Protein 2ZXI (pdb70)

Foldseek 3Di:
DLEDDPVQAWAEEEEELELLQLLLLLLLLLLPTLYEYEYQDLLCRHADAFAQKAKDQQRQLLLLLSQLLQGCSQVLCLVFFQFKAWPPVPPDQLRIGIMTGGQRVSSRVVSSVCQVPRHSYHYHNFAWQEFDADPLFTFWTATPVSHIYGYRFYEYEQAQAEQKWWFAANDIHAASHVPHHGHYRNVVRCVVLPFDKDKAKAWHAFKWFQVLFAQVVWDKDHHDFQGFGSHCPPVVHNGGTDHGPPRHDIKTKWKFAQQLLVLLVVQDVDHQALSVVCVVCVPDGIDMWIWADNRDPDRITGTRSHADRYHQVSSLVNQLRIHRCVRIDTPGHMIMMMHMAGWLLQDALLQAGPSHGRYGYFHVNLQAHDSSLRNLRSNSNSLQSSCSSVVHHRDHDPLQQELSRQSSLCRNQVIDPHHDDSVVTDRLQSSRSGSLCSNVRNNVVSVVSSSAPPVSVVSVVVLVVLLVVVLVVQQPAWDWDCPDPRIDIGGNLVVLLVPAQVVNCCVVVVDDADPPNSSRVVSSSCSNCVVVSVVSCVVCVVLVVQQPAFDDLPDQLVPQPQADPVLSVQCVSSVHGTLSSSVSRPPDDPRNSVSRVVVSVD/DLEDDPVQAWAEEEEALELLRLLLLLLLLLLPTLYEYEYQDLLCRHADAFAQKAKDQQRQLLLLLSQLLQGCSQVLCQVFFQAKAWPPVPPAQLRIGIMTGGQRVSSRVVSSVCQVPRHSYHYHNFAWQEFDDDPLFTFWTATPVSHIYGYRFYEYEQAQAEQKWWFAAPDIHAASHVVHHGHYRNVVRCVVLPFDKDKAKAWHAFKWFQVQFAQPPWDKAGHDFQGFGSHCPDPVHNGGTDHGPPHHDIKTKWKFAQVLLVLLVVQDDDDDPDHLALSVVCVVVVPDGIDMWIWDDNRDPDRITGTHSHTHRYHQVSSLVNQLNIPRCVRIDTPGHIIMMMHMAGWLLQAALLQAGPSHGNYGYFHVNHQAHDSSLRNLRSNSNSLQNSCSSVVHHRDHDPLQQELSNQSSLCRNFVIDPHHDDSVPTDRLQSSRSGSLCSSVRNNVVSVVSSSDDPVSVVSVVVLVVLLVVVLVVQQPAWDWDCPDPDIDIGGSLVVLLVPAAVVNCCVPVVDDADPDNSSRVVSSSCSNCVVVSVVSCVVCVVLVVQQPAFDDQPDDLVPQPQADPVLSVSCVSSVHGTLSSSVVHPPDDPSNSVSVVVVSPD/DLEDDPVQAWAEEEEALELLQLLLLLLLLLLPTLYEYEYQDLLCRHADAFAQKAKDQQRQLLLLLSQLLQGCSQVLCQVFFQAKAWPPVPPAQLRIGIMTGGQRVSSRVVSSVCQVPRHSYHYHNFAWQEFDDDPLFTFWTATPVSHIYGYRFYEYEQAQAEQKWWFAAPDIHAASHVVHHGHYRNVVRCVVLPFDKDKAKAWHAFKWFQVQFAQPPWDKAGHDFQGFGSHCPDPVHNGGTDHGPDHHDIKTKWKFAQVLLVLLVVQDDDDDPDHLALSVVCVVVVPDGIDMWIWDDNRDPDRITGTHSHAHRYHQVSSLVNQLNIHRCVRIDTPGHIIMMMHMAGWLLQDALLQAGPSHGNYGYFHVNHQAHDSSLRNLRSNSNSLQNSCSSVVHHRDHDCLQQELSNQSSLCRNFVIDPHHDDSVPTDRLQSSRSGSLCSNVRNNVVSVVSSSDDPVSVVSVVVLVVLLVVVLVVQQPAWDFDDDCTDIDGNLVVLLVPAAVVNCCVPVVDDADPDNSSRVVSSSCSNCVVVSVVSCVVCVVLVVQQPAFDDQPDDLVPQPQADPVLSVSCVSSVHGTLSSSVVHPPDDPSNSVSVVVVSPD/DLEDDPVQAWAEEEEALELLQLLLLLLLLLLPTLYEYEYQDLLCRHADAFAQKAKDQQRQLLLLLSQLLQGCSQVLCLVFFQFKAWPPVPPDQLRIGIMTGGQRVSSRVVSSVCQVPRHSYHYHNFAWQEFDDDPLFTFWTATPVSHIHGYRFYEYEQAQAEQKWWFAAPDIHAASHVPHHGHYRNVVRCVVLPFDKDKAKAWHAFKWFQVLFAQPPWDKDHHDFQGFGSHCPDVVHNGGTDHGPPRHDIKTKWKFAQQLLVLLVVQDCVDHQALSVVCVVCVPDGIDMWIWADNRDPDRITGTRSHADRYHQVSSLVNQLRIHRCVRIDTPGHMIMMMHMAGWLLQAALLQAGPSHGRYGYFHVNLQAHDSSLRNLRSNSNSLQSSCSSVVHDRDHDPLQQELSRQSSLCRNQVIDPHHDDSVVTDRLQSSRSGSLCSNVRNNVVSVVSSSAPPVSVVSVVVLVVLLVVVLVVQQPAWDWDCDPPDIDIGGNLVVLLVPAAVVNCCVVVVDDADPPNSSRVVSSSCSNCVVVSVVSCVVCVVLVVQQPAFDDLPDQLVPQPQADPVLSVQCVSSVHGTLSSSVSRPPDDPSNSVSRVVVSVD

InterPro domains:
  IPR002218 tRNA uridine 5-carboxymethylaminomethyl modification enzyme MnmG-related [PTHR11806] (7-613)
  IPR004416 tRNA uridine 5-carboxymethylaminomethyl modification enzyme MnmG [MF_00129] (6-617)
  IPR004416 tRNA uridine 5-carboxymethylaminomethyl modification enzyme MnmG [TIGR00136] (8-614)
  IPR020595 MnmG-related, conserved site [PS01280] (280-294)
  IPR020595 MnmG-related, conserved site [PS01281] (375-398)
  IPR026904 tRNA uridine 5-carboxymethylaminomethyl modification enzyme MnmG, C-terminal [PF13932] (554-615)
  IPR036188 FAD/NAD(P)-binding domain superfamily [G3DSA:3.50.50.60] (1-219)
  IPR036188 FAD/NAD(P)-binding domain superfamily [G3DSA:3.50.50.60] (313-465)
  IPR036188 FAD/NAD(P)-binding domain superfamily [SSF51905] (7-268)
  IPR040131 MnmG, N-terminal domain [PF01134] (9-405)
  IPR044920 tRNA uridine 5-carboxymethylaminomethyl modification enzyme, C-terminal subdomain superfamily [G3DSA:1.10.150.570] (563-617)
  IPR047001 tRNA uridine 5-carboxymethylaminomethyl modification enzyme, C-terminal subdomain [SM01228] (540-611)
  IPR049312 tRNA uridine 5-carboxymethylaminomethyl modification enzyme, C-terminal, N-terninal subdomain [PF21680] (467-550)

CATH classification: 2.40.30.260 (+2 more: 1.10.10.1800, 1.10.150.570)

Sequence (2415 aa):
SHMAWVVDEFDVVVIGGGHAGIEAALAAARMGAKTAMFVLNADTIGQMSCNPAIGGIAKGIVVREIDALGGEMGKAIDQTGIQFKMLNTRKGKAVQSPRAQADKKRYREYMKKVCENQENLYIKQEEVVDIIVKNNQVVGVRTNLGVEYKTKAVVVTTGTFLNGVIYIGDKMIPGGRLGEPRSEGLSDFYRRFDFPLIRFKTGTPARLDKRTIDFSALEVAPGDDPPPKFSFWTEPVGSYWFPKGKEQVNCWITYTTPKTHEIIRKNLRYCPSIEDKIVKFPDKERHQIFLEPEGLDTIEIYPNGLSTSLPEEVQWEMYRSIPGLENVVLIRPAYAIEYDVVPPTELYPTLETKKIRGLFHAGNFNGTTGYEEAAGQGIVAGINAALRAFGKEPIYLRRDESYIGVMIDDLTTKGVTEPYRLFTSRSEYRLYIRQDNAILRLAKLGRELGLLSEEQYKLVKELEREIEKWKEFYKSERVSVAVGGDTRSYSVATLMTMNYTLDDVKEKFGYEVPQHPYVKEEVEIQLKYEPYIERERKLNEKLKKLEDTKIPPDIDYDKIPGLTKEAREKLKKFKPITVGQASRIDGITPAAITALLVYLGKSHMAWVVDEFDVVVIGGGHAGIEAALAAARMGAKTAMFVLNADTIGQMSCNPAIGGIAKGIVVREIDALGGEMGKAIDQTGIQFKMLNTRKGKAVQSPRAQADKKRYREYMKKVCENQENLYIKQEEVVDIIVKNNQVVGVRTNLGVEYKTKAVVVTTGTFLNGVIYIGDKMIPGGRLGEPRSEGLSDFYRRFDFPLIRFKTGTPARLDKRTIDFSALEVAPGDDPPPKFSFWTEPVGSYWFPKGKEQVNCWITYTTPKTHEIIRKNLHRTARYCPSIEDKIVKFPDKERHQIFLEPEGLDTIEIYPNGLSTSLPEEVQWEMYRSIPGLENVVLIRPAYAIEYDVVPPTELYPTLETKKIRGLFHAGNFNGTTGYEEAAGQGIVAGINAALRAFGKEPIYLRRDESYIGVMIDDLTTKGVTEPYRLFTSRSEYRLYIRQDNAILRLAKLGRELGLLSEEQYKLVKELEREIEKWKEFYKSERVSVAVGGDTRSYSVATLMTMNYTLDDVKEKFGYEVPQHPYVKEEVEIQLKYEPYIERERKLNEKLKKLEDTKIPPDIDYDKIPGLTKEAREKLKKFKPITVGQASRIDGITPAAITALLVYLGKSHMAWVVDEFDVVVIGGGHAGIEAALAAARMGAKTAMFVLNADTIGQMSCNPAIGGIAKGIVVREIDALGGEMGKAIDQTGIQFKMLNTRKGKAVQSPRAQADKKRYREYMKKVCENQENLYIKQEEVVDIIVKNNQVVGVRTNLGVEYKTKAVVVTTGTFLNGVIYIGDKMIPGGRLGEPRSEGLSDFYRRFDFPLIRFKTGTPARLDKRTIDFSALEVAPGDDPPPKFSFWTEPVGSYWFPKGKEQVNCWITYTTPKTHEIIRKNLHRTARYCPSIEDKIVKFPDKERHQIFLEPEGLDTIEIYPNGLSTSLPEEVQWEMYRSIPGLENVVLIRPAYAIEYDVVPPTELYPTLETKKIRGLFHAGNFNGTTGYEEAAGQGIVAGINAALRAFGKEPIYLRRDESYIGVMIDDLTTKGVTEPYRLFTSRSEYRLYIRQDNAILRLAKLGRELGLLSEEQYKLVKELEREIEKWKEFYKSERVSVAVGTRSYSVATLMTMNYTLDDVKEKFGYEVPQHPYVKEEVEIQLKYEPYIERERKLNEKLKKLEDTKIPPDIDYDKIPGLTKEAREKLKKFKPITVGQASRIDGITPAAITALLVYLGKSHMAWVVDEFDVVVIGGGHAGIEAALAAARMGAKTAMFVLNADTIGQMSCNPAIGGIAKGIVVREIDALGGEMGKAIDQTGIQFKMLNTRKGKAVQSPRAQADKKRYREYMKKVCENQENLYIKQEEVVDIIVKNNQVVGVRTNLGVEYKTKAVVVTTGTFLNGVIYIGDKMIPGGRLGEPRSEGLSDFYRRFDFPLIRFKTGTPARLDKRTIDFSALEVAPGDDPPPKFSFWTEPVGSYWFPKGKEQVNCWITYTTPKTHEIIRKNLHRYCPSIEDKIVKFPDKERHQIFLEPEGLDTIEIYPNGLSTSLPEEVQWEMYRSIPGLENVVLIRPAYAIEYDVVPPTELYPTLETKKIRGLFHAGNFNGTTGYEEAAGQGIVAGINAALRAFGKEPIYLRRDESYIGVMIDDLTTKGVTEPYRLFTSRSEYRLYIRQDNAILRLAKLGRELGLLSEEQYKLVKELEREIEKWKEFYKSERVSVAVGGDTRSYSVATLMTMNYTLDDVKEKFGYEVPQHPYVKEEVEIQLKYEPYIERERKLNEKLKKLEDTKIPPDIDYDKIPGLTKEAREKLKKFKPITVGQASRIDGITPAAITALLVYLGK

Solvent-accessible surface area: 96973 Å² total; per-residue (Å²): 132,77,66,5,105,118,42,0,49,9,31,0,0,0,11,12,6,28,23,5,0,0,2,0,0,1,4,0,1,67,27,43,0,53,0,0,0,2,14,37,13,0,44,15,1,0,17,6,32,45,32,0,8,0,6,7,89,4,55,0,15,0,0,2,0,0,0,0,0,11,4,9,0,0,58,0,0,8,128,9,12,12,2,0,40,15,40,60,75,231,146,28,81,6,50,18,2,0,37,0,1,0,3,22,40,82,0,36,18,47,3,29,100,35,0,8,78,26,128,55,1,42,10,4,7,12,32,5,36,22,2,28,31,136,125,93,48,2,61,0,0,102,4,46,14,41,0,10,1,92,4,105,0,0,0,0,9,14,20,30,29,0,30,0,27,3,47,3,27,121,84,129,43,84,0,0,33,28,17,13,36,62,7,90,19,1,5,82,0,0,127,141,68,118,10,56,49,58,89,14,100,29,31,10,2,0,14,0,1,84,103,25,14,85,38,106,102,24,106,72,10,76,19,49,78,50,0,0,0,0,0,1,26,29,137,45,67,0,8,10,86,16,83,154,57,72,158,50,39,57,4,36,17,3,56,3,34,92,121,0,17,80,5,0,100,168,57,135,230,92,54,50,14,0,22,66,42,2,82,97,96,85,132,121,132,129,7,84,0,54,0,1,10,10,7,117,32,29,19,8,0,6,0,52,16,0,13,1,33,14,39,5,53,10,0,2,68,0,0,14,18,0,58,11,0,86,96,0,1,5,9,39,4,0,22,7,13,32,0,6,0,0,22,0,38,24,1,54,6,17,0,10,4,38,80,0,111,0,0,0,0,0,2,20,0,0,0,0,18,20,23,2,0,7,0,0,0,0,1,2,0,0,3,0,0,0,16,36,15,78,62,120,134,24,38,62,14,49,30,14,69,0,24,0,1,0,0,2,10,20,0,2,1,115,19,34,127,45,16,22,38,1,95,77,13,202,10,95,29,133,26,78,3,3,14,7,4,0,0,36,23,8,1,147,35,0,82,127,24,38,19,0,53,117,141,39,34,131,50,2,120,65,4,67,119,42,5,79,114,55,24,105,82,0,78,77,53,154,20,82,29,79,82,76,93,85,100,130,56,44,7,0,10,49,3,2,66,80,147,47,56,0,85,60,0,87,152,137,55,57,45,110,11,5,156,50,86,9,0,45,35,0,0,25,3,31,4,82,20,60,65,121,42,84,154,15,105,116,116,13,58,147,77,99,116,28,14,73,7,166,10,49,139,123,27,52,5,94,133,1,101,70,8,63,99,106,9,45,101,52,2,78,160,39,87,7,44,5,0,4,4,0,41,43,3,121,56,21,68,116,69,4,17,74,12,1,26,101,80,32,68,135,132,74,60,6,105,122,39,0,57,9,29,0,0,0,15,11,6,28,22,4,0,0,2,0,0,1,5,0,1,67,28,44,0,54,0,0,0,2,14,38,13,0,40,18,1,0,20,5,32,46,31,0,11,0,6,7,94,3,58,0,15,0,0,1,0,0,0,0,0,9,3,7,1,0,54,0,0,5,107,10,12,13,2,0,39,11,39,62,80,223,137,26,84,6,62,18,1,0,37,0,1,0,6,35,44,86,0,38,17,45,3,30,103,33,0,9,77,28,131,52,2,37,12,4,5,12,32,5,34,23,4,28,34,131,129,80,43,1,61,0,0,99,4,44,14,42,0,8,2,84,7,106,0,0,0,0,10,13,20,27,29,0,27,0,23,3,40,2,28,121,73,118,43,87,0,0,35,28,18,15,36,60,8,86,20,1,4,74,0,0,128,140,61,115,10,59,52,57,93,14,94,28,25,10,1,0,13,0,1,82,100,25,15,82,39,107,99,25,107,72,10,76,19,47,91,42,0,0,0,0,0,0,28,13,132,44,70,0,8,10,78,14,82,164,61,74,159,46,38,57,2,34,15,4,52,3,33,80,130,0,22,101,11,0,112,158,58,65,147,238,120,148,229,104,58,43,19,0,12,62,41,4,78,101,96,85,142,113,109,109,10,89,0,50,0,1,12,7,6,120,33,34,19,7,1,5,0,53,17,0,14,1,35,6,34,5,55,8,0,2,67,0,0,10,11,0,54,11,0,89,98,0,2,5,10,40,6,0,21,5,13,38,0,10,0,0,20,0,40,23,2,44,7,18,0,11,3,47,70,1,112,0,0,0,0,0,2,17,0,0,0,0,20,22,23,1,0,8,0,0,0,0,0,3,0,0,2,0,0,0,15,35,13,78,60,122,131,24,37,60,15,53,33,11,68,0,24,0,1,0,0,2,11,22,0,2,1,116,17,31,132,49,17,20,38,0,93,74,12,200,14,99,28,136,20,78,4,5,11,7,5,0,0,42,23,7,1,148,38,0,77,128,22,40,16,2,51,112,140,41,37,104,37,2,104,92,4,62,172,63,4,84,140,55,22,96,75,0,75,81,56,147,17,80,18,84,85,68,95,75,102,120,68,42,6,0,10,47,1,3,58,72,151,51,55,0,85,36,0,95,146,123,66,58,44,114,12,4,154,51,86,9,0,46,35,0,0,30,5,29,3,92,20,68,64,123,42,87,157,18,110,117,111,14,78,167,78,98,150,33,15,73,11,171,8,58,126,127,31,58,10,46,145,1,101,70,15,70,106,93,8,55,78,64,2,67,152,44,76,5,43,5,0,4,5,0,44,46,5,111,44,23,68,117,70,4,19,72,12,0,34,99,89,32,67,153,133,73,65,7,105,121,38,0,55,9,29,0,0,0,13,12,5,26,22,5,0,0,2,0,0,2,4,0,1,68,28,42,0,52,0,0,0,2,14,37,14,0,37,20,0,0,22,5,30,44,34,0,11,0,7,9,97,3,56,0,15,0,0,2,0,0,0,0,0,7,3,7,0,0,47,0,0,6,109,10,13,11,2,0,38,11,41,67,73,229,153,29,80,6,58,19,2,0,36,0,1,0,2,32,40,92,0,36,22,44,1,30,103,33,0,8,78,29,130,52,2,40,13,4,6,12,32,5,34,24,4,29,34,134,128,84,46,2,64,0,0,96,4,44,14,41,0,9,2,95,5,105,0,0,0,0,10,14,20,28,25,0,27,0,21,3,42,2,28,125,75,119,41,88,0,0,34,28,17,14,35,58,7,88,19,1,4,75,0,0,129,136,56,115,10,60,50,57,87,13,94,28,26,11,1,0,14,0,1,80,99,26,14,82,40,106,98,24,109,73,10,74,19,46,78,47,0,0,0,0,0,1,28,13,132,45,71,0,8,10,83,16,83,149,58,72,164,51,40,57,3,34,15,4,52,2,30,83,117,0,21,100,10,0,114,161,54,62,161,245,124,155,228,102,58,45,16,0,16,63,42,5,80,100,95,85,144,108,99,110,13,89,0,51,0,0,11,9,7,119,34,31,19,6,1,6,0,51,17,0,13,1,32,11,32,4,52,8,0,1,66,0,0,14,9,0,55,9,0,90,99,0,1,4,8,40,4,0,23,5,13,35,0,8,0,0,21,0,21,24,2,45,8,18,0,10,3,48,79,0,114,0,0,0,0,0,2,18,0,0,0,0,19,21,23,3,0,6,0,0,0,0,0,0,0,0,1,0,0,0,16,35,13,80,59,124,130,25,37,64,14,46,35,13,64,0,25,0,0,0,0,2,11,22,0,2,2,115,16,28,132,45,16,21,37,0,94,76,12,200,14,100,28,136,25,80,4,5,12,7,6,0,0,43,24,6,1,151,36,0,76,127,20,38,18,0,52,132,144,41,35,125,39,3,106,83,5,63,162,62,4,82,128,54,22,99,76,0,72,82,55,139,20,73,21,86,99,115,125,147,72,45,6,0,9,46,0,1,59,71,137,52,55,0,85,36,0,100,147,128,68,61,41,109,13,4,150,48,87,8,0,45,35,0,0,31,4,31,4,78,21,69,65,124,41,88,150,18,119,129,114,13,80,151,78,100,136,28,12,72,13,172,7,56,126,126,30,61,9,60,142,0,98,70,8,69,98,104,6,51,82,65,2,77,118,21,76,6,43,5,0,2,6,1,37,51,6,107,47,23,64,108,71,5,24,74,13,2,40,102,89,32,61,164,134,80,69,5,106,120,40,0,47,10,29,0,0,0,12,11,6,27,22,5,0,1,2,0,0,1,4,0,1,65,28,44,0,53,0,0,0,2,13,38,13,0,43,18,0,0,17,7,31,47,32,0,10,0,6,7,91,4,54,0,15,0,0,3,0,0,0,0,0,11,4,9,1,0,57,0,0,8,122,4,12,11,2,0,42,13,38,66,74,232,152,27,81,6,53,20,2,0,36,0,0,0,1,21,44,98,0,30,26,45,3,30,101,33,0,7,77,27,129,56,1,42,10,4,6,12,32,5,36,20,3,30,33,134,128,89,48,3,62,0,0,102,4,46,14,39,0,11,1,89,5,101,0,0,0,0,10,14,19,28,28,0,28,0,27,2,44,2,28,123,80,126,46,85,0,0,33,28,16,13,37,59,6,90,20,1,4,83,0,0,124,140,64,120,10,57,50,58,90,14,97,26,23,10,1,0,15,0,1,77,100,25,14,84,36,108,100,25,104,70,10,76,19,49,78,53,0,0,0,0,0,0,25,30,139,44,71,0,9,10,86,17,82,157,56,71,158,51,38,56,5,36,15,2,57,3,34,82,130,0,18,88,15,0,103,166,58,71,238,232,93,56,43,13,0,21,64,42,2,84,101,71,86,138,102,124,129,14,88,0,50,0,1,9,9,7,95,32,31,19,6,0,6,0,53,16,0,13,1,30,13,38,5,56,11,0,2,70,0,0,14,20,0,58,11,0,89,98,0,1,4,10,36,5,0,22,8,12,33,0,9,0,0,21,0,39,24,2,55,6,18,0,10,3,41,81,2,108,0,0,0,0,0,2,19,0,0,0,0,18,22,24,2,0,7,0,0,0,0,0,3,0,0,2,0,0,0,16,35,13,75,61,121,133,24,38,64,14,52,34,12,63,0,23,0,1,0,0,2,11,22,0,1,1,117,20,34,128,44,15,22,36,1,96,74,12,207,13,101,30,140,22,75,3,4,14,6,5,0,0,40,25,6,1,146,33,0,80,127,26,37,16,1,51,115,142,44,34,120,50,2,120,65,4,66,120,44,4,79,115,55,21,106,84,0,79,78,54,151,16,78,32,80,78,79,88,90,94,128,58,43,8,0,10,47,3,2,66,75,144,45,56,0,84,59,1,88,151,135,60,59,48,108,12,4,152,51,86,9,0,46,34,0,0,28,4,29,4,79,20,61,67,117,41,86,156,17,109,125,116,13,67,137,80,93,120,28,14,74,10,169,8,54,143,125,25,49,6,91,145,1,99,69,7,88,96,62,4,44,116,61,2,80,168,42,95,7,44,5,0,4,5,0,40,44,3,112,36,21,71,115,68,6,19,74,13,1,29,103,89,36,64,157

Structure (mmCIF, N/CA/C/O backbone):
data_2ZXI
#
_entry.id   2ZXI
#
_cell.length_a   119.414
_cell.length_b   98.001
_cell.length_c   129.622
_cell.angle_alpha   90.00
_cell.angle_beta   90.002
_cell.angle_gamma   90.00
#
_symmetry.space_group_name_H-M   'P 1 21 1'
#
loop_
_entity.id
_entity.type
_entity.pdbx_description
1 polymer 'tRNA uridine 5-carboxymethylaminomethyl modification enzyme mnmG'
2 non-polymer 'FLAVIN-ADENINE DINUCLEOTIDE'
3 water water
#
loop_
_atom_site.group_PDB
_atom_site.id
_atom_site.type_symbol
_atom_site.label_atom_id
_atom_site.label_alt_id
_atom_site.label_comp_id
_atom_site.label_asym_id
_atom_site.label_entity_id
_atom_site.label_seq_id
_atom_site.pdbx_PDB_ins_code
_atom_site.Cartn_x
_atom_site.Cartn_y
_atom_site.Cartn_z
_atom_site.occupancy
_atom_site.B_iso_or_equiv
_atom_site.auth_seq_id
_atom_site.auth_comp_id
_atom_site.auth_asym_id
_atom_site.auth_atom_id
_atom_site.pdbx_PDB_model_num
ATOM 1 N N . SER A 1 19 ? -22.512 48.964 -20.814 1.00 40.26 -1 SER A N 1
ATOM 2 C CA . SER A 1 19 ? -23.875 48.629 -20.311 1.00 41.57 -1 SER A CA 1
ATOM 3 C C . SER A 1 19 ? -24.033 47.114 -20.157 1.00 40.32 -1 SER A C 1
ATOM 4 O O . SER A 1 19 ? -24.981 46.640 -19.535 1.00 38.85 -1 SER A O 1
ATOM 7 N N . HIS A 1 20 ? -23.094 46.365 -20.728 1.00 39.65 0 HIS A N 1
ATOM 8 C CA . HIS A 1 20 ? -23.095 44.908 -20.628 1.00 39.52 0 HIS A CA 1
ATOM 9 C C . HIS A 1 20 ? -22.092 44.573 -19.527 1.00 37.25 0 HIS A C 1
ATOM 10 O O . HIS A 1 20 ? -21.950 43.426 -19.111 1.00 38.08 0 HIS A O 1
ATOM 17 N N . MET A 1 21 ? -21.396 45.610 -19.074 1.00 35.59 1 MET A N 1
ATOM 18 C CA . MET A 1 21 ? -20.375 45.512 -18.040 1.00 34.26 1 MET A CA 1
ATOM 19 C C . MET A 1 21 ? -21.010 45.681 -16.658 1.00 32.91 1 MET A C 1
ATOM 20 O O . MET A 1 21 ? -21.774 46.618 -16.438 1.00 33.36 1 MET A O 1
ATOM 25 N N . ALA A 1 22 ? -20.697 44.782 -15.729 1.00 30.67 2 ALA A N 1
ATOM 26 C CA . ALA A 1 22 ? -21.236 44.871 -14.371 1.00 29.74 2 ALA A CA 1
ATOM 27 C C . ALA A 1 22 ? -20.679 46.113 -13.666 1.00 30.14 2 ALA A C 1
ATOM 28 O O . ALA A 1 22 ? -19.572 46.563 -13.962 1.00 33.84 2 ALA A O 1
ATOM 30 N N . TRP A 1 23 ? -21.442 46.658 -12.727 1.00 28.58 3 TRP A N 1
ATOM 31 C CA . TRP A 1 23 ? -21.041 47.867 -12.006 1.00 25.77 3 TRP A CA 1
ATOM 32 C C . TRP A 1 23 ? -19.817 47.706 -11.103 1.00 25.84 3 TRP A C 1
ATOM 33 O O . TRP A 1 23 ? -19.326 46.603 -10.893 1.00 25.98 3 TRP A O 1
ATOM 44 N N . VAL A 1 24 ? -19.340 48.823 -10.563 1.00 25.73 4 VAL A N 1
ATOM 45 C CA . VAL A 1 24 ? -18.186 48.817 -9.675 1.00 27.18 4 VAL A CA 1
ATOM 46 C C . VAL A 1 24 ? -18.404 47.859 -8.509 1.00 26.54 4 VAL A C 1
ATOM 47 O O . VAL A 1 24 ? -17.504 47.120 -8.116 1.00 27.30 4 VAL A O 1
ATOM 51 N N . VAL A 1 25 ? -19.607 47.874 -7.955 1.00 26.07 5 VAL A N 1
ATOM 52 C CA . VAL A 1 25 ? -19.918 47.001 -6.835 1.00 25.78 5 VAL A CA 1
ATOM 53 C C . VAL A 1 25 ? -19.845 45.531 -7.270 1.00 24.64 5 VAL A C 1
ATOM 54 O O . VAL A 1 25 ? -19.816 44.635 -6.433 1.00 23.72 5 VAL A O 1
ATOM 58 N N . ASP A 1 26 ? -19.804 45.291 -8.581 1.00 24.40 6 ASP A N 1
ATOM 59 C CA . ASP A 1 26 ? -19.700 43.928 -9.115 1.00 23.51 6 ASP A CA 1
ATOM 60 C C . ASP A 1 26 ? -18.360 43.640 -9.812 1.00 25.26 6 ASP A C 1
ATOM 61 O O . ASP A 1 26 ? -18.322 42.923 -10.813 1.00 25.29 6 ASP A O 1
ATOM 66 N N . GLU A 1 27 ? -17.274 44.218 -9.302 1.00 24.17 7 GLU A N 1
ATOM 67 C CA . GLU A 1 27 ? -15.938 43.981 -9.852 1.00 26.23 7 GLU A CA 1
ATOM 68 C C . GLU A 1 27 ? -15.197 43.197 -8.779 1.00 26.19 7 GLU A C 1
ATOM 69 O O . GLU A 1 27 ? -15.387 43.438 -7.583 1.00 25.68 7 GLU A O 1
ATOM 75 N N . PHE A 1 28 ? -14.345 42.267 -9.187 1.00 24.51 8 PHE A N 1
ATOM 76 C CA . PHE A 1 28 ? -13.644 41.462 -8.201 1.00 23.83 8 PHE A CA 1
ATOM 77 C C . PHE A 1 28 ? -12.143 41.375 -8.409 1.00 23.07 8 PHE A C 1
ATOM 78 O O . PHE A 1 28 ? -11.620 41.804 -9.435 1.00 23.70 8 PHE A O 1
ATOM 86 N N . ASP A 1 29 ? -11.454 40.833 -7.408 1.00 21.91 9 ASP A N 1
ATOM 87 C CA . ASP A 1 29 ? -10.018 40.622 -7.498 1.00 19.02 9 ASP A CA 1
ATOM 88 C C . ASP A 1 29 ? -9.871 39.221 -8.072 1.00 18.36 9 ASP A C 1
ATOM 89 O O . ASP A 1 29 ? -9.117 39.002 -9.020 1.00 19.87 9 ASP A O 1
ATOM 94 N N . VAL A 1 30 ? -10.630 38.285 -7.499 1.00 17.61 10 VAL A N 1
ATOM 95 C CA . VAL A 1 30 ? -10.603 36.880 -7.901 1.00 13.59 10 VAL A CA 1
ATOM 96 C C . VAL A 1 30 ? -11.987 36.309 -8.227 1.00 13.45 10 VAL A C 1
ATOM 97 O O . VAL A 1 30 ? -12.958 36.532 -7.509 1.00 15.24 10 VAL A O 1
ATOM 101 N N . VAL A 1 31 ? -12.062 35.565 -9.320 1.00 15.13 11 VAL A N 1
ATOM 102 C CA . VAL A 1 31 ? -13.299 34.914 -9.729 1.00 14.74 11 VAL A CA 1
ATOM 103 C C . VAL A 1 31 ? -13.030 33.415 -9.782 1.00 16.36 11 VAL A C 1
ATOM 104 O O . VAL A 1 31 ? -12.164 32.965 -10.533 1.00 16.02 11 VAL A O 1
ATOM 108 N N . VAL A 1 32 ? -13.739 32.645 -8.962 1.00 17.72 12 VAL A N 1
ATOM 109 C CA . VAL A 1 32 ? -13.576 31.200 -8.980 1.00 14.08 12 VAL A CA 1
ATOM 110 C C . VAL A 1 32 ? -14.772 30.629 -9.725 1.00 16.88 12 VAL A C 1
ATOM 111 O O . VAL A 1 32 ? -15.914 30.915 -9.379 1.00 17.09 12 VAL A O 1
ATOM 115 N N . ILE A 1 33 ? -14.507 29.839 -10.760 1.00 17.20 13 ILE A N 1
ATOM 116 C CA . ILE A 1 33 ? -15.577 29.221 -11.531 1.00 17.34 13 ILE A CA 1
ATOM 117 C C . ILE A 1 33 ? -15.824 27.818 -10.984 1.00 18.38 13 ILE A C 1
ATOM 118 O O . ILE A 1 33 ? -15.064 26.887 -11.271 1.00 20.06 13 ILE A O 1
ATOM 123 N N . GLY A 1 34 ? -16.875 27.674 -10.184 1.00 15.93 14 GLY A N 1
ATOM 124 C CA . GLY A 1 34 ? -17.187 26.376 -9.612 1.00 18.32 14 GLY A CA 1
ATOM 125 C C . GLY A 1 34 ? -17.366 26.398 -8.104 1.00 18.81 14 GLY A C 1
ATOM 126 O O . GLY A 1 34 ? -16.603 27.054 -7.390 1.00 20.71 14 GLY A O 1
ATOM 127 N N . GLY A 1 35 ? -18.380 25.681 -7.621 1.00 20.14 15 GLY A N 1
ATOM 128 C CA . GLY A 1 35 ? -18.656 25.622 -6.194 1.00 16.85 15 GLY A CA 1
ATOM 129 C C . GLY A 1 35 ? -18.448 24.220 -5.648 1.00 18.08 15 GLY A C 1
ATOM 130 O O . GLY A 1 35 ? -19.057 23.829 -4.644 1.00 14.97 15 GLY A O 1
ATOM 131 N N . GLY A 1 36 ? -17.586 23.467 -6.326 1.00 14.75 16 GLY A N 1
ATOM 132 C CA . GLY A 1 36 ? -17.283 22.114 -5.913 1.00 15.28 16 GLY A CA 1
ATOM 133 C C . GLY A 1 36 ? -16.147 22.123 -4.916 1.00 18.25 16 GLY A C 1
ATOM 134 O O . GLY A 1 36 ? -15.836 23.162 -4.329 1.00 20.59 16 GLY A O 1
ATOM 135 N N . HIS A 1 37 ? -15.506 20.972 -4.746 1.00 18.61 17 HIS A N 1
ATOM 136 C CA . HIS A 1 37 ? -14.413 20.818 -3.791 1.00 17.09 17 HIS A CA 1
ATOM 137 C C . HIS A 1 37 ? -13.167 21.663 -4.040 1.00 17.84 17 HIS A C 1
ATOM 138 O O . HIS A 1 37 ? -12.515 22.091 -3.083 1.00 16.56 17 HIS A O 1
ATOM 145 N N . ALA A 1 38 ? -12.835 21.913 -5.306 1.00 14.98 18 ALA A N 1
ATOM 146 C CA . ALA A 1 38 ? -11.676 22.744 -5.617 1.00 15.47 18 ALA A CA 1
ATOM 147 C C . ALA A 1 38 ? -12.098 24.207 -5.448 1.00 17.19 18 ALA A C 1
ATOM 148 O O . ALA A 1 38 ? -11.435 24.990 -4.751 1.00 16.63 18 ALA A O 1
ATOM 150 N N . GLY A 1 39 ? -13.216 24.553 -6.082 1.00 15.78 19 GLY A N 1
ATOM 151 C CA . GLY A 1 39 ? -13.744 25.904 -6.021 1.00 16.27 19 GLY A CA 1
ATOM 152 C C . GLY A 1 39 ? -13.915 26.469 -4.620 1.00 18.59 19 GLY A C 1
ATOM 153 O O . GLY A 1 39 ? -13.570 27.632 -4.379 1.00 16.59 19 GLY A O 1
ATOM 154 N N . ILE A 1 40 ? -14.453 25.661 -3.703 1.00 16.54 20 ILE A N 1
ATOM 155 C CA . ILE A 1 40 ? -14.656 26.089 -2.322 1.00 17.55 20 ILE A CA 1
ATOM 156 C C . ILE A 1 40 ? -13.336 26.453 -1.643 1.00 18.51 20 ILE A C 1
ATOM 157 O O . ILE A 1 40 ? -13.209 27.524 -1.056 1.00 22.67 20 ILE A O 1
ATOM 162 N N . GLU A 1 41 ? -12.344 25.574 -1.720 1.00 18.97 21 GLU A N 1
ATOM 163 C CA . GLU A 1 41 ? -11.065 25.882 -1.084 1.00 18.56 21 GLU A CA 1
ATOM 164 C C . GLU A 1 41 ? -10.435 27.115 -1.721 1.00 15.21 21 GLU A C 1
ATOM 165 O O . GLU A 1 41 ? -9.874 27.958 -1.026 1.00 14.75 21 GLU A O 1
ATOM 171 N N . ALA A 1 42 ? -10.528 27.219 -3.041 1.00 12.12 22 ALA A N 1
ATOM 172 C CA . ALA A 1 42 ? -9.960 28.355 -3.744 1.00 10.96 22 ALA A CA 1
ATOM 173 C C . ALA A 1 42 ? -10.644 29.663 -3.343 1.00 13.02 22 ALA A C 1
ATOM 174 O O . ALA A 1 42 ? -9.979 30.631 -2.979 1.00 16.00 22 ALA A O 1
ATOM 176 N N . ALA A 1 43 ? -11.971 29.685 -3.391 1.00 11.94 23 ALA A N 1
ATOM 177 C CA . ALA A 1 43 ? -12.720 30.888 -3.052 1.00 12.39 23 ALA A CA 1
ATOM 178 C C . ALA A 1 43 ? -12.528 31.302 -1.596 1.00 13.11 23 ALA A C 1
ATOM 179 O O . ALA A 1 43 ? -12.345 32.482 -1.298 1.00 13.02 23 ALA A O 1
ATOM 181 N N . LEU A 1 44 ? -12.564 30.336 -0.688 1.00 16.13 24 LEU A N 1
ATOM 182 C CA . LEU A 1 44 ? -12.382 30.639 0.728 1.00 15.58 24 LEU A CA 1
ATOM 183 C C . LEU A 1 44 ? -10.960 31.141 1.017 1.00 17.20 24 LEU A C 1
ATOM 184 O O . LEU A 1 44 ? -10.766 32.049 1.827 1.00 16.61 24 LEU A O 1
ATOM 189 N N . ALA A 1 45 ? -9.968 30.562 0.345 1.00 16.71 25 ALA A N 1
ATOM 190 C CA . ALA A 1 45 ? -8.578 30.969 0.554 1.00 16.61 25 ALA A CA 1
ATOM 191 C C . ALA A 1 45 ? -8.361 32.417 0.099 1.00 18.89 25 ALA A C 1
ATOM 192 O O . ALA A 1 45 ? -7.821 33.241 0.845 1.00 17.59 25 ALA A O 1
ATOM 194 N N . ALA A 1 46 ? -8.788 32.719 -1.124 1.00 16.63 26 ALA A N 1
ATOM 195 C CA . ALA A 1 46 ? -8.644 34.060 -1.669 1.00 18.37 26 ALA A CA 1
ATOM 196 C C . ALA A 1 46 ? -9.383 35.090 -0.812 1.00 17.65 26 ALA A C 1
ATOM 197 O O . ALA A 1 46 ? -8.816 36.116 -0.436 1.00 18.86 26 ALA A O 1
ATOM 199 N N . ALA A 1 47 ? -10.646 34.815 -0.505 1.00 18.07 27 ALA A N 1
ATOM 200 C CA . ALA A 1 47 ? -11.449 35.738 0.293 1.00 20.71 27 ALA A CA 1
ATOM 201 C C . ALA A 1 47 ? -10.821 35.981 1.662 1.00 20.37 27 ALA A C 1
ATOM 202 O O . ALA A 1 47 ? -10.784 37.112 2.150 1.00 21.03 27 ALA A O 1
ATOM 204 N N . ARG A 1 48 ? -10.327 34.915 2.277 1.00 19.50 28 ARG A N 1
ATOM 205 C CA . ARG A 1 48 ? -9.712 35.029 3.584 1.00 20.48 28 ARG A CA 1
ATOM 206 C C . ARG A 1 48 ? -8.361 35.744 3.545 1.00 22.25 28 ARG A C 1
ATOM 207 O O . ARG A 1 48 ? -7.853 36.164 4.580 1.00 22.56 28 ARG A O 1
ATOM 215 N N . MET A 1 49 ? -7.781 35.889 2.357 1.00 20.79 29 MET A N 1
ATOM 216 C CA . MET A 1 49 ? -6.520 36.608 2.237 1.00 20.81 29 MET A CA 1
ATOM 217 C C . MET A 1 49 ? -6.801 38.080 1.908 1.00 23.20 29 MET A C 1
ATOM 218 O O . MET A 1 49 ? -5.881 38.868 1.698 1.00 24.40 29 MET A O 1
ATOM 223 N N . GLY A 1 50 ? -8.082 38.439 1.860 1.00 22.82 30 GLY A N 1
ATOM 224 C CA . GLY A 1 50 ? -8.457 39.815 1.587 1.00 20.93 30 GLY A CA 1
ATOM 225 C C . GLY A 1 50 ? -8.928 40.137 0.181 1.00 23.59 30 GLY A C 1
ATOM 226 O O . GLY A 1 50 ? -9.269 41.285 -0.109 1.00 25.62 30 GLY A O 1
ATOM 227 N N . ALA A 1 51 ? -8.957 39.146 -0.703 1.00 23.31 31 ALA A N 1
ATOM 228 C CA . ALA A 1 51 ? -9.394 39.392 -2.073 1.00 20.77 31 ALA A CA 1
ATOM 229 C C . ALA A 1 51 ? -10.919 39.350 -2.210 1.00 19.85 31 ALA A C 1
ATOM 230 O O . ALA A 1 51 ? -11.566 38.434 -1.705 1.00 21.00 31 ALA A O 1
ATOM 232 N N . LYS A 1 52 ? -11.485 40.361 -2.870 1.00 17.46 32 LYS A N 1
ATOM 233 C CA . LYS A 1 52 ? -12.922 40.406 -3.102 1.00 20.75 32 LYS A CA 1
ATOM 234 C C . LYS A 1 52 ? -13.109 39.280 -4.116 1.00 21.94 32 LYS A C 1
ATOM 235 O O . LYS A 1 52 ? -12.667 39.370 -5.265 1.00 19.66 32 LYS A O 1
ATOM 241 N N . THR A 1 53 ? -13.764 38.213 -3.676 1.00 21.91 33 THR A N 1
ATOM 242 C CA . THR A 1 53 ? -13.926 37.035 -4.503 1.00 20.06 33 THR A CA 1
ATOM 243 C C . THR A 1 53 ? -15.357 36.661 -4.858 1.00 21.59 33 THR A C 1
ATOM 244 O O . THR A 1 53 ? -16.264 36.753 -4.032 1.00 20.19 33 THR A O 1
ATOM 248 N N . ALA A 1 54 ? -15.544 36.227 -6.098 1.00 19.92 34 ALA A N 1
ATOM 249 C CA . ALA A 1 54 ? -16.849 35.794 -6.561 1.00 23.93 34 ALA A CA 1
ATOM 250 C C . ALA A 1 54 ? -16.722 34.329 -6.951 1.00 26.22 34 ALA A C 1
ATOM 251 O O . ALA A 1 54 ? -15.793 33.944 -7.672 1.00 29.21 34 ALA A O 1
ATOM 253 N N . MET A 1 55 ? -17.646 33.513 -6.462 1.00 23.72 35 MET A N 1
ATOM 254 C CA . MET A 1 55 ? -17.648 32.096 -6.777 1.00 23.21 35 MET A CA 1
ATOM 255 C C . MET A 1 55 ? -18.856 31.805 -7.668 1.00 21.57 35 MET A C 1
ATOM 256 O O . MET A 1 55 ? -19.983 31.813 -7.189 1.00 25.53 35 MET A O 1
ATOM 261 N N . PHE A 1 56 ? -18.632 31.573 -8.959 1.00 18.11 36 PHE A N 1
ATOM 262 C CA . PHE A 1 56 ? -19.738 31.262 -9.865 1.00 19.18 36 PHE A CA 1
ATOM 263 C C . PHE A 1 56 ? -20.089 29.774 -9.778 1.00 20.95 36 PHE A C 1
ATOM 264 O O . PHE A 1 56 ? -19.207 28.924 -9.631 1.00 21.89 36 PHE A O 1
ATOM 272 N N . VAL A 1 57 ? -21.380 29.468 -9.867 1.00 18.71 37 VAL A N 1
ATOM 273 C CA . VAL A 1 57 ? -21.867 28.097 -9.762 1.00 18.38 37 VAL A CA 1
ATOM 274 C C . VAL A 1 57 ? -23.132 27.954 -10.582 1.00 18.56 37 VAL A C 1
ATOM 275 O O . VAL A 1 57 ? -23.950 28.872 -10.602 1.00 17.96 37 VAL A O 1
ATOM 279 N N . LEU A 1 58 ? -23.315 26.800 -11.225 1.00 17.70 38 LEU A N 1
ATOM 280 C CA . LEU A 1 58 ? -24.517 26.567 -12.022 1.00 13.33 38 LEU A CA 1
ATOM 281 C C . LEU A 1 58 ? -25.788 26.506 -11.173 1.00 14.28 38 LEU A C 1
ATOM 282 O O . LEU A 1 58 ? -26.846 26.956 -11.605 1.00 10.54 38 LEU A O 1
ATOM 287 N N . ASN A 1 59 ? -25.689 25.938 -9.976 1.00 13.26 39 ASN A N 1
ATOM 288 C CA . ASN A 1 59 ? -26.834 25.849 -9.079 1.00 13.50 39 ASN A CA 1
ATOM 289 C C . ASN A 1 59 ? -26.312 26.121 -7.686 1.00 12.69 39 ASN A C 1
ATOM 290 O O . ASN A 1 59 ? -25.630 25.277 -7.113 1.00 13.12 39 ASN A O 1
ATOM 295 N N . ALA A 1 60 ? -26.637 27.287 -7.139 1.00 13.15 40 ALA A N 1
ATOM 296 C CA . ALA A 1 60 ? -26.160 27.666 -5.808 1.00 14.71 40 ALA A CA 1
ATOM 297 C C . ALA A 1 60 ? -26.523 26.656 -4.726 1.00 17.83 40 ALA A C 1
ATOM 298 O O . ALA A 1 60 ? -25.884 26.614 -3.672 1.00 20.48 40 ALA A O 1
ATOM 300 N N . ASP A 1 61 ? -27.538 25.838 -4.971 1.00 17.18 41 ASP A N 1
ATOM 301 C CA . ASP A 1 61 ? -27.924 24.856 -3.970 1.00 19.99 41 ASP A CA 1
ATOM 302 C C . ASP A 1 61 ? -27.025 23.614 -3.976 1.00 18.49 41 ASP A C 1
ATOM 303 O O . ASP A 1 61 ? -27.096 22.797 -3.070 1.00 21.62 41 ASP A O 1
ATOM 308 N N . THR A 1 62 ? -26.161 23.476 -4.975 1.00 17.96 42 THR A N 1
ATOM 309 C CA . THR A 1 62 ? -25.276 22.309 -5.034 1.00 17.99 42 THR A CA 1
ATOM 310 C C . THR A 1 62 ? -23.859 22.563 -4.504 1.00 18.17 42 THR A C 1
ATOM 311 O O . THR A 1 62 ? -22.993 21.688 -4.578 1.00 20.69 42 THR A O 1
ATOM 315 N N . ILE A 1 63 ? -23.619 23.751 -3.967 1.00 16.99 43 ILE A N 1
ATOM 316 C CA . ILE A 1 63 ? -22.301 24.078 -3.440 1.00 15.85 43 ILE A CA 1
ATOM 317 C C . ILE A 1 63 ? -21.853 23.088 -2.367 1.00 17.10 43 ILE A C 1
ATOM 318 O O . ILE A 1 63 ? -22.539 22.906 -1.360 1.00 16.97 43 ILE A O 1
ATOM 323 N N . GLY A 1 64 ? -20.704 22.450 -2.587 1.00 15.13 44 GLY A N 1
ATOM 324 C CA . GLY A 1 64 ? -20.188 21.494 -1.620 1.00 15.20 44 GLY A CA 1
ATOM 325 C C . GLY A 1 64 ? -20.726 20.077 -1.760 1.00 19.02 44 GLY A C 1
ATOM 326 O O . GLY A 1 64 ? -20.430 19.202 -0.947 1.00 20.07 44 GLY A O 1
ATOM 327 N N . GLN A 1 65 ? -21.501 19.832 -2.806 1.00 18.74 45 GLN A N 1
ATOM 328 C CA . GLN A 1 65 ? -22.087 18.515 -3.010 1.00 20.36 45 GLN A CA 1
ATOM 329 C C . GLN A 1 65 ? -21.094 17.381 -3.270 1.00 18.79 45 GLN A C 1
ATOM 330 O O . GLN A 1 65 ? -20.144 17.542 -4.037 1.00 16.69 45 GLN A O 1
ATOM 336 N N . MET A 1 66 ? -21.316 16.244 -2.609 1.00 14.63 46 MET A N 1
ATOM 337 C CA . MET A 1 66 ? -20.485 15.050 -2.796 1.00 18.62 46 MET A CA 1
ATOM 338 C C . MET A 1 66 ? -21.276 14.200 -3.793 1.00 19.19 46 MET A C 1
ATOM 339 O O . MET A 1 66 ? -22.397 13.792 -3.515 1.00 20.12 46 MET A O 1
ATOM 344 N N . SER A 1 67 ? -20.686 13.932 -4.950 1.00 20.57 47 SER A N 1
ATOM 345 C CA . SER A 1 67 ? -21.383 13.202 -5.998 1.00 21.80 47 SER A CA 1
ATOM 346 C C . SER A 1 67 ? -21.014 11.737 -6.177 1.00 21.85 47 SER A C 1
ATOM 347 O O . SER A 1 67 ? -21.676 11.008 -6.917 1.00 20.99 47 SER A O 1
ATOM 350 N N . CYS A 1 68 ? -19.954 11.298 -5.520 1.00 22.67 48 CYS A N 1
ATOM 351 C CA . CYS A 1 68 ? -19.554 9.909 -5.646 1.00 22.55 48 CYS A CA 1
ATOM 352 C C . CYS A 1 68 ? -19.606 9.284 -4.257 1.00 21.72 48 CYS A C 1
ATOM 353 O O . CYS A 1 68 ? -20.638 9.327 -3.590 1.00 21.78 48 CYS A O 1
ATOM 356 N N . ASN A 1 69 ? -18.484 8.726 -3.820 1.00 21.70 49 ASN A N 1
ATOM 357 C CA . ASN A 1 69 ? -18.365 8.080 -2.514 1.00 25.49 49 ASN A CA 1
ATOM 358 C C . ASN A 1 69 ? -18.656 9.035 -1.339 1.00 23.41 49 ASN A C 1
ATOM 359 O O . ASN A 1 69 ? -18.169 10.158 -1.310 1.00 26.91 49 ASN A O 1
ATOM 364 N N . PRO A 1 70 ? -19.467 8.599 -0.361 1.00 24.10 50 PRO A N 1
ATOM 365 C CA . PRO A 1 70 ? -19.790 9.444 0.800 1.00 24.60 50 PRO A CA 1
ATOM 366 C C . PRO A 1 70 ? -18.647 9.412 1.814 1.00 25.59 50 PRO A C 1
ATOM 367 O O . PRO A 1 70 ? -18.887 9.262 3.011 1.00 26.39 50 PRO A O 1
ATOM 371 N N . ALA A 1 71 ? -17.409 9.543 1.351 1.00 24.16 51 ALA A N 1
ATOM 372 C CA . ALA A 1 71 ? -16.281 9.470 2.268 1.00 22.04 51 ALA A CA 1
ATOM 373 C C . ALA A 1 71 ? -15.185 10.488 2.029 1.00 21.82 51 ALA A C 1
ATOM 374 O O . ALA A 1 71 ? -14.989 10.969 0.915 1.00 24.43 51 ALA A O 1
ATOM 376 N N . ILE A 1 72 ? -14.472 10.810 3.101 1.00 20.23 52 ILE A N 1
ATOM 377 C CA . ILE A 1 72 ? -13.356 11.745 3.050 1.00 16.52 52 ILE A CA 1
ATOM 378 C C . ILE A 1 72 ? -12.151 11.006 3.623 1.00 16.82 52 ILE A C 1
ATOM 379 O O . ILE A 1 72 ? -12.243 10.349 4.664 1.00 14.30 52 ILE A O 1
ATOM 384 N N . GLY A 1 73 ? -11.019 11.096 2.942 1.00 16.60 53 GLY A N 1
ATOM 385 C CA . GLY A 1 73 ? -9.839 10.423 3.444 1.00 17.85 53 GLY A CA 1
ATOM 386 C C . GLY A 1 73 ? -9.485 9.190 2.653 1.00 19.28 53 GLY A C 1
ATOM 387 O O . GLY A 1 73 ? -10.047 8.935 1.592 1.00 20.56 53 GLY A O 1
ATOM 388 N N . GLY A 1 74 ? -8.552 8.414 3.186 1.00 23.26 54 GLY A N 1
ATOM 389 C CA . GLY A 1 74 ? -8.094 7.218 2.504 1.00 24.55 54 GLY A CA 1
ATOM 390 C C . GLY A 1 74 ? -6.576 7.185 2.552 1.00 26.93 54 GLY A C 1
ATOM 391 O O . GLY A 1 74 ? -5.962 8.009 3.230 1.00 25.15 54 GLY A O 1
ATOM 392 N N . ILE A 1 75 ? -5.972 6.249 1.828 1.00 28.49 55 ILE A N 1
ATOM 393 C CA . ILE A 1 75 ? -4.523 6.099 1.807 1.00 29.78 55 ILE A CA 1
ATOM 394 C C . ILE A 1 75 ? -3.725 7.399 1.669 1.00 30.30 55 ILE A C 1
ATOM 395 O O . ILE A 1 75 ? -3.030 7.796 2.604 1.00 36.00 55 ILE A O 1
ATOM 400 N N . ALA A 1 76 ? -3.791 8.065 0.525 1.00 24.59 56 ALA A N 1
ATOM 401 C CA . ALA A 1 76 ? -3.046 9.313 0.400 1.00 22.75 56 ALA A CA 1
ATOM 402 C C . ALA A 1 76 ? -3.984 10.501 0.648 1.00 20.50 56 ALA A C 1
ATOM 403 O O . ALA A 1 76 ? -3.569 11.543 1.161 1.00 17.36 56 ALA A O 1
ATOM 405 N N . LYS A 1 77 ? -5.253 10.319 0.295 1.00 17.36 57 LYS A N 1
ATOM 406 C CA . LYS A 1 77 ? -6.277 11.347 0.460 1.00 15.67 57 LYS A CA 1
ATOM 407 C C . LYS A 1 77 ? -6.309 11.946 1.873 1.00 16.82 57 LYS A C 1
ATOM 408 O O . LYS A 1 77 ? -6.346 13.173 2.044 1.00 12.57 57 LYS A O 1
ATOM 414 N N . GLY A 1 78 ? -6.290 11.064 2.875 1.00 17.59 58 GLY A N 1
ATOM 415 C CA . GLY A 1 78 ? -6.332 11.487 4.269 1.00 16.37 58 GLY A CA 1
ATOM 416 C C . GLY A 1 78 ? -5.254 12.465 4.697 1.00 17.51 58 GLY A C 1
ATOM 417 O O . GLY A 1 78 ? -5.510 13.377 5.494 1.00 17.85 58 GLY A O 1
ATOM 418 N N . ILE A 1 79 ? -4.046 12.280 4.172 1.00 16.94 59 ILE A N 1
ATOM 419 C CA . ILE A 1 79 ? -2.923 13.148 4.504 1.00 16.09 59 ILE A CA 1
ATOM 420 C C . ILE A 1 79 ? -3.106 14.508 3.848 1.00 15.48 59 ILE A C 1
ATOM 421 O O . ILE A 1 79 ? -2.787 15.544 4.438 1.00 14.30 59 ILE A O 1
ATOM 426 N N . VAL A 1 80 ? -3.625 14.501 2.624 1.00 14.73 60 VAL A N 1
ATOM 427 C CA . VAL A 1 80 ? -3.857 15.734 1.894 1.00 14.08 60 VAL A CA 1
ATOM 428 C C . VAL A 1 80 ? -4.872 16.595 2.651 1.00 17.69 60 VAL A C 1
ATOM 429 O O . VAL A 1 80 ? -4.713 17.817 2.752 1.00 17.39 60 VAL A O 1
ATOM 433 N N . VAL A 1 81 ? -5.899 15.953 3.203 1.00 17.62 61 VAL A N 1
ATOM 434 C CA . VAL A 1 81 ? -6.911 16.664 3.979 1.00 18.64 61 VAL A CA 1
ATOM 435 C C . VAL A 1 81 ? -6.224 17.335 5.173 1.00 19.30 61 VAL A C 1
ATOM 436 O O . VAL A 1 81 ? -6.420 18.523 5.427 1.00 20.98 61 VAL A O 1
ATOM 440 N N . ARG A 1 82 ? -5.413 16.563 5.892 1.00 18.59 62 ARG A N 1
ATOM 441 C CA . ARG A 1 82 ? -4.670 17.069 7.039 1.00 16.72 62 ARG A CA 1
ATOM 442 C C . ARG A 1 82 ? -3.829 18.277 6.605 1.00 16.36 62 ARG A C 1
ATOM 443 O O . ARG A 1 82 ? -3.737 19.268 7.325 1.00 16.45 62 ARG A O 1
ATOM 451 N N . GLU A 1 83 ? -3.231 18.199 5.419 1.00 17.02 63 GLU A N 1
ATOM 452 C CA . GLU A 1 83 ? -2.409 19.297 4.914 1.00 18.98 63 GLU A CA 1
ATOM 453 C C . GLU A 1 83 ? -3.267 20.517 4.575 1.00 17.49 63 GLU A C 1
ATOM 454 O O . GLU A 1 83 ? -2.896 21.651 4.895 1.00 16.12 63 GLU A O 1
ATOM 460 N N . ILE A 1 84 ? -4.408 20.287 3.934 1.00 14.87 64 ILE A N 1
ATOM 461 C CA . ILE A 1 84 ? -5.317 21.381 3.596 1.00 17.36 64 ILE A CA 1
ATOM 462 C C . ILE A 1 84 ? -5.712 22.103 4.893 1.00 19.39 64 ILE A C 1
ATOM 463 O O . ILE A 1 84 ? -5.781 23.339 4.943 1.00 18.46 64 ILE A O 1
ATOM 468 N N . ASP A 1 85 ? -5.949 21.318 5.941 1.00 19.76 65 ASP A N 1
ATOM 469 C CA . ASP A 1 85 ? -6.332 21.840 7.249 1.00 19.50 65 ASP A CA 1
ATOM 470 C C . ASP A 1 85 ? -5.210 22.657 7.877 1.00 20.64 65 ASP A C 1
ATOM 471 O O . ASP A 1 85 ? -5.465 23.643 8.575 1.00 20.80 65 ASP A O 1
ATOM 476 N N . ALA A 1 86 ? -3.973 22.230 7.643 1.00 17.89 66 ALA A N 1
ATOM 477 C CA . ALA A 1 86 ? -2.806 22.912 8.194 1.00 18.31 66 ALA A CA 1
ATOM 478 C C . ALA A 1 86 ? -2.586 24.251 7.510 1.00 17.98 66 ALA A C 1
ATOM 479 O O . ALA A 1 86 ? -2.178 25.223 8.146 1.00 18.73 66 ALA A O 1
ATOM 481 N N . LEU A 1 87 ? -2.844 24.292 6.208 1.00 16.61 67 LEU A N 1
ATOM 482 C CA . LEU A 1 87 ? -2.684 25.513 5.441 1.00 16.39 67 LEU A CA 1
ATOM 483 C C . LEU A 1 87 ? -3.772 26.529 5.750 1.00 17.10 67 LEU A C 1
ATOM 484 O O . LEU A 1 87 ? -3.639 27.696 5.398 1.00 20.79 67 LEU A O 1
ATOM 489 N N . GLY A 1 88 ? -4.846 26.086 6.397 1.00 16.60 68 GLY A N 1
ATOM 490 C CA . GLY A 1 88 ? -5.946 26.984 6.705 1.00 18.82 68 GLY A CA 1
ATOM 491 C C . GLY A 1 88 ? -7.199 26.776 5.854 1.00 20.78 68 GLY A C 1
ATOM 492 O O . GLY A 1 88 ? -8.041 27.676 5.764 1.00 19.34 68 GLY A O 1
ATOM 493 N N . GLY A 1 89 ? -7.324 25.597 5.234 1.00 21.57 69 GLY A N 1
ATOM 494 C CA . GLY A 1 89 ? -8.486 25.275 4.409 1.00 19.61 69 GLY A CA 1
ATOM 495 C C . GLY A 1 89 ? -9.667 24.762 5.227 1.00 21.88 69 GLY A C 1
ATOM 496 O O . GLY A 1 89 ? -9.564 24.659 6.452 1.00 20.77 69 GLY A O 1
ATOM 497 N N . GLU A 1 90 ? -10.774 24.418 4.563 1.00 20.53 70 GLU A N 1
ATOM 498 C CA . GLU A 1 90 ? -11.983 23.954 5.255 1.00 21.26 70 GLU A CA 1
ATOM 499 C C . GLU A 1 90 ? -12.302 22.466 5.295 1.00 21.31 70 GLU A C 1
ATOM 500 O O . GLU A 1 90 ? -12.902 21.996 6.262 1.00 20.89 70 GLU A O 1
ATOM 506 N N . MET A 1 91 ? -11.942 21.731 4.247 1.00 20.74 71 MET A N 1
ATOM 507 C CA . MET A 1 91 ? -12.257 20.306 4.183 1.00 18.07 71 MET A CA 1
ATOM 508 C C . MET A 1 91 ? -12.061 19.545 5.488 1.00 16.03 71 MET A C 1
ATOM 509 O O . MET A 1 91 ? -12.903 18.730 5.859 1.00 13.34 71 MET A O 1
ATOM 514 N N . GLY A 1 92 ? -10.958 19.810 6.182 1.00 17.68 72 GLY A N 1
ATOM 515 C CA . GLY A 1 92 ? -10.706 19.138 7.451 1.00 17.52 72 GLY A CA 1
ATOM 516 C C . GLY A 1 92 ? -11.784 19.436 8.489 1.00 18.80 72 GLY A C 1
ATOM 517 O O . GLY A 1 92 ? -12.338 18.522 9.113 1.00 17.89 72 GLY A O 1
ATOM 518 N N . LYS A 1 93 ? -12.093 20.716 8.677 1.00 14.78 73 LYS A N 1
ATOM 519 C CA . LYS A 1 93 ? -13.112 21.103 9.646 1.00 19.28 73 LYS A CA 1
ATOM 520 C C . LYS A 1 93 ? -14.495 20.562 9.265 1.00 20.04 73 LYS A C 1
ATOM 521 O O . LYS A 1 93 ? -15.275 20.145 10.128 1.00 19.72 73 LYS A O 1
ATOM 527 N N . ALA A 1 94 ? -14.785 20.572 7.966 1.00 19.33 74 ALA A N 1
ATOM 528 C CA . ALA A 1 94 ? -16.071 20.104 7.455 1.00 18.30 74 ALA A CA 1
ATOM 529 C C . ALA A 1 94 ? -16.367 18.661 7.827 1.00 16.17 74 ALA A C 1
ATOM 530 O O . ALA A 1 94 ? -17.417 18.379 8.400 1.00 15.05 74 ALA A O 1
ATOM 532 N N . ILE A 1 95 ? -15.450 17.749 7.509 1.00 16.58 75 ILE A N 1
ATOM 533 C CA . ILE A 1 95 ? -15.669 16.339 7.819 1.00 17.44 75 ILE A CA 1
ATOM 534 C C . ILE A 1 95 ? -15.703 16.046 9.317 1.00 17.27 75 ILE A C 1
ATOM 535 O O . ILE A 1 95 ? -16.444 15.168 9.759 1.00 19.39 75 ILE A O 1
ATOM 540 N N . ASP A 1 96 ? -14.918 16.776 10.100 1.00 17.01 76 ASP A N 1
ATOM 541 C CA . ASP A 1 96 ? -14.895 16.559 11.543 1.00 19.59 76 ASP A CA 1
ATOM 542 C C . ASP A 1 96 ? -16.245 16.865 12.147 1.00 21.25 76 ASP A C 1
ATOM 543 O O . ASP A 1 96 ? -16.681 16.223 13.105 1.00 21.19 76 ASP A O 1
ATOM 548 N N . GLN A 1 97 ? -16.905 17.858 11.570 1.00 22.59 77 GLN A N 1
ATOM 549 C CA . GLN A 1 97 ? -18.212 18.276 12.032 1.00 23.47 77 GLN A CA 1
ATOM 550 C C . GLN A 1 97 ? -19.355 17.448 11.430 1.00 22.65 77 GLN A C 1
ATOM 551 O O . GLN A 1 97 ? -20.405 17.284 12.056 1.00 21.16 77 GLN A O 1
ATOM 557 N N . THR A 1 98 ? -19.153 16.906 10.233 1.00 19.59 78 THR A N 1
ATOM 558 C CA . THR A 1 98 ? -20.221 16.156 9.583 1.00 17.09 78 THR A CA 1
ATOM 559 C C . THR A 1 98 ? -19.989 14.666 9.331 1.00 19.14 78 THR A C 1
ATOM 560 O O . THR A 1 98 ? -20.828 14.004 8.715 1.00 16.49 78 THR A O 1
ATOM 564 N N . GLY A 1 99 ? -18.864 14.134 9.802 1.00 18.12 79 GLY A N 1
ATOM 565 C CA . GLY A 1 99 ? -18.584 12.724 9.595 1.00 16.58 79 GLY A CA 1
ATOM 566 C C . GLY A 1 99 ? -19.376 11.839 10.535 1.00 17.61 79 GLY A C 1
ATOM 567 O O . GLY A 1 99 ? -19.655 12.234 11.668 1.00 15.82 79 GLY A O 1
ATOM 568 N N . ILE A 1 100 ? -19.741 10.643 10.073 1.00 18.27 80 ILE A N 1
ATOM 569 C CA . ILE A 1 100 ? -20.512 9.712 10.896 1.00 18.55 80 ILE A CA 1
ATOM 570 C C . ILE A 1 100 ? -19.735 8.439 11.240 1.00 20.13 80 ILE A C 1
ATOM 571 O O . ILE A 1 100 ? -20.284 7.478 11.792 1.00 20.98 80 ILE A O 1
ATOM 576 N N . GLN A 1 101 ? -18.447 8.451 10.910 1.00 19.88 81 GLN A N 1
ATOM 577 C CA . GLN A 1 101 ? -17.547 7.338 11.195 1.00 18.88 81 GLN A CA 1
ATOM 578 C C . GLN A 1 101 ? -16.120 7.733 10.840 1.00 18.73 81 GLN A C 1
ATOM 579 O O . GLN A 1 101 ? -15.866 8.325 9.786 1.00 16.55 81 GLN A O 1
ATOM 585 N N . PHE A 1 102 ? -15.189 7.408 11.729 1.00 18.15 82 PHE A N 1
ATOM 586 C CA . PHE A 1 102 ? -13.790 7.736 11.513 1.00 16.65 82 PHE A CA 1
ATOM 587 C C . PHE A 1 102 ? -12.909 6.556 11.884 1.00 18.17 82 PHE A C 1
ATOM 588 O O . PHE A 1 102 ? -13.150 5.885 12.880 1.00 18.05 82 PHE A O 1
ATOM 596 N N . LYS A 1 103 ? -11.890 6.296 11.077 1.00 18.90 83 LYS A N 1
ATOM 597 C CA . LYS A 1 103 ? -10.972 5.212 11.380 1.00 20.91 83 LYS A CA 1
ATOM 598 C C . LYS A 1 103 ? -9.602 5.459 10.755 1.00 23.45 83 LYS A C 1
ATOM 599 O O . LYS A 1 103 ? -9.427 6.341 9.907 1.00 24.09 83 LYS A O 1
ATOM 605 N N . MET A 1 104 ? -8.627 4.682 11.195 1.00 22.86 84 MET A N 1
ATOM 606 C CA . MET A 1 104 ? -7.269 4.797 10.698 1.00 27.69 84 MET A CA 1
ATOM 607 C C . MET A 1 104 ? -7.040 3.611 9.751 1.00 28.46 84 MET A C 1
ATOM 608 O O . MET A 1 104 ? -7.478 2.501 10.042 1.00 28.86 84 MET A O 1
ATOM 613 N N . LEU A 1 105 ? -6.392 3.845 8.613 1.00 29.95 85 LEU A N 1
ATOM 614 C CA . LEU A 1 105 ? -6.099 2.768 7.661 1.00 32.55 85 LEU A CA 1
ATOM 615 C C . LEU A 1 105 ? -4.627 2.390 7.794 1.00 35.49 85 LEU A C 1
ATOM 616 O O . LEU A 1 105 ? -3.808 3.237 8.144 1.00 36.46 85 LEU A O 1
ATOM 621 N N . ASN A 1 106 ? -4.295 1.128 7.512 1.00 41.28 86 ASN A N 1
ATOM 622 C CA . ASN A 1 106 ? -2.913 0.643 7.618 1.00 45.07 86 ASN A CA 1
ATOM 623 C C . ASN A 1 106 ? -2.468 0.703 9.075 1.00 48.91 86 ASN A C 1
ATOM 624 O O . ASN A 1 106 ? -1.348 1.127 9.371 1.00 49.88 86 ASN A O 1
ATOM 629 N N . THR A 1 107 ? -3.343 0.271 9.976 1.00 52.00 87 THR A N 1
ATOM 630 C CA . THR A 1 107 ? -3.069 0.324 11.409 1.00 56.77 87 THR A CA 1
ATOM 631 C C . THR A 1 107 ? -2.172 -0.769 11.985 1.00 59.48 87 THR A C 1
ATOM 632 O O . THR A 1 107 ? -1.903 -0.787 13.193 1.00 57.44 87 THR A O 1
ATOM 636 N N . ARG A 1 108 ? -1.703 -1.674 11.136 1.00 62.20 88 ARG A N 1
ATOM 637 C CA . ARG A 1 108 ? -0.848 -2.752 11.615 1.00 67.13 88 ARG A CA 1
ATOM 638 C C . ARG A 1 108 ? 0.582 -2.617 11.109 1.00 67.94 88 ARG A C 1
ATOM 639 O O . ARG A 1 108 ? 1.290 -3.618 10.980 1.00 70.25 88 ARG A O 1
ATOM 647 N N . LYS A 1 109 ? 1.020 -1.391 10.831 1.00 66.89 89 LYS A N 1
ATOM 648 C CA . LYS A 1 109 ? 2.371 -1.206 10.314 1.00 66.07 89 LYS A CA 1
ATOM 649 C C . LYS A 1 109 ? 3.094 0.053 10.801 1.00 63.76 89 LYS A C 1
ATOM 650 O O . LYS A 1 109 ? 3.999 0.554 10.126 1.00 64.85 89 LYS A O 1
ATOM 656 N N . GLY A 1 110 ? 2.717 0.550 11.976 1.00 59.02 90 GLY A N 1
ATOM 657 C CA . GLY A 1 110 ? 3.355 1.745 12.500 1.00 53.43 90 GLY A CA 1
ATOM 658 C C . GLY A 1 110 ? 2.598 2.996 12.095 1.00 51.74 90 GLY A C 1
ATOM 659 O O . GLY A 1 110 ? 2.133 3.114 10.961 1.00 50.02 90 GLY A O 1
ATOM 660 N N . LYS A 1 111 ? 2.488 3.937 13.026 1.00 48.94 91 LYS A N 1
ATOM 661 C CA . LYS A 1 111 ? 1.763 5.183 12.806 1.00 45.88 91 LYS A CA 1
ATOM 662 C C . LYS A 1 111 ? 2.203 6.018 11.601 1.00 45.07 91 LYS A C 1
ATOM 663 O O . LYS A 1 111 ? 1.419 6.809 11.077 1.00 46.37 91 LYS A O 1
ATOM 669 N N . ALA A 1 112 ? 3.443 5.843 11.156 1.00 41.34 92 ALA A N 1
ATOM 670 C CA . ALA A 1 112 ? 3.953 6.619 10.030 1.00 38.01 92 ALA A CA 1
ATOM 671 C C . ALA A 1 112 ? 3.313 6.302 8.679 1.00 37.60 92 ALA A C 1
ATOM 672 O O . ALA A 1 112 ? 3.281 7.160 7.798 1.00 39.27 92 ALA A O 1
ATOM 674 N N . VAL A 1 113 ? 2.816 5.081 8.503 1.00 35.49 93 VAL A N 1
ATOM 675 C CA . VAL A 1 113 ? 2.193 4.703 7.234 1.00 33.37 93 VAL A CA 1
ATOM 676 C C . VAL A 1 113 ? 0.671 4.740 7.292 1.00 32.93 93 VAL A C 1
ATOM 677 O O . VAL A 1 113 ? 0.008 4.304 6.355 1.00 32.71 93 VAL A O 1
ATOM 681 N N . GLN A 1 114 ? 0.119 5.262 8.384 1.00 29.73 94 GLN A N 1
ATOM 682 C CA . GLN A 1 114 ? -1.331 5.328 8.529 1.00 29.97 94 GLN A CA 1
ATOM 683 C C . GLN A 1 114 ? -1.945 6.551 7.865 1.00 28.33 94 GLN A C 1
ATOM 684 O O . GLN A 1 114 ? -1.280 7.567 7.682 1.00 29.01 94 GLN A O 1
ATOM 690 N N . SER A 1 115 ? -3.216 6.440 7.492 1.00 26.78 95 SER A N 1
ATOM 691 C CA . SER A 1 115 ? -3.929 7.549 6.868 1.00 25.87 95 SER A CA 1
ATOM 692 C C . SER A 1 115 ? -5.390 7.477 7.289 1.00 24.15 95 SER A C 1
ATOM 693 O O . SER A 1 115 ? -6.030 6.440 7.142 1.00 24.58 95 SER A O 1
ATOM 696 N N . PRO A 1 116 ? -5.939 8.589 7.807 1.00 21.02 96 PRO A N 1
ATOM 697 C CA . PRO A 1 116 ? -7.329 8.653 8.263 1.00 18.39 96 PRO A CA 1
ATOM 698 C C . PRO A 1 116 ? -8.391 8.605 7.167 1.00 16.65 96 PRO A C 1
ATOM 699 O O . PRO A 1 116 ? -8.179 9.090 6.061 1.00 15.13 96 PRO A O 1
ATOM 703 N N . ARG A 1 117 ? -9.535 8.005 7.489 1.00 16.86 97 ARG A N 1
ATOM 704 C CA . ARG A 1 117 ? -10.658 7.916 6.562 1.00 16.03 97 ARG A CA 1
ATOM 705 C C . ARG A 1 117 ? -11.943 8.039 7.353 1.00 15.86 97 ARG A C 1
ATOM 706 O O . ARG A 1 117 ? -12.059 7.514 8.463 1.00 16.52 97 ARG A O 1
ATOM 714 N N . ALA A 1 118 ? -12.914 8.729 6.771 1.00 15.61 98 ALA A N 1
ATOM 715 C CA . ALA A 1 118 ? -14.183 8.936 7.433 1.00 15.79 98 ALA A CA 1
ATOM 716 C C . ALA A 1 118 ? -15.350 8.828 6.477 1.00 16.37 98 ALA A C 1
ATOM 717 O O . ALA A 1 118 ? -15.210 9.076 5.283 1.00 18.51 98 ALA A O 1
ATOM 719 N N . GLN A 1 119 ? -16.497 8.429 7.009 1.00 14.82 99 GLN A N 1
ATOM 720 C CA . GLN A 1 119 ? -17.715 8.364 6.226 1.00 15.34 99 GLN A CA 1
ATOM 721 C C . GLN A 1 119 ? -18.393 9.699 6.520 1.00 16.88 99 GLN A C 1
ATOM 722 O O . GLN A 1 119 ? -18.451 10.136 7.673 1.00 18.88 99 GLN A O 1
ATOM 728 N N . ALA A 1 120 ? -18.889 10.368 5.493 1.00 15.84 100 ALA A N 1
ATOM 729 C CA . ALA A 1 120 ? -19.552 11.640 5.720 1.00 17.14 100 ALA A CA 1
ATOM 730 C C . ALA A 1 120 ? -21.053 11.555 5.548 1.00 16.26 100 ALA A C 1
ATOM 731 O O . ALA A 1 120 ? -21.564 10.690 4.846 1.00 16.42 100 ALA A O 1
ATOM 733 N N . ASP A 1 121 ? -21.761 12.444 6.226 1.00 18.83 101 ASP A N 1
ATOM 734 C CA . ASP A 1 121 ? -23.201 12.535 6.060 1.00 18.77 101 ASP A CA 1
ATOM 735 C C . ASP A 1 121 ? -23.246 13.565 4.927 1.00 19.08 101 ASP A C 1
ATOM 736 O O . ASP A 1 121 ? -23.114 14.768 5.167 1.00 19.60 101 ASP A O 1
ATOM 741 N N . LYS A 1 122 ? -23.367 13.080 3.692 1.00 20.49 102 LYS A N 1
ATOM 742 C CA . LYS A 1 122 ? -23.383 13.937 2.503 1.00 20.17 102 LYS A CA 1
ATOM 743 C C . LYS A 1 122 ? -24.197 15.210 2.648 1.00 19.74 102 LYS A C 1
ATOM 744 O O . LYS A 1 122 ? -23.736 16.290 2.294 1.00 21.51 102 LYS A O 1
ATOM 750 N N . LYS A 1 123 ? -25.415 15.072 3.155 1.00 17.80 103 LYS A N 1
ATOM 751 C CA . LYS A 1 123 ? -26.307 16.206 3.319 1.00 17.02 103 LYS A CA 1
ATOM 752 C C . LYS A 1 123 ? -25.724 17.270 4.254 1.00 17.87 103 LYS A C 1
ATOM 753 O O . LYS A 1 123 ? -25.646 18.441 3.888 1.00 17.92 103 LYS A O 1
ATOM 759 N N . ARG A 1 124 ? -25.312 16.862 5.451 1.00 17.73 104 ARG A N 1
ATOM 760 C CA . ARG A 1 124 ? -24.725 17.781 6.427 1.00 20.32 104 ARG A CA 1
ATOM 761 C C . ARG A 1 124 ? -23.434 18.408 5.903 1.00 21.68 104 ARG A C 1
ATOM 762 O O . ARG A 1 124 ? -23.143 19.569 6.187 1.00 21.72 104 ARG A O 1
ATOM 770 N N . TYR A 1 125 ? -22.660 17.629 5.151 1.00 18.40 105 TYR A N 1
ATOM 771 C CA . TYR A 1 125 ? -21.410 18.114 4.588 1.00 15.17 105 TYR A CA 1
ATOM 772 C C . TYR A 1 125 ? -21.670 19.262 3.603 1.00 14.87 105 TYR A C 1
ATOM 773 O O . TYR A 1 125 ? -21.009 20.300 3.657 1.00 12.45 105 TYR A O 1
ATOM 782 N N . ARG A 1 126 ? -22.627 19.062 2.700 1.00 14.45 106 ARG A N 1
ATOM 783 C CA . ARG A 1 126 ? -22.986 20.075 1.712 1.00 17.67 106 ARG A CA 1
ATOM 784 C C . ARG A 1 126 ? -23.415 21.366 2.418 1.00 19.05 106 ARG A C 1
ATOM 785 O O . ARG A 1 126 ? -22.871 22.439 2.161 1.00 18.07 106 ARG A O 1
ATOM 793 N N . GLU A 1 127 ? -24.388 21.251 3.318 1.00 19.19 107 GLU A N 1
ATOM 794 C CA . GLU A 1 127 ? -24.893 22.408 4.053 1.00 20.92 107 GLU A CA 1
ATOM 795 C C . GLU A 1 127 ? -23.798 23.139 4.811 1.00 19.06 107 GLU A C 1
ATOM 796 O O . GLU A 1 127 ? -23.772 24.368 4.846 1.00 18.85 107 GLU A O 1
ATOM 802 N N . TYR A 1 128 ? -22.892 22.382 5.418 1.00 18.09 108 TYR A N 1
ATOM 803 C CA . TYR A 1 128 ? -21.803 22.979 6.161 1.00 15.74 108 TYR A CA 1
ATOM 804 C C . TYR A 1 128 ? -20.968 23.885 5.251 1.00 18.56 108 TYR A C 1
ATOM 805 O O . TYR A 1 128 ? -20.668 25.035 5.601 1.00 15.87 108 TYR A O 1
ATOM 814 N N . MET A 1 129 ? -20.594 23.364 4.084 1.00 19.23 109 MET A N 1
ATOM 815 C CA . MET A 1 129 ? -19.789 24.128 3.131 1.00 18.49 109 MET A CA 1
ATOM 816 C C . MET A 1 129 ? -20.533 25.327 2.543 1.00 16.16 109 MET A C 1
ATOM 817 O O . MET A 1 129 ? -19.927 26.347 2.229 1.00 14.94 109 MET A O 1
ATOM 822 N N . LYS A 1 130 ? -21.845 25.202 2.388 1.00 16.54 110 LYS A N 1
ATOM 823 C CA . LYS A 1 130 ? -22.639 26.300 1.852 1.00 17.68 110 LYS A CA 1
ATOM 824 C C . LYS A 1 130 ? -22.710 27.423 2.896 1.00 17.28 110 LYS A C 1
ATOM 825 O O . LYS A 1 130 ? -22.584 28.603 2.570 1.00 15.15 110 LYS A O 1
ATOM 831 N N . LYS A 1 131 ? -22.894 27.048 4.157 1.00 16.78 111 LYS A N 1
ATOM 832 C CA . LYS A 1 131 ? -22.965 28.029 5.227 1.00 17.36 111 LYS A CA 1
ATOM 833 C C . LYS A 1 131 ? -21.643 28.789 5.383 1.00 18.11 111 LYS A C 1
ATOM 834 O O . LYS A 1 131 ? -21.636 30.020 5.445 1.00 18.96 111 LYS A O 1
ATOM 840 N N . VAL A 1 132 ? -20.530 28.064 5.452 1.00 17.63 112 VAL A N 1
ATOM 841 C CA . VAL A 1 132 ? -19.227 28.712 5.597 1.00 18.21 112 VAL A CA 1
ATOM 842 C C . VAL A 1 132 ? -18.978 29.653 4.420 1.00 17.96 112 VAL A C 1
ATOM 843 O O . VAL A 1 132 ? -18.532 30.781 4.610 1.00 19.47 112 VAL A O 1
ATOM 847 N N . CYS A 1 133 ? -19.279 29.199 3.208 1.00 17.03 113 CYS A N 1
ATOM 848 C CA . CYS A 1 133 ? -19.084 30.031 2.025 1.00 19.18 113 CYS A CA 1
ATOM 849 C C . CYS A 1 133 ? -19.949 31.291 2.002 1.00 21.26 113 CYS A C 1
ATOM 850 O O . CYS A 1 133 ? -19.441 32.385 1.779 1.00 22.74 113 CYS A O 1
ATOM 853 N N . GLU A 1 134 ? -21.250 31.136 2.228 1.00 23.59 114 GLU A N 1
ATOM 854 C CA . GLU A 1 134 ? -22.180 32.270 2.225 1.00 26.98 114 GLU A CA 1
ATOM 855 C C . GLU A 1 134 ? -21.821 33.364 3.219 1.00 24.04 114 GLU A C 1
ATOM 856 O O . GLU A 1 134 ? -21.948 34.546 2.919 1.00 23.38 114 GLU A O 1
ATOM 862 N N . ASN A 1 135 ? -21.406 32.964 4.413 1.00 19.71 115 ASN A N 1
ATOM 863 C CA . ASN A 1 135 ? -21.074 33.923 5.452 1.00 20.24 115 ASN A CA 1
ATOM 864 C C . ASN A 1 135 ? -19.617 34.399 5.485 1.00 21.06 115 ASN A C 1
ATOM 865 O O . ASN A 1 135 ? -19.228 35.182 6.356 1.00 23.27 115 ASN A O 1
ATOM 870 N N . GLN A 1 136 ? -18.820 33.942 4.521 1.00 19.74 116 GLN A N 1
ATOM 871 C CA . GLN A 1 136 ? -17.417 34.337 4.432 1.00 18.65 116 GLN A CA 1
ATOM 872 C C . GLN A 1 136 ? -17.273 35.770 3.903 1.00 18.24 116 GLN A C 1
ATOM 873 O O . GLN A 1 136 ? -17.714 36.102 2.801 1.00 15.59 116 GLN A O 1
ATOM 879 N N . GLU A 1 137 ? -16.650 36.613 4.711 1.00 19.78 117 GLU A N 1
ATOM 880 C CA . GLU A 1 137 ? -16.420 38.004 4.353 1.00 20.85 117 GLU A CA 1
ATOM 881 C C . GLU A 1 137 ? -15.577 38.114 3.075 1.00 19.49 117 GLU A C 1
ATOM 882 O O . GLU A 1 137 ? -14.600 37.374 2.897 1.00 16.75 117 GLU A O 1
ATOM 888 N N . ASN A 1 138 ? -15.966 39.036 2.191 1.00 17.51 118 ASN A N 1
ATOM 889 C CA . ASN A 1 138 ? -15.274 39.270 0.924 1.00 16.89 118 ASN A CA 1
ATOM 890 C C . ASN A 1 138 ? -15.574 38.227 -0.141 1.00 18.30 118 ASN A C 1
ATOM 891 O O . ASN A 1 138 ? -14.973 38.259 -1.217 1.00 18.99 118 ASN A O 1
ATOM 896 N N . LEU A 1 139 ? -16.483 37.300 0.154 1.00 16.81 119 LEU A N 1
ATOM 897 C CA . LEU A 1 139 ? -16.843 36.252 -0.796 1.00 16.49 119 LEU A CA 1
ATOM 898 C C . LEU A 1 139 ? -18.301 36.377 -1.239 1.00 17.27 119 LEU A C 1
ATOM 899 O O . LEU A 1 139 ? -19.214 36.445 -0.415 1.00 18.98 119 LEU A O 1
ATOM 904 N N . TYR A 1 140 ? -18.516 36.403 -2.545 1.00 15.41 120 TYR A N 1
ATOM 905 C CA . TYR A 1 140 ? -19.856 36.515 -3.078 1.00 16.19 120 TYR A CA 1
ATOM 906 C C . TYR A 1 140 ? -20.155 35.333 -3.989 1.00 19.12 120 TYR A C 1
ATOM 907 O O . TYR A 1 140 ? -19.333 34.971 -4.829 1.00 21.30 120 TYR A O 1
ATOM 916 N N . ILE A 1 141 ? -21.329 34.734 -3.820 1.00 17.01 121 ILE A N 1
ATOM 917 C CA . ILE A 1 141 ? -21.738 33.614 -4.657 1.00 16.89 121 ILE A CA 1
ATOM 918 C C . ILE A 1 141 ? -22.585 34.143 -5.808 1.00 18.73 121 ILE A C 1
ATOM 919 O O . ILE A 1 141 ? -23.506 34.938 -5.601 1.00 20.20 121 ILE A O 1
ATOM 924 N N . LYS A 1 142 ? -22.270 33.692 -7.017 1.00 17.98 122 LYS A N 1
ATOM 925 C CA . LYS A 1 142 ? -22.991 34.097 -8.218 1.00 16.80 122 LYS A CA 1
ATOM 926 C C . LYS A 1 142 ? -23.483 32.875 -8.991 1.00 16.60 122 LYS A C 1
ATOM 927 O O . LYS A 1 142 ? -22.681 32.118 -9.539 1.00 18.30 122 LYS A O 1
ATOM 933 N N . GLN A 1 143 ? -24.794 32.670 -9.026 1.00 15.35 123 GLN A N 1
ATOM 934 C CA . GLN A 1 143 ? -25.349 31.547 -9.771 1.00 17.78 123 GLN A CA 1
ATOM 935 C C . GLN A 1 143 ? -25.502 32.018 -11.211 1.00 17.68 123 GLN A C 1
ATOM 936 O O . GLN A 1 143 ? -26.419 32.769 -11.542 1.00 15.73 123 GLN A O 1
ATOM 942 N N . GLU A 1 144 ? -24.595 31.567 -12.067 1.00 18.06 124 GLU A N 1
ATOM 943 C CA . GLU A 1 144 ? -24.600 31.993 -13.459 1.00 20.78 124 GLU A CA 1
ATOM 944 C C . GLU A 1 144 ? -23.535 31.158 -14.148 1.00 17.22 124 GLU A C 1
ATOM 945 O O . GLU A 1 144 ? -22.550 30.790 -13.515 1.00 17.64 124 GLU A O 1
ATOM 951 N N . GLU A 1 145 ? -23.725 30.844 -15.426 1.00 20.82 125 GLU A N 1
ATOM 952 C CA . GLU A 1 145 ? -22.726 30.049 -16.152 1.00 21.54 125 GLU A CA 1
ATOM 953 C C . GLU A 1 145 ? -21.694 30.902 -16.889 1.00 20.62 125 GLU A C 1
ATOM 954 O O . GLU A 1 145 ? -22.031 31.664 -17.803 1.00 19.09 125 GLU A O 1
ATOM 960 N N . VAL A 1 146 ? -20.435 30.760 -16.494 1.00 19.75 126 VAL A N 1
ATOM 961 C CA . VAL A 1 146 ? -19.359 31.490 -17.145 1.00 18.68 126 VAL A CA 1
ATOM 962 C C . VAL A 1 146 ? -19.065 30.797 -18.479 1.00 19.12 126 VAL A C 1
ATOM 963 O O . VAL A 1 146 ? -18.757 29.605 -18.526 1.00 15.17 126 VAL A O 1
ATOM 967 N N . VAL A 1 147 ? -19.181 31.557 -19.562 1.00 19.49 127 VAL A N 1
ATOM 968 C CA . VAL A 1 147 ? -18.965 31.035 -20.903 1.00 20.08 127 VAL A CA 1
ATOM 969 C C . VAL A 1 147 ? -17.715 31.565 -21.579 1.00 21.03 127 VAL A C 1
ATOM 970 O O . VAL A 1 147 ? -17.402 31.166 -22.696 1.00 21.03 127 VAL A O 1
ATOM 974 N N . ASP A 1 148 ? -17.001 32.466 -20.920 1.00 23.03 128 ASP A N 1
ATOM 975 C CA . ASP A 1 148 ? -15.812 33.025 -21.539 1.00 24.61 128 ASP A CA 1
ATOM 976 C C . ASP A 1 148 ? -14.959 33.815 -20.554 1.00 23.89 128 ASP A C 1
ATOM 977 O O . ASP A 1 148 ? -15.459 34.340 -19.558 1.00 27.40 128 ASP A O 1
ATOM 982 N N . ILE A 1 149 ? -13.662 33.878 -20.833 1.00 22.86 129 ILE A N 1
ATOM 983 C CA . ILE A 1 149 ? -12.723 34.604 -19.994 1.00 22.40 129 ILE A CA 1
ATOM 984 C C . ILE A 1 149 ? -12.121 35.730 -20.832 1.00 23.93 129 ILE A C 1
ATOM 985 O O . ILE A 1 149 ? -11.610 35.500 -21.927 1.00 25.93 129 ILE A O 1
ATOM 990 N N . ILE A 1 150 ? -12.210 36.953 -20.326 1.00 25.15 130 ILE A N 1
ATOM 991 C CA . ILE A 1 150 ? -11.685 38.103 -21.045 1.00 26.52 130 ILE A CA 1
ATOM 992 C C . ILE A 1 150 ? -10.200 38.297 -20.736 1.00 28.40 130 ILE A C 1
ATOM 993 O O . ILE A 1 150 ? -9.798 38.444 -19.575 1.00 25.08 130 ILE A O 1
ATOM 998 N N . VAL A 1 151 ? -9.398 38.291 -21.800 1.00 28.88 131 VAL A N 1
ATOM 999 C CA . VAL A 1 151 ? -7.954 38.433 -21.699 1.00 29.32 131 VAL A CA 1
ATOM 1000 C C . VAL A 1 151 ? -7.404 39.620 -22.500 1.00 30.88 131 VAL A C 1
ATOM 1001 O O . VAL A 1 151 ? -7.785 39.848 -23.646 1.00 28.05 131 VAL A O 1
ATOM 1005 N N . LYS A 1 152 ? -6.500 40.371 -21.879 1.00 33.54 132 LYS A N 1
ATOM 1006 C CA . LYS A 1 152 ? -5.872 41.520 -22.521 1.00 34.34 132 LYS A CA 1
ATOM 1007 C C . LYS A 1 152 ? -4.358 41.361 -22.399 1.00 34.14 132 LYS A C 1
ATOM 1008 O O . LYS A 1 152 ? -3.800 41.486 -21.306 1.00 31.44 132 LYS A O 1
ATOM 1014 N N . ASN A 1 153 ? -3.708 41.078 -23.527 1.00 35.26 133 ASN A N 1
ATOM 1015 C CA . ASN A 1 153 ? -2.259 40.882 -23.578 1.00 35.35 133 ASN A CA 1
ATOM 1016 C C . ASN A 1 153 ? -1.817 39.722 -22.694 1.00 33.10 133 ASN A C 1
ATOM 1017 O O . ASN A 1 153 ? -0.873 39.854 -21.914 1.00 31.97 133 ASN A O 1
ATOM 1022 N N . ASN A 1 154 ? -2.505 38.591 -22.821 1.00 31.18 134 ASN A N 1
ATOM 1023 C CA . ASN A 1 154 ? -2.189 37.399 -22.039 1.00 30.43 134 ASN A CA 1
ATOM 1024 C C . ASN A 1 154 ? -2.383 37.635 -20.550 1.00 28.07 134 ASN A C 1
ATOM 1025 O O . ASN A 1 154 ? -1.733 37.000 -19.724 1.00 28.73 134 ASN A O 1
ATOM 1030 N N . GLN A 1 155 ? -3.266 38.564 -20.215 1.00 25.81 135 GLN A N 1
ATOM 1031 C CA . GLN A 1 155 ? -3.558 38.866 -18.824 1.00 26.18 135 GLN A CA 1
ATOM 1032 C C . GLN A 1 155 ? -5.065 38.816 -18.617 1.00 26.45 135 GLN A C 1
ATOM 1033 O O . GLN A 1 155 ? -5.827 39.423 -19.380 1.00 24.25 135 GLN A O 1
ATOM 1039 N N . VAL A 1 156 ? -5.485 38.074 -17.597 1.00 24.30 136 VAL A N 1
ATOM 1040 C CA . VAL A 1 156 ? -6.900 37.945 -17.274 1.00 23.41 136 VAL A CA 1
ATOM 1041 C C . VAL A 1 156 ? -7.398 39.292 -16.787 1.00 23.17 136 VAL A C 1
ATOM 1042 O O . VAL A 1 156 ? -6.763 39.923 -15.946 1.00 23.06 136 VAL A O 1
ATOM 1046 N N . VAL A 1 157 ? -8.539 39.729 -17.302 1.00 22.48 137 VAL A N 1
ATOM 1047 C CA . VAL A 1 157 ? -9.080 41.007 -16.883 1.00 22.68 137 VAL A CA 1
ATOM 1048 C C . VAL A 1 157 ? -10.587 40.972 -16.637 1.00 21.76 137 VAL A C 1
ATOM 1049 O O . VAL A 1 157 ? -11.138 41.895 -16.042 1.00 22.65 137 VAL A O 1
ATOM 1053 N N . GLY A 1 158 ? -11.248 39.905 -17.086 1.00 22.64 138 GLY A N 1
ATOM 1054 C CA . GLY A 1 158 ? -12.684 39.791 -16.897 1.00 21.95 138 GLY A CA 1
ATOM 1055 C C . GLY A 1 158 ? -13.299 38.427 -17.181 1.00 23.87 138 GLY A C 1
ATOM 1056 O O . GLY A 1 158 ? -12.611 37.466 -17.522 1.00 21.98 138 GLY A O 1
ATOM 1057 N N . VAL A 1 159 ? -14.617 38.351 -17.040 1.00 24.78 139 VAL A N 1
ATOM 1058 C CA . VAL A 1 159 ? -15.352 37.115 -17.278 1.00 26.96 139 VAL A CA 1
ATOM 1059 C C . VAL A 1 159 ? -16.741 37.430 -17.844 1.00 26.81 139 VAL A C 1
ATOM 1060 O O . VAL A 1 159 ? -17.344 38.445 -17.494 1.00 25.92 139 VAL A O 1
ATOM 1064 N N . ARG A 1 160 ? -17.233 36.560 -18.726 1.00 27.29 140 ARG A N 1
ATOM 1065 C CA . ARG A 1 160 ? -18.554 36.725 -19.332 1.00 28.18 140 ARG A CA 1
ATOM 1066 C C . ARG A 1 160 ? -19.420 35.499 -19.068 1.00 26.56 140 ARG A C 1
ATOM 1067 O O . ARG A 1 160 ? -18.924 34.377 -19.057 1.00 26.00 140 ARG A O 1
ATOM 1075 N N . THR A 1 161 ? -20.714 35.724 -18.857 1.00 22.80 141 THR A N 1
ATOM 1076 C CA . THR A 1 161 ? -21.657 34.647 -18.589 1.00 19.05 141 THR A CA 1
ATOM 1077 C C . THR A 1 161 ? -22.610 34.485 -19.769 1.00 20.56 141 THR A C 1
ATOM 1078 O O . THR A 1 161 ? -22.618 35.298 -20.688 1.00 21.28 141 THR A O 1
ATOM 1082 N N . ASN A 1 162 ? -23.430 33.443 -19.737 1.00 21.99 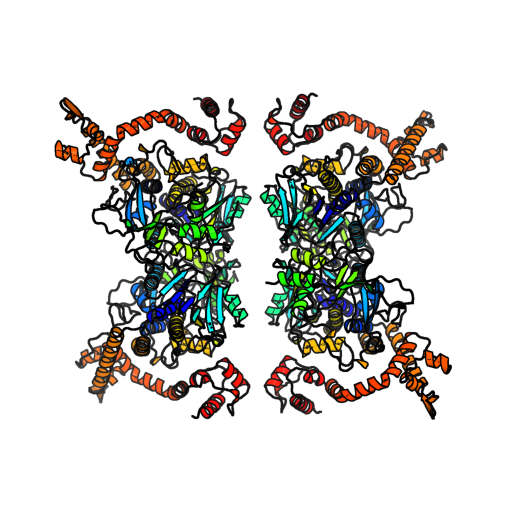142 ASN A N 1
ATOM 1083 C CA . ASN A 1 162 ? -24.371 33.207 -20.824 1.00 21.31 142 ASN A CA 1
ATOM 1084 C C . ASN A 1 162 ? -25.580 34.134 -20.753 1.00 22.49 142 ASN A C 1
ATOM 1085 O O . ASN A 1 162 ? -26.561 33.941 -21.475 1.00 23.01 142 ASN A O 1
ATOM 1090 N N . LEU A 1 163 ? -25.522 35.132 -19.876 1.00 20.27 143 LEU A N 1
ATOM 1091 C CA . LEU A 1 163 ? -26.613 36.086 -19.778 1.00 21.20 143 LEU A CA 1
ATOM 1092 C C . LEU A 1 163 ? -26.168 37.388 -20.456 1.00 23.14 143 LEU A C 1
ATOM 1093 O O . LEU A 1 163 ? -26.800 38.437 -20.299 1.00 27.37 143 LEU A O 1
ATOM 1098 N N . GLY A 1 164 ? -25.072 37.298 -21.211 1.00 20.52 144 GLY A N 1
ATOM 1099 C CA . GLY A 1 164 ? -24.548 38.438 -21.943 1.00 20.08 144 GLY A CA 1
ATOM 1100 C C . GLY A 1 164 ? -23.938 39.527 -21.090 1.00 23.32 144 GLY A C 1
ATOM 1101 O O . GLY A 1 164 ? -23.890 40.688 -21.487 1.00 25.69 144 GLY A O 1
ATOM 1102 N N . VAL A 1 165 ? -23.456 39.158 -19.915 1.00 24.29 145 VAL A N 1
ATOM 1103 C CA . VAL A 1 165 ? -22.864 40.128 -19.016 1.00 22.99 145 VAL A CA 1
ATOM 1104 C C . VAL A 1 165 ? -21.379 39.862 -18.805 1.00 23.40 145 VAL A C 1
ATOM 1105 O O . VAL A 1 165 ? -20.889 38.771 -19.102 1.00 24.66 145 VAL A O 1
ATOM 1109 N N . GLU A 1 166 ? -20.664 40.866 -18.309 1.00 22.50 146 GLU A N 1
ATOM 1110 C CA . GLU A 1 166 ? -19.235 40.738 -18.066 1.00 22.95 146 GLU A CA 1
ATOM 1111 C C . GLU A 1 166 ? -18.873 41.267 -16.683 1.00 23.29 146 GLU A C 1
ATOM 1112 O O . GLU A 1 166 ? -19.393 42.290 -16.246 1.00 24.52 146 GLU A O 1
ATOM 1118 N N . TYR A 1 167 ? -17.988 40.565 -15.990 1.00 20.96 147 TYR A N 1
ATOM 1119 C CA . TYR A 1 167 ? -17.553 41.003 -14.676 1.00 19.65 147 TYR A CA 1
ATOM 1120 C C . TYR A 1 167 ? -16.043 41.218 -14.703 1.00 21.11 147 TYR A C 1
ATOM 1121 O O . TYR A 1 167 ? -15.313 40.389 -15.235 1.00 22.77 147 TYR A O 1
ATOM 1130 N N . LYS A 1 168 ? -15.574 42.324 -14.133 1.00 22.15 148 LYS A N 1
ATOM 1131 C CA . LYS A 1 168 ? -14.144 42.595 -14.087 1.00 22.46 148 LYS A CA 1
ATOM 1132 C C . LYS A 1 168 ? -13.474 41.807 -12.963 1.00 23.17 148 LYS A C 1
ATOM 1133 O O . LYS A 1 168 ? -14.003 41.708 -11.850 1.00 23.61 148 LYS A O 1
ATOM 1139 N N . THR A 1 169 ? -12.303 41.257 -13.258 1.00 20.46 149 THR A N 1
ATOM 1140 C CA . THR A 1 169 ? -11.545 40.497 -12.276 1.00 21.48 149 THR A CA 1
ATOM 1141 C C . THR A 1 169 ? -10.053 40.545 -12.635 1.00 22.13 149 THR A C 1
ATOM 1142 O O . THR A 1 169 ? -9.699 40.827 -13.780 1.00 20.96 149 THR A O 1
ATOM 1146 N N . LYS A 1 170 ? -9.183 40.282 -11.663 1.00 22.80 150 LYS A N 1
ATOM 1147 C CA . LYS A 1 170 ? -7.747 40.307 -11.922 1.00 24.80 150 LYS A CA 1
ATOM 1148 C C . LYS A 1 170 ? -7.199 38.906 -12.150 1.00 24.79 150 LYS A C 1
ATOM 1149 O O . LYS A 1 170 ? -6.177 38.730 -12.812 1.00 24.62 150 LYS A O 1
ATOM 1155 N N . ALA A 1 171 ? -7.895 37.909 -11.614 1.00 23.52 151 ALA A N 1
ATOM 1156 C CA . ALA A 1 171 ? -7.471 36.522 -11.756 1.00 24.37 151 ALA A CA 1
ATOM 1157 C C . ALA A 1 171 ? -8.686 35.614 -11.771 1.00 25.51 151 ALA A C 1
ATOM 1158 O O . ALA A 1 171 ? -9.728 35.949 -11.202 1.00 27.44 151 ALA A O 1
ATOM 1160 N N . VAL A 1 172 ? -8.544 34.461 -12.415 1.00 23.37 152 VAL A N 1
ATOM 1161 C CA . VAL A 1 172 ? -9.630 33.498 -12.510 1.00 22.33 152 VAL A CA 1
ATOM 1162 C C . VAL A 1 172 ? -9.139 32.093 -12.194 1.00 23.67 152 VAL A C 1
ATOM 1163 O O . VAL A 1 172 ? -8.067 31.693 -12.643 1.00 26.01 152 VAL A O 1
ATOM 1167 N N . VAL A 1 173 ? -9.926 31.355 -11.414 1.00 22.22 153 VAL A N 1
ATOM 1168 C CA . VAL A 1 173 ? -9.604 29.975 -11.052 1.00 17.54 153 VAL A CA 1
ATOM 1169 C C . VAL A 1 173 ? -10.719 29.097 -11.609 1.00 18.83 153 VAL A C 1
ATOM 1170 O O . VAL A 1 173 ? -11.862 29.177 -11.156 1.00 18.66 153 VAL A O 1
ATOM 1174 N N . VAL A 1 174 ? -10.387 28.266 -12.592 1.00 16.45 154 VAL A N 1
ATOM 1175 C CA . VAL A 1 174 ? -11.364 27.385 -13.221 1.00 15.96 154 VAL A CA 1
ATOM 1176 C C . VAL A 1 174 ? -11.406 26.014 -12.536 1.00 17.72 154 VAL A C 1
ATOM 1177 O O . VAL A 1 174 ? -10.385 25.344 -12.418 1.00 17.90 154 VAL A O 1
ATOM 1181 N N . THR A 1 175 ? -12.595 25.611 -12.090 1.00 17.09 155 THR A N 1
ATOM 1182 C CA . THR A 1 175 ? -12.796 24.331 -11.412 1.00 14.88 155 THR A CA 1
ATOM 1183 C C . THR A 1 175 ? -14.132 23.746 -11.843 1.00 14.21 155 THR A C 1
ATOM 1184 O O . THR A 1 175 ? -14.948 23.370 -11.013 1.00 11.44 155 THR A O 1
ATOM 1188 N N . THR A 1 176 ? -14.341 23.664 -13.148 1.00 16.38 156 THR A N 1
ATOM 1189 C CA . THR A 1 176 ? -15.588 23.157 -13.700 1.00 16.42 156 THR A CA 1
ATOM 1190 C C . THR A 1 176 ? -15.888 21.688 -13.415 1.00 15.94 156 THR A C 1
ATOM 1191 O O . THR A 1 176 ? -16.953 21.194 -13.778 1.00 16.91 156 THR A O 1
ATOM 1195 N N . GLY A 1 177 ? -14.948 20.994 -12.778 1.00 16.36 157 GLY A N 1
ATOM 1196 C CA . GLY A 1 177 ? -15.143 19.594 -12.429 1.00 15.53 157 GLY A CA 1
ATOM 1197 C C . GLY A 1 177 ? -15.527 18.641 -13.547 1.00 17.91 157 GLY A C 1
ATOM 1198 O O . GLY A 1 177 ? -14.817 18.530 -14.541 1.00 18.12 157 GLY A O 1
ATOM 1199 N N . THR A 1 178 ? -16.645 17.938 -13.382 1.00 15.72 158 THR A N 1
ATOM 1200 C CA . THR A 1 178 ? -17.095 16.990 -14.397 1.00 16.56 158 THR A CA 1
ATOM 1201 C C . THR A 1 178 ? -18.177 17.605 -15.278 1.00 17.61 158 THR A C 1
ATOM 1202 O O . THR A 1 178 ? -18.886 16.883 -15.986 1.00 14.24 158 THR A O 1
ATOM 1206 N N . PHE A 1 179 ? -18.289 18.932 -15.252 1.00 14.72 159 PHE A N 1
ATOM 1207 C CA . PHE A 1 179 ? -19.332 19.613 -16.006 1.00 14.51 159 PHE A CA 1
ATOM 1208 C C . PHE A 1 179 ? -19.086 20.091 -17.430 1.00 16.29 159 PHE A C 1
ATOM 1209 O O . PHE A 1 179 ? -19.999 20.019 -18.256 1.00 14.97 159 PHE A O 1
ATOM 1217 N N . LEU A 1 180 ? -17.889 20.601 -17.722 1.00 16.88 160 LEU A N 1
ATOM 1218 C CA . LEU A 1 180 ? -17.610 21.133 -19.060 1.00 17.98 160 LEU A CA 1
ATOM 1219 C C . LEU A 1 180 ? -17.864 20.102 -20.153 1.00 17.10 160 LEU A C 1
ATOM 1220 O O . LEU A 1 180 ? -17.131 19.122 -20.282 1.00 18.29 160 LEU A O 1
ATOM 1225 N N . ASN A 1 181 ? -18.914 20.342 -20.936 1.00 19.48 161 ASN A N 1
ATOM 1226 C CA . ASN A 1 181 ? -19.330 19.443 -22.018 1.00 18.80 161 ASN A CA 1
ATOM 1227 C C . ASN A 1 181 ? -19.547 18.017 -21.503 1.00 19.25 161 ASN A C 1
ATOM 1228 O O . ASN A 1 181 ? -19.294 17.026 -22.202 1.00 17.69 161 ASN A O 1
ATOM 1233 N N . GLY A 1 182 ? -20.049 17.931 -20.276 1.00 19.05 162 GLY A N 1
ATOM 1234 C CA . GLY A 1 182 ? -20.300 16.641 -19.665 1.00 20.19 162 GLY A CA 1
ATOM 1235 C C . GLY A 1 182 ? -21.361 15.806 -20.351 1.00 19.45 162 GLY A C 1
ATOM 1236 O O . GLY A 1 182 ? -22.405 16.314 -20.764 1.00 20.03 162 GLY A O 1
ATOM 1237 N N . VAL A 1 183 ? -21.083 14.513 -20.477 1.00 20.44 163 VAL A N 1
ATOM 1238 C CA . VAL A 1 183 ? -22.011 13.579 -21.093 1.00 18.20 163 VAL A CA 1
ATOM 1239 C C . VAL A 1 183 ? -22.150 12.387 -20.152 1.00 20.05 163 VAL A C 1
ATOM 1240 O O . VAL A 1 183 ? -21.154 11.747 -19.805 1.00 18.97 163 VAL A O 1
ATOM 1244 N N . ILE A 1 184 ? -23.384 12.108 -19.737 1.00 17.31 164 ILE A N 1
ATOM 1245 C CA . ILE A 1 184 ? -23.678 10.992 -18.851 1.00 15.69 164 ILE A CA 1
ATOM 1246 C C . ILE A 1 184 ? -23.876 9.749 -19.701 1.00 17.87 164 ILE A C 1
ATOM 1247 O O . ILE A 1 184 ? -24.593 9.781 -20.698 1.00 21.01 164 ILE A O 1
ATOM 1252 N N . TYR A 1 185 ? -23.242 8.657 -19.294 1.00 17.98 165 TYR A N 1
ATOM 1253 C CA . TYR A 1 185 ? -23.322 7.394 -20.012 1.00 18.05 165 TYR A CA 1
ATOM 1254 C C . TYR A 1 185 ? -23.988 6.286 -19.193 1.00 17.33 165 TYR A C 1
ATOM 1255 O O . TYR A 1 185 ? -23.568 5.987 -18.081 1.00 17.93 165 TYR A O 1
ATOM 1264 N N . ILE A 1 186 ? -25.025 5.680 -19.755 1.00 17.81 166 ILE A N 1
ATOM 1265 C CA . ILE A 1 186 ? -25.731 4.578 -19.114 1.00 15.59 166 ILE A CA 1
ATOM 1266 C C . ILE A 1 186 ? -26.160 3.689 -20.267 1.00 19.07 166 ILE A C 1
ATOM 1267 O O . ILE A 1 186 ? -26.993 4.085 -21.087 1.00 20.27 166 ILE A O 1
ATOM 1272 N N . GLY A 1 187 ? -25.582 2.493 -20.341 1.00 20.23 167 GLY A N 1
ATOM 1273 C CA . GLY A 1 187 ? -25.910 1.610 -21.437 1.00 21.56 167 GLY A CA 1
ATOM 1274 C C . GLY A 1 187 ? -25.569 2.370 -22.705 1.00 25.86 167 GLY A C 1
ATOM 1275 O O . GLY A 1 187 ? -24.499 2.966 -22.800 1.00 25.92 167 GLY A O 1
ATOM 1276 N N . ASP A 1 188 ? -26.469 2.375 -23.680 1.00 29.83 168 ASP A N 1
ATOM 1277 C CA . ASP A 1 188 ? -26.196 3.096 -24.914 1.00 33.18 168 ASP A CA 1
ATOM 1278 C C . ASP A 1 188 ? -26.789 4.507 -24.891 1.00 32.85 168 ASP A C 1
ATOM 1279 O O . ASP A 1 188 ? -26.707 5.244 -25.876 1.00 33.21 168 ASP A O 1
ATOM 1284 N N . LYS A 1 189 ? -27.371 4.892 -23.759 1.00 30.49 169 LYS A N 1
ATOM 1285 C CA . LYS A 1 189 ? -27.950 6.221 -23.644 1.00 30.41 169 LYS A CA 1
ATOM 1286 C C . LYS A 1 189 ? -26.874 7.224 -23.274 1.00 30.84 169 LYS A C 1
ATOM 1287 O O . LYS A 1 189 ? -26.013 6.954 -22.430 1.00 28.37 169 LYS A O 1
ATOM 1293 N N . MET A 1 190 ? -26.919 8.375 -23.933 1.00 30.40 170 MET A N 1
ATOM 1294 C CA . MET A 1 190 ? -25.985 9.458 -23.673 1.00 31.28 170 MET A CA 1
ATOM 1295 C C . MET A 1 190 ? -26.841 10.665 -23.326 1.00 30.08 170 MET A C 1
ATOM 1296 O O . MET A 1 190 ? -27.693 11.083 -24.110 1.00 30.04 170 MET A O 1
ATOM 1301 N N . ILE A 1 191 ? -26.623 11.217 -22.141 1.00 26.93 171 ILE A N 1
ATOM 1302 C CA . ILE A 1 191 ? -27.406 12.354 -21.695 1.00 22.69 171 ILE A CA 1
ATOM 1303 C C . ILE A 1 191 ? -26.535 13.531 -21.290 1.00 22.77 171 ILE A C 1
ATOM 1304 O O . ILE A 1 191 ? -25.640 13.401 -20.461 1.00 23.34 171 ILE A O 1
ATOM 1309 N N . PRO A 1 192 ? -26.784 14.703 -21.884 1.00 22.66 172 PRO A N 1
ATOM 1310 C CA . PRO A 1 192 ? -26.002 15.896 -21.555 1.00 23.47 172 PRO A CA 1
ATOM 1311 C C . PRO A 1 192 ? -26.133 16.199 -20.063 1.00 24.09 172 PRO A C 1
ATOM 1312 O O . PRO A 1 192 ? -27.216 16.058 -19.491 1.00 26.42 172 PRO A O 1
ATOM 1316 N N . GLY A 1 193 ? -25.037 16.612 -19.435 1.00 23.29 173 GLY A N 1
ATOM 1317 C CA . GLY A 1 193 ? -25.083 16.934 -18.021 1.00 22.14 173 GLY A CA 1
ATOM 1318 C C . GLY A 1 193 ? -23.723 16.811 -17.367 1.00 23.92 173 GLY A C 1
ATOM 1319 O O . GLY A 1 193 ? -22.849 16.102 -17.871 1.00 23.10 173 GLY A O 1
ATOM 1320 N N . GLY A 1 194 ? -23.542 17.510 -16.250 1.00 22.68 174 GLY A N 1
ATOM 1321 C CA . GLY A 1 194 ? -22.286 17.447 -15.528 1.00 21.45 174 GLY A CA 1
ATOM 1322 C C . GLY A 1 194 ? -22.364 16.351 -14.481 1.00 23.43 174 GLY A C 1
ATOM 1323 O O . GLY A 1 194 ? -21.345 15.831 -14.020 1.00 27.89 174 GLY A O 1
ATOM 1324 N N . ARG A 1 195 ? -23.591 16.005 -14.109 1.00 22.08 175 ARG A N 1
ATOM 1325 C CA . ARG A 1 195 ? -23.877 14.966 -13.123 1.00 22.89 175 ARG A CA 1
ATOM 1326 C C . ARG A 1 195 ? -25.285 14.485 -13.414 1.00 25.82 175 ARG A C 1
ATOM 1327 O O . ARG A 1 195 ? -26.060 15.178 -14.083 1.00 26.02 175 ARG A O 1
ATOM 1335 N N . LEU A 1 196 ? -25.624 13.309 -12.902 1.00 26.19 176 LEU A N 1
ATOM 1336 C CA . LEU A 1 196 ? -26.955 12.755 -13.112 1.00 24.61 176 LEU A CA 1
ATOM 1337 C C . LEU A 1 196 ? -27.999 13.717 -12.536 1.00 23.52 176 LEU A C 1
ATOM 1338 O O . LEU A 1 196 ? -27.926 14.086 -11.362 1.00 24.07 176 LEU A O 1
ATOM 1343 N N . GLY A 1 197 ? -28.945 14.140 -13.373 1.00 19.17 177 GLY A N 1
ATOM 1344 C CA . GLY A 1 197 ? -29.986 15.050 -12.927 1.00 19.41 177 GLY A CA 1
ATOM 1345 C C . GLY A 1 197 ? -29.600 16.521 -12.880 1.00 21.87 177 GLY A C 1
ATOM 1346 O O . GLY A 1 197 ? -30.387 17.351 -12.434 1.00 23.65 177 GLY A O 1
ATOM 1347 N N . GLU A 1 198 ? -28.395 16.849 -13.336 1.00 21.00 178 GLU A N 1
ATOM 1348 C CA . GLU A 1 198 ? -27.928 18.229 -13.340 1.00 21.65 178 GLU A CA 1
ATOM 1349 C C . GLU A 1 198 ? -27.462 18.649 -14.726 1.00 21.50 178 GLU A C 1
ATOM 1350 O O . GLU A 1 198 ? -27.082 17.818 -15.542 1.00 23.07 178 GLU A O 1
ATOM 1356 N N . PRO A 1 199 ? -27.489 19.953 -15.009 1.00 21.38 179 PRO A N 1
ATOM 1357 C CA . PRO A 1 199 ? -27.066 20.477 -16.306 1.00 22.57 179 PRO A CA 1
ATOM 1358 C C . PRO A 1 199 ? -25.547 20.493 -16.456 1.00 22.90 179 PRO A C 1
ATOM 1359 O O . PRO A 1 199 ? -24.810 20.239 -15.504 1.00 24.19 179 PRO A O 1
ATOM 1363 N N . ARG A 1 200 ? -25.089 20.804 -17.661 1.00 22.97 180 ARG A N 1
ATOM 1364 C CA . ARG A 1 200 ? -23.668 20.881 -17.946 1.00 21.09 180 ARG A CA 1
ATOM 1365 C C . ARG A 1 200 ? -23.345 22.271 -18.466 1.00 21.30 180 ARG A C 1
ATOM 1366 O O . ARG A 1 200 ? -24.239 23.042 -18.809 1.00 20.16 180 ARG A O 1
ATOM 1374 N N . SER A 1 201 ? -22.059 22.585 -18.530 1.00 20.85 181 SER A N 1
ATOM 1375 C CA . SER A 1 201 ? -21.630 23.866 -19.048 1.00 18.95 181 SER A CA 1
ATOM 1376 C C . SER A 1 201 ? -21.097 23.560 -20.441 1.00 20.89 181 SER A C 1
ATOM 1377 O O . SER A 1 201 ? -20.705 22.424 -20.712 1.00 21.09 181 SER A O 1
ATOM 1380 N N . GLU A 1 202 ? -21.090 24.557 -21.325 1.00 22.93 182 GLU A N 1
ATOM 1381 C CA . GLU A 1 202 ? -20.626 24.348 -22.694 1.00 25.35 182 GLU A CA 1
ATOM 1382 C C . GLU A 1 202 ? -19.697 25.424 -23.253 1.00 26.15 182 GLU A C 1
ATOM 1383 O O . GLU A 1 202 ? -18.565 25.141 -23.658 1.00 26.10 182 GLU A O 1
ATOM 1389 N N . GLY A 1 203 ? -20.193 26.655 -23.275 1.00 24.62 183 GLY A N 1
ATOM 1390 C CA . GLY A 1 203 ? -19.442 27.769 -23.825 1.00 24.13 183 GLY A CA 1
ATOM 1391 C C . GLY A 1 203 ? -17.965 27.943 -23.521 1.00 24.03 183 GLY A C 1
ATOM 1392 O O . GLY A 1 203 ? -17.169 28.216 -24.423 1.00 22.97 183 GLY A O 1
ATOM 1393 N N . LEU A 1 204 ? -17.587 27.802 -22.260 1.00 21.52 184 LEU A N 1
ATOM 1394 C CA . LEU A 1 204 ? -16.197 27.988 -21.883 1.00 22.45 184 LEU A CA 1
ATOM 1395 C C . LEU A 1 204 ? -15.195 27.205 -22.741 1.00 22.37 184 LEU A C 1
ATOM 1396 O O . LEU A 1 204 ? -14.061 27.642 -22.916 1.00 22.21 184 LEU A O 1
ATOM 1401 N N . SER A 1 205 ? -15.601 26.061 -23.286 1.00 22.33 185 SER A N 1
ATOM 1402 C CA . SER A 1 205 ? -14.682 25.274 -24.106 1.00 25.60 185 SER A CA 1
ATOM 1403 C C . SER A 1 205 ? -14.213 26.045 -25.356 1.00 28.51 185 SER A C 1
ATOM 1404 O O . SER A 1 205 ? -13.103 25.817 -25.856 1.00 27.43 185 SER A O 1
ATOM 1407 N N . ASP A 1 206 ? -15.045 26.960 -25.854 1.00 28.30 186 ASP A N 1
ATOM 1408 C CA . ASP A 1 206 ? -14.674 27.740 -27.033 1.00 30.41 186 ASP A CA 1
ATOM 1409 C C . ASP A 1 206 ? -13.522 28.681 -26.708 1.00 27.83 186 ASP A C 1
ATOM 1410 O O . ASP A 1 206 ? -12.701 28.992 -27.564 1.00 29.88 186 ASP A O 1
ATOM 1415 N N . PHE A 1 207 ? -13.464 29.132 -25.463 1.00 26.85 187 PHE A N 1
ATOM 1416 C CA . PHE A 1 207 ? -12.397 30.021 -25.029 1.00 25.70 187 PHE A CA 1
ATOM 1417 C C . PHE A 1 207 ? -11.062 29.298 -25.080 1.00 25.80 187 PHE A C 1
ATOM 1418 O O . PHE A 1 207 ? -10.050 29.862 -25.499 1.00 27.40 187 PHE A O 1
ATOM 1426 N N . TYR A 1 208 ? -11.056 28.048 -24.641 1.00 22.85 188 TYR A N 1
ATOM 1427 C CA . TYR A 1 208 ? -9.826 27.281 -24.644 1.00 23.52 188 TYR A CA 1
ATOM 1428 C C . TYR A 1 208 ? -9.354 26.901 -26.033 1.00 22.83 188 TYR A C 1
ATOM 1429 O O . TYR A 1 208 ? -8.155 26.861 -26.281 1.00 23.75 188 TYR A O 1
ATOM 1438 N N . ARG A 1 209 ? -10.278 26.626 -26.944 1.00 24.34 189 ARG A N 1
ATOM 1439 C CA . ARG A 1 209 ? -9.870 26.297 -28.301 1.00 27.26 189 ARG A CA 1
ATOM 1440 C C . ARG A 1 209 ? -9.326 27.588 -28.898 1.00 28.37 189 ARG A C 1
ATOM 1441 O O . ARG A 1 209 ? -8.266 27.608 -29.522 1.00 27.65 189 ARG A O 1
ATOM 1449 N N . ARG A 1 210 ? -10.048 28.677 -28.658 1.00 29.93 190 ARG A N 1
ATOM 1450 C CA . ARG A 1 210 ? -9.672 29.983 -29.178 1.00 32.50 190 ARG A CA 1
ATOM 1451 C C . ARG A 1 210 ? -8.248 30.396 -28.818 1.00 32.75 190 ARG A C 1
ATOM 1452 O O . ARG A 1 210 ? -7.610 31.132 -29.567 1.00 34.53 190 ARG A O 1
ATOM 1460 N N . PHE A 1 211 ? -7.745 29.935 -27.677 1.00 31.80 191 PHE A N 1
ATOM 1461 C CA . PHE A 1 211 ? -6.382 30.273 -27.286 1.00 30.37 191 PHE A CA 1
ATOM 1462 C C . PHE A 1 211 ? -5.443 29.103 -27.488 1.00 31.03 191 PHE A C 1
ATOM 1463 O O . PHE A 1 211 ? -4.327 29.092 -26.974 1.00 32.65 191 PHE A O 1
ATOM 1471 N N . ASP A 1 212 ? -5.905 28.111 -28.238 1.00 31.12 192 ASP A N 1
ATOM 1472 C CA . ASP A 1 212 ? -5.091 26.945 -28.540 1.00 33.58 192 ASP A CA 1
ATOM 1473 C C . ASP A 1 212 ? -4.640 26.102 -27.358 1.00 32.37 192 ASP A C 1
ATOM 1474 O O . ASP A 1 212 ? -3.489 25.667 -27.305 1.00 30.40 192 ASP A O 1
ATOM 1479 N N . PHE A 1 213 ? -5.534 25.883 -26.404 1.00 31.65 193 PHE A N 1
ATOM 1480 C CA . PHE A 1 213 ? -5.204 25.047 -25.260 1.00 29.80 193 PHE A CA 1
ATOM 1481 C C . PHE A 1 213 ? -5.547 23.621 -25.678 1.00 28.01 193 PHE A C 1
ATOM 1482 O O . PHE A 1 213 ? -6.517 23.398 -26.402 1.00 27.83 193 PHE A O 1
ATOM 1490 N N . PRO A 1 214 ? -4.742 22.639 -25.251 1.00 26.83 194 PRO A N 1
ATOM 1491 C CA . PRO A 1 214 ? -5.068 21.264 -25.631 1.00 24.26 194 PRO A CA 1
ATOM 1492 C C . PRO A 1 214 ? -6.297 20.897 -24.795 1.00 24.84 194 PRO A C 1
ATOM 1493 O O . PRO A 1 214 ? -6.460 21.393 -23.681 1.00 23.56 194 PRO A O 1
ATOM 1497 N N . LEU A 1 215 ? -7.159 20.043 -25.328 1.00 25.10 195 LEU A N 1
ATOM 1498 C CA . LEU A 1 215 ? -8.351 19.616 -24.609 1.00 25.03 195 LEU A CA 1
ATOM 1499 C C . LEU A 1 215 ? -8.492 18.123 -24.783 1.00 25.92 195 LEU A C 1
ATOM 1500 O O . LEU A 1 215 ? -8.359 17.612 -25.890 1.00 31.61 195 LEU A O 1
ATOM 1505 N N . ILE A 1 216 ? -8.740 17.419 -23.686 1.00 24.95 196 ILE A N 1
ATOM 1506 C CA . ILE A 1 216 ? -8.923 15.978 -23.736 1.00 23.97 196 ILE A CA 1
ATOM 1507 C C . ILE A 1 216 ? -10.123 15.637 -22.883 1.00 21.73 196 ILE A C 1
ATOM 1508 O O . ILE A 1 216 ? -10.574 16.456 -22.091 1.00 24.37 196 ILE A O 1
ATOM 1513 N N . ARG A 1 217 ? -10.640 14.430 -23.035 1.00 18.61 197 ARG A N 1
ATOM 1514 C CA . ARG A 1 217 ? -11.792 14.029 -22.251 1.00 20.78 197 ARG A CA 1
ATOM 1515 C C . ARG A 1 217 ? -11.527 12.812 -21.376 1.00 22.05 197 ARG A C 1
ATOM 1516 O O . ARG A 1 217 ? -10.960 11.815 -21.826 1.00 20.43 197 ARG A O 1
ATOM 1524 N N . PHE A 1 218 ? -11.905 12.912 -20.107 1.00 21.48 198 PHE A N 1
ATOM 1525 C CA . PHE A 1 218 ? -11.739 11.787 -19.198 1.00 23.54 198 PHE A CA 1
ATOM 1526 C C . PHE A 1 218 ? -13.118 11.265 -18.832 1.00 24.55 198 PHE A C 1
ATOM 1527 O O . PHE A 1 218 ? -14.098 12.011 -18.855 1.00 24.63 198 PHE A O 1
ATOM 1535 N N . LYS A 1 219 ? -13.192 9.977 -18.519 1.00 24.97 199 LYS A N 1
ATOM 1536 C CA . LYS A 1 219 ? -14.458 9.364 -18.157 1.00 28.38 199 LYS A CA 1
ATOM 1537 C C . LYS A 1 219 ? -14.307 8.498 -16.902 1.00 29.02 199 LYS A C 1
ATOM 1538 O O . LYS A 1 219 ? -13.433 7.627 -16.839 1.00 27.21 199 LYS A O 1
ATOM 1544 N N . THR A 1 220 ? -15.146 8.759 -15.899 1.00 27.14 200 THR A N 1
ATOM 1545 C CA . THR A 1 220 ? -15.136 7.986 -14.654 1.00 26.86 200 THR A CA 1
ATOM 1546 C C . THR A 1 220 ? -16.569 7.614 -14.298 1.00 24.35 200 THR A C 1
ATOM 1547 O O . THR A 1 220 ? -17.507 8.309 -14.684 1.00 22.67 200 THR A O 1
ATOM 1551 N N . GLY A 1 221 ? -16.732 6.513 -13.571 1.00 23.28 201 GLY A N 1
ATOM 1552 C CA . GLY A 1 221 ? -18.059 6.066 -13.195 1.00 21.70 201 GLY A CA 1
ATOM 1553 C C . GLY A 1 221 ? -18.342 6.059 -11.699 1.00 22.01 201 GLY A C 1
ATOM 1554 O O . GLY A 1 221 ? -17.440 6.238 -10.875 1.00 19.05 201 GLY A O 1
ATOM 1555 N N . THR A 1 222 ? -19.612 5.852 -11.358 1.00 18.70 202 THR A N 1
ATOM 1556 C CA . THR A 1 222 ? -20.057 5.809 -9.971 1.00 18.90 202 THR A CA 1
ATOM 1557 C C . THR A 1 222 ? -21.127 4.724 -9.840 1.00 17.66 202 THR A C 1
ATOM 1558 O O . THR A 1 222 ? -21.837 4.423 -10.796 1.00 17.05 202 THR A O 1
ATOM 1562 N N . PRO A 1 223 ? -21.251 4.119 -8.654 1.00 17.85 203 PRO A N 1
ATOM 1563 C CA . PRO A 1 223 ? -22.247 3.065 -8.436 1.00 17.99 203 PRO A CA 1
ATOM 1564 C C . PRO A 1 223 ? -23.659 3.637 -8.401 1.00 18.05 203 PRO A C 1
ATOM 1565 O O . PRO A 1 223 ? -23.853 4.854 -8.439 1.00 20.23 203 PRO A O 1
ATOM 1569 N N . ALA A 1 224 ? -24.637 2.749 -8.314 1.00 15.87 204 ALA A N 1
ATOM 1570 C CA . ALA A 1 224 ? -26.029 3.153 -8.223 1.00 16.82 204 ALA A CA 1
ATOM 1571 C C . ALA A 1 224 ? -26.279 3.497 -6.749 1.00 16.31 204 ALA A C 1
ATOM 1572 O O . ALA A 1 224 ? -25.405 3.293 -5.908 1.00 18.69 204 ALA A O 1
ATOM 1574 N N . ARG A 1 225 ? -27.449 4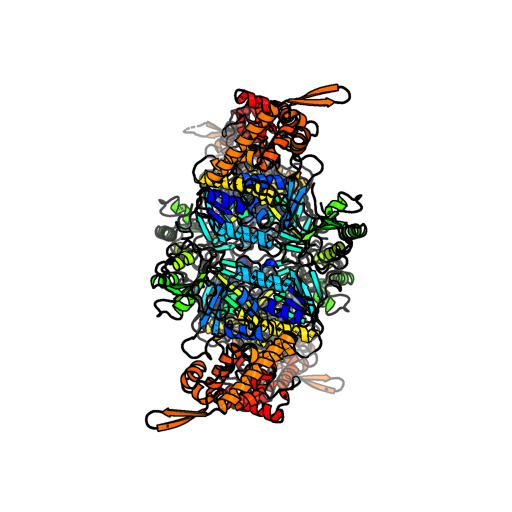.039 -6.438 1.00 13.92 205 ARG A N 1
ATOM 1575 C CA . ARG A 1 225 ? -27.788 4.372 -5.059 1.00 16.40 205 ARG A CA 1
ATOM 1576 C C . ARG A 1 225 ? -28.883 3.394 -4.667 1.00 16.22 205 ARG A C 1
ATOM 1577 O O . ARG A 1 225 ? -29.912 3.322 -5.333 1.00 16.32 205 ARG A O 1
ATOM 1585 N N . LEU A 1 226 ? -28.665 2.648 -3.589 1.00 15.99 206 LEU A N 1
ATOM 1586 C CA . LEU A 1 226 ? -29.622 1.626 -3.163 1.00 16.54 206 LEU A CA 1
ATOM 1587 C C . LEU A 1 226 ? -30.490 1.962 -1.952 1.00 16.33 206 LEU A C 1
ATOM 1588 O O . LEU A 1 226 ? -30.093 2.715 -1.066 1.00 15.84 206 LEU A O 1
ATOM 1593 N N . ASP A 1 227 ? -31.679 1.365 -1.926 1.00 16.16 207 ASP A N 1
ATOM 1594 C CA . ASP A 1 227 ? -32.636 1.561 -0.853 1.00 14.65 207 ASP A CA 1
ATOM 1595 C C . ASP A 1 227 ? -32.286 0.644 0.324 1.00 16.10 207 ASP A C 1
ATOM 1596 O O . ASP A 1 227 ? -32.413 -0.574 0.233 1.00 14.95 207 ASP A O 1
ATOM 1601 N N . LYS A 1 228 ? -31.870 1.240 1.436 1.00 18.28 208 LYS A N 1
ATOM 1602 C CA . LYS A 1 228 ? -31.492 0.487 2.630 1.00 20.15 208 LYS A CA 1
ATOM 1603 C C . LYS A 1 228 ? -32.519 -0.520 3.158 1.00 20.07 208 LYS A C 1
ATOM 1604 O O . LYS A 1 228 ? -32.135 -1.559 3.699 1.00 22.80 208 LYS A O 1
ATOM 1610 N N . ARG A 1 229 ? -33.811 -0.228 3.016 1.00 19.16 209 ARG A N 1
ATOM 1611 C CA . ARG A 1 229 ? -34.841 -1.138 3.521 1.00 17.50 209 ARG A CA 1
ATOM 1612 C C . ARG A 1 229 ? -35.021 -2.402 2.684 1.00 20.44 209 ARG A C 1
ATOM 1613 O O . ARG A 1 229 ? -35.718 -3.330 3.107 1.00 19.93 209 ARG A O 1
ATOM 1621 N N . THR A 1 230 ? -34.413 -2.442 1.501 1.00 19.03 210 THR A N 1
ATOM 1622 C CA . THR A 1 230 ? -34.536 -3.617 0.643 1.00 18.42 210 THR A CA 1
ATOM 1623 C C . THR A 1 230 ? -33.277 -4.475 0.662 1.00 20.44 210 THR A C 1
ATOM 1624 O O . THR A 1 230 ? -33.114 -5.355 -0.183 1.00 19.58 210 THR A O 1
ATOM 1628 N N . ILE A 1 231 ? -32.399 -4.221 1.631 1.00 20.56 211 ILE A N 1
ATOM 1629 C CA . ILE A 1 231 ? -31.150 -4.965 1.759 1.00 23.20 211 ILE A CA 1
ATOM 1630 C C . ILE A 1 231 ? -31.113 -5.819 3.017 1.00 25.32 211 ILE A C 1
ATOM 1631 O O . ILE A 1 231 ? -31.448 -5.351 4.104 1.00 25.98 211 ILE A O 1
ATOM 1636 N N . ASP A 1 232 ? -30.687 -7.067 2.869 1.00 25.61 212 ASP A N 1
ATOM 1637 C CA . ASP A 1 232 ? -30.581 -7.973 4.013 1.00 27.75 212 ASP A CA 1
ATOM 1638 C C . ASP A 1 232 ? -29.146 -7.908 4.553 1.00 25.46 212 ASP A C 1
ATOM 1639 O O . ASP A 1 232 ? -28.221 -8.453 3.943 1.00 24.89 212 ASP A O 1
ATOM 1644 N N . PHE A 1 233 ? -28.959 -7.245 5.690 1.00 24.36 213 PHE A N 1
ATOM 1645 C CA . PHE A 1 233 ? -27.627 -7.106 6.277 1.00 24.40 213 PHE A CA 1
ATOM 1646 C C . PHE A 1 233 ? -27.277 -8.210 7.267 1.00 25.32 213 PHE A C 1
ATOM 1647 O O . PHE A 1 233 ? -26.120 -8.340 7.655 1.00 28.47 213 PHE A O 1
ATOM 1655 N N . SER A 1 234 ? -28.270 -8.999 7.664 1.00 26.28 214 SER A N 1
ATOM 1656 C CA . SER A 1 234 ? -28.091 -10.052 8.668 1.00 29.92 214 SER A CA 1
ATOM 1657 C C . SER A 1 234 ? -26.831 -10.932 8.615 1.00 29.06 214 SER A C 1
ATOM 1658 O O . SER A 1 234 ? -26.217 -11.196 9.650 1.00 29.14 214 SER A O 1
ATOM 1661 N N . ALA A 1 235 ? -26.442 -11.385 7.430 1.00 28.06 215 ALA A N 1
ATOM 1662 C CA . ALA A 1 235 ? -25.267 -12.240 7.312 1.00 27.74 215 ALA A CA 1
ATOM 1663 C C . ALA A 1 235 ? -24.015 -11.493 6.887 1.00 29.39 215 ALA A C 1
ATOM 1664 O O . ALA A 1 235 ? -22.963 -12.107 6.696 1.00 34.76 215 ALA A O 1
ATOM 1666 N N . LEU A 1 236 ? -24.112 -10.177 6.740 1.00 26.23 216 LEU A N 1
ATOM 1667 C CA . LEU A 1 236 ? -22.958 -9.397 6.318 1.00 26.09 216 LEU A CA 1
ATOM 1668 C C . LEU A 1 236 ? -22.037 -8.995 7.469 1.00 26.38 216 LEU A C 1
ATOM 1669 O O . LEU A 1 236 ? -22.482 -8.770 8.593 1.00 26.67 216 LEU A O 1
ATOM 1674 N N . GLU A 1 237 ? -20.745 -8.921 7.173 1.00 26.70 217 GLU A N 1
ATOM 1675 C CA . GLU A 1 237 ? -19.749 -8.529 8.156 1.00 25.95 217 GLU A CA 1
ATOM 1676 C C . GLU A 1 237 ? -19.793 -7.017 8.392 1.00 25.24 217 GLU A C 1
ATOM 1677 O O . GLU A 1 237 ? -19.832 -6.231 7.444 1.00 23.20 217 GLU A O 1
ATOM 1683 N N . VAL A 1 238 ? -19.785 -6.623 9.661 1.00 22.33 218 VAL A N 1
ATOM 1684 C CA . VAL A 1 238 ? -19.807 -5.220 10.036 1.00 21.72 218 VAL A CA 1
ATOM 1685 C C . VAL A 1 238 ? -18.415 -4.598 9.959 1.00 24.00 218 VAL A C 1
ATOM 1686 O O . VAL A 1 238 ? -17.428 -5.204 10.370 1.00 26.25 218 VAL A O 1
ATOM 1690 N N . ALA A 1 239 ? -18.355 -3.385 9.421 1.00 22.86 219 ALA A N 1
ATOM 1691 C CA . ALA A 1 239 ? -17.114 -2.636 9.290 1.00 24.14 219 ALA A CA 1
ATOM 1692 C C . ALA A 1 239 ? -17.339 -1.328 10.056 1.00 26.05 219 ALA A C 1
ATOM 1693 O O . ALA A 1 239 ? -17.875 -0.359 9.511 1.00 28.04 219 ALA A O 1
ATOM 1695 N N . PRO A 1 240 ? -16.933 -1.289 11.335 1.00 25.70 220 PRO A N 1
ATOM 1696 C CA . PRO A 1 240 ? -17.081 -0.128 12.217 1.00 24.77 220 PRO A CA 1
ATOM 1697 C C . PRO A 1 240 ? -15.927 0.861 12.178 1.00 22.27 220 PRO A C 1
ATOM 1698 O O . PRO A 1 240 ? -14.951 0.677 11.455 1.00 23.36 220 PRO A O 1
ATOM 1702 N N . GLY A 1 241 ? -16.050 1.907 12.986 1.00 22.46 221 GLY A N 1
ATOM 1703 C CA . GLY A 1 241 ? -15.013 2.914 13.069 1.00 23.03 221 GLY A CA 1
ATOM 1704 C C . GLY A 1 241 ? -14.065 2.597 14.211 1.00 24.23 221 GLY A C 1
ATOM 1705 O O . GLY A 1 241 ? -14.185 1.558 14.862 1.00 21.30 221 GLY A O 1
ATOM 1706 N N . ASP A 1 242 ? -13.105 3.481 14.448 1.00 26.26 222 ASP A N 1
ATOM 1707 C CA . ASP A 1 242 ? -12.155 3.277 15.528 1.00 27.75 222 ASP A CA 1
ATOM 1708 C C . ASP A 1 242 ? -12.597 4.044 16.769 1.00 31.85 222 ASP A C 1
ATOM 1709 O O . ASP A 1 242 ? -13.291 5.066 16.677 1.00 31.65 222 ASP A O 1
ATOM 1714 N N . ASP A 1 243 ? -12.197 3.535 17.930 1.00 31.59 223 ASP A N 1
ATOM 1715 C CA . ASP A 1 243 ? -12.522 4.164 19.201 1.00 32.22 223 ASP A CA 1
ATOM 1716 C C . ASP A 1 243 ? -11.277 4.141 20.085 1.00 31.99 223 ASP A C 1
ATOM 1717 O O . ASP A 1 243 ? -10.786 3.073 20.452 1.00 34.33 223 ASP A O 1
ATOM 1722 N N . PRO A 1 244 ? -10.732 5.325 20.414 1.00 28.89 224 PRO A N 1
ATOM 1723 C CA . PRO A 1 244 ? -11.237 6.635 19.993 1.00 25.88 224 PRO A CA 1
ATOM 1724 C C . PRO A 1 244 ? -10.982 6.890 18.510 1.00 23.66 224 PRO A C 1
ATOM 1725 O O . PRO A 1 244 ? -9.978 6.438 17.958 1.00 23.21 224 PRO A O 1
ATOM 1729 N N . PRO A 1 245 ? -11.900 7.607 17.843 1.00 22.82 225 PRO A N 1
ATOM 1730 C CA . PRO A 1 245 ? -11.777 7.928 16.416 1.00 20.98 225 PRO A CA 1
ATOM 1731 C C . PRO A 1 245 ? -10.846 9.103 16.163 1.00 21.58 225 PRO A C 1
ATOM 1732 O O . PRO A 1 245 ? -10.779 10.035 16.963 1.00 22.79 225 PRO A O 1
ATOM 1736 N N . PRO A 1 246 ? -10.118 9.076 15.038 1.00 19.96 226 PRO A N 1
ATOM 1737 C CA . PRO A 1 246 ? -9.199 10.168 14.709 1.00 20.10 226 PRO A CA 1
ATOM 1738 C C . PRO A 1 246 ? -9.981 11.321 14.092 1.00 21.99 226 PRO A C 1
ATOM 1739 O O . PRO A 1 246 ? -11.055 11.097 13.538 1.00 22.86 226 PRO A O 1
ATOM 1743 N N . LYS A 1 247 ? -9.459 12.545 14.202 1.00 21.06 227 LYS A N 1
ATOM 1744 C CA . LYS A 1 247 ? -10.112 13.715 13.611 1.00 21.97 227 LYS A CA 1
ATOM 1745 C C . LYS A 1 247 ? -9.244 14.150 12.448 1.00 22.50 227 LYS A C 1
ATOM 1746 O O . LYS A 1 247 ? -8.066 13.813 12.394 1.00 24.53 227 LYS A O 1
ATOM 1752 N N . PHE A 1 248 ? -9.818 14.916 11.529 1.00 22.30 228 PHE A N 1
ATOM 1753 C CA . PHE A 1 248 ? -9.071 15.398 10.381 1.00 22.93 228 PHE A CA 1
ATOM 1754 C C . PHE A 1 248 ? -8.522 16.788 10.613 1.00 22.86 228 PHE A C 1
ATOM 1755 O O . PHE A 1 248 ? -7.533 17.174 9.995 1.00 22.86 228 PHE A O 1
ATOM 1763 N N . SER A 1 249 ? -9.169 17.545 11.493 1.00 21.86 229 SER A N 1
ATOM 1764 C CA . SER A 1 249 ? -8.746 18.913 11.757 1.00 21.49 229 SER A CA 1
ATOM 1765 C C . SER A 1 249 ? -7.990 19.095 13.056 1.00 20.94 229 SER A C 1
ATOM 1766 O O . SER A 1 249 ? -8.312 18.495 14.077 1.00 23.49 229 SER A O 1
ATOM 1769 N N . PHE A 1 250 ? -6.982 19.949 13.005 1.00 21.69 230 PHE A N 1
ATOM 1770 C CA . PHE A 1 250 ? -6.174 20.249 14.175 1.00 23.50 230 PHE A CA 1
ATOM 1771 C C . PHE A 1 250 ? -6.875 21.343 14.989 1.00 22.36 230 PHE A C 1
ATOM 1772 O O . PHE A 1 250 ? -6.588 21.530 16.168 1.00 18.99 230 PHE A O 1
ATOM 1780 N N . TRP A 1 251 ? -7.821 22.031 14.353 1.00 22.68 231 TRP A N 1
ATOM 1781 C CA . TRP A 1 251 ? -8.525 23.153 14.975 1.00 22.66 231 TRP A CA 1
ATOM 1782 C C . TRP A 1 251 ? -9.886 22.912 15.608 1.00 23.64 231 TRP A C 1
ATOM 1783 O O . TRP A 1 251 ? -10.384 23.767 16.339 1.00 24.15 231 TRP A O 1
ATOM 1794 N N . THR A 1 252 ? -10.494 21.770 15.319 1.00 21.89 232 THR A N 1
ATOM 1795 C CA . THR A 1 252 ? -11.799 21.450 15.874 1.00 23.10 232 THR A CA 1
ATOM 1796 C C . THR A 1 252 ? -11.638 20.904 17.285 1.00 26.33 232 THR A C 1
ATOM 1797 O O . THR A 1 252 ? -10.531 20.587 17.704 1.00 28.25 232 THR A O 1
ATOM 1801 N N . GLU A 1 253 ? -12.744 20.794 18.013 1.00 30.31 233 GLU A N 1
ATOM 1802 C CA . GLU A 1 253 ? -12.724 20.288 19.387 1.00 32.90 233 GLU A CA 1
ATOM 1803 C C . GLU A 1 253 ? -12.472 18.781 19.396 1.00 30.78 233 GLU A C 1
ATOM 1804 O O . GLU A 1 253 ? -13.219 18.031 18.768 1.00 31.85 233 GLU A O 1
ATOM 1810 N N . PRO A 1 254 ? -11.422 18.308 20.103 1.00 31.06 234 PRO A N 1
ATOM 1811 C CA . PRO A 1 254 ? -10.381 18.948 20.929 1.00 28.52 234 PRO A CA 1
ATOM 1812 C C . PRO A 1 254 ? -9.324 19.677 20.106 1.00 27.97 234 PRO A C 1
ATOM 1813 O O . PRO A 1 254 ? -8.655 19.067 19.273 1.00 29.45 234 PRO A O 1
ATOM 1817 N N . VAL A 1 255 ? -9.148 20.969 20.359 1.00 26.12 235 VAL A N 1
ATOM 1818 C CA . VAL A 1 255 ? -8.173 21.756 19.612 1.00 26.71 235 VAL A CA 1
ATOM 1819 C C . VAL A 1 255 ? -6.725 21.357 19.893 1.00 24.89 235 VAL A C 1
ATOM 1820 O O . VAL A 1 255 ? -6.367 21.006 21.012 1.00 26.86 235 VAL A O 1
ATOM 1824 N N . GLY A 1 256 ? -5.899 21.409 18.855 1.00 25.12 236 GLY A N 1
ATOM 1825 C CA . GLY A 1 256 ? -4.499 21.042 18.988 1.00 25.68 236 GLY A CA 1
ATOM 1826 C C . GLY A 1 256 ? -4.335 19.544 19.146 1.00 25.92 236 GLY A C 1
ATOM 1827 O O . GLY A 1 256 ? -3.373 19.075 19.749 1.00 28.64 236 GLY A O 1
ATOM 1828 N N . SER A 1 257 ? -5.274 18.787 18.591 1.00 26.44 237 SER A N 1
ATOM 1829 C CA . SER A 1 257 ? -5.247 17.332 18.691 1.00 24.72 237 SER A CA 1
ATOM 1830 C C . SER A 1 257 ? -5.864 16.676 17.452 1.00 23.53 237 SER A C 1
ATOM 1831 O O . SER A 1 257 ? -6.684 17.286 16.763 1.00 20.80 237 SER A O 1
ATOM 1834 N N . TYR A 1 258 ? -5.465 15.435 17.173 1.00 21.23 238 TYR A N 1
ATOM 1835 C CA . TYR A 1 258 ? -5.991 14.696 16.027 1.00 20.03 238 TYR A CA 1
ATOM 1836 C C . TYR A 1 258 ? -6.834 13.488 16.436 1.00 19.47 238 TYR A C 1
ATOM 1837 O O . TYR A 1 258 ? -7.085 12.600 15.621 1.00 19.87 238 TYR A O 1
ATOM 1846 N N . TRP A 1 259 ? -7.272 13.460 17.695 1.00 21.33 239 TRP A N 1
ATOM 1847 C CA . TRP A 1 259 ? -8.115 12.368 18.202 1.00 20.97 239 TRP A CA 1
ATOM 1848 C C . TRP A 1 259 ? -9.387 12.891 18.881 1.00 23.29 239 TRP A C 1
ATOM 1849 O O . TRP A 1 259 ? -9.339 13.855 19.656 1.00 22.93 239 TRP A O 1
ATOM 1860 N N . PHE A 1 260 ? -10.523 12.263 18.580 1.00 22.25 240 PHE A N 1
ATOM 1861 C CA . PHE A 1 260 ? -11.790 12.645 19.198 1.00 24.09 240 PHE A CA 1
ATOM 1862 C C . PHE A 1 260 ? -11.823 11.965 20.565 1.00 27.22 240 PHE A C 1
ATOM 1863 O O . PHE A 1 260 ? -10.993 11.098 20.855 1.00 27.95 240 PHE A O 1
ATOM 1871 N N . PRO A 1 261 ? -12.773 12.354 21.430 1.00 28.97 241 PRO A N 1
ATOM 1872 C CA . PRO A 1 261 ? -12.844 11.718 22.748 1.00 29.93 241 PRO A CA 1
ATOM 1873 C C . PRO A 1 261 ? -13.294 10.282 22.531 1.00 31.62 241 PRO A C 1
ATOM 1874 O O . PRO A 1 261 ? -13.964 9.985 21.542 1.00 31.34 241 PRO A O 1
ATOM 1878 N N . LYS A 1 262 ? -12.925 9.387 23.436 1.00 32.00 242 LYS A N 1
ATOM 1879 C CA . LYS A 1 262 ? -13.348 8.005 23.301 1.00 32.86 242 LYS A CA 1
ATOM 1880 C C . LYS A 1 262 ? -14.868 7.980 23.477 1.00 32.47 242 LYS A C 1
ATOM 1881 O O . LYS A 1 262 ? -15.421 8.776 24.236 1.00 33.89 242 LYS A O 1
ATOM 1887 N N . GLY A 1 263 ? -15.546 7.096 22.754 1.00 31.16 243 GLY A N 1
ATOM 1888 C CA . GLY A 1 263 ? -16.993 7.008 22.880 1.00 31.04 243 GLY A CA 1
ATOM 1889 C C . GLY A 1 263 ? -17.834 7.835 21.916 1.00 30.97 243 GLY A C 1
ATOM 1890 O O . GLY A 1 263 ? -19.061 7.829 22.008 1.00 30.95 243 GLY A O 1
ATOM 1891 N N . LYS A 1 264 ? -17.201 8.554 20.996 1.00 30.25 244 LYS A N 1
ATOM 1892 C CA . LYS A 1 264 ? -17.958 9.353 20.044 1.00 30.87 244 LYS A CA 1
ATOM 1893 C C . LYS A 1 264 ? -18.906 8.451 19.255 1.00 31.96 244 LYS A C 1
ATOM 1894 O O . LYS A 1 264 ? -18.540 7.352 18.839 1.00 32.40 244 LYS A O 1
ATOM 1900 N N . GLU A 1 265 ? -20.127 8.933 19.063 1.00 32.17 245 GLU A N 1
ATOM 1901 C CA . GLU A 1 265 ? -21.167 8.206 18.343 1.00 33.49 245 GLU A CA 1
ATOM 1902 C C . GLU A 1 265 ? -20.791 7.979 16.881 1.00 31.36 245 GLU A C 1
ATOM 1903 O O . GLU A 1 265 ? -20.495 8.937 16.170 1.00 32.41 245 GLU A O 1
ATOM 1909 N N . GLN A 1 266 ? -20.819 6.726 16.429 1.00 26.85 246 GLN A N 1
ATOM 1910 C CA . GLN A 1 266 ? -20.484 6.414 15.040 1.00 25.39 246 GLN A CA 1
ATOM 1911 C C . GLN A 1 266 ? -21.450 5.400 14.440 1.00 24.44 246 GLN A C 1
ATOM 1912 O O . GLN A 1 266 ? -22.174 4.728 15.171 1.00 26.89 246 GLN A O 1
ATOM 1918 N N . VAL A 1 267 ? -21.459 5.287 13.111 1.00 22.51 247 VAL A N 1
ATOM 1919 C CA . VAL A 1 267 ? -22.329 4.321 12.434 1.00 19.81 247 VAL A CA 1
ATOM 1920 C C . VAL A 1 267 ? -21.506 3.201 11.806 1.00 20.00 247 VAL A C 1
ATOM 1921 O O . VAL A 1 267 ? -20.271 3.237 11.839 1.00 20.83 247 VAL A O 1
ATOM 1925 N N . ASN A 1 268 ? -22.189 2.207 11.240 1.00 19.70 248 ASN A N 1
ATOM 1926 C CA . ASN A 1 268 ? -21.519 1.067 10.618 1.00 20.51 248 ASN A CA 1
ATOM 1927 C C . ASN A 1 268 ? -21.587 1.041 9.104 1.00 22.89 248 ASN A C 1
ATOM 1928 O O . ASN A 1 268 ? -22.418 1.708 8.491 1.00 21.95 248 ASN A O 1
ATOM 1933 N N . CYS A 1 269 ? -20.694 0.244 8.521 1.00 24.46 249 CYS A N 1
ATOM 1934 C CA . CYS A 1 269 ? -20.649 -0.001 7.082 1.00 24.16 249 CYS A CA 1
ATOM 1935 C C . CYS A 1 269 ? -20.686 -1.518 7.022 1.00 24.93 249 CYS A C 1
ATOM 1936 O O . CYS A 1 269 ? -20.357 -2.178 8.008 1.00 27.21 249 CYS A O 1
ATOM 1939 N N . TRP A 1 270 ? -21.095 -2.080 5.893 1.00 24.50 250 TRP A N 1
ATOM 1940 C CA . TRP A 1 270 ? -21.179 -3.526 5.781 1.00 22.39 250 TRP A CA 1
ATOM 1941 C C . TRP A 1 270 ? -20.421 -4.028 4.575 1.00 25.44 250 TRP A C 1
ATOM 1942 O O . TRP A 1 270 ? -20.296 -3.319 3.577 1.00 28.64 250 TRP A O 1
ATOM 1953 N N . ILE A 1 271 ? -19.924 -5.259 4.672 1.00 24.14 251 ILE A N 1
ATOM 1954 C CA . ILE A 1 271 ? -19.137 -5.872 3.612 1.00 20.75 251 ILE A CA 1
ATOM 1955 C C . ILE A 1 271 ? -19.830 -7.048 2.936 1.00 20.44 251 ILE A C 1
ATOM 1956 O O . ILE A 1 271 ? -20.430 -7.894 3.594 1.00 24.45 251 ILE A O 1
ATOM 1961 N N . THR A 1 272 ? -19.740 -7.102 1.617 1.00 19.40 252 THR A N 1
ATOM 1962 C CA . THR A 1 272 ? -20.290 -8.227 0.872 1.00 21.47 252 THR A CA 1
ATOM 1963 C C . THR A 1 272 ? -19.362 -8.428 -0.336 1.00 21.26 252 THR A C 1
ATOM 1964 O O . THR A 1 272 ? -18.361 -7.720 -0.458 1.00 21.02 252 THR A O 1
ATOM 1968 N N . TYR A 1 273 ? -19.650 -9.397 -1.202 1.00 23.03 253 TYR A N 1
ATOM 1969 C CA . TYR A 1 273 ? -18.775 -9.648 -2.347 1.00 19.52 253 TYR A CA 1
ATOM 1970 C C . TYR A 1 273 ? -19.543 -10.090 -3.568 1.00 19.79 253 TYR A C 1
ATOM 1971 O O . TYR A 1 273 ? -20.689 -10.520 -3.469 1.00 20.19 253 TYR A O 1
ATOM 1980 N N . THR A 1 274 ? -18.889 -9.989 -4.721 1.00 20.68 254 THR A N 1
ATOM 1981 C CA . THR A 1 274 ? -19.470 -10.424 -5.985 1.00 23.59 254 THR A CA 1
ATOM 1982 C C . THR A 1 274 ? -19.331 -11.945 -6.039 1.00 25.28 254 THR A C 1
ATOM 1983 O O . THR A 1 274 ? -18.466 -12.519 -5.372 1.00 25.65 254 THR A O 1
ATOM 1987 N N . THR A 1 275 ? -20.181 -12.593 -6.824 1.00 27.02 255 THR A N 1
ATOM 1988 C CA . THR A 1 275 ? -20.135 -14.046 -6.955 1.00 31.47 255 THR A CA 1
ATOM 1989 C C . THR A 1 275 ? -19.861 -14.383 -8.411 1.00 34.94 255 THR A C 1
ATOM 1990 O O . THR A 1 275 ? -19.896 -13.508 -9.271 1.00 33.19 255 THR A O 1
ATOM 1994 N N . PRO A 1 276 ? -19.575 -15.661 -8.709 1.00 39.74 256 PRO A N 1
ATOM 1995 C CA . PRO A 1 276 ? -19.307 -16.036 -10.103 1.00 39.48 256 PRO A CA 1
ATOM 1996 C C . PRO A 1 276 ? -20.521 -15.726 -10.977 1.00 38.65 256 PRO A C 1
ATOM 1997 O O . PRO A 1 276 ? -20.389 -15.445 -12.169 1.00 37.07 256 PRO A O 1
ATOM 2001 N N . LYS A 1 277 ? -21.705 -15.773 -10.377 1.00 37.17 257 LYS A N 1
ATOM 2002 C CA . LYS A 1 277 ? -22.918 -15.476 -11.120 1.00 38.16 257 LYS A CA 1
ATOM 2003 C C . LYS A 1 277 ? -22.906 -14.003 -11.535 1.00 37.11 257 LYS A C 1
ATOM 2004 O O . LYS A 1 277 ? -23.389 -13.644 -12.607 1.00 36.57 257 LYS A O 1
ATOM 2010 N N . THR A 1 278 ? -22.345 -13.154 -10.680 1.00 35.77 258 THR A N 1
ATOM 2011 C CA . THR A 1 278 ? -22.256 -11.727 -10.967 1.00 35.39 258 THR A CA 1
ATOM 2012 C C . THR A 1 278 ? -21.390 -11.519 -12.203 1.00 38.00 258 THR A C 1
ATOM 2013 O O . THR A 1 278 ? -21.761 -10.797 -13.129 1.00 39.64 258 THR A O 1
ATOM 2017 N N . HIS A 1 279 ? -20.231 -12.165 -12.208 1.00 40.50 259 HIS A N 1
ATOM 2018 C CA . HIS A 1 279 ? -19.295 -12.054 -13.317 1.00 41.81 259 HIS A CA 1
ATOM 2019 C C . HIS A 1 279 ? -19.868 -12.604 -14.621 1.00 40.94 259 HIS A C 1
ATOM 2020 O O . HIS A 1 279 ? -19.606 -12.055 -15.690 1.00 40.83 259 HIS A O 1
ATOM 2027 N N . GLU A 1 280 ? -20.652 -13.676 -14.547 1.00 39.37 260 GLU A N 1
ATOM 2028 C CA . GLU A 1 280 ? -21.217 -14.224 -15.770 1.00 42.67 260 GLU A CA 1
ATOM 2029 C C . GLU A 1 280 ? -22.258 -13.266 -16.330 1.00 41.28 260 GLU A C 1
ATOM 2030 O O . GLU A 1 280 ? -22.378 -13.122 -17.544 1.00 43.87 260 GLU A O 1
ATOM 2036 N N . ILE A 1 281 ? -22.995 -12.592 -15.453 1.00 39.70 261 ILE A N 1
ATOM 2037 C CA . ILE A 1 281 ? -24.004 -11.637 -15.900 1.00 36.84 261 ILE A CA 1
ATOM 2038 C C . ILE A 1 281 ? -23.326 -10.496 -16.654 1.00 36.33 261 ILE A C 1
ATOM 2039 O O . ILE A 1 281 ? -23.815 -10.045 -17.688 1.00 34.34 261 ILE A O 1
ATOM 2044 N N . ILE A 1 282 ? -22.188 -10.044 -16.140 1.00 36.17 262 ILE A N 1
ATOM 2045 C CA . ILE A 1 282 ? -21.470 -8.953 -16.771 1.00 36.55 262 ILE A CA 1
ATOM 2046 C C . ILE A 1 282 ? -20.860 -9.349 -18.108 1.00 38.96 262 ILE A C 1
ATOM 2047 O O . ILE A 1 282 ? -20.829 -8.550 -19.046 1.00 40.36 262 ILE A O 1
ATOM 2052 N N . ARG A 1 283 ? -20.375 -10.581 -18.198 1.00 39.89 263 ARG A N 1
ATOM 2053 C CA . ARG A 1 283 ? -19.775 -11.059 -19.433 1.00 40.27 263 ARG A CA 1
ATOM 2054 C C . ARG A 1 283 ? -20.833 -11.217 -20.513 1.00 41.21 263 ARG A C 1
ATOM 2055 O O . ARG A 1 283 ? -20.606 -10.852 -21.667 1.00 42.72 263 ARG A O 1
ATOM 2063 N N . LYS A 1 284 ? -21.992 -11.751 -20.140 1.00 41.00 264 LYS A N 1
ATOM 2064 C CA . LYS A 1 284 ? -23.075 -11.940 -21.099 1.00 41.78 264 LYS A CA 1
ATOM 2065 C C . LYS A 1 284 ? -23.502 -10.608 -21.700 1.00 42.88 264 LYS A C 1
ATOM 2066 O O . LYS A 1 284 ? -23.959 -10.545 -22.841 1.00 43.90 264 LYS A O 1
ATOM 2072 N N . ASN A 1 285 ? -23.345 -9.539 -20.928 1.00 43.60 265 ASN A N 1
ATOM 2073 C CA . ASN A 1 285 ? -23.759 -8.219 -21.380 1.00 43.15 265 ASN A CA 1
ATOM 2074 C C . ASN A 1 285 ? -22.636 -7.313 -21.863 1.00 44.58 265 ASN A C 1
ATOM 2075 O O . ASN A 1 285 ? -22.664 -6.103 -21.636 1.00 46.95 265 ASN A O 1
ATOM 2080 N N . LEU A 1 286 ? -21.660 -7.903 -22.548 1.00 45.88 266 LEU A N 1
ATOM 2081 C CA . LEU A 1 286 ? -20.529 -7.155 -23.087 1.00 46.90 266 LEU A CA 1
ATOM 2082 C C . LEU A 1 286 ? -20.570 -7.134 -24.614 1.00 46.82 266 LEU A C 1
ATOM 2083 O O . LEU A 1 286 ? -20.619 -6.068 -25.231 1.00 46.21 266 LEU A O 1
ATOM 2088 N N . ARG A 1 302 ? -5.486 2.134 -17.133 1.00 61.97 282 ARG A N 1
ATOM 2089 C CA . ARG A 1 302 ? -4.687 1.375 -16.176 1.00 63.34 282 ARG A CA 1
ATOM 2090 C C . ARG A 1 302 ? -5.489 1.081 -14.912 1.00 63.05 282 ARG A C 1
ATOM 2091 O O . ARG A 1 302 ? -5.598 -0.071 -14.497 1.00 64.80 282 ARG A O 1
ATOM 2099 N N . TYR A 1 303 ? -6.041 2.119 -14.291 1.00 61.93 283 TYR A N 1
ATOM 2100 C CA . TYR A 1 303 ? -6.858 1.913 -13.103 1.00 62.88 283 TYR A CA 1
ATOM 2101 C C . TYR A 1 303 ? -8.332 2.109 -13.453 1.00 62.95 283 TYR A C 1
ATOM 2102 O O . TYR A 1 303 ? -8.888 3.193 -13.266 1.00 64.68 283 TYR A O 1
ATOM 2111 N N . CYS A 1 304 ? -8.955 1.054 -13.969 1.00 61.65 284 CYS A N 1
ATOM 2112 C CA . CYS A 1 304 ? -10.364 1.087 -14.350 1.00 58.70 284 CYS A CA 1
ATOM 2113 C C . CYS A 1 304 ? -11.172 0.444 -13.212 1.00 54.83 284 CYS A C 1
ATOM 2114 O O . CYS A 1 304 ? -11.329 -0.778 -13.152 1.00 51.29 284 CYS A O 1
ATOM 2117 N N . PRO A 1 305 ? -11.692 1.278 -12.293 1.00 53.29 285 PRO A N 1
ATOM 2118 C CA . PRO A 1 305 ? -12.485 0.908 -11.111 1.00 52.01 285 PRO A CA 1
ATOM 2119 C C . PRO A 1 305 ? -13.853 0.271 -11.337 1.00 48.11 285 PRO A C 1
ATOM 2120 O O . PRO A 1 305 ? -14.371 -0.395 -10.444 1.00 47.69 285 PRO A O 1
ATOM 2124 N N . SER A 1 306 ? -14.450 0.479 -12.505 1.00 43.97 286 SER A N 1
ATOM 2125 C CA . SER A 1 306 ? -15.767 -0.093 -12.749 1.00 44.34 286 SER A CA 1
ATOM 2126 C C . SER A 1 306 ? -15.707 -1.615 -12.678 1.00 43.37 286 SER A C 1
ATOM 2127 O O . SER A 1 306 ? -14.860 -2.251 -13.313 1.00 42.69 286 SER A O 1
ATOM 2130 N N . ILE A 1 307 ? -16.607 -2.192 -11.886 1.00 40.14 287 ILE A N 1
ATOM 2131 C CA . ILE A 1 307 ? -16.663 -3.637 -11.719 1.00 36.46 287 ILE A CA 1
ATOM 2132 C C . ILE A 1 307 ? -16.559 -4.319 -13.080 1.00 37.19 287 ILE A C 1
ATOM 2133 O O . ILE A 1 307 ? -15.845 -5.307 -13.239 1.00 35.72 287 ILE A O 1
ATOM 2138 N N . GLU A 1 308 ? -17.260 -3.770 -14.063 1.00 37.39 288 GLU A N 1
ATOM 2139 C CA . GLU A 1 308 ? -17.259 -4.328 -15.408 1.00 40.16 288 GLU A CA 1
ATOM 2140 C C . GLU A 1 308 ? -15.857 -4.385 -16.003 1.00 40.81 288 GLU A C 1
ATOM 2141 O O . GLU A 1 308 ? -15.513 -5.332 -16.710 1.00 41.03 288 GLU A O 1
ATOM 2147 N N . ASP A 1 309 ? -15.051 -3.367 -15.731 1.00 39.52 289 ASP A N 1
ATOM 2148 C CA . ASP A 1 309 ? -13.705 -3.342 -16.267 1.00 39.79 289 ASP A CA 1
ATOM 2149 C C . ASP A 1 309 ? -12.754 -4.310 -15.581 1.00 40.81 289 ASP A C 1
ATOM 2150 O O . ASP A 1 309 ? -11.995 -5.014 -16.253 1.00 40.23 289 ASP A O 1
ATOM 2155 N N . LYS A 1 310 ? -12.793 -4.361 -14.252 1.00 40.03 290 LYS A N 1
ATOM 2156 C CA . LYS A 1 310 ? -11.877 -5.236 -13.537 1.00 41.76 290 LYS A CA 1
ATOM 2157 C C . LYS A 1 310 ? -12.163 -6.737 -13.574 1.00 43.12 290 LYS A C 1
ATOM 2158 O O . LYS A 1 310 ? -11.366 -7.524 -13.062 1.00 44.04 290 LYS A O 1
ATOM 2164 N N . ILE A 1 311 ? -13.276 -7.155 -14.169 1.00 43.32 291 ILE A N 1
ATOM 2165 C CA . ILE A 1 311 ? -13.519 -8.593 -14.248 1.00 46.88 291 ILE A CA 1
ATOM 2166 C C . ILE A 1 311 ? -12.883 -9.074 -15.544 1.00 47.40 291 ILE A C 1
ATOM 2167 O O . ILE A 1 311 ? -12.763 -10.274 -15.787 1.00 48.32 291 ILE A O 1
ATOM 2172 N N . VAL A 1 312 ? -12.487 -8.119 -16.379 1.00 48.69 292 VAL A N 1
ATOM 2173 C CA . VAL A 1 312 ? -11.841 -8.424 -17.648 1.00 48.89 292 VAL A CA 1
ATOM 2174 C C . VAL A 1 312 ? -10.339 -8.282 -17.436 1.00 50.05 292 VAL A C 1
ATOM 2175 O O . VAL A 1 312 ? -9.542 -9.028 -18.002 1.00 52.31 292 VAL A O 1
ATOM 2179 N N . LYS A 1 313 ? -9.965 -7.321 -16.601 1.00 49.97 293 LYS A N 1
ATOM 2180 C CA . LYS A 1 313 ? -8.569 -7.067 -16.283 1.00 50.54 293 LYS A CA 1
ATOM 2181 C C . LYS A 1 313 ? -8.043 -8.161 -15.349 1.00 51.43 293 LYS A C 1
ATOM 2182 O O . LYS A 1 313 ? -6.860 -8.505 -15.380 1.00 51.21 293 LYS A O 1
ATOM 2188 N N . PHE A 1 314 ? -8.930 -8.700 -14.516 1.00 50.37 294 PHE A N 1
ATOM 2189 C CA . PHE A 1 314 ? -8.571 -9.756 -13.572 1.00 50.16 294 PHE A CA 1
ATOM 2190 C C . PHE A 1 314 ? -9.589 -10.879 -13.670 1.00 49.46 294 PHE A C 1
ATOM 2191 O O . PHE A 1 314 ? -10.361 -11.109 -12.744 1.00 50.19 294 PHE A O 1
ATOM 2199 N N . PRO A 1 315 ? -9.590 -11.604 -14.797 1.00 49.36 295 PRO A N 1
ATOM 2200 C CA . PRO A 1 315 ? -10.513 -12.715 -15.052 1.00 48.72 295 PRO A CA 1
ATOM 2201 C C . PRO A 1 315 ? -10.441 -13.838 -14.028 1.00 47.77 295 PRO A C 1
ATOM 2202 O O . PRO A 1 315 ? -11.365 -14.642 -13.920 1.00 47.08 295 PRO A O 1
ATOM 2206 N N . ASP A 1 316 ? -9.348 -13.887 -13.276 1.00 47.83 296 ASP A N 1
ATOM 2207 C CA . ASP A 1 316 ? -9.155 -14.956 -12.307 1.00 49.08 296 ASP A CA 1
ATOM 2208 C C . ASP A 1 316 ? -9.698 -14.747 -10.901 1.00 48.07 296 ASP A C 1
ATOM 2209 O O . ASP A 1 316 ? -9.941 -15.722 -10.192 1.00 49.53 296 ASP A O 1
ATOM 2214 N N . LYS A 1 317 ? -9.895 -13.502 -10.482 1.00 45.63 297 LYS A N 1
ATOM 2215 C CA . LYS A 1 317 ? -10.408 -13.272 -9.139 1.00 45.69 297 LYS A CA 1
ATOM 2216 C C . LYS A 1 317 ? -11.880 -13.679 -9.087 1.00 45.39 297 LYS A C 1
ATOM 2217 O O . LYS A 1 317 ? -12.703 -13.149 -9.828 1.00 47.43 297 LYS A O 1
ATOM 2223 N N . GLU A 1 318 ? -12.200 -14.629 -8.213 1.00 45.27 298 GLU A N 1
ATOM 2224 C CA . GLU A 1 318 ? -13.564 -15.151 -8.081 1.00 47.14 298 GLU A CA 1
ATOM 2225 C C . GLU A 1 318 ? -14.564 -14.251 -7.364 1.00 44.15 298 GLU A C 1
ATOM 2226 O O . GLU A 1 318 ? -15.777 -14.427 -7.497 1.00 43.61 298 GLU A O 1
ATOM 2232 N N . ARG A 1 319 ? -14.062 -13.294 -6.599 1.00 40.71 299 ARG A N 1
ATOM 2233 C CA . ARG A 1 319 ? -14.938 -12.393 -5.869 1.00 40.99 299 ARG A CA 1
ATOM 2234 C C . ARG A 1 319 ? -14.263 -11.063 -5.619 1.00 37.72 299 ARG A C 1
ATOM 2235 O O . ARG A 1 319 ? -13.059 -11.007 -5.383 1.00 39.61 299 ARG A O 1
ATOM 2243 N N . HIS A 1 320 ? -15.046 -9.994 -5.686 1.00 33.21 300 HIS A N 1
ATOM 2244 C CA . HIS A 1 320 ? -14.537 -8.654 -5.445 1.00 29.22 300 HIS A CA 1
ATOM 2245 C C . HIS A 1 320 ? -15.258 -8.077 -4.233 1.00 27.89 300 HIS A C 1
ATOM 2246 O O . HIS A 1 320 ? -16.474 -8.203 -4.095 1.00 26.37 300 HIS A O 1
ATOM 2253 N N . GLN A 1 321 ? -14.499 -7.449 -3.347 1.00 25.13 301 GLN A N 1
ATOM 2254 C CA . GLN A 1 321 ? -15.071 -6.878 -2.144 1.00 23.73 301 GLN A CA 1
ATOM 2255 C C . GLN A 1 321 ? -15.944 -5.657 -2.413 1.00 22.70 301 GLN A C 1
ATOM 2256 O O . GLN A 1 321 ? -15.646 -4.837 -3.277 1.00 22.26 301 GLN A O 1
ATOM 2262 N N . ILE A 1 322 ? -17.030 -5.549 -1.665 1.00 20.85 302 ILE A N 1
ATOM 2263 C CA . ILE A 1 322 ? -17.949 -4.433 -1.810 1.00 21.12 302 ILE A CA 1
ATOM 2264 C C . ILE A 1 322 ? -18.274 -3.884 -0.431 1.00 21.28 302 ILE A C 1
ATOM 2265 O O . ILE A 1 322 ? -18.571 -4.644 0.489 1.00 23.45 302 ILE A O 1
ATOM 2270 N N . PHE A 1 323 ? -18.201 -2.567 -0.284 1.00 21.38 303 PHE A N 1
ATOM 2271 C CA . PHE A 1 323 ? -18.507 -1.934 0.995 1.00 22.00 303 PHE A CA 1
ATOM 2272 C C . PHE A 1 323 ? -19.812 -1.178 0.898 1.00 19.61 303 PHE A C 1
ATOM 2273 O O . PHE A 1 323 ? -19.919 -0.239 0.117 1.00 20.93 303 PHE A O 1
ATOM 2281 N N . LEU A 1 324 ? -20.805 -1.583 1.681 1.00 19.19 304 LEU A N 1
ATOM 2282 C CA . LEU A 1 324 ? -22.083 -0.889 1.673 1.00 18.22 304 LEU A CA 1
ATOM 2283 C C . LEU A 1 324 ? -21.961 0.255 2.670 1.00 19.50 304 LEU A C 1
ATOM 2284 O O . LEU A 1 324 ? -21.795 0.031 3.875 1.00 19.09 304 LEU A O 1
ATOM 2289 N N . GLU A 1 325 ? -22.044 1.480 2.159 1.00 17.91 305 GLU A N 1
ATOM 2290 C CA . GLU A 1 325 ? -21.905 2.669 2.993 1.00 18.21 305 GLU A CA 1
ATOM 2291 C C . GLU A 1 325 ? -23.171 3.517 3.120 1.00 19.73 305 GLU A C 1
ATOM 2292 O O . GLU A 1 325 ? -23.895 3.737 2.146 1.00 19.32 305 GLU A O 1
ATOM 2298 N N . PRO A 1 326 ? -23.457 4.004 4.337 1.00 22.16 306 PRO A N 1
ATOM 2299 C CA . PRO A 1 326 ? -24.646 4.838 4.554 1.00 21.57 306 PRO A CA 1
ATOM 2300 C C . PRO A 1 326 ? -24.307 6.190 3.935 1.00 21.95 306 PRO A C 1
ATOM 2301 O O . PRO A 1 326 ? -23.130 6.553 3.889 1.00 18.49 306 PRO A O 1
ATOM 2305 N N . GLU A 1 327 ? -25.308 6.927 3.457 1.00 20.76 307 GLU A N 1
ATOM 2306 C CA . GLU A 1 327 ? -25.047 8.241 2.863 1.00 23.06 307 GLU A CA 1
ATOM 2307 C C . GLU A 1 327 ? -25.332 9.382 3.840 1.00 21.75 307 GLU A C 1
ATOM 2308 O O . GLU A 1 327 ? -25.065 10.537 3.540 1.00 21.14 307 GLU A O 1
ATOM 2314 N N . GLY A 1 328 ? -25.867 9.046 5.008 1.00 21.29 308 GLY A N 1
ATOM 2315 C CA . GLY A 1 328 ? -26.184 10.050 6.007 1.00 19.96 308 GLY A CA 1
ATOM 2316 C C . GLY A 1 328 ? -27.063 9.415 7.066 1.00 21.91 308 GLY A C 1
ATOM 2317 O O . GLY A 1 328 ? -27.412 8.243 6.955 1.00 23.42 308 GLY A O 1
ATOM 2318 N N . LEU A 1 329 ? -27.432 10.175 8.090 1.00 23.27 309 LEU A N 1
ATOM 2319 C CA . LEU A 1 329 ? -28.264 9.633 9.158 1.00 25.86 309 LEU A CA 1
ATOM 2320 C C . LEU A 1 329 ? -29.756 9.689 8.837 1.00 27.19 309 LEU A C 1
ATOM 2321 O O . LEU A 1 329 ? -30.524 8.844 9.287 1.00 29.12 309 LEU A O 1
ATOM 2326 N N . ASP A 1 330 ? -30.159 10.674 8.045 1.00 27.87 310 ASP A N 1
ATOM 2327 C CA . ASP A 1 330 ? -31.562 10.837 7.694 1.00 30.87 310 ASP A CA 1
ATOM 2328 C C . ASP A 1 330 ? -31.990 10.082 6.446 1.00 31.74 310 ASP A C 1
ATOM 2329 O O . ASP A 1 330 ? -33.134 9.636 6.344 1.00 32.09 310 ASP A O 1
ATOM 2334 N N . THR A 1 331 ? -31.076 9.952 5.491 1.00 30.18 311 THR A N 1
ATOM 2335 C CA . THR A 1 331 ? -31.376 9.281 4.235 1.00 27.32 311 THR A CA 1
ATOM 2336 C C . THR A 1 331 ? -31.294 7.761 4.318 1.00 26.16 311 THR A C 1
ATOM 2337 O O . THR A 1 331 ? -30.614 7.215 5.181 1.00 27.70 311 THR A O 1
ATOM 2341 N N . ILE A 1 332 ? -31.999 7.079 3.420 1.00 25.27 312 ILE A N 1
ATOM 2342 C CA . ILE A 1 332 ? -31.972 5.622 3.396 1.00 23.79 312 ILE A CA 1
ATOM 2343 C C . ILE A 1 332 ? -31.114 5.109 2.246 1.00 24.06 312 ILE A C 1
ATOM 2344 O O . ILE A 1 332 ? -31.050 3.903 2.011 1.00 21.89 312 ILE A O 1
ATOM 2349 N N . GLU A 1 333 ? -30.467 6.023 1.527 1.00 22.81 313 GLU A N 1
ATOM 2350 C CA . GLU A 1 333 ? -29.621 5.641 0.402 1.00 22.75 313 GLU A CA 1
ATOM 2351 C C . GLU A 1 333 ? -28.318 4.991 0.853 1.00 20.70 313 GLU A C 1
ATOM 2352 O O . GLU A 1 333 ? -27.680 5.441 1.803 1.00 18.64 313 GLU A O 1
ATOM 2358 N N . ILE A 1 334 ? -27.941 3.922 0.158 1.00 19.18 314 ILE A N 1
ATOM 2359 C CA . ILE A 1 334 ? -26.721 3.173 0.440 1.00 18.17 314 ILE A CA 1
ATOM 2360 C C . ILE A 1 334 ? -25.827 3.229 -0.789 1.00 17.53 314 ILE A C 1
ATOM 2361 O O . ILE A 1 334 ? -26.278 2.952 -1.894 1.00 22.23 314 ILE A O 1
ATOM 2366 N N . TYR A 1 335 ? -24.562 3.583 -0.591 1.00 16.29 315 TYR A N 1
ATOM 2367 C CA . TYR A 1 335 ? -23.591 3.665 -1.681 1.00 14.66 315 TYR A CA 1
ATOM 2368 C C . TYR A 1 335 ? -22.787 2.370 -1.713 1.00 14.62 315 TYR A C 1
ATOM 2369 O O . TYR A 1 335 ? -22.031 2.096 -0.787 1.00 16.99 315 TYR A O 1
ATOM 2378 N N . PRO A 1 336 ? -22.946 1.548 -2.766 1.00 13.32 316 PRO A N 1
ATOM 2379 C CA . PRO A 1 336 ? -22.190 0.290 -2.837 1.00 13.46 316 PRO A CA 1
ATOM 2380 C C . PRO A 1 336 ? -20.795 0.470 -3.440 1.00 13.89 316 PRO A C 1
ATOM 2381 O O . PRO A 1 336 ? -20.609 0.352 -4.651 1.00 14.30 316 PRO A O 1
ATOM 2385 N N . ASN A 1 337 ? -19.818 0.751 -2.588 1.00 14.88 317 ASN A N 1
ATOM 2386 C CA . ASN A 1 337 ? -18.445 0.963 -3.038 1.00 16.49 317 ASN A CA 1
ATOM 2387 C C . ASN A 1 337 ? -17.863 -0.318 -3.625 1.00 19.86 317 ASN A C 1
ATOM 2388 O O . ASN A 1 337 ? -17.832 -1.368 -2.968 1.00 20.47 317 ASN A O 1
ATOM 2393 N N . GLY A 1 338 ? -17.423 -0.224 -4.878 1.00 19.93 318 GLY A N 1
ATOM 2394 C CA . GLY A 1 338 ? -16.859 -1.370 -5.563 1.00 19.46 318 GLY A CA 1
ATOM 2395 C C . GLY A 1 338 ? -17.738 -1.840 -6.707 1.00 22.78 318 GLY A C 1
ATOM 2396 O O . GLY A 1 338 ? -17.373 -2.775 -7.425 1.00 25.55 318 GLY A O 1
ATOM 2397 N N . LEU A 1 339 ? -18.895 -1.200 -6.881 1.00 22.94 319 LEU A N 1
ATOM 2398 C CA . LEU A 1 339 ? -19.822 -1.566 -7.950 1.00 22.57 319 LEU A CA 1
ATOM 2399 C C . LEU A 1 339 ? -20.139 -0.447 -8.935 1.00 22.08 319 LEU A C 1
ATOM 2400 O O . LEU A 1 339 ? -21.270 -0.334 -9.408 1.00 25.05 319 LEU A O 1
ATOM 2405 N N . SER A 1 340 ? -19.153 0.387 -9.236 1.00 20.99 320 SER A N 1
ATOM 2406 C CA . SER A 1 340 ? -19.359 1.451 -10.208 1.00 21.21 320 SER A CA 1
ATOM 2407 C C . SER A 1 340 ? -19.496 0.745 -11.549 1.00 20.83 320 SER A C 1
ATOM 2408 O O . SER A 1 340 ? -18.781 -0.214 -11.824 1.00 21.20 320 SER A O 1
ATOM 2411 N N . THR A 1 341 ? -20.416 1.217 -12.377 1.00 20.74 321 THR A N 1
ATOM 2412 C CA . THR A 1 341 ? -20.650 0.620 -13.679 1.00 20.22 321 THR A CA 1
ATOM 2413 C C . THR A 1 341 ? -21.386 1.614 -14.567 1.00 21.69 321 THR A C 1
ATOM 2414 O O . THR A 1 341 ? -21.866 2.642 -14.093 1.00 23.66 321 THR A O 1
ATOM 2418 N N . SER A 1 342 ? -21.456 1.313 -15.859 1.00 22.17 322 SER A N 1
ATOM 2419 C CA . SER A 1 342 ? -22.160 2.164 -16.807 1.00 22.09 322 SER A CA 1
ATOM 2420 C C . SER A 1 342 ? -23.013 1.274 -17.714 1.00 22.81 322 SER A C 1
ATOM 2421 O O . SER A 1 342 ? -23.408 1.665 -18.814 1.00 22.78 322 SER A O 1
ATOM 2424 N N . LEU A 1 343 ? -23.299 0.070 -17.226 1.00 20.97 323 LEU A N 1
ATOM 2425 C CA . LEU A 1 343 ? -24.125 -0.884 -17.955 1.00 22.18 323 LEU A CA 1
ATOM 2426 C C . LEU A 1 343 ? -25.549 -0.357 -18.037 1.00 21.53 323 LEU A C 1
ATOM 2427 O O . LEU A 1 343 ? -25.908 0.590 -17.335 1.00 21.25 323 LEU A O 1
ATOM 2432 N N . PRO A 1 344 ? -26.374 -0.945 -18.916 1.00 21.03 324 PRO A N 1
ATOM 2433 C CA . PRO A 1 344 ? -27.765 -0.497 -19.039 1.00 21.05 324 PRO A CA 1
ATOM 2434 C C . PRO A 1 344 ? -28.440 -0.726 -17.683 1.00 22.39 324 PRO A C 1
ATOM 2435 O O . PRO A 1 344 ? -28.038 -1.619 -16.933 1.00 22.20 324 PRO A O 1
ATOM 2439 N N . GLU A 1 345 ? -29.453 0.072 -17.362 1.00 22.70 325 GLU A N 1
ATOM 2440 C CA . GLU A 1 345 ? -30.136 -0.064 -16.076 1.00 21.36 325 GLU A CA 1
ATOM 2441 C C . GLU A 1 345 ? -30.751 -1.443 -15.864 1.00 19.88 325 GLU A C 1
ATOM 2442 O O . GLU A 1 345 ? -30.728 -1.963 -14.750 1.00 19.05 325 GLU A O 1
ATOM 2448 N N . GLU A 1 346 ? -31.295 -2.042 -16.919 1.00 19.99 326 GLU A N 1
ATOM 2449 C CA . GLU A 1 346 ? -31.892 -3.370 -16.780 1.00 22.57 326 GLU A CA 1
ATOM 2450 C C . GLU A 1 346 ? -30.832 -4.382 -16.359 1.00 21.14 326 GLU A C 1
ATOM 2451 O O . GLU A 1 346 ? -31.116 -5.278 -15.575 1.00 24.38 326 GLU A O 1
ATOM 2457 N N . VAL A 1 347 ? -29.616 -4.244 -16.884 1.00 20.05 327 VAL A N 1
ATOM 2458 C CA . VAL A 1 347 ? -28.527 -5.150 -16.523 1.00 18.00 327 VAL A CA 1
ATOM 2459 C C . VAL A 1 347 ? -28.060 -4.838 -15.102 1.00 18.94 327 VAL A C 1
ATOM 2460 O O . VAL A 1 347 ? -27.684 -5.745 -14.359 1.00 18.80 327 VAL A O 1
ATOM 2464 N N . GLN A 1 348 ? -28.077 -3.560 -14.725 1.00 16.93 328 GLN A N 1
ATOM 2465 C CA . GLN A 1 348 ? -27.688 -3.178 -13.370 1.00 18.13 328 GLN A CA 1
ATOM 2466 C C . GLN A 1 348 ? -28.555 -3.926 -12.350 1.00 17.86 328 GLN A C 1
ATOM 2467 O O . GLN A 1 348 ? -28.047 -4.414 -11.339 1.00 17.38 328 GLN A O 1
ATOM 2473 N N . TRP A 1 349 ? -29.858 -4.025 -12.618 1.00 18.97 329 TRP A N 1
ATOM 2474 C CA . TRP A 1 349 ? -30.762 -4.725 -11.703 1.00 21.48 329 TRP A CA 1
ATOM 2475 C C . TRP A 1 349 ? -30.282 -6.145 -11.507 1.00 22.67 329 TRP A C 1
ATOM 2476 O O . TRP A 1 349 ? -30.151 -6.626 -10.379 1.00 24.20 329 TRP A O 1
ATOM 2487 N N . GLU A 1 350 ? -30.019 -6.811 -12.623 1.00 23.55 330 GLU A N 1
ATOM 2488 C CA . GLU A 1 350 ? -29.575 -8.190 -12.595 1.00 27.05 330 GLU A CA 1
ATOM 2489 C C . GLU A 1 350 ? -28.241 -8.369 -11.887 1.00 24.94 330 GLU A C 1
ATOM 2490 O O . GLU A 1 350 ? -28.093 -9.286 -11.085 1.00 26.42 330 GLU A O 1
ATOM 2496 N N . MET A 1 351 ? -27.265 -7.509 -12.153 1.00 24.85 331 MET A N 1
ATOM 2497 C CA . MET A 1 351 ? -25.988 -7.708 -11.486 1.00 25.11 331 MET A CA 1
ATOM 2498 C C . MET A 1 351 ? -26.014 -7.313 -10.011 1.00 24.00 331 MET A C 1
ATOM 2499 O O . MET A 1 351 ? -25.408 -8.003 -9.187 1.00 22.86 331 MET A O 1
ATOM 2504 N N . TYR A 1 352 ? -26.717 -6.234 -9.660 1.00 19.88 332 TYR A N 1
ATOM 2505 C CA . TYR A 1 352 ? -26.798 -5.836 -8.253 1.00 20.18 332 TYR A CA 1
ATOM 2506 C C . TYR A 1 352 ? -27.515 -6.899 -7.411 1.00 20.11 332 TYR A C 1
ATOM 2507 O O . TYR A 1 352 ? -27.145 -7.150 -6.262 1.00 19.41 332 TYR A O 1
ATOM 2516 N N . ARG A 1 353 ? -28.533 -7.531 -7.991 1.00 19.72 333 ARG A N 1
ATOM 2517 C CA . ARG A 1 353 ? -29.301 -8.553 -7.283 1.00 21.59 333 ARG A CA 1
ATOM 2518 C C . ARG A 1 353 ? -28.631 -9.928 -7.153 1.00 21.51 333 ARG A C 1
ATOM 2519 O O . ARG A 1 353 ? -29.181 -10.838 -6.530 1.00 24.36 333 ARG A O 1
ATOM 2527 N N . SER A 1 354 ? -27.440 -10.075 -7.725 1.00 21.03 334 SER A N 1
ATOM 2528 C CA . SER A 1 354 ? -26.712 -11.331 -7.625 1.00 21.45 334 SER A CA 1
ATOM 2529 C C . SER A 1 354 ? -25.725 -11.258 -6.468 1.00 22.29 334 SER A C 1
ATOM 2530 O O . SER A 1 354 ? -25.056 -12.241 -6.163 1.00 25.45 334 SER A O 1
ATOM 2533 N N . ILE A 1 355 ? -25.630 -10.089 -5.835 1.00 23.22 335 ILE A N 1
ATOM 2534 C CA . ILE A 1 355 ? -24.731 -9.894 -4.698 1.00 23.54 335 ILE A CA 1
ATOM 2535 C C . ILE A 1 355 ? -25.444 -10.277 -3.399 1.00 25.01 335 ILE A C 1
ATOM 2536 O O . ILE A 1 355 ? -26.536 -9.788 -3.115 1.00 27.16 335 ILE A O 1
ATOM 2541 N N . PRO A 1 356 ? -24.836 -11.165 -2.595 1.00 25.54 336 PRO A N 1
ATOM 2542 C CA . PRO A 1 356 ? -25.449 -11.590 -1.331 1.00 22.73 336 PRO A CA 1
ATOM 2543 C C . PRO A 1 356 ? -25.875 -10.402 -0.471 1.00 23.15 336 PRO A C 1
ATOM 2544 O O . PRO A 1 356 ? -25.070 -9.522 -0.167 1.00 23.32 336 PRO A O 1
ATOM 2548 N N . GLY A 1 357 ? -27.149 -10.390 -0.091 1.00 21.88 337 GLY A N 1
ATOM 2549 C CA . GLY A 1 357 ? -27.690 -9.311 0.714 1.00 22.62 337 GLY A CA 1
ATOM 2550 C C . GLY A 1 357 ? -28.561 -8.383 -0.118 1.00 22.40 337 GLY A C 1
ATOM 2551 O O . GLY A 1 357 ? -29.526 -7.805 0.386 1.00 21.65 337 GLY A O 1
ATOM 2552 N N . LEU A 1 358 ? -28.221 -8.262 -1.400 1.00 23.52 338 LEU A N 1
ATOM 2553 C CA . LEU A 1 358 ? -28.934 -7.392 -2.335 1.00 23.88 338 LEU A CA 1
ATOM 2554 C C . LEU A 1 358 ? -29.838 -8.153 -3.308 1.00 25.72 338 LEU A C 1
ATOM 2555 O O . LEU A 1 358 ? -30.130 -7.657 -4.400 1.00 29.15 338 LEU A O 1
ATOM 2560 N N . GLU A 1 359 ? -30.288 -9.344 -2.929 1.00 25.68 339 GLU A N 1
ATOM 2561 C CA . GLU A 1 359 ? -31.130 -10.138 -3.823 1.00 25.12 339 GLU A CA 1
ATOM 2562 C C . GLU A 1 359 ? -32.407 -9.426 -4.251 1.00 23.40 339 GLU A C 1
ATOM 2563 O O . GLU A 1 359 ? -32.868 -9.601 -5.378 1.00 20.04 339 GLU A O 1
ATOM 2569 N N . ASN A 1 360 ? -32.972 -8.619 -3.357 1.00 20.79 340 ASN A N 1
ATOM 2570 C CA . ASN A 1 360 ? -34.203 -7.899 -3.663 1.00 20.74 340 ASN A CA 1
ATOM 2571 C C . ASN A 1 360 ? -34.027 -6.396 -3.540 1.00 20.32 340 ASN A C 1
ATOM 2572 O O . ASN A 1 360 ? -35.003 -5.664 -3.342 1.00 20.31 340 ASN A O 1
ATOM 2577 N N . VAL A 1 361 ? -32.792 -5.931 -3.661 1.00 15.62 341 VAL A N 1
ATOM 2578 C CA . VAL A 1 361 ? -32.542 -4.515 -3.530 1.00 14.72 341 VAL A CA 1
ATOM 2579 C C . VAL A 1 361 ? -33.238 -3.703 -4.617 1.00 18.66 341 VAL A C 1
ATOM 2580 O O . VAL A 1 361 ? -33.450 -4.174 -5.743 1.00 17.09 341 VAL A O 1
ATOM 2584 N N . VAL A 1 362 ? -33.606 -2.480 -4.246 1.00 18.07 342 VAL A N 1
ATOM 2585 C CA . VAL A 1 362 ? -34.276 -1.545 -5.139 1.00 16.24 342 VAL A CA 1
ATOM 2586 C C . VAL A 1 362 ? -33.355 -0.341 -5.327 1.00 15.61 342 VAL A C 1
ATOM 2587 O O . VAL A 1 362 ? -32.872 0.227 -4.356 1.00 15.23 342 VAL A O 1
ATOM 2591 N N . LEU A 1 363 ? -33.097 0.034 -6.574 1.00 15.94 343 LEU A N 1
ATOM 2592 C CA . LEU A 1 363 ? -32.237 1.176 -6.835 1.00 15.56 343 LEU A CA 1
ATOM 2593 C C . LEU A 1 363 ? -33.037 2.464 -6.692 1.00 19.41 343 LEU A C 1
ATOM 2594 O O . LEU A 1 363 ? -34.235 2.511 -6.995 1.00 20.75 343 LEU A O 1
ATOM 2599 N N . ILE A 1 364 ? -32.364 3.505 -6.219 1.00 18.97 344 ILE A N 1
ATOM 2600 C CA . ILE A 1 364 ? -32.972 4.818 -6.079 1.00 18.38 344 ILE A CA 1
ATOM 2601 C C . ILE A 1 364 ? -32.388 5.663 -7.217 1.00 18.02 344 ILE A C 1
ATOM 2602 O O . ILE A 1 364 ? -33.095 6.428 -7.863 1.00 19.30 344 ILE A O 1
ATOM 2607 N N . ARG A 1 365 ? -31.092 5.503 -7.461 1.00 15.61 345 ARG A N 1
ATOM 2608 C CA . ARG A 1 365 ? -30.417 6.218 -8.536 1.00 16.33 345 ARG A CA 1
ATOM 2609 C C . ARG A 1 365 ? -29.595 5.189 -9.307 1.00 15.37 345 ARG A C 1
ATOM 2610 O O . ARG A 1 365 ? -28.948 4.327 -8.721 1.00 16.23 345 ARG A O 1
ATOM 2618 N N . PRO A 1 366 ? -29.632 5.255 -10.641 1.00 15.19 346 PRO A N 1
ATOM 2619 C CA . PRO A 1 366 ? -28.885 4.313 -11.476 1.00 13.09 346 PRO A CA 1
ATOM 2620 C C . PRO A 1 366 ? -27.402 4.641 -11.540 1.00 12.98 346 PRO A C 1
ATOM 2621 O O . PRO A 1 366 ? -27.012 5.808 -11.426 1.00 14.44 346 PRO A O 1
ATOM 2625 N N . ALA A 1 367 ? -26.578 3.613 -11.718 1.00 11.39 347 ALA A N 1
ATOM 2626 C CA . ALA A 1 367 ? -25.136 3.814 -11.842 1.00 13.82 347 ALA A CA 1
ATOM 2627 C C . ALA A 1 367 ? -24.915 4.456 -13.201 1.00 14.09 347 ALA A C 1
ATOM 2628 O O . ALA A 1 367 ? -25.765 4.341 -14.089 1.00 17.15 347 ALA A O 1
ATOM 2630 N N . TYR A 1 368 ? -23.794 5.145 -13.362 1.00 14.42 348 TYR A N 1
ATOM 2631 C CA . TYR A 1 368 ? -23.478 5.774 -14.640 1.00 13.01 348 TYR A CA 1
ATOM 2632 C C . TYR A 1 368 ? -22.023 6.188 -14.702 1.00 14.74 348 TYR A C 1
ATOM 2633 O O . TYR A 1 368 ? -21.292 6.103 -13.711 1.00 15.89 348 TYR A O 1
ATOM 2642 N N . ALA A 1 369 ? -21.612 6.635 -15.880 1.00 12.36 349 ALA A N 1
ATOM 2643 C CA . ALA A 1 369 ? -20.250 7.101 -16.090 1.00 16.55 349 ALA A CA 1
ATOM 2644 C C . ALA A 1 369 ? -20.356 8.506 -16.677 1.00 17.11 349 ALA A C 1
ATOM 2645 O O . ALA A 1 369 ? -21.312 8.815 -17.396 1.00 14.85 349 ALA A O 1
ATOM 2647 N N . ILE A 1 370 ? -19.385 9.356 -16.361 1.00 15.63 350 ILE A N 1
ATOM 2648 C CA . ILE A 1 370 ? -19.404 10.720 -16.859 1.00 16.90 350 ILE A CA 1
ATOM 2649 C C . ILE A 1 370 ? -18.132 11.037 -17.636 1.00 18.83 350 ILE A C 1
ATOM 2650 O O . ILE A 1 370 ? -17.030 10.631 -17.246 1.00 18.48 350 ILE A O 1
ATOM 2655 N N . GLU A 1 371 ? -18.292 11.744 -18.752 1.00 18.49 351 GLU A N 1
ATOM 2656 C CA . GLU A 1 371 ? -17.154 12.145 -19.569 1.00 18.21 351 GLU A CA 1
ATOM 2657 C C . GLU A 1 371 ? -17.207 13.666 -19.613 1.00 18.56 351 GLU A C 1
ATOM 2658 O O . GLU A 1 371 ? -18.284 14.242 -19.733 1.00 21.76 351 GLU A O 1
ATOM 2664 N N . TYR A 1 372 ? -16.055 14.318 -19.515 1.00 18.49 352 TYR A N 1
ATOM 2665 C CA . TYR A 1 372 ? -16.009 15.782 -19.502 1.00 18.84 352 TYR A CA 1
ATOM 2666 C C . TYR A 1 372 ? -14.714 16.327 -20.093 1.00 20.27 352 TYR A C 1
ATOM 2667 O O . TYR A 1 372 ? -13.784 15.578 -20.379 1.00 21.76 352 TYR A O 1
ATOM 2676 N N . ASP A 1 373 ? -14.649 17.642 -20.253 1.00 19.55 353 ASP A N 1
ATOM 2677 C CA . ASP A 1 373 ? -13.455 18.262 -20.806 1.00 20.79 353 ASP A CA 1
ATOM 2678 C C . ASP A 1 373 ? -12.384 18.486 -19.753 1.00 18.78 353 ASP A C 1
ATOM 2679 O O . ASP A 1 373 ? -12.680 18.828 -18.613 1.00 21.30 353 ASP A O 1
ATOM 2684 N N . VAL A 1 374 ? -11.134 18.310 -20.164 1.00 18.49 354 VAL A N 1
ATOM 2685 C CA . VAL A 1 374 ? -9.975 18.484 -19.298 1.00 18.68 354 VAL A CA 1
ATOM 2686 C C . VAL A 1 374 ? -8.828 19.158 -20.065 1.00 17.80 354 VAL A C 1
ATOM 2687 O O . VAL A 1 374 ? -8.553 18.819 -21.212 1.00 20.46 354 VAL A O 1
ATOM 2691 N N . VAL A 1 375 ? -8.173 20.122 -19.435 1.00 19.47 355 VAL A N 1
ATOM 2692 C CA . VAL A 1 375 ? -7.030 20.778 -20.048 1.00 18.17 355 VAL A CA 1
ATOM 2693 C C . VAL A 1 375 ? -5.800 20.141 -19.404 1.00 21.47 355 VAL A C 1
ATOM 2694 O O . VAL A 1 375 ? -5.615 20.232 -18.191 1.00 18.35 355 VAL A O 1
ATOM 2698 N N . PRO A 1 376 ? -4.952 19.472 -20.206 1.00 23.04 356 PRO A N 1
ATOM 2699 C CA . PRO A 1 376 ? -3.737 18.822 -19.697 1.00 23.58 356 PRO A CA 1
ATOM 2700 C C . PRO A 1 376 ? -2.988 19.694 -18.690 1.00 23.08 356 PRO A C 1
ATOM 2701 O O . PRO A 1 376 ? -2.685 20.848 -18.965 1.00 25.56 356 PRO A O 1
ATOM 2705 N N . PRO A 1 377 ? -2.679 19.144 -17.509 1.00 24.78 357 PRO A N 1
ATOM 2706 C CA . PRO A 1 377 ? -1.968 19.849 -16.433 1.00 26.28 357 PRO A CA 1
ATOM 2707 C C . PRO A 1 377 ? -0.631 20.453 -16.864 1.00 27.13 357 PRO A C 1
ATOM 2708 O O . PRO A 1 377 ? -0.157 21.425 -16.271 1.00 28.58 357 PRO A O 1
ATOM 2712 N N . THR A 1 378 ? -0.021 19.868 -17.888 1.00 26.67 358 THR A N 1
ATOM 2713 C CA . THR A 1 378 ? 1.263 20.357 -18.369 1.00 26.16 358 THR A CA 1
ATOM 2714 C C . THR A 1 378 ? 1.177 21.768 -18.943 1.00 25.94 358 THR A C 1
ATOM 2715 O O . THR A 1 378 ? 2.184 22.340 -19.366 1.00 24.73 358 THR A O 1
ATOM 2719 N N . GLU A 1 379 ? -0.027 22.332 -18.947 1.00 23.99 359 GLU A N 1
ATOM 2720 C CA . GLU A 1 379 ? -0.219 23.693 -19.434 1.00 24.99 359 GLU A CA 1
ATOM 2721 C C . GLU A 1 379 ? -0.005 24.664 -18.269 1.00 24.47 359 GLU A C 1
ATOM 2722 O O . GLU A 1 379 ? -0.040 25.885 -18.448 1.00 26.26 359 GLU A O 1
ATOM 2728 N N . LEU A 1 380 ? 0.237 24.109 -17.081 1.00 21.78 360 LEU A N 1
ATOM 2729 C CA . LEU A 1 380 ? 0.439 24.909 -15.874 1.00 20.50 360 LEU A CA 1
ATOM 2730 C C . LEU A 1 380 ? 1.824 24.780 -15.250 1.00 20.28 360 LEU A C 1
ATOM 2731 O O . LEU A 1 380 ? 2.544 23.816 -15.500 1.00 20.06 360 LEU A O 1
ATOM 2736 N N . TYR A 1 381 ? 2.177 25.760 -14.423 1.00 19.06 361 TYR A N 1
ATOM 2737 C CA . TYR A 1 381 ? 3.437 25.740 -13.682 1.00 19.95 361 TYR A CA 1
ATOM 2738 C C . TYR A 1 381 ? 3.024 25.086 -12.362 1.00 18.49 361 TYR A C 1
ATOM 2739 O O . TYR A 1 381 ? 1.838 24.851 -12.134 1.00 16.95 361 TYR A O 1
ATOM 2748 N N . PRO A 1 382 ? 3.985 24.778 -11.479 1.00 18.34 362 PRO A N 1
ATOM 2749 C CA . PRO A 1 382 ? 3.596 24.159 -10.204 1.00 17.10 362 PRO A CA 1
ATOM 2750 C C . PRO A 1 382 ? 2.755 25.101 -9.333 1.00 15.44 362 PRO A C 1
ATOM 2751 O O . PRO A 1 382 ? 2.310 24.723 -8.245 1.00 17.25 362 PRO A O 1
ATOM 2755 N N . THR A 1 383 ? 2.548 26.322 -9.819 1.00 11.18 363 THR A N 1
ATOM 2756 C CA . THR A 1 383 ? 1.746 27.322 -9.117 1.00 14.17 363 THR A CA 1
ATOM 2757 C C . THR A 1 383 ? 0.279 27.201 -9.562 1.00 13.79 363 THR A C 1
ATOM 2758 O O . THR A 1 383 ? -0.585 27.938 -9.096 1.00 11.86 363 THR A O 1
ATOM 2762 N N . LEU A 1 384 ? 0.025 26.260 -10.468 1.00 16.19 364 LEU A N 1
ATOM 2763 C CA . LEU A 1 384 ? -1.294 26.017 -11.052 1.00 14.72 364 LEU A CA 1
ATOM 2764 C C . LEU A 1 384 ? -1.707 27.157 -11.981 1.00 16.36 364 LEU A C 1
ATOM 2765 O O . LEU A 1 384 ? -2.821 27.169 -12.510 1.00 16.42 364 LEU A O 1
ATOM 2770 N N . GLU A 1 385 ? -0.801 28.112 -12.187 1.00 15.87 365 GLU A N 1
ATOM 2771 C CA . GLU A 1 385 ? -1.079 29.220 -13.089 1.00 17.34 365 GLU A CA 1
ATOM 2772 C C . GLU A 1 385 ? -0.755 28.777 -14.510 1.00 18.90 365 GLU A C 1
ATOM 2773 O O . GLU A 1 385 ? 0.239 28.097 -14.753 1.00 20.14 365 GLU A O 1
ATOM 2779 N N . THR A 1 386 ? -1.610 29.167 -15.442 1.00 19.98 366 THR A N 1
ATOM 2780 C CA . THR A 1 386 ? -1.451 28.834 -16.848 1.00 21.18 366 THR A CA 1
ATOM 2781 C C . THR A 1 386 ? -0.186 29.471 -17.446 1.00 22.80 366 THR A C 1
ATOM 2782 O O . THR A 1 386 ? 0.142 30.622 -17.139 1.00 21.57 366 THR A O 1
ATOM 2786 N N . LYS A 1 387 ? 0.527 28.722 -18.287 1.00 19.03 367 LYS A N 1
ATOM 2787 C CA . LYS A 1 387 ? 1.734 29.252 -18.926 1.00 22.71 367 LYS A CA 1
ATOM 2788 C C . LYS A 1 387 ? 1.372 30.260 -20.014 1.00 23.52 367 LYS A C 1
ATOM 2789 O O . LYS A 1 387 ? 2.122 31.209 -20.268 1.00 22.88 367 LYS A O 1
ATOM 2795 N N . LYS A 1 388 ? 0.221 30.040 -20.649 1.00 20.75 368 LYS A N 1
ATOM 2796 C CA . LYS A 1 388 ? -0.258 30.906 -21.721 1.00 21.71 368 LYS A CA 1
ATOM 2797 C C . LYS A 1 388 ? -0.868 32.218 -21.255 1.00 23.30 368 LYS A C 1
ATOM 2798 O O . LYS A 1 388 ? -0.733 33.236 -21.929 1.00 25.87 368 LYS A O 1
ATOM 2804 N N . ILE A 1 389 ? -1.542 32.205 -20.110 1.00 24.18 369 ILE A N 1
ATOM 2805 C CA . ILE A 1 389 ? -2.203 33.414 -19.641 1.00 23.76 369 ILE A CA 1
ATOM 2806 C C . ILE A 1 389 ? -1.986 33.736 -18.173 1.00 24.84 369 ILE A C 1
ATOM 2807 O O . ILE A 1 389 ? -2.306 32.939 -17.298 1.00 28.35 369 ILE A O 1
ATOM 2812 N N . ARG A 1 390 ? -1.445 34.922 -17.918 1.00 25.23 370 ARG A N 1
ATOM 2813 C CA . ARG A 1 390 ? -1.175 35.385 -16.565 1.00 25.15 370 ARG A CA 1
ATOM 2814 C C . ARG A 1 390 ? -2.502 35.640 -15.855 1.00 22.89 370 ARG A C 1
ATOM 2815 O O . ARG A 1 390 ? -3.406 36.255 -16.421 1.00 23.66 370 ARG A O 1
ATOM 2823 N N . GLY A 1 391 ? -2.616 35.157 -14.622 1.00 21.20 371 GLY A N 1
ATOM 2824 C CA . GLY A 1 391 ? -3.836 35.351 -13.858 1.00 19.77 371 GLY A CA 1
ATOM 2825 C C . GLY A 1 391 ? -4.870 34.251 -14.027 1.00 19.45 371 GLY A C 1
ATOM 2826 O O . GLY A 1 391 ? -5.963 34.345 -13.476 1.00 21.36 371 GLY A O 1
ATOM 2827 N N . LEU A 1 392 ? -4.539 33.209 -14.784 1.00 17.25 372 LEU A N 1
ATOM 2828 C CA . LEU A 1 392 ? -5.465 32.102 -15.000 1.00 15.84 372 LEU A CA 1
ATOM 2829 C C . LEU A 1 392 ? -4.945 30.831 -14.324 1.00 18.61 372 LEU A C 1
ATOM 2830 O O . LEU A 1 392 ? -3.823 30.387 -14.588 1.00 19.63 372 LEU A O 1
ATOM 2835 N N . PHE A 1 393 ? -5.761 30.254 -13.446 1.00 17.50 373 PHE A N 1
ATOM 2836 C CA . PHE A 1 393 ? -5.384 29.042 -12.724 1.00 16.58 373 PHE A CA 1
ATOM 2837 C C . PHE A 1 393 ? -6.446 27.957 -12.879 1.00 17.67 373 PHE A C 1
ATOM 2838 O O . PHE A 1 393 ? -7.632 28.263 -12.984 1.00 19.64 373 PHE A O 1
ATOM 2846 N N . HIS A 1 394 ? -6.015 26.696 -12.884 1.00 14.31 374 HIS A N 1
ATOM 2847 C CA . HIS A 1 394 ? -6.927 25.558 -13.012 1.00 14.42 374 HIS A CA 1
ATOM 2848 C C . HIS A 1 394 ? -6.805 24.635 -11.791 1.00 16.65 374 HIS A C 1
ATOM 2849 O O . HIS A 1 394 ? -5.744 24.566 -11.165 1.00 16.16 374 HIS A O 1
ATOM 2856 N N . ALA A 1 395 ? -7.876 23.917 -11.463 1.00 14.62 375 ALA A N 1
ATOM 2857 C CA . ALA A 1 395 ? -7.842 23.001 -10.325 1.00 17.01 375 ALA A CA 1
ATOM 2858 C C . ALA A 1 395 ? -8.978 21.981 -10.350 1.00 18.06 375 ALA A C 1
ATOM 2859 O O . ALA A 1 395 ? -10.053 22.254 -10.885 1.00 18.74 375 ALA A O 1
ATOM 2861 N N . GLY A 1 396 ? -8.730 20.806 -9.770 1.00 18.29 376 GLY A N 1
ATOM 2862 C CA . GLY A 1 396 ? -9.749 19.766 -9.697 1.00 18.49 376 GLY A CA 1
ATOM 2863 C C . GLY A 1 396 ? -9.823 18.819 -10.878 1.00 18.62 376 GLY A C 1
ATOM 2864 O O . GLY A 1 396 ? -8.843 18.647 -11.594 1.00 20.40 376 GLY A O 1
ATOM 2865 N N . ASN A 1 397 ? -10.985 18.201 -11.078 1.00 15.35 377 ASN A N 1
ATOM 2866 C CA . ASN A 1 397 ? -11.174 17.271 -12.187 1.00 17.60 377 ASN A CA 1
ATOM 2867 C C . ASN A 1 397 ? -10.867 17.908 -13.541 1.00 20.44 377 ASN A C 1
ATOM 2868 O O . ASN A 1 397 ? -10.461 17.219 -14.476 1.00 20.95 377 ASN A O 1
ATOM 2873 N N . PHE A 1 398 ? -11.072 19.219 -13.650 1.00 20.54 378 PHE A N 1
ATOM 2874 C CA . PHE A 1 398 ? -10.801 19.925 -14.896 1.00 19.86 378 PHE A CA 1
ATOM 2875 C C . PHE A 1 398 ? -9.293 19.913 -15.137 1.00 22.88 378 PHE A C 1
ATOM 2876 O O . PHE A 1 398 ? -8.824 20.039 -16.271 1.00 20.27 378 PHE A O 1
ATOM 2884 N N . ASN A 1 399 ? -8.540 19.741 -14.057 1.00 22.60 379 ASN A N 1
ATOM 2885 C CA . ASN A 1 399 ? -7.086 19.731 -14.137 1.00 22.56 379 ASN A CA 1
ATOM 2886 C C . ASN A 1 399 ? -6.522 18.325 -14.326 1.00 21.48 379 ASN A C 1
ATOM 2887 O O . ASN A 1 399 ? -5.317 18.120 -14.238 1.00 20.69 379 ASN A O 1
ATOM 2892 N N . GLY A 1 400 ? -7.397 17.354 -14.574 1.00 19.18 380 GLY A N 1
ATOM 2893 C CA . GLY A 1 400 ? -6.930 16.000 -14.810 1.00 16.51 380 GLY A CA 1
ATOM 2894 C C . GLY A 1 400 ? -6.923 15.021 -13.651 1.00 17.32 380 GLY A C 1
ATOM 2895 O O . GLY A 1 400 ? -6.412 13.908 -13.787 1.00 15.88 380 GLY A O 1
ATOM 2896 N N . THR A 1 401 ? -7.470 15.413 -12.507 1.00 17.27 381 THR A N 1
ATOM 2897 C CA . THR A 1 401 ? -7.516 14.498 -11.365 1.00 15.75 381 THR A CA 1
ATOM 2898 C C . THR A 1 401 ? -8.951 14.055 -11.111 1.00 14.36 381 THR A C 1
ATOM 2899 O O . THR A 1 401 ? -9.899 14.539 -11.741 1.00 9.54 381 THR A O 1
ATOM 2903 N N . THR A 1 402 ? -9.099 13.117 -10.187 1.00 14.37 382 THR A N 1
ATOM 2904 C CA . THR A 1 402 ? -10.413 12.639 -9.798 1.00 15.91 382 THR A CA 1
ATOM 2905 C C . THR A 1 402 ? -10.354 12.434 -8.291 1.00 15.35 382 THR A C 1
ATOM 2906 O O . THR A 1 402 ? -9.363 11.929 -7.782 1.00 12.14 382 THR A O 1
ATOM 2910 N N . GLY A 1 403 ? -11.406 12.841 -7.586 1.00 15.43 383 GLY A N 1
ATOM 2911 C CA . GLY A 1 403 ? -11.436 12.706 -6.138 1.00 15.94 383 GLY A CA 1
ATOM 2912 C C . GLY A 1 403 ? -11.671 14.047 -5.470 1.00 18.51 383 GLY A C 1
ATOM 2913 O O . GLY A 1 403 ? -11.236 15.080 -5.989 1.00 20.69 383 GLY A O 1
ATOM 2914 N N . TYR A 1 404 ? -12.357 14.044 -4.329 1.00 18.44 384 TYR A N 1
ATOM 2915 C CA . TYR A 1 404 ? -12.646 15.285 -3.609 1.00 16.67 384 TYR A CA 1
ATOM 2916 C C . TYR A 1 404 ? -11.372 15.923 -3.067 1.00 16.67 384 TYR A C 1
ATOM 2917 O O . TYR A 1 404 ? -11.125 17.116 -3.266 1.00 18.80 384 TYR A O 1
ATOM 2926 N N . GLU A 1 405 ? -10.578 15.118 -2.367 1.00 12.57 385 GLU A N 1
ATOM 2927 C CA . GLU A 1 405 ? -9.341 15.582 -1.757 1.00 13.21 385 GLU A CA 1
ATOM 2928 C C . GLU A 1 405 ? -8.315 16.116 -2.758 1.00 14.87 385 GLU A C 1
ATOM 2929 O O . GLU A 1 405 ? -7.799 17.216 -2.569 1.00 13.98 385 GLU A O 1
ATOM 2935 N N . GLU A 1 406 ? -7.997 15.354 -3.805 1.00 16.99 386 GLU A N 1
ATOM 2936 C CA . GLU A 1 406 ? -7.027 15.847 -4.793 1.00 17.56 386 GLU A CA 1
ATOM 2937 C C . GLU A 1 406 ? -7.484 17.190 -5.373 1.00 18.68 386 GLU A C 1
ATOM 2938 O O . GLU A 1 406 ? -6.653 18.056 -5.672 1.00 15.28 386 GLU A O 1
ATOM 2944 N N . ALA A 1 407 ? -8.802 17.368 -5.507 1.00 16.27 387 ALA A N 1
ATOM 2945 C CA . ALA A 1 407 ? -9.356 18.622 -6.022 1.00 15.73 387 ALA A CA 1
ATOM 2946 C C . ALA A 1 407 ? -9.164 19.747 -5.003 1.00 15.22 387 ALA A C 1
ATOM 2947 O O . ALA A 1 407 ? -8.636 20.812 -5.336 1.00 12.86 387 ALA A O 1
ATOM 2949 N N . ALA A 1 408 ? -9.595 19.505 -3.764 1.00 12.35 388 ALA A N 1
ATOM 2950 C CA . ALA A 1 408 ? -9.474 20.501 -2.702 1.00 15.17 388 ALA A CA 1
ATOM 2951 C C . ALA A 1 408 ? -8.013 20.905 -2.472 1.00 15.79 388 ALA A C 1
ATOM 2952 O O . ALA A 1 408 ? -7.720 22.060 -2.164 1.00 15.82 388 ALA A O 1
ATOM 2954 N N . GLY A 1 409 ? -7.105 19.946 -2.620 1.00 16.11 389 GLY A N 1
ATOM 2955 C CA . GLY A 1 409 ? -5.693 20.224 -2.433 1.00 13.75 389 GLY A CA 1
ATOM 2956 C C . GLY A 1 409 ? -5.191 21.208 -3.469 1.00 15.37 389 GLY A C 1
ATOM 2957 O O . GLY A 1 409 ? -4.405 22.101 -3.160 1.00 15.96 389 GLY A O 1
ATOM 2958 N N . GLN A 1 410 ? -5.646 21.054 -4.706 1.00 14.94 390 GLN A N 1
ATOM 2959 C CA . GLN A 1 410 ? -5.221 21.956 -5.773 1.00 13.98 390 GLN A CA 1
ATOM 2960 C C . GLN A 1 410 ? -5.903 23.294 -5.627 1.00 9.56 390 GLN A C 1
ATOM 2961 O O . GLN A 1 410 ? -5.294 24.336 -5.849 1.00 10.22 390 GLN A O 1
ATOM 2967 N N . GLY A 1 411 ? -7.180 23.243 -5.264 1.00 12.39 391 GLY A N 1
ATOM 2968 C CA . GLY A 1 411 ? -7.974 24.445 -5.115 1.00 13.05 391 GLY A CA 1
ATOM 2969 C C . GLY A 1 411 ? -7.405 25.474 -4.158 1.00 16.74 391 GLY A C 1
ATOM 2970 O O . GLY A 1 411 ? -7.411 26.672 -4.470 1.00 16.75 391 GLY A O 1
ATOM 2971 N N . ILE A 1 412 ? -6.919 25.029 -2.999 1.00 14.77 392 ILE A N 1
ATOM 2972 C CA . ILE A 1 412 ? -6.368 25.964 -2.026 1.00 16.83 392 ILE A CA 1
ATOM 2973 C C . ILE A 1 412 ? -5.115 26.649 -2.576 1.00 18.43 392 ILE A C 1
ATOM 2974 O O . ILE A 1 412 ? -4.905 27.840 -2.346 1.00 19.03 392 ILE A O 1
ATOM 2979 N N . VAL A 1 413 ? -4.297 25.906 -3.318 1.00 17.32 393 VAL A N 1
ATOM 2980 C CA . VAL A 1 413 ? -3.097 26.474 -3.915 1.00 13.68 393 VAL A CA 1
ATOM 2981 C C . VAL A 1 413 ? -3.481 27.507 -4.987 1.00 14.18 393 VAL A C 1
ATOM 2982 O O . VAL A 1 413 ? -2.938 28.614 -5.024 1.00 15.95 393 VAL A O 1
ATOM 2986 N N . ALA A 1 414 ? -4.430 27.149 -5.845 1.00 13.34 394 ALA A N 1
ATOM 2987 C CA . ALA A 1 414 ? -4.873 28.042 -6.913 1.00 14.51 394 ALA A CA 1
ATOM 2988 C C . ALA A 1 414 ? -5.504 29.308 -6.343 1.00 16.66 394 ALA A C 1
ATOM 2989 O O . ALA A 1 414 ? -5.265 30.414 -6.839 1.00 15.62 394 ALA A O 1
ATOM 2991 N N . GLY A 1 415 ? -6.316 29.132 -5.305 1.00 15.20 395 GLY A N 1
ATOM 2992 C CA . GLY A 1 415 ? -6.956 30.260 -4.661 1.00 16.71 395 GLY A CA 1
ATOM 2993 C C . GLY A 1 415 ? -5.910 31.169 -4.052 1.00 17.88 395 GLY A C 1
ATOM 2994 O O . GLY A 1 415 ? -5.981 32.389 -4.196 1.00 20.83 395 GLY A O 1
ATOM 2995 N N . ILE A 1 416 ? -4.934 30.577 -3.372 1.00 18.31 396 ILE A N 1
ATOM 2996 C CA . ILE A 1 416 ? -3.860 31.344 -2.758 1.00 18.03 396 ILE A CA 1
ATOM 2997 C C . ILE A 1 416 ? -3.121 32.189 -3.797 1.00 20.91 396 ILE A C 1
ATOM 2998 O O . ILE A 1 416 ? -2.906 33.388 -3.601 1.00 22.65 396 ILE A O 1
ATOM 3003 N N . ASN A 1 417 ? -2.738 31.563 -4.906 1.00 18.65 397 ASN A N 1
ATOM 3004 C CA . ASN A 1 417 ? -2.001 32.266 -5.941 1.00 17.89 397 ASN A CA 1
ATOM 3005 C C . ASN A 1 417 ? -2.808 33.264 -6.747 1.00 18.13 397 ASN A C 1
ATOM 3006 O O . ASN A 1 417 ? -2.249 34.226 -7.266 1.00 16.12 397 ASN A O 1
ATOM 3011 N N . ALA A 1 418 ? -4.114 33.038 -6.857 1.00 18.58 398 ALA A N 1
ATOM 3012 C CA . ALA A 1 418 ? -4.974 33.965 -7.584 1.00 18.02 398 ALA A CA 1
ATOM 3013 C C . ALA A 1 418 ? -5.016 35.272 -6.788 1.00 18.33 398 ALA A C 1
ATOM 3014 O O . ALA A 1 418 ? -4.898 36.358 -7.356 1.00 17.07 398 ALA A O 1
ATOM 3016 N N . ALA A 1 419 ? -5.183 35.158 -5.471 1.00 17.17 399 ALA A N 1
ATOM 3017 C CA . ALA A 1 419 ? -5.210 36.332 -4.600 1.00 18.49 399 ALA A CA 1
ATOM 3018 C C . ALA A 1 419 ? -3.868 37.056 -4.702 1.00 18.09 399 ALA A C 1
ATOM 3019 O O . ALA A 1 419 ? -3.832 38.271 -4.871 1.00 19.52 399 ALA A O 1
ATOM 3021 N N . LEU A 1 420 ? -2.767 36.311 -4.601 1.00 20.11 400 LEU A N 1
ATOM 3022 C CA . LEU A 1 420 ? -1.441 36.920 -4.695 1.00 18.28 400 LEU A CA 1
ATOM 3023 C C . LEU A 1 420 ? -1.333 37.711 -5.991 1.00 18.98 400 LEU A C 1
ATOM 3024 O O . LEU A 1 420 ? -0.951 38.878 -5.972 1.00 20.33 400 LEU A O 1
ATOM 3029 N N . ARG A 1 421 ? -1.683 37.083 -7.112 1.00 19.09 401 ARG A N 1
ATOM 3030 C CA . ARG A 1 421 ? -1.643 37.761 -8.408 1.00 21.75 401 ARG A CA 1
ATOM 3031 C C . ARG A 1 421 ? -2.431 39.059 -8.358 1.00 23.58 401 ARG A C 1
ATOM 3032 O O . ARG A 1 421 ? -1.972 40.098 -8.834 1.00 26.39 401 ARG A O 1
ATOM 3040 N N . ALA A 1 422 ? -3.631 38.978 -7.789 1.00 23.84 402 ALA A N 1
ATOM 3041 C CA . ALA A 1 422 ? -4.513 40.127 -7.665 1.00 23.65 402 ALA A CA 1
ATOM 3042 C C . ALA A 1 422 ? -3.852 41.236 -6.862 1.00 24.01 402 ALA A C 1
ATOM 3043 O O . ALA A 1 422 ? -4.108 42.412 -7.099 1.00 27.16 402 ALA A O 1
ATOM 3045 N N . PHE A 1 423 ? -3.000 40.862 -5.915 1.00 26.13 403 PHE A N 1
ATOM 3046 C CA . PHE A 1 423 ? -2.320 41.847 -5.085 1.00 28.70 403 PHE A CA 1
ATOM 3047 C C . PHE A 1 423 ? -0.973 42.254 -5.652 1.00 30.38 403 PHE A C 1
ATOM 3048 O O . PHE A 1 423 ? -0.241 43.014 -5.026 1.00 31.73 403 PHE A O 1
ATOM 3056 N N . GLY A 1 424 ? -0.648 41.751 -6.836 1.00 31.66 404 GLY A N 1
ATOM 3057 C CA . GLY A 1 424 ? 0.625 42.086 -7.444 1.00 31.85 404 GLY A CA 1
ATOM 3058 C C . GLY A 1 424 ? 1.814 41.443 -6.749 1.00 33.27 404 GLY A C 1
ATOM 3059 O O . GLY A 1 424 ? 2.917 41.979 -6.791 1.00 37.46 404 GLY A O 1
ATOM 3060 N N . LYS A 1 425 ? 1.601 40.303 -6.100 1.00 33.05 405 LYS A N 1
ATOM 3061 C CA . LYS A 1 425 ? 2.688 39.606 -5.422 1.00 31.88 405 LYS A CA 1
ATOM 3062 C C . LYS A 1 425 ? 3.096 38.367 -6.211 1.00 32.51 405 LYS A C 1
ATOM 3063 O O . LYS A 1 425 ? 2.529 38.080 -7.268 1.00 33.43 405 LYS A O 1
ATOM 3069 N N . GLU A 1 426 ? 4.089 37.640 -5.711 1.00 31.59 406 GLU A N 1
ATOM 3070 C CA . GLU A 1 426 ? 4.552 36.454 -6.412 1.00 32.00 406 GLU A CA 1
ATOM 3071 C C . GLU A 1 426 ? 3.883 35.180 -5.941 1.00 30.84 406 GLU A C 1
ATOM 3072 O O . GLU A 1 426 ? 3.792 34.919 -4.743 1.00 31.33 406 GLU A O 1
ATOM 3078 N N . PRO A 1 427 ? 3.388 34.373 -6.890 1.00 28.48 407 PRO A N 1
ATOM 3079 C CA . PRO A 1 427 ? 2.726 33.113 -6.568 1.00 27.38 407 PRO A CA 1
ATOM 3080 C C . PRO A 1 427 ? 3.719 32.156 -5.933 1.00 28.51 407 PRO A C 1
ATOM 3081 O O . PRO A 1 427 ? 4.921 32.219 -6.198 1.00 31.44 407 PRO A O 1
ATOM 3085 N N . ILE A 1 428 ? 3.212 31.272 -5.090 1.00 25.74 408 ILE A N 1
ATOM 3086 C CA . ILE A 1 428 ? 4.050 30.301 -4.425 1.00 25.02 408 ILE A CA 1
ATOM 3087 C C . ILE A 1 428 ? 3.682 28.925 -4.961 1.00 25.74 408 ILE A C 1
ATOM 3088 O O . ILE A 1 428 ? 2.771 28.791 -5.782 1.00 26.51 408 ILE A O 1
ATOM 3093 N N . TYR A 1 429 ? 4.402 27.910 -4.504 1.00 23.04 409 TYR A N 1
ATOM 3094 C CA . TYR A 1 429 ? 4.131 26.541 -4.914 1.00 21.94 409 TYR A CA 1
ATOM 3095 C C . TYR A 1 429 ? 4.562 25.665 -3.756 1.00 20.46 409 TYR A C 1
ATOM 3096 O O . TYR A 1 429 ? 5.300 26.113 -2.875 1.00 21.38 409 TYR A O 1
ATOM 3105 N N . LEU A 1 430 ? 4.086 24.428 -3.741 1.00 19.80 410 LEU A N 1
ATOM 3106 C CA . LEU A 1 430 ? 4.419 23.510 -2.665 1.00 21.59 410 LEU A CA 1
ATOM 3107 C C . LEU A 1 430 ? 5.454 22.467 -3.081 1.00 22.49 410 LEU A C 1
ATOM 3108 O O . LEU A 1 430 ? 5.209 21.653 -3.972 1.00 21.72 410 LEU A O 1
ATOM 3113 N N . ARG A 1 431 ? 6.616 22.508 -2.437 1.00 22.95 411 ARG A N 1
ATOM 3114 C CA . ARG A 1 431 ? 7.686 21.566 -2.727 1.00 21.68 411 ARG A CA 1
ATOM 3115 C C . ARG A 1 431 ? 7.207 20.152 -2.466 1.00 21.61 411 ARG A C 1
ATOM 3116 O O . ARG A 1 431 ? 6.646 19.871 -1.405 1.00 22.91 411 ARG A O 1
ATOM 3124 N N . ARG A 1 432 ? 7.441 19.259 -3.425 1.00 20.79 412 ARG A N 1
ATOM 3125 C CA . ARG A 1 432 ? 7.017 17.876 -3.281 1.00 22.52 412 ARG A CA 1
ATOM 3126 C C . ARG A 1 432 ? 7.730 17.148 -2.146 1.00 24.11 412 ARG A C 1
ATOM 3127 O O . ARG A 1 432 ? 7.260 16.110 -1.690 1.00 25.60 412 ARG A O 1
ATOM 3135 N N . ASP A 1 433 ? 8.859 17.680 -1.688 1.00 24.88 413 ASP A N 1
ATOM 3136 C CA . ASP A 1 433 ? 9.581 17.031 -0.603 1.00 28.90 413 ASP A CA 1
ATOM 3137 C C . ASP A 1 433 ? 9.064 17.466 0.771 1.00 28.53 413 ASP A C 1
ATOM 3138 O O . ASP A 1 433 ? 9.623 17.089 1.798 1.00 29.11 413 ASP A O 1
ATOM 3143 N N . GLU A 1 434 ? 7.984 18.240 0.790 1.00 28.97 414 GLU A N 1
ATOM 3144 C CA . GLU A 1 434 ? 7.423 18.708 2.052 1.00 30.17 414 GLU A CA 1
ATOM 3145 C C . GLU A 1 434 ? 5.927 18.460 2.239 1.00 27.60 414 GLU A C 1
ATOM 3146 O O . GLU A 1 434 ? 5.410 18.556 3.353 1.00 26.71 414 GLU A O 1
ATOM 3152 N N . SER A 1 435 ? 5.227 18.134 1.162 1.00 24.86 415 SER A N 1
ATOM 3153 C CA . SER A 1 435 ? 3.802 17.863 1.280 1.00 24.63 415 SER A CA 1
ATOM 3154 C C . SER A 1 435 ? 3.298 16.997 0.145 1.00 24.64 415 SER A C 1
ATOM 3155 O O . SER A 1 435 ? 3.868 16.969 -0.952 1.00 21.63 415 SER A O 1
ATOM 3158 N N . TYR A 1 436 ? 2.210 16.293 0.416 1.00 23.85 416 TYR A N 1
ATOM 3159 C CA . TYR A 1 436 ? 1.619 15.439 -0.585 1.00 22.55 416 TYR A CA 1
ATOM 3160 C C . TYR A 1 436 ? 0.906 16.269 -1.639 1.00 20.66 416 TYR A C 1
ATOM 3161 O O . TYR A 1 436 ? 0.751 15.834 -2.778 1.00 23.29 416 TYR A O 1
ATOM 3170 N N . ILE A 1 437 ? 0.470 17.464 -1.264 1.00 16.96 417 ILE A N 1
ATOM 3171 C CA . ILE A 1 437 ? -0.188 18.334 -2.223 1.00 16.31 417 ILE A CA 1
ATOM 3172 C C . ILE A 1 437 ? 0.874 18.711 -3.247 1.00 17.46 417 ILE A C 1
ATOM 3173 O O . ILE A 1 437 ? 0.600 18.788 -4.449 1.00 16.39 417 ILE A O 1
ATOM 3178 N N . GLY A 1 438 ? 2.093 18.931 -2.758 1.00 16.86 418 GLY A N 1
ATOM 3179 C CA . GLY A 1 438 ? 3.190 19.277 -3.642 1.00 16.75 418 GLY A CA 1
ATOM 3180 C C . GLY A 1 438 ? 3.507 18.135 -4.595 1.00 17.85 418 GLY A C 1
ATOM 3181 O O . GLY A 1 438 ? 3.753 18.355 -5.779 1.00 16.73 418 GLY A O 1
ATOM 3182 N N . VAL A 1 439 ? 3.500 16.909 -4.080 1.00 17.81 419 VAL A N 1
ATOM 3183 C CA . VAL A 1 439 ? 3.782 15.742 -4.903 1.00 18.46 419 VAL A CA 1
ATOM 3184 C C . VAL A 1 439 ? 2.757 15.653 -6.030 1.00 21.09 419 VAL A C 1
ATOM 3185 O O . VAL A 1 439 ? 3.117 15.512 -7.201 1.00 21.14 419 VAL A O 1
ATOM 3189 N N . MET A 1 440 ? 1.478 15.739 -5.670 1.00 21.87 420 MET A N 1
ATOM 3190 C CA . MET A 1 440 ? 0.400 15.680 -6.656 1.00 21.40 420 MET A CA 1
ATOM 3191 C C . MET A 1 440 ? 0.567 16.736 -7.750 1.00 18.76 420 MET A C 1
ATOM 3192 O O . MET A 1 440 ? 0.576 16.421 -8.947 1.00 19.96 420 MET A O 1
ATOM 3197 N N . ILE A 1 441 ? 0.697 17.989 -7.333 1.00 16.68 421 ILE A N 1
ATOM 3198 C CA . ILE A 1 441 ? 0.839 19.091 -8.272 1.00 16.72 421 ILE A CA 1
ATOM 3199 C C . ILE A 1 441 ? 2.094 18.955 -9.130 1.00 18.04 421 ILE A C 1
ATOM 3200 O O . ILE A 1 441 ? 2.087 19.300 -10.309 1.00 21.23 421 ILE A O 1
ATOM 3205 N N . ASP A 1 442 ? 3.165 18.445 -8.537 1.00 17.85 422 ASP A N 1
ATOM 3206 C CA . ASP A 1 442 ? 4.409 18.248 -9.257 1.00 18.75 422 ASP A CA 1
ATOM 3207 C C . ASP A 1 442 ? 4.213 17.191 -10.350 1.00 20.87 422 ASP A C 1
ATOM 3208 O O . ASP A 1 442 ? 4.631 17.393 -11.488 1.00 21.50 422 ASP A O 1
ATOM 3213 N N . ASP A 1 443 ? 3.575 16.068 -10.017 1.00 21.04 423 ASP A N 1
ATOM 3214 C CA . ASP A 1 443 ? 3.358 15.018 -11.014 1.00 21.27 423 ASP A CA 1
ATOM 3215 C C . ASP A 1 443 ? 2.453 15.489 -12.155 1.00 21.68 423 ASP A C 1
ATOM 3216 O O . ASP A 1 443 ? 2.717 15.201 -13.320 1.00 22.73 423 ASP A O 1
ATOM 3221 N N . LEU A 1 444 ? 1.392 16.217 -11.823 1.00 20.42 424 LEU A N 1
ATOM 3222 C CA . LEU A 1 444 ? 0.460 16.704 -12.838 1.00 20.10 424 LEU A CA 1
ATOM 3223 C C . LEU A 1 444 ? 1.119 17.602 -13.876 1.00 20.02 424 LEU A C 1
ATOM 3224 O O . LEU A 1 444 ? 0.978 17.378 -15.079 1.00 20.97 424 LEU A O 1
ATOM 3229 N N . THR A 1 445 ? 1.836 18.616 -13.400 1.00 19.68 425 THR A N 1
ATOM 3230 C CA . THR A 1 445 ? 2.484 19.592 -14.272 1.00 19.58 425 THR A CA 1
ATOM 3231 C C . THR A 1 445 ? 3.827 19.150 -14.847 1.00 20.96 425 THR A C 1
ATOM 3232 O O . THR A 1 445 ? 4.338 19.773 -15.775 1.00 18.28 425 THR A O 1
ATOM 3236 N N . THR A 1 446 ? 4.399 18.083 -14.298 1.00 21.73 426 THR A N 1
ATOM 3237 C CA . THR A 1 446 ? 5.678 17.597 -14.784 1.00 24.23 426 THR A CA 1
ATOM 3238 C C . THR A 1 446 ? 5.575 16.288 -15.570 1.00 27.02 426 THR A C 1
ATOM 3239 O O . THR A 1 446 ? 6.330 16.073 -16.515 1.00 29.46 426 THR A O 1
ATOM 3243 N N . LYS A 1 447 ? 4.650 15.413 -15.186 1.00 29.19 427 LYS A N 1
ATOM 3244 C CA . LYS A 1 447 ? 4.484 14.141 -15.890 1.00 29.87 427 LYS A CA 1
ATOM 3245 C C . LYS A 1 447 ? 3.312 14.198 -16.859 1.00 29.04 427 LYS A C 1
ATOM 3246 O O . LYS A 1 447 ? 3.333 13.548 -17.901 1.00 31.31 427 LYS A O 1
ATOM 3252 N N . GLY A 1 448 ? 2.291 14.979 -16.511 1.00 28.65 428 GLY A N 1
ATOM 3253 C CA . GLY A 1 448 ? 1.102 15.057 -17.342 1.00 25.50 428 GLY A CA 1
ATOM 3254 C C . GLY A 1 448 ? 0.235 13.857 -16.995 1.00 24.21 428 GLY A C 1
ATOM 3255 O O . GLY A 1 448 ? 0.617 13.056 -16.141 1.00 24.09 428 GLY A O 1
ATOM 3256 N N . VAL A 1 449 ? -0.921 13.715 -17.633 1.00 24.20 429 VAL A N 1
ATOM 3257 C CA . VAL A 1 449 ? -1.790 12.579 -17.339 1.00 25.88 429 VAL A CA 1
ATOM 3258 C C . VAL A 1 449 ? -2.383 11.909 -18.570 1.00 26.07 429 VAL A C 1
ATOM 3259 O O . VAL A 1 449 ? -2.695 12.563 -19.563 1.00 25.95 429 VAL A O 1
ATOM 3263 N N . THR A 1 450 ? -2.538 10.593 -18.468 1.00 26.15 430 THR A N 1
ATOM 3264 C CA . THR A 1 450 ? -3.078 9.740 -19.523 1.00 26.78 430 THR A CA 1
ATOM 3265 C C . THR A 1 450 ? -4.496 9.319 -19.140 1.00 26.86 430 THR A C 1
ATOM 3266 O O . THR A 1 450 ? -5.306 8.924 -19.980 1.00 25.95 430 THR A O 1
ATOM 3270 N N . GLU A 1 451 ? -4.765 9.409 -17.845 1.00 26.60 431 GLU A N 1
ATOM 3271 C CA . GLU A 1 451 ? -6.041 9.047 -17.263 1.00 25.84 431 GLU A CA 1
ATOM 3272 C C . GLU A 1 451 ? -6.157 9.866 -15.979 1.00 24.22 431 GLU A C 1
ATOM 3273 O O . GLU A 1 451 ? -5.197 10.520 -15.563 1.00 23.19 431 GLU A O 1
ATOM 3279 N N . PRO A 1 452 ? -7.326 9.834 -15.328 1.00 21.63 432 PRO A N 1
ATOM 3280 C CA . PRO A 1 452 ? -7.482 10.609 -14.093 1.00 22.04 432 PRO A CA 1
ATOM 3281 C C . PRO A 1 452 ? -6.449 10.286 -13.007 1.00 21.77 432 PRO A C 1
ATOM 3282 O O . PRO A 1 452 ? -6.261 9.128 -12.637 1.00 22.34 432 PRO A O 1
ATOM 3286 N N . TYR A 1 453 ? -5.792 11.326 -12.499 1.00 21.13 433 TYR A N 1
ATOM 3287 C CA . TYR A 1 453 ? -4.792 11.187 -11.446 1.00 19.56 433 TYR A CA 1
ATOM 3288 C C . TYR A 1 453 ? -5.448 10.944 -10.088 1.00 20.51 433 TYR A C 1
ATOM 3289 O O . TYR A 1 453 ? -6.408 11.624 -9.717 1.00 17.51 433 TYR A O 1
ATOM 3298 N N . ARG A 1 454 ? -4.918 9.966 -9.356 1.00 23.03 434 ARG A N 1
ATOM 3299 C CA . ARG A 1 454 ? -5.421 9.601 -8.032 1.00 23.11 434 ARG A CA 1
ATOM 3300 C C . ARG A 1 454 ? -4.232 9.631 -7.081 1.00 24.86 434 ARG A C 1
ATOM 3301 O O . ARG A 1 454 ? -3.165 9.117 -7.408 1.00 26.18 434 ARG A O 1
ATOM 3309 N N . LEU A 1 455 ? -4.414 10.230 -5.909 1.00 25.04 435 LEU A N 1
ATOM 3310 C CA . LEU A 1 455 ? -3.333 10.344 -4.932 1.00 27.35 435 LEU A CA 1
ATOM 3311 C C . LEU A 1 455 ? -2.628 9.052 -4.492 1.00 29.01 435 LEU A C 1
ATOM 3312 O O . LEU A 1 455 ? -1.484 9.101 -4.028 1.00 31.89 435 LEU A O 1
ATOM 3317 N N . PHE A 1 456 ? -3.272 7.899 -4.632 1.00 27.35 436 PHE A N 1
ATOM 3318 C CA . PHE A 1 456 ? -2.611 6.676 -4.195 1.00 28.09 436 PHE A CA 1
ATOM 3319 C C . PHE A 1 456 ? -1.616 6.114 -5.204 1.00 26.89 436 PHE A C 1
ATOM 3320 O O . PHE A 1 456 ? -0.942 5.138 -4.925 1.00 27.88 436 PHE A O 1
ATOM 3328 N N . THR A 1 457 ? -1.508 6.741 -6.366 1.00 26.21 437 THR A N 1
ATOM 3329 C CA . THR A 1 457 ? -0.580 6.266 -7.378 1.00 25.27 437 THR A CA 1
ATOM 3330 C C . THR A 1 457 ? 0.728 7.036 -7.310 1.00 26.86 437 THR A C 1
ATOM 3331 O O . THR A 1 457 ? 1.698 6.695 -7.982 1.00 26.40 437 THR A O 1
ATOM 3335 N N . SER A 1 458 ? 0.755 8.089 -6.510 1.00 27.92 438 SER A N 1
ATOM 3336 C CA . SER A 1 458 ? 1.964 8.880 -6.402 1.00 32.62 438 SER A CA 1
ATOM 3337 C C . SER A 1 458 ? 2.983 8.198 -5.501 1.00 34.24 438 SER A C 1
ATOM 3338 O O . SER A 1 458 ? 2.630 7.416 -4.620 1.00 34.48 438 SER A O 1
ATOM 3341 N N . ARG A 1 459 ? 4.255 8.493 -5.736 1.00 36.89 439 ARG A N 1
ATOM 3342 C CA . ARG A 1 459 ? 5.321 7.917 -4.937 1.00 40.40 439 ARG A CA 1
ATOM 3343 C C . ARG A 1 459 ? 6.184 9.000 -4.321 1.00 38.20 439 ARG A C 1
ATOM 3344 O O . ARG A 1 459 ? 7.022 9.604 -4.990 1.00 39.71 439 ARG A O 1
ATOM 3352 N N . SER A 1 460 ? 5.965 9.252 -3.037 1.00 36.01 440 SER A N 1
ATOM 3353 C CA . SER A 1 460 ? 6.735 10.256 -2.331 1.00 35.68 440 SER A CA 1
ATOM 3354 C C . SER A 1 460 ? 8.062 9.653 -1.892 1.00 36.05 440 SER A C 1
ATOM 3355 O O . SER A 1 460 ? 8.090 8.620 -1.230 1.00 37.84 440 SER A O 1
ATOM 3358 N N . GLU A 1 461 ? 9.162 10.293 -2.276 1.00 36.62 441 GLU A N 1
ATOM 3359 C CA . GLU A 1 461 ? 10.486 9.815 -1.900 1.00 36.00 441 GLU A CA 1
ATOM 3360 C C . GLU A 1 461 ? 10.759 10.178 -0.446 1.00 35.16 441 GLU A C 1
ATOM 3361 O O . GLU A 1 461 ? 11.795 9.817 0.110 1.00 34.05 441 GLU A O 1
ATOM 3367 N N . TYR A 1 462 ? 9.827 10.910 0.158 1.00 34.22 442 TYR A N 1
ATOM 3368 C CA . TYR A 1 462 ? 9.946 11.314 1.554 1.00 32.58 442 TYR A CA 1
ATOM 3369 C C . TYR A 1 462 ? 8.715 10.868 2.328 1.00 31.10 442 TYR A C 1
ATOM 3370 O O . TYR A 1 462 ? 8.192 11.615 3.150 1.00 30.47 442 TYR A O 1
ATOM 3379 N N . ARG A 1 463 ? 8.257 9.648 2.063 1.00 31.01 443 ARG A N 1
ATOM 3380 C CA . ARG A 1 463 ? 7.078 9.113 2.730 1.00 33.50 443 ARG A CA 1
ATOM 3381 C C . ARG A 1 463 ? 7.197 9.008 4.248 1.00 31.41 443 ARG A C 1
ATOM 3382 O O . ARG A 1 463 ? 6.189 8.929 4.941 1.00 32.80 443 ARG A O 1
ATOM 3390 N N . LEU A 1 464 ? 8.416 9.014 4.774 1.00 30.20 444 LEU A N 1
ATOM 3391 C CA . LEU A 1 464 ? 8.587 8.926 6.219 1.00 28.16 444 LEU A CA 1
ATOM 3392 C C . LEU A 1 464 ? 8.470 10.295 6.897 1.00 27.54 444 LEU A C 1
ATOM 3393 O O . LEU A 1 464 ? 8.146 10.383 8.081 1.00 28.91 444 LEU A O 1
ATOM 3398 N N . TYR A 1 465 ? 8.728 11.364 6.148 1.00 24.52 445 TYR A N 1
ATOM 3399 C CA . TYR A 1 465 ? 8.627 12.713 6.696 1.00 22.82 445 TYR A CA 1
ATOM 3400 C C . TYR A 1 465 ? 7.253 13.331 6.419 1.00 23.53 445 TYR A C 1
ATOM 3401 O O . TYR A 1 465 ? 6.753 14.130 7.210 1.00 18.79 445 TYR A O 1
ATOM 3410 N N . ILE A 1 466 ? 6.655 12.963 5.289 1.00 23.45 446 ILE A N 1
ATOM 3411 C CA . ILE A 1 466 ? 5.345 13.482 4.905 1.00 25.44 446 ILE A CA 1
ATOM 3412 C C . ILE A 1 466 ? 4.283 12.527 5.440 1.00 23.92 446 ILE A C 1
ATOM 3413 O O . ILE A 1 466 ? 3.702 11.742 4.698 1.00 26.50 446 ILE A O 1
ATOM 3418 N N . ARG A 1 467 ? 4.041 12.609 6.745 1.00 24.79 447 ARG A N 1
ATOM 3419 C CA . ARG A 1 467 ? 3.090 11.743 7.424 1.00 21.16 447 ARG A CA 1
ATOM 3420 C C . ARG A 1 467 ? 1.751 12.406 7.748 1.00 22.11 447 ARG A C 1
ATOM 3421 O O . ARG A 1 467 ? 1.553 13.606 7.546 1.00 17.88 447 ARG A O 1
ATOM 3429 N N . GLN A 1 468 ? 0.841 11.596 8.276 1.00 24.18 448 GLN A N 1
ATOM 3430 C CA . GLN A 1 468 ? -0.486 12.057 8.656 1.00 25.22 448 GLN A CA 1
ATOM 3431 C C . GLN A 1 468 ? -0.489 12.869 9.938 1.00 23.86 448 GLN A C 1
ATOM 3432 O O . GLN A 1 468 ? -1.281 13.795 10.092 1.00 24.52 448 GLN A O 1
ATOM 3438 N N . ASP A 1 469 ? 0.415 12.525 10.845 1.00 25.53 449 ASP A N 1
ATOM 3439 C CA . ASP A 1 469 ? 0.511 13.182 12.142 1.00 23.94 449 ASP A CA 1
ATOM 3440 C C . ASP A 1 469 ? 1.281 14.498 12.182 1.00 21.65 449 ASP A C 1
ATOM 3441 O O . ASP A 1 469 ? 1.271 15.179 13.206 1.00 21.53 449 ASP A O 1
ATOM 3446 N N . ASN A 1 470 ? 1.939 14.875 11.089 1.00 19.55 450 ASN A N 1
ATOM 3447 C CA . ASN A 1 470 ? 2.723 16.103 11.116 1.00 17.99 450 ASN A CA 1
ATOM 3448 C C . ASN A 1 470 ? 2.442 17.132 10.030 1.00 18.31 450 ASN A C 1
ATOM 3449 O O . ASN A 1 470 ? 3.288 17.980 9.745 1.00 18.96 450 ASN A O 1
ATOM 3454 N N . ALA A 1 471 ? 1.262 17.070 9.426 1.00 18.73 451 ALA A N 1
ATOM 3455 C CA . ALA A 1 471 ? 0.905 18.035 8.396 1.00 19.54 451 ALA A CA 1
ATOM 3456 C C . ALA A 1 471 ? 0.940 19.435 9.009 1.00 20.25 451 ALA A C 1
ATOM 3457 O O . ALA A 1 471 ? 1.382 20.396 8.376 1.00 18.40 451 ALA A O 1
ATOM 3459 N N . ILE A 1 472 ? 0.479 19.532 10.253 1.00 19.11 452 ILE A N 1
ATOM 3460 C CA . ILE A 1 472 ? 0.440 20.801 10.968 1.00 21.36 452 ILE A CA 1
ATOM 3461 C C . ILE A 1 472 ? 1.829 21.423 11.125 1.00 22.60 452 ILE A C 1
ATOM 3462 O O . ILE A 1 472 ? 1.988 22.638 11.011 1.00 25.27 452 ILE A O 1
ATOM 3467 N N . LEU A 1 473 ? 2.833 20.590 11.382 1.00 22.23 453 LEU A N 1
ATOM 3468 C CA . LEU A 1 473 ? 4.200 21.067 11.563 1.00 21.49 453 LEU A CA 1
ATOM 3469 C C . LEU A 1 473 ? 4.879 21.387 10.234 1.00 23.50 453 LEU A C 1
ATOM 3470 O O . LEU A 1 473 ? 5.783 22.214 10.173 1.00 26.78 453 LEU A O 1
ATOM 3475 N N . ARG A 1 474 ? 4.440 20.736 9.164 1.00 24.58 454 ARG A N 1
ATOM 3476 C CA . ARG A 1 474 ? 5.033 20.961 7.852 1.00 23.91 454 ARG A CA 1
ATOM 3477 C C . ARG A 1 474 ? 4.456 22.147 7.074 1.00 24.27 454 ARG A C 1
ATOM 3478 O O . ARG A 1 474 ? 5.157 22.745 6.262 1.00 25.28 454 ARG A O 1
ATOM 3486 N N . LEU A 1 475 ? 3.191 22.491 7.311 1.00 23.19 455 LEU A N 1
ATOM 3487 C CA . LEU A 1 475 ? 2.568 23.574 6.552 1.00 21.64 455 LEU A CA 1
ATOM 3488 C C . LEU A 1 475 ? 1.999 24.766 7.315 1.00 20.97 455 LEU A C 1
ATOM 3489 O O . LEU A 1 475 ? 1.649 25.762 6.698 1.00 22.42 455 LEU A O 1
ATOM 3494 N N . ALA A 1 476 ? 1.909 24.692 8.638 1.00 20.28 456 ALA A N 1
ATOM 3495 C CA . ALA A 1 476 ? 1.349 25.810 9.399 1.00 20.05 456 ALA A CA 1
ATOM 3496 C C . ALA A 1 476 ? 2.048 27.156 9.178 1.00 20.76 456 ALA A C 1
ATOM 3497 O O . ALA A 1 476 ? 1.393 28.199 9.129 1.00 17.95 456 ALA A O 1
ATOM 3499 N N . LYS A 1 477 ? 3.368 27.140 9.039 1.00 22.24 457 LYS A N 1
ATOM 3500 C CA . LYS A 1 477 ? 4.106 28.380 8.841 1.00 24.84 457 LYS A CA 1
ATOM 3501 C C . LYS A 1 477 ? 3.654 29.111 7.585 1.00 24.30 457 LYS A C 1
ATOM 3502 O O . LYS A 1 477 ? 3.380 30.315 7.617 1.00 26.18 457 LYS A O 1
ATOM 3508 N N . LEU A 1 478 ? 3.576 28.387 6.476 1.00 23.14 458 LEU A N 1
ATOM 3509 C CA . LEU A 1 478 ? 3.142 28.985 5.222 1.00 21.54 458 LEU A CA 1
ATOM 3510 C C . LEU A 1 478 ? 1.705 29.472 5.383 1.00 22.72 458 LEU A C 1
ATOM 3511 O O . LEU A 1 478 ? 1.349 30.542 4.894 1.00 22.02 458 LEU A O 1
ATOM 3516 N N . GLY A 1 479 ? 0.891 28.687 6.088 1.00 23.93 459 GLY A N 1
ATOM 3517 C CA . GLY A 1 479 ? -0.496 29.055 6.314 1.00 25.74 459 GLY A CA 1
ATOM 3518 C C . GLY A 1 479 ? -0.617 30.381 7.044 1.00 27.46 459 GLY A C 1
ATOM 3519 O O . GLY A 1 479 ? -1.433 31.231 6.680 1.00 26.87 459 GLY A O 1
ATOM 3520 N N . ARG A 1 480 ? 0.193 30.559 8.083 1.00 28.45 460 ARG A N 1
ATOM 3521 C CA . ARG A 1 480 ? 0.185 31.801 8.847 1.00 26.84 460 ARG A CA 1
ATOM 3522 C C . ARG A 1 480 ? 0.769 32.921 7.990 1.00 27.03 460 ARG A C 1
ATOM 3523 O O . ARG A 1 480 ? 0.246 34.035 7.959 1.00 25.30 460 ARG A O 1
ATOM 3531 N N . GLU A 1 481 ? 1.849 32.611 7.283 1.00 27.48 461 GLU A N 1
ATOM 3532 C CA . GLU A 1 481 ? 2.501 33.587 6.422 1.00 29.79 461 GLU A CA 1
ATOM 3533 C C . GLU A 1 481 ? 1.525 34.188 5.412 1.00 28.84 461 GLU A C 1
ATOM 3534 O O . GLU A 1 481 ? 1.576 35.380 5.122 1.00 28.59 461 GLU A O 1
ATOM 3540 N N . LEU A 1 482 ? 0.642 33.356 4.871 1.00 27.17 462 LEU A N 1
ATOM 3541 C CA . LEU A 1 482 ? -0.335 33.808 3.888 1.00 25.51 462 LEU A CA 1
ATOM 3542 C C . LEU A 1 482 ? -1.515 34.532 4.528 1.00 24.44 462 LEU A C 1
ATOM 3543 O O . LEU A 1 482 ? -2.260 35.238 3.850 1.00 25.35 462 LEU A O 1
ATOM 3548 N N . GLY A 1 483 ? -1.688 34.352 5.830 1.00 21.78 463 GLY A N 1
ATOM 3549 C CA . GLY A 1 483 ? -2.788 35.008 6.504 1.00 23.43 463 GLY A CA 1
ATOM 3550 C C . GLY A 1 483 ? -4.011 34.129 6.670 1.00 24.38 463 GLY A C 1
ATOM 3551 O O . GLY A 1 483 ? -5.028 34.587 7.189 1.00 26.13 463 GLY A O 1
ATOM 3552 N N . LEU A 1 484 ? -3.917 32.874 6.231 1.00 22.05 464 LEU A N 1
ATOM 3553 C CA . LEU A 1 484 ? -5.026 31.933 6.346 1.00 20.57 464 LEU A CA 1
ATOM 3554 C C . LEU A 1 484 ? -5.205 31.501 7.802 1.00 21.60 464 LEU A C 1
ATOM 3555 O O . LEU A 1 484 ? -6.326 31.261 8.255 1.00 22.28 464 LEU A O 1
ATOM 3560 N N . LEU A 1 485 ? -4.101 31.392 8.534 1.00 20.21 465 LEU A N 1
ATOM 3561 C CA . LEU A 1 485 ? -4.179 31.043 9.947 1.00 20.47 465 LEU A CA 1
ATOM 3562 C C . LEU A 1 485 ? -4.060 32.357 10.717 1.00 23.25 465 LEU A C 1
ATOM 3563 O O . LEU A 1 485 ? -3.372 33.281 10.277 1.00 22.92 465 LEU A O 1
ATOM 3568 N N . SER A 1 486 ? -4.730 32.450 11.859 1.00 25.33 466 SER A N 1
ATOM 3569 C CA . SER A 1 486 ? -4.669 33.668 12.654 1.00 27.73 466 SER A CA 1
ATOM 3570 C C . SER A 1 486 ? -3.378 33.654 13.458 1.00 30.79 466 SER A C 1
ATOM 3571 O O . SER A 1 486 ? -2.644 32.661 13.453 1.00 31.92 466 SER A O 1
ATOM 3574 N N . GLU A 1 487 ? -3.106 34.758 14.146 1.00 32.13 467 GLU A N 1
ATOM 3575 C CA . GLU A 1 487 ? -1.913 34.878 14.972 1.00 33.26 467 GLU A CA 1
ATOM 3576 C C . GLU A 1 487 ? -2.003 33.872 16.119 1.00 32.74 467 GLU A C 1
ATOM 3577 O O . GLU A 1 487 ? -1.003 33.281 16.530 1.00 31.32 467 GLU A O 1
ATOM 3583 N N . GLU A 1 488 ? -3.217 33.678 16.618 1.00 30.90 468 GLU A N 1
ATOM 3584 C CA . GLU A 1 488 ? -3.471 32.762 17.718 1.00 32.79 468 GLU A CA 1
ATOM 3585 C C . GLU A 1 488 ? -3.290 31.297 17.315 1.00 30.61 468 GLU A C 1
ATOM 3586 O O . GLU A 1 488 ? -2.713 30.514 18.066 1.00 27.53 468 GLU A O 1
ATOM 3592 N N . GLN A 1 489 ? -3.782 30.929 16.135 1.00 27.88 469 GLN A N 1
ATOM 3593 C CA . GLN A 1 489 ? -3.648 29.552 15.658 1.00 24.72 469 GLN A CA 1
ATOM 3594 C C . GLN A 1 489 ? -2.182 29.155 15.562 1.00 25.79 469 GLN A C 1
ATOM 3595 O O . GLN A 1 489 ? -1.769 28.114 16.077 1.00 26.97 469 GLN A O 1
ATOM 3601 N N . TYR A 1 490 ? -1.389 29.988 14.903 1.00 25.12 470 TYR A N 1
ATOM 3602 C CA . TYR A 1 490 ? 0.019 29.676 14.751 1.00 28.62 470 TYR A CA 1
ATOM 3603 C C . TYR A 1 490 ? 0.762 29.719 16.086 1.00 30.14 470 TYR A C 1
ATOM 3604 O O . TYR A 1 490 ? 1.751 29.013 16.268 1.00 29.16 470 TYR A O 1
ATOM 3613 N N . LYS A 1 491 ? 0.290 30.537 17.023 1.00 32.31 471 LYS A N 1
ATOM 3614 C CA . LYS A 1 491 ? 0.951 30.613 18.321 1.00 33.63 471 LYS A CA 1
ATOM 3615 C C . LYS A 1 491 ? 0.873 29.262 19.014 1.00 32.26 471 LYS A C 1
ATOM 3616 O O . LYS A 1 491 ? 1.828 28.840 19.670 1.00 33.49 471 LYS A O 1
ATOM 3622 N N . LEU A 1 492 ? -0.261 28.582 18.867 1.00 29.27 472 LEU A N 1
ATOM 3623 C CA . LEU A 1 492 ? -0.421 27.270 19.478 1.00 29.91 472 LEU A CA 1
ATOM 3624 C C . LEU A 1 492 ? 0.590 26.315 18.854 1.00 29.69 472 LEU A C 1
ATOM 3625 O O . LEU A 1 492 ? 1.252 25.554 19.559 1.00 31.29 472 LEU A O 1
ATOM 3630 N N . VAL A 1 493 ? 0.716 26.373 17.531 1.00 27.71 473 VAL A N 1
ATOM 3631 C CA . VAL A 1 493 ? 1.649 25.515 16.819 1.00 27.05 473 VAL A CA 1
ATOM 3632 C C . VAL A 1 493 ? 3.084 25.741 17.284 1.00 30.45 473 VAL A C 1
ATOM 3633 O O . VAL A 1 493 ? 3.795 24.780 17.582 1.00 31.20 473 VAL A O 1
ATOM 3637 N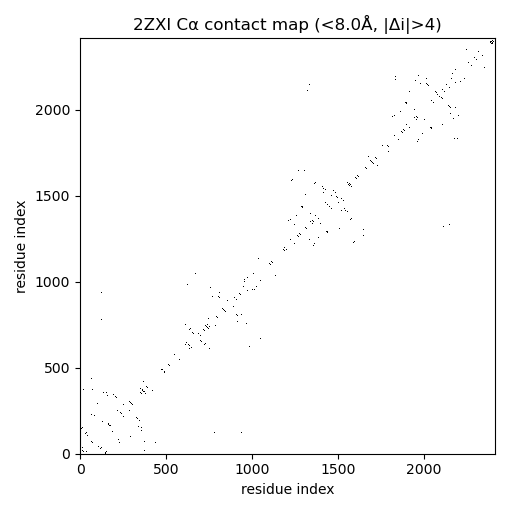 N . LYS A 1 494 ? 3.513 27.002 17.352 1.00 30.70 474 LYS A N 1
ATOM 3638 C CA . LYS A 1 494 ? 4.876 27.310 17.785 1.00 31.60 474 LYS A CA 1
ATOM 3639 C C . LYS A 1 494 ? 5.147 26.794 19.189 1.00 31.67 474 LYS A C 1
ATOM 3640 O O . LYS A 1 494 ? 6.226 26.273 19.468 1.00 31.56 474 LYS A O 1
ATOM 3646 N N . GLU A 1 495 ? 4.167 26.936 20.073 1.00 30.93 475 GLU A N 1
ATOM 3647 C CA . GLU A 1 495 ? 4.329 26.471 21.439 1.00 32.34 475 GLU A CA 1
ATOM 3648 C C . GLU A 1 495 ? 4.569 24.956 21.476 1.00 32.79 475 GLU A C 1
ATOM 3649 O O . GLU A 1 495 ? 5.596 24.492 21.984 1.00 32.79 475 GLU A O 1
ATOM 3655 N N . LEU A 1 496 ? 3.632 24.193 20.920 1.00 31.77 476 LEU A N 1
ATOM 3656 C CA . LEU A 1 496 ? 3.732 22.737 20.899 1.00 28.65 476 LEU A CA 1
ATOM 3657 C C . LEU A 1 496 ? 5.028 22.266 20.247 1.00 28.16 476 LEU A C 1
ATOM 3658 O O . LEU A 1 496 ? 5.679 21.339 20.723 1.00 25.83 476 LEU A O 1
ATOM 3663 N N . GLU A 1 497 ? 5.398 22.921 19.156 1.00 30.40 477 GLU A N 1
ATOM 3664 C CA . GLU A 1 497 ? 6.613 22.592 18.425 1.00 34.63 477 GLU A CA 1
ATOM 3665 C C . GLU A 1 497 ? 7.825 22.765 19.345 1.00 36.12 477 GLU A C 1
ATOM 3666 O O . GLU A 1 497 ? 8.797 22.003 19.278 1.00 33.62 477 GLU A O 1
ATOM 3672 N N . ARG A 1 498 ? 7.739 23.770 20.211 1.00 35.10 478 ARG A N 1
ATOM 3673 C CA . ARG A 1 498 ? 8.789 24.082 21.165 1.00 36.96 478 ARG A CA 1
ATOM 3674 C C . ARG A 1 498 ? 8.783 23.016 22.261 1.00 37.06 478 ARG A C 1
ATOM 3675 O O . ARG A 1 498 ? 9.830 22.494 22.636 1.00 37.57 478 ARG A O 1
ATOM 3683 N N . GLU A 1 499 ? 7.602 22.692 22.776 1.00 35.56 479 GLU A N 1
ATOM 3684 C CA . GLU A 1 499 ? 7.496 21.666 23.810 1.00 37.02 479 GLU A CA 1
ATOM 3685 C C . GLU A 1 499 ? 8.067 20.352 23.286 1.00 37.42 479 GLU A C 1
ATOM 3686 O O . GLU A 1 499 ? 8.822 19.669 23.977 1.00 35.69 479 GLU A O 1
ATOM 3692 N N . ILE A 1 500 ? 7.697 20.005 22.058 1.00 38.16 480 ILE A N 1
ATOM 3693 C CA . ILE A 1 500 ? 8.166 18.777 21.433 1.00 37.74 480 ILE A CA 1
ATOM 3694 C C . ILE A 1 500 ? 9.695 18.722 21.416 1.00 40.27 480 ILE A C 1
ATOM 3695 O O . ILE A 1 500 ? 10.281 17.706 21.793 1.00 39.97 480 ILE A O 1
ATOM 3700 N N . GLU A 1 501 ? 10.340 19.809 20.991 1.00 40.84 481 GLU A N 1
ATOM 3701 C CA . GLU A 1 501 ? 11.797 19.843 20.943 1.00 43.56 481 GLU A CA 1
ATOM 3702 C C . GLU A 1 501 ? 12.442 19.763 22.320 1.00 44.37 481 GLU A C 1
ATOM 3703 O O . GLU A 1 501 ? 13.553 19.245 22.459 1.00 44.74 481 GLU A O 1
ATOM 3709 N N . LYS A 1 502 ? 11.758 20.276 23.338 1.00 43.90 482 LYS A N 1
ATOM 3710 C CA . LYS A 1 502 ? 12.290 20.206 24.693 1.00 42.80 482 LYS A CA 1
ATOM 3711 C C . LYS A 1 502 ? 12.416 18.731 25.038 1.00 40.06 482 LYS A C 1
ATOM 3712 O O . LYS A 1 502 ? 13.512 18.217 25.239 1.00 40.74 482 LYS A O 1
ATOM 3718 N N . TRP A 1 503 ? 11.274 18.055 25.088 1.00 36.99 483 TRP A N 1
ATOM 3719 C CA . TRP A 1 503 ? 11.230 16.644 25.437 1.00 35.07 483 TRP A CA 1
ATOM 3720 C C . TRP A 1 503 ? 12.165 15.753 24.636 1.00 33.69 483 TRP A C 1
ATOM 3721 O O . TRP A 1 503 ? 12.745 14.815 25.181 1.00 32.73 483 TRP A O 1
ATOM 3732 N N . LYS A 1 504 ? 12.316 16.028 23.348 1.00 31.35 484 LYS A N 1
ATOM 3733 C CA . LYS A 1 504 ? 13.217 15.214 22.549 1.00 33.07 484 LYS A CA 1
ATOM 3734 C C . LYS A 1 504 ? 14.651 15.356 23.077 1.00 35.58 484 LYS A C 1
ATOM 3735 O O . LYS A 1 504 ? 15.353 14.359 23.243 1.00 34.59 484 LYS A O 1
ATOM 3741 N N . GLU A 1 505 ? 15.076 16.589 23.358 1.00 37.44 485 GLU A N 1
ATOM 3742 C CA . GLU A 1 505 ? 16.418 16.838 23.885 1.00 37.34 485 GLU A CA 1
ATOM 3743 C C . GLU A 1 505 ? 16.548 16.283 25.306 1.00 36.59 485 GLU A C 1
ATOM 3744 O O . GLU A 1 505 ? 17.626 15.851 25.718 1.00 36.12 485 GLU A O 1
ATOM 3750 N N . PHE A 1 506 ? 15.445 16.294 26.048 1.00 34.47 486 PHE A N 1
ATOM 3751 C CA . PHE A 1 506 ? 15.431 15.774 27.410 1.00 32.32 486 PHE A CA 1
ATOM 3752 C C . PHE A 1 506 ? 15.566 14.242 27.412 1.00 33.48 486 PHE A C 1
ATOM 3753 O O . PHE A 1 506 ? 16.427 13.698 28.100 1.00 35.95 486 PHE A O 1
ATOM 3761 N N . TYR A 1 507 ? 14.724 13.546 26.647 1.00 33.93 487 TYR A N 1
ATOM 3762 C CA . TYR A 1 507 ? 14.793 12.082 26.584 1.00 32.98 487 TYR A CA 1
ATOM 3763 C C . TYR A 1 507 ? 16.101 11.604 25.960 1.00 32.00 487 TYR A C 1
ATOM 3764 O O . TYR A 1 507 ? 16.493 10.453 26.146 1.00 33.24 487 TYR A O 1
ATOM 3773 N N . LYS A 1 508 ? 16.764 12.479 25.208 1.00 32.69 488 LYS A N 1
ATOM 3774 C CA . LYS A 1 508 ? 18.034 12.135 24.574 1.00 34.02 488 LYS A CA 1
ATOM 3775 C C . LYS A 1 508 ? 19.204 12.272 25.544 1.00 35.50 488 LYS A C 1
ATOM 3776 O O . LYS A 1 508 ? 20.307 11.790 25.271 1.00 34.90 488 LYS A O 1
ATOM 3782 N N . SER A 1 509 ? 18.961 12.933 26.673 1.00 36.54 489 SER A N 1
ATOM 3783 C CA . SER A 1 509 ? 20.000 13.143 27.674 1.00 40.34 489 SER A CA 1
ATOM 3784 C C . SER A 1 509 ? 19.773 12.298 28.927 1.00 42.18 489 SER A C 1
ATOM 3785 O O . SER A 1 509 ? 20.664 12.173 29.769 1.00 45.40 489 SER A O 1
ATOM 3788 N N . GLU A 1 510 ? 18.582 11.724 29.050 1.00 41.74 490 GLU A N 1
ATOM 3789 C CA . GLU A 1 510 ? 18.259 10.885 30.195 1.00 44.26 490 GLU A CA 1
ATOM 3790 C C . GLU A 1 510 ? 18.553 9.422 29.881 1.00 45.44 490 GLU A C 1
ATOM 3791 O O . GLU A 1 510 ? 17.776 8.764 29.191 1.00 46.04 490 GLU A O 1
ATOM 3797 N N . ARG A 1 511 ? 19.671 8.918 30.395 1.00 45.46 491 ARG A N 1
ATOM 3798 C CA . ARG A 1 511 ? 20.070 7.529 30.175 1.00 45.58 491 ARG A CA 1
ATOM 3799 C C . ARG A 1 511 ? 19.399 6.586 31.170 1.00 45.90 491 ARG A C 1
ATOM 3800 O O . ARG A 1 511 ? 18.904 7.011 32.211 1.00 45.25 491 ARG A O 1
ATOM 3808 N N . VAL A 1 512 ? 19.389 5.299 30.840 1.00 46.56 492 VAL A N 1
ATOM 3809 C CA . VAL A 1 512 ? 18.803 4.280 31.702 1.00 44.97 492 VAL A CA 1
ATOM 3810 C C . VAL A 1 512 ? 19.553 2.974 31.481 1.00 48.43 492 VAL A C 1
ATOM 3811 O O . VAL A 1 512 ? 19.941 2.661 30.356 1.00 49.86 492 VAL A O 1
ATOM 3815 N N . SER A 1 513 ? 19.760 2.212 32.550 1.00 50.45 493 SER A N 1
ATOM 3816 C CA . SER A 1 513 ? 20.469 0.942 32.445 1.00 52.19 493 SER A CA 1
ATOM 3817 C C . SER A 1 513 ? 19.509 -0.241 32.380 1.00 54.51 493 SER A C 1
ATOM 3818 O O . SER A 1 513 ? 18.670 -0.423 33.263 1.00 55.64 493 SER A O 1
ATOM 3821 N N . VAL A 1 514 ? 19.642 -1.045 31.329 1.00 56.89 494 VAL A N 1
ATOM 3822 C CA . VAL A 1 514 ? 18.782 -2.209 31.135 1.00 59.69 494 VAL A CA 1
ATOM 3823 C C . VAL A 1 514 ? 19.591 -3.496 30.984 1.00 60.99 494 VAL A C 1
ATOM 3824 O O . VAL A 1 514 ? 20.710 -3.482 30.469 1.00 59.72 494 VAL A O 1
ATOM 3828 N N . ALA A 1 515 ? 19.016 -4.607 31.435 1.00 63.44 495 ALA A N 1
ATOM 3829 C CA . ALA A 1 515 ? 19.685 -5.900 31.350 1.00 65.76 495 ALA A CA 1
ATOM 3830 C C . ALA A 1 515 ? 19.260 -6.653 30.091 1.00 66.82 495 ALA A C 1
ATOM 3831 O O . ALA A 1 515 ? 18.310 -7.436 30.116 1.00 68.22 495 ALA A O 1
ATOM 3833 N N . VAL A 1 516 ? 19.970 -6.410 28.992 1.00 67.00 496 VAL A N 1
ATOM 3834 C CA . VAL A 1 516 ? 19.675 -7.064 27.721 1.00 66.03 496 VAL A CA 1
ATOM 3835 C C . VAL A 1 516 ? 20.237 -8.484 27.709 1.00 66.60 496 VAL A C 1
ATOM 3836 O O . VAL A 1 516 ? 21.354 -8.728 27.244 1.00 65.07 496 VAL A O 1
ATOM 3840 N N . GLY A 1 517 ? 19.446 -9.419 28.228 1.00 67.80 497 GLY A N 1
ATOM 3841 C CA . GLY A 1 517 ? 19.872 -10.803 28.287 1.00 69.47 497 GLY A CA 1
ATOM 3842 C C . GLY A 1 517 ? 20.739 -11.057 29.506 1.00 71.02 497 GLY A C 1
ATOM 3843 O O . GLY A 1 517 ? 20.261 -11.007 30.643 1.00 69.39 497 GLY A O 1
ATOM 3844 N N . GLY A 1 518 ? 22.020 -11.329 29.266 1.00 71.78 498 GLY A N 1
ATOM 3845 C CA . GLY A 1 518 ? 22.944 -11.582 30.355 1.00 72.69 498 GLY A CA 1
ATOM 3846 C C . GLY A 1 518 ? 23.926 -10.438 30.514 1.00 74.17 498 GLY A C 1
ATOM 3847 O O . GLY A 1 518 ? 24.843 -10.499 31.335 1.00 74.22 498 GLY A O 1
ATOM 3848 N N . ASP A 1 519 ? 23.736 -9.388 29.722 1.00 74.59 499 ASP A N 1
ATOM 3849 C CA . ASP A 1 519 ? 24.608 -8.221 29.779 1.00 74.79 499 ASP A CA 1
ATOM 3850 C C . ASP A 1 519 ? 23.792 -6.976 30.119 1.00 73.68 499 ASP A C 1
ATOM 3851 O O . ASP A 1 519 ? 22.580 -6.937 29.892 1.00 74.62 499 ASP A O 1
ATOM 3856 N N . THR A 1 520 ? 24.457 -5.964 30.672 1.00 69.63 500 THR A N 1
ATOM 3857 C CA . THR A 1 520 ? 23.785 -4.723 31.040 1.00 65.11 500 THR A CA 1
ATOM 3858 C C . THR A 1 520 ? 24.221 -3.565 30.133 1.00 62.08 500 THR A C 1
ATOM 3859 O O . THR A 1 520 ? 25.407 -3.393 29.851 1.00 62.13 500 THR A O 1
ATOM 3863 N N . ARG A 1 521 ? 23.253 -2.777 29.678 1.00 57.48 501 ARG A N 1
ATOM 3864 C CA . ARG A 1 521 ? 23.534 -1.653 28.791 1.00 53.35 501 ARG A CA 1
ATOM 3865 C C . ARG A 1 521 ? 22.950 -0.343 29.321 1.00 50.37 501 ARG A C 1
ATOM 3866 O O . ARG A 1 521 ? 22.099 -0.346 30.210 1.00 49.13 501 ARG A O 1
ATOM 3874 N N . SER A 1 522 ? 23.418 0.772 28.764 1.00 47.22 502 SER A N 1
ATOM 3875 C CA . SER A 1 522 ? 22.945 2.105 29.140 1.00 43.48 502 SER A CA 1
ATOM 3876 C C . SER A 1 522 ? 22.365 2.811 27.916 1.00 40.90 502 SER A C 1
ATOM 3877 O O . SER A 1 522 ? 23.100 3.269 27.041 1.00 40.42 502 SER A O 1
ATOM 3880 N N . TYR A 1 523 ? 21.043 2.913 27.872 1.00 38.52 503 TYR A N 1
ATOM 3881 C CA . TYR A 1 523 ? 20.353 3.531 26.750 1.00 34.95 503 TYR A CA 1
ATOM 3882 C C . TYR A 1 523 ? 19.553 4.765 27.131 1.00 32.35 503 TYR A C 1
ATOM 3883 O O . TYR A 1 523 ? 18.979 4.824 28.216 1.00 29.08 503 TYR A O 1
ATOM 3892 N N . SER A 1 524 ? 19.506 5.747 26.233 1.00 31.20 504 SER A N 1
ATOM 3893 C CA . SER A 1 524 ? 18.725 6.952 26.489 1.00 31.86 504 SER A CA 1
ATOM 3894 C C . SER A 1 524 ? 17.259 6.629 26.176 1.00 33.02 504 SER A C 1
ATOM 3895 O O . SER A 1 524 ? 16.969 5.723 25.390 1.00 29.91 504 SER A O 1
ATOM 3898 N N . VAL A 1 525 ? 16.339 7.357 26.804 1.00 34.08 505 VAL A N 1
ATOM 3899 C CA . VAL A 1 525 ? 14.913 7.142 26.577 1.00 32.37 505 VAL A CA 1
ATOM 3900 C C . VAL A 1 525 ? 14.596 7.254 25.085 1.00 29.84 505 VAL A C 1
ATOM 3901 O O . VAL A 1 525 ? 13.819 6.458 24.541 1.00 28.11 505 VAL A O 1
ATOM 3905 N N . ALA A 1 526 ? 15.208 8.237 24.429 1.00 25.91 506 ALA A N 1
ATOM 3906 C CA . ALA A 1 526 ? 15.008 8.440 23.002 1.00 27.22 506 ALA A CA 1
ATOM 3907 C C . ALA A 1 526 ? 15.318 7.136 22.266 1.00 29.70 506 ALA A C 1
ATOM 3908 O O . ALA A 1 526 ? 14.561 6.710 21.392 1.00 31.34 506 ALA A O 1
ATOM 3910 N N . THR A 1 527 ? 16.430 6.501 22.628 1.00 30.33 507 THR A N 1
ATOM 3911 C CA . THR A 1 527 ? 16.827 5.249 22.002 1.00 29.62 507 THR A CA 1
ATOM 3912 C C . THR A 1 527 ? 15.878 4.106 22.337 1.00 30.23 507 THR A C 1
ATOM 3913 O O . THR A 1 527 ? 15.698 3.192 21.526 1.00 32.20 507 THR A O 1
ATOM 3917 N N . LEU A 1 528 ? 15.272 4.146 23.523 1.00 27.86 508 LEU A N 1
ATOM 3918 C CA . LEU A 1 528 ? 14.347 3.092 23.915 1.00 26.22 508 LEU A CA 1
ATOM 3919 C C . LEU A 1 528 ? 13.100 3.092 23.029 1.00 27.66 508 LEU A C 1
ATOM 3920 O O . LEU A 1 528 ? 12.433 2.067 22.896 1.00 27.72 508 LEU A O 1
ATOM 3925 N N . MET A 1 529 ? 12.793 4.243 22.430 1.00 26.65 509 MET A N 1
ATOM 3926 C CA . MET A 1 529 ? 11.640 4.383 21.537 1.00 26.52 509 MET A CA 1
ATOM 3927 C C . MET A 1 529 ? 11.905 3.625 20.244 1.00 26.05 509 MET A C 1
ATOM 3928 O O . MET A 1 529 ? 10.986 3.314 19.479 1.00 25.36 509 MET A O 1
ATOM 3933 N N . THR A 1 530 ? 13.181 3.347 20.017 1.00 25.10 510 THR A N 1
ATOM 3934 C CA . THR A 1 530 ? 13.652 2.639 18.839 1.00 24.12 510 THR A CA 1
ATOM 3935 C C . THR A 1 530 ? 13.729 1.148 19.120 1.00 26.02 510 THR A C 1
ATOM 3936 O O . THR A 1 530 ? 14.008 0.350 18.225 1.00 26.21 510 THR A O 1
ATOM 3940 N N . MET A 1 531 ? 13.450 0.776 20.366 1.00 26.55 511 MET A N 1
ATOM 3941 C CA . MET A 1 531 ? 13.521 -0.615 20.778 1.00 26.56 511 MET A CA 1
ATOM 3942 C C . MET A 1 531 ? 12.209 -1.171 21.338 1.00 26.49 511 MET A C 1
ATOM 3943 O O . MET A 1 531 ? 12.200 -1.926 22.312 1.00 25.95 511 MET A O 1
ATOM 3948 N N . ASN A 1 532 ? 11.105 -0.793 20.706 1.00 28.40 512 ASN A N 1
ATOM 3949 C CA . ASN A 1 532 ? 9.774 -1.252 21.094 1.00 30.24 512 ASN A CA 1
ATOM 3950 C C . ASN A 1 532 ? 9.202 -0.731 22.404 1.00 30.10 512 ASN A C 1
ATOM 3951 O O . ASN A 1 532 ? 8.363 -1.379 23.024 1.00 29.95 512 ASN A O 1
ATOM 3956 N N . TYR A 1 533 ? 9.658 0.441 22.823 1.00 30.80 513 TYR A N 1
ATOM 3957 C CA . TYR A 1 533 ? 9.152 1.061 24.035 1.00 29.25 513 TYR A CA 1
ATOM 3958 C C . TYR A 1 533 ? 8.291 2.236 23.624 1.00 29.03 513 TYR A C 1
ATOM 3959 O O . TYR A 1 533 ? 8.623 2.950 22.685 1.00 31.59 513 TYR A O 1
ATOM 3968 N N . THR A 1 534 ? 7.178 2.429 24.315 1.00 30.24 514 THR A N 1
ATOM 3969 C CA . THR A 1 534 ? 6.323 3.578 24.061 1.00 29.78 514 THR A CA 1
ATOM 3970 C C . THR A 1 534 ? 6.640 4.495 25.241 1.00 30.32 514 THR A C 1
ATOM 3971 O O . THR A 1 534 ? 7.266 4.061 26.210 1.00 30.08 514 THR A O 1
ATOM 3975 N N . LEU A 1 535 ? 6.236 5.758 25.175 1.00 30.75 515 LEU A N 1
ATOM 3976 C CA . LEU A 1 535 ? 6.494 6.642 26.302 1.00 29.20 515 LEU A CA 1
ATOM 3977 C C . LEU A 1 535 ? 5.779 6.069 27.532 1.00 28.71 515 LEU A C 1
ATOM 3978 O O . LEU A 1 535 ? 6.326 6.092 28.630 1.00 30.76 515 LEU A O 1
ATOM 3983 N N . ASP A 1 536 ? 4.571 5.537 27.340 1.00 29.02 516 ASP A N 1
ATOM 3984 C CA . ASP A 1 536 ? 3.812 4.941 28.438 1.00 31.50 516 ASP A CA 1
ATOM 3985 C C . ASP A 1 536 ? 4.572 3.780 29.076 1.00 34.47 516 ASP A C 1
ATOM 3986 O O . ASP A 1 536 ? 4.508 3.587 30.288 1.00 37.86 516 ASP A O 1
ATOM 3991 N N . ASP A 1 537 ? 5.290 3.000 28.270 1.00 35.49 517 ASP A N 1
ATOM 3992 C CA . ASP A 1 537 ? 6.067 1.888 28.819 1.00 34.32 517 ASP A CA 1
ATOM 3993 C C . ASP A 1 537 ? 7.181 2.462 29.691 1.00 33.09 517 ASP A C 1
ATOM 3994 O O . ASP A 1 537 ? 7.437 1.981 30.792 1.00 34.14 517 ASP A O 1
ATOM 3999 N N . VAL A 1 538 ? 7.845 3.490 29.179 1.00 33.01 518 VAL A N 1
ATOM 4000 C CA . VAL A 1 538 ? 8.947 4.124 29.882 1.00 36.77 518 VAL A CA 1
ATOM 4001 C C . VAL A 1 538 ? 8.542 4.729 31.221 1.00 39.26 518 VAL A C 1
ATOM 4002 O O . VAL A 1 538 ? 9.302 4.669 32.188 1.00 39.61 518 VAL A O 1
ATOM 4006 N N . LYS A 1 539 ? 7.352 5.316 31.275 1.00 40.38 519 LYS A N 1
ATOM 4007 C CA . LYS A 1 539 ? 6.860 5.920 32.509 1.00 44.75 519 LYS A CA 1
ATOM 4008 C C . LYS A 1 539 ? 6.464 4.828 33.503 1.00 46.19 519 LYS A C 1
ATOM 4009 O O . LYS A 1 539 ? 6.700 4.951 34.708 1.00 44.59 519 LYS A O 1
ATOM 4015 N N . GLU A 1 540 ? 5.859 3.763 32.985 1.00 46.15 520 GLU A N 1
ATOM 4016 C CA . GLU A 1 540 ? 5.427 2.647 33.812 1.00 46.55 520 GLU A CA 1
ATOM 4017 C C . GLU A 1 540 ? 6.599 1.880 34.414 1.00 47.09 520 GLU A C 1
ATOM 4018 O O . GLU A 1 540 ? 6.604 1.586 35.606 1.00 48.41 520 GLU A O 1
ATOM 4024 N N . LYS A 1 541 ? 7.593 1.563 33.591 1.00 47.14 521 LYS A N 1
ATOM 4025 C CA . LYS A 1 541 ? 8.751 0.807 34.049 1.00 46.19 521 LYS A CA 1
ATOM 4026 C C . LYS A 1 541 ? 9.839 1.637 34.731 1.00 46.18 521 LYS A C 1
ATOM 4027 O O . LYS A 1 541 ? 10.323 1.264 35.798 1.00 46.61 521 LYS A O 1
ATOM 4033 N N . PHE A 1 542 ? 10.225 2.757 34.127 1.00 43.72 522 PHE A N 1
ATOM 4034 C CA . PHE A 1 542 ? 11.287 3.585 34.694 1.00 41.94 522 PHE A CA 1
ATOM 4035 C C . PHE A 1 542 ? 10.829 4.816 35.467 1.00 41.11 522 PHE A C 1
ATOM 4036 O O . PHE A 1 542 ? 11.650 5.531 36.039 1.00 40.30 522 PHE A O 1
ATOM 4044 N N . GLY A 1 543 ? 9.525 5.067 35.474 1.00 41.28 523 GLY A N 1
ATOM 4045 C CA . GLY A 1 543 ? 8.992 6.203 36.207 1.00 41.80 523 GLY A CA 1
ATOM 4046 C C . GLY A 1 543 ? 9.273 7.592 35.663 1.00 40.85 523 GLY A C 1
ATOM 4047 O O . GLY A 1 543 ? 9.152 8.572 36.393 1.00 40.57 523 GLY A O 1
ATOM 4048 N N . TYR A 1 544 ? 9.650 7.698 34.395 1.00 41.47 524 TYR A N 1
ATOM 4049 C CA . TYR A 1 544 ? 9.910 9.009 33.817 1.00 42.87 524 TYR A CA 1
ATOM 4050 C C . TYR A 1 544 ? 8.608 9.758 33.573 1.00 45.31 524 TYR A C 1
ATOM 4051 O O . TYR A 1 544 ? 7.523 9.168 33.589 1.00 45.59 524 TYR A O 1
ATOM 4060 N N . GLU A 1 545 ? 8.725 11.062 33.347 1.00 46.06 525 GLU A N 1
ATOM 4061 C CA . GLU A 1 545 ? 7.567 11.908 33.086 1.00 48.26 525 GLU A CA 1
ATOM 4062 C C . GLU A 1 545 ? 7.266 11.923 31.588 1.00 47.35 525 GLU A C 1
ATOM 4063 O O . GLU A 1 545 ? 8.133 11.619 30.770 1.00 45.93 525 GLU A O 1
ATOM 4069 N N . VAL A 1 546 ? 6.036 12.270 31.231 1.00 45.64 526 VAL A N 1
ATOM 4070 C CA . VAL A 1 546 ? 5.643 12.333 29.829 1.00 44.43 526 VAL A CA 1
ATOM 4071 C C . VAL A 1 546 ? 4.815 13.589 29.570 1.00 44.12 526 VAL A C 1
ATOM 4072 O O . VAL A 1 546 ? 4.074 14.039 30.442 1.00 45.12 526 VAL A O 1
ATOM 4076 N N . PRO A 1 547 ? 4.943 14.180 28.368 1.00 43.38 527 PRO A N 1
ATOM 4077 C CA . PRO A 1 547 ? 4.196 15.390 28.012 1.00 41.84 527 PRO A CA 1
ATOM 4078 C C . PRO A 1 547 ? 2.730 15.198 28.348 1.00 41.39 527 PRO A C 1
ATOM 4079 O O . PRO A 1 547 ? 2.177 14.125 28.125 1.00 40.38 527 PRO A O 1
ATOM 4083 N N . GLN A 1 548 ? 2.095 16.229 28.883 1.00 43.89 528 GLN A N 1
ATOM 4084 C CA . GLN A 1 548 ? 0.690 16.110 29.248 1.00 47.08 528 GLN A CA 1
ATOM 4085 C C . GLN A 1 548 ? -0.236 16.537 28.115 1.00 44.92 528 GLN A C 1
ATOM 4086 O O . GLN A 1 548 ? -1.416 16.183 28.105 1.00 44.56 528 GLN A O 1
ATOM 4092 N N . HIS A 1 549 ? 0.301 17.290 27.158 1.00 41.57 529 HIS A N 1
ATOM 4093 C CA . HIS A 1 549 ? -0.493 17.714 26.015 1.00 39.80 529 HIS A CA 1
ATOM 4094 C C . HIS A 1 549 ? -0.569 16.520 25.058 1.00 39.94 529 HIS A C 1
ATOM 4095 O O . HIS A 1 549 ? 0.462 15.997 24.628 1.00 40.96 529 HIS A O 1
ATOM 4102 N N . PRO A 1 550 ? -1.791 16.084 24.702 1.00 38.66 530 PRO A N 1
ATOM 4103 C CA . PRO A 1 550 ? -2.010 14.945 23.800 1.00 35.24 530 PRO A CA 1
ATOM 4104 C C . PRO A 1 550 ? -1.149 14.933 22.535 1.00 32.14 530 PRO A C 1
ATOM 4105 O O . PRO A 1 550 ? -0.598 13.895 22.168 1.00 31.57 530 PRO A O 1
ATOM 4109 N N . TYR A 1 551 ? -1.025 16.076 21.869 1.00 25.84 531 TYR A N 1
ATOM 4110 C CA . TYR A 1 551 ? -0.238 16.121 20.648 1.00 24.25 531 TYR A CA 1
ATOM 4111 C C . TYR A 1 551 ? 1.263 16.006 20.889 1.00 25.96 531 TYR A C 1
ATOM 4112 O O . TYR A 1 551 ? 1.941 15.204 20.240 1.00 24.46 531 TYR A O 1
ATOM 4121 N N . VAL A 1 552 ? 1.783 16.809 21.812 1.00 25.62 532 VAL A N 1
ATOM 4122 C CA . VAL A 1 552 ? 3.207 16.767 22.125 1.00 26.01 532 VAL A CA 1
ATOM 4123 C C . VAL A 1 552 ? 3.586 15.348 22.540 1.00 24.26 532 VAL A C 1
ATOM 4124 O O . VAL A 1 552 ? 4.585 14.797 22.090 1.00 24.98 532 VAL A O 1
ATOM 4128 N N . LYS A 1 553 ? 2.757 14.759 23.389 1.00 25.15 533 LYS A N 1
ATOM 4129 C CA . LYS A 1 553 ? 2.980 13.415 23.891 1.00 27.73 533 LYS A CA 1
ATOM 4130 C C . LYS A 1 553 ? 3.177 12.407 22.755 1.00 30.03 533 LYS A C 1
ATOM 4131 O O . LYS A 1 553 ? 4.157 11.662 22.733 1.00 28.68 533 LYS A O 1
ATOM 4137 N N . GLU A 1 554 ? 2.243 12.393 21.811 1.00 28.68 534 GLU A N 1
ATOM 4138 C CA . GLU A 1 554 ? 2.314 11.457 20.704 1.00 28.60 534 GLU A CA 1
ATOM 4139 C C . GLU A 1 554 ? 3.348 11.807 19.638 1.00 26.86 534 GLU A C 1
ATOM 4140 O O . GLU A 1 554 ? 4.038 10.928 19.133 1.00 29.20 534 GLU A O 1
ATOM 4146 N N . GLU A 1 555 ? 3.467 13.084 19.299 1.00 25.93 535 GLU A N 1
ATOM 4147 C CA . GLU A 1 555 ? 4.411 13.511 18.269 1.00 23.28 535 GLU A CA 1
ATOM 4148 C C . GLU A 1 555 ? 5.872 13.287 18.690 1.00 24.97 535 GLU A C 1
ATOM 4149 O O . GLU A 1 555 ? 6.745 13.026 17.856 1.00 22.75 535 GLU A O 1
ATOM 4155 N N . VAL A 1 556 ? 6.134 13.383 19.988 1.00 26.59 536 VAL A N 1
ATOM 4156 C CA . VAL A 1 556 ? 7.473 13.160 20.514 1.00 25.16 536 VAL A CA 1
ATOM 4157 C C . VAL A 1 556 ? 7.823 11.690 20.324 1.00 25.95 536 VAL A C 1
ATOM 4158 O O . VAL A 1 556 ? 8.904 11.352 19.848 1.00 23.36 536 VAL A O 1
ATOM 4162 N N . GLU A 1 557 ? 6.894 10.819 20.708 1.00 27.73 537 GLU A N 1
ATOM 4163 C CA . GLU A 1 557 ? 7.100 9.383 20.589 1.00 29.69 537 GLU A CA 1
ATOM 4164 C C . GLU A 1 557 ? 7.334 8.989 19.139 1.00 30.14 537 GLU A C 1
ATOM 4165 O O . GLU A 1 557 ? 8.217 8.184 18.843 1.00 31.35 537 GLU A O 1
ATOM 4171 N N . ILE A 1 558 ? 6.546 9.570 18.238 1.00 28.09 538 ILE A N 1
ATOM 4172 C CA . ILE A 1 558 ? 6.662 9.282 16.813 1.00 27.24 538 ILE A CA 1
ATOM 4173 C C . ILE A 1 558 ? 7.979 9.762 16.203 1.00 26.61 538 ILE A C 1
ATOM 4174 O O . ILE A 1 558 ? 8.598 9.034 15.424 1.00 26.57 538 ILE A O 1
ATOM 4179 N N . GLN A 1 559 ? 8.407 10.973 16.555 1.00 24.06 539 GLN A N 1
ATOM 4180 C CA . GLN A 1 559 ? 9.647 11.520 16.013 1.00 22.51 539 GLN A CA 1
ATOM 4181 C C . GLN A 1 559 ? 10.897 10.800 16.505 1.00 22.71 539 GLN A C 1
ATOM 4182 O O . GLN A 1 559 ? 11.882 10.697 15.776 1.00 22.39 539 GLN A O 1
ATOM 4188 N N . LEU A 1 560 ? 10.861 10.304 17.737 1.00 24.56 540 LEU A N 1
ATOM 4189 C CA . LEU A 1 560 ? 12.000 9.578 18.295 1.00 25.27 540 LEU A CA 1
ATOM 4190 C C . LEU A 1 560 ? 12.050 8.163 17.712 1.00 26.87 540 LEU A C 1
ATOM 4191 O O . LEU A 1 560 ? 13.118 7.655 17.361 1.00 26.24 540 LEU A O 1
ATOM 4196 N N . LYS A 1 561 ? 10.885 7.537 17.602 1.00 27.56 541 LYS A N 1
ATOM 4197 C CA . LYS A 1 561 ? 10.791 6.193 17.048 1.00 28.68 541 LYS A CA 1
ATOM 4198 C C . LYS A 1 561 ? 11.257 6.163 15.597 1.00 28.90 541 LYS A C 1
ATOM 4199 O O . LYS A 1 561 ? 11.929 5.224 15.176 1.00 30.76 541 LYS A O 1
ATOM 4205 N N . TYR A 1 562 ? 10.915 7.197 14.836 1.00 27.95 542 TYR A N 1
ATOM 4206 C CA . TYR A 1 562 ? 11.285 7.239 13.431 1.00 27.33 542 TYR A CA 1
ATOM 4207 C C . TYR A 1 562 ? 12.526 8.034 13.064 1.00 30.04 542 TYR A C 1
ATOM 4208 O O . TYR A 1 562 ? 12.943 8.016 11.907 1.00 29.60 542 TYR A O 1
ATOM 4217 N N . GLU A 1 563 ? 13.125 8.717 14.035 1.00 30.73 543 GLU A N 1
ATOM 4218 C CA . GLU A 1 563 ? 14.323 9.516 13.778 1.00 34.80 543 GLU A CA 1
ATOM 4219 C C . GLU A 1 563 ? 15.347 8.783 12.911 1.00 34.98 543 GLU A C 1
ATOM 4220 O O . GLU A 1 563 ? 15.872 9.350 11.958 1.00 36.47 543 GLU A O 1
ATOM 4226 N N . PRO A 1 564 ? 15.644 7.512 13.233 1.00 34.60 544 PRO A N 1
ATOM 4227 C CA . PRO A 1 564 ? 16.606 6.712 12.470 1.00 34.68 544 PRO A CA 1
ATOM 4228 C C . PRO A 1 564 ? 16.272 6.599 10.978 1.00 34.49 544 PRO A C 1
ATOM 4229 O O . PRO A 1 564 ? 17.152 6.728 10.121 1.00 33.83 544 PRO A O 1
ATOM 4233 N N . TYR A 1 565 ? 15.001 6.350 10.672 1.00 33.16 545 TYR A N 1
ATOM 4234 C CA . TYR A 1 565 ? 14.580 6.207 9.283 1.00 32.53 545 TYR A CA 1
ATOM 4235 C C . TYR A 1 565 ? 14.468 7.538 8.544 1.00 33.15 545 TYR A C 1
ATOM 4236 O O . TYR A 1 565 ? 14.787 7.624 7.357 1.00 35.27 545 TYR A O 1
ATOM 4245 N N . ILE A 1 566 ? 14.010 8.574 9.239 1.00 31.26 546 ILE A N 1
ATOM 4246 C CA . ILE A 1 566 ? 13.887 9.888 8.628 1.00 31.45 546 ILE A CA 1
ATOM 4247 C C . ILE A 1 566 ? 15.278 10.365 8.218 1.00 33.43 546 ILE A C 1
ATOM 4248 O O . ILE A 1 566 ? 15.469 10.894 7.120 1.00 34.29 546 ILE A O 1
ATOM 4253 N N . GLU A 1 567 ? 16.249 10.166 9.107 1.00 33.27 547 GLU A N 1
ATOM 4254 C CA . GLU A 1 567 ? 17.626 10.580 8.852 1.00 32.76 547 GLU A CA 1
ATOM 4255 C C . GLU A 1 567 ? 18.250 9.808 7.694 1.00 30.32 547 GLU A C 1
ATOM 4256 O O . GLU A 1 567 ? 18.980 10.375 6.884 1.00 26.05 547 GLU A O 1
ATOM 4262 N N . ARG A 1 568 ? 17.955 8.517 7.616 1.00 30.48 548 ARG A N 1
ATOM 4263 C CA . ARG A 1 568 ? 18.479 7.678 6.545 1.00 32.28 548 ARG A CA 1
ATOM 4264 C C . ARG A 1 568 ? 17.800 8.050 5.227 1.00 34.65 548 ARG A C 1
ATOM 4265 O O . ARG A 1 568 ? 18.432 8.077 4.169 1.00 35.46 548 ARG A O 1
ATOM 4273 N N . GLU A 1 569 ? 16.504 8.332 5.299 1.00 34.27 549 GLU A N 1
ATOM 4274 C CA . GLU A 1 569 ? 15.742 8.718 4.119 1.00 35.14 549 GLU A CA 1
ATOM 4275 C C . GLU A 1 569 ? 16.291 10.047 3.591 1.00 35.53 549 GLU A C 1
ATOM 4276 O O . GLU A 1 569 ? 16.440 10.234 2.389 1.00 32.99 549 GLU A O 1
ATOM 4282 N N . ARG A 1 570 ? 16.598 10.958 4.510 1.00 37.39 550 ARG A N 1
ATOM 4283 C CA . ARG A 1 570 ? 17.137 12.264 4.160 1.00 40.59 550 ARG A CA 1
ATOM 4284 C C . ARG A 1 570 ? 18.525 12.122 3.546 1.00 42.58 550 ARG A C 1
ATOM 4285 O O . ARG A 1 570 ? 18.886 12.849 2.622 1.00 44.41 550 ARG A O 1
ATOM 4293 N N . LYS A 1 571 ? 19.304 11.186 4.073 1.00 45.14 551 LYS A N 1
ATOM 4294 C CA . LYS A 1 571 ? 20.658 10.944 3.589 1.00 46.55 551 LYS A CA 1
ATOM 4295 C C . LYS A 1 571 ? 20.651 10.435 2.153 1.00 46.53 551 LYS A C 1
ATOM 4296 O O . LYS A 1 571 ? 21.422 10.906 1.318 1.00 46.92 551 LYS A O 1
ATOM 4302 N N . LEU A 1 572 ? 19.767 9.485 1.868 1.00 46.88 552 LEU A N 1
ATOM 4303 C CA . LEU A 1 572 ? 19.669 8.903 0.535 1.00 46.65 552 LEU A CA 1
ATOM 4304 C C . LEU A 1 572 ? 19.221 9.896 -0.535 1.00 47.36 552 LEU A C 1
ATOM 4305 O O . LEU A 1 572 ? 19.617 9.781 -1.695 1.00 46.52 552 LEU A O 1
ATOM 4310 N N . ASN A 1 573 ? 18.405 10.874 -0.146 1.00 47.84 553 ASN A N 1
ATOM 4311 C CA . ASN A 1 573 ? 17.896 11.864 -1.092 1.00 47.82 553 ASN A CA 1
ATOM 4312 C C . ASN A 1 573 ? 18.647 13.190 -1.081 1.00 48.98 553 ASN A C 1
ATOM 4313 O O . ASN A 1 573 ? 18.170 14.169 -1.657 1.00 50.74 553 ASN A O 1
ATOM 4318 N N . GLU A 1 574 ? 19.805 13.231 -0.428 1.00 48.09 554 GLU A N 1
ATOM 4319 C CA . GLU A 1 574 ? 20.597 14.460 -0.352 1.00 47.89 554 GLU A CA 1
ATOM 4320 C C . GLU A 1 574 ? 20.804 15.112 -1.713 1.00 44.36 554 GLU A C 1
ATOM 4321 O O . GLU A 1 574 ? 20.811 16.337 -1.831 1.00 41.19 554 GLU A O 1
ATOM 4327 N N . LYS A 1 575 ? 20.988 14.286 -2.737 1.00 43.13 555 LYS A N 1
ATOM 4328 C CA . LYS A 1 575 ? 21.207 14.792 -4.084 1.00 44.83 555 LYS A CA 1
ATOM 4329 C C . LYS A 1 575 ? 19.925 15.347 -4.697 1.00 44.81 555 LYS A C 1
ATOM 4330 O O . LYS A 1 575 ? 19.973 16.263 -5.521 1.00 45.80 555 LYS A O 1
ATOM 4336 N N . LEU A 1 576 ? 18.781 14.793 -4.298 1.00 43.18 556 LEU A N 1
ATOM 4337 C CA . LEU A 1 576 ? 17.488 15.267 -4.786 1.00 40.16 556 LEU A CA 1
ATOM 4338 C C . LEU A 1 576 ? 17.247 16.636 -4.154 1.00 38.14 556 LEU A C 1
ATOM 4339 O O . LEU A 1 576 ? 16.701 17.543 -4.781 1.00 36.62 556 LEU A O 1
ATOM 4344 N N . LYS A 1 577 ? 17.677 16.764 -2.901 1.00 37.25 557 LYS A N 1
ATOM 4345 C CA . LYS A 1 577 ? 17.546 17.999 -2.137 1.00 37.78 557 LYS A CA 1
ATOM 4346 C C . LYS A 1 577 ? 18.377 19.101 -2.782 1.00 39.18 557 LYS A C 1
ATOM 4347 O O . LYS A 1 577 ? 17.926 20.241 -2.904 1.00 38.27 557 LYS A O 1
ATOM 4353 N N . LYS A 1 578 ? 19.596 18.757 -3.194 1.00 41.20 558 LYS A N 1
ATOM 4354 C CA . LYS A 1 578 ? 20.476 19.731 -3.827 1.00 42.41 558 LYS A CA 1
ATOM 4355 C C . LYS A 1 578 ? 19.824 20.287 -5.088 1.00 39.13 558 LYS A C 1
ATOM 4356 O O . LYS A 1 578 ? 19.748 21.501 -5.277 1.00 37.62 558 LYS A O 1
ATOM 4362 N N . LEU A 1 579 ? 19.354 19.394 -5.950 1.00 34.11 559 LEU A N 1
ATOM 4363 C CA . LEU A 1 579 ? 18.707 19.808 -7.181 1.00 33.36 559 LEU A CA 1
ATOM 4364 C C . LEU A 1 579 ? 17.483 20.676 -6.907 1.00 33.01 559 LEU A C 1
ATOM 4365 O O . LEU A 1 579 ? 17.291 21.714 -7.543 1.00 32.11 559 LEU A O 1
ATOM 4370 N N . GLU A 1 580 ? 16.661 20.244 -5.955 1.00 33.87 560 GLU A N 1
ATOM 4371 C CA . GLU A 1 580 ? 15.438 20.958 -5.595 1.00 35.37 560 GLU A CA 1
ATOM 4372 C C . GLU A 1 580 ? 15.715 22.378 -5.093 1.00 36.63 560 GLU A C 1
ATOM 4373 O O . GLU A 1 580 ? 14.893 23.280 -5.278 1.00 34.23 560 GLU A O 1
ATOM 4379 N N . ASP A 1 581 ? 16.868 22.575 -4.456 1.00 36.92 561 ASP A N 1
ATOM 4380 C CA . ASP A 1 581 ? 17.231 23.896 -3.944 1.00 38.31 561 ASP A CA 1
ATOM 4381 C C . ASP A 1 581 ? 17.910 24.752 -5.007 1.00 36.98 561 ASP A C 1
ATOM 4382 O O . ASP A 1 581 ? 18.304 25.886 -4.737 1.00 37.90 561 ASP A O 1
ATOM 4387 N N . THR A 1 582 ? 18.056 24.212 -6.211 1.00 34.76 562 THR A N 1
ATOM 4388 C CA . THR A 1 582 ? 18.689 24.957 -7.289 1.00 34.68 562 THR A CA 1
ATOM 4389 C C . THR A 1 582 ? 17.632 25.563 -8.196 1.00 35.09 562 THR A C 1
ATOM 4390 O O . THR A 1 582 ? 17.060 24.880 -9.044 1.00 35.81 562 THR A O 1
ATOM 4394 N N . LYS A 1 583 ? 17.377 26.851 -8.008 1.00 35.01 563 LYS A N 1
ATOM 4395 C CA . LYS A 1 583 ? 16.380 27.560 -8.795 1.00 36.85 563 LYS A CA 1
ATOM 4396 C C . LYS A 1 583 ? 16.816 27.811 -10.230 1.00 34.39 563 LYS A C 1
ATOM 4397 O O . LYS A 1 583 ? 18.004 27.932 -10.521 1.00 33.78 563 LYS A O 1
ATOM 4403 N N . ILE A 1 584 ? 15.833 27.884 -11.119 1.00 34.78 564 ILE A N 1
ATOM 4404 C CA . ILE A 1 584 ? 16.067 28.158 -12.529 1.00 34.92 564 ILE A CA 1
ATOM 4405 C C . ILE A 1 584 ? 15.384 29.485 -12.837 1.00 38.36 564 ILE A C 1
ATOM 4406 O O . ILE A 1 584 ? 14.205 29.662 -12.536 1.00 40.00 564 ILE A O 1
ATOM 4411 N N . PRO A 1 585 ? 16.120 30.440 -13.428 1.00 41.99 565 PRO A N 1
ATOM 4412 C CA . PRO A 1 585 ? 15.581 31.759 -13.778 1.00 42.84 565 PRO A CA 1
ATOM 4413 C C . PRO A 1 585 ? 14.351 31.646 -14.673 1.00 44.93 565 PRO A C 1
ATOM 4414 O O . PRO A 1 585 ? 14.339 30.866 -15.623 1.00 44.05 565 PRO A O 1
ATOM 4418 N N . PRO A 1 586 ? 13.297 32.423 -14.378 1.00 47.89 566 PRO A N 1
ATOM 4419 C CA . PRO A 1 586 ? 12.082 32.369 -15.199 1.00 49.97 566 PRO A CA 1
ATOM 4420 C C . PRO A 1 586 ? 12.336 32.939 -16.595 1.00 52.01 566 PRO A C 1
ATOM 4421 O O . PRO A 1 586 ? 11.582 32.681 -17.533 1.00 52.80 566 PRO A O 1
ATOM 4425 N N . ASP A 1 587 ? 13.417 33.702 -16.716 1.00 54.58 567 ASP A N 1
ATOM 4426 C CA . ASP A 1 587 ? 13.802 34.333 -17.973 1.00 56.94 567 ASP A CA 1
ATOM 4427 C C . ASP A 1 587 ? 14.968 33.603 -18.626 1.00 57.56 567 ASP A C 1
ATOM 4428 O O . ASP A 1 587 ? 15.696 34.175 -19.439 1.00 57.20 567 ASP A O 1
ATOM 4433 N N . ILE A 1 588 ? 15.146 32.337 -18.270 1.00 57.66 568 ILE A N 1
ATOM 4434 C CA . ILE A 1 588 ? 16.234 31.542 -18.821 1.00 57.96 568 ILE A CA 1
ATOM 4435 C C . ILE A 1 588 ? 16.023 31.188 -20.299 1.00 59.23 568 ILE A C 1
ATOM 4436 O O . ILE A 1 588 ? 14.951 30.717 -20.696 1.00 57.56 568 ILE A O 1
ATOM 4441 N N . ASP A 1 589 ? 17.047 31.435 -21.113 1.00 60.24 569 ASP A N 1
ATOM 4442 C CA . ASP A 1 589 ? 16.988 31.117 -22.536 1.00 60.67 569 ASP A CA 1
ATOM 4443 C C . ASP A 1 589 ? 17.724 29.799 -22.728 1.00 60.03 569 ASP A C 1
ATOM 4444 O O . ASP A 1 589 ? 18.949 29.776 -22.831 1.00 59.65 569 ASP A O 1
ATOM 4449 N N . TYR A 1 590 ? 16.969 28.704 -22.764 1.00 60.91 570 TYR A N 1
ATOM 4450 C CA . TYR A 1 590 ? 17.555 27.377 -22.924 1.00 62.80 570 TYR A CA 1
ATOM 4451 C C . TYR A 1 590 ? 18.357 27.201 -24.209 1.00 63.82 570 TYR A C 1
ATOM 4452 O O . TYR A 1 590 ? 19.083 26.217 -24.359 1.00 65.09 570 TYR A O 1
ATOM 4461 N N . ASP A 1 591 ? 18.234 28.147 -25.135 1.00 63.59 571 ASP A N 1
ATOM 4462 C CA . ASP A 1 591 ? 18.971 28.058 -26.386 1.00 63.10 571 ASP A CA 1
ATOM 4463 C C . ASP A 1 591 ? 20.424 28.494 -26.224 1.00 62.87 571 ASP A C 1
ATOM 4464 O O . ASP A 1 591 ? 21.286 28.096 -27.006 1.00 64.49 571 ASP A O 1
ATOM 4469 N N . LYS A 1 592 ? 20.697 29.298 -25.202 1.00 61.66 572 LYS A N 1
ATOM 4470 C CA . LYS A 1 592 ? 22.052 29.781 -24.955 1.00 60.99 572 LYS A CA 1
ATOM 4471 C C . LYS A 1 592 ? 22.877 28.852 -24.060 1.00 60.86 572 LYS A C 1
ATOM 4472 O O . LYS A 1 592 ? 24.016 29.167 -23.713 1.00 60.82 572 LYS A O 1
ATOM 4478 N N . ILE A 1 593 ? 22.314 27.705 -23.697 1.00 59.69 573 ILE A N 1
ATOM 4479 C CA . ILE A 1 593 ? 23.017 26.769 -22.829 1.00 58.52 573 ILE A CA 1
ATOM 4480 C C . ILE A 1 593 ? 23.896 25.764 -23.570 1.00 58.45 573 ILE A C 1
ATOM 4481 O O . ILE A 1 593 ? 23.408 24.944 -24.350 1.00 58.88 573 ILE A O 1
ATOM 4486 N N . PRO A 1 594 ? 25.215 25.825 -23.334 1.00 57.71 574 PRO A N 1
ATOM 4487 C CA . PRO A 1 594 ? 26.160 24.912 -23.979 1.00 56.74 574 PRO A CA 1
ATOM 4488 C C . PRO A 1 594 ? 25.988 23.486 -23.463 1.00 56.57 574 PRO A C 1
ATOM 4489 O O . PRO A 1 594 ? 25.654 23.279 -22.298 1.00 55.97 574 PRO A O 1
ATOM 4493 N N . GLY A 1 595 ? 26.210 22.512 -24.339 1.00 57.81 575 GLY A N 1
ATOM 4494 C CA . GLY A 1 595 ? 26.106 21.116 -23.949 1.00 60.47 575 GLY A CA 1
ATOM 4495 C C . GLY A 1 595 ? 24.710 20.579 -23.688 1.00 61.63 575 GLY A C 1
ATOM 4496 O O . GLY A 1 595 ? 24.545 19.599 -22.958 1.00 60.16 575 GLY A O 1
ATOM 4497 N N . LEU A 1 596 ? 23.704 21.207 -24.285 1.00 63.49 576 LEU A N 1
ATOM 4498 C CA . LEU A 1 596 ? 22.326 20.772 -24.104 1.00 64.66 576 LEU A CA 1
ATOM 4499 C C . LEU A 1 596 ? 21.752 20.407 -25.468 1.00 65.16 576 LEU A C 1
ATOM 4500 O O . LEU A 1 596 ? 21.642 21.261 -26.342 1.00 65.26 576 LEU A O 1
ATOM 4505 N N . THR A 1 597 ? 21.390 19.139 -25.652 1.00 67.01 577 THR A N 1
ATOM 4506 C CA . THR A 1 597 ? 20.855 18.678 -26.935 1.00 68.71 577 THR A CA 1
ATOM 4507 C C . THR A 1 597 ? 19.664 19.502 -27.418 1.00 70.49 577 THR A C 1
ATOM 4508 O O . THR A 1 597 ? 19.076 20.267 -26.656 1.00 72.61 577 THR A O 1
ATOM 4512 N N . LYS A 1 598 ? 19.314 19.340 -28.689 1.00 72.38 578 LYS A N 1
ATOM 4513 C CA . LYS A 1 598 ? 18.199 20.076 -29.276 1.00 73.98 578 LYS A CA 1
ATOM 4514 C C . LYS A 1 598 ? 16.860 19.524 -28.803 1.00 72.78 578 LYS A C 1
ATOM 4515 O O . LYS A 1 598 ? 15.914 20.277 -28.579 1.00 70.79 578 LYS A O 1
ATOM 4521 N N . GLU A 1 599 ? 16.793 18.205 -28.653 1.00 72.65 579 GLU A N 1
ATOM 4522 C CA . GLU A 1 599 ? 15.580 17.530 -28.202 1.00 72.43 579 GLU A CA 1
ATOM 4523 C C . GLU A 1 599 ? 15.311 17.856 -26.739 1.00 71.68 579 GLU A C 1
ATOM 4524 O O . GLU A 1 599 ? 14.185 17.725 -26.259 1.00 70.54 579 GLU A O 1
ATOM 4530 N N . ALA A 1 600 ? 16.359 18.260 -26.029 1.00 71.53 580 ALA A N 1
ATOM 4531 C CA . ALA A 1 600 ? 16.244 18.605 -24.618 1.00 70.27 580 ALA A CA 1
ATOM 4532 C C . ALA A 1 600 ? 15.759 20.039 -24.472 1.00 70.51 580 ALA A C 1
ATOM 4533 O O . ALA A 1 600 ? 14.864 20.314 -23.674 1.00 71.89 580 ALA A O 1
ATOM 4535 N N . ARG A 1 601 ? 16.351 20.953 -25.236 1.00 70.55 581 ARG A N 1
ATOM 4536 C CA . ARG A 1 601 ? 15.940 22.351 -25.182 1.00 70.98 581 ARG A CA 1
ATOM 4537 C C . ARG A 1 601 ? 14.452 22.409 -25.456 1.00 70.97 581 ARG A C 1
ATOM 4538 O O . ARG A 1 601 ? 13.736 23.237 -24.898 1.00 71.22 581 ARG A O 1
ATOM 4546 N N . GLU A 1 602 ? 13.998 21.514 -26.324 1.00 70.90 582 GLU A N 1
ATOM 4547 C CA . GLU A 1 602 ? 12.597 21.456 -26.702 1.00 71.28 582 GLU A CA 1
ATOM 4548 C C . GLU A 1 602 ? 11.690 21.157 -25.522 1.00 68.79 582 GLU A C 1
ATOM 4549 O O . GLU A 1 602 ? 10.682 21.832 -25.322 1.00 69.14 582 GLU A O 1
ATOM 4555 N N . LYS A 1 603 ? 12.049 20.151 -24.737 1.00 66.03 583 LYS A N 1
ATOM 4556 C CA . LYS A 1 603 ? 11.239 19.792 -23.588 1.00 64.25 583 LYS A CA 1
ATOM 4557 C C . LYS A 1 603 ? 11.381 20.823 -22.478 1.00 62.95 583 LYS A C 1
ATOM 4558 O O . LYS A 1 603 ? 10.393 21.194 -21.845 1.00 63.79 583 LYS A O 1
ATOM 4564 N N . LEU A 1 604 ? 12.604 21.297 -22.258 1.00 60.58 584 LEU A N 1
ATOM 4565 C CA . LEU A 1 604 ? 12.855 22.297 -21.227 1.00 58.14 584 LEU A CA 1
ATOM 4566 C C . LEU A 1 604 ? 12.250 23.631 -21.633 1.00 57.20 584 LEU A C 1
ATOM 4567 O O . LEU A 1 604 ? 12.105 24.536 -20.812 1.00 57.97 584 LEU A O 1
ATOM 4572 N N . LYS A 1 605 ? 11.893 23.746 -22.906 1.00 55.94 585 LYS A N 1
ATOM 4573 C CA . LYS A 1 605 ? 11.306 24.975 -23.408 1.00 54.94 585 LYS A CA 1
ATOM 4574 C C . LYS A 1 605 ? 9.807 24.985 -23.115 1.00 53.91 585 LYS A C 1
ATOM 4575 O O . LYS A 1 605 ? 9.237 26.022 -22.778 1.00 52.50 585 LYS A O 1
ATOM 4581 N N . LYS A 1 606 ? 9.182 23.816 -23.219 1.00 53.25 586 LYS A N 1
ATOM 4582 C CA . LYS A 1 606 ? 7.749 23.685 -22.980 1.00 55.14 586 LYS A CA 1
ATOM 4583 C C . LYS A 1 606 ? 7.335 23.488 -21.520 1.00 52.10 586 LYS A C 1
ATOM 4584 O O . LYS A 1 606 ? 6.347 24.078 -21.074 1.00 52.22 586 LYS A O 1
ATOM 4590 N N . PHE A 1 607 ? 8.070 22.658 -20.783 1.00 46.99 587 PHE A N 1
ATOM 4591 C CA . PHE A 1 607 ? 7.750 22.419 -19.380 1.00 42.43 587 PHE A CA 1
ATOM 4592 C C . PHE A 1 607 ? 8.107 23.618 -18.503 1.00 42.91 587 PHE A C 1
ATOM 4593 O O . PHE A 1 607 ? 7.474 23.846 -17.473 1.00 41.29 587 PHE A O 1
ATOM 4601 N N . LYS A 1 608 ? 9.117 24.379 -18.914 1.00 42.04 588 LYS A N 1
ATOM 4602 C CA . LYS A 1 608 ? 9.569 25.554 -18.166 1.00 43.34 588 LYS A CA 1
ATOM 4603 C C . LYS A 1 608 ? 9.676 25.284 -16.663 1.00 42.52 588 LYS A C 1
ATOM 4604 O O . LYS A 1 608 ? 8.964 25.895 -15.867 1.00 43.00 588 LYS A O 1
ATOM 4610 N N . PRO A 1 609 ? 10.576 24.372 -16.256 1.00 40.35 589 PRO A N 1
ATOM 4611 C CA . PRO A 1 609 ? 10.791 24.006 -14.849 1.00 39.07 589 PRO A CA 1
ATOM 4612 C C . PRO A 1 609 ? 11.200 25.192 -13.972 1.00 38.07 589 PRO A C 1
ATOM 4613 O O . PRO A 1 609 ? 11.880 26.108 -14.431 1.00 36.02 589 PRO A O 1
ATOM 4617 N N . ILE A 1 610 ? 10.800 25.162 -12.704 1.00 37.36 590 ILE A N 1
ATOM 4618 C CA . ILE A 1 610 ? 11.137 26.232 -11.772 1.00 35.28 590 ILE A CA 1
ATOM 4619 C C . ILE A 1 610 ? 12.408 25.919 -10.980 1.00 32.80 590 ILE A C 1
ATOM 4620 O O . ILE A 1 610 ? 13.029 26.809 -10.405 1.00 32.45 590 ILE A O 1
ATOM 4625 N N . THR A 1 611 ? 12.792 24.649 -10.953 1.00 31.32 591 THR A N 1
ATOM 4626 C CA . THR A 1 611 ? 14.002 24.236 -10.251 1.00 31.02 591 THR A CA 1
ATOM 4627 C C . THR A 1 611 ? 14.666 23.115 -11.033 1.00 31.44 591 THR A C 1
ATOM 4628 O O . THR A 1 611 ? 14.034 22.473 -11.874 1.00 32.41 591 THR A O 1
ATOM 4632 N N . VAL A 1 612 ? 15.943 22.879 -10.757 1.00 30.47 592 VAL A N 1
ATOM 4633 C CA . VAL A 1 612 ? 16.672 21.822 -11.442 1.00 29.14 592 VAL A CA 1
ATOM 4634 C C . VAL A 1 612 ? 16.107 20.477 -11.007 1.00 29.40 592 VAL A C 1
ATOM 4635 O O . VAL A 1 612 ? 16.107 19.507 -11.773 1.00 27.50 592 VAL A O 1
ATOM 4639 N N . GLY A 1 613 ? 15.616 20.425 -9.773 1.00 28.00 593 GLY A N 1
ATOM 4640 C CA . GLY A 1 613 ? 15.031 19.194 -9.275 1.00 30.31 593 GLY A CA 1
ATO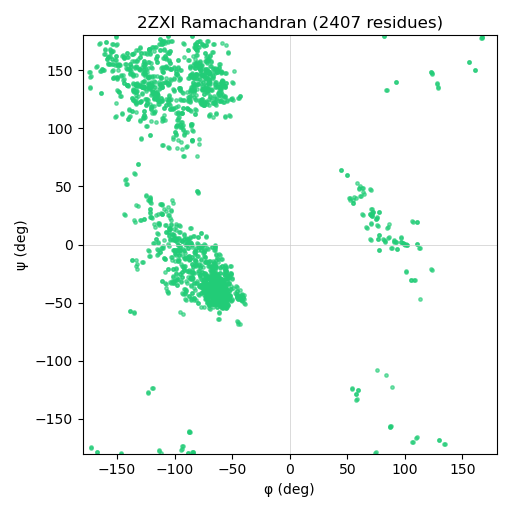M 4641 C C . GLY A 1 613 ? 13.803 18.826 -10.090 1.00 29.55 593 GLY A C 1
ATOM 4642 O O . GLY A 1 613 ? 13.593 17.662 -10.429 1.00 29.72 593 GLY A O 1
ATOM 4643 N N . GLN A 1 614 ? 12.984 19.822 -10.416 1.00 32.16 594 GLN A N 1
ATOM 4644 C CA . GLN A 1 614 ? 11.780 19.564 -11.198 1.00 31.02 594 GLN A CA 1
ATOM 4645 C C . GLN A 1 614 ? 12.194 19.210 -12.613 1.00 31.15 594 GLN A C 1
ATOM 4646 O O . GLN A 1 614 ? 11.621 18.317 -13.235 1.00 30.21 594 GLN A O 1
ATOM 4652 N N . ALA A 1 615 ? 13.196 19.925 -13.113 1.00 31.61 595 ALA A N 1
ATOM 4653 C CA . ALA A 1 615 ? 13.706 19.703 -14.457 1.00 30.32 595 ALA A CA 1
ATOM 4654 C C . ALA A 1 615 ? 14.157 18.261 -14.645 1.00 29.63 595 ALA A C 1
ATOM 4655 O O . ALA A 1 615 ? 13.961 17.684 -15.710 1.00 29.39 595 ALA A O 1
ATOM 4657 N N . SER A 1 616 ? 14.744 17.672 -13.607 1.00 29.61 596 SER A N 1
ATOM 4658 C CA . SER A 1 616 ? 15.223 16.301 -13.711 1.00 30.45 596 SER A CA 1
ATOM 4659 C C . SER A 1 616 ? 14.106 15.257 -13.704 1.00 32.80 596 SER A C 1
ATOM 4660 O O . SER A 1 616 ? 14.346 14.106 -14.058 1.00 32.52 596 SER A O 1
ATOM 4663 N N . ARG A 1 617 ? 12.894 15.645 -13.307 1.00 35.07 597 ARG A N 1
ATOM 4664 C CA . ARG A 1 617 ? 11.777 14.696 -13.285 1.00 35.94 597 ARG A CA 1
ATOM 4665 C C . ARG A 1 617 ? 11.059 14.624 -14.620 1.00 37.30 597 ARG A C 1
ATOM 4666 O O . ARG A 1 617 ? 10.250 13.722 -14.847 1.00 37.55 597 ARG A O 1
ATOM 4674 N N . ILE A 1 618 ? 11.340 15.583 -15.496 1.00 37.61 598 ILE A N 1
ATOM 4675 C CA . ILE A 1 618 ? 10.721 15.593 -16.813 1.00 39.56 598 ILE A CA 1
ATOM 4676 C C . ILE A 1 618 ? 11.137 14.300 -17.503 1.00 45.69 598 ILE A C 1
ATOM 4677 O O . ILE A 1 618 ? 12.335 14.015 -17.635 1.00 46.94 598 ILE A O 1
ATOM 4682 N N . ASP A 1 619 ? 10.155 13.509 -17.924 1.00 49.47 599 ASP A N 1
ATOM 4683 C CA . ASP A 1 619 ? 10.440 12.250 -18.598 1.00 53.16 599 ASP A CA 1
ATOM 4684 C C . ASP A 1 619 ? 11.158 12.477 -19.925 1.00 53.35 599 ASP A C 1
ATOM 4685 O O . ASP A 1 619 ? 10.577 13.013 -20.867 1.00 53.01 599 ASP A O 1
ATOM 4690 N N . GLY A 1 620 ? 12.421 12.063 -19.993 1.00 53.87 600 GLY A N 1
ATOM 4691 C CA . GLY A 1 620 ? 13.183 12.228 -21.216 1.00 55.26 600 GLY A CA 1
ATOM 4692 C C . GLY A 1 620 ? 14.468 13.020 -21.053 1.00 56.13 600 GLY A C 1
ATOM 4693 O O . GLY A 1 620 ? 15.364 12.921 -21.891 1.00 56.24 600 GLY A O 1
ATOM 4694 N N . ILE A 1 621 ? 14.561 13.818 -19.991 1.00 55.68 601 ILE A N 1
ATOM 4695 C CA . ILE A 1 621 ? 15.769 14.596 -19.748 1.00 54.92 601 ILE A CA 1
ATOM 4696 C C . ILE A 1 621 ? 16.844 13.646 -19.225 1.00 54.74 601 ILE A C 1
ATOM 4697 O O . ILE A 1 621 ? 16.561 12.753 -18.422 1.00 53.37 601 ILE A O 1
ATOM 4702 N N . THR A 1 622 ? 18.075 13.838 -19.687 1.00 53.63 602 THR A N 1
ATOM 4703 C CA . THR A 1 622 ? 19.186 12.982 -19.286 1.00 53.38 602 THR A CA 1
ATOM 4704 C C . THR A 1 622 ? 20.067 13.609 -18.205 1.00 51.74 602 THR A C 1
ATOM 4705 O O . THR A 1 622 ? 20.150 14.832 -18.099 1.00 52.51 602 THR A O 1
ATOM 4709 N N . PRO A 1 623 ? 20.727 12.772 -17.380 1.00 49.06 603 PRO A N 1
ATOM 4710 C CA . PRO A 1 623 ? 21.609 13.249 -16.308 1.00 46.98 603 PRO A CA 1
ATOM 4711 C C . PRO A 1 623 ? 22.637 14.247 -16.840 1.00 46.15 603 PRO A C 1
ATOM 4712 O O . PRO A 1 623 ? 23.110 15.120 -16.114 1.00 46.42 603 PRO A O 1
ATOM 4716 N N . ALA A 1 624 ? 22.978 14.104 -18.115 1.00 45.05 604 ALA A N 1
ATOM 4717 C CA . ALA A 1 624 ? 23.935 14.994 -18.756 1.00 45.10 604 ALA A CA 1
ATOM 4718 C C . ALA A 1 624 ? 23.328 16.389 -18.868 1.00 44.54 604 ALA A C 1
ATOM 4719 O O . ALA A 1 624 ? 23.945 17.379 -18.483 1.00 44.74 604 ALA A O 1
ATOM 4721 N N . ALA A 1 625 ? 22.111 16.452 -19.402 1.00 44.53 605 ALA A N 1
ATOM 4722 C CA . ALA A 1 625 ? 21.399 17.716 -19.567 1.00 43.20 605 ALA A CA 1
ATOM 4723 C C . ALA A 1 625 ? 21.356 18.472 -18.244 1.00 41.60 605 ALA A C 1
ATOM 4724 O O . ALA A 1 625 ? 21.638 19.671 -18.197 1.00 40.92 605 ALA A O 1
ATOM 4726 N N . ILE A 1 626 ? 21.002 17.764 -17.175 1.00 41.01 606 ILE A N 1
ATOM 4727 C CA . ILE A 1 626 ? 20.938 18.361 -15.848 1.00 41.28 606 ILE A CA 1
ATOM 4728 C C . ILE A 1 626 ? 22.280 18.997 -15.532 1.00 39.71 606 ILE A C 1
ATOM 4729 O O . ILE A 1 626 ? 22.339 20.098 -14.980 1.00 38.83 606 ILE A O 1
ATOM 4734 N N . THR A 1 627 ? 23.353 18.293 -15.889 1.00 39.20 607 THR A N 1
ATOM 4735 C CA . THR A 1 627 ? 24.711 18.780 -15.653 1.00 38.70 607 THR A CA 1
ATOM 4736 C C . THR A 1 627 ? 24.967 20.061 -16.438 1.00 37.30 607 THR A C 1
ATOM 4737 O O . THR A 1 627 ? 25.412 21.067 -15.878 1.00 35.35 607 THR A O 1
ATOM 4741 N N . ALA A 1 628 ? 24.684 20.023 -17.736 1.00 35.38 608 ALA A N 1
ATOM 4742 C CA . ALA A 1 628 ? 24.879 21.191 -18.584 1.00 37.02 608 ALA A CA 1
ATOM 4743 C C . ALA A 1 628 ? 24.160 22.383 -17.966 1.00 38.51 608 ALA A C 1
ATOM 4744 O O . ALA A 1 628 ? 24.700 23.488 -17.895 1.00 36.58 608 ALA A O 1
ATOM 4746 N N . LEU A 1 629 ? 22.932 22.136 -17.521 1.00 40.89 609 LEU A N 1
ATOM 4747 C CA . LEU A 1 629 ? 22.104 23.155 -16.901 1.00 40.32 609 LEU A CA 1
ATOM 4748 C C . LEU A 1 629 ? 22.732 23.648 -15.604 1.00 41.18 609 LEU A C 1
ATOM 4749 O O . LEU A 1 629 ? 22.812 24.854 -15.368 1.00 44.52 609 LEU A O 1
ATOM 4754 N N . LEU A 1 630 ? 23.172 22.722 -14.757 1.00 40.70 610 LEU A N 1
ATOM 4755 C CA . LEU A 1 630 ? 23.802 23.102 -13.497 1.00 40.02 610 LEU A CA 1
ATOM 4756 C C . LEU A 1 630 ? 25.068 23.915 -13.756 1.00 41.58 610 LEU A C 1
ATOM 4757 O O . LEU A 1 630 ? 25.327 24.914 -13.084 1.00 42.93 610 LEU A O 1
ATOM 4762 N N . VAL A 1 631 ? 25.856 23.479 -14.733 1.00 43.14 611 VAL A N 1
ATOM 4763 C CA . VAL A 1 631 ? 27.080 24.182 -15.088 1.00 45.04 611 VAL A CA 1
ATOM 4764 C C . VAL A 1 631 ? 26.727 25.597 -15.533 1.00 46.63 611 VAL A C 1
ATOM 4765 O O . VAL A 1 631 ? 27.348 26.569 -15.102 1.00 46.93 611 VAL A O 1
ATOM 4769 N N . TYR A 1 632 ? 25.718 25.701 -16.393 1.00 47.70 612 TYR A N 1
ATOM 4770 C CA . TYR A 1 632 ? 25.273 26.990 -16.906 1.00 49.99 612 TYR A CA 1
ATOM 4771 C C . TYR A 1 632 ? 24.801 27.926 -15.791 1.00 51.61 612 TYR A C 1
ATOM 4772 O O . TYR A 1 632 ? 25.009 29.138 -15.860 1.00 51.16 612 TYR A O 1
ATOM 4781 N N . LEU A 1 633 ? 24.165 27.364 -14.767 1.00 52.48 613 LEU A N 1
ATOM 4782 C CA . LEU A 1 633 ? 23.666 28.160 -13.653 1.00 54.04 613 LEU A CA 1
ATOM 4783 C C . LEU A 1 633 ? 24.778 28.582 -12.711 1.00 57.25 613 LEU A C 1
ATOM 4784 O O . LEU A 1 633 ? 24.532 29.279 -11.727 1.00 57.98 613 LEU A O 1
ATOM 4789 N N . GLY A 1 634 ? 25.999 28.149 -13.010 1.00 61.18 614 GLY A N 1
ATOM 4790 C CA . GLY A 1 634 ? 27.137 28.508 -12.182 1.00 64.40 614 GLY A CA 1
ATOM 4791 C C . GLY A 1 634 ? 27.454 27.542 -11.054 1.00 67.02 614 GLY A C 1
ATOM 4792 O O . GLY A 1 634 ? 28.374 27.787 -10.270 1.00 68.97 614 GLY A O 1
ATOM 4793 N N . LYS A 1 635 ? 26.702 26.449 -10.956 1.00 67.17 615 LYS A N 1
ATOM 4794 C CA . LYS A 1 635 ? 26.942 25.462 -9.906 1.00 66.56 615 LYS A CA 1
ATOM 4795 C C . LYS A 1 635 ? 27.831 24.330 -10.416 1.00 66.53 615 LYS A C 1
ATOM 4796 O O . LYS A 1 635 ? 27.352 23.177 -10.451 1.00 65.76 615 LYS A O 1
ATOM 4802 N N . SER B 1 19 ? -37.526 -7.930 -20.318 1.00 28.72 -1 SER B N 1
ATOM 4803 C CA . SER B 1 19 ? -36.063 -7.621 -20.285 1.00 30.99 -1 SER B CA 1
ATOM 4804 C C . SER B 1 19 ? -35.881 -6.109 -20.123 1.00 30.53 -1 SER B C 1
ATOM 4805 O O . SER B 1 19 ? -34.903 -5.644 -19.536 1.00 31.23 -1 SER B O 1
ATOM 4808 N N . HIS B 1 20 ? -36.826 -5.348 -20.666 1.00 29.23 0 HIS B N 1
ATOM 4809 C CA . HIS B 1 20 ? -36.809 -3.893 -20.542 1.00 31.89 0 HIS B CA 1
ATOM 4810 C C . HIS B 1 20 ? -37.797 -3.596 -19.412 1.00 31.50 0 HIS B C 1
ATOM 4811 O O . HIS B 1 20 ? -37.853 -2.494 -18.868 1.00 31.54 0 HIS B O 1
ATOM 4818 N N . MET B 1 21 ? -38.583 -4.612 -19.080 1.00 30.90 1 MET B N 1
ATOM 4819 C CA . MET B 1 21 ? -39.591 -4.515 -18.041 1.00 29.61 1 MET B CA 1
ATOM 4820 C C . MET B 1 21 ? -38.919 -4.690 -16.681 1.00 28.48 1 MET B C 1
ATOM 4821 O O . MET B 1 21 ? -38.097 -5.585 -16.503 1.00 27.84 1 MET B O 1
ATOM 4826 N N . ALA B 1 22 ? -39.261 -3.826 -15.730 1.00 26.35 2 ALA B N 1
ATOM 4827 C CA . ALA B 1 22 ? -38.700 -3.904 -14.386 1.00 24.20 2 ALA B CA 1
ATOM 4828 C C . ALA B 1 22 ? -39.225 -5.157 -13.682 1.00 25.85 2 ALA B C 1
ATOM 4829 O O . ALA B 1 22 ? -40.282 -5.680 -14.029 1.00 29.03 2 ALA B O 1
ATOM 4831 N N . TRP B 1 23 ? -38.496 -5.624 -12.677 1.00 24.52 3 TRP B N 1
ATOM 4832 C CA . TRP B 1 23 ? -38.877 -6.833 -11.951 1.00 23.96 3 TRP B CA 1
ATOM 4833 C C . TRP B 1 23 ? -40.081 -6.671 -11.020 1.00 23.40 3 TRP B C 1
ATOM 4834 O O . TRP B 1 23 ? -40.567 -5.563 -10.800 1.00 22.19 3 TRP B O 1
ATOM 4845 N N . VAL B 1 24 ? -40.551 -7.793 -10.475 1.00 24.38 4 VAL B N 1
ATOM 4846 C CA . VAL B 1 24 ? -41.700 -7.804 -9.568 1.00 24.82 4 VAL B CA 1
ATOM 4847 C C . VAL B 1 24 ? -41.484 -6.836 -8.405 1.00 24.97 4 VAL B C 1
ATOM 4848 O O . VAL B 1 24 ? -42.398 -6.123 -7.991 1.00 27.03 4 VAL B O 1
ATOM 4852 N N . VAL B 1 25 ? -40.268 -6.816 -7.876 1.00 25.50 5 VAL B N 1
ATOM 4853 C CA . VAL B 1 25 ? -39.948 -5.941 -6.761 1.00 23.80 5 VAL B CA 1
ATOM 4854 C C . VAL B 1 25 ? -40.024 -4.472 -7.192 1.00 23.63 5 VAL B C 1
ATOM 4855 O O . VAL B 1 25 ? -40.049 -3.575 -6.354 1.00 21.18 5 VAL B O 1
ATOM 4859 N N . ASP B 1 26 ? -40.054 -4.233 -8.503 1.00 24.19 6 ASP B N 1
ATOM 4860 C CA . ASP B 1 26 ? -40.150 -2.871 -9.037 1.00 23.48 6 ASP B CA 1
ATOM 4861 C C . ASP B 1 26 ? -41.502 -2.608 -9.717 1.00 23.27 6 ASP B C 1
ATOM 4862 O O . ASP B 1 26 ? -41.583 -1.887 -10.708 1.00 21.75 6 ASP B O 1
ATOM 4867 N N . GLU B 1 27 ? -42.557 -3.216 -9.186 1.00 21.47 7 GLU B N 1
ATOM 4868 C CA . GLU B 1 27 ? -43.910 -3.027 -9.704 1.00 23.55 7 GLU B CA 1
ATOM 4869 C C . GLU B 1 27 ? -44.674 -2.231 -8.654 1.00 20.54 7 GLU B C 1
ATOM 4870 O O . GLU B 1 27 ? -44.544 -2.494 -7.458 1.00 21.33 7 GLU B O 1
ATOM 4876 N N . PHE B 1 28 ? -45.484 -1.274 -9.084 1.00 16.15 8 PHE B N 1
ATOM 4877 C CA . PHE B 1 28 ? -46.191 -0.456 -8.117 1.00 17.67 8 PHE B CA 1
ATOM 4878 C C . PHE B 1 28 ? -47.686 -0.336 -8.323 1.00 18.83 8 PHE B C 1
ATOM 4879 O O . PHE B 1 28 ? -48.214 -0.666 -9.378 1.00 19.43 8 PHE B O 1
ATOM 4887 N N . ASP B 1 29 ? -48.361 0.139 -7.283 1.00 19.59 9 ASP B N 1
ATOM 4888 C CA . ASP B 1 29 ? -49.794 0.373 -7.340 1.00 18.90 9 ASP B CA 1
ATOM 4889 C C . ASP B 1 29 ? -49.954 1.760 -7.923 1.00 17.99 9 ASP B C 1
ATOM 4890 O O . ASP B 1 29 ? -50.740 1.971 -8.843 1.00 18.70 9 ASP B O 1
ATOM 4895 N N . VAL B 1 30 ? -49.174 2.697 -7.383 1.00 17.80 10 VAL B N 1
ATOM 4896 C CA . VAL B 1 30 ? -49.214 4.093 -7.795 1.00 15.39 10 VAL B CA 1
ATOM 4897 C C . VAL B 1 30 ? -47.845 4.672 -8.144 1.00 16.26 10 VAL B C 1
ATOM 4898 O O . VAL B 1 30 ? -46.870 4.472 -7.424 1.00 19.51 10 VAL B O 1
ATOM 4902 N N . VAL B 1 31 ? -47.785 5.398 -9.252 1.00 14.24 11 VAL B N 1
ATOM 4903 C CA . VAL B 1 31 ? -46.555 6.051 -9.672 1.00 12.47 11 VAL B CA 1
ATOM 4904 C C . VAL B 1 31 ? -46.796 7.565 -9.701 1.00 13.93 11 VAL B C 1
ATOM 4905 O O . VAL B 1 31 ? -47.667 8.047 -10.426 1.00 14.01 11 VAL B O 1
ATOM 4909 N N . VAL B 1 32 ? -46.045 8.314 -8.897 1.00 13.28 12 VAL B N 1
ATOM 4910 C CA . VAL B 1 32 ? -46.179 9.762 -8.890 1.00 8.06 12 VAL B CA 1
ATOM 4911 C C . VAL B 1 32 ? -44.981 10.368 -9.613 1.00 12.22 12 VAL B C 1
ATOM 4912 O O . VAL B 1 32 ? -43.823 10.121 -9.248 1.00 12.32 12 VAL B O 1
ATOM 4916 N N . ILE B 1 33 ? -45.263 11.144 -10.654 1.00 10.54 13 ILE B N 1
ATOM 4917 C CA . ILE B 1 33 ? -44.213 11.789 -11.423 1.00 12.10 13 ILE B CA 1
ATOM 4918 C C . ILE B 1 33 ? -43.987 13.175 -10.841 1.00 12.53 13 ILE B C 1
ATOM 4919 O O . ILE B 1 33 ? -44.756 14.092 -11.113 1.00 15.73 13 ILE B O 1
ATOM 4924 N N . GLY B 1 34 ? -42.951 13.314 -10.019 1.00 12.86 14 GLY B N 1
ATOM 4925 C CA . GLY B 1 34 ? -42.640 14.603 -9.430 1.00 13.87 14 GLY B CA 1
ATOM 4926 C C . GLY B 1 34 ? -42.473 14.594 -7.926 1.00 16.25 14 GLY B C 1
ATOM 4927 O O . GLY B 1 34 ? -43.276 13.994 -7.210 1.00 17.74 14 GLY B O 1
ATOM 4928 N N . GLY B 1 35 ? -41.429 15.268 -7.447 1.00 18.45 15 GLY B N 1
ATOM 4929 C CA . GLY B 1 35 ? -41.169 15.338 -6.018 1.00 18.04 15 GLY B CA 1
ATOM 4930 C C . GLY B 1 35 ? -41.400 16.743 -5.493 1.00 20.46 15 GLY B C 1
ATOM 4931 O O . GLY B 1 35 ? -40.807 17.159 -4.486 1.00 18.87 15 GLY B O 1
ATOM 4932 N N . GLY B 1 36 ? -42.261 17.476 -6.196 1.00 18.20 16 GLY B N 1
ATOM 4933 C CA . GLY B 1 36 ? -42.586 18.834 -5.809 1.00 17.32 16 GLY B CA 1
ATOM 4934 C C . GLY B 1 36 ? -43.719 18.858 -4.798 1.00 21.17 16 GLY B C 1
ATOM 4935 O O . GLY B 1 36 ? -44.035 17.842 -4.173 1.00 22.29 16 GLY B O 1
ATOM 4936 N N . HIS B 1 37 ? -44.353 20.016 -4.654 1.00 18.11 17 HIS B N 1
ATOM 4937 C CA . HIS B 1 37 ? -45.432 20.180 -3.694 1.00 18.48 17 HIS B CA 1
ATOM 4938 C C . HIS B 1 37 ? -46.678 19.330 -3.945 1.00 18.02 17 HIS B C 1
ATOM 4939 O O . HIS B 1 37 ? -47.314 18.888 -2.990 1.00 18.11 17 HIS B O 1
ATOM 4946 N N . ALA B 1 38 ? -47.016 19.082 -5.208 1.00 13.88 18 ALA B N 1
ATOM 4947 C CA . ALA B 1 38 ? -48.166 18.245 -5.526 1.00 15.99 18 ALA B CA 1
ATOM 4948 C C . ALA B 1 38 ? -47.761 16.774 -5.386 1.00 16.07 18 ALA B C 1
ATOM 4949 O O . ALA B 1 38 ? -48.502 15.951 -4.840 1.00 18.91 18 ALA B O 1
ATOM 4951 N N . GLY B 1 39 ? -46.569 16.462 -5.880 1.00 15.27 19 GLY B N 1
ATOM 4952 C CA . GLY B 1 39 ? -46.068 15.100 -5.840 1.00 14.29 19 GLY B CA 1
ATOM 4953 C C . GLY B 1 39 ? -45.866 14.548 -4.447 1.00 14.80 19 GLY B C 1
ATOM 4954 O O . GLY B 1 39 ? -46.159 13.379 -4.202 1.00 13.00 19 GLY B O 1
ATOM 4955 N N . ILE B 1 40 ? -45.365 15.380 -3.539 1.00 12.48 20 ILE B N 1
ATOM 4956 C CA . ILE B 1 40 ? -45.131 14.956 -2.171 1.00 13.05 20 ILE B CA 1
ATOM 4957 C C . ILE B 1 40 ? -46.443 14.591 -1.488 1.00 14.15 20 ILE B C 1
ATOM 4958 O O . ILE B 1 40 ? -46.550 13.525 -0.885 1.00 19.50 20 ILE B O 1
ATOM 4963 N N . GLU B 1 41 ? -47.449 15.454 -1.585 1.00 16.52 21 GLU B N 1
ATOM 4964 C CA . GLU B 1 41 ? -48.731 15.156 -0.944 1.00 18.56 21 GLU B CA 1
ATOM 4965 C C . GLU B 1 41 ? -49.412 13.962 -1.619 1.00 15.53 21 GLU B C 1
ATOM 4966 O O . GLU B 1 41 ? -50.097 13.186 -0.961 1.00 18.05 21 GLU B O 1
ATOM 4972 N N . ALA B 1 42 ? -49.226 13.811 -2.925 1.00 13.52 22 ALA B N 1
ATOM 4973 C CA . ALA B 1 42 ? -49.835 12.688 -3.622 1.00 15.18 22 ALA B CA 1
ATOM 4974 C C . ALA B 1 42 ? -49.146 11.371 -3.238 1.00 14.91 22 ALA B C 1
ATOM 4975 O O . ALA B 1 42 ? -49.809 10.374 -2.911 1.00 14.73 22 ALA B O 1
ATOM 4977 N N . ALA B 1 43 ? -47.817 11.375 -3.262 1.00 13.55 23 ALA B N 1
ATOM 4978 C CA . ALA B 1 43 ? -47.043 10.180 -2.934 1.00 12.17 23 ALA B CA 1
ATOM 4979 C C . ALA B 1 43 ? -47.192 9.750 -1.476 1.00 11.98 23 ALA B C 1
ATOM 4980 O O . ALA B 1 43 ? -47.308 8.561 -1.183 1.00 12.40 23 ALA B O 1
ATOM 4982 N N . LEU B 1 44 ? -47.191 10.710 -0.559 1.00 13.37 24 LEU B N 1
ATOM 4983 C CA . LEU B 1 44 ? -47.343 10.376 0.852 1.00 15.45 24 LEU B CA 1
ATOM 4984 C C . LEU B 1 44 ? -48.750 9.862 1.154 1.00 16.21 24 LEU B C 1
ATOM 4985 O O . LEU B 1 44 ? -48.917 8.943 1.957 1.00 18.53 24 LEU B O 1
ATOM 4990 N N . ALA B 1 45 ? -49.758 10.445 0.507 1.00 13.86 25 ALA B N 1
ATOM 4991 C CA . ALA B 1 45 ? -51.144 10.039 0.740 1.00 13.84 25 ALA B CA 1
ATOM 4992 C C . ALA B 1 45 ? -51.406 8.607 0.271 1.00 15.96 25 ALA B C 1
ATOM 4993 O O . ALA B 1 45 ? -51.983 7.798 1.007 1.00 17.10 25 ALA B O 1
ATOM 4995 N N . ALA B 1 46 ? -50.989 8.299 -0.954 1.00 14.65 26 ALA B N 1
ATOM 4996 C CA . ALA B 1 46 ? -51.180 6.962 -1.500 1.00 15.37 26 ALA B CA 1
ATOM 4997 C C . ALA B 1 46 ? -50.393 5.926 -0.691 1.00 17.54 26 ALA B C 1
ATOM 4998 O O . ALA B 1 46 ? -50.895 4.836 -0.406 1.00 16.27 26 ALA B O 1
ATOM 5000 N N . ALA B 1 47 ? -49.167 6.267 -0.311 1.00 15.08 27 ALA B N 1
ATOM 5001 C CA . ALA B 1 47 ? -48.346 5.342 0.453 1.00 14.57 27 ALA B CA 1
ATOM 5002 C C . ALA B 1 47 ? -48.941 5.091 1.825 1.00 16.04 27 ALA B C 1
ATOM 5003 O O . ALA B 1 47 ? -48.970 3.958 2.305 1.00 16.66 27 ALA B O 1
ATOM 5005 N N . ARG B 1 48 ? -49.416 6.151 2.463 1.00 19.67 28 ARG B N 1
ATOM 5006 C CA . ARG B 1 48 ? -50.008 6.018 3.787 1.00 23.12 28 ARG B CA 1
ATOM 5007 C C . ARG B 1 48 ? -51.332 5.253 3.764 1.00 25.10 28 ARG B C 1
ATOM 5008 O O . ARG B 1 48 ? -51.751 4.702 4.785 1.00 24.81 28 ARG B O 1
ATOM 5016 N N . MET B 1 49 ? -51.976 5.211 2.596 1.00 26.94 29 MET B N 1
ATOM 5017 C CA . MET B 1 49 ? -53.233 4.480 2.430 1.00 26.03 29 MET B CA 1
ATOM 5018 C C . MET B 1 49 ? -52.947 3.015 2.091 1.00 27.88 29 MET B C 1
ATOM 5019 O O . MET B 1 49 ? -53.868 2.228 1.862 1.00 29.04 29 MET B O 1
ATOM 5024 N N . GLY B 1 50 ? -51.666 2.656 2.049 1.00 25.03 30 GLY B N 1
ATOM 5025 C CA . GLY B 1 50 ? -51.296 1.281 1.769 1.00 22.93 30 GLY B CA 1
ATOM 5026 C C . GLY B 1 50 ? -50.871 0.942 0.353 1.00 23.39 30 GLY B C 1
ATOM 5027 O O . GLY B 1 50 ? -50.547 -0.211 0.070 1.00 24.48 30 GLY B O 1
ATOM 5028 N N . ALA B 1 51 ? -50.858 1.919 -0.545 1.00 21.22 31 ALA B N 1
ATOM 5029 C CA . ALA B 1 51 ? -50.468 1.642 -1.921 1.00 18.76 31 ALA B CA 1
ATOM 5030 C C . ALA B 1 51 ? -48.951 1.647 -2.086 1.00 19.32 31 ALA B C 1
ATOM 5031 O O . ALA B 1 51 ? -48.280 2.545 -1.583 1.00 19.72 31 ALA B O 1
ATOM 5033 N N . LYS B 1 52 ? -48.419 0.625 -2.763 1.00 17.03 32 LYS B N 1
ATOM 5034 C CA . LYS B 1 52 ? -46.987 0.523 -3.042 1.00 17.47 32 LYS B CA 1
ATOM 5035 C C . LYS B 1 52 ? -46.760 1.694 -3.999 1.00 17.84 32 LYS B C 1
ATOM 5036 O O . LYS B 1 52 ? -47.204 1.655 -5.147 1.00 14.57 32 LYS B O 1
ATOM 5042 N N . THR B 1 53 ? -46.062 2.726 -3.533 1.00 16.34 33 THR B N 1
ATOM 5043 C CA . THR B 1 53 ? -45.893 3.921 -4.339 1.00 16.56 33 THR B CA 1
ATOM 5044 C C . THR B 1 53 ? -44.473 4.315 -4.705 1.00 18.66 33 THR B C 1
ATOM 5045 O O . THR B 1 53 ? -43.567 4.272 -3.873 1.00 17.59 33 THR B O 1
ATOM 5049 N N . ALA B 1 54 ? -44.299 4.715 -5.962 1.00 18.17 34 ALA B N 1
ATOM 5050 C CA . ALA B 1 54 ? -43.005 5.162 -6.464 1.00 19.86 34 ALA B CA 1
ATOM 5051 C C . ALA B 1 54 ? -43.124 6.639 -6.834 1.00 21.10 34 ALA B C 1
ATOM 5052 O O . ALA B 1 54 ? -44.057 7.048 -7.540 1.00 20.29 34 ALA B O 1
ATOM 5054 N N . MET B 1 55 ? -42.194 7.443 -6.336 1.00 18.42 35 MET B N 1
ATOM 5055 C CA . MET B 1 55 ? -42.195 8.866 -6.637 1.00 21.20 35 MET B CA 1
ATOM 5056 C C . MET B 1 55 ? -40.999 9.174 -7.534 1.00 20.00 35 MET B C 1
ATOM 5057 O O . MET B 1 55 ? -39.860 9.126 -7.079 1.00 20.51 35 MET B O 1
ATOM 5062 N N . PHE B 1 56 ? -41.246 9.467 -8.807 1.00 16.98 36 PHE B N 1
ATOM 5063 C CA . PHE B 1 56 ? -40.148 9.789 -9.711 1.00 16.36 36 PHE B CA 1
ATOM 5064 C C . PHE B 1 56 ? -39.804 11.273 -9.644 1.00 18.58 36 PHE B C 1
ATOM 5065 O O . PHE B 1 56 ? -40.683 12.118 -9.473 1.00 20.65 36 PHE B O 1
ATOM 5073 N N . VAL B 1 57 ? -38.521 11.586 -9.792 1.00 16.35 37 VAL B N 1
ATOM 5074 C CA . VAL B 1 57 ? -38.050 12.962 -9.715 1.00 16.22 37 VAL B CA 1
ATOM 5075 C C . VAL B 1 57 ? -36.766 13.079 -10.529 1.00 17.04 37 VAL B C 1
ATOM 5076 O O . VAL B 1 57 ? -36.015 12.114 -10.634 1.00 19.07 37 VAL B O 1
ATOM 5080 N N . LEU B 1 58 ? -36.503 14.252 -11.099 1.00 16.77 38 LEU B N 1
ATOM 5081 C CA . LEU B 1 58 ? -35.299 14.436 -11.909 1.00 15.54 38 LEU B CA 1
ATOM 5082 C C . LEU B 1 58 ? -34.006 14.470 -11.100 1.00 15.15 38 LEU B C 1
ATOM 5083 O O . LEU B 1 58 ? -32.969 13.983 -11.548 1.00 14.72 38 LEU B O 1
ATOM 5088 N N . ASN B 1 59 ? -34.072 15.051 -9.912 1.00 14.68 39 ASN B N 1
ATOM 5089 C CA . ASN B 1 59 ? -32.921 15.140 -9.028 1.00 14.21 39 ASN B CA 1
ATOM 5090 C C . ASN B 1 59 ? -33.472 14.849 -7.645 1.00 12.92 39 ASN B C 1
ATOM 5091 O O . ASN B 1 59 ? -34.219 15.653 -7.094 1.00 14.93 39 ASN B O 1
ATOM 5096 N N . ALA B 1 60 ? -33.109 13.703 -7.086 1.00 14.97 40 ALA B N 1
ATOM 5097 C CA . ALA B 1 60 ? -33.598 13.309 -5.763 1.00 19.16 40 ALA B CA 1
ATOM 5098 C C . ALA B 1 60 ? -33.293 14.328 -4.664 1.00 20.65 40 ALA B C 1
ATOM 5099 O O . ALA B 1 60 ? -33.963 14.361 -3.634 1.00 22.67 40 ALA B O 1
ATOM 5101 N N . ASP B 1 61 ? -32.294 15.168 -4.881 1.00 19.43 41 ASP B N 1
ATOM 5102 C CA . ASP B 1 61 ? -31.944 16.150 -3.874 1.00 20.96 41 ASP B CA 1
ATOM 5103 C C . ASP B 1 61 ? -32.812 17.402 -3.892 1.00 19.10 41 ASP B C 1
ATOM 5104 O O . ASP B 1 61 ? -32.682 18.245 -3.018 1.00 21.67 41 ASP B O 1
ATOM 5109 N N . THR B 1 62 ? -33.708 17.520 -4.865 1.00 19.21 42 THR B N 1
ATOM 5110 C CA . THR B 1 62 ? -34.581 18.696 -4.945 1.00 18.32 42 THR B CA 1
ATOM 5111 C C . THR B 1 62 ? -35.995 18.439 -4.427 1.00 16.86 42 THR B C 1
ATOM 5112 O O . THR B 1 62 ? -36.882 19.279 -4.586 1.00 16.75 42 THR B O 1
ATOM 5116 N N . ILE B 1 63 ? -36.216 17.283 -3.818 1.00 16.48 43 ILE B N 1
ATOM 5117 C CA . ILE B 1 63 ? -37.539 16.963 -3.299 1.00 19.39 43 ILE B CA 1
ATOM 5118 C C . ILE B 1 63 ? -37.990 17.985 -2.252 1.00 19.69 43 ILE B C 1
ATOM 5119 O O . ILE B 1 63 ? -37.263 18.256 -1.302 1.00 22.09 43 ILE B O 1
ATOM 5124 N N . GLY B 1 64 ? -39.186 18.547 -2.437 1.00 19.24 44 GLY B N 1
ATOM 5125 C CA . GLY B 1 64 ? -39.713 19.525 -1.495 1.00 18.95 44 GLY B CA 1
ATOM 5126 C C . GLY B 1 64 ? -39.107 20.919 -1.597 1.00 20.98 44 GLY B C 1
ATOM 5127 O O . GLY B 1 64 ? -39.255 21.745 -0.699 1.00 21.63 44 GLY B O 1
ATOM 5128 N N . GLN B 1 65 ? -38.437 21.197 -2.703 1.00 19.95 45 GLN B N 1
ATOM 5129 C CA . GLN B 1 65 ? -37.796 22.486 -2.885 1.00 21.54 45 GLN B CA 1
ATOM 5130 C C . GLN B 1 65 ? -38.749 23.634 -3.198 1.00 20.50 45 GLN B C 1
ATOM 5131 O O . GLN B 1 65 ? -39.638 23.495 -4.035 1.00 20.70 45 GLN B O 1
ATOM 5137 N N . MET B 1 66 ? -38.555 24.761 -2.515 1.00 18.28 46 MET B N 1
ATOM 5138 C CA . MET B 1 66 ? -39.367 25.959 -2.734 1.00 21.64 46 MET B CA 1
ATOM 5139 C C . MET B 1 66 ? -38.578 26.848 -3.690 1.00 22.41 46 MET B C 1
ATOM 5140 O O . MET B 1 66 ? -37.557 27.424 -3.313 1.00 22.61 46 MET B O 1
ATOM 5145 N N . SER B 1 67 ? -39.062 26.959 -4.922 1.00 22.76 47 SER B N 1
ATOM 5146 C CA . SER B 1 67 ? -38.385 27.737 -5.952 1.00 23.98 47 SER B CA 1
ATOM 5147 C C . SER B 1 67 ? -38.802 29.199 -6.077 1.00 24.52 47 SER B C 1
ATOM 5148 O O . SER B 1 67 ? -38.213 29.948 -6.858 1.00 24.24 47 SER B O 1
ATOM 5151 N N . CYS B 1 68 ? -39.817 29.614 -5.331 1.00 22.56 48 CYS B N 1
ATOM 5152 C CA . CYS B 1 68 ? -40.242 30.997 -5.421 1.00 22.22 48 CYS B CA 1
ATOM 5153 C C . CYS B 1 68 ? -40.196 31.676 -4.056 1.00 21.55 48 CYS B C 1
ATOM 5154 O O . CYS B 1 68 ? -39.175 31.633 -3.369 1.00 22.97 48 CYS B O 1
ATOM 5157 N N . ASN B 1 69 ? -41.299 32.303 -3.665 1.00 22.76 49 ASN B N 1
ATOM 5158 C CA . ASN B 1 69 ? -41.378 32.999 -2.384 1.00 26.05 49 ASN B CA 1
ATOM 5159 C C . ASN B 1 69 ? -41.137 32.017 -1.236 1.00 23.83 49 ASN B C 1
ATOM 5160 O O . ASN B 1 69 ? -41.667 30.913 -1.233 1.00 24.60 49 ASN B O 1
ATOM 5165 N N . PRO B 1 70 ? -40.310 32.400 -0.255 1.00 24.96 50 PRO B N 1
ATOM 5166 C CA . PRO B 1 70 ? -40.028 31.514 0.883 1.00 23.75 50 PRO B CA 1
ATOM 5167 C C . PRO B 1 70 ? -41.163 31.558 1.896 1.00 25.47 50 PRO B C 1
ATOM 5168 O O . PRO B 1 70 ? -40.918 31.652 3.097 1.00 26.76 50 PRO B O 1
ATOM 5172 N N . ALA B 1 71 ? -42.403 31.504 1.428 1.00 24.28 51 ALA B N 1
ATOM 5173 C CA . ALA B 1 71 ? -43.526 31.578 2.350 1.00 21.86 51 ALA B CA 1
ATOM 5174 C C . ALA B 1 71 ? -44.591 30.529 2.108 1.00 23.77 51 ALA B C 1
ATOM 5175 O O . ALA B 1 71 ? -44.714 29.974 1.014 1.00 25.61 51 ALA B O 1
ATOM 5177 N N . ILE B 1 72 ? -45.359 30.270 3.160 1.00 22.46 52 ILE B N 1
ATOM 5178 C CA . ILE B 1 72 ? -46.451 29.315 3.133 1.00 19.36 52 ILE B CA 1
ATOM 5179 C C . ILE B 1 72 ? -47.651 30.021 3.752 1.00 22.35 52 ILE B C 1
ATOM 5180 O O . ILE B 1 72 ? -47.558 30.577 4.852 1.00 19.54 52 ILE B O 1
ATOM 5185 N N . GLY B 1 73 ? -48.776 30.010 3.049 1.00 20.76 53 GLY B N 1
ATOM 5186 C CA . GLY B 1 73 ? -49.953 30.658 3.588 1.00 20.58 53 GLY B CA 1
ATOM 5187 C C . GLY B 1 73 ? -50.305 31.912 2.825 1.00 21.26 53 GLY B C 1
ATOM 5188 O O . GLY B 1 73 ? -49.776 32.157 1.740 1.00 22.65 53 GLY B O 1
ATOM 5189 N N . GLY B 1 74 ? -51.189 32.714 3.402 1.00 21.69 54 GLY B N 1
ATOM 5190 C CA . GLY B 1 74 ? -51.637 33.930 2.748 1.00 23.18 54 GLY B CA 1
ATOM 5191 C C . GLY B 1 74 ? -53.155 33.961 2.774 1.00 23.48 54 GLY B C 1
ATOM 5192 O O . GLY B 1 74 ? -53.773 33.157 3.464 1.00 24.03 54 GLY B O 1
ATOM 5193 N N . ILE B 1 75 ? -53.756 34.868 2.013 1.00 24.96 55 ILE B N 1
ATOM 5194 C CA . ILE B 1 75 ? -55.208 35.010 1.972 1.00 26.87 55 ILE B CA 1
ATOM 5195 C C . ILE B 1 75 ? -55.998 33.702 1.871 1.00 26.93 55 ILE B C 1
ATOM 5196 O O . ILE B 1 75 ? -56.723 33.338 2.800 1.00 30.86 55 ILE B O 1
ATOM 5201 N N . ALA B 1 76 ? -55.884 32.998 0.753 1.00 21.41 56 ALA B N 1
ATOM 5202 C CA . ALA B 1 76 ? -56.626 31.751 0.618 1.00 19.24 56 ALA B CA 1
ATOM 5203 C C . ALA B 1 76 ? -55.716 30.541 0.845 1.00 18.56 56 ALA B C 1
ATOM 5204 O O . ALA B 1 76 ? -56.151 29.501 1.347 1.00 17.36 56 ALA B O 1
ATOM 5206 N N . LYS B 1 77 ? -54.448 30.696 0.483 1.00 15.84 57 LYS B N 1
ATOM 5207 C CA . LYS B 1 77 ? -53.462 29.636 0.628 1.00 14.61 57 LYS B CA 1
ATOM 5208 C C . LYS B 1 77 ? -53.406 29.064 2.053 1.00 14.70 57 LYS B C 1
ATOM 5209 O O . LYS B 1 77 ? -53.411 27.845 2.240 1.00 15.02 57 LYS B O 1
ATOM 5215 N N . GLY B 1 78 ? -53.382 29.946 3.051 1.00 15.45 58 GLY B N 1
ATOM 5216 C CA . GLY B 1 78 ? -53.322 29.521 4.443 1.00 13.82 58 GLY B CA 1
ATOM 5217 C C . GLY B 1 78 ? -54.421 28.572 4.895 1.00 13.78 58 GLY B C 1
ATOM 5218 O O . GLY B 1 78 ? -54.176 27.649 5.688 1.00 16.57 58 GLY B O 1
ATOM 5219 N N . ILE B 1 79 ? -55.636 28.793 4.404 1.00 12.67 59 ILE B N 1
ATOM 5220 C CA . ILE B 1 79 ? -56.761 27.945 4.771 1.00 13.37 59 ILE B CA 1
ATOM 5221 C C . ILE B 1 79 ? -56.610 26.571 4.123 1.00 14.10 59 ILE B C 1
ATOM 5222 O O . ILE B 1 79 ? -56.917 25.550 4.746 1.00 11.81 59 ILE B O 1
ATOM 5227 N N . VAL B 1 80 ? -56.116 26.555 2.884 1.00 12.84 60 VAL B N 1
ATOM 5228 C CA . VAL B 1 80 ? -55.892 25.316 2.153 1.00 10.92 60 VAL B CA 1
ATOM 5229 C C . VAL B 1 80 ? -54.853 24.446 2.874 1.00 13.95 60 VAL B C 1
ATOM 5230 O O . VAL B 1 80 ? -54.956 23.218 2.875 1.00 16.01 60 VAL B O 1
ATOM 5234 N N . VAL B 1 81 ? -53.859 25.085 3.490 1.00 15.16 61 VAL B N 1
ATOM 5235 C CA . VAL B 1 81 ? -52.824 24.369 4.238 1.00 13.65 61 VAL B CA 1
ATOM 5236 C C . VAL B 1 81 ? -53.489 23.710 5.452 1.00 12.14 61 VAL B C 1
ATOM 5237 O O . VAL B 1 81 ? -53.236 22.550 5.756 1.00 12.45 61 VAL B O 1
ATOM 5241 N N . ARG B 1 82 ? -54.348 24.464 6.133 1.00 15.81 62 ARG B N 1
ATOM 5242 C CA . ARG B 1 82 ? -55.072 23.964 7.302 1.00 13.99 62 ARG B CA 1
ATOM 5243 C C . ARG B 1 82 ? -55.917 22.754 6.895 1.00 14.66 62 ARG B C 1
ATOM 5244 O O . ARG B 1 82 ? -56.057 21.806 7.667 1.00 18.33 62 ARG B O 1
ATOM 5252 N N . GLU B 1 83 ? -56.468 22.783 5.682 1.00 14.32 63 GLU B N 1
ATOM 5253 C CA . GLU B 1 83 ? -57.303 21.685 5.186 1.00 16.28 63 GLU B CA 1
ATOM 5254 C C . GLU B 1 83 ? -56.462 20.466 4.822 1.00 16.00 63 GLU B C 1
ATOM 5255 O O . GLU B 1 83 ? -56.852 19.330 5.100 1.00 17.86 63 GLU B O 1
ATOM 5261 N N . ILE B 1 84 ? -55.316 20.704 4.190 1.00 15.19 64 ILE B N 1
ATOM 5262 C CA . ILE B 1 84 ? -54.404 19.623 3.827 1.00 14.18 64 ILE B CA 1
ATOM 5263 C C . ILE B 1 84 ? -54.018 18.898 5.119 1.00 15.86 64 ILE B C 1
ATOM 5264 O O . ILE B 1 84 ? -53.997 17.668 5.189 1.00 14.55 64 ILE B O 1
ATOM 5269 N N . ASP B 1 85 ? -53.718 19.684 6.145 1.00 15.77 65 ASP B N 1
ATOM 5270 C CA . ASP B 1 85 ? -53.327 19.152 7.435 1.00 14.37 65 ASP B CA 1
ATOM 5271 C C . ASP B 1 85 ? -54.444 18.361 8.101 1.00 17.06 65 ASP B C 1
ATOM 5272 O O . ASP B 1 85 ? -54.187 17.368 8.784 1.00 18.07 65 ASP B O 1
ATOM 5277 N N . ALA B 1 86 ? -55.682 18.813 7.919 1.00 16.82 66 ALA B N 1
ATOM 5278 C CA . ALA B 1 86 ? -56.832 18.149 8.521 1.00 16.31 66 ALA B CA 1
ATOM 5279 C C . ALA B 1 86 ? -57.129 16.822 7.833 1.00 16.24 66 ALA B C 1
ATOM 5280 O O . ALA B 1 86 ? -57.680 15.907 8.447 1.00 14.12 66 ALA B O 1
ATOM 5282 N N . LEU B 1 87 ? -56.769 16.730 6.556 1.00 16.08 67 LEU B N 1
ATOM 5283 C CA . LEU B 1 87 ? -56.989 15.519 5.780 1.00 16.24 67 LEU B CA 1
ATOM 5284 C C . LEU B 1 87 ? -55.911 14.473 6.034 1.00 16.57 67 LEU B C 1
ATOM 5285 O O . LEU B 1 87 ? -56.095 13.300 5.713 1.00 20.73 67 LEU B O 1
ATOM 5290 N N . GLY B 1 88 ? -54.786 14.898 6.601 1.00 17.44 68 GLY B N 1
ATOM 5291 C CA . GLY B 1 88 ? -53.688 13.980 6.858 1.00 16.16 68 GLY B CA 1
ATOM 5292 C C . GLY B 1 88 ? -52.463 14.222 5.980 1.00 18.02 68 GLY B C 1
ATOM 5293 O O . GLY B 1 88 ? -51.621 13.331 5.834 1.00 17.45 68 GLY B O 1
ATOM 5294 N N . GLY B 1 89 ? -52.356 15.420 5.397 1.00 16.37 69 GLY B N 1
ATOM 5295 C CA . GLY B 1 89 ? -51.220 15.756 4.543 1.00 15.76 69 GLY B CA 1
ATOM 5296 C C . GLY B 1 89 ? -50.023 16.249 5.342 1.00 16.41 69 GLY B C 1
ATOM 5297 O O . GLY B 1 89 ? -50.095 16.307 6.571 1.00 17.01 69 GLY B O 1
ATOM 5298 N N . GLU B 1 90 ? -48.934 16.617 4.665 1.00 15.40 70 GLU B N 1
ATOM 5299 C CA . GLU B 1 90 ? -47.726 17.077 5.361 1.00 16.57 70 GLU B CA 1
ATOM 5300 C C . GLU B 1 90 ? -47.411 18.572 5.390 1.00 16.05 70 GLU B C 1
ATOM 5301 O O . GLU B 1 90 ? -46.815 19.050 6.358 1.00 17.62 70 GLU B O 1
ATOM 5307 N N . MET B 1 91 ? -47.779 19.305 4.342 1.00 13.55 71 MET B N 1
ATOM 5308 C CA . MET B 1 91 ? -47.455 20.725 4.285 1.00 14.04 71 MET B CA 1
ATOM 5309 C C . MET B 1 91 ? -47.596 21.448 5.627 1.00 14.45 71 MET B C 1
ATOM 5310 O O . MET B 1 91 ? -46.673 22.149 6.047 1.00 13.75 71 MET B O 1
ATOM 5315 N N . GLY B 1 92 ? -48.730 21.279 6.299 1.00 12.00 72 GLY B N 1
ATOM 5316 C CA . GLY B 1 92 ? -48.910 21.920 7.590 1.00 10.74 72 GLY B CA 1
ATOM 5317 C C . GLY B 1 92 ? -47.800 21.571 8.581 1.00 13.81 72 GLY B C 1
ATOM 5318 O O . GLY B 1 92 ? -47.166 22.461 9.165 1.00 13.25 72 GLY B O 1
ATOM 5319 N N . LYS B 1 93 ? -47.553 20.280 8.783 1.00 11.64 73 LYS B N 1
ATOM 5320 C CA . LYS B 1 93 ? -46.511 19.864 9.717 1.00 16.01 73 LYS B CA 1
ATOM 5321 C C . LYS B 1 93 ? -45.155 20.440 9.298 1.00 17.98 73 LYS B C 1
ATOM 5322 O O . LYS B 1 93 ? -44.367 20.904 10.137 1.00 15.62 73 LYS B O 1
ATOM 5328 N N . ALA B 1 94 ? -44.899 20.418 7.992 1.00 15.66 74 ALA B N 1
ATOM 5329 C CA . ALA B 1 94 ? -43.642 20.921 7.450 1.00 14.96 74 ALA B CA 1
ATOM 5330 C C . ALA B 1 94 ? -43.349 22.371 7.814 1.00 14.30 74 ALA B C 1
ATOM 5331 O O . ALA B 1 94 ? -42.278 22.661 8.329 1.00 15.75 74 ALA B O 1
ATOM 5333 N N . ILE B 1 95 ? -44.287 23.283 7.558 1.00 16.06 75 ILE B N 1
ATOM 5334 C CA . ILE B 1 95 ? -44.035 24.688 7.864 1.00 16.76 75 ILE B CA 1
ATOM 5335 C C . ILE B 1 95 ? -43.967 24.966 9.362 1.00 16.73 75 ILE B C 1
ATOM 5336 O O . ILE B 1 95 ? -43.233 25.844 9.789 1.00 16.24 75 ILE B O 1
ATOM 5341 N N . ASP B 1 96 ? -44.710 24.205 10.160 1.00 18.54 76 ASP B N 1
ATOM 5342 C CA . ASP B 1 96 ? -44.680 24.385 11.607 1.00 19.12 76 ASP B CA 1
ATOM 5343 C C . ASP B 1 96 ? -43.311 24.056 12.183 1.00 20.80 76 ASP B C 1
ATOM 5344 O O . ASP B 1 96 ? -42.861 24.700 13.133 1.00 21.16 76 ASP B O 1
ATOM 5349 N N . GLN B 1 97 ? -42.647 23.055 11.609 1.00 21.71 77 GLN B N 1
ATOM 5350 C CA . GLN B 1 97 ? -41.326 22.654 12.087 1.00 23.22 77 GLN B CA 1
ATOM 5351 C C . GLN B 1 97 ? -40.200 23.473 11.477 1.00 23.28 77 GLN B C 1
ATOM 5352 O O . GLN B 1 97 ? -39.106 23.557 12.050 1.00 22.46 77 GLN B O 1
ATOM 5358 N N . THR B 1 98 ? -40.462 24.089 10.329 1.00 17.90 78 THR B N 1
ATOM 5359 C CA . THR B 1 98 ? -39.422 24.855 9.661 1.00 16.11 78 THR B CA 1
ATOM 5360 C C . THR B 1 98 ? -39.693 26.345 9.474 1.00 17.92 78 THR B C 1
ATOM 5361 O O . THR B 1 98 ? -38.871 27.060 8.899 1.00 18.12 78 THR B O 1
ATOM 5365 N N . GLY B 1 99 ? -40.835 26.817 9.963 1.00 20.76 79 GLY B N 1
ATOM 5366 C CA . GLY B 1 99 ? -41.170 28.223 9.817 1.00 19.64 79 GLY B CA 1
ATOM 5367 C C . GLY B 1 99 ? -40.354 29.111 10.730 1.00 19.49 79 GLY B C 1
ATOM 5368 O O . GLY B 1 99 ? -40.067 28.732 11.863 1.00 18.39 79 GLY B O 1
ATOM 5369 N N . ILE B 1 100 ? -39.978 30.293 10.248 1.00 20.35 80 ILE B N 1
ATOM 5370 C CA . ILE B 1 100 ? -39.193 31.208 11.065 1.00 20.25 80 ILE B CA 1
ATOM 5371 C C . ILE B 1 100 ? -39.949 32.490 11.403 1.00 22.71 80 ILE B C 1
ATOM 5372 O O . ILE B 1 100 ? -39.415 33.386 12.067 1.00 22.85 80 ILE B O 1
ATOM 5377 N N . GLN B 1 101 ? -41.196 32.564 10.935 1.00 22.21 81 GLN B N 1
ATOM 5378 C CA . GLN B 1 101 ? -42.085 33.694 11.213 1.00 20.46 81 GLN B CA 1
ATOM 5379 C C . GLN B 1 101 ? -43.531 33.301 10.897 1.00 19.36 81 GLN B C 1
ATOM 5380 O O . GLN B 1 101 ? -43.814 32.764 9.829 1.00 18.35 81 GLN B O 1
ATOM 5386 N N . PHE B 1 102 ? -44.434 33.563 11.838 1.00 18.84 82 PHE B N 1
ATOM 5387 C CA . PHE B 1 102 ? -45.849 33.239 11.663 1.00 18.22 82 PHE B CA 1
ATOM 5388 C C . PHE B 1 102 ? -46.744 34.406 12.061 1.00 19.81 82 PHE B C 1
ATOM 5389 O O . PHE B 1 102 ? -46.513 35.057 13.077 1.00 20.85 82 PHE B O 1
ATOM 5397 N N . LYS B 1 103 ? -47.773 34.670 11.266 1.00 19.94 83 LYS B N 1
ATOM 5398 C CA . LYS B 1 103 ? -48.707 35.733 11.600 1.00 20.70 83 LYS B CA 1
ATOM 5399 C C . LYS B 1 103 ? -50.054 35.485 10.937 1.00 23.17 83 LYS B C 1
ATOM 5400 O O . LYS B 1 103 ? -50.188 34.619 10.067 1.00 21.49 83 LYS B O 1
ATOM 5406 N N . MET B 1 104 ? -51.055 36.241 11.365 1.00 22.25 84 MET B N 1
ATOM 5407 C CA . MET B 1 104 ? -52.388 36.117 10.803 1.00 24.23 84 MET B CA 1
ATOM 5408 C C . MET B 1 104 ? -52.626 37.349 9.930 1.00 23.48 84 MET B C 1
ATOM 5409 O O . MET B 1 104 ? -52.216 38.449 10.288 1.00 22.45 84 MET B O 1
ATOM 5414 N N . LEU B 1 105 ? -53.257 37.158 8.776 1.00 27.13 85 LEU B N 1
ATOM 5415 C CA . LEU B 1 105 ? -53.565 38.268 7.874 1.00 31.23 85 LEU B CA 1
ATOM 5416 C C . LEU B 1 105 ? -55.018 38.687 8.092 1.00 35.55 85 LEU B C 1
ATOM 5417 O O . LEU B 1 105 ? -55.857 37.852 8.435 1.00 36.67 85 LEU B O 1
ATOM 5422 N N . ASN B 1 106 ? -55.308 39.973 7.886 1.00 41.61 86 ASN B N 1
ATOM 5423 C CA . ASN B 1 106 ? -56.651 40.527 8.094 1.00 46.64 86 ASN B CA 1
ATOM 5424 C C . ASN B 1 106 ? -57.061 40.399 9.561 1.00 50.09 86 ASN B C 1
ATOM 5425 O O . ASN B 1 106 ? -58.164 39.946 9.877 1.00 50.74 86 ASN B O 1
ATOM 5430 N N . THR B 1 107 ? -56.165 40.817 10.450 1.00 52.92 87 THR B N 1
ATOM 5431 C CA . THR B 1 107 ? -56.395 40.720 11.888 1.00 57.41 87 THR B CA 1
ATOM 5432 C C . THR B 1 107 ? -57.282 41.805 12.493 1.00 58.73 87 THR B C 1
ATOM 5433 O O . THR B 1 107 ? -57.448 41.870 13.716 1.00 57.14 87 THR B O 1
ATOM 5437 N N . ARG B 1 108 ? -57.859 42.651 11.651 1.00 59.02 88 ARG B N 1
ATOM 5438 C CA . ARG B 1 108 ? -58.709 43.707 12.172 1.00 62.35 88 ARG B CA 1
ATOM 5439 C C . ARG B 1 108 ? -60.144 43.566 11.676 1.00 62.18 88 ARG B C 1
ATOM 5440 O O . ARG B 1 108 ? -60.930 44.507 11.776 1.00 63.33 88 ARG B O 1
ATOM 5448 N N . LYS B 1 109 ? -60.500 42.383 11.176 1.00 61.23 89 LYS B N 1
ATOM 5449 C CA . LYS B 1 109 ? -61.847 42.186 10.648 1.00 60.25 89 LYS B CA 1
ATOM 5450 C C . LYS B 1 109 ? -62.578 40.912 11.090 1.00 58.41 89 LYS B C 1
ATOM 5451 O O . LYS B 1 109 ? -63.362 40.353 10.322 1.00 60.22 89 LYS B O 1
ATOM 5457 N N . GLY B 1 110 ? -62.346 40.461 12.319 1.00 54.24 90 GLY B N 1
ATOM 5458 C CA . GLY B 1 110 ? -63.022 39.260 12.783 1.00 50.53 90 GLY B CA 1
ATOM 5459 C C . GLY B 1 110 ? -62.305 37.992 12.355 1.00 49.91 90 GLY B C 1
ATOM 5460 O O . GLY B 1 110 ? -61.935 37.836 11.188 1.00 49.22 90 GLY B O 1
ATOM 5461 N N . LYS B 1 111 ? -62.129 37.077 13.305 1.00 47.39 91 LYS B N 1
ATOM 5462 C CA . LYS B 1 111 ? -61.426 35.815 13.078 1.00 44.08 91 LYS B CA 1
ATOM 5463 C C . LYS B 1 111 ? -61.876 34.971 11.890 1.00 42.94 91 LYS B C 1
ATOM 5464 O O . LYS B 1 111 ? -61.136 34.099 11.436 1.00 42.87 91 LYS B O 1
ATOM 5470 N N . ALA B 1 112 ? -63.076 35.224 11.379 1.00 40.31 92 ALA B N 1
ATOM 5471 C CA . ALA B 1 112 ? -63.590 34.443 10.260 1.00 37.72 92 ALA B CA 1
ATOM 5472 C C . ALA B 1 112 ? -62.921 34.722 8.914 1.00 36.91 92 ALA B C 1
ATOM 5473 O O . ALA B 1 112 ? -62.863 33.834 8.064 1.00 37.47 92 ALA B O 1
ATOM 5475 N N . VAL B 1 113 ? -62.426 35.942 8.709 1.00 34.53 93 VAL B N 1
ATOM 5476 C CA . VAL B 1 113 ? -61.781 36.290 7.440 1.00 32.20 93 VAL B CA 1
ATOM 5477 C C . VAL B 1 113 ? -60.258 36.255 7.513 1.00 31.49 93 VAL B C 1
ATOM 5478 O O . VAL B 1 113 ? -59.580 36.621 6.555 1.00 29.39 93 VAL B O 1
ATOM 5482 N N . GLN B 1 114 ? -59.731 35.817 8.652 1.00 29.87 94 GLN B N 1
ATOM 5483 C CA . GLN B 1 114 ? -58.292 35.725 8.859 1.00 29.31 94 GLN B CA 1
ATOM 5484 C C . GLN B 1 114 ? -57.690 34.490 8.199 1.00 28.65 94 GLN B C 1
ATOM 5485 O O . GLN B 1 114 ? -58.362 33.482 8.021 1.00 31.26 94 GLN B O 1
ATOM 5491 N N . SER B 1 115 ? -56.422 34.578 7.822 1.00 29.57 95 SER B N 1
ATOM 5492 C CA . SER B 1 115 ? -55.743 33.454 7.189 1.00 29.01 95 SER B CA 1
ATOM 5493 C C . SER B 1 115 ? -54.264 33.496 7.569 1.00 27.62 95 SER B C 1
ATOM 5494 O O . SER B 1 115 ? -53.618 34.536 7.465 1.00 26.10 95 SER B O 1
ATOM 5497 N N . PRO B 1 116 ? -53.713 32.357 8.015 1.00 25.70 96 PRO B N 1
ATOM 5498 C CA . PRO B 1 116 ? -52.314 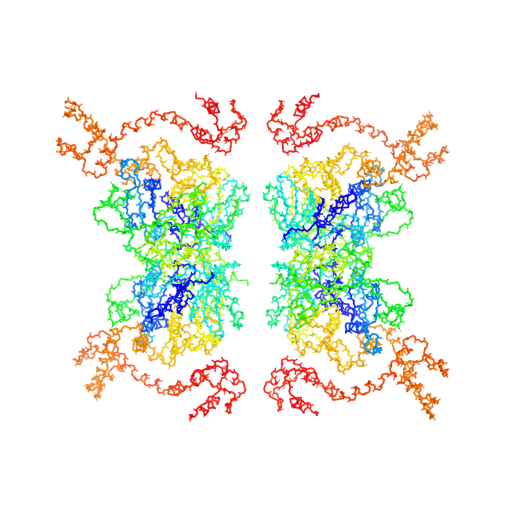32.215 8.431 1.00 22.49 96 PRO B CA 1
ATOM 5499 C C . PRO B 1 116 ? -51.292 32.396 7.310 1.00 21.02 96 PRO B C 1
ATOM 5500 O O . PRO B 1 116 ? -51.555 32.079 6.151 1.00 17.61 96 PRO B O 1
ATOM 5504 N N . ARG B 1 117 ? -50.126 32.918 7.673 1.00 19.71 97 ARG B N 1
ATOM 5505 C CA . ARG B 1 117 ? -49.027 33.105 6.739 1.00 19.22 97 ARG B CA 1
ATOM 5506 C C . ARG B 1 117 ? -47.711 32.984 7.499 1.00 19.36 97 ARG B C 1
ATOM 5507 O O . ARG B 1 117 ? -47.540 33.575 8.571 1.00 19.82 97 ARG B O 1
ATOM 5515 N N . ALA B 1 118 ? -46.782 32.213 6.942 1.00 16.94 98 ALA B N 1
ATOM 5516 C CA . ALA B 1 118 ? -45.490 32.017 7.574 1.00 16.32 98 ALA B CA 1
ATOM 5517 C C . ALA B 1 118 ? -44.345 32.142 6.590 1.00 17.16 98 ALA B C 1
ATOM 5518 O O . ALA B 1 118 ? -44.505 31.903 5.400 1.00 20.86 98 ALA B O 1
ATOM 5520 N N . GLN B 1 119 ? -43.191 32.544 7.107 1.00 16.15 99 GLN B N 1
ATOM 5521 C CA . GLN B 1 119 ? -41.975 32.651 6.319 1.00 14.36 99 GLN B CA 1
ATOM 5522 C C . GLN B 1 119 ? -41.291 31.325 6.610 1.00 15.04 99 GLN B C 1
ATOM 5523 O O . GLN B 1 119 ? -41.236 30.892 7.764 1.00 18.54 99 GLN B O 1
ATOM 5529 N N . ALA B 1 120 ? -40.778 30.668 5.583 1.00 14.35 100 ALA B N 1
ATOM 5530 C CA . ALA B 1 120 ? -40.124 29.384 5.788 1.00 16.68 100 ALA B CA 1
ATOM 5531 C C . ALA B 1 120 ? -38.618 29.401 5.586 1.00 17.64 100 ALA B C 1
ATOM 5532 O O . ALA B 1 120 ? -38.096 30.174 4.790 1.00 18.72 100 ALA B O 1
ATOM 5534 N N . ASP B 1 121 ? -37.917 28.554 6.330 1.00 18.70 101 ASP B N 1
ATOM 5535 C CA . ASP B 1 121 ? -36.486 28.416 6.129 1.00 17.67 101 ASP B CA 1
ATOM 5536 C C . ASP B 1 121 ? -36.468 27.406 4.969 1.00 18.45 101 ASP B C 1
ATOM 5537 O O . ASP B 1 121 ? -36.633 26.203 5.183 1.00 18.51 101 ASP B O 1
ATOM 5542 N N . LYS B 1 122 ? -36.321 27.909 3.744 1.00 19.32 102 LYS B N 1
ATOM 5543 C CA . LYS B 1 122 ? -36.310 27.075 2.539 1.00 19.23 102 LYS B CA 1
ATOM 5544 C C . LYS B 1 122 ? -35.514 25.794 2.684 1.00 17.49 102 LYS B C 1
ATOM 5545 O O . LYS B 1 122 ? -35.976 24.723 2.308 1.00 18.74 102 LYS B O 1
ATOM 5551 N N . LYS B 1 123 ? -34.305 25.910 3.212 1.00 18.14 103 LYS B N 1
ATOM 5552 C CA . LYS B 1 123 ? -33.447 24.754 3.364 1.00 18.20 103 LYS B CA 1
ATOM 5553 C C . LYS B 1 123 ? -34.047 23.717 4.311 1.00 20.90 103 LYS B C 1
ATOM 5554 O O . LYS B 1 123 ? -34.176 22.545 3.957 1.00 17.72 103 LYS B O 1
ATOM 5560 N N . ARG B 1 124 ? -34.406 24.146 5.516 1.00 19.96 104 ARG B N 1
ATOM 5561 C CA . ARG B 1 124 ? -34.981 23.230 6.491 1.00 23.79 104 ARG B CA 1
ATOM 5562 C C . ARG B 1 124 ? -36.283 22.622 5.975 1.00 23.54 104 ARG B C 1
ATOM 5563 O O . ARG B 1 124 ? -36.571 21.453 6.229 1.00 22.90 104 ARG B O 1
ATOM 5571 N N . TYR B 1 125 ? -37.061 23.413 5.241 1.00 19.16 105 TYR B N 1
ATOM 5572 C CA . TYR B 1 125 ? -38.315 22.927 4.692 1.00 17.92 105 TYR B CA 1
ATOM 5573 C C . TYR B 1 125 ? -38.061 21.782 3.696 1.00 19.85 105 TYR B C 1
ATOM 5574 O O . TYR B 1 125 ? -38.732 20.746 3.747 1.00 19.50 105 TYR B O 1
ATOM 5583 N N . ARG B 1 126 ? -37.096 21.968 2.794 1.00 20.69 106 ARG B N 1
ATOM 5584 C CA . ARG B 1 126 ? -36.761 20.946 1.804 1.00 20.34 106 ARG B CA 1
ATOM 5585 C C . ARG B 1 126 ? -36.313 19.661 2.496 1.00 21.65 106 ARG B C 1
ATOM 5586 O O . ARG B 1 126 ? -36.787 18.573 2.171 1.00 25.27 106 ARG B O 1
ATOM 5594 N N . GLU B 1 127 ? -35.394 19.788 3.448 1.00 21.67 107 GLU B N 1
ATOM 5595 C CA . GLU B 1 127 ? -34.887 18.634 4.192 1.00 24.78 107 GLU B CA 1
ATOM 5596 C C . GLU B 1 127 ? -36.008 17.879 4.884 1.00 21.25 107 GLU B C 1
ATOM 5597 O O . GLU B 1 127 ? -36.043 16.650 4.874 1.00 23.25 107 GLU B O 1
ATOM 5603 N N . TYR B 1 128 ? -36.911 18.629 5.507 1.00 17.29 108 TYR B N 1
ATOM 5604 C CA . TYR B 1 128 ? -38.030 18.038 6.210 1.00 14.73 108 TYR B CA 1
ATOM 5605 C C . TYR B 1 128 ? -38.826 17.142 5.267 1.00 16.94 108 TYR B C 1
ATOM 5606 O O . TYR B 1 128 ? -39.095 15.978 5.573 1.00 15.48 108 TYR B O 1
ATOM 5615 N N . MET B 1 129 ? -39.196 17.686 4.113 1.00 17.84 109 MET B N 1
ATOM 5616 C CA . MET B 1 129 ? -39.967 16.929 3.134 1.00 18.06 109 MET B CA 1
ATOM 5617 C C . MET B 1 129 ? -39.215 15.714 2.593 1.00 18.76 109 MET B C 1
ATOM 5618 O O . MET B 1 129 ? -39.803 14.655 2.386 1.00 16.58 109 MET B O 1
ATOM 5623 N N . LYS B 1 130 ? -37.916 15.870 2.358 1.00 18.32 110 LYS B N 1
ATOM 5624 C CA . LYS B 1 130 ? -37.111 14.771 1.851 1.00 18.88 110 LYS B CA 1
ATOM 5625 C C . LYS B 1 130 ? -37.028 13.681 2.920 1.00 18.70 110 LYS B C 1
ATOM 5626 O O . LYS B 1 130 ? -37.164 12.492 2.628 1.00 17.70 110 LYS B O 1
ATOM 5632 N N . LYS B 1 131 ? -36.821 14.083 4.167 1.00 15.85 111 LYS B N 1
ATOM 5633 C CA . LYS B 1 131 ? -36.740 13.096 5.231 1.00 18.15 111 LYS B CA 1
ATOM 5634 C C . LYS B 1 131 ? -38.047 12.304 5.394 1.00 17.23 111 LYS B C 1
ATOM 5635 O O . LYS B 1 131 ? -38.016 11.083 5.518 1.00 17.71 111 LYS B O 1
ATOM 5641 N N . VAL B 1 132 ? -39.189 12.992 5.393 1.00 15.33 112 VAL B N 1
ATOM 5642 C CA . VAL B 1 132 ? -40.478 12.316 5.546 1.00 13.94 112 VAL B CA 1
ATOM 5643 C C . VAL B 1 132 ? -40.732 11.355 4.388 1.00 16.73 112 VAL B C 1
ATOM 5644 O O . VAL B 1 132 ? -41.142 10.211 4.601 1.00 16.13 112 VAL B O 1
ATOM 5648 N N . CYS B 1 133 ? -40.476 11.811 3.165 1.00 15.18 113 CYS B N 1
ATOM 5649 C CA . CYS B 1 133 ? -40.682 10.970 1.994 1.00 15.66 113 CYS B CA 1
ATOM 5650 C C . CYS B 1 133 ? -39.773 9.742 1.946 1.00 17.73 113 CYS B C 1
ATOM 5651 O O . CYS B 1 133 ? -40.222 8.664 1.573 1.00 19.28 113 CYS B O 1
ATOM 5654 N N . GLU B 1 134 ? -38.508 9.898 2.326 1.00 17.05 114 GLU B N 1
ATOM 5655 C CA . GLU B 1 134 ? -37.567 8.781 2.300 1.00 20.72 114 GLU B CA 1
ATOM 5656 C C . GLU B 1 134 ? -37.886 7.701 3.312 1.00 20.45 114 GLU B C 1
ATOM 5657 O O . GLU B 1 134 ? -37.618 6.532 3.076 1.00 23.17 114 GLU B O 1
ATOM 5663 N N . ASN B 1 135 ? -38.442 8.088 4.449 1.00 20.18 115 ASN B N 1
ATOM 5664 C CA . ASN B 1 135 ? -38.736 7.112 5.486 1.00 21.55 115 ASN B CA 1
ATOM 5665 C C . ASN B 1 135 ? -40.186 6.634 5.550 1.00 20.79 115 ASN B C 1
ATOM 5666 O O . ASN B 1 135 ? -40.550 5.853 6.426 1.00 21.65 115 ASN B O 1
ATOM 5671 N N . GLN B 1 136 ? -41.004 7.092 4.608 1.00 19.70 116 GLN B N 1
ATOM 5672 C CA . GLN B 1 136 ? -42.405 6.687 4.548 1.00 19.66 116 GLN B CA 1
ATOM 5673 C C . GLN B 1 136 ? -42.527 5.262 4.005 1.00 21.23 116 GLN B C 1
ATOM 5674 O O . GLN B 1 136 ? -42.090 4.968 2.894 1.00 22.00 116 GLN B O 1
ATOM 5680 N N . GLU B 1 137 ? -43.119 4.380 4.802 1.00 24.12 117 GLU B N 1
ATOM 5681 C CA . GLU B 1 137 ? -43.327 2.987 4.417 1.00 23.89 117 GLU B CA 1
ATOM 5682 C C . GLU B 1 137 ? -44.186 2.885 3.139 1.00 22.37 117 GLU B C 1
ATOM 5683 O O . GLU B 1 137 ? -45.151 3.637 2.957 1.00 18.96 117 GLU B O 1
ATOM 5689 N N . ASN B 1 138 ? -43.821 1.959 2.255 1.00 19.88 118 ASN B N 1
ATOM 5690 C CA . ASN B 1 138 ? -44.527 1.757 0.986 1.00 20.78 118 ASN B CA 1
ATOM 5691 C C . ASN B 1 138 ? -44.184 2.804 -0.072 1.00 21.48 118 ASN B C 1
ATOM 5692 O O . ASN B 1 138 ? -44.657 2.712 -1.205 1.00 20.57 118 ASN B O 1
ATOM 5697 N N . LEU B 1 139 ? -43.386 3.804 0.296 1.00 17.72 119 LEU B N 1
ATOM 5698 C CA . LEU B 1 139 ? -43.000 4.831 -0.659 1.00 18.41 119 LEU B CA 1
ATOM 5699 C C . LEU B 1 139 ? -41.553 4.643 -1.122 1.00 18.18 119 LEU B C 1
ATOM 5700 O O . LEU B 1 139 ? -40.642 4.506 -0.306 1.00 17.86 119 LEU B O 1
ATOM 5705 N N . TYR B 1 140 ? -41.355 4.624 -2.437 1.00 13.85 120 TYR B N 1
ATOM 5706 C CA . TYR B 1 140 ? -40.028 4.479 -3.014 1.00 13.98 120 TYR B CA 1
ATOM 5707 C C . TYR B 1 140 ? -39.741 5.678 -3.915 1.00 16.58 120 TYR B C 1
ATOM 5708 O O . TYR B 1 140 ? -40.592 6.090 -4.706 1.00 18.64 120 TYR B O 1
ATOM 5717 N N . ILE B 1 141 ? -38.541 6.232 -3.791 1.00 16.07 121 ILE B N 1
ATOM 5718 C CA . ILE B 1 141 ? -38.131 7.359 -4.606 1.00 17.29 121 ILE B CA 1
ATOM 5719 C C . ILE B 1 141 ? -37.254 6.850 -5.737 1.00 19.00 121 ILE B C 1
ATOM 5720 O O . ILE B 1 141 ? -36.331 6.059 -5.512 1.00 19.08 121 ILE B O 1
ATOM 5725 N N . LYS B 1 142 ? -37.544 7.311 -6.949 1.00 18.19 122 LYS B N 1
ATOM 5726 C CA . LYS B 1 142 ? -36.790 6.907 -8.132 1.00 18.31 122 LYS B CA 1
ATOM 5727 C C . LYS B 1 142 ? -36.297 8.137 -8.879 1.00 17.86 122 LYS B C 1
ATOM 5728 O O . LYS B 1 142 ? -37.103 8.912 -9.386 1.00 17.97 122 LYS B O 1
ATOM 5734 N N . GLN B 1 143 ? -34.986 8.332 -8.942 1.00 16.51 123 GLN B N 1
ATOM 5735 C CA . GLN B 1 143 ? -34.456 9.472 -9.680 1.00 18.37 123 GLN B CA 1
ATOM 5736 C C . GLN B 1 143 ? -34.342 9.010 -11.122 1.00 18.70 123 GLN B C 1
ATOM 5737 O O . GLN B 1 143 ? -33.412 8.287 -11.483 1.00 15.77 123 GLN B O 1
ATOM 5743 N N . GLU B 1 144 ? -35.291 9.438 -11.946 1.00 18.34 124 GLU B N 1
ATOM 5744 C CA . GLU B 1 144 ? -35.319 9.018 -13.334 1.00 21.78 124 GLU B CA 1
ATOM 5745 C C . GLU B 1 144 ? -36.418 9.817 -14.023 1.00 22.12 124 GLU B C 1
ATOM 5746 O O . GLU B 1 144 ? -37.447 10.112 -13.406 1.00 22.07 124 GLU B O 1
ATOM 5752 N N . GLU B 1 145 ? -36.204 10.176 -15.287 1.00 22.53 125 GLU B N 1
ATOM 5753 C CA . GLU B 1 145 ? -37.210 10.935 -16.034 1.00 21.63 125 GLU B CA 1
ATOM 5754 C C . GLU B 1 145 ? -38.225 10.052 -16.762 1.00 20.13 125 GLU B C 1
ATOM 5755 O O . GLU B 1 145 ? -37.867 9.275 -17.652 1.00 20.02 125 GLU B O 1
ATOM 5761 N N . VAL B 1 146 ? -39.490 10.185 -16.374 1.00 20.26 126 VAL B N 1
ATOM 5762 C CA . VAL B 1 146 ? -40.577 9.444 -16.996 1.00 18.38 126 VAL B CA 1
ATOM 5763 C C . VAL B 1 146 ? -40.857 10.143 -18.319 1.00 17.71 126 VAL B C 1
ATOM 5764 O O . VAL B 1 146 ? -41.114 11.340 -18.350 1.00 19.94 126 VAL B O 1
ATOM 5768 N N . VAL B 1 147 ? -40.796 9.399 -19.413 1.00 16.56 127 VAL B N 1
ATOM 5769 C CA . VAL B 1 147 ? -41.011 9.995 -20.717 1.00 17.59 127 VAL B CA 1
ATOM 5770 C C . VAL B 1 147 ? -42.251 9.461 -21.413 1.00 20.55 127 VAL B C 1
ATOM 5771 O O . VAL B 1 147 ? -42.611 9.928 -22.495 1.00 22.74 127 VAL B O 1
ATOM 5775 N N . ASP B 1 148 ? -42.912 8.487 -20.798 1.00 19.40 128 ASP B N 1
ATOM 5776 C CA . ASP B 1 148 ? -44.100 7.928 -21.412 1.00 19.62 128 ASP B CA 1
ATOM 5777 C C . ASP B 1 148 ? -44.933 7.126 -20.430 1.00 20.10 128 ASP B C 1
ATOM 5778 O O . ASP B 1 148 ? -44.409 6.545 -19.485 1.00 19.17 128 ASP B O 1
ATOM 5783 N N . ILE B 1 149 ? -46.241 7.116 -20.662 1.00 21.72 129 ILE B N 1
ATOM 5784 C CA . ILE B 1 149 ? -47.185 6.390 -19.824 1.00 21.34 129 ILE B CA 1
ATOM 5785 C C . ILE B 1 149 ? -47.796 5.289 -20.690 1.00 22.56 129 ILE B C 1
ATOM 5786 O O . ILE B 1 149 ? -48.269 5.546 -21.800 1.00 23.46 129 ILE B O 1
ATOM 5791 N N . ILE B 1 150 ? -47.765 4.061 -20.187 1.00 22.40 130 ILE B N 1
ATOM 5792 C CA . ILE B 1 150 ? -48.283 2.926 -20.936 1.00 19.80 130 ILE B CA 1
ATOM 5793 C C . ILE B 1 150 ? -49.770 2.728 -20.712 1.00 20.05 130 ILE B C 1
ATOM 5794 O O . ILE B 1 150 ? -50.232 2.599 -19.578 1.00 17.80 130 ILE B O 1
ATOM 5799 N N . VAL B 1 151 ? -50.515 2.694 -21.811 1.00 20.35 131 VAL B N 1
ATOM 5800 C CA . VAL B 1 151 ? -51.959 2.545 -21.748 1.00 23.41 131 VAL B CA 1
ATOM 5801 C C . VAL B 1 151 ? -52.501 1.317 -22.476 1.00 24.32 131 VAL B C 1
ATOM 5802 O O . VAL B 1 151 ? -52.089 1.004 -23.590 1.00 23.41 131 VAL B O 1
ATOM 5806 N N . LYS B 1 152 ? -53.437 0.632 -21.827 1.00 26.05 132 LYS B N 1
ATOM 5807 C CA . LYS B 1 152 ? -54.070 -0.560 -22.378 1.00 25.92 132 LYS B CA 1
ATOM 5808 C C . LYS B 1 152 ? -55.578 -0.395 -22.251 1.00 26.56 132 LYS B C 1
ATOM 5809 O O . LYS B 1 152 ? -56.126 -0.503 -21.150 1.00 25.53 132 LYS B O 1
ATOM 5815 N N . ASN B 1 153 ? -56.236 -0.142 -23.383 1.00 29.08 133 ASN B N 1
ATOM 5816 C CA . ASN B 1 153 ? -57.683 0.072 -23.428 1.00 31.91 133 ASN B CA 1
ATOM 5817 C C . ASN B 1 153 ? -58.071 1.244 -22.533 1.00 32.77 133 ASN B C 1
ATOM 5818 O O . ASN B 1 153 ? -58.948 1.128 -21.672 1.00 32.88 133 ASN B O 1
ATOM 5823 N N . ASN B 1 154 ? -57.405 2.373 -22.754 1.00 31.77 134 ASN B N 1
ATOM 5824 C CA . ASN B 1 154 ? -57.639 3.581 -21.975 1.00 32.34 134 ASN B CA 1
ATOM 5825 C C . ASN B 1 154 ? -57.554 3.335 -20.479 1.00 32.03 134 ASN B C 1
ATOM 5826 O O . ASN B 1 154 ? -58.341 3.868 -19.697 1.00 32.80 134 ASN B O 1
ATOM 5831 N N . GLN B 1 155 ? -56.584 2.518 -20.091 1.00 29.89 135 GLN B N 1
ATOM 5832 C CA . GLN B 1 155 ? -56.351 2.194 -18.696 1.00 28.62 135 GLN B CA 1
ATOM 5833 C C . GLN B 1 155 ? -54.842 2.229 -18.441 1.00 29.21 135 GLN B C 1
ATOM 5834 O O . GLN B 1 155 ? -54.069 1.578 -19.155 1.00 28.58 135 GLN B O 1
ATOM 5840 N N . VAL B 1 156 ? -54.422 3.008 -17.447 1.00 26.12 136 VAL B N 1
ATOM 5841 C CA . VAL B 1 156 ? -53.004 3.097 -17.118 1.00 22.59 136 VAL B CA 1
ATOM 5842 C C . VAL B 1 156 ? -52.510 1.723 -16.715 1.00 22.98 136 VAL B C 1
ATOM 5843 O O . VAL B 1 156 ? -53.124 1.049 -15.892 1.00 25.76 136 VAL B O 1
ATOM 5847 N N . VAL B 1 157 ? -51.385 1.315 -17.282 1.00 22.23 137 VAL B N 1
ATOM 5848 C CA . VAL B 1 157 ? -50.839 0.005 -16.987 1.00 22.60 137 VAL B CA 1
ATOM 5849 C C . VAL B 1 157 ? -49.339 0.046 -16.664 1.00 24.22 137 VAL B C 1
ATOM 5850 O O . VAL B 1 157 ? -48.785 -0.900 -16.097 1.00 26.40 137 VAL B O 1
ATOM 5854 N N . GLY B 1 158 ? -48.686 1.146 -17.020 1.00 23.40 138 GLY B N 1
ATOM 5855 C CA . GLY B 1 158 ? -47.265 1.259 -16.762 1.00 21.49 138 GLY B CA 1
ATOM 5856 C C . GLY B 1 158 ? -46.676 2.626 -17.057 1.00 21.94 138 GLY B C 1
ATOM 5857 O O . GLY B 1 158 ? -47.384 3.578 -17.399 1.00 17.78 138 GLY B O 1
ATOM 5858 N N . VAL B 1 159 ? -45.356 2.712 -16.946 1.00 19.93 139 VAL B N 1
ATOM 5859 C CA . VAL B 1 159 ? -44.660 3.965 -17.168 1.00 17.75 139 VAL B CA 1
ATOM 5860 C C . VAL B 1 159 ? -43.253 3.652 -17.713 1.00 21.74 139 VAL B C 1
ATOM 5861 O O . VAL B 1 159 ? -42.645 2.646 -17.331 1.00 20.98 139 VAL B O 1
ATOM 5865 N N . ARG B 1 160 ? -42.749 4.492 -18.619 1.00 23.05 140 ARG B N 1
ATOM 5866 C CA . ARG B 1 160 ? -41.417 4.293 -19.209 1.00 22.91 140 ARG B CA 1
ATOM 5867 C C . ARG B 1 160 ? -40.523 5.506 -18.991 1.00 22.19 140 ARG B C 1
ATOM 5868 O O . ARG B 1 160 ? -40.998 6.636 -19.030 1.00 26.11 140 ARG B O 1
ATOM 5876 N N . THR B 1 161 ? -39.230 5.270 -18.774 1.00 19.11 141 THR B N 1
ATOM 5877 C CA . THR B 1 161 ? -38.279 6.357 -18.552 1.00 19.01 141 THR B CA 1
ATOM 5878 C C . THR B 1 161 ? -37.317 6.520 -19.724 1.00 16.73 141 THR B C 1
ATOM 5879 O O . THR B 1 161 ? -37.296 5.709 -20.640 1.00 16.17 141 THR B O 1
ATOM 5883 N N . ASN B 1 162 ? -36.496 7.558 -19.676 1.00 18.07 142 ASN B N 1
ATOM 5884 C CA . ASN B 1 162 ? -35.555 7.816 -20.758 1.00 19.54 142 ASN B CA 1
ATOM 5885 C C . ASN B 1 162 ? -34.372 6.856 -20.768 1.00 20.20 142 ASN B C 1
ATOM 5886 O O . ASN B 1 162 ? -33.488 6.961 -21.618 1.00 20.22 142 ASN B O 1
ATOM 5891 N N . LEU B 1 163 ? -34.346 5.920 -19.827 1.00 16.98 143 LEU B N 1
ATOM 5892 C CA . LEU B 1 163 ? -33.262 4.958 -19.794 1.00 16.74 143 LEU B CA 1
ATOM 5893 C C . LEU B 1 163 ? -33.688 3.669 -20.498 1.00 18.90 143 LEU B C 1
ATOM 5894 O O . LEU B 1 163 ? -33.001 2.657 -20.430 1.00 23.33 143 LEU B O 1
ATOM 5899 N N . GLY B 1 164 ? -34.824 3.730 -21.188 1.00 18.92 144 GLY B N 1
ATOM 5900 C CA . GLY B 1 164 ? -35.339 2.589 -21.925 1.00 18.32 144 GLY B CA 1
ATOM 5901 C C . GLY B 1 164 ? -35.976 1.514 -21.070 1.00 20.68 144 GLY B C 1
ATOM 5902 O O . GLY B 1 164 ? -36.084 0.367 -21.490 1.00 22.92 144 GLY B O 1
ATOM 5903 N N . VAL B 1 165 ? -36.425 1.881 -19.878 1.00 21.82 145 VAL B N 1
ATOM 5904 C CA . VAL B 1 165 ? -37.019 0.911 -18.969 1.00 21.04 145 VAL B CA 1
ATOM 5905 C C . VAL B 1 165 ? -38.501 1.162 -18.682 1.00 21.29 145 VAL B C 1
ATOM 5906 O O . VAL B 1 165 ? -38.990 2.278 -18.838 1.00 23.45 145 VAL B O 1
ATOM 5910 N N . GLU B 1 166 ? -39.214 0.113 -18.276 1.00 19.96 146 GLU B N 1
ATOM 5911 C CA . GLU B 1 166 ? -40.636 0.229 -17.982 1.00 18.75 146 GLU B CA 1
ATOM 5912 C C . GLU B 1 166 ? -40.976 -0.299 -16.589 1.00 20.56 146 GLU B C 1
ATOM 5913 O O . GLU B 1 166 ? -40.426 -1.309 -16.146 1.00 19.96 146 GLU B O 1
ATOM 5919 N N . TYR B 1 167 ? -41.879 0.392 -15.898 1.00 17.30 147 TYR B N 1
ATOM 5920 C CA . TYR B 1 167 ? -42.313 -0.033 -14.573 1.00 17.25 147 TYR B CA 1
ATOM 5921 C C . TYR B 1 167 ? -43.829 -0.226 -14.596 1.00 19.22 147 TYR B C 1
ATOM 5922 O O . TYR B 1 167 ? -44.547 0.602 -15.146 1.00 21.60 147 TYR B O 1
ATOM 5931 N N . LYS B 1 168 ? -44.315 -1.313 -14.006 1.00 19.79 148 LYS B N 1
ATOM 5932 C CA . LYS B 1 168 ? -45.751 -1.563 -13.955 1.00 23.94 148 LYS B CA 1
ATOM 5933 C C . LYS B 1 168 ? -46.385 -0.757 -12.822 1.00 25.50 148 LYS B C 1
ATOM 5934 O O . LYS B 1 168 ? -45.800 -0.600 -11.745 1.00 25.69 148 LYS B O 1
ATOM 5940 N N . THR B 1 169 ? -47.590 -0.260 -13.071 1.00 24.29 149 THR B N 1
ATOM 5941 C CA . THR B 1 169 ? -48.328 0.508 -12.080 1.00 21.23 149 THR B CA 1
ATOM 5942 C C . THR B 1 169 ? -49.808 0.453 -12.450 1.00 22.61 149 THR B C 1
ATOM 5943 O O . THR B 1 169 ? -50.151 0.137 -13.592 1.00 21.30 149 THR B O 1
ATOM 5947 N N . LYS B 1 170 ? -50.685 0.754 -11.496 1.00 21.40 150 LYS B N 1
ATOM 5948 C CA . LYS B 1 170 ? -52.117 0.731 -11.770 1.00 22.97 150 LYS B CA 1
ATOM 5949 C C . LYS B 1 170 ? -52.661 2.144 -11.976 1.00 24.42 150 LYS B C 1
ATOM 5950 O O . LYS B 1 170 ? -53.714 2.338 -12.589 1.00 25.15 150 LYS B O 1
ATOM 5956 N N . ALA B 1 171 ? -51.937 3.132 -11.462 1.00 21.66 151 ALA B N 1
ATOM 5957 C CA . ALA B 1 171 ? -52.354 4.522 -11.587 1.00 20.14 151 ALA B CA 1
ATOM 5958 C C . ALA B 1 171 ? -51.141 5.433 -11.617 1.00 18.50 151 ALA B C 1
ATOM 5959 O O . ALA B 1 171 ? -50.079 5.095 -11.093 1.00 20.61 151 ALA B O 1
ATOM 5961 N N . VAL B 1 172 ? -51.306 6.596 -12.229 1.00 16.88 152 VAL B N 1
ATOM 5962 C CA . VAL B 1 172 ? -50.225 7.560 -12.328 1.00 16.66 152 VAL B CA 1
ATOM 5963 C C . VAL B 1 172 ? -50.709 8.956 -11.961 1.00 18.10 152 VAL B C 1
ATOM 5964 O O . VAL B 1 172 ? -51.803 9.363 -12.349 1.00 19.54 152 VAL B O 1
ATOM 5968 N N . VAL B 1 173 ? -49.896 9.680 -11.203 1.00 16.61 153 VAL B N 1
ATOM 5969 C CA . VAL B 1 173 ? -50.224 11.048 -10.840 1.00 14.33 153 VAL B CA 1
ATOM 5970 C C . VAL B 1 173 ? -49.121 11.897 -11.443 1.00 17.83 153 VAL B C 1
ATOM 5971 O O . VAL B 1 173 ? -47.961 11.777 -11.049 1.00 17.30 153 VAL B O 1
ATOM 5975 N N . VAL B 1 174 ? -49.478 12.736 -12.412 1.00 18.28 154 VAL B N 1
ATOM 5976 C CA . VAL B 1 174 ? -48.508 13.595 -13.075 1.00 16.27 154 VAL B CA 1
ATOM 5977 C C . VAL B 1 174 ? -48.455 14.974 -12.414 1.00 17.13 154 VAL B C 1
ATOM 5978 O O . VAL B 1 174 ? -49.478 15.643 -12.286 1.00 15.74 154 VAL B O 1
ATOM 5982 N N . THR B 1 175 ? -47.260 15.379 -11.989 1.00 15.88 155 THR B N 1
ATOM 5983 C CA . THR B 1 175 ? -47.053 16.678 -11.347 1.00 18.23 155 THR B CA 1
ATOM 5984 C C . THR B 1 175 ? -45.711 17.259 -11.804 1.00 17.54 155 THR B C 1
ATOM 5985 O O . THR B 1 175 ? -44.851 17.579 -10.986 1.00 17.08 155 THR B O 1
ATOM 5989 N N . THR B 1 176 ? -45.542 17.395 -13.115 1.00 16.04 156 THR B N 1
ATOM 5990 C CA . THR B 1 176 ? -44.299 17.904 -13.681 1.00 15.82 156 THR B CA 1
ATOM 5991 C C . THR B 1 176 ? -43.976 19.347 -13.317 1.00 16.39 156 THR B C 1
ATOM 5992 O O . THR B 1 176 ? -42.881 19.832 -13.601 1.00 20.67 156 THR B O 1
ATOM 5996 N N . GLY B 1 177 ? -44.919 20.030 -12.685 1.00 15.09 157 GLY B N 1
ATOM 5997 C CA . GLY B 1 177 ? -44.684 21.403 -12.274 1.00 15.77 157 GLY B CA 1
ATOM 5998 C C . GLY B 1 177 ? -44.304 22.333 -13.404 1.00 18.13 157 GLY B C 1
ATOM 5999 O O . GLY B 1 177 ? -44.990 22.392 -14.422 1.00 21.61 157 GLY B O 1
ATOM 6000 N N . THR B 1 178 ? -43.207 23.060 -13.230 1.00 15.56 158 THR B N 1
ATOM 6001 C CA . THR B 1 178 ? -42.747 23.994 -14.246 1.00 16.06 158 THR B CA 1
ATOM 6002 C C . THR B 1 178 ? -41.687 23.371 -15.150 1.00 17.32 158 THR B C 1
ATOM 6003 O O . THR B 1 178 ? -40.994 24.095 -15.871 1.00 15.08 158 THR B O 1
ATOM 6007 N N . PHE B 1 179 ? -41.571 22.042 -15.131 1.00 16.52 159 PHE B N 1
ATOM 6008 C CA . PHE B 1 179 ? -40.534 21.356 -15.912 1.00 15.91 159 PHE B CA 1
ATOM 6009 C C . PHE B 1 179 ? -40.811 20.892 -17.338 1.00 16.92 159 PHE B C 1
ATOM 6010 O O . PHE B 1 179 ? -39.945 21.032 -18.200 1.00 16.91 159 PHE B O 1
ATOM 6018 N N . LEU B 1 180 ? -41.985 20.323 -17.593 1.00 19.18 160 LEU B N 1
ATOM 6019 C CA . LEU B 1 180 ? -42.280 19.812 -18.928 1.00 18.62 160 LEU B CA 1
ATOM 6020 C C . LEU B 1 180 ? -42.035 20.856 -20.016 1.00 21.57 160 LEU B C 1
ATOM 6021 O O . LEU B 1 180 ? -42.759 21.856 -20.123 1.00 19.26 160 LEU B O 1
ATOM 6026 N N . ASN B 1 181 ? -40.996 20.600 -20.816 1.00 21.50 161 ASN B N 1
ATOM 6027 C CA . ASN B 1 181 ? -40.575 21.488 -21.895 1.00 19.75 161 ASN B CA 1
ATOM 6028 C C . ASN B 1 181 ? -40.382 22.915 -21.389 1.00 19.37 161 ASN B C 1
ATOM 6029 O O . ASN B 1 181 ? -40.702 23.885 -22.076 1.00 20.70 161 ASN B O 1
ATOM 6034 N N . GLY B 1 182 ? -39.836 23.032 -20.183 1.00 18.80 162 GLY B N 1
ATOM 6035 C CA . GLY B 1 182 ? -39.612 24.339 -19.593 1.00 18.05 162 GLY B CA 1
ATOM 6036 C C . GLY B 1 182 ? -38.527 25.156 -20.267 1.00 17.89 162 GLY B C 1
ATOM 6037 O O . GLY B 1 182 ? -37.472 24.634 -20.625 1.00 17.84 162 GLY B O 1
ATOM 6038 N N . VAL B 1 183 ? -38.797 26.445 -20.439 1.00 18.82 163 VAL B N 1
ATOM 6039 C CA . VAL B 1 183 ? -37.852 27.359 -21.062 1.00 18.76 163 VAL B CA 1
ATOM 6040 C C . VAL B 1 183 ? -37.690 28.583 -20.162 1.00 22.14 163 VAL B C 1
ATOM 6041 O O . VAL B 1 183 ? -38.677 29.247 -19.826 1.00 23.08 163 VAL B O 1
ATOM 6045 N N . ILE B 1 184 ? -36.452 28.868 -19.762 1.00 19.24 164 ILE B N 1
ATOM 6046 C CA . ILE B 1 184 ? -36.156 30.011 -18.905 1.00 19.00 164 ILE B CA 1
ATOM 6047 C C . ILE B 1 184 ? -35.977 31.275 -19.739 1.00 20.35 164 ILE B C 1
ATOM 6048 O O . ILE B 1 184 ? -35.312 31.251 -20.771 1.00 22.15 164 ILE B O 1
ATOM 6053 N N . TYR B 1 185 ? -36.570 32.374 -19.281 1.00 21.20 165 TYR B N 1
ATOM 6054 C CA . TYR B 1 185 ? -36.494 33.657 -19.980 1.00 21.48 165 TYR B CA 1
ATOM 6055 C C . TYR B 1 185 ? -35.801 34.744 -19.158 1.00 19.64 165 TYR B C 1
ATOM 6056 O O . TYR B 1 185 ? -36.143 34.974 -18.001 1.00 21.03 165 TYR B O 1
ATOM 6065 N N . ILE B 1 186 ? -34.828 35.409 -19.770 1.00 21.25 166 ILE B N 1
ATOM 6066 C CA . ILE B 1 186 ? -34.098 36.505 -19.138 1.00 19.21 166 ILE B CA 1
ATOM 6067 C C . ILE B 1 186 ? -33.685 37.406 -20.288 1.00 21.38 166 ILE B C 1
ATOM 6068 O O . ILE B 1 186 ? -32.833 37.040 -21.100 1.00 21.94 166 ILE B O 1
ATOM 6073 N N . GLY B 1 187 ? -34.291 38.584 -20.363 1.00 22.41 167 GLY B N 1
ATOM 6074 C CA . GLY B 1 187 ? -33.973 39.474 -21.458 1.00 26.73 167 GLY B CA 1
ATOM 6075 C C . GLY B 1 187 ? -34.301 38.736 -22.746 1.00 30.07 167 GLY B C 1
ATOM 6076 O O . GLY B 1 187 ? -35.415 38.241 -22.918 1.00 32.76 167 GLY B O 1
ATOM 6077 N N . ASP B 1 188 ? -33.328 38.636 -23.642 1.00 32.86 168 ASP B N 1
ATOM 6078 C CA . ASP B 1 188 ? -33.518 37.957 -24.922 1.00 35.15 168 ASP B CA 1
ATOM 6079 C C . ASP B 1 188 ? -33.057 36.500 -24.875 1.00 33.17 168 ASP B C 1
ATOM 6080 O O . ASP B 1 188 ? -33.268 35.741 -25.820 1.00 34.11 168 ASP B O 1
ATOM 6085 N N . LYS B 1 189 ? -32.435 36.105 -23.770 1.00 29.84 169 LYS B N 1
ATOM 6086 C CA . LYS B 1 189 ? -31.946 34.742 -23.643 1.00 28.78 169 LYS B CA 1
ATOM 6087 C C . LYS B 1 189 ? -33.052 33.753 -23.310 1.00 29.60 169 LYS B C 1
ATOM 6088 O O . LYS B 1 189 ? -33.940 34.031 -22.498 1.00 29.02 169 LYS B O 1
ATOM 6094 N N . MET B 1 190 ? -32.986 32.596 -23.956 1.00 29.40 170 MET B N 1
ATOM 6095 C CA . MET B 1 190 ? -33.928 31.514 -23.725 1.00 30.29 170 MET B CA 1
ATOM 6096 C C . MET B 1 190 ? -33.072 30.304 -23.377 1.00 30.32 170 MET B C 1
ATOM 6097 O O . MET B 1 190 ? -32.227 29.878 -24.167 1.00 31.78 170 MET B O 1
ATOM 6102 N N . ILE B 1 191 ? -33.276 29.764 -22.182 1.00 29.54 171 ILE B N 1
ATOM 6103 C CA . ILE B 1 191 ? -32.489 28.627 -21.722 1.00 25.41 171 ILE B CA 1
ATOM 6104 C C . ILE B 1 191 ? -33.361 27.442 -21.326 1.00 22.46 171 ILE B C 1
ATOM 6105 O O . ILE B 1 191 ? -34.262 27.574 -20.510 1.00 21.95 171 ILE B O 1
ATOM 6110 N N . PRO B 1 192 ? -33.107 26.267 -21.913 1.00 22.55 172 PRO B N 1
ATOM 6111 C CA . PRO B 1 192 ? -33.894 25.080 -21.578 1.00 20.48 172 PRO B CA 1
ATOM 6112 C C . PRO B 1 192 ? -33.723 24.790 -20.093 1.00 20.55 172 PRO B C 1
ATOM 6113 O O . PRO B 1 192 ? -32.613 24.881 -19.572 1.00 21.01 172 PRO B O 1
ATOM 6117 N N . GLY B 1 193 ? -34.811 24.443 -19.414 1.00 19.35 173 GLY B N 1
ATOM 6118 C CA . GLY B 1 193 ? -34.719 24.135 -18.000 1.00 17.21 173 GLY B CA 1
ATOM 6119 C C . GLY B 1 193 ? -36.059 24.209 -17.298 1.00 21.26 173 GLY B C 1
ATOM 6120 O O . GLY B 1 193 ? -36.930 24.984 -17.698 1.00 21.44 173 GLY B O 1
ATOM 6121 N N . GLY B 1 194 ? -36.228 23.402 -16.251 1.00 19.57 174 GLY B N 1
ATOM 6122 C CA . GLY B 1 194 ? -37.472 23.418 -15.503 1.00 18.97 174 GLY B CA 1
ATOM 6123 C C . GLY B 1 194 ? -37.397 24.514 -14.461 1.00 21.42 174 GLY B C 1
ATOM 6124 O O . GLY B 1 194 ? -38.414 25.032 -14.000 1.00 26.01 174 GLY B O 1
ATOM 6125 N N . ARG B 1 195 ? -36.170 24.870 -14.099 1.00 18.64 175 ARG B N 1
ATOM 6126 C CA . ARG B 1 195 ? -35.899 25.918 -13.120 1.00 20.01 175 ARG B CA 1
ATOM 6127 C C . ARG B 1 195 ? -34.485 26.413 -13.368 1.00 19.26 175 ARG B C 1
ATOM 6128 O O . ARG B 1 195 ? -33.659 25.685 -13.923 1.00 17.28 175 ARG B O 1
ATOM 6136 N N . LEU B 1 196 ? -34.200 27.644 -12.958 1.00 17.94 176 LEU B N 1
ATOM 6137 C CA . LEU B 1 196 ? -32.866 28.206 -13.150 1.00 17.47 176 LEU B CA 1
ATOM 6138 C C . LEU B 1 196 ? -31.848 27.249 -12.527 1.00 20.00 176 LEU B C 1
ATOM 6139 O O . LEU B 1 196 ? -31.956 26.901 -11.348 1.00 20.15 176 LEU B O 1
ATOM 6144 N N . GLY B 1 197 ? -30.879 26.805 -13.326 1.00 18.42 177 GLY B N 1
ATOM 6145 C CA . GLY B 1 197 ? -29.864 25.896 -12.827 1.00 17.92 177 GLY B CA 1
ATOM 6146 C C . GLY B 1 197 ? -30.277 24.434 -12.805 1.00 20.14 177 GLY B C 1
ATOM 6147 O O . GLY B 1 197 ? -29.517 23.576 -12.367 1.00 20.51 177 GLY B O 1
ATOM 6148 N N . GLU B 1 198 ? -31.479 24.139 -13.281 1.00 20.70 178 GLU B N 1
ATOM 6149 C CA . GLU B 1 198 ? -31.962 22.764 -13.290 1.00 22.45 178 GLU B CA 1
ATOM 6150 C C . GLU B 1 198 ? -32.421 22.323 -14.673 1.00 21.77 178 GLU B C 1
ATOM 6151 O O . GLU B 1 198 ? -32.810 23.142 -15.501 1.00 25.49 178 GLU B O 1
ATOM 6157 N N . PRO B 1 199 ? -32.375 21.014 -14.944 1.00 21.40 179 PRO B N 1
ATOM 6158 C CA . PRO B 1 199 ? -32.792 20.496 -16.248 1.00 22.25 179 PRO B CA 1
ATOM 6159 C C . PRO B 1 199 ? -34.312 20.494 -16.387 1.00 22.82 179 PRO B C 1
ATOM 6160 O O . PRO B 1 199 ? -35.039 20.749 -15.424 1.00 23.64 179 PRO B O 1
ATOM 6164 N N . ARG B 1 200 ? -34.789 20.210 -17.590 1.00 20.10 180 ARG B N 1
ATOM 6165 C CA . ARG B 1 200 ? -36.219 20.152 -17.834 1.00 19.82 180 ARG B CA 1
ATOM 6166 C C . ARG B 1 200 ? -36.528 18.766 -18.374 1.00 18.81 180 ARG B C 1
ATOM 6167 O O . ARG B 1 200 ? -35.624 18.021 -18.726 1.00 20.05 180 ARG B O 1
ATOM 6175 N N . SER B 1 201 ? -37.808 18.427 -18.433 1.00 19.18 181 SER B N 1
ATOM 6176 C CA . SER B 1 201 ? -38.235 17.143 -18.963 1.00 16.35 181 SER B CA 1
ATOM 6177 C C . SER B 1 201 ? -38.803 17.438 -20.350 1.00 16.76 181 SER B C 1
ATOM 6178 O O . SER B 1 201 ? -39.192 18.578 -20.636 1.00 10.53 181 SER B O 1
ATOM 6181 N N . GLU B 1 202 ? -38.857 16.424 -21.211 1.00 17.89 182 GLU B N 1
ATOM 6182 C CA . GLU B 1 202 ? -39.346 16.638 -22.568 1.00 21.29 182 GLU B CA 1
ATOM 6183 C C . GLU B 1 202 ? -40.256 15.563 -23.158 1.00 19.79 182 GLU B C 1
ATOM 6184 O O . GLU B 1 202 ? -41.376 15.845 -23.584 1.00 18.14 182 GLU B O 1
ATOM 6190 N N . GLY B 1 203 ? -39.751 14.335 -23.189 1.00 19.89 183 GLY B N 1
ATOM 6191 C CA . GLY B 1 203 ? -40.480 13.229 -23.769 1.00 17.58 183 GLY B CA 1
ATOM 6192 C C . GLY B 1 203 ? -41.942 13.046 -23.428 1.00 19.68 183 GLY B C 1
ATOM 6193 O O . GLY B 1 203 ? -42.745 12.712 -24.296 1.00 23.17 183 GLY B O 1
ATOM 6194 N N . LEU B 1 204 ? -42.303 13.262 -22.174 1.00 20.02 184 LEU B N 1
ATOM 6195 C CA . LEU B 1 204 ? -43.680 13.059 -21.759 1.00 19.80 184 LEU B CA 1
ATOM 6196 C C . LEU B 1 204 ? -44.713 13.816 -22.588 1.00 21.59 184 LEU B C 1
ATOM 6197 O O . LEU B 1 204 ? -45.858 13.377 -22.693 1.00 19.36 184 LEU B O 1
ATOM 6202 N N . SER B 1 205 ? -44.318 14.941 -23.183 1.00 20.85 185 SER B N 1
ATOM 6203 C CA . SER B 1 205 ? -45.256 15.713 -23.987 1.00 23.51 185 SER B CA 1
ATOM 6204 C C . SER B 1 205 ? -45.709 14.916 -25.218 1.00 26.04 185 SER B C 1
ATOM 6205 O O . SER B 1 205 ? -46.801 15.145 -25.742 1.00 25.87 185 SER B O 1
ATOM 6208 N N . ASP B 1 206 ? -44.882 13.975 -25.672 1.00 26.50 186 ASP B N 1
ATOM 6209 C CA . ASP B 1 206 ? -45.241 13.158 -26.835 1.00 28.85 186 ASP B CA 1
ATOM 6210 C C . ASP B 1 206 ? -46.431 12.260 -26.526 1.00 26.05 186 ASP B C 1
ATOM 6211 O O . ASP B 1 206 ? -47.278 12.029 -27.381 1.00 26.81 186 ASP B O 1
ATOM 6216 N N . PHE B 1 207 ? -46.486 11.750 -25.301 1.00 26.41 187 PHE B N 1
ATOM 6217 C CA . PHE B 1 207 ? -47.582 10.891 -24.868 1.00 23.55 187 PHE B CA 1
ATOM 6218 C C . PHE B 1 207 ? -48.900 11.645 -24.968 1.00 25.06 187 PHE B C 1
ATOM 6219 O O . PHE B 1 207 ? -49.892 11.119 -25.461 1.00 25.60 187 PHE B O 1
ATOM 6227 N N . TYR B 1 208 ? -48.907 12.882 -24.491 1.00 24.94 188 TYR B N 1
ATOM 6228 C CA . TYR B 1 208 ? -50.112 13.690 -24.538 1.00 26.76 188 TYR B CA 1
ATOM 6229 C C . TYR B 1 208 ? -50.551 14.071 -25.951 1.00 27.01 188 TYR B C 1
ATOM 6230 O O . TYR B 1 208 ? -51.747 14.125 -26.224 1.00 28.18 188 TYR B O 1
ATOM 6239 N N . ARG B 1 209 ? -49.607 14.331 -26.849 1.00 26.75 189 ARG B N 1
ATOM 6240 C CA . ARG B 1 209 ? -49.990 14.662 -28.217 1.00 29.92 189 ARG B CA 1
ATOM 6241 C C . ARG B 1 209 ? -50.547 13.387 -28.852 1.00 29.38 189 ARG B C 1
ATOM 6242 O O . ARG B 1 209 ? -51.548 13.418 -29.565 1.00 29.45 189 ARG B O 1
ATOM 6250 N N . ARG B 1 210 ? -49.897 12.265 -28.558 1.00 28.60 190 ARG B N 1
ATOM 6251 C CA . ARG B 1 210 ? -50.296 10.967 -29.076 1.00 29.90 190 ARG B CA 1
ATOM 6252 C C . ARG B 1 210 ? -51.730 10.584 -28.691 1.00 30.84 190 ARG B C 1
ATOM 6253 O O . ARG B 1 210 ? -52.404 9.863 -29.426 1.00 31.71 190 ARG B O 1
ATOM 6261 N N . PHE B 1 211 ? -52.200 11.057 -27.540 1.00 30.18 191 PHE B N 1
ATOM 6262 C CA . PHE B 1 211 ? -53.555 10.749 -27.110 1.00 27.40 191 PHE B CA 1
ATOM 6263 C C . PHE B 1 211 ? -54.459 11.929 -27.329 1.00 28.84 191 PHE B C 1
ATOM 6264 O O . PHE B 1 211 ? -55.545 12.016 -26.757 1.00 30.21 191 PHE B O 1
ATOM 6272 N N . ASP B 1 212 ? -53.994 12.854 -28.156 1.00 30.82 192 ASP B N 1
ATOM 6273 C CA . ASP B 1 212 ? -54.784 14.022 -28.500 1.00 35.11 192 ASP B CA 1
ATOM 6274 C C . ASP B 1 212 ? -55.240 14.887 -27.316 1.00 33.57 192 ASP B C 1
ATOM 6275 O O . ASP B 1 212 ? -56.375 15.366 -27.288 1.00 33.18 192 ASP B O 1
ATOM 6280 N N . PHE B 1 213 ? -54.370 15.078 -26.333 1.00 31.66 193 PHE B N 1
ATOM 6281 C CA . PHE B 1 213 ? -54.710 15.922 -25.190 1.00 29.34 193 PHE B CA 1
ATOM 6282 C C . PHE B 1 213 ? -54.362 17.349 -25.603 1.00 29.15 193 PHE B C 1
ATOM 6283 O O . PHE B 1 213 ? -53.410 17.565 -26.357 1.00 29.20 193 PHE B O 1
ATOM 6291 N N . PRO B 1 214 ? -55.137 18.339 -25.135 1.00 28.26 194 PRO B N 1
ATOM 6292 C CA . PRO B 1 214 ? -54.830 19.730 -25.492 1.00 27.99 194 PRO B CA 1
ATOM 6293 C C . PRO B 1 214 ? -53.634 20.128 -24.617 1.00 27.84 194 PRO B C 1
ATOM 6294 O O . PRO B 1 214 ? -53.530 19.676 -23.473 1.00 28.77 194 PRO B O 1
ATOM 6298 N N . LEU B 1 215 ? -52.740 20.959 -25.145 1.00 28.16 195 LEU B N 1
ATOM 6299 C CA . LEU B 1 215 ? -51.569 21.398 -24.395 1.00 28.39 195 LEU B CA 1
ATOM 6300 C C . LEU B 1 215 ? -51.344 22.884 -24.565 1.00 28.69 195 LEU B C 1
ATOM 6301 O O . LEU B 1 215 ? -51.230 23.369 -25.681 1.00 33.80 195 LEU B O 1
ATOM 6306 N N . ILE B 1 216 ? -51.280 23.609 -23.455 1.00 28.51 196 ILE B N 1
ATOM 6307 C CA . ILE B 1 216 ? -51.050 25.045 -23.504 1.00 27.25 196 ILE B CA 1
ATOM 6308 C C . ILE B 1 216 ? -49.797 25.389 -22.722 1.00 24.69 196 ILE B C 1
ATOM 6309 O O . ILE B 1 216 ? -49.309 24.582 -21.942 1.00 25.71 196 ILE B O 1
ATOM 6314 N N . ARG B 1 217 ? -49.272 26.585 -22.934 1.00 23.54 197 ARG B N 1
ATOM 6315 C CA . ARG B 1 217 ? -48.079 26.996 -22.219 1.00 24.21 197 ARG B CA 1
ATOM 6316 C C . ARG B 1 217 ? -48.317 28.212 -21.334 1.00 25.28 197 ARG B C 1
ATOM 6317 O O . ARG B 1 217 ? -48.827 29.244 -21.779 1.00 24.81 197 ARG B O 1
ATOM 6325 N N . PHE B 1 218 ? -47.978 28.065 -20.059 1.00 23.82 198 PHE B N 1
ATOM 6326 C CA . PHE B 1 218 ? -48.134 29.153 -19.107 1.00 24.05 198 PHE B CA 1
ATOM 6327 C C . PHE B 1 218 ? -46.752 29.663 -18.737 1.00 24.23 198 PHE B C 1
ATOM 6328 O O . PHE B 1 218 ? -45.771 28.923 -18.797 1.00 23.59 198 PHE B O 1
ATOM 6336 N N . LYS B 1 219 ? -46.681 30.935 -18.364 1.00 23.91 199 LYS B N 1
ATOM 6337 C CA . LYS B 1 219 ? -45.420 31.548 -17.994 1.00 25.75 199 LYS B CA 1
ATOM 6338 C C . LYS B 1 219 ? -45.552 32.386 -16.728 1.00 26.04 199 LYS B C 1
ATOM 6339 O O . LYS B 1 219 ? -46.474 33.188 -16.602 1.00 27.22 199 LYS B O 1
ATOM 6345 N N . THR B 1 220 ? -44.629 32.191 -15.789 1.00 25.42 200 THR B N 1
ATOM 6346 C CA . THR B 1 220 ? -44.633 32.954 -14.543 1.00 23.96 200 THR B CA 1
ATOM 6347 C C . THR B 1 220 ? -43.213 33.358 -14.189 1.00 23.34 200 THR B C 1
ATOM 6348 O O . THR B 1 220 ? -42.257 32.660 -14.515 1.00 20.89 200 THR B O 1
ATOM 6352 N N . GLY B 1 221 ? -43.077 34.495 -13.521 1.00 25.59 201 GLY B N 1
ATOM 6353 C CA . GLY B 1 221 ? -41.759 34.970 -13.153 1.00 22.25 201 GLY B CA 1
ATOM 6354 C C . GLY B 1 221 ? -41.497 34.961 -11.663 1.00 23.31 201 GLY B C 1
ATOM 6355 O O . GLY B 1 221 ? -42.416 34.810 -10.854 1.00 23.51 201 GLY B O 1
ATOM 6356 N N . THR B 1 222 ? -40.226 35.130 -11.311 1.00 20.64 202 THR B N 1
ATOM 6357 C CA . THR B 1 222 ? -39.777 35.149 -9.927 1.00 19.06 202 THR B CA 1
ATOM 6358 C C . THR B 1 222 ? -38.747 36.273 -9.810 1.00 20.25 202 THR B C 1
ATOM 6359 O O . THR B 1 222 ? -38.128 36.662 -10.800 1.00 21.22 202 THR B O 1
ATOM 6363 N N . PRO B 1 223 ? -38.562 36.819 -8.603 1.00 18.73 203 PRO B N 1
ATOM 6364 C CA . PRO B 1 223 ? -37.594 37.900 -8.384 1.00 18.05 203 PRO B CA 1
ATOM 6365 C C . PRO B 1 223 ? -36.168 37.356 -8.323 1.00 19.56 203 PRO B C 1
ATOM 6366 O O . PRO B 1 223 ? -35.949 36.144 -8.359 1.00 21.08 203 PRO B O 1
ATOM 6370 N N . ALA B 1 224 ? -35.205 38.259 -8.220 1.00 17.17 204 ALA B N 1
ATOM 6371 C CA . ALA B 1 224 ? -33.812 37.871 -8.110 1.00 18.80 204 ALA B CA 1
ATOM 6372 C C . ALA B 1 224 ? -33.586 37.518 -6.640 1.00 20.01 204 ALA B C 1
ATOM 6373 O O . ALA B 1 224 ? -34.475 37.722 -5.811 1.00 21.83 204 ALA B O 1
ATOM 6375 N N . ARG B 1 225 ? -32.416 36.968 -6.322 1.00 16.68 205 ARG B N 1
ATOM 6376 C CA . ARG B 1 225 ? -32.073 36.645 -4.941 1.00 15.19 205 ARG B CA 1
ATOM 6377 C C . ARG B 1 225 ? -30.949 37.619 -4.600 1.00 17.39 205 ARG B C 1
ATOM 6378 O O . ARG B 1 225 ? -29.955 37.693 -5.322 1.00 15.86 205 ARG B O 1
ATOM 6386 N N . LEU B 1 226 ? -31.116 38.366 -3.508 1.00 17.20 206 LEU B N 1
ATOM 6387 C CA . LEU B 1 226 ? -30.153 39.390 -3.105 1.00 16.91 206 LEU B CA 1
ATOM 6388 C C . LEU B 1 226 ? -29.293 39.063 -1.896 1.00 18.75 206 LEU B C 1
ATOM 6389 O O . LEU B 1 226 ? -29.704 38.328 -0.999 1.00 20.58 206 LEU B O 1
ATOM 6394 N N . ASP B 1 227 ? -28.103 39.656 -1.874 1.00 20.03 207 ASP B N 1
ATOM 6395 C CA . ASP B 1 227 ? -27.154 39.476 -0.788 1.00 20.70 207 ASP B CA 1
ATOM 6396 C C . ASP B 1 227 ? -27.527 40.406 0.371 1.00 20.80 207 ASP B C 1
ATOM 6397 O O . ASP B 1 227 ? -27.471 41.625 0.234 1.00 23.84 207 ASP B O 1
ATOM 6402 N N . LYS B 1 228 ? -27.884 39.825 1.511 1.00 21.04 208 LYS B N 1
ATOM 6403 C CA . LYS B 1 228 ? -28.278 40.584 2.694 1.00 19.24 208 LYS B CA 1
ATOM 6404 C C . LYS B 1 228 ? -27.246 41.592 3.206 1.00 19.38 208 LYS B C 1
ATOM 6405 O O . LYS B 1 228 ? -27.620 42.640 3.740 1.00 18.84 208 LYS B O 1
ATOM 6411 N N . ARG B 1 229 ? -25.957 41.291 3.053 1.00 19.00 209 ARG B N 1
ATOM 6412 C CA . ARG B 1 229 ? -24.925 42.201 3.539 1.00 17.70 209 ARG B CA 1
ATOM 6413 C C . ARG B 1 229 ? -24.747 43.430 2.665 1.00 20.14 209 ARG B C 1
ATOM 6414 O O . ARG B 1 229 ? -24.007 44.345 3.033 1.00 21.52 209 ARG B O 1
ATOM 6422 N N . THR B 1 230 ? -25.413 43.461 1.514 1.00 18.34 210 THR B N 1
ATOM 6423 C CA . THR B 1 230 ? -25.303 44.615 0.622 1.00 18.91 210 THR B CA 1
ATOM 6424 C C . THR B 1 230 ? -26.566 45.477 0.658 1.00 19.04 210 THR B C 1
ATOM 6425 O O . THR B 1 230 ? -26.739 46.377 -0.169 1.00 15.74 210 THR B O 1
ATOM 6429 N N . ILE B 1 231 ? -27.438 45.197 1.625 1.00 19.91 211 ILE B N 1
ATOM 6430 C CA . ILE B 1 231 ? -28.688 45.937 1.783 1.00 23.15 211 ILE B CA 1
ATOM 6431 C C . ILE B 1 231 ? -28.685 46.799 3.040 1.00 25.06 211 ILE B C 1
ATOM 6432 O O . ILE B 1 231 ? -28.279 46.351 4.108 1.00 26.37 211 ILE B O 1
ATOM 6437 N N . ASP B 1 232 ? -29.148 48.036 2.908 1.00 27.80 212 ASP B N 1
ATOM 6438 C CA . ASP B 1 232 ? -29.216 48.944 4.046 1.00 28.93 212 ASP B CA 1
ATOM 6439 C C . ASP B 1 232 ? -30.644 48.912 4.591 1.00 28.02 212 ASP B C 1
ATOM 6440 O O . ASP B 1 232 ? -31.566 49.442 3.962 1.00 27.89 212 ASP B O 1
ATOM 6445 N N . PHE B 1 233 ? -30.829 48.286 5.749 1.00 26.56 213 PHE B N 1
ATOM 6446 C CA . PHE B 1 233 ? -32.155 48.182 6.355 1.00 27.02 213 PHE B CA 1
ATOM 6447 C C . PHE B 1 233 ? -32.398 49.278 7.387 1.00 27.93 213 PHE B C 1
ATOM 6448 O O . PHE B 1 233 ? -33.477 49.343 7.974 1.00 29.27 213 PHE B O 1
ATOM 6456 N N . SER B 1 234 ? -31.400 50.132 7.602 1.00 26.83 214 SER B N 1
ATOM 6457 C CA . SER B 1 234 ? -31.490 51.188 8.604 1.00 29.57 214 SER B CA 1
ATOM 6458 C C . SER B 1 234 ? -32.770 52.031 8.605 1.00 30.49 214 SER B C 1
ATOM 6459 O O . SER B 1 234 ? -33.309 52.346 9.667 1.00 32.82 214 SER B O 1
ATOM 6462 N N . ALA B 1 235 ? -33.258 52.400 7.429 1.00 28.66 215 ALA B N 1
ATOM 6463 C CA . ALA B 1 235 ? -34.459 53.214 7.347 1.00 28.47 215 ALA B CA 1
ATOM 6464 C C . ALA B 1 235 ? -35.677 52.455 6.841 1.00 28.51 215 ALA B C 1
ATOM 6465 O O . ALA B 1 235 ? -36.663 53.072 6.445 1.00 31.26 215 ALA B O 1
ATOM 6467 N N . LEU B 1 236 ? -35.625 51.127 6.855 1.00 26.69 216 LEU B N 1
ATOM 6468 C CA . LEU B 1 236 ? -36.755 50.338 6.369 1.00 25.08 216 LEU B CA 1
ATOM 6469 C C . LEU B 1 236 ? -37.702 49.890 7.478 1.00 25.16 216 LEU B C 1
ATOM 6470 O O . LEU B 1 236 ? -37.275 49.573 8.584 1.00 25.47 216 LEU B O 1
ATOM 6475 N N . GLU B 1 237 ? -38.996 49.878 7.169 1.00 27.11 217 GLU B N 1
ATOM 6476 C CA . GLU B 1 237 ? -40.024 49.477 8.126 1.00 28.44 217 GLU B CA 1
ATOM 6477 C C . GLU B 1 237 ? -39.952 47.978 8.420 1.00 27.39 217 GLU B C 1
ATOM 6478 O O . GLU B 1 237 ? -39.972 47.159 7.499 1.00 26.63 217 GLU B O 1
ATOM 6484 N N . VAL B 1 238 ? -39.878 47.626 9.699 1.00 24.37 218 VAL B N 1
ATOM 6485 C CA . VAL B 1 238 ? -39.812 46.229 10.106 1.00 24.83 218 VAL B CA 1
ATOM 6486 C C . VAL B 1 238 ? -41.194 45.577 10.050 1.00 26.55 218 VAL B C 1
ATOM 6487 O O . VAL B 1 238 ? -42.202 46.210 10.374 1.00 27.23 218 VAL B O 1
ATOM 6491 N N . ALA B 1 239 ? -41.230 44.315 9.630 1.00 24.29 219 ALA B N 1
ATOM 6492 C CA . ALA B 1 239 ? -42.476 43.558 9.534 1.00 25.97 219 ALA B CA 1
ATOM 6493 C C . ALA B 1 239 ? -42.290 42.230 10.259 1.00 26.53 219 ALA B C 1
ATOM 6494 O O . ALA B 1 239 ? -41.851 41.240 9.674 1.00 26.65 219 ALA B O 1
ATOM 6496 N N . PRO B 1 240 ? -42.628 42.197 11.555 1.00 27.90 220 PRO B N 1
ATOM 6497 C CA . PRO B 1 240 ? -42.509 41.009 12.404 1.00 26.69 220 PRO B CA 1
ATOM 6498 C C . PRO B 1 240 ? -43.702 40.061 12.334 1.00 24.83 220 PRO B C 1
ATOM 6499 O O . PRO B 1 240 ? -44.680 40.312 11.628 1.00 23.32 220 PRO B O 1
ATOM 6503 N N . GLY B 1 241 ? -43.605 38.968 13.084 1.00 25.88 221 GLY B N 1
ATOM 6504 C CA . GLY B 1 241 ? -44.682 38.002 13.130 1.00 26.08 221 GLY B CA 1
ATOM 6505 C C . GLY B 1 241 ? -45.577 38.358 14.301 1.00 28.58 221 GLY B C 1
ATOM 6506 O O . GLY B 1 241 ? -45.393 39.402 14.922 1.00 27.65 221 GLY B O 1
ATOM 6507 N N . ASP B 1 242 ? -46.554 37.510 14.601 1.00 29.68 222 ASP B N 1
ATOM 6508 C CA . ASP B 1 242 ? -47.451 37.762 15.721 1.00 30.80 222 ASP B CA 1
ATOM 6509 C C . ASP B 1 242 ? -46.972 36.995 16.937 1.00 33.39 222 ASP B C 1
ATOM 6510 O O . ASP B 1 242 ? -46.238 36.010 16.819 1.00 33.79 222 ASP B O 1
ATOM 6515 N N . ASP B 1 243 ? -47.402 37.452 18.106 1.00 34.66 223 ASP B N 1
ATOM 6516 C CA . ASP B 1 243 ? -47.067 36.799 19.360 1.00 34.18 223 ASP B CA 1
ATOM 6517 C C . ASP B 1 243 ? -48.324 36.833 20.223 1.00 33.19 223 ASP B C 1
ATOM 6518 O O . ASP B 1 243 ? -48.807 37.905 20.589 1.00 33.99 223 ASP B O 1
ATOM 6523 N N . PRO B 1 244 ? -48.879 35.655 20.544 1.00 29.21 224 PRO B N 1
ATOM 6524 C CA . PRO B 1 244 ? -48.366 34.345 20.130 1.00 26.82 224 PRO B CA 1
ATOM 6525 C C . PRO B 1 244 ? -48.578 34.116 18.641 1.00 24.20 224 PRO B C 1
ATOM 6526 O O . PRO B 1 244 ? -49.537 34.623 18.060 1.00 24.27 224 PRO B O 1
ATOM 6530 N N . PRO B 1 245 ? -47.679 33.359 18.000 1.00 22.03 225 PRO B N 1
ATOM 6531 C CA . PRO B 1 245 ? -47.817 33.090 16.566 1.00 22.64 225 PRO B CA 1
ATOM 6532 C C . PRO B 1 245 ? -48.728 31.891 16.290 1.00 23.27 225 PRO B C 1
ATOM 6533 O O . PRO B 1 245 ? -48.737 30.917 17.043 1.00 24.20 225 PRO B O 1
ATOM 6537 N N . PRO B 1 246 ? -49.513 31.952 15.206 1.00 22.31 226 PRO B N 1
ATOM 6538 C CA . PRO B 1 246 ? -50.416 30.850 14.858 1.00 22.55 226 PRO B CA 1
ATOM 6539 C C . PRO B 1 246 ? -49.653 29.679 14.229 1.00 25.50 226 PRO B C 1
ATOM 6540 O O . PRO B 1 246 ? -48.586 29.874 13.647 1.00 26.42 226 PRO B O 1
ATOM 6544 N N . LYS B 1 247 ? -50.206 28.472 14.347 1.00 25.32 227 LYS B N 1
ATOM 6545 C CA . LYS B 1 247 ? -49.594 27.270 13.772 1.00 24.18 227 LYS B CA 1
ATOM 6546 C C . LYS B 1 247 ? -50.420 26.860 12.574 1.00 23.23 227 LYS B C 1
ATOM 6547 O O . LYS B 1 247 ? -51.583 27.226 12.472 1.00 26.10 227 LYS B O 1
ATOM 6553 N N . PHE B 1 248 ? -49.834 26.075 11.682 1.00 23.31 228 PHE B N 1
ATOM 6554 C CA . PHE B 1 248 ? -50.573 25.616 10.518 1.00 22.91 228 PHE B CA 1
ATOM 6555 C C . PHE B 1 248 ? -51.137 24.235 10.745 1.00 21.71 228 PHE B C 1
ATOM 6556 O O . PHE B 1 248 ? -52.171 23.881 10.190 1.00 25.59 228 PHE B O 1
ATOM 6564 N N . SER B 1 249 ? -50.457 23.449 11.564 1.00 19.98 229 SER B N 1
ATOM 6565 C CA . SER B 1 249 ? -50.914 22.095 11.825 1.00 19.24 229 SER B CA 1
ATOM 6566 C C . SER B 1 249 ? -51.656 21.934 13.144 1.00 17.67 229 SER B C 1
ATOM 6567 O O . SER B 1 249 ? -51.323 22.554 14.155 1.00 18.20 229 SER B O 1
ATOM 6570 N N . PHE B 1 250 ? -52.666 21.082 13.119 1.00 16.43 230 PHE B N 1
ATOM 6571 C CA . PHE B 1 250 ? -53.454 20.802 14.307 1.00 19.98 230 PHE B CA 1
ATOM 6572 C C . PHE B 1 250 ? -52.726 19.730 15.107 1.00 19.39 230 PHE B C 1
ATOM 6573 O O . PHE B 1 250 ? -52.964 19.570 16.302 1.00 17.82 230 PHE B O 1
ATOM 6581 N N . TRP B 1 251 ? -51.818 19.026 14.435 1.00 18.23 231 TRP B N 1
ATOM 6582 C CA . TRP B 1 251 ? -51.088 17.902 15.028 1.00 20.27 231 TRP B CA 1
ATOM 6583 C C . TRP B 1 251 ? -49.739 18.141 15.683 1.00 21.53 231 TRP B C 1
ATOM 6584 O O . TRP B 1 251 ? -49.274 17.305 16.459 1.00 22.48 231 TRP B O 1
ATOM 6595 N N . THR B 1 252 ? -49.095 19.255 15.364 1.00 21.73 232 THR B N 1
ATOM 6596 C CA . THR B 1 252 ? -47.800 19.551 15.963 1.00 24.85 232 THR B CA 1
ATOM 6597 C C . THR B 1 252 ? -48.013 20.106 17.371 1.00 25.38 232 THR B C 1
ATOM 6598 O O . THR B 1 252 ? -49.139 20.402 17.758 1.00 25.43 232 THR B O 1
ATOM 6602 N N . GLU B 1 253 ? -46.933 20.239 18.132 1.00 28.10 233 GLU B N 1
ATOM 6603 C CA . GLU B 1 253 ? -47.000 20.743 19.505 1.00 31.85 233 GLU B CA 1
ATOM 6604 C C . GLU B 1 253 ? -47.237 22.253 19.519 1.00 29.78 233 GLU B C 1
ATOM 6605 O O . GLU B 1 253 ? -46.537 22.992 18.835 1.00 30.65 233 GLU B O 1
ATOM 6611 N N . PRO B 1 254 ? -48.232 22.736 20.289 1.00 29.35 234 PRO B N 1
ATOM 6612 C CA . PRO B 1 254 ? -49.197 22.059 21.171 1.00 27.77 234 PRO B CA 1
ATOM 6613 C C . PRO B 1 254 ? -50.289 21.344 20.382 1.00 25.16 234 PRO B C 1
ATOM 6614 O O . PRO B 1 254 ? -51.042 21.982 19.651 1.00 25.00 234 PRO B O 1
ATOM 6618 N N . VAL B 1 255 ? -50.387 20.029 20.552 1.00 24.02 235 VAL B N 1
ATOM 6619 C CA . VAL B 1 255 ? -51.381 19.222 19.848 1.00 25.80 235 VAL B CA 1
ATOM 6620 C C . VAL B 1 255 ? -52.839 19.624 20.104 1.00 25.73 235 VAL B C 1
ATOM 6621 O O . VAL B 1 255 ? -53.220 19.969 21.224 1.00 26.81 235 VAL B O 1
ATOM 6625 N N . GLY B 1 256 ? -53.647 19.569 19.050 1.00 22.13 236 GLY B N 1
ATOM 6626 C CA . GLY B 1 256 ? -55.051 19.916 19.162 1.00 23.96 236 GLY B CA 1
ATOM 6627 C C . GLY B 1 256 ? -55.282 21.398 19.348 1.00 24.58 236 GLY B C 1
ATOM 6628 O O . GLY B 1 256 ? -56.258 21.810 19.968 1.00 28.08 236 GLY B O 1
ATOM 6629 N N . SER B 1 257 ? -54.390 22.204 18.792 1.00 25.84 237 SER B N 1
ATOM 6630 C CA . SER B 1 257 ? -54.479 23.655 18.907 1.00 26.55 237 SER B CA 1
ATOM 6631 C C . SER B 1 257 ? -53.839 24.321 17.683 1.00 26.20 237 SER B C 1
ATOM 6632 O O . SER B 1 257 ? -53.029 23.701 16.989 1.00 25.99 237 SER B O 1
ATOM 6635 N N . TYR B 1 258 ? -54.206 25.574 17.417 1.00 22.98 238 TYR B N 1
ATOM 6636 C CA . TYR B 1 258 ? -53.658 26.304 16.278 1.00 20.79 238 TYR B CA 1
ATOM 6637 C C . TYR B 1 258 ? -52.790 27.503 16.658 1.00 20.18 238 TYR B C 1
ATOM 6638 O O . TYR B 1 258 ? -52.550 28.384 15.827 1.00 17.31 238 TYR B O 1
ATOM 6647 N N . TRP B 1 259 ? -52.322 27.537 17.904 1.00 19.49 239 TRP B N 1
ATOM 6648 C CA . TRP B 1 259 ? -51.454 28.622 18.366 1.00 18.90 239 TRP B CA 1
ATOM 6649 C C . TRP B 1 259 ? -50.196 28.092 19.058 1.00 20.92 239 TRP B C 1
ATOM 6650 O O . TRP B 1 259 ? -50.259 27.150 19.855 1.00 19.57 239 TRP B O 1
ATOM 6661 N N . PHE B 1 260 ? -49.057 28.702 18.743 1.00 21.59 240 PHE B N 1
ATOM 6662 C CA . PHE B 1 260 ? -47.788 28.337 19.364 1.00 24.40 240 PHE B CA 1
ATOM 6663 C C . PHE B 1 260 ? -47.781 29.056 20.714 1.00 27.05 240 PHE B C 1
ATOM 6664 O O . PHE B 1 260 ? -48.612 29.936 20.956 1.00 28.00 240 PHE B O 1
ATOM 6672 N N . PRO B 1 261 ? -46.849 28.695 21.613 1.00 29.28 241 PRO B N 1
ATOM 6673 C CA . PRO B 1 261 ? -46.806 29.372 22.918 1.00 29.38 241 PRO B CA 1
ATOM 6674 C C . PRO B 1 261 ? -46.253 30.780 22.721 1.00 29.86 241 PRO B C 1
ATOM 6675 O O . PRO B 1 261 ? -45.576 31.044 21.733 1.00 27.17 241 PRO B O 1
ATOM 6679 N N . LYS B 1 262 ? -46.544 31.686 23.646 1.00 32.94 242 LYS B N 1
ATOM 6680 C CA . LYS B 1 262 ? -46.009 33.038 23.537 1.00 34.97 242 LYS B CA 1
ATOM 6681 C C . LYS B 1 262 ? -44.487 32.952 23.634 1.00 34.14 242 LYS B C 1
ATOM 6682 O O . LYS B 1 262 ? -43.946 32.041 24.267 1.00 33.46 242 LYS B O 1
ATOM 6688 N N . GLY B 1 263 ? -43.795 33.888 22.994 1.00 33.17 243 GLY B N 1
ATOM 6689 C CA . GLY B 1 263 ? -42.342 33.896 23.066 1.00 32.82 243 GLY B CA 1
ATOM 6690 C C . GLY B 1 263 ? -41.544 33.093 22.054 1.00 30.78 243 GLY B C 1
ATOM 6691 O O . GLY B 1 263 ? -40.316 33.139 22.079 1.00 31.74 243 GLY B O 1
ATOM 6692 N N . LYS B 1 264 ? -42.210 32.353 21.175 1.00 29.64 244 LYS B N 1
ATOM 6693 C CA . LYS B 1 264 ? -41.497 31.573 20.169 1.00 30.63 244 LYS B CA 1
ATOM 6694 C C . LYS B 1 264 ? -40.601 32.507 19.344 1.00 30.91 244 LYS B C 1
ATOM 6695 O O . LYS B 1 264 ? -41.017 33.596 18.948 1.00 28.72 244 LYS B O 1
ATOM 6701 N N . GLU B 1 265 ? -39.376 32.067 19.090 1.00 30.29 245 GLU B N 1
ATOM 6702 C CA . GLU B 1 265 ? -38.399 32.842 18.335 1.00 32.69 245 GLU B CA 1
ATOM 6703 C C . GLU B 1 265 ? -38.760 33.007 16.854 1.00 29.31 245 GLU B C 1
ATOM 6704 O O . GLU B 1 265 ? -38.947 32.016 16.151 1.00 28.32 245 GLU B O 1
ATOM 6710 N N . GLN B 1 266 ? -38.838 34.251 16.384 1.00 24.02 246 GLN B N 1
ATOM 6711 C CA . GLN B 1 266 ? -39.155 34.530 14.982 1.00 22.16 246 GLN B CA 1
ATOM 6712 C C . GLN B 1 266 ? -38.188 35.569 14.414 1.00 21.06 246 GLN B C 1
ATOM 6713 O O . GLN B 1 266 ? -37.462 36.224 15.161 1.00 20.75 246 GLN B O 1
ATOM 6719 N N . VAL B 1 267 ? -38.186 35.726 13.091 1.00 19.28 247 VAL B N 1
ATOM 6720 C CA . VAL B 1 267 ? -37.312 36.704 12.442 1.00 19.68 247 VAL B CA 1
ATOM 6721 C C . VAL B 1 267 ? -38.169 37.804 11.830 1.00 19.39 247 VAL B C 1
ATOM 6722 O O . VAL B 1 267 ? -39.390 37.694 11.814 1.00 19.99 247 VAL B O 1
ATOM 6726 N N . ASN B 1 268 ? -37.538 38.862 11.332 1.00 19.89 248 ASN B N 1
ATOM 6727 C CA . ASN B 1 268 ? -38.287 39.956 10.730 1.00 21.05 248 ASN B CA 1
ATOM 6728 C C . ASN B 1 268 ? -38.168 39.978 9.220 1.00 22.83 248 ASN B C 1
ATOM 6729 O O . ASN B 1 268 ? -37.310 39.319 8.631 1.00 21.46 248 ASN B O 1
ATOM 6734 N N . CYS B 1 269 ? -39.059 40.751 8.609 1.00 23.50 249 CYS B N 1
ATOM 6735 C CA . CYS B 1 269 ? -39.067 40.981 7.171 1.00 24.56 249 CYS B CA 1
ATOM 6736 C C . CYS B 1 269 ? -39.005 42.500 7.105 1.00 24.11 249 CYS B C 1
ATOM 6737 O O . CYS B 1 269 ? -39.243 43.163 8.114 1.00 23.32 249 CYS B O 1
ATOM 6740 N N . TRP B 1 270 ? -38.680 43.055 5.946 1.00 22.92 250 TRP B N 1
ATOM 6741 C CA . TRP B 1 270 ? -38.564 44.500 5.832 1.00 22.62 250 TRP B CA 1
ATOM 6742 C C . TRP B 1 270 ? -39.333 45.032 4.639 1.00 24.95 250 TRP B C 1
ATOM 6743 O O . TRP B 1 270 ? -39.490 44.339 3.634 1.00 26.56 250 TRP B O 1
ATOM 6754 N N . ILE B 1 271 ? -39.798 46.271 4.747 1.00 21.66 251 ILE B N 1
ATOM 6755 C CA . ILE B 1 271 ? -40.588 46.879 3.689 1.00 21.89 251 ILE B CA 1
ATOM 6756 C C . ILE B 1 271 ? -39.890 48.024 2.960 1.00 21.86 251 ILE B C 1
ATOM 6757 O O . ILE B 1 271 ? -39.158 48.805 3.563 1.00 23.30 251 ILE B O 1
ATOM 6762 N N . THR B 1 272 ? -40.123 48.109 1.656 1.00 21.38 252 THR B N 1
ATOM 6763 C CA . THR B 1 272 ? -39.583 49.192 0.837 1.00 24.33 252 THR B CA 1
ATOM 6764 C C . THR B 1 272 ? -40.566 49.411 -0.304 1.00 23.00 252 THR B C 1
ATOM 6765 O O . THR B 1 272 ? -41.573 48.713 -0.403 1.00 22.70 252 THR B O 1
ATOM 6769 N N . TYR B 1 273 ? -40.271 50.377 -1.165 1.00 23.15 253 TYR B N 1
ATOM 6770 C CA . TYR B 1 273 ? -41.147 50.688 -2.276 1.00 22.45 253 TYR B CA 1
ATOM 6771 C C . TYR B 1 273 ? -40.340 51.078 -3.482 1.00 23.77 253 TYR B C 1
ATOM 6772 O O . TYR B 1 273 ? -39.171 51.441 -3.373 1.00 24.76 253 TYR B O 1
ATOM 6781 N N . THR B 1 274 ? -40.973 50.993 -4.641 1.00 26.36 254 THR B N 1
ATOM 6782 C CA . THR B 1 274 ? -40.324 51.392 -5.872 1.00 27.68 254 THR B CA 1
ATOM 6783 C C . THR B 1 274 ? -40.457 52.916 -5.919 1.00 28.75 254 THR B C 1
ATOM 6784 O O . THR B 1 274 ? -41.268 53.498 -5.188 1.00 25.82 254 THR B O 1
ATOM 6788 N N . THR B 1 275 ? -39.653 53.559 -6.756 1.00 28.33 255 THR B N 1
ATOM 6789 C CA . THR B 1 275 ? -39.705 55.008 -6.879 1.00 31.35 255 THR B CA 1
ATOM 6790 C C . THR B 1 275 ? -40.014 55.328 -8.326 1.00 32.71 255 THR B C 1
ATOM 6791 O O . THR B 1 275 ? -39.963 54.450 -9.179 1.00 31.91 255 THR B O 1
ATOM 6795 N N . PRO B 1 276 ? -40.352 56.593 -8.620 1.00 35.91 256 PRO B N 1
ATOM 6796 C CA . PRO B 1 276 ? -40.656 56.966 -10.006 1.00 34.64 256 PRO B CA 1
ATOM 6797 C C . PRO B 1 276 ? -39.465 56.659 -10.911 1.00 33.71 256 PRO B C 1
ATOM 6798 O O . PRO B 1 276 ? -39.627 56.348 -12.088 1.00 35.23 256 PRO B O 1
ATOM 6802 N N . LYS B 1 277 ? -38.266 56.743 -10.349 1.00 31.98 257 LYS B N 1
ATOM 6803 C CA . LYS B 1 277 ? -37.063 56.459 -11.110 1.00 32.18 257 LYS B CA 1
ATOM 6804 C C . LYS B 1 277 ? -37.051 54.973 -11.489 1.00 33.91 257 LYS B C 1
ATOM 6805 O O . LYS B 1 277 ? -36.638 54.607 -12.592 1.00 33.25 257 LYS B O 1
ATOM 6811 N N . THR B 1 278 ? -37.515 54.121 -10.575 1.00 31.56 258 THR B N 1
ATOM 6812 C CA . THR B 1 278 ? -37.568 52.686 -10.831 1.00 30.66 258 THR B CA 1
ATOM 6813 C C . THR B 1 278 ? -38.445 52.452 -12.047 1.00 31.93 258 THR B C 1
ATOM 6814 O O . THR B 1 278 ? -38.082 51.715 -12.963 1.00 32.55 258 THR B O 1
ATOM 6818 N N . HIS B 1 279 ? -39.605 53.098 -12.046 1.00 34.76 259 HIS B N 1
ATOM 6819 C CA . HIS B 1 279 ? -40.565 52.969 -13.136 1.00 36.56 259 HIS B CA 1
ATOM 6820 C C . HIS B 1 279 ? -40.040 53.516 -14.460 1.00 35.89 259 HIS B C 1
ATOM 6821 O O . HIS B 1 279 ? -40.350 52.976 -15.520 1.00 33.83 259 HIS B O 1
ATOM 6828 N N . GLU B 1 280 ? -39.247 54.579 -14.409 1.00 34.95 260 GLU B N 1
ATOM 6829 C CA . GLU B 1 280 ? -38.733 55.132 -15.647 1.00 39.24 260 GLU B CA 1
ATOM 6830 C C . GLU B 1 280 ? -37.638 54.241 -16.201 1.00 37.80 260 GLU B C 1
ATOM 6831 O O . GLU B 1 280 ? -37.387 54.231 -17.406 1.00 37.29 260 GLU B O 1
ATOM 6837 N N . ILE B 1 281 ? -36.986 53.489 -15.321 1.00 37.41 261 ILE B N 1
ATOM 6838 C CA . ILE B 1 281 ? -35.926 52.585 -15.751 1.00 34.60 261 ILE B CA 1
ATOM 6839 C C . ILE B 1 281 ? -36.540 51.437 -16.539 1.00 35.35 261 ILE B C 1
ATOM 6840 O O . ILE B 1 281 ? -35.982 50.983 -17.536 1.00 34.34 261 ILE B O 1
ATOM 6845 N N . ILE B 1 282 ? -37.705 50.985 -16.098 1.00 36.45 262 ILE B N 1
ATOM 6846 C CA . ILE B 1 282 ? -38.389 49.889 -16.764 1.00 38.47 262 ILE B CA 1
ATOM 6847 C C . ILE B 1 282 ? -38.959 50.280 -18.125 1.00 40.51 262 ILE B C 1
ATOM 6848 O O . ILE B 1 282 ? -38.958 49.476 -19.055 1.00 42.19 262 ILE B O 1
ATOM 6853 N N . ARG B 1 283 ? -39.436 51.514 -18.248 1.00 42.90 263 ARG B N 1
ATOM 6854 C CA . ARG B 1 283 ? -40.012 51.974 -19.504 1.00 42.87 263 ARG B CA 1
ATOM 6855 C C . ARG B 1 283 ? -38.992 52.148 -20.613 1.00 43.71 263 ARG B C 1
ATOM 6856 O O . ARG B 1 283 ? -39.271 51.830 -21.768 1.00 44.91 263 ARG B O 1
ATOM 6864 N N . LYS B 1 284 ? -37.810 52.647 -20.271 1.00 42.07 264 LYS B N 1
ATOM 6865 C CA . LYS B 1 284 ? -36.771 52.847 -21.273 1.00 44.01 264 LYS B CA 1
ATOM 6866 C C . LYS B 1 284 ? -36.314 51.520 -21.875 1.00 45.04 264 LYS B C 1
ATOM 6867 O O . LYS B 1 284 ? -35.941 51.449 -23.050 1.00 44.80 264 LYS B O 1
ATOM 6873 N N . ASN B 1 285 ? -36.356 50.468 -21.064 1.00 46.39 265 ASN B N 1
ATOM 6874 C CA . ASN B 1 285 ? -35.905 49.146 -21.484 1.00 47.70 265 ASN B CA 1
ATOM 6875 C C . ASN B 1 285 ? -37.023 48.172 -21.808 1.00 50.12 265 ASN B C 1
ATOM 6876 O O . ASN B 1 285 ? -36.860 46.959 -21.667 1.00 50.49 265 ASN B O 1
ATOM 6881 N N . LEU B 1 286 ? -38.161 48.683 -22.249 1.00 53.03 266 LEU B N 1
ATOM 6882 C CA . LEU B 1 286 ? -39.243 47.777 -22.561 1.00 56.73 266 LEU B CA 1
ATOM 6883 C C . LEU B 1 286 ? -39.661 47.871 -24.016 1.00 59.15 266 LEU B C 1
ATOM 6884 O O . LEU B 1 286 ? -39.840 48.961 -24.555 1.00 58.85 266 LEU B O 1
ATOM 6889 N N . HIS B 1 287 ? -39.786 46.714 -24.655 1.00 63.65 267 HIS B N 1
ATOM 6890 C CA . HIS B 1 287 ? -40.200 46.654 -26.051 1.00 67.59 267 HIS B CA 1
ATOM 6891 C C . HIS B 1 287 ? -41.605 46.057 -26.146 1.00 67.27 267 HIS B C 1
ATOM 6892 O O . HIS B 1 287 ? -41.997 45.218 -25.329 1.00 65.34 267 HIS B O 1
ATOM 6899 N N . ARG B 1 288 ? -42.358 46.501 -27.147 1.00 66.66 268 ARG B N 1
ATOM 6900 C CA . ARG B 1 288 ? -43.728 46.052 -27.339 1.00 66.80 268 ARG B CA 1
ATOM 6901 C C . ARG B 1 288 ? -43.879 44.632 -27.873 1.00 68.64 268 ARG B C 1
ATOM 6902 O O . ARG B 1 288 ? -43.097 44.169 -28.712 1.00 67.39 268 ARG B O 1
ATOM 6910 N N . THR B 1 289 ? -44.909 43.959 -27.366 1.00 70.12 269 THR B N 1
ATOM 6911 C CA . THR B 1 289 ? -45.234 42.587 -27.734 1.00 71.67 269 THR B CA 1
ATOM 6912 C C . THR B 1 289 ? -46.749 42.397 -27.636 1.00 71.14 269 THR B C 1
ATOM 6913 O O . THR B 1 289 ? -47.413 43.059 -26.833 1.00 72.42 269 THR B O 1
ATOM 6917 N N . ALA B 1 290 ? -47.290 41.501 -28.458 1.00 69.57 270 ALA B N 1
ATOM 6918 C CA . ALA B 1 290 ? -48.723 41.227 -28.463 1.00 67.24 270 ALA B CA 1
ATOM 6919 C C . ALA B 1 290 ? -49.169 40.614 -27.137 1.00 65.96 270 ALA B C 1
ATOM 6920 O O . ALA B 1 290 ? -49.106 41.258 -26.088 1.00 64.62 270 ALA B O 1
ATOM 6922 N N . ARG B 1 302 ? -54.665 38.501 -16.810 1.00 71.37 282 ARG B N 1
ATOM 6923 C CA . ARG B 1 302 ? -55.157 39.506 -15.874 1.00 72.43 282 ARG B CA 1
ATOM 6924 C C . ARG B 1 302 ? -54.165 39.822 -14.765 1.00 72.11 282 ARG B C 1
ATOM 6925 O O . ARG B 1 302 ? -53.774 40.975 -14.589 1.00 72.99 282 ARG B O 1
ATOM 6933 N N . TYR B 1 303 ? -53.770 38.805 -14.006 1.00 70.61 283 TYR B N 1
ATOM 6934 C CA . TYR B 1 303 ? -52.823 39.017 -12.917 1.00 70.90 283 TYR B CA 1
ATOM 6935 C C . TYR B 1 303 ? -51.383 38.813 -13.393 1.00 70.54 283 TYR B C 1
ATOM 6936 O O . TYR B 1 303 ? -50.880 37.691 -13.424 1.00 72.11 283 TYR B O 1
ATOM 6945 N N . CYS B 1 304 ? -50.733 39.908 -13.771 1.00 69.89 284 CYS B N 1
ATOM 6946 C CA . CYS B 1 304 ? -49.352 39.877 -14.242 1.00 68.43 284 CYS B CA 1
ATOM 6947 C C . CYS B 1 304 ? -48.510 40.557 -13.165 1.00 66.32 284 CYS B C 1
ATOM 6948 O O . CYS B 1 304 ? -48.237 41.755 -13.243 1.00 64.46 284 CYS B O 1
ATOM 6951 N N . PRO B 1 305 ? -48.091 39.790 -12.143 1.00 65.41 285 PRO B N 1
ATOM 6952 C CA . PRO B 1 305 ? -47.284 40.244 -11.003 1.00 64.89 285 PRO B CA 1
ATOM 6953 C C . PRO B 1 305 ? -45.881 40.780 -11.277 1.00 62.28 285 PRO B C 1
ATOM 6954 O O . PRO B 1 305 ? -45.263 41.363 -10.385 1.00 62.84 285 PRO B O 1
ATOM 6958 N N . SER B 1 306 ? -45.369 40.576 -12.487 1.00 58.61 286 SER B N 1
ATOM 6959 C CA . SER B 1 306 ? -44.040 41.078 -12.806 1.00 56.91 286 SER B CA 1
ATOM 6960 C C . SER B 1 306 ? -44.097 42.601 -12.740 1.00 55.70 286 SER B C 1
ATOM 6961 O O . SER B 1 306 ? -44.870 43.237 -13.457 1.00 56.07 286 SER B O 1
ATOM 6964 N N . ILE B 1 307 ? -43.289 43.177 -11.860 1.00 51.87 287 ILE B N 1
ATOM 6965 C CA . ILE B 1 307 ? -43.240 44.619 -11.677 1.00 47.97 287 ILE B CA 1
ATOM 6966 C C . ILE B 1 307 ? -43.341 45.362 -13.017 1.00 49.24 287 ILE B C 1
ATOM 6967 O O . ILE B 1 307 ? -44.073 46.347 -13.141 1.00 47.56 287 ILE B O 1
ATOM 6972 N N . GLU B 1 308 ? -42.612 44.874 -14.016 1.00 49.28 288 GLU B N 1
ATOM 6973 C CA . GLU B 1 308 ? -42.589 45.483 -15.344 1.00 49.17 288 GLU B CA 1
ATOM 6974 C C . GLU B 1 308 ? -43.947 45.479 -16.033 1.00 49.53 288 GLU B C 1
ATOM 6975 O O . GLU B 1 308 ? -44.212 46.312 -16.901 1.00 48.58 288 GLU B O 1
ATOM 6981 N N . ASP B 1 309 ? -44.802 44.536 -15.661 1.00 49.38 289 ASP B N 1
ATOM 6982 C CA . ASP B 1 309 ? -46.125 44.457 -16.256 1.00 50.51 289 ASP B CA 1
ATOM 6983 C C . ASP B 1 309 ? -47.127 45.324 -15.509 1.00 50.67 289 ASP B C 1
ATOM 6984 O O . ASP B 1 309 ? -47.912 46.047 -16.128 1.00 50.37 289 ASP B O 1
ATOM 6989 N N . LYS B 1 310 ? -47.089 45.271 -14.180 1.00 50.46 290 LYS B N 1
ATOM 6990 C CA . LYS B 1 310 ? -48.032 46.045 -13.383 1.00 52.31 290 LYS B CA 1
ATOM 6991 C C . LYS B 1 310 ? -47.797 47.557 -13.331 1.00 53.02 290 LYS B C 1
ATOM 6992 O O . LYS B 1 310 ? -48.473 48.266 -12.585 1.00 53.53 290 LYS B O 1
ATOM 6998 N N . ILE B 1 311 ? -46.845 48.056 -14.114 1.00 52.90 291 ILE B N 1
ATOM 6999 C CA . ILE B 1 311 ? -46.606 49.494 -14.152 1.00 53.79 291 ILE B CA 1
ATOM 7000 C C . ILE B 1 311 ? -47.099 49.979 -15.507 1.00 54.90 291 ILE B C 1
ATOM 7001 O O . ILE B 1 311 ? -47.212 51.179 -15.751 1.00 54.97 291 ILE B O 1
ATOM 7006 N N . VAL B 1 312 ? -47.373 49.029 -16.394 1.00 55.71 292 VAL B N 1
ATOM 7007 C CA . VAL B 1 312 ? -47.878 49.352 -17.718 1.00 55.75 292 VAL B CA 1
ATOM 7008 C C . VAL B 1 312 ? -49.382 49.150 -17.639 1.00 56.30 292 VAL B C 1
ATOM 7009 O O . VAL B 1 312 ? -50.142 49.685 -18.443 1.00 58.01 292 VAL B O 1
ATOM 7013 N N . LYS B 1 313 ? -49.794 48.376 -16.641 1.00 55.85 293 LYS B N 1
ATOM 7014 C CA . LYS B 1 313 ? -51.198 48.080 -16.402 1.00 54.29 293 LYS B CA 1
ATOM 7015 C C . LYS B 1 313 ? -51.764 49.076 -15.387 1.00 55.00 293 LYS B C 1
ATOM 7016 O O . LYS B 1 313 ? -52.971 49.310 -15.335 1.00 56.69 293 LYS B O 1
ATOM 7022 N N . PHE B 1 314 ? -50.880 49.654 -14.576 1.00 53.50 294 PHE B N 1
ATOM 7023 C CA . PHE B 1 314 ? -51.269 50.633 -13.562 1.00 51.20 294 PHE B CA 1
ATOM 7024 C C . PHE B 1 314 ? -50.303 51.806 -13.631 1.00 50.48 294 PHE B C 1
ATOM 7025 O O . PHE B 1 314 ? -49.614 52.114 -12.659 1.00 48.30 294 PHE B O 1
ATOM 7033 N N . PRO B 1 315 ? -50.257 52.487 -14.786 1.00 51.55 295 PRO B N 1
ATOM 7034 C CA . PRO B 1 315 ? -49.388 53.639 -15.053 1.00 51.79 295 PRO B CA 1
ATOM 7035 C C . PRO B 1 315 ? -49.449 54.745 -14.010 1.00 50.54 295 PRO B C 1
ATOM 7036 O O . PRO B 1 315 ? -48.492 55.498 -13.846 1.00 49.44 295 PRO B O 1
ATOM 7040 N N . ASP B 1 316 ? -50.568 54.837 -13.302 1.00 50.38 296 ASP B N 1
ATOM 7041 C CA . ASP B 1 316 ? -50.743 55.894 -12.319 1.00 50.33 296 ASP B CA 1
ATOM 7042 C C . ASP B 1 316 ? -50.240 55.636 -10.903 1.00 50.27 296 ASP B C 1
ATOM 7043 O O . ASP B 1 316 ? -50.199 56.563 -10.092 1.00 52.01 296 ASP B O 1
ATOM 7048 N N . LYS B 1 317 ? -49.853 54.402 -10.590 1.00 47.67 297 LYS B N 1
ATOM 7049 C CA . LYS B 1 317 ? -49.359 54.132 -9.246 1.00 47.23 297 LYS B CA 1
ATOM 7050 C C . LYS B 1 317 ? -47.921 54.642 -9.121 1.00 48.25 297 LYS B C 1
ATOM 7051 O O . LYS B 1 317 ? -47.036 54.229 -9.872 1.00 49.96 297 LYS B O 1
ATOM 7057 N N . GLU B 1 318 ? -47.693 55.553 -8.177 1.00 48.19 298 GLU B N 1
ATOM 7058 C CA . GLU B 1 318 ? -46.367 56.143 -7.994 1.00 50.00 298 GLU B CA 1
ATOM 7059 C C . GLU B 1 318 ? -45.339 55.203 -7.368 1.00 47.23 298 GLU B C 1
ATOM 7060 O O . GLU B 1 318 ? -44.149 55.270 -7.682 1.00 46.36 298 GLU B O 1
ATOM 7066 N N . ARG B 1 319 ? -45.801 54.331 -6.481 1.00 44.10 299 ARG B N 1
ATOM 7067 C CA . ARG B 1 319 ? -44.919 53.384 -5.819 1.00 42.25 299 ARG B CA 1
ATOM 7068 C C . ARG B 1 319 ? -45.600 52.035 -5.620 1.00 39.68 299 ARG B C 1
ATOM 7069 O O . ARG B 1 319 ? -46.829 51.941 -5.575 1.00 40.08 299 ARG B O 1
ATOM 7077 N N . HIS B 1 320 ? -44.786 50.991 -5.517 1.00 35.67 300 HIS B N 1
ATOM 7078 C CA . HIS B 1 320 ? -45.275 49.638 -5.303 1.00 29.91 300 HIS B CA 1
ATOM 7079 C C . HIS B 1 320 ? -44.553 49.072 -4.092 1.00 28.66 300 HIS B C 1
ATOM 7080 O O . HIS B 1 320 ? -43.338 49.229 -3.953 1.00 28.41 300 HIS B O 1
ATOM 7087 N N . GLN B 1 321 ? -45.301 48.420 -3.211 1.00 24.10 301 GLN B N 1
ATOM 7088 C CA . GLN B 1 321 ? -44.715 47.861 -2.008 1.00 24.03 301 GLN B CA 1
ATOM 7089 C C . GLN B 1 321 ? -43.851 46.646 -2.292 1.00 22.94 301 GLN B C 1
ATOM 7090 O O . GLN B 1 321 ? -44.152 45.834 -3.163 1.00 23.39 301 GLN B O 1
ATOM 7096 N N . ILE B 1 322 ? -42.768 46.532 -1.544 1.00 20.64 302 ILE B N 1
ATOM 7097 C CA . ILE B 1 322 ? -41.846 45.427 -1.709 1.00 22.73 302 ILE B CA 1
ATOM 7098 C C . ILE B 1 322 ? -41.508 44.853 -0.349 1.00 25.39 302 ILE B C 1
ATOM 7099 O O . ILE B 1 322 ? -41.181 45.593 0.579 1.00 27.11 302 ILE B O 1
ATOM 7104 N N . PHE B 1 323 ? -41.604 43.535 -0.224 1.00 25.46 303 PHE B N 1
ATOM 7105 C CA . PHE B 1 323 ? -41.276 42.878 1.032 1.00 26.42 303 PHE B CA 1
ATOM 7106 C C . PHE B 1 323 ? -39.959 42.139 0.892 1.00 24.15 303 PHE B C 1
ATOM 7107 O O . PHE B 1 323 ? -39.823 41.257 0.048 1.00 24.77 303 PHE B O 1
ATOM 7115 N N . LEU B 1 324 ? -38.988 42.515 1.711 1.00 22.24 304 LEU B N 1
ATOM 7116 C CA . LEU B 1 324 ? -37.691 41.866 1.697 1.00 22.62 304 LEU B CA 1
ATOM 7117 C C . LEU B 1 324 ? -37.774 40.794 2.763 1.00 24.37 304 LEU B C 1
ATOM 7118 O O . LEU B 1 324 ? -37.888 41.106 3.951 1.00 26.62 304 LEU B O 1
ATOM 7123 N N . GLU B 1 325 ? -37.738 39.533 2.347 1.00 22.70 305 GLU B N 1
ATOM 7124 C CA . GLU B 1 325 ? -37.817 38.441 3.302 1.00 23.81 305 GLU B CA 1
ATOM 7125 C C . GLU B 1 325 ? -36.606 37.519 3.285 1.00 24.62 305 GLU B C 1
ATOM 7126 O O . GLU B 1 325 ? -35.998 37.273 2.241 1.00 23.56 305 GLU B O 1
ATOM 7132 N N . PRO B 1 326 ? -36.228 37.010 4.464 1.00 24.41 306 PRO B N 1
ATOM 7133 C CA . PRO B 1 326 ? -35.083 36.109 4.597 1.00 25.83 306 PRO B CA 1
ATOM 7134 C C . PRO B 1 326 ? -35.473 34.784 3.972 1.00 25.66 306 PRO B C 1
ATOM 7135 O O . PRO B 1 326 ? -36.658 34.504 3.813 1.00 24.80 306 PRO B O 1
ATOM 7139 N N . GLU B 1 327 ? -34.493 33.970 3.609 1.00 25.86 307 GLU B N 1
ATOM 7140 C CA . GLU B 1 327 ? -34.819 32.678 3.029 1.00 26.73 307 GLU B CA 1
ATOM 7141 C C . GLU B 1 327 ? -34.455 31.567 3.993 1.00 23.51 307 GLU B C 1
ATOM 7142 O O . GLU B 1 327 ? -34.691 30.399 3.718 1.00 26.08 307 GLU B O 1
ATOM 7148 N N . GLY B 1 328 ? -33.895 31.948 5.136 1.00 19.47 308 GLY B N 1
ATOM 7149 C CA . GLY B 1 328 ? -33.523 30.974 6.139 1.00 18.79 308 GLY B CA 1
ATOM 7150 C C . GLY B 1 328 ? -32.626 31.618 7.174 1.00 20.08 308 GLY B C 1
ATOM 7151 O O . GLY B 1 328 ? -32.279 32.788 7.045 1.00 20.41 308 GLY B O 1
ATOM 7152 N N . LEU B 1 329 ? -32.244 30.857 8.194 1.00 21.67 309 LEU B N 1
ATOM 7153 C CA . LEU B 1 329 ? -31.380 31.371 9.246 1.00 25.80 309 LEU B CA 1
ATOM 7154 C C . LEU B 1 329 ? -29.900 31.313 8.877 1.00 28.57 309 LEU B C 1
ATOM 7155 O O . LEU B 1 329 ? -29.125 32.179 9.280 1.00 33.50 309 LEU B O 1
ATOM 7160 N N . ASP B 1 330 ? -29.507 30.307 8.103 1.00 29.27 310 ASP B N 1
ATOM 7161 C CA . ASP B 1 330 ? -28.106 30.160 7.723 1.00 32.28 310 ASP B CA 1
ATOM 7162 C C . ASP B 1 330 ? -27.700 30.900 6.460 1.00 32.26 310 ASP B C 1
ATOM 7163 O O . ASP B 1 330 ? -26.542 31.276 6.309 1.00 33.90 310 ASP B O 1
ATOM 7168 N N . THR B 1 331 ? -28.651 31.103 5.556 1.00 30.63 311 THR B N 1
ATOM 7169 C CA . THR B 1 331 ? -28.381 31.774 4.288 1.00 28.03 311 THR B CA 1
ATOM 7170 C C . THR B 1 331 ? -28.478 33.302 4.347 1.00 26.76 311 THR B C 1
ATOM 7171 O O . THR B 1 331 ? -29.202 33.862 5.173 1.00 29.85 311 THR B O 1
ATOM 7175 N N . ILE B 1 332 ? -27.740 33.970 3.465 1.00 21.93 312 ILE B N 1
ATOM 7176 C CA . ILE B 1 332 ? -27.759 35.422 3.404 1.00 19.69 312 ILE B CA 1
ATOM 7177 C C . ILE B 1 332 ? -28.627 35.877 2.240 1.00 20.21 312 ILE B C 1
ATOM 7178 O O . ILE B 1 332 ? -28.706 37.069 1.957 1.00 18.43 312 ILE B O 1
ATOM 7183 N N . GLU B 1 333 ? -29.268 34.933 1.557 1.00 18.81 313 GLU B N 1
ATOM 7184 C CA . GLU B 1 333 ? -30.114 35.288 0.426 1.00 20.22 313 GLU B CA 1
ATOM 7185 C C . GLU B 1 333 ? -31.426 35.940 0.846 1.00 20.94 313 GLU B C 1
ATOM 7186 O O . GLU B 1 333 ? -32.113 35.462 1.751 1.00 17.72 313 GLU B O 1
ATOM 7192 N N . ILE B 1 334 ? -31.757 37.038 0.171 1.00 20.13 314 ILE B N 1
ATOM 7193 C CA . ILE B 1 334 ? -32.980 37.795 0.435 1.00 21.90 314 ILE B CA 1
ATOM 7194 C C . ILE B 1 334 ? -33.907 37.754 -0.774 1.00 19.84 314 ILE B C 1
ATOM 7195 O O . ILE B 1 334 ? -33.482 38.015 -1.896 1.00 21.27 314 ILE B O 1
ATOM 7200 N N . TYR B 1 335 ? -35.175 37.433 -0.533 1.00 18.19 315 TYR B N 1
ATOM 7201 C CA . TYR B 1 335 ? -36.174 37.364 -1.594 1.00 16.10 315 TYR B CA 1
ATOM 7202 C C . TYR B 1 335 ? -36.953 38.669 -1.640 1.00 16.11 315 TYR B C 1
ATOM 7203 O O . TYR B 1 335 ? -37.668 38.998 -0.691 1.00 15.99 315 TYR B O 1
ATOM 7212 N N . PRO B 1 336 ? -36.809 39.443 -2.733 1.00 15.34 316 PRO B N 1
ATOM 7213 C CA . PRO B 1 336 ? -37.524 40.716 -2.866 1.00 14.86 316 PRO B CA 1
ATOM 7214 C C . PRO B 1 336 ? -38.927 40.490 -3.413 1.00 15.80 316 PRO B C 1
ATOM 7215 O O . PRO B 1 336 ? -39.135 40.498 -4.626 1.00 19.44 316 PRO B O 1
ATOM 7219 N N . ASN B 1 337 ? -39.885 40.281 -2.518 1.00 15.21 317 ASN B N 1
ATOM 7220 C CA . ASN B 1 337 ? -41.268 40.048 -2.918 1.00 16.35 317 ASN B CA 1
ATOM 7221 C C . ASN B 1 337 ? -41.866 41.304 -3.553 1.00 18.81 317 ASN B C 1
ATOM 7222 O O . ASN B 1 337 ? -41.900 42.376 -2.940 1.00 21.14 317 ASN B O 1
ATOM 7227 N N . GLY B 1 338 ? -42.320 41.165 -4.794 1.00 20.47 318 GLY B N 1
ATOM 7228 C CA . GLY B 1 338 ? -42.905 42.284 -5.506 1.00 19.15 318 GLY B CA 1
ATOM 7229 C C . GLY B 1 338 ? -42.026 42.751 -6.648 1.00 21.59 318 GLY B C 1
ATOM 7230 O O . GLY B 1 338 ? -42.379 43.697 -7.350 1.00 25.18 318 GLY B O 1
ATOM 7231 N N . LEU B 1 339 ? -40.880 42.098 -6.839 1.00 21.85 319 LEU B N 1
ATOM 7232 C CA . LEU B 1 339 ? -39.969 42.471 -7.912 1.00 19.40 319 LEU B CA 1
ATOM 7233 C C . LEU B 1 339 ? -39.660 41.353 -8.908 1.00 19.75 319 LEU B C 1
ATOM 7234 O O . LEU B 1 339 ? -38.522 41.206 -9.367 1.00 23.29 319 LEU B O 1
ATOM 7239 N N . SER B 1 340 ? -40.668 40.560 -9.243 1.00 19.45 320 SER B N 1
ATOM 7240 C CA . SER B 1 340 ? -40.479 39.499 -10.227 1.00 21.22 320 SER B CA 1
ATOM 7241 C C . SER B 1 340 ? -40.318 40.197 -11.567 1.00 19.65 320 SER B C 1
ATOM 7242 O O . SER B 1 340 ? -41.019 41.161 -11.855 1.00 22.86 320 SER B O 1
ATOM 7245 N N . THR B 1 341 ? -39.401 39.712 -12.387 1.00 20.50 321 THR B N 1
ATOM 7246 C CA . THR B 1 341 ? -39.166 40.309 -13.684 1.00 20.26 321 THR B CA 1
ATOM 7247 C C . THR B 1 341 ? -38.444 39.320 -14.583 1.00 22.72 321 THR B C 1
ATOM 7248 O O . THR B 1 341 ? -37.917 38.309 -14.109 1.00 23.06 321 THR B O 1
ATOM 7252 N N . SER B 1 342 ? -38.452 39.593 -15.885 1.00 19.94 322 SER B N 1
ATOM 7253 C CA . SER B 1 342 ? -37.771 38.740 -16.844 1.00 21.26 322 SER B CA 1
ATOM 7254 C C . SER B 1 342 ? -36.894 39.636 -17.713 1.00 20.89 322 SER B C 1
ATOM 7255 O O . SER B 1 342 ? -36.503 39.269 -18.817 1.00 21.65 322 SER B O 1
ATOM 7258 N N . LEU B 1 343 ? -36.589 40.820 -17.192 1.00 22.69 323 LEU B N 1
ATOM 7259 C CA . LEU B 1 343 ? -35.752 41.786 -17.894 1.00 23.24 323 LEU B CA 1
ATOM 7260 C C . LEU B 1 343 ? -34.301 41.313 -17.976 1.00 24.79 323 LEU B C 1
ATOM 7261 O O . LEU B 1 343 ? -33.888 40.415 -17.241 1.00 26.21 323 LEU B O 1
ATOM 7266 N N . PRO B 1 344 ? -33.508 41.905 -18.886 1.00 24.65 324 PRO B N 1
ATOM 7267 C CA . PRO B 1 344 ? -32.104 41.500 -19.005 1.00 23.08 324 PRO B CA 1
ATOM 7268 C C . PRO B 1 344 ? -31.422 41.738 -17.661 1.00 22.46 324 PRO B C 1
ATOM 7269 O O . PRO B 1 344 ? -31.793 42.648 -16.926 1.00 23.81 324 PRO B O 1
ATOM 7273 N N . GLU B 1 345 ? -30.424 40.925 -17.339 1.00 23.27 325 GLU B N 1
ATOM 7274 C CA . GLU B 1 345 ? -29.729 41.059 -16.066 1.00 21.23 325 GLU B CA 1
ATOM 7275 C C . GLU B 1 345 ? -29.122 42.443 -15.827 1.00 20.24 325 GLU B C 1
ATOM 7276 O O . GLU B 1 345 ? -29.191 42.954 -14.706 1.00 19.65 325 GLU B O 1
ATOM 7282 N N . GLU B 1 346 ? -28.540 43.054 -16.859 1.00 16.55 326 GLU B N 1
ATOM 7283 C CA . GLU B 1 346 ? -27.949 44.384 -16.690 1.00 20.82 326 GLU B CA 1
ATOM 7284 C C . GLU B 1 346 ? -29.016 45.425 -16.357 1.00 19.01 326 GLU B C 1
ATOM 7285 O O . GLU B 1 346 ? -28.730 46.420 -15.701 1.00 20.24 326 GLU B O 1
ATOM 7291 N N . VAL B 1 347 ? -30.241 45.205 -16.820 1.00 17.82 327 VAL B N 1
ATOM 7292 C CA . VAL B 1 347 ? -31.326 46.131 -16.520 1.00 19.33 327 VAL B CA 1
ATOM 7293 C C . VAL B 1 347 ? -31.779 45.870 -15.083 1.00 20.71 327 VAL B C 1
ATOM 7294 O O . VAL B 1 347 ? -32.142 46.797 -14.353 1.00 18.93 327 VAL B O 1
ATOM 7298 N N . GLN B 1 348 ? -31.752 44.604 -14.682 1.00 18.16 328 GLN B N 1
ATOM 7299 C CA . GLN B 1 348 ? -32.130 44.240 -13.325 1.00 19.62 328 GLN B CA 1
ATOM 7300 C C . GLN B 1 348 ? -31.239 44.974 -12.318 1.00 21.92 328 GLN B C 1
ATOM 7301 O O . GLN B 1 348 ? -31.732 45.504 -11.322 1.00 25.24 328 GLN B O 1
ATOM 7307 N N . TRP B 1 349 ? -29.931 45.011 -12.571 1.00 22.58 329 TRP B N 1
ATOM 7308 C CA . TRP B 1 349 ? -29.014 45.695 -11.657 1.00 24.23 329 TRP B CA 1
ATOM 7309 C C . TRP B 1 349 ? -29.476 47.126 -11.456 1.00 24.58 329 TRP B C 1
ATOM 7310 O O . TRP B 1 349 ? -29.508 47.641 -10.338 1.00 24.08 329 TRP B O 1
ATOM 7321 N N . GLU B 1 350 ? -29.830 47.765 -12.559 1.00 26.33 330 GLU B N 1
ATOM 7322 C CA . GLU B 1 350 ? -30.269 49.141 -12.525 1.00 30.06 330 GLU B CA 1
ATOM 7323 C C . GLU B 1 350 ? -31.586 49.343 -11.776 1.00 29.60 330 GLU B C 1
ATOM 7324 O O . GLU B 1 350 ? -31.690 50.247 -10.949 1.00 32.14 330 GLU B O 1
ATOM 7330 N N . MET B 1 351 ? -32.591 48.512 -12.036 1.00 28.99 331 MET B N 1
ATOM 7331 C CA . MET B 1 351 ? -33.861 48.709 -11.344 1.00 28.09 331 MET B CA 1
ATOM 7332 C C . MET B 1 351 ? -33.781 48.362 -9.863 1.00 26.84 331 MET B C 1
ATOM 7333 O O . MET B 1 351 ? -34.293 49.102 -9.023 1.00 24.68 331 MET B O 1
ATOM 7338 N N . TYR B 1 352 ? -33.140 47.246 -9.535 1.00 22.49 332 TYR B N 1
ATOM 7339 C CA . TYR B 1 352 ? -33.022 46.852 -8.134 1.00 21.97 332 TYR B CA 1
ATOM 7340 C C . TYR B 1 352 ? -32.305 47.918 -7.318 1.00 21.40 332 TYR B C 1
ATOM 7341 O O . TYR B 1 352 ? -32.651 48.172 -6.163 1.00 20.86 332 TYR B O 1
ATOM 7350 N N . ARG B 1 353 ? -31.311 48.550 -7.932 1.00 20.82 333 ARG B N 1
ATOM 7351 C CA . ARG B 1 353 ? -30.532 49.577 -7.255 1.00 22.60 333 ARG B CA 1
ATOM 7352 C C . ARG B 1 353 ? -31.189 50.950 -7.186 1.00 20.34 333 ARG B C 1
ATOM 7353 O O . ARG B 1 353 ? -30.633 51.873 -6.599 1.00 23.11 333 ARG B O 1
ATOM 7361 N N . SER B 1 354 ? -32.372 51.084 -7.774 1.00 20.57 334 SER B N 1
ATOM 7362 C CA . SER B 1 354 ? -33.097 52.348 -7.725 1.00 20.55 334 SER B CA 1
ATOM 7363 C C . SER B 1 354 ? -34.032 52.314 -6.522 1.00 21.30 334 SER B C 1
ATOM 7364 O O . SER B 1 354 ? -34.616 53.323 -6.150 1.00 26.13 334 SER B O 1
ATOM 7367 N N . ILE B 1 355 ? -34.168 51.141 -5.918 1.00 22.09 335 ILE B N 1
ATOM 7368 C CA . ILE B 1 355 ? -35.041 50.961 -4.769 1.00 23.07 335 ILE B CA 1
ATOM 7369 C C . ILE B 1 355 ? -34.313 51.290 -3.465 1.00 25.55 335 ILE B C 1
ATOM 7370 O O . ILE B 1 355 ? -33.218 50.789 -3.208 1.00 28.17 335 ILE B O 1
ATOM 7375 N N . PRO B 1 356 ? -34.908 52.162 -2.633 1.00 25.70 336 PRO B N 1
ATOM 7376 C CA . PRO B 1 356 ? -34.326 52.577 -1.351 1.00 24.49 336 PRO B CA 1
ATOM 7377 C C . PRO B 1 356 ? -33.859 51.401 -0.505 1.00 24.02 336 PRO B C 1
ATOM 7378 O O . PRO B 1 356 ? -34.635 50.495 -0.212 1.00 21.34 336 PRO B O 1
ATOM 7382 N N . GLY B 1 357 ? -32.588 51.433 -0.115 1.00 23.57 337 GLY B N 1
ATOM 7383 C CA . GLY B 1 357 ? -32.017 50.368 0.690 1.00 24.62 337 GLY B CA 1
ATOM 7384 C C . GLY B 1 357 ? -31.189 49.409 -0.145 1.00 23.94 337 GLY B C 1
ATOM 7385 O O . GLY B 1 357 ? -30.298 48.738 0.378 1.00 23.20 337 GLY B O 1
ATOM 7386 N N . LEU B 1 358 ? -31.480 49.367 -1.445 1.00 22.94 338 LEU B N 1
ATOM 7387 C CA . LEU B 1 358 ? -30.797 48.485 -2.389 1.00 23.87 338 LEU B CA 1
ATOM 7388 C C . LEU B 1 358 ? -29.826 49.204 -3.338 1.00 26.60 338 LEU B C 1
ATOM 7389 O O . LEU B 1 358 ? -29.340 48.608 -4.310 1.00 28.34 338 LEU B O 1
ATOM 7394 N N . GLU B 1 359 ? -29.544 50.474 -3.068 1.00 25.54 339 GLU B N 1
ATOM 7395 C CA . GLU B 1 359 ? -28.654 51.250 -3.928 1.00 23.77 339 GLU B CA 1
ATOM 7396 C C . GLU B 1 359 ? -27.377 50.499 -4.292 1.00 21.86 339 GLU B C 1
ATOM 7397 O O . GLU B 1 359 ? -26.866 50.629 -5.402 1.00 19.76 339 GLU B O 1
ATOM 7403 N N . ASN B 1 360 ? -26.865 49.712 -3.352 1.00 18.78 340 ASN B N 1
ATOM 7404 C CA . ASN B 1 360 ? -25.629 48.978 -3.578 1.00 20.22 340 ASN B CA 1
ATOM 7405 C C . ASN B 1 360 ? -25.797 47.477 -3.439 1.00 21.10 340 ASN B C 1
ATOM 7406 O O . ASN B 1 360 ? -24.837 46.781 -3.109 1.00 22.23 340 ASN B O 1
ATOM 7411 N N . VAL B 1 361 ? -27.003 46.979 -3.698 1.00 18.85 341 VAL B N 1
ATOM 7412 C CA . VAL B 1 361 ? -27.271 45.557 -3.559 1.00 17.23 341 VAL B CA 1
ATOM 7413 C C . VAL B 1 361 ? -26.565 44.716 -4.606 1.00 21.66 341 VAL B C 1
ATOM 7414 O O . VAL B 1 361 ? -26.345 45.151 -5.744 1.00 20.03 341 VAL B O 1
ATOM 7418 N N . VAL B 1 362 ? -26.218 43.498 -4.202 1.00 21.77 342 VAL B N 1
ATOM 7419 C CA . VAL B 1 362 ? -25.549 42.548 -5.074 1.00 21.11 342 VAL B CA 1
ATOM 7420 C C . VAL B 1 362 ? -26.467 41.344 -5.292 1.00 20.13 342 VAL B C 1
ATOM 7421 O O . VAL B 1 362 ? -26.985 40.778 -4.329 1.00 17.75 342 VAL B O 1
ATOM 7425 N N . LEU B 1 363 ? -26.682 40.964 -6.550 1.00 16.20 343 LEU B N 1
ATOM 7426 C CA . LEU B 1 363 ? -27.534 39.820 -6.828 1.00 15.64 343 LEU B CA 1
ATOM 7427 C C . LEU B 1 363 ? -26.734 38.534 -6.651 1.00 17.42 343 LEU B C 1
ATOM 7428 O O . LEU B 1 363 ? -25.528 38.496 -6.905 1.00 18.96 343 LEU B O 1
ATOM 7433 N N . ILE B 1 364 ? -27.414 37.489 -6.190 1.00 18.83 344 ILE B N 1
ATOM 7434 C CA . ILE B 1 364 ? -26.814 36.170 -6.026 1.00 15.92 344 ILE B CA 1
ATOM 7435 C C . ILE B 1 364 ? -27.403 35.295 -7.145 1.00 15.40 344 ILE B C 1
ATOM 7436 O O . ILE B 1 364 ? -26.709 34.475 -7.736 1.00 15.49 344 ILE B O 1
ATOM 7441 N N . ARG B 1 365 ? -28.686 35.499 -7.438 1.00 15.33 345 ARG B N 1
ATOM 7442 C CA . ARG B 1 365 ? -29.381 34.781 -8.510 1.00 15.10 345 ARG B CA 1
ATOM 7443 C C . ARG B 1 365 ? -30.215 35.815 -9.274 1.00 16.07 345 ARG B C 1
ATOM 7444 O O . ARG B 1 365 ? -30.927 36.624 -8.673 1.00 14.88 345 ARG B O 1
ATOM 7452 N N . PRO B 1 366 ? -30.130 35.804 -10.609 1.00 13.54 346 PRO B N 1
ATOM 7453 C CA . PRO B 1 366 ? -30.889 36.756 -11.413 1.00 14.15 346 PRO B CA 1
ATOM 7454 C C . PRO B 1 366 ? -32.368 36.410 -11.386 1.00 16.07 346 PRO B C 1
ATOM 7455 O O . PRO B 1 366 ? -32.747 35.279 -11.069 1.00 14.06 346 PRO B O 1
ATOM 7459 N N . ALA B 1 367 ? -33.200 37.396 -11.698 1.00 15.04 347 ALA B N 1
ATOM 7460 C CA . ALA B 1 367 ? -34.640 37.186 -11.748 1.00 17.49 347 ALA B CA 1
ATOM 7461 C C . ALA B 1 367 ? -34.932 36.578 -13.114 1.00 16.58 347 ALA B C 1
ATOM 7462 O O . ALA B 1 367 ? -34.192 36.815 -14.062 1.00 20.51 347 ALA B O 1
ATOM 7464 N N . TYR B 1 368 ? -35.992 35.787 -13.223 1.00 16.84 348 TYR B N 1
ATOM 7465 C CA . TYR B 1 368 ? -36.336 35.193 -14.513 1.00 18.32 348 TYR B CA 1
ATOM 7466 C C . TYR B 1 368 ? -37.789 34.757 -14.577 1.00 17.35 348 TYR B C 1
ATOM 7467 O O . TYR B 1 368 ? -38.510 34.807 -13.584 1.00 15.24 348 TYR B O 1
ATOM 7476 N N . ALA B 1 369 ? -38.201 34.320 -15.762 1.00 17.44 349 ALA B N 1
ATOM 7477 C CA . ALA B 1 369 ? -39.555 33.828 -15.983 1.00 18.33 349 ALA B CA 1
ATOM 7478 C C . ALA B 1 369 ? -39.446 32.425 -16.588 1.00 19.03 349 ALA B C 1
ATOM 7479 O O . ALA B 1 369 ? -38.508 32.130 -17.341 1.00 18.51 349 ALA B O 1
ATOM 7481 N N . ILE B 1 370 ? -40.403 31.564 -16.258 1.00 16.22 350 ILE B N 1
ATOM 7482 C CA . ILE B 1 370 ? -40.397 30.203 -16.765 1.00 16.72 350 ILE B CA 1
ATOM 7483 C C . ILE B 1 370 ? -41.681 29.913 -17.542 1.00 18.44 350 ILE B C 1
ATOM 7484 O O . ILE B 1 370 ? -42.772 30.317 -17.131 1.00 17.20 350 ILE B O 1
ATOM 7489 N N . GLU B 1 371 ? -41.539 29.231 -18.675 1.00 19.71 351 GLU B N 1
ATOM 7490 C CA . GLU B 1 371 ? -42.679 28.854 -19.508 1.00 20.74 351 GLU B CA 1
ATOM 7491 C C . GLU B 1 371 ? -42.657 27.327 -19.579 1.00 19.88 351 GLU B C 1
ATOM 7492 O O . GLU B 1 371 ? -41.627 26.735 -19.893 1.00 21.40 351 GLU B O 1
ATOM 7498 N N . TYR B 1 372 ? -43.790 26.697 -19.292 1.00 17.89 352 TYR B N 1
ATOM 7499 C CA . TYR B 1 372 ? -43.875 25.239 -19.267 1.00 19.94 352 TYR B CA 1
ATOM 7500 C C . TYR B 1 372 ? -45.185 24.710 -19.841 1.00 20.26 352 TYR B C 1
ATOM 7501 O O . TYR B 1 372 ? -46.149 25.455 -19.985 1.00 20.60 352 TYR B O 1
ATOM 7510 N N . ASP B 1 373 ? -45.221 23.415 -20.149 1.00 21.76 353 ASP B N 1
ATOM 7511 C CA . ASP B 1 373 ? -46.439 22.812 -20.690 1.00 21.88 353 ASP B CA 1
ATOM 7512 C C . ASP B 1 373 ? -47.473 22.583 -19.607 1.00 20.84 353 ASP B C 1
ATOM 7513 O O . ASP B 1 373 ? -47.142 22.260 -18.468 1.00 20.37 353 ASP B O 1
ATOM 7518 N N . VAL B 1 374 ? -48.733 22.740 -19.997 1.00 22.04 354 VAL B N 1
ATOM 7519 C CA . VAL B 1 374 ? -49.876 22.571 -19.112 1.00 21.13 354 VAL B CA 1
ATOM 7520 C C . VAL B 1 374 ? -51.020 21.879 -19.863 1.00 21.79 354 VAL B C 1
ATOM 7521 O O . VAL B 1 374 ? -51.291 22.189 -21.020 1.00 24.57 354 VAL B O 1
ATOM 7525 N N . VAL B 1 375 ? -51.671 20.923 -19.215 1.00 20.62 355 VAL B N 1
ATOM 7526 C CA . VAL B 1 375 ? -52.808 20.249 -19.821 1.00 18.50 355 VAL B CA 1
ATOM 7527 C C . VAL B 1 375 ? -54.043 20.873 -19.167 1.00 21.70 355 VAL B C 1
ATOM 7528 O O . VAL B 1 375 ? -54.230 20.762 -17.954 1.00 19.34 355 VAL B O 1
ATOM 7532 N N . PRO B 1 376 ? -54.887 21.557 -19.957 1.00 22.02 356 PRO B N 1
ATOM 7533 C CA . PRO B 1 376 ? -56.102 22.197 -19.443 1.00 23.48 356 PRO B CA 1
ATOM 7534 C C . PRO B 1 376 ? -56.872 21.302 -18.480 1.00 21.92 356 PRO B C 1
ATOM 7535 O O . PRO B 1 376 ? -57.219 20.175 -18.814 1.00 22.73 356 PRO B O 1
ATOM 7539 N N . PRO B 1 377 ? -57.155 21.806 -17.270 1.00 23.07 357 PRO B N 1
ATOM 7540 C CA . PRO B 1 377 ? -57.882 21.081 -16.220 1.00 22.75 357 PRO B CA 1
ATOM 7541 C C . PRO B 1 377 ? -59.258 20.578 -16.662 1.00 22.29 357 PRO B C 1
ATOM 7542 O O . PRO B 1 377 ? -59.830 19.690 -16.036 1.00 23.00 357 PRO B O 1
ATOM 7546 N N . THR B 1 378 ? -59.792 21.150 -17.733 1.00 22.03 358 THR B N 1
ATOM 7547 C CA . THR B 1 378 ? -61.099 20.731 -18.219 1.00 23.13 358 THR B CA 1
ATOM 7548 C C . THR B 1 378 ? -61.058 19.308 -18.764 1.00 21.58 358 THR B C 1
ATOM 7549 O O . THR B 1 378 ? -62.081 18.763 -19.166 1.00 22.63 358 THR B O 1
ATOM 7553 N N . GLU B 1 379 ? -59.872 18.706 -18.763 1.00 21.43 359 GLU B N 1
ATOM 7554 C CA . GLU B 1 379 ? -59.707 17.330 -19.230 1.00 21.21 359 GLU B CA 1
ATOM 7555 C C . GLU B 1 379 ? -59.909 16.388 -18.046 1.00 19.07 359 GLU B C 1
ATOM 7556 O O . GLU B 1 379 ? -59.818 15.176 -18.187 1.00 21.45 359 GLU B O 1
ATOM 7562 N N . LEU B 1 380 ? -60.197 16.951 -16.879 1.00 18.53 360 LEU B N 1
ATOM 7563 C CA . LEU B 1 380 ? -60.371 16.143 -15.677 1.00 21.54 360 LEU B CA 1
ATOM 7564 C C . LEU B 1 380 ? -61.725 16.303 -14.991 1.00 21.55 360 LEU B C 1
ATOM 7565 O O . LEU B 1 380 ? -62.396 17.319 -15.150 1.00 23.59 360 LEU B O 1
ATOM 7570 N N . TYR B 1 381 ? -62.102 15.282 -14.221 1.00 19.97 361 TYR B N 1
ATOM 7571 C CA . TYR B 1 381 ? -63.328 15.296 -13.426 1.00 20.51 361 TYR B CA 1
ATOM 7572 C C . TYR B 1 381 ? -62.879 15.917 -12.101 1.00 19.87 361 TYR B C 1
ATOM 7573 O O . TYR B 1 381 ? -61.681 16.051 -11.852 1.00 19.80 361 TYR B O 1
ATOM 7582 N N . PRO B 1 382 ? -63.824 16.305 -11.236 1.00 17.80 362 PRO B N 1
ATOM 7583 C CA . PRO B 1 382 ? -63.415 16.894 -9.957 1.00 17.84 362 PRO B CA 1
ATOM 7584 C C . PRO B 1 382 ? -62.565 15.942 -9.100 1.00 17.66 362 PRO B C 1
ATOM 7585 O O . PRO B 1 382 ? -62.010 16.349 -8.078 1.00 16.50 362 PRO B O 1
ATOM 7589 N N . THR B 1 383 ? -62.469 14.681 -9.517 1.00 17.26 363 THR B N 1
ATOM 7590 C CA . THR B 1 383 ? -61.665 13.688 -8.795 1.00 20.51 363 THR B CA 1
ATOM 7591 C C . THR B 1 383 ? -60.194 13.819 -9.213 1.00 16.68 363 THR B C 1
ATOM 7592 O O . THR B 1 383 ? -59.324 13.180 -8.646 1.00 13.27 363 THR B O 1
ATOM 7596 N N . LEU B 1 384 ? -59.954 14.661 -10.212 1.00 18.88 364 LEU B N 1
ATOM 7597 C CA . LEU B 1 384 ? -58.640 14.928 -10.802 1.00 18.42 364 LEU B CA 1
ATOM 7598 C C . LEU B 1 384 ? -58.201 13.810 -11.748 1.00 19.35 364 LEU B C 1
ATOM 7599 O O . LEU B 1 384 ? -57.070 13.796 -12.238 1.00 21.18 364 LEU B O 1
ATOM 7604 N N . GLU B 1 385 ? -59.115 12.885 -12.023 1.00 18.32 365 GLU B N 1
ATOM 7605 C CA . GLU B 1 385 ? -58.829 11.802 -12.953 1.00 19.88 365 GLU B CA 1
ATOM 7606 C C . GLU B 1 385 ? -59.122 12.281 -14.375 1.00 21.73 365 GLU B C 1
ATOM 7607 O O . GLU B 1 385 ? -60.059 13.047 -14.604 1.00 19.25 365 GLU B O 1
ATOM 7613 N N . THR B 1 386 ? -58.321 11.810 -15.323 1.00 20.77 366 THR B N 1
ATOM 7614 C CA . THR B 1 386 ? -58.464 12.171 -16.727 1.00 20.35 366 THR B CA 1
ATOM 7615 C C . THR B 1 386 ? -59.700 11.533 -17.374 1.00 20.79 366 THR B C 1
ATOM 7616 O O . THR B 1 386 ? -59.966 10.348 -17.187 1.00 20.42 366 THR B O 1
ATOM 7620 N N . LYS B 1 387 ? -60.453 12.319 -18.139 1.00 19.77 367 LYS B N 1
ATOM 7621 C CA . LYS B 1 387 ? -61.648 11.798 -18.805 1.00 20.44 367 LYS B CA 1
ATOM 7622 C C . LYS B 1 387 ? -61.295 10.814 -19.915 1.00 21.76 367 LYS B C 1
ATOM 7623 O O . LYS B 1 387 ? -62.072 9.910 -20.215 1.00 19.80 367 LYS B O 1
ATOM 7629 N N . LYS B 1 388 ? -60.128 10.995 -20.526 1.00 20.18 368 LYS B N 1
ATOM 7630 C CA . LYS B 1 388 ? -59.690 10.122 -21.611 1.00 20.48 368 LYS B CA 1
ATOM 7631 C C . LYS B 1 388 ? -59.075 8.805 -21.145 1.00 24.40 368 LYS B C 1
ATOM 7632 O O . LYS B 1 388 ? -59.212 7.785 -21.819 1.00 26.28 368 LYS B O 1
ATOM 7638 N N . ILE B 1 389 ? -58.392 8.829 -20.001 1.00 25.99 369 ILE B N 1
ATOM 7639 C CA . ILE B 1 389 ? -57.713 7.639 -19.489 1.00 24.46 369 ILE B CA 1
ATOM 7640 C C . ILE B 1 389 ? -57.943 7.351 -18.009 1.00 25.25 369 ILE B C 1
ATOM 7641 O O . ILE B 1 389 ? -57.628 8.167 -17.140 1.00 28.05 369 ILE B O 1
ATOM 7646 N N . ARG B 1 390 ? -58.482 6.170 -17.735 1.00 23.48 370 ARG B N 1
ATOM 7647 C CA . ARG B 1 390 ? -58.763 5.741 -16.375 1.00 22.63 370 ARG B CA 1
ATOM 7648 C C . ARG B 1 390 ? -57.448 5.446 -15.650 1.00 21.61 370 ARG B C 1
ATOM 7649 O O . ARG B 1 390 ? -56.564 4.787 -16.201 1.00 22.02 370 ARG B O 1
ATOM 7657 N N . GLY B 1 391 ? -57.317 5.953 -14.424 1.00 19.74 371 GLY B N 1
ATOM 7658 C CA . GLY B 1 391 ? -56.109 5.724 -13.646 1.00 18.96 371 GLY B CA 1
ATOM 7659 C C . GLY B 1 391 ? -55.047 6.804 -13.784 1.00 20.11 371 GLY B C 1
ATOM 7660 O O . GLY B 1 391 ? -54.013 6.758 -13.116 1.00 20.32 371 GLY B O 1
ATOM 7661 N N . LEU B 1 392 ? -55.305 7.779 -14.649 1.00 18.91 372 LEU B N 1
ATOM 7662 C CA . LEU B 1 392 ? -54.381 8.882 -14.886 1.00 18.74 372 LEU B CA 1
ATOM 7663 C C . LEU B 1 392 ? -54.898 10.159 -14.212 1.00 18.72 372 LEU B C 1
ATOM 7664 O O . LEU B 1 392 ? -56.029 10.584 -14.456 1.00 19.93 372 LEU B O 1
ATOM 7669 N N . PHE B 1 393 ? -54.064 10.762 -13.367 1.00 17.30 373 PHE B N 1
ATOM 7670 C CA . PHE B 1 393 ? -54.430 11.977 -12.646 1.00 16.50 373 PHE B CA 1
ATOM 7671 C C . PHE B 1 393 ? -53.386 13.064 -12.857 1.00 18.20 373 PHE B C 1
ATOM 7672 O O . PHE B 1 393 ? -52.228 12.763 -13.147 1.00 22.17 373 PHE B O 1
ATOM 7680 N N . HIS B 1 394 ? -53.794 14.323 -12.701 1.00 14.89 374 HIS B N 1
ATOM 7681 C CA . HIS B 1 394 ? -52.895 15.468 -12.860 1.00 13.54 374 HIS B CA 1
ATOM 7682 C C . HIS B 1 394 ? -53.011 16.400 -11.650 1.00 17.52 374 HIS B C 1
ATOM 7683 O O . HIS B 1 394 ? -54.079 16.495 -11.033 1.00 18.89 374 HIS B O 1
ATOM 7690 N N . ALA B 1 395 ? -51.931 17.104 -11.322 1.00 16.04 375 ALA B N 1
ATOM 7691 C CA . ALA B 1 395 ? -51.959 18.021 -10.189 1.00 14.37 375 ALA B CA 1
ATOM 7692 C C . ALA B 1 395 ? -50.822 19.050 -10.215 1.00 16.98 375 ALA B C 1
ATOM 7693 O O . ALA B 1 395 ? -49.736 18.777 -10.729 1.00 16.36 375 ALA B O 1
ATOM 7695 N N . GLY B 1 396 ? -51.087 20.231 -9.654 1.00 16.94 376 GLY B N 1
ATOM 7696 C CA . GLY B 1 396 ? -50.087 21.286 -9.586 1.00 14.77 376 GLY B CA 1
ATOM 7697 C C . GLY B 1 396 ? -50.008 22.194 -10.796 1.00 17.44 376 GLY B C 1
ATOM 7698 O O . GLY B 1 396 ? -50.974 22.329 -11.551 1.00 20.60 376 GLY B O 1
ATOM 7699 N N . ASN B 1 397 ? -48.853 22.822 -10.985 1.00 14.92 377 ASN B N 1
ATOM 7700 C CA . ASN B 1 397 ? -48.661 23.719 -12.111 1.00 15.77 377 ASN B CA 1
ATOM 7701 C C . ASN B 1 397 ? -48.993 23.051 -13.449 1.00 16.34 377 ASN B C 1
ATOM 7702 O O . ASN B 1 397 ? -49.475 23.710 -14.373 1.00 17.58 377 ASN B O 1
ATOM 7707 N N . PHE B 1 398 ? -48.736 21.751 -13.559 1.00 15.20 378 PHE B N 1
ATOM 7708 C CA . PHE B 1 398 ? -49.031 21.030 -14.793 1.00 16.18 378 PHE B CA 1
ATOM 7709 C C . PHE B 1 398 ? -50.538 21.040 -15.004 1.00 20.05 378 PHE B C 1
ATOM 7710 O O . PHE B 1 398 ? -51.036 20.806 -16.107 1.00 18.43 378 PHE B O 1
ATOM 7718 N N . ASN B 1 399 ? -51.263 21.317 -13.929 1.00 21.27 379 ASN B N 1
ATOM 7719 C CA . ASN B 1 399 ? -52.710 21.336 -13.986 1.00 21.98 379 ASN B CA 1
ATOM 7720 C C . ASN B 1 399 ? -53.277 22.741 -14.180 1.00 21.18 379 ASN B C 1
ATOM 7721 O O . ASN B 1 399 ? -54.488 22.935 -14.133 1.00 19.42 379 ASN B O 1
ATOM 7726 N N . GLY B 1 400 ? -52.404 23.722 -14.389 1.00 18.78 380 GLY B N 1
ATOM 7727 C CA . GLY B 1 400 ? -52.880 25.078 -14.611 1.00 17.66 380 GLY B CA 1
ATOM 7728 C C . GLY B 1 400 ? -52.891 26.054 -13.444 1.00 18.24 380 GLY B C 1
ATOM 7729 O O . GLY B 1 400 ? -53.328 27.207 -13.597 1.00 16.47 380 GLY B O 1
ATOM 7730 N N . THR B 1 401 ? -52.437 25.625 -12.274 1.00 14.20 381 THR B N 1
ATOM 7731 C CA . THR B 1 401 ? -52.408 26.539 -11.138 1.00 15.57 381 THR B CA 1
ATOM 7732 C C . THR B 1 401 ? -50.965 26.939 -10.900 1.00 15.80 381 THR B C 1
ATOM 7733 O O . THR B 1 401 ? -50.055 26.445 -11.562 1.00 15.32 381 THR B O 1
ATOM 7737 N N . THR B 1 402 ? -50.762 27.856 -9.966 1.00 15.68 382 THR B N 1
ATOM 7738 C CA . THR B 1 402 ? -49.418 28.251 -9.595 1.00 16.05 382 THR B CA 1
ATOM 7739 C C . THR B 1 402 ? -49.421 28.525 -8.096 1.00 16.15 382 THR B C 1
ATOM 7740 O O . THR B 1 402 ? -50.379 29.090 -7.568 1.00 14.42 382 THR B O 1
ATOM 7744 N N . GLY B 1 403 ? -48.359 28.085 -7.422 1.00 15.63 383 GLY B N 1
ATOM 7745 C CA . GLY B 1 403 ? -48.242 28.246 -5.983 1.00 16.16 383 GLY B CA 1
ATOM 7746 C C . GLY B 1 403 ? -48.051 26.899 -5.296 1.00 17.68 383 GLY B C 1
ATOM 7747 O O . GLY B 1 403 ? -48.561 25.880 -5.769 1.00 17.68 383 GLY B O 1
ATOM 7748 N N . TYR B 1 404 ? -47.325 26.887 -4.180 1.00 16.10 384 TYR B N 1
ATOM 7749 C CA . TYR B 1 404 ? -47.079 25.645 -3.452 1.00 14.90 384 TYR B CA 1
ATOM 7750 C C . TYR B 1 404 ? -48.362 25.049 -2.900 1.00 15.72 384 TYR B C 1
ATOM 7751 O O . TYR B 1 404 ? -48.635 23.867 -3.084 1.00 15.93 384 TYR B O 1
ATOM 7760 N N . GLU B 1 405 ? -49.140 25.873 -2.208 1.00 14.58 385 GLU B N 1
ATOM 7761 C CA . GLU B 1 405 ? -50.377 25.419 -1.598 1.00 13.81 385 GLU B CA 1
ATOM 7762 C C . GLU B 1 405 ? -51.417 24.909 -2.589 1.00 13.69 385 GLU B C 1
ATOM 7763 O O . GLU B 1 405 ? -52.035 23.873 -2.341 1.00 12.69 385 GLU B O 1
ATOM 7769 N N . GLU B 1 406 ? -51.624 25.614 -3.702 1.00 15.12 386 GLU B N 1
ATOM 7770 C CA . GLU B 1 406 ? -52.612 25.155 -4.689 1.00 16.54 386 GLU B CA 1
ATOM 7771 C C . GLU B 1 406 ? -52.200 23.786 -5.237 1.00 15.98 386 GLU B C 1
ATOM 7772 O O . GLU B 1 406 ? -53.049 22.932 -5.508 1.00 15.56 386 GLU B O 1
ATOM 7778 N N . ALA B 1 407 ? -50.892 23.578 -5.379 1.00 14.90 387 ALA B N 1
ATOM 7779 C CA . ALA B 1 407 ? -50.362 22.306 -5.871 1.00 13.16 387 ALA B CA 1
ATOM 7780 C C . ALA B 1 407 ? -50.571 21.189 -4.844 1.00 11.80 387 ALA B C 1
ATOM 7781 O O . ALA B 1 407 ? -51.097 20.128 -5.173 1.00 12.33 387 ALA B O 1
ATOM 7783 N N . ALA B 1 408 ? -50.167 21.431 -3.602 1.00 10.54 388 ALA B N 1
ATOM 7784 C CA . ALA B 1 408 ? -50.311 20.429 -2.545 1.00 14.02 388 ALA B CA 1
ATOM 7785 C C . ALA B 1 408 ? -51.778 20.094 -2.284 1.00 15.77 388 ALA B C 1
ATOM 7786 O O . ALA B 1 408 ? -52.106 18.967 -1.899 1.00 16.03 388 ALA B O 1
ATOM 7788 N N . GLY B 1 409 ? -52.658 21.073 -2.487 1.00 16.73 389 GLY B N 1
ATOM 7789 C CA . GLY B 1 409 ? -54.079 20.842 -2.287 1.00 12.67 389 GLY B CA 1
ATOM 7790 C C . GLY B 1 409 ? -54.598 19.840 -3.304 1.00 13.50 389 GLY B C 1
ATOM 7791 O O . GLY B 1 409 ? -55.390 18.957 -2.975 1.00 12.30 389 GLY B O 1
ATOM 7792 N N . GLN B 1 410 ? -54.148 19.969 -4.549 1.00 14.46 390 GLN B N 1
ATOM 7793 C CA . GLN B 1 410 ? -54.572 19.048 -5.602 1.00 14.65 390 GLN B CA 1
ATOM 7794 C C . GLN B 1 410 ? -53.856 17.720 -5.435 1.00 11.72 390 GLN B C 1
ATOM 7795 O O . GLN B 1 410 ? -54.425 16.659 -5.677 1.00 14.71 390 GLN B O 1
ATOM 7801 N N . GLY B 1 411 ? -52.596 17.797 -5.028 1.00 10.08 391 GLY B N 1
ATOM 7802 C CA . GLY B 1 411 ? -51.786 16.609 -4.845 1.00 10.50 391 GLY B CA 1
ATOM 7803 C C . GLY B 1 411 ? -52.371 15.567 -3.913 1.00 14.58 391 GLY B C 1
ATOM 7804 O O . GLY B 1 411 ? -52.415 14.380 -4.259 1.00 16.66 391 GLY B O 1
ATOM 7805 N N . ILE B 1 412 ? -52.813 15.995 -2.733 1.00 14.36 392 ILE B N 1
ATOM 7806 C CA . ILE B 1 412 ? -53.394 15.067 -1.768 1.00 16.91 392 ILE B CA 1
ATOM 7807 C C . ILE B 1 412 ? -54.650 14.403 -2.343 1.00 17.03 392 ILE B C 1
ATOM 7808 O O . ILE B 1 412 ? -54.877 13.210 -2.126 1.00 17.91 392 ILE B O 1
ATOM 7813 N N . VAL B 1 413 ? -55.457 15.165 -3.083 1.00 16.02 393 VAL B N 1
ATOM 7814 C CA . VAL B 1 413 ? -56.669 14.612 -3.683 1.00 13.86 393 VAL B CA 1
ATOM 7815 C C . VAL B 1 413 ? -56.312 13.568 -4.748 1.00 17.67 393 VAL B C 1
ATOM 7816 O O . VAL B 1 413 ? -56.863 12.465 -4.758 1.00 18.08 393 VAL B O 1
ATOM 7820 N N . ALA B 1 414 ? -55.387 13.923 -5.638 1.00 16.37 394 ALA B N 1
ATOM 7821 C CA . ALA B 1 414 ? -54.961 13.025 -6.704 1.00 15.87 394 ALA B CA 1
ATOM 7822 C C . ALA B 1 414 ? -54.295 11.780 -6.133 1.00 17.01 394 ALA B C 1
ATOM 7823 O O . ALA B 1 414 ? -54.471 10.684 -6.652 1.00 17.70 394 ALA B O 1
ATOM 7825 N N . GLY B 1 415 ? -53.522 11.957 -5.066 1.00 16.88 395 GLY B N 1
ATOM 7826 C CA . GLY B 1 415 ? -52.866 10.825 -4.441 1.00 17.64 395 GLY B CA 1
ATOM 7827 C C . GLY B 1 415 ? -53.906 9.887 -3.860 1.00 19.24 395 GLY B C 1
ATOM 7828 O O . GLY B 1 415 ? -53.855 8.676 -4.083 1.00 19.51 395 GLY B O 1
ATOM 7829 N N . ILE B 1 416 ? -54.858 10.451 -3.120 1.00 18.32 396 ILE B N 1
ATOM 7830 C CA . ILE B 1 416 ? -55.932 9.671 -2.518 1.00 20.13 396 ILE B CA 1
ATOM 7831 C C . ILE B 1 416 ? -56.685 8.852 -3.573 1.00 20.10 396 ILE B C 1
ATOM 7832 O O . ILE B 1 416 ? -56.856 7.642 -3.424 1.00 21.95 396 ILE B O 1
ATOM 7837 N N . ASN B 1 417 ? -57.127 9.511 -4.640 1.00 18.41 397 ASN B N 1
ATOM 7838 C CA . ASN B 1 417 ? -57.868 8.826 -5.691 1.00 18.77 397 ASN B CA 1
ATOM 7839 C C . ASN B 1 417 ? -57.057 7.811 -6.476 1.00 19.67 397 ASN B C 1
ATOM 7840 O O . ASN B 1 417 ? -57.609 6.819 -6.959 1.00 18.15 397 ASN B O 1
ATOM 7845 N N . ALA B 1 418 ? -55.755 8.058 -6.613 1.00 18.14 398 ALA B N 1
ATOM 7846 C CA . ALA B 1 418 ? -54.883 7.123 -7.325 1.00 18.13 398 ALA B CA 1
ATOM 7847 C C . ALA B 1 418 ? -54.821 5.803 -6.548 1.00 17.50 398 ALA B C 1
ATOM 7848 O O . ALA B 1 418 ? -54.979 4.733 -7.127 1.00 15.47 398 ALA B O 1
ATOM 7850 N N . ALA B 1 419 ? -54.581 5.894 -5.239 1.00 15.54 399 ALA B N 1
ATOM 7851 C CA . ALA B 1 419 ? -54.525 4.715 -4.380 1.00 16.21 399 ALA B CA 1
ATOM 7852 C C . ALA B 1 419 ? -55.875 3.994 -4.412 1.00 15.45 399 ALA B C 1
ATOM 7853 O O . ALA B 1 419 ? -55.926 2.769 -4.541 1.00 13.74 399 ALA B O 1
ATOM 7855 N N . LEU B 1 420 ? -56.962 4.754 -4.290 1.00 16.02 400 LEU B N 1
ATOM 7856 C CA . LEU B 1 420 ? -58.300 4.168 -4.330 1.00 17.71 400 LEU B CA 1
ATOM 7857 C C . LEU B 1 420 ? -58.477 3.390 -5.623 1.00 16.09 400 LEU B C 1
ATOM 7858 O O . LEU B 1 420 ? -58.946 2.253 -5.604 1.00 17.77 400 LEU B O 1
ATOM 7863 N N . ARG B 1 421 ? -58.097 3.998 -6.743 1.00 14.92 401 ARG B N 1
ATOM 7864 C CA . ARG B 1 421 ? -58.199 3.322 -8.033 1.00 17.44 401 ARG B CA 1
ATOM 7865 C C . ARG B 1 421 ? -57.412 2.024 -7.984 1.00 19.96 401 ARG B C 1
ATOM 7866 O O . ARG B 1 421 ? -57.907 0.974 -8.394 1.00 23.64 401 ARG B O 1
ATOM 7874 N N . ALA B 1 422 ? -56.182 2.106 -7.483 1.00 19.90 402 ALA B N 1
ATOM 7875 C CA . ALA B 1 422 ? -55.307 0.944 -7.384 1.00 21.63 402 ALA B CA 1
ATOM 7876 C C . ALA B 1 422 ? -55.953 -0.178 -6.590 1.00 21.59 402 ALA B C 1
ATOM 7877 O O . ALA B 1 422 ? -55.635 -1.346 -6.805 1.00 26.79 402 ALA B O 1
ATOM 7879 N N . PHE B 1 423 ? -56.852 0.166 -5.673 1.00 21.66 403 PHE B N 1
ATOM 7880 C CA . PHE B 1 423 ? -57.509 -0.854 -4.865 1.00 24.52 403 PHE B CA 1
ATOM 7881 C C . PHE B 1 423 ? -58.877 -1.253 -5.397 1.00 24.49 403 PHE B C 1
ATOM 7882 O O . PHE B 1 423 ? -59.539 -2.094 -4.805 1.00 27.77 403 PHE B O 1
ATOM 7890 N N . GLY B 1 424 ? -59.307 -0.648 -6.498 1.00 24.06 404 GLY B N 1
ATOM 7891 C CA . GLY B 1 424 ? -60.604 -0.983 -7.056 1.00 25.23 404 GLY B CA 1
ATOM 7892 C C . GLY B 1 424 ? -61.785 -0.360 -6.327 1.00 27.95 404 GLY B C 1
ATOM 7893 O O . GLY B 1 424 ? -62.882 -0.914 -6.322 1.00 29.37 404 GLY B O 1
ATOM 7894 N N . LYS B 1 425 ? -61.564 0.787 -5.698 1.00 28.92 405 LYS B N 1
ATOM 7895 C CA . LYS B 1 425 ? -62.629 1.483 -4.993 1.00 28.96 405 LYS B CA 1
ATOM 7896 C C . LYS B 1 425 ? -62.957 2.735 -5.794 1.00 28.95 405 LYS B C 1
ATOM 7897 O O . LYS B 1 425 ? -62.215 3.088 -6.711 1.00 30.38 405 LYS B O 1
ATOM 7903 N N . GLU B 1 426 ? -64.063 3.401 -5.481 1.00 28.65 406 GLU B N 1
ATOM 7904 C CA . GLU B 1 426 ? -64.425 4.593 -6.241 1.00 29.34 406 GLU B CA 1
ATOM 7905 C C . GLU B 1 426 ? -63.757 5.861 -5.743 1.00 27.96 406 GLU B C 1
ATOM 7906 O O . GLU B 1 426 ? -63.720 6.130 -4.542 1.00 26.79 406 GLU B O 1
ATOM 7912 N N . PRO B 1 427 ? -63.203 6.653 -6.671 1.00 27.27 407 PRO B N 1
ATOM 7913 C CA . PRO B 1 427 ? -62.530 7.910 -6.338 1.00 26.27 407 PRO B CA 1
ATOM 7914 C C . PRO B 1 427 ? -63.503 8.873 -5.667 1.00 25.78 407 PRO B C 1
ATOM 7915 O O . PRO B 1 427 ? -64.714 8.778 -5.855 1.00 24.55 407 PRO B O 1
ATOM 7919 N N . ILE B 1 428 ? -62.968 9.797 -4.879 1.00 24.25 408 ILE B N 1
ATOM 7920 C CA . ILE B 1 428 ? -63.799 10.771 -4.200 1.00 23.22 408 ILE B CA 1
ATOM 7921 C C . ILE B 1 428 ? -63.493 12.148 -4.765 1.00 23.62 408 ILE B C 1
ATOM 7922 O O . ILE B 1 428 ? -62.710 12.281 -5.704 1.00 23.43 408 ILE B O 1
ATOM 7927 N N . TYR B 1 429 ? -64.127 13.167 -4.200 1.00 22.31 409 TYR B N 1
ATOM 7928 C CA . TYR B 1 429 ? -63.909 14.540 -4.632 1.00 21.73 409 TYR B CA 1
ATOM 7929 C C . TYR B 1 429 ? -64.349 15.416 -3.476 1.00 19.20 409 TYR B C 1
ATOM 7930 O O . TYR B 1 429 ? -65.084 14.959 -2.607 1.00 19.32 409 TYR B O 1
ATOM 7939 N N . LEU B 1 430 ? -63.884 16.658 -3.440 1.00 19.24 410 LEU B N 1
ATOM 7940 C CA . LEU B 1 430 ? -64.257 17.547 -2.345 1.00 22.23 410 LEU B CA 1
ATOM 7941 C C . LEU B 1 430 ? -65.286 18.579 -2.793 1.00 21.78 410 LEU B C 1
ATOM 7942 O O . LEU B 1 430 ? -65.044 19.354 -3.719 1.00 22.41 410 LEU B O 1
ATOM 7947 N N . ARG B 1 431 ? -66.446 18.574 -2.142 1.00 22.51 411 ARG B N 1
ATOM 7948 C CA . ARG B 1 431 ? -67.498 19.520 -2.494 1.00 22.40 411 ARG B CA 1
ATOM 7949 C C . ARG B 1 431 ? -67.009 20.928 -2.221 1.00 21.47 411 ARG B C 1
ATOM 7950 O O . ARG B 1 431 ? -66.401 21.185 -1.181 1.00 20.53 411 ARG B O 1
ATOM 7958 N N . ARG B 1 432 ? -67.269 21.842 -3.152 1.00 19.46 412 ARG B N 1
ATOM 7959 C CA . ARG B 1 432 ? -66.830 23.211 -2.974 1.00 20.90 412 ARG B CA 1
ATOM 7960 C C . ARG B 1 432 ? -67.532 23.896 -1.810 1.00 24.42 412 ARG B C 1
ATOM 7961 O O . ARG B 1 432 ? -67.043 24.902 -1.297 1.00 26.83 412 ARG B O 1
ATOM 7969 N N . ASP B 1 433 ? -68.671 23.366 -1.376 1.00 26.66 413 ASP B N 1
ATOM 7970 C CA . ASP B 1 433 ? -69.368 23.993 -0.259 1.00 28.86 413 ASP B CA 1
ATOM 7971 C C . ASP B 1 433 ? -68.856 23.502 1.092 1.00 28.87 413 ASP B C 1
ATOM 7972 O O . ASP B 1 433 ? -69.482 23.740 2.119 1.00 32.37 413 ASP B O 1
ATOM 7977 N N . GLU B 1 434 ? -67.708 22.832 1.093 1.00 28.24 414 GLU B N 1
ATOM 7978 C CA . GLU B 1 434 ? -67.139 22.332 2.338 1.00 29.36 414 GLU B CA 1
ATOM 7979 C C . GLU B 1 434 ? -65.647 22.601 2.521 1.00 27.01 414 GLU B C 1
ATOM 7980 O O . GLU B 1 434 ? -65.137 22.547 3.636 1.00 27.04 414 GLU B O 1
ATOM 7986 N N . SER B 1 435 ? -64.943 22.897 1.439 1.00 24.38 415 SER B N 1
ATOM 7987 C CA . SER B 1 435 ? -63.521 23.182 1.552 1.00 23.09 415 SER B CA 1
ATOM 7988 C C . SER B 1 435 ? -63.044 24.075 0.421 1.00 22.84 415 SER B C 1
ATOM 7989 O O . SER B 1 435 ? -63.627 24.117 -0.667 1.00 19.43 415 SER B O 1
ATOM 7992 N N . TYR B 1 436 ? -61.965 24.793 0.685 1.00 23.23 416 TYR B N 1
ATOM 7993 C CA . TYR B 1 436 ? -61.415 25.674 -0.314 1.00 23.45 416 TYR B CA 1
ATOM 7994 C C . TYR B 1 436 ? -60.658 24.855 -1.366 1.00 20.76 416 TYR B C 1
ATOM 7995 O O . TYR B 1 436 ? -60.498 25.293 -2.502 1.00 18.68 416 TYR B O 1
ATOM 8004 N N . ILE B 1 437 ? -60.205 23.661 -0.991 1.00 20.17 417 ILE B N 1
ATOM 8005 C CA . ILE B 1 437 ? -59.521 22.799 -1.950 1.00 19.89 417 ILE B CA 1
ATOM 8006 C C . ILE B 1 437 ? -60.576 22.423 -2.984 1.00 19.61 417 ILE B C 1
ATOM 8007 O O . ILE B 1 437 ? -60.316 22.437 -4.190 1.00 21.96 417 ILE B O 1
ATOM 8012 N N . GLY B 1 438 ? -61.771 22.097 -2.496 1.00 17.56 418 GLY B N 1
ATOM 8013 C CA . GLY B 1 438 ? -62.866 21.744 -3.381 1.00 19.46 418 GLY B CA 1
ATOM 8014 C C . GLY B 1 438 ? -63.226 22.899 -4.303 1.00 18.77 418 GLY B C 1
ATOM 8015 O O . GLY B 1 438 ? -63.541 22.688 -5.477 1.00 19.49 418 GLY B O 1
ATOM 8016 N N . VAL B 1 439 ? -63.190 24.120 -3.772 1.00 16.87 419 VAL B N 1
ATOM 8017 C CA . VAL B 1 439 ? -63.490 25.301 -4.575 1.00 17.91 419 VAL B CA 1
ATOM 8018 C C . VAL B 1 439 ? -62.504 25.370 -5.741 1.00 19.28 419 VAL B C 1
ATOM 8019 O O . VAL B 1 439 ? -62.903 25.534 -6.892 1.00 17.40 419 VAL B O 1
ATOM 8023 N N . MET B 1 440 ? -61.217 25.240 -5.427 1.00 19.28 420 MET B N 1
ATOM 8024 C CA . MET B 1 440 ? -60.161 25.269 -6.435 1.00 19.78 420 MET B CA 1
ATOM 8025 C C . MET B 1 440 ? -60.354 24.215 -7.531 1.00 20.03 420 MET B C 1
ATOM 8026 O O . MET B 1 440 ? -60.361 24.533 -8.725 1.00 20.77 420 MET B O 1
ATOM 8031 N N . ILE B 1 441 ? -60.503 22.959 -7.121 1.00 18.25 421 ILE B N 1
ATOM 8032 C CA . ILE B 1 441 ? -60.669 21.871 -8.073 1.00 18.12 421 ILE B CA 1
ATOM 8033 C C . ILE B 1 441 ? -61.925 22.047 -8.927 1.00 19.91 421 ILE B C 1
ATOM 8034 O O . ILE B 1 441 ? -61.920 21.742 -10.122 1.00 20.80 421 ILE B O 1
ATOM 8039 N N . ASP B 1 442 ? -62.993 22.546 -8.315 1.00 19.16 422 ASP B N 1
ATOM 8040 C CA . ASP B 1 442 ? -64.239 22.781 -9.030 1.00 18.97 422 ASP B CA 1
ATOM 8041 C C . ASP B 1 442 ? -64.027 23.858 -10.103 1.00 18.04 422 ASP B C 1
ATOM 8042 O O . ASP B 1 442 ? -64.392 23.675 -11.262 1.00 16.82 422 ASP B O 1
ATOM 8047 N N . ASP B 1 443 ? -63.439 24.984 -9.715 1.00 18.13 423 ASP B N 1
ATOM 8048 C CA . ASP B 1 443 ? -63.185 26.055 -10.670 1.00 20.79 423 ASP B CA 1
ATOM 8049 C C . ASP B 1 443 ? -62.266 25.596 -11.805 1.00 22.97 423 ASP B C 1
ATOM 8050 O O . ASP B 1 443 ? -62.497 25.920 -12.971 1.00 24.47 423 ASP B O 1
ATOM 8055 N N . LEU B 1 444 ? -61.228 24.836 -11.471 1.00 20.90 424 LEU B N 1
ATOM 8056 C CA . LEU B 1 444 ? -60.300 24.355 -12.487 1.00 19.56 424 LEU B CA 1
ATOM 8057 C C . LEU B 1 444 ? -60.962 23.449 -13.519 1.00 18.46 424 LEU B C 1
ATOM 8058 O O . LEU B 1 444 ? -60.773 23.619 -14.721 1.00 16.98 424 LEU B O 1
ATOM 8063 N N . THR B 1 445 ? -61.732 22.478 -13.046 1.00 18.59 425 THR B N 1
ATOM 8064 C CA . THR B 1 445 ? -62.364 21.528 -13.950 1.00 21.20 425 THR B CA 1
ATOM 8065 C C . THR B 1 445 ? -63.689 21.982 -14.539 1.00 23.65 425 THR B C 1
ATOM 8066 O O . THR B 1 445 ? -64.206 21.345 -15.455 1.00 26.57 425 THR B O 1
ATOM 8070 N N . THR B 1 446 ? -64.246 23.073 -14.027 1.00 22.47 426 THR B N 1
ATOM 8071 C CA . THR B 1 446 ? -65.517 23.547 -14.554 1.00 23.11 426 THR B CA 1
ATOM 8072 C C . THR B 1 446 ? -65.409 24.862 -15.315 1.00 24.12 426 THR B C 1
ATOM 8073 O O . THR B 1 446 ? -66.164 25.102 -16.255 1.00 23.30 426 THR B O 1
ATOM 8077 N N . LYS B 1 447 ? -64.474 25.710 -14.905 1.00 25.10 427 LYS B N 1
ATOM 8078 C CA . LYS B 1 447 ? -64.269 26.998 -15.559 1.00 25.71 427 LYS B CA 1
ATOM 8079 C C . LYS B 1 447 ? -63.068 26.958 -16.499 1.00 25.62 427 LYS B C 1
ATOM 8080 O O . LYS B 1 447 ? -63.013 27.701 -17.472 1.00 26.87 427 LYS B O 1
ATOM 8086 N N . GLY B 1 448 ? -62.108 26.083 -16.208 1.00 25.04 428 GLY B N 1
ATOM 8087 C CA . GLY B 1 448 ? -60.914 26.010 -17.027 1.00 22.82 428 GLY B CA 1
ATOM 8088 C C . GLY B 1 448 ? -60.056 27.224 -16.712 1.00 22.93 428 GLY B C 1
ATOM 8089 O O . GLY B 1 448 ? -60.429 28.040 -15.864 1.00 23.98 428 GLY B O 1
ATOM 8090 N N . VAL B 1 449 ? -58.914 27.358 -17.377 1.00 19.83 429 VAL B N 1
ATOM 8091 C CA . VAL B 1 449 ? -58.038 28.496 -17.129 1.00 21.30 429 VAL B CA 1
ATOM 8092 C C . VAL B 1 449 ? -57.442 29.080 -18.406 1.00 21.53 429 VAL B C 1
ATOM 8093 O O . VAL B 1 449 ? -57.188 28.361 -19.373 1.00 19.65 429 VAL B O 1
ATOM 8097 N N . THR B 1 450 ? -57.234 30.392 -18.400 1.00 21.52 430 THR B N 1
ATOM 8098 C CA . THR B 1 450 ? -56.645 31.092 -19.536 1.00 24.05 430 THR B CA 1
ATOM 8099 C C . THR B 1 450 ? -55.302 31.630 -19.067 1.00 24.36 430 THR B C 1
ATOM 8100 O O . THR B 1 450 ? -54.511 32.138 -19.853 1.00 26.13 430 THR B O 1
ATOM 8104 N N . GLU B 1 451 ? -55.073 31.510 -17.762 1.00 25.97 431 GLU B N 1
ATOM 8105 C CA . GLU B 1 451 ? -53.840 31.942 -17.113 1.00 27.79 431 GLU B CA 1
ATOM 8106 C C . GLU B 1 451 ? -53.697 31.117 -15.832 1.00 27.06 431 GLU B C 1
ATOM 8107 O O . GLU B 1 451 ? -54.647 30.468 -15.397 1.00 28.41 431 GLU B O 1
ATOM 8113 N N . PRO B 1 452 ? -52.509 31.126 -15.212 1.00 27.05 432 PRO B N 1
ATOM 8114 C CA . PRO B 1 452 ? -52.341 30.342 -13.985 1.00 27.10 432 PRO B CA 1
ATOM 8115 C C . PRO B 1 452 ? -53.345 30.710 -12.887 1.00 27.64 432 PRO B C 1
ATOM 8116 O O . PRO B 1 452 ? -53.477 31.881 -12.519 1.00 26.37 432 PRO B O 1
ATOM 8120 N N . TYR B 1 453 ? -54.042 29.696 -12.372 1.00 25.94 433 TYR B N 1
ATOM 8121 C CA . TYR B 1 453 ? -55.033 29.871 -11.312 1.00 23.35 433 TYR B CA 1
ATOM 8122 C C . TYR B 1 453 ? -54.390 30.092 -9.944 1.00 22.42 433 TYR B C 1
ATOM 8123 O O . TYR B 1 453 ? -53.442 29.400 -9.578 1.00 21.15 433 TYR B O 1
ATOM 8132 N N . ARG B 1 454 ? -54.928 31.044 -9.186 1.00 21.91 434 ARG B N 1
ATOM 8133 C CA . ARG B 1 454 ? -54.430 31.355 -7.849 1.00 21.14 434 ARG B CA 1
ATOM 8134 C C . ARG B 1 454 ? -55.615 31.329 -6.888 1.00 22.25 434 ARG B C 1
ATOM 8135 O O . ARG B 1 454 ? -56.702 31.792 -7.220 1.00 25.81 434 ARG B O 1
ATOM 8143 N N . LEU B 1 455 ? -55.404 30.785 -5.698 1.00 23.16 435 LEU B N 1
ATOM 8144 C CA . LEU B 1 455 ? -56.465 30.673 -4.697 1.00 24.70 435 LEU B CA 1
ATOM 8145 C C . LEU B 1 455 ? -57.183 31.954 -4.243 1.00 26.68 435 LEU B C 1
ATOM 8146 O O . LEU B 1 455 ? -58.331 31.893 -3.788 1.00 26.75 435 LEU B O 1
ATOM 8151 N N . PHE B 1 456 ? -56.538 33.110 -4.350 1.00 24.62 436 PHE B N 1
ATOM 8152 C CA . PHE B 1 456 ? -57.210 34.314 -3.899 1.00 25.95 436 PHE B CA 1
ATOM 8153 C C . PHE B 1 456 ? -58.255 34.825 -4.882 1.00 25.62 436 PHE B C 1
ATOM 8154 O O . PHE B 1 456 ? -59.075 35.663 -4.531 1.00 29.14 436 PHE B O 1
ATOM 8162 N N . THR B 1 457 ? -58.253 34.303 -6.101 1.00 24.20 437 THR B N 1
ATOM 8163 C CA . THR B 1 457 ? -59.218 34.753 -7.097 1.00 24.84 437 THR B CA 1
ATOM 8164 C C . THR B 1 457 ? -60.537 33.993 -7.035 1.00 25.42 437 THR B C 1
ATOM 8165 O O . THR B 1 457 ? -61.512 34.386 -7.666 1.00 25.35 437 THR B O 1
ATOM 8169 N N . SER B 1 458 ? -60.573 32.896 -6.297 1.00 26.00 438 SER B N 1
ATOM 8170 C CA . SER B 1 458 ? -61.805 32.134 -6.214 1.00 30.99 438 SER B CA 1
ATOM 8171 C C . SER B 1 458 ? -62.780 32.816 -5.265 1.00 33.98 438 SER B C 1
ATOM 8172 O O . SER B 1 458 ? -62.381 33.606 -4.409 1.00 35.19 438 SER B O 1
ATOM 8175 N N . ARG B 1 459 ? -64.062 32.510 -5.425 1.00 36.35 439 ARG B N 1
ATOM 8176 C CA . ARG B 1 459 ? -65.087 33.091 -4.577 1.00 37.45 439 ARG B CA 1
ATOM 8177 C C . ARG B 1 459 ? -65.964 32.010 -3.972 1.00 36.57 439 ARG B C 1
ATOM 8178 O O . ARG B 1 459 ? -66.736 31.353 -4.668 1.00 35.75 439 ARG B O 1
ATOM 8186 N N . SER B 1 460 ? -65.828 31.818 -2.667 1.00 35.03 440 SER B N 1
ATOM 8187 C CA . SER B 1 460 ? -66.616 30.816 -1.975 1.00 35.98 440 SER B CA 1
ATOM 8188 C C . SER B 1 460 ? -67.941 31.403 -1.497 1.00 35.49 440 SER B C 1
ATOM 8189 O O . SER B 1 460 ? -67.971 32.404 -0.782 1.00 36.73 440 SER B O 1
ATOM 8192 N N . GLU B 1 461 ? -69.041 30.782 -1.903 1.00 35.49 441 GLU B N 1
ATOM 8193 C CA . GLU B 1 461 ? -70.351 31.252 -1.489 1.00 34.28 441 GLU B CA 1
ATOM 8194 C C . GLU B 1 461 ? -70.592 30.868 -0.033 1.00 33.44 441 GLU B C 1
ATOM 8195 O O . GLU B 1 461 ? -71.595 31.253 0.559 1.00 33.60 441 GLU B O 1
ATOM 8201 N N . TYR B 1 462 ? -69.670 30.098 0.539 1.00 34.10 442 TYR B N 1
ATOM 8202 C CA . TYR B 1 462 ? -69.773 29.691 1.938 1.00 33.25 442 TYR B CA 1
ATOM 8203 C C . TYR B 1 462 ? -68.535 30.146 2.708 1.00 32.93 442 TYR B C 1
ATOM 8204 O O . TYR B 1 462 ? -68.047 29.440 3.587 1.00 32.25 442 TYR B O 1
ATOM 8213 N N . ARG B 1 463 ? -68.043 31.335 2.379 1.00 33.73 443 ARG B N 1
ATOM 8214 C CA . ARG B 1 463 ? -66.854 31.889 3.019 1.00 35.78 443 ARG B CA 1
ATOM 8215 C C . ARG B 1 463 ? -66.931 31.974 4.545 1.00 33.26 443 ARG B C 1
ATOM 8216 O O . ARG B 1 463 ? -65.907 32.085 5.213 1.00 35.29 443 ARG B O 1
ATOM 8224 N N . LEU B 1 464 ? -68.135 31.925 5.102 1.00 30.97 444 LEU B N 1
ATOM 8225 C CA . LEU B 1 464 ? -68.280 31.990 6.550 1.00 27.61 444 LEU B CA 1
ATOM 8226 C C . LEU B 1 464 ? -68.191 30.607 7.191 1.00 26.86 444 LEU B C 1
ATOM 8227 O O . LEU B 1 464 ? -67.891 30.482 8.381 1.00 24.96 444 LEU B O 1
ATOM 8232 N N . TYR B 1 465 ? -68.455 29.569 6.404 1.00 22.63 445 TYR B N 1
ATOM 8233 C CA . TYR B 1 465 ? -68.378 28.203 6.905 1.00 22.33 445 TYR B CA 1
ATOM 8234 C C . TYR B 1 465 ? -66.971 27.621 6.701 1.00 22.38 445 TYR B C 1
ATOM 8235 O O . TYR B 1 465 ? -66.459 26.894 7.549 1.00 16.72 445 TYR B O 1
ATOM 8244 N N . ILE B 1 466 ? -66.367 27.940 5.561 1.00 20.91 446 ILE B N 1
ATOM 8245 C CA . ILE B 1 466 ? -65.036 27.451 5.224 1.00 23.32 446 ILE B CA 1
ATOM 8246 C C . ILE B 1 466 ? -64.021 28.452 5.757 1.00 23.89 446 ILE B C 1
ATOM 8247 O O . ILE B 1 466 ? -63.558 29.334 5.036 1.00 22.91 446 ILE B O 1
ATOM 8252 N N . ARG B 1 467 ? -63.689 28.298 7.037 1.00 24.98 447 ARG B N 1
ATOM 8253 C CA . ARG B 1 467 ? -62.768 29.192 7.728 1.00 23.83 447 ARG B CA 1
ATOM 8254 C C . ARG B 1 467 ? -61.422 28.542 8.047 1.00 23.11 447 ARG B C 1
ATOM 8255 O O . ARG B 1 467 ? -61.222 27.345 7.843 1.00 20.28 447 ARG B O 1
ATOM 8263 N N . GLN B 1 468 ? -60.514 29.351 8.579 1.00 22.69 448 GLN B N 1
ATOM 8264 C CA . GLN B 1 468 ? -59.185 28.894 8.954 1.00 23.16 448 GLN B CA 1
ATOM 8265 C C . GLN B 1 468 ? -59.198 28.119 10.258 1.00 22.57 448 GLN B C 1
ATOM 8266 O O . GLN B 1 468 ? -58.385 27.218 10.462 1.00 23.25 448 GLN B O 1
ATOM 8272 N N . ASP B 1 469 ? -60.137 28.461 11.133 1.00 21.71 449 ASP B N 1
ATOM 8273 C CA . ASP B 1 469 ? -60.224 27.825 12.439 1.00 22.14 449 ASP B CA 1
ATOM 8274 C C . ASP B 1 469 ? -60.935 26.474 12.497 1.00 20.00 449 ASP B C 1
ATOM 8275 O O . ASP B 1 469 ? -60.755 25.729 13.457 1.00 20.80 449 ASP B O 1
ATOM 8280 N N . ASN B 1 470 ? -61.725 26.140 11.481 1.00 18.15 450 ASN B N 1
ATOM 8281 C CA . ASN B 1 470 ? -62.455 24.878 11.513 1.00 16.80 450 ASN B CA 1
ATOM 8282 C C . ASN B 1 470 ? -62.160 23.882 10.392 1.00 17.72 450 ASN B C 1
ATOM 8283 O O . ASN B 1 470 ? -62.976 23.013 10.100 1.00 16.35 450 ASN B O 1
ATOM 8288 N N . ALA B 1 471 ? -60.999 24.001 9.764 1.00 22.10 451 ALA B N 1
ATOM 8289 C CA . ALA B 1 471 ? -60.633 23.073 8.701 1.00 21.13 451 ALA B CA 1
ATOM 8290 C C . ALA B 1 471 ? -60.662 21.655 9.272 1.00 21.48 451 ALA B C 1
ATOM 8291 O O . ALA B 1 471 ? -61.143 20.714 8.629 1.00 18.53 451 ALA B O 1
ATOM 8293 N N . ILE B 1 472 ? -60.151 21.515 10.492 1.00 20.93 452 ILE B N 1
ATOM 8294 C CA . ILE B 1 472 ? -60.102 20.223 11.159 1.00 20.86 452 ILE B CA 1
ATOM 8295 C C . ILE B 1 472 ? -61.498 19.615 11.353 1.00 22.02 452 ILE B C 1
ATOM 8296 O O . ILE B 1 472 ? -61.687 18.411 11.168 1.00 20.78 452 ILE B O 1
ATOM 8301 N N . LEU B 1 473 ? -62.474 20.444 11.718 1.00 20.44 453 LEU B N 1
ATOM 8302 C CA . LEU B 1 473 ? -63.839 19.973 11.923 1.00 20.10 453 LEU B CA 1
ATOM 8303 C C . LEU B 1 473 ? -64.538 19.644 10.598 1.00 21.45 453 LEU B C 1
ATOM 8304 O O . LEU B 1 473 ? -65.458 18.830 10.554 1.00 21.12 453 LEU B O 1
ATOM 8309 N N . ARG B 1 474 ? -64.094 20.270 9.515 1.00 22.66 454 ARG B N 1
ATOM 8310 C CA . ARG B 1 474 ? -64.696 20.039 8.204 1.00 20.60 454 ARG B CA 1
ATOM 8311 C C . ARG B 1 474 ? -64.122 18.846 7.443 1.00 19.81 454 ARG B C 1
ATOM 8312 O O . ARG B 1 474 ? -64.823 18.230 6.648 1.00 20.92 454 ARG B O 1
ATOM 8320 N N . LEU B 1 475 ? -62.855 18.514 7.683 1.00 20.56 455 LEU B N 1
ATOM 8321 C CA . LEU B 1 475 ? -62.220 17.432 6.932 1.00 20.61 455 LEU B CA 1
ATOM 8322 C C . LEU B 1 475 ? -61.629 16.240 7.674 1.00 18.46 455 LEU B C 1
ATOM 8323 O O . LEU B 1 475 ? -61.196 15.285 7.034 1.00 20.17 455 LEU B O 1
ATOM 8328 N N . ALA B 1 476 ? -61.616 16.269 9.001 1.00 18.58 456 ALA B N 1
ATOM 8329 C CA . ALA B 1 476 ? -61.051 15.149 9.757 1.00 20.68 456 ALA B CA 1
ATOM 8330 C C . ALA B 1 476 ? -61.784 13.824 9.540 1.00 21.11 456 ALA B C 1
ATOM 8331 O O . ALA B 1 476 ? -61.154 12.771 9.481 1.00 17.81 456 ALA B O 1
ATOM 8333 N N . LYS B 1 477 ? -63.106 13.865 9.410 1.00 22.40 457 LYS B N 1
ATOM 8334 C CA . LYS B 1 477 ? -63.843 12.624 9.209 1.00 26.42 457 LYS B CA 1
ATOM 8335 C C . LYS B 1 477 ? -63.425 11.919 7.923 1.00 25.21 457 LYS B C 1
ATOM 8336 O O . LYS B 1 477 ? -63.226 10.703 7.916 1.00 26.41 457 LYS B O 1
ATOM 8342 N N . LEU B 1 478 ? -63.297 12.672 6.835 1.00 22.55 458 LEU B N 1
ATOM 8343 C CA . LEU B 1 478 ? -62.886 12.074 5.569 1.00 20.01 458 LEU B CA 1
ATOM 8344 C C . LEU B 1 478 ? -61.466 11.566 5.737 1.00 21.63 458 LEU B C 1
ATOM 8345 O O . LEU B 1 478 ? -61.141 10.464 5.301 1.00 19.87 458 LEU B O 1
ATOM 8350 N N . GLY B 1 479 ? -60.636 12.372 6.399 1.00 21.97 459 GLY B N 1
ATOM 8351 C CA . GLY B 1 479 ? -59.252 12.003 6.628 1.00 23.29 459 GLY B CA 1
ATOM 8352 C C . GLY B 1 479 ? -59.121 10.675 7.348 1.00 24.93 459 GLY B C 1
ATOM 8353 O O . GLY B 1 479 ? -58.285 9.840 6.996 1.00 24.46 459 GLY B O 1
ATOM 8354 N N . ARG B 1 480 ? -59.948 10.477 8.367 1.00 24.83 460 ARG B N 1
ATOM 8355 C CA . ARG B 1 480 ? -59.920 9.238 9.117 1.00 23.57 460 ARG B CA 1
ATOM 8356 C C . ARG B 1 480 ? -60.489 8.104 8.265 1.00 25.67 460 ARG B C 1
ATOM 8357 O O . ARG B 1 480 ? -59.945 7.000 8.242 1.00 25.21 460 ARG B O 1
ATOM 8365 N N . GLU B 1 481 ? -61.573 8.388 7.551 1.00 25.54 461 GLU B N 1
ATOM 8366 C CA . GLU B 1 481 ? -62.214 7.384 6.705 1.00 29.00 461 GLU B CA 1
ATOM 8367 C C . GLU B 1 481 ? -61.252 6.792 5.669 1.00 27.62 461 GLU B C 1
ATOM 8368 O O . GLU B 1 481 ? -61.312 5.605 5.367 1.00 29.05 461 GLU B O 1
ATOM 8374 N N . LEU B 1 482 ? -60.374 7.629 5.127 1.00 26.09 462 LEU B N 1
ATOM 8375 C CA . LEU B 1 482 ? -59.403 7.197 4.128 1.00 24.37 462 LEU B CA 1
ATOM 8376 C C . LEU B 1 482 ? -58.218 6.450 4.738 1.00 22.07 462 LEU B C 1
ATOM 8377 O O . LEU B 1 482 ? -57.511 5.719 4.050 1.00 20.03 462 LEU B O 1
ATOM 8382 N N . GLY B 1 483 ? -57.993 6.649 6.029 1.00 20.89 463 GLY B N 1
ATOM 8383 C CA . GLY B 1 483 ? -56.884 5.977 6.677 1.00 22.31 463 GLY B CA 1
ATOM 8384 C C . GLY B 1 483 ? -55.682 6.886 6.853 1.00 22.11 463 GLY B C 1
ATOM 8385 O O . GLY B 1 483 ? -54.658 6.462 7.383 1.00 24.02 463 GLY B O 1
ATOM 8386 N N . LEU B 1 484 ? -55.807 8.135 6.407 1.00 21.00 464 LEU B N 1
ATOM 8387 C CA . LEU B 1 484 ? -54.723 9.105 6.523 1.00 20.69 464 LEU B CA 1
ATOM 8388 C C . LEU B 1 484 ? -54.528 9.531 7.979 1.00 22.21 464 LEU B C 1
ATOM 8389 O O . LEU B 1 484 ? -53.400 9.734 8.422 1.00 24.60 464 LEU B O 1
ATOM 8394 N N . LEU B 1 485 ? -55.625 9.670 8.722 1.00 21.22 465 LEU B N 1
ATOM 8395 C CA . LEU B 1 485 ? -55.539 10.022 10.138 1.00 20.32 465 LEU B CA 1
ATOM 8396 C C . LEU B 1 485 ? -55.660 8.721 10.927 1.00 23.40 465 LEU B C 1
ATOM 8397 O O . LEU B 1 485 ? -56.360 7.799 10.503 1.00 23.89 465 LEU B O 1
ATOM 8402 N N . SER B 1 486 ? -54.981 8.640 12.065 1.00 23.89 466 SER B N 1
ATOM 8403 C CA . SER B 1 486 ? -55.039 7.433 12.881 1.00 25.61 466 SER B CA 1
ATOM 8404 C C . SER B 1 486 ? -56.294 7.470 13.745 1.00 27.72 466 SER B C 1
ATOM 8405 O O . SER B 1 486 ? -56.983 8.489 13.816 1.00 28.49 466 SER B O 1
ATOM 8408 N N . GLU B 1 487 ? -56.588 6.351 14.394 1.00 28.90 467 GLU B N 1
ATOM 8409 C CA . GLU B 1 487 ? -57.749 6.249 15.263 1.00 29.23 467 GLU B CA 1
ATOM 8410 C C . GLU B 1 487 ? -57.595 7.254 16.401 1.00 28.37 467 GLU B C 1
ATOM 8411 O O . GLU B 1 487 ? -58.548 7.922 16.802 1.00 25.44 467 GLU B O 1
ATOM 8417 N N . GLU B 1 488 ? -56.378 7.370 16.909 1.00 29.36 468 GLU B N 1
ATOM 8418 C CA . GLU B 1 488 ? -56.113 8.285 18.001 1.00 31.95 468 GLU B CA 1
ATOM 8419 C C . GLU B 1 488 ? -56.302 9.747 17.588 1.00 30.33 468 GLU B C 1
ATOM 8420 O O . GLU B 1 488 ? -56.828 10.544 18.361 1.00 30.51 468 GLU B O 1
ATOM 8426 N N . GLN B 1 489 ? -55.888 10.100 16.373 1.00 27.62 469 GLN B N 1
ATOM 8427 C CA . GLN B 1 489 ? -56.029 11.476 15.909 1.00 24.35 469 GLN B CA 1
ATOM 8428 C C . GLN B 1 489 ? -57.490 11.884 15.823 1.00 24.62 469 GLN B C 1
ATOM 8429 O O . GLN B 1 489 ? -57.878 12.950 16.305 1.00 25.39 469 GLN B O 1
ATOM 8435 N N . TYR B 1 490 ? -58.304 11.032 15.214 1.00 23.55 470 TYR B N 1
ATOM 8436 C CA . TYR B 1 490 ? -59.717 11.340 15.065 1.00 24.29 470 TYR B CA 1
ATOM 8437 C C . TYR B 1 490 ? -60.460 11.329 16.404 1.00 24.42 470 TYR B C 1
ATOM 8438 O O . TYR B 1 490 ? -61.429 12.059 16.588 1.00 23.44 470 TYR B O 1
ATOM 8447 N N . LYS B 1 491 ? -59.998 10.505 17.337 1.00 25.89 471 LYS B N 1
ATOM 8448 C CA . LYS B 1 491 ? -60.630 10.419 18.641 1.00 26.35 471 LYS B CA 1
ATOM 8449 C C . LYS B 1 491 ? -60.530 11.777 19.323 1.00 25.27 471 LYS B C 1
ATOM 8450 O O . LYS B 1 491 ? -61.456 12.208 20.020 1.00 24.44 47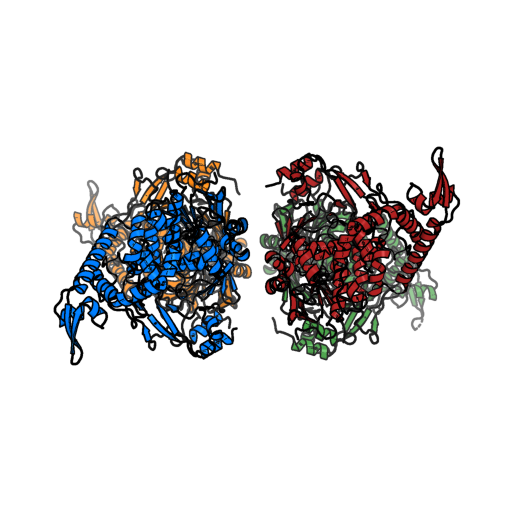1 LYS B O 1
ATOM 8456 N N . LEU B 1 492 ? -59.406 12.452 19.115 1.00 21.82 472 LEU B N 1
ATOM 8457 C CA . LEU B 1 492 ? -59.208 13.769 19.700 1.00 24.63 472 LEU B CA 1
ATOM 8458 C C . LEU B 1 492 ? -60.241 14.730 19.115 1.00 25.53 472 LEU B C 1
ATOM 8459 O O . LEU B 1 492 ? -60.893 15.475 19.847 1.00 27.74 472 LEU B O 1
ATOM 8464 N N . VAL B 1 493 ? -60.389 14.701 17.794 1.00 22.59 473 VAL B N 1
ATOM 8465 C CA . VAL B 1 493 ? -61.344 15.568 17.120 1.00 22.79 473 VAL B CA 1
ATOM 8466 C C . VAL B 1 493 ? -62.766 15.346 17.651 1.00 24.79 473 VAL B C 1
ATOM 8467 O O . VAL B 1 493 ? -63.479 16.305 17.951 1.00 24.72 473 VAL B O 1
ATOM 8471 N N . LYS B 1 494 ? -63.172 14.087 17.778 1.00 25.04 474 LYS B N 1
ATOM 8472 C CA . LYS B 1 494 ? -64.504 13.775 18.283 1.00 28.02 474 LYS B CA 1
ATOM 8473 C C . LYS B 1 494 ? -64.700 14.282 19.706 1.00 27.15 474 LYS B C 1
ATOM 8474 O O . LYS B 1 494 ? -65.752 14.844 20.022 1.00 28.74 474 LYS B O 1
ATOM 8480 N N . GLU B 1 495 ? -63.696 14.089 20.559 1.00 28.29 475 GLU B N 1
ATOM 8481 C CA . GLU B 1 495 ? -63.777 14.551 21.946 1.00 30.68 475 GLU B CA 1
ATOM 8482 C C . GLU B 1 495 ? -63.987 16.065 21.966 1.00 31.28 475 GLU B C 1
ATOM 8483 O O . GLU B 1 495 ? -64.913 16.562 22.602 1.00 34.69 475 GLU B O 1
ATOM 8489 N N . LEU B 1 496 ? -63.129 16.795 21.258 1.00 29.97 476 LEU B N 1
ATOM 8490 C CA . LEU B 1 496 ? -63.220 18.249 21.207 1.00 28.33 476 LEU B CA 1
ATOM 8491 C C . LEU B 1 496 ? -64.555 18.685 20.613 1.00 30.41 476 LEU B C 1
ATOM 8492 O O . LEU B 1 496 ? -65.183 19.643 21.079 1.00 28.20 476 LEU B O 1
ATOM 8497 N N . GLU B 1 497 ? -64.985 17.967 19.585 1.00 32.27 477 GLU B N 1
ATOM 8498 C CA . GLU B 1 497 ? -66.245 18.246 18.906 1.00 33.60 477 GLU B CA 1
ATOM 8499 C C . GLU B 1 497 ? -67.404 18.143 19.901 1.00 33.89 477 GLU B C 1
ATOM 8500 O O . GLU B 1 497 ? -68.357 18.922 19.846 1.00 30.51 477 GLU B O 1
ATOM 8506 N N . ARG B 1 498 ? -67.311 17.176 20.811 1.00 34.01 478 ARG B N 1
ATOM 8507 C CA . ARG B 1 498 ? -68.340 16.987 21.819 1.00 35.64 478 ARG B CA 1
ATOM 8508 C C . ARG B 1 498 ? -68.307 18.080 22.882 1.00 33.34 478 ARG B C 1
ATOM 8509 O O . ARG B 1 498 ? -69.353 18.592 23.268 1.00 32.40 478 ARG B O 1
ATOM 8517 N N . GLU B 1 499 ? -67.114 18.435 23.357 1.00 31.92 479 GLU B N 1
ATOM 8518 C CA . GLU B 1 499 ? -66.985 19.488 24.365 1.00 32.18 479 GLU B CA 1
ATOM 8519 C C . GLU B 1 499 ? -67.534 20.796 23.799 1.00 31.08 479 GLU B C 1
ATOM 8520 O O . GLU B 1 499 ? -68.213 21.548 24.495 1.00 30.06 479 GLU B O 1
ATOM 8526 N N . ILE B 1 500 ? -67.234 21.055 22.529 1.00 28.40 480 ILE B N 1
ATOM 8527 C CA . ILE B 1 500 ? -67.692 22.264 21.866 1.00 25.75 480 ILE B CA 1
ATOM 8528 C C . ILE B 1 500 ? -69.217 22.343 21.895 1.00 26.65 480 ILE B C 1
ATOM 8529 O O . ILE B 1 500 ? -69.783 23.385 22.221 1.00 21.69 480 ILE B O 1
ATOM 8534 N N . GLU B 1 501 ? -69.880 21.237 21.566 1.00 30.44 481 GLU B N 1
ATOM 8535 C CA . GLU B 1 501 ? -71.337 21.206 21.572 1.00 33.13 481 GLU B CA 1
ATOM 8536 C C . GLU B 1 501 ? -71.915 21.347 22.977 1.00 34.45 481 GLU B C 1
ATOM 8537 O O . GLU B 1 501 ? -72.913 22.047 23.170 1.00 34.67 481 GLU B O 1
ATOM 8543 N N . LYS B 1 502 ? -71.298 20.690 23.958 1.00 33.50 482 LYS B N 1
ATOM 8544 C CA . LYS B 1 502 ? -71.790 20.795 25.327 1.00 34.37 482 LYS B CA 1
ATOM 8545 C C . LYS B 1 502 ? -71.742 22.260 25.759 1.00 33.77 482 LYS B C 1
ATOM 8546 O O . LYS B 1 502 ? -72.704 22.775 26.323 1.00 34.59 482 LYS B O 1
ATOM 8552 N N . TRP B 1 503 ? -70.626 22.929 25.482 1.00 32.16 483 TRP B N 1
ATOM 8553 C CA . TRP B 1 503 ? -70.471 24.330 25.863 1.00 32.76 483 TRP B CA 1
ATOM 8554 C C . TRP B 1 503 ? -71.452 25.278 25.181 1.00 32.87 483 TRP B C 1
ATOM 8555 O O . TRP B 1 503 ? -71.980 26.195 25.814 1.00 32.83 483 TRP B O 1
ATOM 8566 N N . LYS B 1 504 ? -71.705 25.063 23.898 1.00 31.80 484 LYS B N 1
ATOM 8567 C CA . LYS B 1 504 ? -72.631 25.926 23.186 1.00 30.92 484 LYS B CA 1
ATOM 8568 C C . LYS B 1 504 ? -74.034 25.811 23.776 1.00 32.58 484 LYS B C 1
ATOM 8569 O O . LYS B 1 504 ? -74.714 26.816 23.955 1.00 32.76 484 LYS B O 1
ATOM 8575 N N . GLU B 1 505 ? -74.466 24.594 24.096 1.00 34.61 485 GLU B N 1
ATOM 8576 C CA . GLU B 1 505 ? -75.803 24.410 24.664 1.00 37.07 485 GLU B CA 1
ATOM 8577 C C . GLU B 1 505 ? -75.877 24.978 26.077 1.00 35.11 485 GLU B C 1
ATOM 8578 O O . GLU B 1 505 ? -76.944 25.378 26.541 1.00 35.20 485 GLU B O 1
ATOM 8584 N N . PHE B 1 506 ? -74.734 25.024 26.751 1.00 33.90 486 PHE B N 1
ATOM 8585 C CA . PHE B 1 506 ? -74.670 25.579 28.093 1.00 31.82 486 PHE B CA 1
ATOM 8586 C C . PHE B 1 506 ? -74.864 27.093 27.997 1.00 30.84 486 PHE B C 1
ATOM 8587 O O . PHE B 1 506 ? -75.741 27.658 28.646 1.00 32.56 486 PHE B O 1
ATOM 8595 N N . TYR B 1 507 ? -74.046 27.750 27.183 1.00 28.49 487 TYR B N 1
ATOM 8596 C CA . TYR B 1 507 ? -74.159 29.195 27.027 1.00 26.64 487 TYR B CA 1
ATOM 8597 C C . TYR B 1 507 ? -75.475 29.626 26.379 1.00 26.85 487 TYR B C 1
ATOM 8598 O O . TYR B 1 507 ? -75.836 30.804 26.443 1.00 25.91 487 TYR B O 1
ATOM 8607 N N . LYS B 1 508 ? -76.184 28.687 25.754 1.00 26.85 488 LYS B N 1
ATOM 8608 C CA . LYS B 1 508 ? -77.461 29.006 25.118 1.00 31.14 488 LYS B CA 1
ATOM 8609 C C . LYS B 1 508 ? -78.634 28.919 26.085 1.00 33.76 488 LYS B C 1
ATOM 8610 O O . LYS B 1 508 ? -79.734 29.370 25.764 1.00 34.84 488 LYS B O 1
ATOM 8616 N N . SER B 1 509 ? -78.400 28.340 27.261 1.00 34.07 489 SER B N 1
ATOM 8617 C CA . SER B 1 509 ? -79.450 28.206 28.267 1.00 37.80 489 SER B CA 1
ATOM 8618 C C . SER B 1 509 ? -79.170 29.063 29.508 1.00 39.19 489 SER B C 1
ATOM 8619 O O . SER B 1 509 ? -80.007 29.152 30.407 1.00 42.30 489 SER B O 1
ATOM 8622 N N . GLU B 1 510 ? -77.997 29.686 29.562 1.00 38.44 490 GLU B N 1
ATOM 8623 C CA . GLU B 1 510 ? -77.649 30.539 30.694 1.00 41.58 490 GLU B CA 1
ATOM 8624 C C . GLU B 1 510 ? -77.910 32.006 30.361 1.00 42.13 490 GLU B C 1
ATOM 8625 O O . GLU B 1 510 ? -77.122 32.630 29.651 1.00 42.21 490 GLU B O 1
ATOM 8631 N N . ARG B 1 511 ? -79.008 32.550 30.881 1.00 40.70 491 ARG B N 1
ATOM 8632 C CA . ARG B 1 511 ? -79.378 33.942 30.642 1.00 40.82 491 ARG B CA 1
ATOM 8633 C C . ARG B 1 511 ? -78.723 34.904 31.626 1.00 42.13 491 ARG B C 1
ATOM 8634 O O . ARG B 1 511 ? -78.399 34.536 32.755 1.00 42.85 491 ARG B O 1
ATOM 8642 N N . VAL B 1 512 ? -78.527 36.138 31.173 1.00 41.89 492 VAL B N 1
ATOM 8643 C CA . VAL B 1 512 ? -77.915 37.186 31.976 1.00 41.94 492 VAL B CA 1
ATOM 8644 C C . VAL B 1 512 ? -78.705 38.476 31.757 1.00 44.31 492 VAL B C 1
ATOM 8645 O O . VAL B 1 512 ? -79.399 38.623 30.747 1.00 41.91 492 VAL B O 1
ATOM 8649 N N . SER B 1 513 ? -78.598 39.403 32.704 1.00 46.62 493 SER B N 1
ATOM 8650 C CA . SER B 1 513 ? -79.310 40.677 32.623 1.00 50.34 493 SER B CA 1
ATOM 8651 C C . SER B 1 513 ? -78.351 41.818 32.302 1.00 50.11 493 SER B C 1
ATOM 8652 O O . SER B 1 513 ? -77.359 42.022 33.004 1.00 50.03 493 SER B O 1
ATOM 8655 N N . VAL B 1 514 ? -78.653 42.566 31.246 1.00 49.62 494 VAL B N 1
ATOM 8656 C CA . VAL B 1 514 ? -77.793 43.673 30.843 1.00 51.83 494 VAL B CA 1
ATOM 8657 C C . VAL B 1 514 ? -78.556 44.985 30.654 1.00 52.06 494 VAL B C 1
ATOM 8658 O O . VAL B 1 514 ? -79.746 44.986 30.338 1.00 50.78 494 VAL B O 1
ATOM 8662 N N . ALA B 1 515 ? -77.855 46.100 30.844 1.00 54.11 495 ALA B N 1
ATOM 8663 C CA . ALA B 1 515 ? -78.461 47.422 30.720 1.00 57.65 495 ALA B CA 1
ATOM 8664 C C . ALA B 1 515 ? -78.234 48.086 29.364 1.00 59.34 495 ALA B C 1
ATOM 8665 O O . ALA B 1 515 ? -77.250 48.802 29.172 1.00 60.17 495 ALA B O 1
ATOM 8667 N N . VAL B 1 516 ? -79.150 47.844 28.431 1.00 60.19 496 VAL B N 1
ATOM 8668 C CA . VAL B 1 516 ? -79.075 48.438 27.101 1.00 61.32 496 VAL B CA 1
ATOM 8669 C C . VAL B 1 516 ? -79.620 49.865 27.211 1.00 63.35 496 VAL B C 1
ATOM 8670 O O . VAL B 1 516 ? -80.753 50.146 26.811 1.00 62.71 496 VAL B O 1
ATOM 8674 N N . GLY B 1 517 ? -78.799 50.758 27.762 1.00 64.79 497 GLY B N 1
ATOM 8675 C CA . GLY B 1 517 ? -79.207 52.139 27.953 1.00 65.79 497 GLY B CA 1
ATOM 8676 C C . GLY B 1 517 ? -79.882 52.276 29.308 1.00 67.08 497 GLY B C 1
ATOM 8677 O O . GLY B 1 517 ? -79.295 51.954 30.342 1.00 66.37 497 GLY B O 1
ATOM 8678 N N . GLY B 1 518 ? -81.120 52.757 29.304 1.00 68.96 498 GLY B N 1
ATOM 8679 C CA . GLY B 1 518 ? -81.861 52.902 30.543 1.00 70.02 498 GLY B CA 1
ATOM 8680 C C . GLY B 1 518 ? -82.900 51.800 30.596 1.00 70.77 498 GLY B C 1
ATOM 8681 O O . GLY B 1 518 ? -83.989 51.969 31.149 1.00 69.68 498 GLY B O 1
ATOM 8682 N N . ASP B 1 519 ? -82.548 50.662 30.005 1.00 71.54 499 ASP B N 1
ATOM 8683 C CA . ASP B 1 519 ? -83.433 49.505 29.948 1.00 72.36 499 ASP B CA 1
ATOM 8684 C C . ASP B 1 519 ? -82.681 48.236 30.368 1.00 70.79 499 ASP B C 1
ATOM 8685 O O . ASP B 1 519 ? -81.447 48.202 30.352 1.00 69.42 499 ASP B O 1
ATOM 8690 N N . THR B 1 520 ? -83.431 47.205 30.757 1.00 68.67 500 THR B N 1
ATOM 8691 C CA . THR B 1 520 ? -82.845 45.931 31.173 1.00 66.37 500 THR B CA 1
ATOM 8692 C C . THR B 1 520 ? -83.278 44.804 30.241 1.00 64.01 500 THR B C 1
ATOM 8693 O O . THR B 1 520 ? -84.460 44.652 29.928 1.00 63.22 500 THR B O 1
ATOM 8697 N N . ARG B 1 521 ? -82.309 44.010 29.807 1.00 59.61 501 ARG B N 1
ATOM 8698 C CA . ARG B 1 521 ? -82.587 42.913 28.900 1.00 55.54 501 ARG B CA 1
ATOM 8699 C C . ARG B 1 521 ? -82.099 41.570 29.431 1.00 52.58 501 ARG B C 1
ATOM 8700 O O . ARG B 1 521 ? -81.137 41.497 30.201 1.00 51.01 501 ARG B O 1
ATOM 8708 N N . SER B 1 522 ? -82.784 40.509 29.018 1.00 48.51 502 SER B N 1
ATOM 8709 C CA . SER B 1 522 ? -82.417 39.156 29.405 1.00 46.04 502 SER B CA 1
ATOM 8710 C C . SER B 1 522 ? -81.845 38.481 28.163 1.00 44.07 502 SER B C 1
ATOM 8711 O O . SER B 1 522 ? -82.574 38.147 27.227 1.00 44.02 502 SER B O 1
ATOM 8714 N N . TYR B 1 523 ? -80.533 38.294 28.153 1.00 40.08 503 TYR B N 1
ATOM 8715 C CA . TYR B 1 523 ? -79.871 37.672 27.018 1.00 36.14 503 TYR B CA 1
ATOM 8716 C C . TYR B 1 523 ? -79.101 36.428 27.427 1.00 32.92 503 TYR B C 1
ATOM 8717 O O . TYR B 1 523 ? -78.541 36.365 28.522 1.00 30.48 503 TYR B O 1
ATOM 8726 N N . SER B 1 524 ? -79.076 35.436 26.544 1.00 28.62 504 SER B N 1
ATOM 8727 C CA . SER B 1 524 ? -78.328 34.221 26.819 1.00 27.24 504 SER B CA 1
ATOM 8728 C C . SER B 1 524 ? -76.856 34.547 26.556 1.00 28.46 504 SER B C 1
ATOM 8729 O O . SER B 1 524 ? -76.543 35.408 25.725 1.00 24.93 504 SER B O 1
ATOM 8732 N N . VAL B 1 525 ? -75.958 33.863 27.261 1.00 27.65 505 VAL B N 1
ATOM 8733 C CA . VAL B 1 525 ? -74.523 34.077 27.094 1.00 26.74 505 VAL B CA 1
ATOM 8734 C C . VAL B 1 525 ? -74.157 33.960 25.615 1.00 23.12 505 VAL B C 1
ATOM 8735 O O . VAL B 1 525 ? -73.351 34.737 25.098 1.00 21.44 505 VAL B O 1
ATOM 8739 N N . ALA B 1 526 ? -74.769 32.992 24.939 1.00 20.65 506 ALA B N 1
ATOM 8740 C CA . ALA B 1 526 ? -74.528 32.767 23.519 1.00 20.02 506 ALA B CA 1
ATOM 8741 C C . ALA B 1 526 ? -74.848 34.011 22.689 1.00 21.43 506 ALA B C 1
ATOM 8742 O O . ALA B 1 526 ? -74.127 34.351 21.750 1.00 20.58 506 ALA B O 1
ATOM 8744 N N . THR B 1 527 ? -75.941 34.682 23.038 1.00 23.85 507 THR B N 1
ATOM 8745 C CA . THR B 1 527 ? -76.364 35.877 22.328 1.00 20.65 507 THR B CA 1
ATOM 8746 C C . THR B 1 527 ? -75.373 37.011 22.548 1.00 23.73 507 THR B C 1
ATOM 8747 O O . THR B 1 527 ? -75.112 37.795 21.635 1.00 25.29 507 THR B O 1
ATOM 8751 N N . LEU B 1 528 ? -74.813 37.098 23.752 1.00 22.93 508 LEU B N 1
ATOM 8752 C CA . LEU B 1 528 ? -73.849 38.145 24.053 1.00 23.69 508 LEU B CA 1
ATOM 8753 C C . LEU B 1 528 ? -72.627 38.063 23.140 1.00 27.35 508 LEU B C 1
ATOM 8754 O O . LEU B 1 528 ? -71.940 39.068 22.922 1.00 28.20 508 LEU B O 1
ATOM 8759 N N . MET B 1 529 ? -72.356 36.872 22.609 1.00 24.93 509 MET B N 1
ATOM 8760 C CA . MET B 1 529 ? -71.220 36.683 21.714 1.00 26.12 509 MET B CA 1
ATOM 8761 C C . MET B 1 529 ? -71.425 37.441 20.402 1.00 27.51 509 MET B C 1
ATOM 8762 O O . MET B 1 529 ? -70.473 37.657 19.647 1.00 29.52 509 MET B O 1
ATOM 8767 N N . THR B 1 530 ? -72.666 37.839 20.129 1.00 24.77 510 THR B N 1
ATOM 8768 C CA . THR B 1 530 ? -72.970 38.586 18.911 1.00 23.87 510 THR B CA 1
ATOM 8769 C C . THR B 1 530 ? -73.198 40.049 19.270 1.00 25.81 510 THR B C 1
ATOM 8770 O O . THR B 1 530 ? -73.610 40.852 18.429 1.00 24.61 510 THR B O 1
ATOM 8774 N N . MET B 1 531 ? -72.929 40.387 20.527 1.00 25.46 511 MET B N 1
ATOM 8775 C CA . MET B 1 531 ? -73.113 41.749 20.997 1.00 26.37 511 MET B CA 1
ATOM 8776 C C . MET B 1 531 ? -71.819 42.344 21.536 1.00 23.98 511 MET B C 1
ATOM 8777 O O . MET B 1 531 ? -71.833 43.177 22.441 1.00 20.98 511 MET B O 1
ATOM 8782 N N . ASN B 1 532 ? -70.706 41.897 20.961 1.00 24.61 512 ASN B N 1
ATOM 8783 C CA . ASN B 1 532 ? -69.365 42.364 21.310 1.00 26.03 512 ASN B CA 1
ATOM 8784 C C . ASN B 1 532 ? -68.782 41.849 22.623 1.00 26.54 512 ASN B C 1
ATOM 8785 O O . ASN B 1 532 ? -67.885 42.464 23.192 1.00 25.67 512 ASN B O 1
ATOM 8790 N N . TYR B 1 533 ? -69.293 40.722 23.102 1.00 27.39 513 TYR B N 1
ATOM 8791 C CA . TYR B 1 533 ? -68.782 40.120 24.326 1.00 27.38 513 TYR B CA 1
ATOM 8792 C C . TYR B 1 533 ? -67.953 38.906 23.935 1.00 25.76 513 TYR B C 1
ATOM 8793 O O . TYR B 1 533 ? -68.347 38.151 23.052 1.00 28.56 513 TYR B O 1
ATOM 8802 N N . THR B 1 534 ? -66.804 38.728 24.573 1.00 23.90 514 THR B N 1
ATOM 8803 C CA . THR B 1 534 ? -65.981 37.553 24.319 1.00 23.15 514 THR B CA 1
ATOM 8804 C C . THR B 1 534 ? -66.192 36.670 25.548 1.00 22.02 514 THR B C 1
ATOM 8805 O O . THR B 1 534 ? -66.709 37.135 26.567 1.00 22.53 514 THR B O 1
ATOM 8809 N N . LEU B 1 535 ? -65.811 35.402 25.465 1.00 19.49 515 LEU B N 1
ATOM 8810 C CA . LEU B 1 535 ? -65.966 34.533 26.617 1.00 18.28 515 LEU B CA 1
ATOM 8811 C C . LEU B 1 535 ? -65.176 35.111 27.791 1.00 18.83 515 LEU B C 1
ATOM 8812 O O . LEU B 1 535 ? -65.627 35.055 28.932 1.00 21.73 515 LEU B O 1
ATOM 8817 N N . ASP B 1 536 ? -64.005 35.678 27.516 1.00 19.06 516 ASP B N 1
ATOM 8818 C CA . ASP B 1 536 ? -63.204 36.286 28.575 1.00 24.85 516 ASP B CA 1
ATOM 8819 C C . ASP B 1 536 ? -63.991 37.424 29.237 1.00 28.83 516 ASP B C 1
ATOM 8820 O O . ASP B 1 536 ? -63.875 37.642 30.442 1.00 31.38 516 ASP B O 1
ATOM 8825 N N . ASP B 1 537 ? -64.792 38.148 28.455 1.00 29.18 517 ASP B N 1
ATOM 8826 C CA . ASP B 1 537 ? -65.595 39.240 29.006 1.00 30.68 517 ASP B CA 1
ATOM 8827 C C . ASP B 1 537 ? -66.704 38.672 29.888 1.00 31.22 517 ASP B C 1
ATOM 8828 O O . ASP B 1 537 ? -66.969 39.179 30.978 1.00 30.92 517 ASP B O 1
ATOM 8833 N N . VAL B 1 538 ? -67.360 37.625 29.401 1.00 31.42 518 VAL B N 1
ATOM 8834 C CA . VAL B 1 538 ? -68.449 37.001 30.132 1.00 33.26 518 VAL B CA 1
ATOM 8835 C C . VAL B 1 538 ? -68.001 36.432 31.477 1.00 36.75 518 VAL B C 1
ATOM 8836 O O . VAL B 1 538 ? -68.728 36.521 32.461 1.00 36.89 518 VAL B O 1
ATOM 8840 N N . LYS B 1 539 ? -66.805 35.856 31.520 1.00 39.25 519 LYS B N 1
ATOM 8841 C CA . LYS B 1 539 ? -66.284 35.296 32.761 1.00 42.03 519 LYS B CA 1
ATOM 8842 C C . LYS B 1 539 ? -65.896 36.400 33.741 1.00 42.92 519 LYS B C 1
ATOM 8843 O O . LYS B 1 539 ? -66.233 36.349 34.923 1.00 43.65 519 LYS B O 1
ATOM 8849 N N . GLU B 1 540 ? -65.186 37.399 33.234 1.00 43.16 520 GLU B N 1
ATOM 8850 C CA . GLU B 1 540 ? -64.725 38.511 34.049 1.00 45.35 520 GLU B CA 1
ATOM 8851 C C . GLU B 1 540 ? -65.852 39.358 34.621 1.00 45.11 520 GLU B C 1
ATOM 8852 O O . GLU B 1 540 ? -65.769 39.820 35.757 1.00 43.56 520 GLU B O 1
ATOM 8858 N N . LYS B 1 541 ? -66.905 39.560 33.834 1.00 45.59 521 LYS B N 1
ATOM 8859 C CA . LYS B 1 541 ? -68.034 40.380 34.262 1.00 44.93 521 LYS B CA 1
ATOM 8860 C C . LYS B 1 541 ? -69.167 39.599 34.911 1.00 43.60 521 LYS B C 1
ATOM 8861 O O . LYS B 1 541 ? -69.724 40.030 35.921 1.00 43.54 521 LYS B O 1
ATOM 8867 N N . PHE B 1 542 ? -69.510 38.450 34.344 1.00 39.70 522 PHE B N 1
ATOM 8868 C CA . PHE B 1 542 ? -70.606 37.668 34.892 1.00 36.15 522 PHE B CA 1
ATOM 8869 C C . PHE B 1 542 ? -70.193 36.415 35.655 1.00 33.61 522 PHE B C 1
ATOM 8870 O O . PHE B 1 542 ? -71.042 35.676 36.156 1.00 30.86 522 PHE B O 1
ATOM 8878 N N . GLY B 1 543 ? -68.887 36.184 35.741 1.00 32.65 523 GLY B N 1
ATOM 8879 C CA . GLY B 1 543 ? -68.373 35.043 36.481 1.00 33.55 523 GLY B CA 1
ATOM 8880 C C . GLY B 1 543 ? -68.650 33.635 35.990 1.00 33.75 523 GLY B C 1
ATOM 8881 O O . GLY B 1 543 ? -68.461 32.677 36.746 1.00 32.99 523 GLY B O 1
ATOM 8882 N N . TYR B 1 544 ? -69.096 33.485 34.747 1.00 33.58 524 TYR B N 1
ATOM 8883 C CA . TYR B 1 544 ? -69.350 32.152 34.222 1.00 33.83 524 TYR B CA 1
ATOM 8884 C C . TYR B 1 544 ? -68.041 31.415 33.958 1.00 35.62 524 TYR B C 1
ATOM 8885 O O . TYR B 1 544 ? -66.970 32.021 33.875 1.00 34.70 524 TYR B O 1
ATOM 8894 N N . GLU B 1 545 ? -68.137 30.097 33.836 1.00 38.66 525 GLU B N 1
ATOM 8895 C CA . GLU B 1 545 ? -66.977 29.263 33.560 1.00 40.97 525 GLU B CA 1
ATOM 8896 C C . GLU B 1 545 ? -66.729 29.275 32.061 1.00 40.23 525 GLU B C 1
ATOM 8897 O O . GLU B 1 545 ? -67.644 29.535 31.276 1.00 39.35 525 GLU B O 1
ATOM 8903 N N . VAL B 1 546 ? -65.493 28.994 31.667 1.00 36.87 526 VAL B N 1
ATOM 8904 C CA . VAL B 1 546 ? -65.147 28.942 30.257 1.00 34.85 526 VAL B CA 1
ATOM 8905 C C . VAL B 1 546 ? -64.394 27.630 30.014 1.00 36.43 526 VAL B C 1
ATOM 8906 O O . VAL B 1 546 ? -63.913 27.003 30.962 1.00 37.43 526 VAL B O 1
ATOM 8910 N N . PRO B 1 547 ? -64.310 27.179 28.750 1.00 34.77 527 PRO B N 1
ATOM 8911 C CA . PRO B 1 547 ? -63.601 25.928 28.451 1.00 33.04 527 PRO B CA 1
ATOM 8912 C C . PRO B 1 547 ? -62.131 26.057 28.811 1.00 33.04 527 PRO B C 1
ATOM 8913 O O . PRO B 1 547 ? -61.564 27.146 28.716 1.00 32.50 527 PRO B O 1
ATOM 8917 N N . GLN B 1 548 ? -61.518 24.951 29.224 1.00 34.30 528 GLN B N 1
ATOM 8918 C CA . GLN B 1 548 ? -60.106 24.956 29.596 1.00 34.64 528 GLN B CA 1
ATOM 8919 C C . GLN B 1 548 ? -59.194 24.572 28.437 1.00 33.58 528 GLN B C 1
ATOM 8920 O O . GLN B 1 548 ? -58.036 24.990 28.386 1.00 32.54 528 GLN B O 1
ATOM 8926 N N . HIS B 1 549 ? -59.718 23.776 27.509 1.00 33.54 529 HIS B N 1
ATOM 8927 C CA . HIS B 1 549 ? -58.948 23.367 26.341 1.00 32.50 529 HIS B CA 1
ATOM 8928 C C . HIS B 1 549 ? -58.897 24.548 25.365 1.00 32.44 529 HIS B C 1
ATOM 8929 O O . HIS B 1 549 ? -59.935 25.078 24.970 1.00 32.96 529 HIS B O 1
ATOM 8936 N N . PRO B 1 550 ? -57.686 24.962 24.953 1.00 32.78 530 PRO B N 1
ATOM 8937 C CA . PRO B 1 550 ? -57.453 26.081 24.028 1.00 30.46 530 PRO B CA 1
ATOM 8938 C C . PRO B 1 550 ? -58.336 26.117 22.784 1.00 28.80 530 PRO B C 1
ATOM 8939 O O . PRO B 1 550 ? -58.843 27.178 22.410 1.00 26.77 530 PRO B O 1
ATOM 8943 N N . TYR B 1 551 ? -58.515 24.972 22.133 1.00 24.04 531 TYR B N 1
ATOM 8944 C CA . TYR B 1 551 ? -59.332 24.941 20.931 1.00 22.20 531 TYR B CA 1
ATOM 8945 C C . TYR B 1 551 ? -60.813 25.070 21.238 1.00 24.78 531 TYR B C 1
ATOM 8946 O O . TYR B 1 551 ? -61.522 25.845 20.586 1.00 26.25 531 TYR B O 1
ATOM 8955 N N . VAL B 1 552 ? -61.290 24.308 22.218 1.00 23.77 532 VAL B N 1
ATOM 8956 C CA . VAL B 1 552 ? -62.702 24.367 22.583 1.00 25.22 532 VAL B CA 1
ATOM 8957 C C . VAL B 1 552 ? -63.063 25.795 22.984 1.00 23.57 532 VAL B C 1
ATOM 8958 O O . VAL B 1 552 ? -64.083 26.332 22.560 1.00 23.41 532 VAL B O 1
ATOM 8962 N N . LYS B 1 553 ? -62.195 26.410 23.779 1.00 24.17 533 LYS B N 1
ATOM 8963 C CA . LYS B 1 553 ? -62.415 27.765 24.267 1.00 26.88 533 LYS B CA 1
ATOM 8964 C C . LYS B 1 553 ? -62.577 28.779 23.137 1.00 28.16 533 LYS B C 1
ATOM 8965 O O . LYS B 1 553 ? -63.436 29.662 23.210 1.00 28.81 533 LYS B O 1
ATOM 8971 N N . GLU B 1 554 ? -61.761 28.650 22.094 1.00 25.48 534 GLU B N 1
ATOM 8972 C CA . GLU B 1 554 ? -61.823 29.575 20.973 1.00 22.96 534 GLU B CA 1
ATOM 8973 C C . GLU B 1 554 ? -62.852 29.224 19.911 1.00 20.53 534 GLU B C 1
ATOM 8974 O O . GLU B 1 554 ? -63.462 30.111 19.327 1.00 22.12 534 GLU B O 1
ATOM 8980 N N . GLU B 1 555 ? -63.049 27.938 19.657 1.00 19.96 535 GLU B N 1
ATOM 8981 C CA . GLU B 1 555 ? -64.005 27.515 18.638 1.00 20.29 535 GLU B CA 1
ATOM 8982 C C . GLU B 1 555 ? -65.451 27.758 19.090 1.00 23.23 535 GLU B C 1
ATOM 8983 O O . GLU B 1 555 ? -66.329 28.083 18.277 1.00 22.76 535 GLU B O 1
ATOM 8989 N N . VAL B 1 556 ? -65.700 27.606 20.388 1.00 25.00 536 VAL B N 1
ATOM 8990 C CA . VAL B 1 556 ? -67.035 27.835 20.926 1.00 22.47 536 VAL B CA 1
ATOM 8991 C C . VAL B 1 556 ? -67.385 29.297 20.693 1.00 21.14 536 VAL B C 1
ATOM 8992 O O . VAL B 1 556 ? -68.475 29.614 20.218 1.00 20.62 536 VAL B O 1
ATOM 8996 N N . GLU B 1 557 ? -66.447 30.182 21.018 1.00 19.88 537 GLU B N 1
ATOM 8997 C CA . GLU B 1 557 ? -66.668 31.613 20.847 1.00 22.18 537 GLU B CA 1
ATOM 8998 C C . GLU B 1 557 ? -66.917 31.978 19.385 1.00 21.52 537 GLU B C 1
ATOM 8999 O O . GLU B 1 557 ? -67.866 32.699 19.070 1.00 18.88 537 GLU B O 1
ATOM 9005 N N . ILE B 1 558 ? -66.065 31.469 18.499 1.00 21.66 538 ILE B N 1
ATOM 9006 C CA . ILE B 1 558 ? -66.184 31.735 17.070 1.00 22.98 538 ILE B CA 1
ATOM 9007 C C . ILE B 1 558 ? -67.500 31.198 16.519 1.00 22.19 538 ILE B C 1
ATOM 9008 O O . ILE B 1 558 ? -68.180 31.873 15.744 1.00 21.50 538 ILE B O 1
ATOM 9013 N N . GLN B 1 559 ? -67.862 29.986 16.920 1.00 20.25 539 GLN B N 1
ATOM 9014 C CA . GLN B 1 559 ? -69.105 29.394 16.441 1.00 22.14 539 GLN B CA 1
ATOM 9015 C C . GLN B 1 559 ? -70.326 30.175 16.909 1.00 22.26 539 GLN B C 1
ATOM 9016 O O . GLN B 1 559 ? -71.280 30.355 16.151 1.00 22.63 539 GLN B O 1
ATOM 9022 N N . LEU B 1 560 ? -70.303 30.645 18.153 1.00 22.82 540 LEU B N 1
ATOM 9023 C CA . LEU B 1 560 ? -71.435 31.411 18.670 1.00 22.77 540 LEU B CA 1
ATOM 9024 C C . LEU B 1 560 ? -71.501 32.805 18.043 1.00 23.02 540 LEU B C 1
ATOM 9025 O O . LEU B 1 560 ? -72.575 33.269 17.656 1.00 22.23 540 LEU B O 1
ATOM 9030 N N . LYS B 1 561 ? -70.351 33.461 17.926 1.00 22.93 541 LYS B N 1
ATOM 9031 C CA . LYS B 1 561 ? -70.301 34.795 17.338 1.00 25.63 541 LYS B CA 1
ATOM 9032 C C . LYS B 1 561 ? -70.797 34.819 15.897 1.00 25.38 541 LYS B C 1
ATOM 9033 O O . LYS B 1 561 ? -71.481 35.751 15.492 1.00 25.35 541 LYS B O 1
ATOM 9039 N N . TYR B 1 562 ? -70.470 33.783 15.130 1.00 27.60 542 TYR B N 1
ATOM 9040 C CA . TYR B 1 562 ? -70.863 33.718 13.722 1.00 28.96 542 TYR B CA 1
ATOM 9041 C C . TYR B 1 562 ? -72.113 32.906 13.384 1.00 29.12 542 TYR B C 1
ATOM 9042 O O . TYR B 1 562 ? -72.543 32.892 12.229 1.00 27.67 542 TYR B O 1
ATOM 9051 N N . GLU B 1 563 ? -72.698 32.239 14.376 1.00 29.12 543 GLU B N 1
ATOM 9052 C CA . GLU B 1 563 ? -73.893 31.426 14.141 1.00 32.44 543 GLU B CA 1
ATOM 9053 C C . GLU B 1 563 ? -74.946 32.146 13.297 1.00 32.11 543 GLU B C 1
ATOM 9054 O O . GLU B 1 563 ? -75.502 31.564 12.367 1.00 29.77 543 GLU B O 1
ATOM 9060 N N . PRO B 1 564 ? -75.232 33.422 13.614 1.00 32.95 544 PRO B N 1
ATOM 9061 C CA . PRO B 1 564 ? -76.218 34.225 12.885 1.00 34.38 544 PRO B CA 1
ATOM 9062 C C . PRO B 1 564 ? -75.922 34.313 11.389 1.00 34.56 544 PRO B C 1
ATOM 9063 O O . PRO B 1 564 ? -76.796 34.072 10.556 1.00 34.65 544 PRO B O 1
ATOM 9067 N N . TYR B 1 565 ? -74.686 34.672 11.057 1.00 34.13 545 TYR B N 1
ATOM 9068 C CA . TYR B 1 565 ? -74.286 34.816 9.665 1.00 35.18 545 TYR B CA 1
ATOM 9069 C C . TYR B 1 565 ? -74.184 33.489 8.920 1.00 35.30 545 TYR B C 1
ATOM 9070 O O . TYR B 1 565 ? -74.528 33.406 7.734 1.00 38.62 545 TYR B O 1
ATOM 9079 N N . ILE B 1 566 ? -73.701 32.459 9.607 1.00 31.78 546 ILE B N 1
ATOM 9080 C CA . ILE B 1 566 ? -73.571 31.137 9.008 1.00 30.53 546 ILE B CA 1
ATOM 9081 C C . ILE B 1 566 ? -74.949 30.613 8.601 1.00 32.64 546 ILE B C 1
ATOM 9082 O O . ILE B 1 566 ? -75.112 30.018 7.534 1.00 32.76 546 ILE B O 1
ATOM 9087 N N . GLU B 1 567 ? -75.938 30.844 9.461 1.00 32.43 547 GLU B N 1
ATOM 9088 C CA . GLU B 1 567 ? -77.306 30.403 9.206 1.00 31.38 547 GLU B CA 1
ATOM 9089 C C . GLU B 1 567 ? -77.925 31.189 8.059 1.00 29.38 547 GLU B C 1
ATOM 9090 O O . GLU B 1 567 ? -78.659 30.638 7.245 1.00 24.95 547 GLU B O 1
ATOM 9096 N N . ARG B 1 568 ? -77.628 32.482 7.995 1.00 28.28 548 ARG B N 1
ATOM 9097 C CA . ARG B 1 568 ? -78.166 33.308 6.927 1.00 30.86 548 ARG B CA 1
ATOM 9098 C C . ARG B 1 568 ? -77.508 32.881 5.624 1.00 32.44 548 ARG B C 1
ATOM 9099 O O . ARG B 1 568 ? -78.165 32.751 4.591 1.00 34.75 548 ARG B O 1
ATOM 9107 N N . GLU B 1 569 ? -76.203 32.663 5.680 1.00 29.88 549 GLU B N 1
ATOM 9108 C CA . GLU B 1 569 ? -75.457 32.239 4.505 1.00 32.15 549 GLU B CA 1
ATOM 9109 C C . GLU B 1 569 ? -76.004 30.911 3.975 1.00 32.33 549 GLU B C 1
ATOM 9110 O O . GLU B 1 569 ? -76.144 30.720 2.771 1.00 32.68 549 GLU B O 1
ATOM 9116 N N . ARG B 1 570 ? -76.319 30.001 4.888 1.00 32.69 550 ARG B N 1
ATOM 9117 C CA . ARG B 1 570 ? -76.849 28.696 4.528 1.00 34.65 550 ARG B CA 1
ATOM 9118 C C . ARG B 1 570 ? -78.262 28.793 3.936 1.00 35.33 550 ARG B C 1
ATOM 9119 O O . ARG B 1 570 ? -78.625 28.028 3.044 1.00 33.01 550 ARG B O 1
ATOM 9127 N N . LYS B 1 571 ? -79.054 29.738 4.434 1.00 37.06 551 LYS B N 1
ATOM 9128 C CA . LYS B 1 571 ? -80.421 29.914 3.954 1.00 38.14 551 LYS B CA 1
ATOM 9129 C C . LYS B 1 571 ? -80.418 30.512 2.553 1.00 36.43 551 LYS B C 1
ATOM 9130 O O . LYS B 1 571 ? -81.197 30.104 1.692 1.00 35.37 551 LYS B O 1
ATOM 9136 N N . LEU B 1 572 ? -79.528 31.470 2.327 1.00 35.69 552 LEU B N 1
ATOM 9137 C CA . LEU B 1 572 ? -79.431 32.125 1.031 1.00 36.00 552 LEU B CA 1
ATOM 9138 C C . LEU B 1 572 ? -78.956 31.175 -0.065 1.00 36.85 552 LEU B C 1
ATOM 9139 O O . LEU B 1 572 ? -79.275 31.373 -1.239 1.00 35.38 552 LEU B O 1
ATOM 9144 N N . ASN B 1 573 ? -78.206 30.142 0.320 1.00 37.34 553 ASN B N 1
ATOM 9145 C CA . ASN B 1 573 ? -77.687 29.177 -0.645 1.00 37.85 553 ASN B CA 1
ATOM 9146 C C . ASN B 1 573 ? -78.456 27.866 -0.726 1.00 38.07 553 ASN B C 1
ATOM 9147 O O . ASN B 1 573 ? -78.041 26.961 -1.443 1.00 38.69 553 ASN B O 1
ATOM 9152 N N . GLU B 1 574 ? -79.566 27.761 0.000 1.00 38.36 554 GLU B N 1
ATOM 9153 C CA . GLU B 1 574 ? -80.376 26.544 0.001 1.00 38.17 554 GLU B CA 1
ATOM 9154 C C . GLU B 1 574 ? -80.526 25.906 -1.378 1.00 35.90 554 GLU B C 1
ATOM 9155 O O . GLU B 1 574 ? -80.378 24.693 -1.526 1.00 34.41 554 GLU B O 1
ATOM 9161 N N . LYS B 1 575 ? -80.820 26.717 -2.387 1.00 33.77 555 LYS B N 1
ATOM 9162 C CA . LYS B 1 575 ? -80.976 26.195 -3.735 1.00 35.78 555 LYS B CA 1
ATOM 9163 C C . LYS B 1 575 ? -79.681 25.563 -4.239 1.00 36.33 555 LYS B C 1
ATOM 9164 O O . LYS B 1 575 ? -79.701 24.469 -4.808 1.00 37.31 555 LYS B O 1
ATOM 9170 N N . LEU B 1 576 ? -78.559 26.251 -4.026 1.00 34.49 556 LEU B N 1
ATOM 9171 C CA . LEU B 1 576 ? -77.256 25.742 -4.449 1.00 32.31 556 LEU B CA 1
ATOM 9172 C C . LEU B 1 576 ? -77.003 24.361 -3.842 1.00 30.45 556 LEU B C 1
ATOM 9173 O O . LEU B 1 576 ? -76.489 23.468 -4.511 1.00 30.00 556 LEU B O 1
ATOM 9178 N N . LYS B 1 577 ? -77.372 24.199 -2.573 1.00 29.58 557 LYS B N 1
ATOM 9179 C CA . LYS B 1 577 ? -77.205 22.937 -1.856 1.00 30.87 557 LYS B CA 1
ATOM 9180 C C . LYS B 1 577 ? -78.080 21.877 -2.520 1.00 33.92 557 LYS B C 1
ATOM 9181 O O . LYS B 1 577 ? -77.675 20.721 -2.679 1.00 34.25 557 LYS B O 1
ATOM 9187 N N . LYS B 1 578 ? -79.283 22.288 -2.912 1.00 36.12 558 LYS B N 1
ATOM 9188 C CA . LYS B 1 578 ? -80.236 21.398 -3.562 1.00 36.03 558 LYS B CA 1
ATOM 9189 C C . LYS B 1 578 ? -79.628 20.839 -4.845 1.00 35.13 558 LYS B C 1
ATOM 9190 O O . LYS B 1 578 ? -79.622 19.628 -5.069 1.00 36.58 558 LYS B O 1
ATOM 9196 N N . LEU B 1 579 ? -79.113 21.728 -5.686 1.00 30.15 559 LEU B N 1
ATOM 9197 C CA . LEU B 1 579 ? -78.508 21.309 -6.938 1.00 30.29 559 LEU B CA 1
ATOM 9198 C C . LEU B 1 579 ? -77.264 20.453 -6.713 1.00 30.91 559 LEU B C 1
ATOM 9199 O O . LEU B 1 579 ? -77.049 19.469 -7.423 1.00 30.69 559 LEU B O 1
ATOM 9204 N N . GLU B 1 580 ? -76.454 20.824 -5.724 1.00 30.58 560 GLU B N 1
ATOM 9205 C CA . GLU B 1 580 ? -75.224 20.095 -5.428 1.00 32.30 560 GLU B CA 1
ATOM 9206 C C . GLU B 1 580 ? -75.505 18.678 -4.913 1.00 32.47 560 GLU B C 1
ATOM 9207 O O . GLU B 1 580 ? -74.688 17.772 -5.085 1.00 30.18 560 GLU B O 1
ATOM 9213 N N . ASP B 1 581 ? -76.660 18.482 -4.287 1.00 33.52 561 ASP B N 1
ATOM 9214 C CA . ASP B 1 581 ? -77.015 17.161 -3.782 1.00 36.12 561 ASP B CA 1
ATOM 9215 C C . ASP B 1 581 ? -77.657 16.303 -4.869 1.00 36.03 561 ASP B C 1
ATOM 9216 O O . ASP B 1 581 ? -77.992 15.140 -4.635 1.00 38.19 561 ASP B O 1
ATOM 9221 N N . THR B 1 582 ? -77.829 16.869 -6.059 1.00 35.06 562 THR B N 1
ATOM 9222 C CA . THR B 1 582 ? -78.436 16.121 -7.154 1.00 35.38 562 THR B CA 1
ATOM 9223 C C . THR B 1 582 ? -77.365 15.497 -8.039 1.00 35.64 562 THR B C 1
ATOM 9224 O O . THR B 1 582 ? -76.731 16.172 -8.851 1.00 35.23 562 THR B O 1
ATOM 9228 N N . LYS B 1 583 ? -77.172 14.196 -7.876 1.00 36.16 563 LYS B N 1
ATOM 9229 C CA . LYS B 1 583 ? -76.175 13.476 -8.648 1.00 36.34 563 LYS B CA 1
ATOM 9230 C C . LYS B 1 583 ? -76.591 13.259 -10.096 1.00 34.34 563 LYS B C 1
ATOM 9231 O O . LYS B 1 583 ? -77.775 13.117 -10.409 1.00 32.20 563 LYS B O 1
ATOM 9237 N N . ILE B 1 584 ? -75.593 13.244 -10.971 1.00 31.81 564 ILE B N 1
ATOM 9238 C CA . ILE B 1 584 ? -75.794 13.014 -12.391 1.00 30.83 564 ILE B CA 1
ATOM 9239 C C . ILE B 1 584 ? -75.123 11.687 -12.730 1.00 32.80 564 ILE B C 1
ATOM 9240 O O . ILE B 1 584 ? -73.941 11.500 -12.456 1.00 34.33 564 ILE B O 1
ATOM 9245 N N . PRO B 1 585 ? -75.872 10.739 -13.311 1.00 36.33 565 PRO B N 1
ATOM 9246 C CA . PRO B 1 585 ? -75.303 9.436 -13.670 1.00 36.99 565 PRO B CA 1
ATOM 9247 C C . PRO B 1 585 ? -74.087 9.587 -14.576 1.00 38.26 565 PRO B C 1
ATOM 9248 O O . PRO B 1 585 ? -74.072 10.419 -15.480 1.00 36.01 565 PRO B O 1
ATOM 9252 N N . PRO B 1 586 ? -73.046 8.783 -14.336 1.00 41.27 566 PRO B N 1
ATOM 9253 C CA . PRO B 1 586 ? -71.816 8.825 -15.134 1.00 43.83 566 PRO B CA 1
ATOM 9254 C C . PRO B 1 586 ? -72.053 8.471 -16.602 1.00 45.80 566 PRO B C 1
ATOM 9255 O O . PRO B 1 586 ? -71.318 8.916 -17.485 1.00 45.60 566 PRO B O 1
ATOM 9259 N N . ASP B 1 587 ? -73.087 7.676 -16.853 1.00 47.43 567 ASP B N 1
ATOM 9260 C CA . ASP B 1 587 ? -73.407 7.237 -18.205 1.00 50.10 567 ASP B CA 1
ATOM 9261 C C . ASP B 1 587 ? -74.648 7.869 -18.824 1.00 50.30 567 ASP B C 1
ATOM 9262 O O . ASP B 1 587 ? -75.306 7.242 -19.653 1.00 51.35 567 ASP B O 1
ATOM 9267 N N . ILE B 1 588 ? -74.978 9.094 -18.434 1.00 49.54 568 ILE B N 1
ATOM 9268 C CA . ILE B 1 588 ? -76.151 9.742 -19.003 1.00 51.46 568 ILE B CA 1
ATOM 9269 C C . ILE B 1 588 ? -75.906 10.101 -20.457 1.00 52.96 568 ILE B C 1
ATOM 9270 O O . ILE B 1 588 ? -74.814 10.540 -20.826 1.00 51.58 568 ILE B O 1
ATOM 9275 N N . ASP B 1 589 ? -76.932 9.919 -21.282 1.00 54.28 569 ASP B N 1
ATOM 9276 C CA . ASP B 1 589 ? -76.825 10.244 -22.696 1.00 55.41 569 ASP B CA 1
ATOM 9277 C C . ASP B 1 589 ? -77.511 11.584 -22.937 1.00 54.74 569 ASP B C 1
ATOM 9278 O O . ASP B 1 589 ? -78.721 11.641 -23.173 1.00 55.43 569 ASP B O 1
ATOM 9283 N N . TYR B 1 590 ? -76.731 12.660 -22.870 1.00 52.52 570 TYR B N 1
ATOM 9284 C CA . TYR B 1 590 ? -77.262 14.004 -23.072 1.00 51.53 570 TYR B CA 1
ATOM 9285 C C . TYR B 1 590 ? -78.081 14.158 -24.352 1.00 52.47 570 TYR B C 1
ATOM 9286 O O . TYR B 1 590 ? -78.937 15.042 -24.445 1.00 52.45 570 TYR B O 1
ATOM 9295 N N . ASP B 1 591 ? -77.816 13.302 -25.335 1.00 52.97 571 ASP B N 1
ATOM 9296 C CA . ASP B 1 591 ? -78.546 13.348 -26.596 1.00 52.89 571 ASP B CA 1
ATOM 9297 C C . ASP B 1 591 ? -80.006 12.944 -26.378 1.00 52.18 571 ASP B C 1
ATOM 9298 O O . ASP B 1 591 ? -80.885 13.336 -27.146 1.00 51.68 571 ASP B O 1
ATOM 9303 N N . LYS B 1 592 ? -80.259 12.172 -25.323 1.00 50.92 572 LYS B N 1
ATOM 9304 C CA . LYS B 1 592 ? -81.612 11.712 -25.019 1.00 49.99 572 LYS B CA 1
ATOM 9305 C C . LYS B 1 592 ? -82.420 12.637 -24.110 1.00 50.49 572 LYS B C 1
ATOM 9306 O O . LYS B 1 592 ? -83.535 12.297 -23.711 1.00 50.52 572 LYS B O 1
ATOM 9312 N N . ILE B 1 593 ? -81.877 13.806 -23.787 1.00 50.24 573 ILE B N 1
ATOM 9313 C CA . ILE B 1 593 ? -82.589 14.733 -22.916 1.00 50.04 573 ILE B CA 1
ATOM 9314 C C . ILE B 1 593 ? -83.409 15.766 -23.683 1.00 51.51 573 ILE B C 1
ATOM 9315 O O . ILE B 1 593 ? -82.861 16.620 -24.382 1.00 52.87 573 ILE B O 1
ATOM 9320 N N . PRO B 1 594 ? -84.746 15.693 -23.566 1.00 52.35 574 PRO B N 1
ATOM 9321 C CA . PRO B 1 594 ? -85.616 16.644 -24.261 1.00 51.76 574 PRO B CA 1
ATOM 9322 C C . PRO B 1 594 ? -85.603 18.006 -23.577 1.00 51.95 574 PRO B C 1
ATOM 9323 O O . PRO B 1 594 ? -85.487 18.094 -22.352 1.00 54.19 574 PRO B O 1
ATOM 9327 N N . GLY B 1 595 ? -85.713 19.064 -24.374 1.00 51.99 575 GLY B N 1
ATOM 9328 C CA . GLY B 1 595 ? -85.724 20.409 -23.826 1.00 52.46 575 GLY B CA 1
ATOM 9329 C C . GLY B 1 595 ? -84.337 20.973 -23.612 1.00 51.71 575 GLY B C 1
ATOM 9330 O O . GLY B 1 595 ? -84.167 21.980 -22.930 1.00 52.38 575 GLY B O 1
ATOM 9331 N N . LEU B 1 596 ? -83.343 20.329 -24.212 1.00 52.53 576 LEU B N 1
ATOM 9332 C CA . LEU B 1 596 ? -81.961 20.759 -24.074 1.00 51.81 576 LEU B CA 1
ATOM 9333 C C . LEU B 1 596 ? -81.420 21.235 -25.418 1.00 52.94 576 LEU B C 1
ATOM 9334 O O . LEU B 1 596 ? -81.402 20.481 -26.391 1.00 53.40 576 LEU B O 1
ATOM 9339 N N . THR B 1 597 ? -80.982 22.488 -25.472 1.00 53.29 577 THR B N 1
ATOM 9340 C CA . THR B 1 597 ? -80.436 23.059 -26.702 1.00 54.79 577 THR B CA 1
ATOM 9341 C C . THR B 1 597 ? -79.290 22.213 -27.233 1.00 55.07 577 THR B C 1
ATOM 9342 O O . THR B 1 597 ? -78.818 21.296 -26.560 1.00 55.63 577 THR B O 1
ATOM 9346 N N . LYS B 1 598 ? -78.822 22.539 -28.432 1.00 55.25 578 LYS B N 1
ATOM 9347 C CA . LYS B 1 598 ? -77.726 21.793 -29.032 1.00 55.28 578 LYS B CA 1
ATOM 9348 C C . LYS B 1 598 ? -76.382 22.317 -28.535 1.00 55.20 578 LYS B C 1
ATOM 9349 O O . LYS B 1 598 ? -75.415 21.566 -28.460 1.00 54.83 578 LYS B O 1
ATOM 9355 N N . GLU B 1 599 ? -76.323 23.600 -28.188 1.00 55.43 579 GLU B N 1
ATOM 9356 C CA . GLU B 1 599 ? -75.086 24.178 -27.677 1.00 56.42 579 GLU B CA 1
ATOM 9357 C C . GLU B 1 599 ? -74.907 23.813 -26.211 1.00 54.78 579 GLU B C 1
ATOM 9358 O O . GLU B 1 599 ? -73.787 23.790 -25.699 1.00 54.33 579 GLU B O 1
ATOM 9364 N N . ALA B 1 600 ? -76.020 23.525 -25.544 1.00 53.15 580 ALA B N 1
ATOM 9365 C CA . ALA B 1 600 ? -76.002 23.150 -24.137 1.00 51.74 580 ALA B CA 1
ATOM 9366 C C . ALA B 1 600 ? -75.560 21.698 -23.979 1.00 52.23 580 ALA B C 1
ATOM 9367 O O . ALA B 1 600 ? -74.867 21.353 -23.017 1.00 51.09 580 ALA B O 1
ATOM 9369 N N . ARG B 1 601 ? -75.965 20.846 -24.918 1.00 52.56 581 ARG B N 1
ATOM 9370 C CA . ARG B 1 601 ? -75.576 19.449 -24.843 1.00 54.57 581 ARG B CA 1
ATOM 9371 C C . ARG B 1 601 ? -74.099 19.315 -25.167 1.00 55.18 581 ARG B C 1
ATOM 9372 O O . ARG B 1 601 ? -73.430 18.410 -24.675 1.00 55.03 581 ARG B O 1
ATOM 9380 N N . GLU B 1 602 ? -73.588 20.238 -25.975 1.00 55.79 582 GLU B N 1
ATOM 9381 C CA . GLU B 1 602 ? -72.183 20.218 -26.349 1.00 57.14 582 GLU B CA 1
ATOM 9382 C C . GLU B 1 602 ? -71.305 20.549 -25.152 1.00 54.92 582 GLU B C 1
ATOM 9383 O O . GLU B 1 602 ? -70.192 20.038 -25.031 1.00 56.91 582 GLU B O 1
ATOM 9389 N N . LYS B 1 603 ? -71.801 21.407 -24.270 1.00 51.45 583 LYS B N 1
ATOM 9390 C CA . LYS B 1 603 ? -71.037 21.778 -23.088 1.00 48.48 583 LYS B CA 1
ATOM 9391 C C . LYS B 1 603 ? -71.144 20.684 -22.038 1.00 46.59 583 LYS B C 1
ATOM 9392 O O . LYS B 1 603 ? -70.186 20.402 -21.320 1.00 45.92 583 LYS B O 1
ATOM 9398 N N . LEU B 1 604 ? -72.312 20.061 -21.958 1.00 43.77 584 LEU B N 1
ATOM 9399 C CA . LEU B 1 604 ? -72.533 19.003 -20.987 1.00 42.14 584 LEU B CA 1
ATOM 9400 C C . LEU B 1 604 ? -71.759 17.737 -21.332 1.00 41.58 584 LEU B C 1
ATOM 9401 O O . LEU B 1 604 ? -71.300 17.023 -20.441 1.00 39.09 584 LEU B O 1
ATOM 9406 N N . LYS B 1 605 ? -71.615 17.462 -22.624 1.00 43.22 585 LYS B N 1
ATOM 9407 C CA . LYS B 1 605 ? -70.888 16.281 -23.072 1.00 43.96 585 LYS B CA 1
ATOM 9408 C C . LYS B 1 605 ? -69.388 16.464 -22.866 1.00 43.84 585 LYS B C 1
ATOM 9409 O O . LYS B 1 605 ? -68.665 15.502 -22.610 1.00 44.10 585 LYS B O 1
ATOM 9415 N N . LYS B 1 606 ? -68.921 17.701 -22.981 1.00 42.51 586 LYS B N 1
ATOM 9416 C CA . LYS B 1 606 ? -67.505 17.968 -22.811 1.00 42.92 586 LYS B CA 1
ATOM 9417 C C . LYS B 1 606 ? -67.072 18.070 -21.353 1.00 39.92 586 LYS B C 1
ATOM 9418 O O . LYS B 1 606 ? -66.085 17.449 -20.964 1.00 40.65 586 LYS B O 1
ATOM 9424 N N . PHE B 1 607 ? -67.803 18.828 -20.542 1.00 34.89 587 PHE B N 1
ATOM 9425 C CA . PHE B 1 607 ? -67.443 18.958 -19.138 1.00 30.63 587 PHE B CA 1
ATOM 9426 C C . PHE B 1 607 ? -67.825 17.723 -18.327 1.00 29.96 587 PHE B C 1
ATOM 9427 O O . PHE B 1 607 ? -67.158 17.390 -17.352 1.00 29.80 587 PHE B O 1
ATOM 9435 N N . LYS B 1 608 ? -68.887 17.041 -18.738 1.00 29.15 588 LYS B N 1
ATOM 9436 C CA . LYS B 1 608 ? -69.348 15.842 -18.041 1.00 31.18 588 LYS B CA 1
ATOM 9437 C C . LYS B 1 608 ? -69.480 16.048 -16.530 1.00 31.91 588 LYS B C 1
ATOM 9438 O O . LYS B 1 608 ? -68.848 15.340 -15.751 1.00 34.95 588 LYS B O 1
ATOM 9444 N N . PRO B 1 609 ? -70.326 17.003 -16.099 1.00 31.88 589 PRO B N 1
ATOM 9445 C CA . PRO B 1 609 ? -70.539 17.302 -14.672 1.00 31.73 589 PRO B CA 1
ATOM 9446 C C . PRO B 1 609 ? -70.967 16.067 -13.879 1.00 32.10 589 PRO B C 1
ATOM 9447 O O . PRO B 1 609 ? -71.665 15.198 -14.405 1.00 33.29 589 PRO B O 1
ATOM 9451 N N . ILE B 1 610 ? -70.566 15.986 -12.614 1.00 31.99 590 ILE B N 1
ATOM 9452 C CA . ILE B 1 610 ? -70.962 14.841 -11.800 1.00 31.39 590 ILE B CA 1
ATOM 9453 C C . ILE B 1 610 ? -72.196 15.167 -10.943 1.00 30.74 590 ILE B C 1
ATOM 9454 O O . ILE B 1 610 ? -72.819 14.275 -10.370 1.00 29.68 590 ILE B O 1
ATOM 9459 N N . THR B 1 611 ? -72.545 16.449 -10.864 1.00 29.50 591 THR B N 1
ATOM 9460 C CA . THR B 1 611 ? -73.725 16.880 -10.117 1.00 29.06 591 THR B CA 1
ATOM 9461 C C . THR B 1 611 ? -74.398 18.001 -10.905 1.00 29.13 591 THR B C 1
ATOM 9462 O O . THR B 1 611 ? -73.775 18.610 -11.778 1.00 28.65 591 THR B O 1
ATOM 9466 N N . VAL B 1 612 ? -75.667 18.270 -10.613 1.00 28.32 592 VAL B N 1
ATOM 9467 C CA . VAL B 1 612 ? -76.376 19.337 -11.316 1.00 26.52 592 VAL B CA 1
ATOM 9468 C C . VAL B 1 612 ? -75.819 20.677 -10.872 1.00 25.09 592 VAL B C 1
ATOM 9469 O O . VAL B 1 612 ? -75.835 21.649 -11.627 1.00 25.95 592 VAL B O 1
ATOM 9473 N N . GLY B 1 613 ? -75.328 20.718 -9.637 1.00 25.82 593 GLY B N 1
ATOM 9474 C CA . GLY B 1 613 ? -74.748 21.939 -9.108 1.00 24.97 593 GLY B CA 1
ATOM 9475 C C . GLY B 1 613 ? -73.533 22.345 -9.923 1.00 24.87 593 GLY B C 1
ATOM 9476 O O . GLY B 1 613 ? -73.381 23.508 -10.295 1.00 24.81 593 GLY B O 1
ATOM 9477 N N . GLN B 1 614 ? -72.660 21.383 -10.207 1.00 26.75 594 GLN B N 1
ATOM 9478 C CA . GLN B 1 614 ? -71.469 21.668 -10.996 1.00 26.13 594 GLN B CA 1
ATOM 9479 C C . GLN B 1 614 ? -71.897 22.045 -12.406 1.00 25.42 594 GLN B C 1
ATOM 9480 O O . GLN B 1 614 ? -71.309 22.926 -13.025 1.00 26.93 594 GLN B O 1
ATOM 9486 N N . ALA B 1 615 ? -72.926 21.371 -12.907 1.00 24.67 595 ALA B N 1
ATOM 9487 C CA . ALA B 1 615 ? -73.435 21.633 -14.250 1.00 24.43 595 ALA B CA 1
ATOM 9488 C C . ALA B 1 615 ? -73.912 23.076 -14.375 1.00 24.21 595 ALA B C 1
ATOM 9489 O O . ALA B 1 615 ? -73.663 23.730 -15.386 1.00 24.59 595 ALA B O 1
ATOM 9491 N N . SER B 1 616 ? -74.588 23.566 -13.339 1.00 25.74 596 SER B N 1
ATOM 9492 C CA . SER B 1 616 ? -75.099 24.931 -13.328 1.00 28.29 596 SER B CA 1
ATOM 9493 C C . SER B 1 616 ? -73.977 25.939 -13.189 1.00 29.53 596 SER B C 1
ATOM 9494 O O . SER B 1 616 ? -74.223 27.139 -13.205 1.00 33.32 596 SER B O 1
ATOM 9497 N N . ARG B 1 617 ? -72.748 25.458 -13.030 1.00 31.29 597 ARG B N 1
ATOM 9498 C CA . ARG B 1 617 ? -71.612 26.363 -12.898 1.00 31.46 597 ARG B CA 1
ATOM 9499 C C . ARG B 1 617 ? -70.825 26.489 -14.188 1.00 31.90 597 ARG B C 1
ATOM 9500 O O . ARG B 1 617 ? -69.894 27.286 -14.271 1.00 35.05 597 ARG B O 1
ATOM 9508 N N . ILE B 1 618 ? -71.205 25.709 -15.194 1.00 31.46 598 ILE B N 1
ATOM 9509 C CA . ILE B 1 618 ? -70.542 25.763 -16.491 1.00 32.03 598 ILE B CA 1
ATOM 9510 C C . ILE B 1 618 ? -70.947 27.062 -17.165 1.00 36.77 598 ILE B C 1
ATOM 9511 O O . ILE B 1 618 ? -72.132 27.399 -17.201 1.00 35.62 598 ILE B O 1
ATOM 9516 N N . ASP B 1 619 ? -69.976 27.795 -17.701 1.00 41.09 599 ASP B N 1
ATOM 9517 C CA . ASP B 1 619 ? -70.301 29.042 -18.372 1.00 45.02 599 ASP B CA 1
ATOM 9518 C C . ASP B 1 619 ? -71.123 28.774 -19.625 1.00 47.79 599 ASP B C 1
ATOM 9519 O O . ASP B 1 619 ? -70.735 27.971 -20.477 1.00 47.48 599 ASP B O 1
ATOM 9524 N N . GLY B 1 620 ? -72.263 29.448 -19.734 1.00 49.35 600 GLY B N 1
ATOM 9525 C CA . GLY B 1 620 ? -73.112 29.262 -20.895 1.00 51.30 600 GLY B CA 1
ATOM 9526 C C . GLY B 1 620 ? -74.382 28.486 -20.612 1.00 53.00 600 GLY B C 1
ATOM 9527 O O . GLY B 1 620 ? -75.403 28.701 -21.268 1.00 54.47 600 GLY B O 1
ATOM 9528 N N . ILE B 1 621 ? -74.328 27.575 -19.647 1.00 52.66 601 ILE B N 1
ATOM 9529 C CA . ILE B 1 621 ? -75.505 26.795 -19.299 1.00 52.10 601 ILE B CA 1
ATOM 9530 C C . ILE B 1 621 ? -76.595 27.741 -18.804 1.00 52.81 601 ILE B C 1
ATOM 9531 O O . ILE B 1 621 ? -76.357 28.601 -17.951 1.00 50.84 601 ILE B O 1
ATOM 9536 N N . THR B 1 622 ? -77.791 27.577 -19.359 1.00 52.90 602 THR B N 1
ATOM 9537 C CA . THR B 1 622 ? -78.930 28.414 -19.009 1.00 50.35 602 THR B CA 1
ATOM 9538 C C . THR B 1 622 ? -79.798 27.766 -17.934 1.00 48.17 602 THR B C 1
ATOM 9539 O O . THR B 1 622 ? -79.860 26.543 -17.830 1.00 48.06 602 THR B O 1
ATOM 9543 N N . PRO B 1 623 ? -80.465 28.585 -17.106 1.00 46.04 603 PRO B N 1
ATOM 9544 C CA . PRO B 1 623 ? -81.332 28.064 -16.043 1.00 43.18 603 PRO B CA 1
ATOM 9545 C C . PRO B 1 623 ? -82.355 27.086 -16.619 1.00 41.93 603 PRO B C 1
ATOM 9546 O O . PRO B 1 623 ? -82.808 26.165 -15.938 1.00 41.27 603 PRO B O 1
ATOM 9550 N N . ALA B 1 624 ? -82.705 27.295 -17.883 1.00 39.43 604 ALA B N 1
ATOM 9551 C CA . ALA B 1 624 ? -83.665 26.441 -18.569 1.00 39.99 604 ALA B CA 1
ATOM 9552 C C . ALA B 1 624 ? -83.063 25.064 -18.814 1.00 39.45 604 ALA B C 1
ATOM 9553 O O . ALA B 1 624 ? -83.729 24.045 -18.637 1.00 41.34 604 ALA B O 1
ATOM 9555 N N . ALA B 1 625 ? -81.801 25.042 -19.231 1.00 39.12 605 ALA B N 1
ATOM 9556 C CA . ALA B 1 625 ? -81.101 23.788 -19.489 1.00 36.66 605 ALA B CA 1
ATOM 9557 C C . ALA B 1 625 ? -81.017 22.959 -18.205 1.00 36.27 605 ALA B C 1
ATOM 9558 O O . ALA B 1 625 ? -81.175 21.737 -18.234 1.00 35.19 605 ALA B O 1
ATOM 9560 N N . ILE B 1 626 ? -80.779 23.630 -17.080 1.00 36.29 606 ILE B N 1
ATOM 9561 C CA . ILE B 1 626 ? -80.683 22.952 -15.793 1.00 36.55 606 ILE B CA 1
ATOM 9562 C C . ILE B 1 626 ? -82.022 22.321 -15.424 1.00 36.11 606 ILE B C 1
ATOM 9563 O O . ILE B 1 626 ? -82.065 21.243 -14.824 1.00 34.90 606 ILE B O 1
ATOM 9568 N N . THR B 1 627 ? -83.113 22.994 -15.787 1.00 36.55 607 THR B N 1
ATOM 9569 C CA . THR B 1 627 ? -84.452 22.489 -15.497 1.00 35.22 607 THR B CA 1
ATOM 9570 C C . THR B 1 627 ? -84.711 21.233 -16.320 1.00 34.04 607 THR B C 1
ATOM 9571 O O . THR B 1 627 ? -85.153 20.213 -15.791 1.00 33.69 607 THR B O 1
ATOM 9575 N N . ALA B 1 628 ? -84.431 21.307 -17.616 1.00 33.81 608 ALA B N 1
ATOM 9576 C CA . ALA B 1 628 ? -84.633 20.156 -18.491 1.00 35.36 608 ALA B CA 1
ATOM 9577 C C . ALA B 1 628 ? -83.925 18.947 -17.898 1.00 36.55 608 ALA B C 1
ATOM 9578 O O . ALA B 1 628 ? -84.468 17.843 -17.860 1.00 37.83 608 ALA B O 1
ATOM 9580 N N . LEU B 1 629 ? -82.705 19.176 -17.426 1.00 38.65 609 LEU B N 1
ATOM 9581 C CA . LEU B 1 629 ? -81.887 18.129 -16.832 1.00 38.14 609 LEU B CA 1
ATOM 9582 C C . LEU B 1 629 ? -82.462 17.642 -15.509 1.00 37.99 609 LEU B C 1
ATOM 9583 O O . LEU B 1 629 ? -82.391 16.456 -15.203 1.00 37.91 609 LEU B O 1
ATOM 9588 N N . LEU B 1 630 ? -83.019 18.557 -14.718 1.00 40.22 610 LEU B N 1
ATOM 9589 C CA . LEU B 1 630 ? -83.619 18.183 -13.438 1.00 40.85 610 LEU B CA 1
ATOM 9590 C C . LEU B 1 630 ? -84.861 17.341 -13.713 1.00 42.36 610 LEU B C 1
ATOM 9591 O O . LEU B 1 630 ? -85.124 16.352 -13.029 1.00 43.14 610 LEU B O 1
ATOM 9596 N N . VAL B 1 631 ? -85.620 17.746 -14.727 1.00 43.88 611 VAL B N 1
ATOM 9597 C CA . VAL B 1 631 ? -86.826 17.033 -15.125 1.00 44.57 611 VAL B CA 1
ATOM 9598 C C . VAL B 1 631 ? -86.442 15.631 -15.581 1.00 45.21 611 VAL B C 1
ATOM 9599 O O . VAL B 1 631 ? -87.041 14.643 -15.154 1.00 46.12 611 VAL B O 1
ATOM 9603 N N . TYR B 1 632 ? -85.433 15.554 -16.444 1.00 44.93 612 TYR B N 1
ATOM 9604 C CA . TYR B 1 632 ? -84.954 14.280 -16.962 1.00 45.83 612 TYR B CA 1
ATOM 9605 C C . TYR B 1 632 ? -84.523 13.329 -15.842 1.00 46.90 612 TYR B C 1
ATOM 9606 O O . TYR B 1 632 ? -84.692 12.114 -15.946 1.00 47.10 612 TYR B O 1
ATOM 9615 N N . LEU B 1 633 ? -83.954 13.886 -14.778 1.00 48.08 613 LEU B N 1
ATOM 9616 C CA . LEU B 1 633 ? -83.504 13.087 -13.644 1.00 49.78 613 LEU B CA 1
ATOM 9617 C C . LEU B 1 633 ? -84.648 12.782 -12.692 1.00 52.69 613 LEU B C 1
ATOM 9618 O O . LEU B 1 633 ? -84.430 12.250 -11.603 1.00 51.52 613 LEU B O 1
ATOM 9623 N N . GLY B 1 634 ? -85.865 13.133 -13.101 1.00 56.11 614 GLY B N 1
ATOM 9624 C CA . GLY B 1 634 ? -87.033 12.881 -12.275 1.00 57.23 614 GLY B CA 1
ATOM 9625 C C . GLY B 1 634 ? -87.117 13.753 -11.036 1.00 59.11 614 GLY B C 1
ATOM 9626 O O . GLY B 1 634 ? -87.366 13.253 -9.939 1.00 58.81 614 GLY B O 1
ATOM 9627 N N . LYS B 1 635 ? -86.905 15.056 -11.206 1.00 60.91 615 LYS B N 1
ATOM 9628 C CA . LYS B 1 635 ? -86.973 16.003 -10.091 1.00 62.34 615 LYS B CA 1
ATOM 9629 C C . LYS B 1 635 ? -88.146 16.962 -10.260 1.00 63.27 615 LYS B C 1
ATOM 9630 O O . LYS B 1 635 ? -87.900 18.188 -10.299 1.00 63.63 615 LYS B O 1
ATOM 9636 N N . SER C 1 19 ? -37.493 43.295 -44.419 1.00 30.34 -1 SER C N 1
ATOM 9637 C CA . SER C 1 19 ? -36.047 42.976 -44.647 1.00 33.03 -1 SER C CA 1
ATOM 9638 C C . SER C 1 19 ? -35.861 41.464 -44.724 1.00 32.23 -1 SER C C 1
ATOM 9639 O O . SER C 1 19 ? -34.871 40.980 -45.270 1.00 30.33 -1 SER C O 1
ATOM 9642 N N . HIS C 1 20 ? -36.824 40.723 -44.184 1.00 33.48 0 HIS C N 1
ATOM 9643 C CA . HIS C 1 20 ? -36.798 39.265 -44.253 1.00 35.11 0 HIS C CA 1
ATOM 9644 C C . HIS C 1 20 ? -37.796 38.947 -45.366 1.00 32.91 0 HIS C C 1
ATOM 9645 O O . HIS C 1 20 ? -37.870 37.828 -45.869 1.00 32.01 0 HIS C O 1
ATOM 9652 N N . MET C 1 21 ? -38.565 39.966 -45.731 1.00 30.85 1 MET C N 1
ATOM 9653 C CA . MET C 1 21 ? -39.578 39.860 -46.767 1.00 30.45 1 MET C CA 1
ATOM 9654 C C . MET C 1 21 ? -38.909 40.036 -48.127 1.00 29.08 1 MET C C 1
ATOM 9655 O O . MET C 1 21 ? -38.084 40.932 -48.306 1.00 29.92 1 MET C O 1
ATOM 9660 N N . ALA C 1 22 ? -39.254 39.171 -49.078 1.00 26.38 2 ALA C N 1
ATOM 9661 C CA . ALA C 1 22 ? -38.697 39.249 -50.424 1.00 24.28 2 ALA C CA 1
ATOM 9662 C C . ALA C 1 22 ? -39.224 40.505 -51.129 1.00 26.10 2 ALA C C 1
ATOM 9663 O O . ALA C 1 22 ? -40.286 41.028 -50.782 1.00 27.02 2 ALA C O 1
ATOM 9665 N N . TRP C 1 23 ? -38.490 40.976 -52.127 1.00 24.92 3 TRP C N 1
ATOM 9666 C CA . TRP C 1 23 ? -38.869 42.187 -52.854 1.00 24.79 3 TRP C CA 1
ATOM 9667 C C . TRP C 1 23 ? -40.071 42.024 -53.786 1.00 24.01 3 TRP C C 1
ATOM 9668 O O . TRP C 1 23 ? -40.556 40.914 -54.008 1.00 22.15 3 TRP C O 1
ATOM 9679 N N . VAL C 1 24 ? -40.541 43.145 -54.330 1.00 24.95 4 VAL C N 1
ATOM 9680 C CA . VAL C 1 24 ? -41.690 43.151 -55.237 1.00 25.51 4 VAL C CA 1
ATOM 9681 C C . VAL C 1 24 ? -41.473 42.189 -56.407 1.00 25.82 4 VAL C C 1
ATOM 9682 O O . VAL C 1 24 ? -42.391 41.477 -56.820 1.00 26.75 4 VAL C O 1
ATOM 9686 N N . VAL C 1 25 ? -40.256 42.166 -56.936 1.00 24.34 5 VAL C N 1
ATOM 9687 C CA . VAL C 1 25 ? -39.951 41.284 -58.053 1.00 22.88 5 VAL C CA 1
ATOM 9688 C C . VAL C 1 25 ? -40.028 39.819 -57.618 1.00 22.30 5 VAL C C 1
ATOM 9689 O O . VAL C 1 25 ? -40.062 38.922 -58.454 1.00 23.24 5 VAL C O 1
ATOM 9693 N N . ASP C 1 26 ? -40.049 39.580 -56.308 1.00 21.64 6 ASP C N 1
ATOM 9694 C CA . ASP C 1 26 ? -40.150 38.218 -55.781 1.00 21.70 6 ASP C CA 1
ATOM 9695 C C . ASP C 1 26 ? -41.498 37.957 -55.092 1.00 22.38 6 ASP C C 1
ATOM 9696 O O . ASP C 1 26 ? -41.574 37.240 -54.097 1.00 22.24 6 ASP C O 1
ATOM 9701 N N . GLU C 1 27 ? -42.554 38.564 -55.621 1.00 21.43 7 GLU C N 1
ATOM 9702 C CA . GLU C 1 27 ? -43.907 38.378 -55.103 1.00 22.11 7 GLU C CA 1
ATOM 9703 C C . GLU C 1 27 ? -44.671 37.586 -56.161 1.00 18.33 7 GLU C C 1
ATOM 9704 O O . GLU C 1 27 ? -44.539 37.851 -57.354 1.00 17.87 7 GLU C O 1
ATOM 9710 N N . PHE C 1 28 ? -45.478 36.626 -55.739 1.00 15.71 8 PHE C N 1
ATOM 9711 C CA . PHE C 1 28 ? -46.183 35.811 -56.711 1.00 16.75 8 PHE C CA 1
ATOM 9712 C C . PHE C 1 28 ? -47.677 35.686 -56.498 1.00 18.30 8 PHE C C 1
ATOM 9713 O O . PHE C 1 28 ? -48.203 36.013 -55.438 1.00 19.26 8 PHE C O 1
ATOM 9721 N N . ASP C 1 29 ? -48.354 35.211 -57.538 1.00 17.50 9 ASP C N 1
ATOM 9722 C CA . ASP C 1 29 ? -49.784 34.976 -57.486 1.00 16.03 9 ASP C CA 1
ATOM 9723 C C . ASP C 1 29 ? -49.940 33.591 -56.897 1.00 15.72 9 ASP C C 1
ATOM 9724 O O . ASP C 1 29 ? -50.728 33.377 -55.975 1.00 17.59 9 ASP C O 1
ATOM 9729 N N . VAL C 1 30 ? -49.160 32.654 -57.435 1.00 15.91 10 VAL C N 1
ATOM 9730 C CA . VAL C 1 30 ? -49.205 31.259 -57.008 1.00 13.31 10 VAL C CA 1
ATOM 9731 C C . VAL C 1 30 ? -47.839 30.684 -56.667 1.00 12.68 10 VAL C C 1
ATOM 9732 O O . VAL C 1 30 ? -46.866 30.892 -57.387 1.00 16.43 10 VAL C O 1
ATOM 9736 N N . VAL C 1 31 ? -47.781 29.950 -55.567 1.00 11.28 11 VAL C N 1
ATOM 9737 C CA . VAL C 1 31 ? -46.549 29.300 -55.153 1.00 11.86 11 VAL C CA 1
ATOM 9738 C C . VAL C 1 31 ? -46.788 27.787 -55.115 1.00 13.04 11 VAL C C 1
ATOM 9739 O O . VAL C 1 31 ? -47.660 27.302 -54.386 1.00 12.83 11 VAL C O 1
ATOM 9743 N N . VAL C 1 32 ? -46.034 27.043 -55.915 1.00 13.32 12 VAL C N 1
ATOM 9744 C CA . VAL C 1 32 ? -46.168 25.597 -55.913 1.00 9.14 12 VAL C CA 1
ATOM 9745 C C . VAL C 1 32 ? -44.966 24.993 -55.199 1.00 13.55 12 VAL C C 1
ATOM 9746 O O . VAL C 1 32 ? -43.810 25.247 -55.561 1.00 12.56 12 VAL C O 1
ATOM 9750 N N . ILE C 1 33 ? -45.249 24.210 -54.163 1.00 12.40 13 ILE C N 1
ATOM 9751 C CA . ILE C 1 33 ? -44.206 23.559 -53.387 1.00 14.83 13 ILE C CA 1
ATOM 9752 C C . ILE C 1 33 ? -43.973 22.177 -53.970 1.00 13.24 13 ILE C C 1
ATOM 9753 O O . ILE C 1 33 ? -44.733 21.256 -53.694 1.00 17.67 13 ILE C O 1
ATOM 9758 N N . GLY C 1 34 ? -42.940 22.041 -54.793 1.00 13.83 14 GLY C N 1
ATOM 9759 C CA . GLY C 1 34 ? -42.636 20.750 -55.385 1.00 13.56 14 GLY C CA 1
ATOM 9760 C C . GLY C 1 34 ? -42.464 20.758 -56.892 1.00 16.00 14 GLY C C 1
ATOM 9761 O O . GLY C 1 34 ? -43.266 21.360 -57.610 1.00 16.09 14 GLY C O 1
ATOM 9762 N N . GLY C 1 35 ? -41.419 20.081 -57.369 1.00 16.78 15 GLY C N 1
ATOM 9763 C CA . GLY C 1 35 ? -41.149 20.003 -58.797 1.00 17.08 15 GLY C CA 1
ATOM 9764 C C . GLY C 1 35 ? -41.387 18.597 -59.320 1.00 18.95 15 GLY C C 1
ATOM 9765 O O . GLY C 1 35 ? -40.796 18.170 -60.317 1.00 17.02 15 GLY C O 1
ATOM 9766 N N . GLY C 1 36 ? -42.257 17.871 -58.623 1.00 18.73 16 GLY C N 1
ATOM 9767 C CA . GLY C 1 36 ? -42.584 16.513 -59.011 1.00 17.09 16 GLY C CA 1
ATOM 9768 C C . GLY C 1 36 ? -43.718 16.493 -60.016 1.00 19.43 16 GLY C C 1
ATOM 9769 O O . GLY C 1 36 ? -44.038 17.509 -60.638 1.00 23.69 16 GLY C O 1
ATOM 9770 N N . HIS C 1 37 ? -44.352 15.338 -60.158 1.00 16.74 17 HIS C N 1
ATOM 9771 C CA . HIS C 1 37 ? -45.441 15.172 -61.111 1.00 15.82 17 HIS C CA 1
ATOM 9772 C C . HIS C 1 37 ? -46.678 16.030 -60.866 1.00 16.39 17 HIS C C 1
ATOM 9773 O O . HIS C 1 37 ? -47.304 16.484 -61.820 1.00 18.84 17 HIS C O 1
ATOM 9780 N N . ALA C 1 38 ? -47.026 16.264 -59.604 1.00 15.14 18 ALA C N 1
ATOM 9781 C CA . ALA C 1 38 ? -48.167 17.111 -59.279 1.00 14.79 18 ALA C CA 1
ATOM 9782 C C . ALA C 1 38 ? -47.752 18.579 -59.425 1.00 16.04 18 ALA C C 1
ATOM 9783 O O . ALA C 1 38 ? -48.485 19.403 -59.981 1.00 18.95 18 ALA C O 1
ATOM 9785 N N . GLY C 1 39 ? -46.563 18.890 -58.923 1.00 17.59 19 GLY C N 1
ATOM 9786 C CA . GLY C 1 39 ? -46.051 20.247 -58.968 1.00 17.05 19 GLY C CA 1
ATOM 9787 C C . GLY C 1 39 ? -45.858 20.797 -60.366 1.00 16.80 19 GLY C C 1
ATOM 9788 O O . GLY C 1 39 ? -46.153 21.964 -60.615 1.00 14.66 19 GLY C O 1
ATOM 9789 N N . ILE C 1 40 ? -45.359 19.963 -61.274 1.00 15.39 20 ILE C N 1
ATOM 9790 C CA . ILE C 1 40 ? -45.133 20.387 -62.644 1.00 15.25 20 ILE C CA 1
ATOM 9791 C C . ILE C 1 40 ? -46.445 20.762 -63.322 1.00 17.78 20 ILE C C 1
ATOM 9792 O O . ILE C 1 40 ? -46.556 21.836 -63.909 1.00 20.18 20 ILE C O 1
ATOM 9797 N N . GLU C 1 41 ? -47.446 19.891 -63.241 1.00 20.06 21 GLU C N 1
ATOM 9798 C CA . GLU C 1 41 ? -48.730 20.199 -63.876 1.00 20.39 21 GLU C CA 1
ATOM 9799 C C . GLU C 1 41 ? -49.400 21.397 -63.202 1.00 15.87 21 GLU C C 1
ATOM 9800 O O . GLU C 1 41 ? -50.071 22.179 -63.864 1.00 18.29 21 GLU C O 1
ATOM 9806 N N . ALA C 1 42 ? -49.223 21.541 -61.894 1.00 13.99 22 ALA C N 1
ATOM 9807 C CA . ALA C 1 42 ? -49.825 22.664 -61.187 1.00 14.78 22 ALA C CA 1
ATOM 9808 C C . ALA C 1 42 ? -49.146 23.980 -61.579 1.00 15.50 22 ALA C C 1
ATOM 9809 O O . ALA C 1 42 ? -49.816 24.971 -61.908 1.00 13.98 22 ALA C O 1
ATOM 9811 N N . ALA C 1 43 ? -47.817 23.977 -61.551 1.00 13.93 23 ALA C N 1
ATOM 9812 C CA . ALA C 1 43 ? -47.029 25.163 -61.880 1.00 12.76 23 ALA C CA 1
ATOM 9813 C C . ALA C 1 43 ? -47.183 25.602 -63.335 1.00 12.94 23 ALA C C 1
ATOM 9814 O O . ALA C 1 43 ? -47.293 26.796 -63.619 1.00 13.04 23 ALA C O 1
ATOM 9816 N N . LEU C 1 44 ? -47.190 24.643 -64.254 1.00 14.83 24 LEU C N 1
ATOM 9817 C CA . LEU C 1 44 ? -47.346 24.967 -65.667 1.00 17.57 24 LEU C CA 1
ATOM 9818 C C . LEU C 1 44 ? -48.754 25.484 -65.976 1.00 18.89 24 LEU C C 1
ATOM 9819 O O . LEU C 1 44 ? -48.920 26.400 -66.780 1.00 19.99 24 LEU C O 1
ATOM 9824 N N . ALA C 1 45 ? -49.764 24.905 -65.330 1.00 16.12 25 ALA C N 1
ATOM 9825 C CA . ALA C 1 45 ? -51.146 25.314 -65.565 1.00 16.22 25 ALA C CA 1
ATOM 9826 C C . ALA C 1 45 ? -51.404 26.749 -65.089 1.00 18.94 25 ALA C C 1
ATOM 9827 O O . ALA C 1 45 ? -51.975 27.567 -65.826 1.00 19.16 25 ALA C O 1
ATOM 9829 N N . ALA C 1 46 ? -50.983 27.051 -63.863 1.00 15.01 26 ALA C N 1
ATOM 9830 C CA . ALA C 1 46 ? -51.164 28.384 -63.308 1.00 16.30 26 ALA C CA 1
ATOM 9831 C C . ALA C 1 46 ? -50.385 29.424 -64.124 1.00 17.42 26 ALA C C 1
ATOM 9832 O O . ALA C 1 46 ? -50.887 30.509 -64.411 1.00 17.90 26 ALA C O 1
ATOM 9834 N N . ALA C 1 47 ? -49.157 29.087 -64.499 1.00 16.78 27 ALA C N 1
ATOM 9835 C CA . ALA C 1 47 ? -48.333 30.004 -65.274 1.00 18.12 27 ALA C CA 1
ATOM 9836 C C . ALA C 1 47 ? -48.943 30.264 -66.640 1.00 19.07 27 ALA C C 1
ATOM 9837 O O . ALA C 1 47 ? -48.989 31.401 -67.108 1.00 19.71 27 ALA C O 1
ATOM 9839 N N . ARG C 1 48 ? -49.405 29.204 -67.284 1.00 20.06 28 ARG C N 1
ATOM 9840 C CA . ARG C 1 48 ? -50.005 29.335 -68.603 1.00 23.71 28 ARG C CA 1
ATOM 9841 C C . ARG C 1 48 ? -51.332 30.098 -68.573 1.00 25.75 28 ARG C C 1
ATOM 9842 O O . ARG C 1 48 ? -51.756 30.652 -69.592 1.00 24.22 28 ARG C O 1
ATOM 9850 N N . MET C 1 49 ? -51.975 30.133 -67.404 1.00 26.14 29 MET C N 1
ATOM 9851 C CA . MET C 1 49 ? -53.232 30.862 -67.244 1.00 25.01 29 MET C CA 1
ATOM 9852 C C . MET C 1 49 ? -52.942 32.332 -66.911 1.00 26.98 29 MET C C 1
ATOM 9853 O O . MET C 1 49 ? -53.864 33.123 -66.697 1.00 27.68 29 MET C O 1
ATOM 9858 N N . GLY C 1 50 ? -51.658 32.688 -66.861 1.00 24.12 30 GLY C N 1
ATOM 9859 C CA . GLY C 1 50 ? -51.283 34.063 -66.585 1.00 21.84 30 GLY C CA 1
ATOM 9860 C C . GLY C 1 50 ? -50.861 34.406 -65.168 1.00 23.34 30 GLY C C 1
ATOM 9861 O O . GLY C 1 50 ? -50.536 35.557 -64.884 1.00 26.68 30 GLY C O 1
ATOM 9862 N N . ALA C 1 51 ? -50.851 33.432 -64.268 1.00 21.62 31 ALA C N 1
ATOM 9863 C CA . ALA C 1 51 ? -50.466 33.716 -62.891 1.00 19.34 31 ALA C CA 1
ATOM 9864 C C . ALA C 1 51 ? -48.948 33.713 -62.727 1.00 17.96 31 ALA C C 1
ATOM 9865 O O . ALA C 1 51 ? -48.281 32.816 -63.233 1.00 17.11 31 ALA C O 1
ATOM 9867 N N . LYS C 1 52 ? -48.408 34.730 -62.048 1.00 15.91 32 LYS C N 1
ATOM 9868 C CA . LYS C 1 52 ? -46.973 34.794 -61.802 1.00 16.09 32 LYS C CA 1
ATOM 9869 C C . LYS C 1 52 ? -46.755 33.650 -60.821 1.00 17.73 32 LYS C C 1
ATOM 9870 O O . LYS C 1 52 ? -47.199 33.706 -59.673 1.00 16.99 32 LYS C O 1
ATOM 9876 N N . THR C 1 53 ? -46.058 32.616 -61.278 1.00 16.88 33 THR C N 1
ATOM 9877 C CA . THR C 1 53 ? -45.887 31.426 -60.475 1.00 16.59 33 THR C CA 1
ATOM 9878 C C . THR C 1 53 ? -44.474 31.034 -60.109 1.00 18.91 33 THR C C 1
ATOM 9879 O O . THR C 1 53 ? -43.568 31.073 -60.940 1.00 18.98 33 THR C O 1
ATOM 9883 N N . ALA C 1 54 ? -44.303 30.634 -58.853 1.00 20.30 34 ALA C N 1
ATOM 9884 C CA . ALA C 1 54 ? -43.010 30.190 -58.352 1.00 22.01 34 ALA C CA 1
ATOM 9885 C C . ALA C 1 54 ? -43.123 28.715 -57.983 1.00 23.33 34 ALA C C 1
ATOM 9886 O O . ALA C 1 54 ? -44.052 28.310 -57.269 1.00 24.60 34 ALA C O 1
ATOM 9888 N N . MET C 1 55 ? -42.193 27.910 -58.484 1.00 19.77 35 MET C N 1
ATOM 9889 C CA . MET C 1 55 ? -42.190 26.487 -58.183 1.00 21.23 35 MET C CA 1
ATOM 9890 C C . MET C 1 55 ? -40.993 26.178 -57.285 1.00 20.89 35 MET C C 1
ATOM 9891 O O . MET C 1 55 ? -39.851 26.225 -57.742 1.00 21.23 35 MET C O 1
ATOM 9896 N N . PHE C 1 56 ? -41.239 25.883 -56.013 1.00 18.94 36 PHE C N 1
ATOM 9897 C CA . PHE C 1 56 ? -40.135 25.559 -55.113 1.00 18.84 36 PHE C CA 1
ATOM 9898 C C . PHE C 1 56 ? -39.797 24.075 -55.178 1.00 19.92 36 PHE C C 1
ATOM 9899 O O . PHE C 1 56 ? -40.676 23.231 -55.351 1.00 21.76 36 PHE C O 1
ATOM 9907 N N . VAL C 1 57 ? -38.517 23.763 -55.022 1.00 18.46 37 VAL C N 1
ATOM 9908 C CA . VAL C 1 57 ? -38.055 22.389 -55.095 1.00 16.37 37 VAL C CA 1
ATOM 9909 C C . VAL C 1 57 ? -36.762 22.277 -54.289 1.00 17.77 37 VAL C C 1
ATOM 9910 O O . VAL C 1 57 ? -36.006 23.246 -54.199 1.00 17.96 37 VAL C O 1
ATOM 9914 N N . LEU C 1 58 ? -36.501 21.108 -53.708 1.00 16.47 38 LEU C N 1
ATOM 9915 C CA . LEU C 1 58 ? -35.296 20.919 -52.903 1.00 14.17 38 LEU C CA 1
ATOM 9916 C C . LEU C 1 58 ? -34.001 20.882 -53.708 1.00 15.14 38 LEU C C 1
ATOM 9917 O O . LEU C 1 58 ? -32.960 21.362 -53.251 1.00 13.69 38 LEU C O 1
ATOM 9922 N N . ASN C 1 59 ? -34.068 20.303 -54.899 1.00 13.88 39 ASN C N 1
ATOM 9923 C CA . ASN C 1 59 ? -32.914 20.204 -55.780 1.00 13.77 39 ASN C CA 1
ATOM 9924 C C . ASN C 1 59 ? -33.460 20.488 -57.171 1.00 12.73 39 ASN C C 1
ATOM 9925 O O . ASN C 1 59 ? -34.196 19.677 -57.724 1.00 11.79 39 ASN C O 1
ATOM 9930 N N . ALA C 1 60 ? -33.104 21.639 -57.729 1.00 14.64 40 ALA C N 1
ATOM 9931 C CA . ALA C 1 60 ? -33.585 22.039 -59.051 1.00 17.15 40 ALA C CA 1
ATOM 9932 C C . ALA C 1 60 ? -33.287 21.023 -60.150 1.00 20.37 40 ALA C C 1
ATOM 9933 O O . ALA C 1 60 ? -33.963 20.993 -61.180 1.00 22.73 40 ALA C O 1
ATOM 9935 N N . ASP C 1 61 ? -32.284 20.183 -59.936 1.00 19.76 41 ASP C N 1
ATOM 9936 C CA . ASP C 1 61 ? -31.935 19.205 -60.945 1.00 20.39 41 ASP C CA 1
ATOM 9937 C C . ASP C 1 61 ? -32.804 17.949 -60.924 1.00 20.22 41 ASP C C 1
ATOM 9938 O O . ASP C 1 61 ? -32.680 17.102 -61.800 1.00 24.08 41 ASP C O 1
ATOM 9943 N N . THR C 1 62 ? -33.702 17.831 -59.953 1.00 18.62 42 THR C N 1
ATOM 9944 C CA . THR C 1 62 ? -34.571 16.653 -59.883 1.00 18.20 42 THR C CA 1
ATOM 9945 C C . THR C 1 62 ? -35.991 16.907 -60.389 1.00 17.66 42 THR C C 1
ATOM 9946 O O . THR C 1 62 ? -36.873 16.063 -60.225 1.00 17.77 42 THR C O 1
ATOM 9950 N N . ILE C 1 63 ? -36.220 18.063 -60.998 1.00 18.40 43 ILE C N 1
ATOM 9951 C CA . ILE C 1 63 ? -37.550 18.382 -61.508 1.00 18.29 43 ILE C CA 1
ATOM 9952 C C . ILE C 1 63 ? -37.993 17.367 -62.559 1.00 18.76 43 ILE C C 1
ATOM 9953 O O . ILE C 1 63 ? -37.263 17.093 -63.507 1.00 20.94 43 ILE C O 1
ATOM 9958 N N . GLY C 1 64 ? -39.189 16.809 -62.378 1.00 16.86 44 GLY C N 1
ATOM 9959 C CA . GLY C 1 64 ? -39.710 15.830 -63.319 1.00 17.83 44 GLY C CA 1
ATOM 9960 C C . GLY C 1 64 ? -39.101 14.439 -63.213 1.00 20.32 44 GLY C C 1
ATOM 9961 O O . GLY C 1 64 ? -39.248 13.617 -64.118 1.00 20.96 44 GLY C O 1
ATOM 9962 N N . GLN C 1 65 ? -38.433 14.158 -62.104 1.00 17.99 45 GLN C N 1
ATOM 9963 C CA . GLN C 1 65 ? -37.795 12.866 -61.929 1.00 19.20 45 GLN C CA 1
ATOM 9964 C C . GLN C 1 65 ? -38.749 11.718 -61.624 1.00 18.43 45 GLN C C 1
ATOM 9965 O O . GLN C 1 65 ? -39.636 11.856 -60.784 1.00 18.50 45 GLN C O 1
ATOM 9971 N N . MET C 1 66 ? -38.553 10.590 -62.308 1.00 14.58 46 MET C N 1
ATOM 9972 C CA . MET C 1 66 ? -39.364 9.390 -62.091 1.00 19.27 46 MET C CA 1
ATOM 9973 C C . MET C 1 66 ? -38.579 8.502 -61.129 1.00 21.00 46 MET C C 1
ATOM 9974 O O . MET C 1 66 ? -37.555 7.928 -61.501 1.00 23.62 46 MET C O 1
ATOM 9979 N N . SER C 1 67 ? -39.072 8.386 -59.901 1.00 21.95 47 SER C N 1
ATOM 9980 C CA . SER C 1 67 ? -38.400 7.613 -58.862 1.00 22.17 47 SER C CA 1
ATOM 9981 C C . SER C 1 67 ? -38.802 6.149 -58.745 1.00 23.14 47 SER C C 1
ATOM 9982 O O . SER C 1 67 ? -38.206 5.396 -57.967 1.00 22.94 47 SER C O 1
ATOM 9985 N N . CYS C 1 68 ? -39.817 5.735 -59.487 1.00 22.56 48 CYS C N 1
ATOM 9986 C CA . CYS C 1 68 ? -40.227 4.348 -59.397 1.00 22.86 48 CYS C CA 1
ATOM 9987 C C . CYS C 1 68 ? -40.190 3.673 -60.761 1.00 22.25 48 CYS C C 1
ATOM 9988 O O . CYS C 1 68 ? -39.170 3.714 -61.453 1.00 21.84 48 CYS C O 1
ATOM 9991 N N . ASN C 1 69 ? -41.297 3.052 -61.147 1.00 21.37 49 ASN C N 1
ATOM 9992 C CA . ASN C 1 69 ? -41.386 2.357 -62.426 1.00 25.53 49 ASN C CA 1
ATOM 9993 C C . ASN C 1 69 ? -41.133 3.338 -63.574 1.00 24.33 49 ASN C C 1
ATOM 9994 O O . ASN C 1 69 ? -41.660 4.446 -63.575 1.00 26.21 49 ASN C O 1
ATOM 9999 N N . PRO C 1 70 ? -40.306 2.951 -64.556 1.00 24.73 50 PRO C N 1
ATOM 10000 C CA . PRO C 1 70 ? -40.026 3.851 -65.685 1.00 23.97 50 PRO C CA 1
ATOM 10001 C C . PRO C 1 70 ? -41.156 3.798 -66.703 1.00 25.83 50 PRO C C 1
ATOM 10002 O O . PRO C 1 70 ? -40.908 3.692 -67.904 1.00 29.56 50 PRO C O 1
ATOM 10006 N N . ALA C 1 71 ? -42.397 3.857 -66.237 1.00 24.12 51 ALA C N 1
ATOM 10007 C CA . ALA C 1 71 ? -43.515 3.774 -67.162 1.00 24.03 51 ALA C CA 1
ATOM 10008 C C . ALA C 1 71 ? -44.588 4.812 -66.920 1.00 23.96 51 ALA C C 1
ATOM 10009 O O . ALA C 1 71 ? -44.710 5.365 -65.826 1.00 26.49 51 ALA C O 1
ATOM 10011 N N . ILE C 1 72 ? -45.358 5.069 -67.967 1.00 23.01 52 ILE C N 1
ATOM 10012 C CA . ILE C 1 72 ? -46.457 6.010 -67.918 1.00 21.00 52 ILE C CA 1
ATOM 10013 C C . ILE C 1 72 ? -47.647 5.330 -68.568 1.00 21.48 52 ILE C C 1
ATOM 10014 O O . ILE C 1 72 ? -47.544 4.785 -69.668 1.00 21.54 52 ILE C O 1
ATOM 10019 N N . GLY C 1 73 ? -48.776 5.337 -67.872 1.00 21.58 53 GLY C N 1
ATOM 10020 C CA . GLY C 1 73 ? -49.958 4.701 -68.412 1.00 21.07 53 GLY C CA 1
ATOM 10021 C C . GLY C 1 73 ? -50.309 3.450 -67.639 1.00 21.72 53 GLY C C 1
ATOM 10022 O O . GLY C 1 73 ? -49.789 3.217 -66.548 1.00 20.57 53 GLY C O 1
ATOM 10023 N N . GLY C 1 74 ? -51.183 2.636 -68.217 1.00 23.18 54 GLY C N 1
ATOM 10024 C CA . GLY C 1 74 ? -51.630 1.424 -67.553 1.00 24.61 54 GLY C CA 1
ATOM 10025 C C . GLY C 1 74 ? -53.146 1.388 -67.590 1.00 24.31 54 GLY C C 1
ATOM 10026 O O . GLY C 1 74 ? -53.759 2.188 -68.289 1.00 25.13 54 GLY C O 1
ATOM 10027 N N . ILE C 1 75 ? -53.752 0.485 -66.829 1.00 26.14 55 ILE C N 1
ATOM 10028 C CA . ILE C 1 75 ? -55.203 0.344 -66.805 1.00 28.79 55 ILE C CA 1
ATOM 10029 C C . ILE C 1 75 ? -55.991 1.650 -66.688 1.00 28.14 55 ILE C C 1
ATOM 10030 O O . ILE C 1 75 ? -56.715 2.018 -67.615 1.00 32.55 55 ILE C O 1
ATOM 10035 N N . ALA C 1 76 ? -55.875 2.348 -65.565 1.00 21.15 56 ALA C N 1
ATOM 10036 C CA . ALA C 1 76 ? -56.615 3.596 -65.419 1.00 20.36 56 ALA C CA 1
ATOM 10037 C C . ALA C 1 76 ? -55.709 4.807 -65.652 1.00 18.69 56 ALA C C 1
ATOM 10038 O O . ALA C 1 76 ? -56.149 5.851 -66.147 1.00 19.36 56 ALA C O 1
ATOM 10040 N N . LYS C 1 77 ? -54.442 4.650 -65.293 1.00 13.94 57 LYS C N 1
ATOM 10041 C CA . LYS C 1 77 ? -53.444 5.695 -65.447 1.00 12.50 57 LYS C CA 1
ATOM 10042 C C . LYS C 1 77 ? -53.417 6.283 -66.865 1.00 12.75 57 LYS C C 1
ATOM 10043 O O . LYS C 1 77 ? -53.442 7.502 -67.043 1.00 12.39 57 LYS C O 1
ATOM 10049 N N . GLY C 1 78 ? -53.379 5.405 -67.866 1.00 15.89 58 GLY C N 1
ATOM 10050 C CA . GLY C 1 78 ? -53.327 5.835 -69.258 1.00 15.02 58 GLY C CA 1
ATOM 10051 C C . GLY C 1 78 ? -54.426 6.783 -69.710 1.00 16.08 58 GLY C C 1
ATOM 10052 O O . GLY C 1 78 ? -54.184 7.704 -70.504 1.00 16.70 58 GLY C O 1
ATOM 10053 N N . ILE C 1 79 ? -55.642 6.560 -69.221 1.00 15.44 59 ILE C N 1
ATOM 10054 C CA . ILE C 1 79 ? -56.761 7.413 -69.592 1.00 16.25 59 ILE C CA 1
ATOM 10055 C C . ILE C 1 79 ? -56.612 8.782 -68.932 1.00 15.95 59 ILE C C 1
ATOM 10056 O O . ILE C 1 79 ? -56.921 9.806 -69.548 1.00 15.46 59 ILE C O 1
ATOM 10061 N N . VAL C 1 80 ? -56.113 8.794 -67.695 1.00 13.73 60 VAL C N 1
ATOM 10062 C CA . VAL C 1 80 ? -55.886 10.034 -66.962 1.00 10.32 60 VAL C CA 1
ATOM 10063 C C . VAL C 1 80 ? -54.841 10.903 -67.690 1.00 12.80 60 VAL C C 1
ATOM 10064 O O . VAL C 1 80 ? -54.938 12.131 -67.704 1.00 13.68 60 VAL C O 1
ATOM 10068 N N . VAL C 1 81 ? -53.849 10.261 -68.300 1.00 13.19 61 VAL C N 1
ATOM 10069 C CA . VAL C 1 81 ? -52.820 10.982 -69.047 1.00 14.32 61 VAL C CA 1
ATOM 10070 C C . VAL C 1 81 ? -53.483 11.643 -70.262 1.00 15.25 61 VAL C C 1
ATOM 10071 O O . VAL C 1 81 ? -53.220 12.804 -70.572 1.00 16.34 61 VAL C O 1
ATOM 10075 N N . ARG C 1 82 ? -54.349 10.891 -70.938 1.00 15.88 62 ARG C N 1
ATOM 10076 C CA . ARG C 1 82 ? -55.069 11.383 -72.107 1.00 15.32 62 ARG C CA 1
ATOM 10077 C C . ARG C 1 82 ? -55.910 12.598 -71.701 1.00 15.37 62 ARG C C 1
ATOM 10078 O O . ARG C 1 82 ? -56.039 13.553 -72.464 1.00 16.38 62 ARG C O 1
ATOM 10086 N N . GLU C 1 83 ? -56.469 12.560 -70.493 1.00 16.29 63 GLU C N 1
ATOM 10087 C CA . GLU C 1 83 ? -57.304 13.659 -69.991 1.00 19.50 63 GLU C CA 1
ATOM 10088 C C . GLU C 1 83 ? -56.464 14.881 -69.625 1.00 17.59 63 GLU C C 1
ATOM 10089 O O . GLU C 1 83 ? -56.858 16.018 -69.891 1.00 17.13 63 GLU C O 1
ATOM 10095 N N . ILE C 1 84 ? -55.316 14.645 -69.001 1.00 15.42 64 ILE C N 1
ATOM 10096 C CA . ILE C 1 84 ? -54.422 15.739 -68.642 1.00 15.51 64 ILE C CA 1
ATOM 10097 C C . ILE C 1 84 ? -54.023 16.455 -69.935 1.00 16.91 64 ILE C C 1
ATOM 10098 O O . ILE C 1 84 ? -53.995 17.685 -70.008 1.00 16.92 64 ILE C O 1
ATOM 10103 N N . ASP C 1 85 ? -53.723 15.664 -70.958 1.00 16.44 65 ASP C N 1
ATOM 10104 C CA . ASP C 1 85 ? -53.323 16.196 -72.243 1.00 15.88 65 ASP C CA 1
ATOM 10105 C C . ASP C 1 85 ? -54.443 16.987 -72.911 1.00 18.52 65 ASP C C 1
ATOM 10106 O O . ASP C 1 85 ? -54.189 17.983 -73.592 1.00 20.59 65 ASP C O 1
ATOM 10111 N N . ALA C 1 86 ? -55.681 16.534 -72.730 1.00 17.19 66 ALA C N 1
ATOM 10112 C CA . ALA C 1 86 ? -56.829 17.204 -73.335 1.00 18.25 66 ALA C CA 1
ATOM 10113 C C . ALA C 1 86 ? -57.130 18.529 -72.648 1.00 17.46 66 ALA C C 1
ATOM 10114 O O . ALA C 1 86 ? -57.684 19.442 -73.264 1.00 16.69 66 ALA C O 1
ATOM 10116 N N . LEU C 1 87 ? -56.763 18.625 -71.373 1.00 17.08 67 LEU C N 1
ATOM 10117 C CA . LEU C 1 87 ? -56.984 19.833 -70.595 1.00 16.52 67 LEU C CA 1
ATOM 10118 C C . LEU C 1 87 ? -55.906 20.877 -70.849 1.00 17.38 67 LEU C C 1
ATOM 10119 O O . LEU C 1 87 ? -56.085 22.053 -70.530 1.00 20.13 67 LEU C O 1
ATOM 10124 N N . GLY C 1 88 ? -54.783 20.447 -71.414 1.00 17.49 68 GLY C N 1
ATOM 10125 C CA . GLY C 1 88 ? -53.686 21.367 -71.668 1.00 16.53 68 GLY C CA 1
ATOM 10126 C C . GLY C 1 88 ? -52.463 21.126 -70.789 1.00 16.55 68 GLY C C 1
ATOM 10127 O O . GLY C 1 88 ? -51.623 22.015 -70.644 1.00 16.92 68 GLY C O 1
ATOM 10128 N N . GLY C 1 89 ? -52.357 19.929 -70.203 1.00 16.02 69 GLY C N 1
ATOM 10129 C CA . GLY C 1 89 ? -51.220 19.590 -69.354 1.00 14.11 69 GLY C CA 1
ATOM 10130 C C . GLY C 1 89 ? -50.019 19.106 -70.154 1.00 15.56 69 GLY C C 1
ATOM 10131 O O . GLY C 1 89 ? -50.087 19.064 -71.384 1.00 15.61 69 GLY C O 1
ATOM 10132 N N . GLU C 1 90 ? -48.930 18.731 -69.476 1.00 14.42 70 GLU C N 1
ATOM 10133 C CA . GLU C 1 90 ? -47.712 18.276 -70.165 1.00 16.29 70 GLU C CA 1
ATOM 10134 C C . GLU C 1 90 ? -47.405 16.780 -70.204 1.00 15.12 70 GLU C C 1
ATOM 10135 O O . GLU C 1 90 ? -46.815 16.306 -71.178 1.00 15.95 70 GLU C O 1
ATOM 10141 N N . MET C 1 91 ? -47.769 16.044 -69.156 1.00 11.25 71 MET C N 1
ATOM 10142 C CA . MET C 1 91 ? -47.456 14.619 -69.103 1.00 13.28 71 MET C CA 1
ATOM 10143 C C . MET C 1 91 ? -47.595 13.901 -70.451 1.00 14.85 71 MET C C 1
ATOM 10144 O O . MET C 1 91 ? -46.675 13.207 -70.879 1.00 14.76 71 MET C O 1
ATOM 10149 N N . GLY C 1 92 ? -48.732 14.068 -71.121 1.00 13.29 72 GLY C N 1
ATOM 10150 C CA . GLY C 1 92 ? -48.911 13.432 -72.413 1.00 12.73 72 GLY C CA 1
ATOM 10151 C C . GLY C 1 92 ? -47.798 13.782 -73.400 1.00 15.59 72 GLY C C 1
ATOM 10152 O O . GLY C 1 92 ? -47.163 12.891 -73.976 1.00 14.16 72 GLY C O 1
ATOM 10153 N N . LYS C 1 93 ? -47.556 15.075 -73.606 1.00 14.88 73 LYS C N 1
ATOM 10154 C CA . LYS C 1 93 ? -46.509 15.504 -74.532 1.00 17.95 73 LYS C CA 1
ATOM 10155 C C . LYS C 1 93 ? -45.155 14.912 -74.118 1.00 19.54 73 LYS C C 1
ATOM 10156 O O . LYS C 1 93 ? -44.365 14.457 -74.960 1.00 16.93 73 LYS C O 1
ATOM 10162 N N . ALA C 1 94 ? -44.899 14.924 -72.811 1.00 17.21 74 ALA C N 1
ATOM 10163 C CA . ALA C 1 94 ? -43.648 14.416 -72.256 1.00 17.36 74 ALA C CA 1
ATOM 10164 C C . ALA C 1 94 ? -43.350 12.973 -72.637 1.00 17.07 74 ALA C C 1
ATOM 10165 O O . ALA C 1 94 ? -42.278 12.686 -73.166 1.00 18.12 74 ALA C O 1
ATOM 10167 N N . ILE C 1 95 ? -44.289 12.063 -72.376 1.00 16.42 75 ILE C N 1
ATOM 10168 C CA . ILE C 1 95 ? -44.054 10.656 -72.692 1.00 16.18 75 ILE C CA 1
ATOM 10169 C C . ILE C 1 95 ? -43.964 10.389 -74.188 1.00 15.70 75 ILE C C 1
ATOM 10170 O O . ILE C 1 95 ? -43.215 9.520 -74.618 1.00 15.84 75 ILE C O 1
ATOM 10175 N N . ASP C 1 96 ? -44.711 11.145 -74.983 1.00 15.94 76 ASP C N 1
ATOM 10176 C CA . ASP C 1 96 ? -44.677 10.969 -76.425 1.00 16.88 76 ASP C CA 1
ATOM 10177 C C . ASP C 1 96 ? -43.306 11.294 -76.998 1.00 18.81 76 ASP C C 1
ATOM 10178 O O . ASP C 1 96 ? -42.852 10.643 -77.939 1.00 18.06 76 ASP C O 1
ATOM 10183 N N . GLN C 1 97 ? -42.649 12.301 -76.427 1.00 21.83 77 GLN C N 1
ATOM 10184 C CA . GLN C 1 97 ? -41.324 12.713 -76.888 1.00 22.67 77 GLN C CA 1
ATOM 10185 C C . GLN C 1 97 ? -40.200 11.879 -76.292 1.00 22.38 77 GLN C C 1
ATOM 10186 O O . GLN C 1 97 ? -39.117 11.785 -76.880 1.00 22.11 77 GLN C O 1
ATOM 10192 N N . THR C 1 98 ? -40.449 11.274 -75.133 1.00 17.80 78 THR C N 1
ATOM 10193 C CA . THR C 1 98 ? -39.411 10.491 -74.472 1.00 16.06 78 THR C CA 1
ATOM 10194 C C . THR C 1 98 ? -39.691 9.000 -74.285 1.00 18.59 78 THR C C 1
ATOM 10195 O O . THR C 1 98 ? -38.869 8.278 -73.713 1.00 17.16 78 THR C O 1
ATOM 10199 N N . GLY C 1 99 ? -40.839 8.534 -74.767 1.00 19.35 79 GLY C N 1
ATOM 10200 C CA . GLY C 1 99 ? -41.173 7.127 -74.625 1.00 18.04 79 GLY C CA 1
ATOM 10201 C C . GLY C 1 99 ? -40.358 6.239 -75.542 1.00 17.77 79 GLY C C 1
ATOM 10202 O O . GLY C 1 99 ? -40.075 6.618 -76.678 1.00 18.61 79 GLY C O 1
ATOM 10203 N N . ILE C 1 100 ? -39.973 5.060 -75.059 1.00 17.71 80 ILE C N 1
ATOM 10204 C CA . ILE C 1 100 ? -39.186 4.146 -75.877 1.00 17.74 80 ILE C CA 1
ATOM 10205 C C . ILE C 1 100 ? -39.946 2.856 -76.212 1.00 20.45 80 ILE C C 1
ATOM 10206 O O . ILE C 1 100 ? -39.416 1.951 -76.871 1.00 17.26 80 ILE C O 1
ATOM 10211 N N . GLN C 1 101 ? -41.194 2.789 -75.749 1.00 21.09 81 GLN C N 1
ATOM 10212 C CA . GLN C 1 101 ? -42.084 1.660 -76.022 1.00 20.85 81 GLN C CA 1
ATOM 10213 C C . GLN C 1 101 ? -43.531 2.053 -75.706 1.00 19.08 81 GLN C C 1
ATOM 10214 O O . GLN C 1 101 ? -43.817 2.586 -74.636 1.00 17.02 81 GLN C O 1
ATOM 10220 N N . PHE C 1 102 ? -44.433 1.789 -76.647 1.00 18.46 82 PHE C N 1
ATOM 10221 C CA . PHE C 1 102 ? -45.845 2.115 -76.482 1.00 17.56 82 PHE C CA 1
ATOM 10222 C C . PHE C 1 102 ? -46.739 0.951 -76.880 1.00 20.06 82 PHE C C 1
ATOM 10223 O O . PHE C 1 102 ? -46.503 0.298 -77.896 1.00 20.32 82 PHE C O 1
ATOM 10231 N N . LYS C 1 103 ? -47.769 0.688 -76.085 1.00 20.39 83 LYS C N 1
ATOM 10232 C CA . LYS C 1 103 ? -48.702 -0.374 -76.417 1.00 20.73 83 LYS C CA 1
ATOM 10233 C C . LYS C 1 103 ? -50.047 -0.127 -75.753 1.00 21.72 83 LYS C C 1
ATOM 10234 O O . LYS C 1 103 ? -50.184 0.736 -74.879 1.00 20.99 83 LYS C O 1
ATOM 10240 N N . MET C 1 104 ? -51.042 -0.890 -76.183 1.00 21.49 84 MET C N 1
ATOM 10241 C CA . MET C 1 104 ? -52.387 -0.779 -75.647 1.00 24.03 84 MET C CA 1
ATOM 10242 C C . MET C 1 104 ? -52.620 -1.998 -74.752 1.00 22.48 84 MET C C 1
ATOM 10243 O O . MET C 1 104 ? -52.203 -3.096 -75.100 1.00 22.74 84 MET C O 1
ATOM 10248 N N . LEU C 1 105 ? -53.257 -1.801 -73.600 1.00 25.03 85 LEU C N 1
ATOM 10249 C CA . LEU C 1 105 ? -53.564 -2.906 -72.692 1.00 28.27 85 LEU C CA 1
ATOM 10250 C C . LEU C 1 105 ? -55.020 -3.325 -72.910 1.00 31.44 85 LEU C C 1
ATOM 10251 O O . LEU C 1 105 ? -55.854 -2.491 -73.263 1.00 31.18 85 LEU C O 1
ATOM 10256 N N . ASN C 1 106 ? -55.315 -4.610 -72.699 1.00 37.53 86 ASN C N 1
ATOM 10257 C CA . ASN C 1 106 ? -56.660 -5.158 -72.905 1.00 42.64 86 ASN C CA 1
ATOM 10258 C C . ASN C 1 106 ? -57.054 -5.043 -74.377 1.00 46.24 86 ASN C C 1
ATOM 10259 O O . ASN C 1 106 ? -58.151 -4.589 -74.697 1.00 47.01 86 ASN C O 1
ATOM 10264 N N . THR C 1 107 ? -56.160 -5.463 -75.266 1.00 50.22 87 THR C N 1
ATOM 10265 C CA . THR C 1 107 ? -56.398 -5.368 -76.705 1.00 55.35 87 THR C CA 1
ATOM 10266 C C . THR C 1 107 ? -57.284 -6.455 -77.306 1.00 56.92 87 THR C C 1
ATOM 10267 O O . THR C 1 107 ? -57.448 -6.525 -78.529 1.00 56.94 87 THR C O 1
ATOM 10271 N N . ARG C 1 108 ? -57.863 -7.295 -76.461 1.00 57.39 88 ARG C N 1
ATOM 10272 C CA . ARG C 1 108 ? -58.714 -8.360 -76.967 1.00 61.32 88 ARG C CA 1
ATOM 10273 C C . ARG C 1 108 ? -60.153 -8.206 -76.487 1.00 61.31 88 ARG C C 1
ATOM 10274 O O . ARG C 1 108 ? -60.942 -9.144 -76.592 1.00 63.46 88 ARG C O 1
ATOM 10282 N N . LYS C 1 109 ? -60.503 -7.028 -75.976 1.00 60.11 89 LYS C N 1
ATOM 10283 C CA . LYS C 1 109 ? -61.849 -6.813 -75.455 1.00 58.44 89 LYS C CA 1
ATOM 10284 C C . LYS C 1 109 ? -62.579 -5.552 -75.913 1.00 56.93 89 LYS C C 1
ATOM 10285 O O . LYS C 1 109 ? -63.362 -4.987 -75.147 1.00 59.06 89 LYS C O 1
ATOM 10291 N N . GLY C 1 110 ? -62.350 -5.109 -77.144 1.00 52.71 90 GLY C N 1
ATOM 10292 C CA . GLY C 1 110 ? -63.027 -3.908 -77.606 1.00 48.49 90 GLY C CA 1
ATOM 10293 C C . GLY C 1 110 ? -62.309 -2.641 -77.170 1.00 47.96 90 GLY C C 1
ATOM 10294 O O . GLY C 1 110 ? -61.942 -2.487 -76.001 1.00 45.89 90 GLY C O 1
ATOM 10295 N N . LYS C 1 111 ? -62.126 -1.728 -78.119 1.00 46.09 91 LYS C N 1
ATOM 10296 C CA . LYS C 1 111 ? -61.425 -0.465 -77.894 1.00 44.38 91 LYS C CA 1
ATOM 10297 C C . LYS C 1 111 ? -61.874 0.382 -76.706 1.00 42.17 91 LYS C C 1
ATOM 10298 O O . LYS C 1 111 ? -61.133 1.254 -76.256 1.00 41.59 91 LYS C O 1
ATOM 10304 N N . ALA C 1 112 ? -63.074 0.128 -76.194 1.00 39.30 92 ALA C N 1
ATOM 10305 C CA . ALA C 1 112 ? -63.595 0.906 -75.075 1.00 35.94 92 ALA C CA 1
ATOM 10306 C C . ALA C 1 112 ? -62.923 0.633 -73.727 1.00 35.08 92 ALA C C 1
ATOM 10307 O O . ALA C 1 112 ? -62.863 1.522 -72.879 1.00 32.97 92 ALA C O 1
ATOM 10309 N N . VAL C 1 113 ? -62.427 -0.586 -73.524 1.00 34.43 93 VAL C N 1
ATOM 10310 C CA . VAL C 1 113 ? -61.776 -0.935 -72.258 1.00 34.35 93 VAL C CA 1
ATOM 10311 C C . VAL C 1 113 ? -60.253 -0.898 -72.330 1.00 32.88 93 VAL C C 1
ATOM 10312 O O . VAL C 1 113 ? -59.574 -1.258 -71.371 1.00 31.12 93 VAL C O 1
ATOM 10316 N N . GLN C 1 114 ? -59.728 -0.460 -73.468 1.00 30.94 94 GLN C N 1
ATOM 10317 C CA . GLN C 1 114 ? -58.288 -0.375 -73.670 1.00 31.40 94 GLN C CA 1
ATOM 10318 C C . GLN C 1 114 ? -57.686 0.860 -73.011 1.00 30.54 94 GLN C C 1
ATOM 10319 O O . GLN C 1 114 ? -58.359 1.865 -72.830 1.00 33.39 94 GLN C O 1
ATOM 10325 N N . SER C 1 115 ? -56.418 0.772 -72.631 1.00 30.63 95 SER C N 1
ATOM 10326 C CA . SER C 1 115 ? -55.737 1.901 -72.011 1.00 29.43 95 SER C CA 1
ATOM 10327 C C . SER C 1 115 ? -54.255 1.861 -72.384 1.00 27.81 95 SER C C 1
ATOM 10328 O O . SER C 1 115 ? -53.605 0.825 -72.266 1.00 26.22 95 SER C O 1
ATOM 10331 N N . PRO C 1 116 ? -53.707 3.001 -72.834 1.00 24.91 96 PRO C N 1
ATOM 10332 C CA . PRO C 1 116 ? -52.310 3.153 -73.247 1.00 22.29 96 PRO C CA 1
ATOM 10333 C C . PRO C 1 116 ? -51.287 2.963 -72.127 1.00 21.18 96 PRO C C 1
ATOM 10334 O O . PRO C 1 116 ? -51.547 3.281 -70.967 1.00 17.02 96 PRO C O 1
ATOM 10338 N N . ARG C 1 117 ? -50.123 2.438 -72.495 1.00 21.18 97 ARG C N 1
ATOM 10339 C CA . ARG C 1 117 ? -49.027 2.233 -71.557 1.00 21.71 97 ARG C CA 1
ATOM 10340 C C . ARG C 1 117 ? -47.712 2.364 -72.315 1.00 22.37 97 ARG C C 1
ATOM 10341 O O . ARG C 1 117 ? -47.542 1.774 -73.389 1.00 23.28 97 ARG C O 1
ATOM 10349 N N . ALA C 1 118 ? -46.786 3.137 -71.756 1.00 19.83 98 ALA C N 1
ATOM 10350 C CA . ALA C 1 118 ? -45.497 3.337 -72.389 1.00 19.09 98 ALA C CA 1
ATOM 10351 C C . ALA C 1 118 ? -44.351 3.215 -71.406 1.00 18.76 98 ALA C C 1
ATOM 10352 O O . ALA C 1 118 ? -44.517 3.447 -70.215 1.00 21.35 98 ALA C O 1
ATOM 10354 N N . GLN C 1 119 ? -43.195 2.818 -71.924 1.00 18.24 99 GLN C N 1
ATOM 10355 C CA . GLN C 1 119 ? -41.977 2.707 -71.139 1.00 15.68 99 GLN C CA 1
ATOM 10356 C C . GLN C 1 119 ? -41.288 4.031 -71.429 1.00 15.87 99 GLN C C 1
ATOM 10357 O O . GLN C 1 119 ? -41.232 4.461 -72.580 1.00 17.41 99 GLN C O 1
ATOM 10363 N N . ALA C 1 120 ? -40.777 4.690 -70.403 1.00 15.20 100 ALA C N 1
ATOM 10364 C CA . ALA C 1 120 ? -40.119 5.970 -70.620 1.00 16.75 100 ALA C CA 1
ATOM 10365 C C . ALA C 1 120 ? -38.617 5.952 -70.404 1.00 16.13 100 ALA C C 1
ATOM 10366 O O . ALA C 1 120 ? -38.097 5.179 -69.606 1.00 15.52 100 ALA C O 1
ATOM 10368 N N . ASP C 1 121 ? -37.917 6.803 -71.142 1.00 16.94 101 ASP C N 1
ATOM 10369 C CA . ASP C 1 121 ? -36.483 6.938 -70.948 1.00 17.95 101 ASP C CA 1
ATOM 10370 C C . ASP C 1 121 ? -36.472 7.947 -69.790 1.00 17.32 101 ASP C C 1
ATOM 10371 O O . ASP C 1 121 ? -36.651 9.146 -70.004 1.00 15.43 101 ASP C O 1
ATOM 10376 N N . LYS C 1 122 ? -36.320 7.444 -68.565 1.00 18.94 102 LYS C N 1
ATOM 10377 C CA . LYS C 1 122 ? -36.325 8.284 -67.366 1.0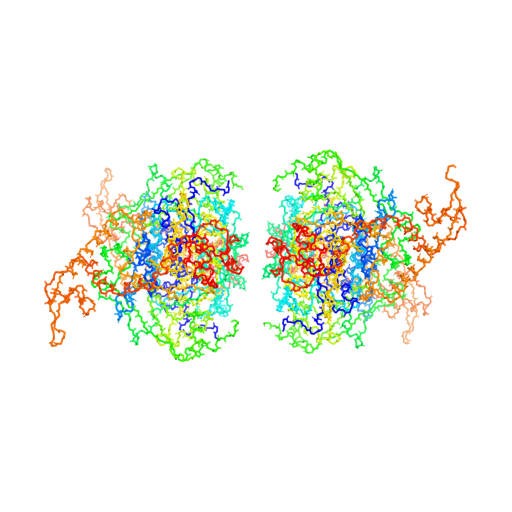0 19.56 102 LYS C CA 1
ATOM 10378 C C . LYS C 1 122 ? -35.518 9.561 -67.502 1.00 19.19 102 LYS C C 1
ATOM 10379 O O . LYS C 1 122 ? -35.976 10.633 -67.127 1.00 22.40 102 LYS C O 1
ATOM 10385 N N . LYS C 1 123 ? -34.310 9.442 -68.030 1.00 19.12 103 LYS C N 1
ATOM 10386 C CA . LYS C 1 123 ? -33.447 10.589 -68.178 1.00 17.81 103 LYS C CA 1
ATOM 10387 C C . LYS C 1 123 ? -34.048 11.628 -69.121 1.00 19.94 103 LYS C C 1
ATOM 10388 O O . LYS C 1 123 ? -34.180 12.796 -68.763 1.00 21.07 103 LYS C O 1
ATOM 10394 N N . ARG C 1 124 ? -34.414 11.200 -70.324 1.00 19.19 104 ARG C N 1
ATOM 10395 C CA . ARG C 1 124 ? -34.992 12.104 -71.312 1.00 20.24 104 ARG C CA 1
ATOM 10396 C C . ARG C 1 124 ? -36.279 12.729 -70.774 1.00 20.93 104 ARG C C 1
ATOM 10397 O O . ARG C 1 124 ? -36.561 13.901 -71.018 1.00 21.82 104 ARG C O 1
ATOM 10405 N N . TYR C 1 125 ? -37.066 11.934 -70.057 1.00 17.35 105 TYR C N 1
ATOM 10406 C CA . TYR C 1 125 ? -38.314 12.423 -69.504 1.00 17.40 105 TYR C CA 1
ATOM 10407 C C . TYR C 1 125 ? -38.055 13.567 -68.514 1.00 19.64 105 TYR C C 1
ATOM 10408 O O . TYR C 1 125 ? -38.714 14.608 -68.569 1.00 21.90 105 TYR C O 1
ATOM 10417 N N . ARG C 1 126 ? -37.097 13.372 -67.612 1.00 19.21 106 ARG C N 1
ATOM 10418 C CA . ARG C 1 126 ? -36.755 14.388 -66.624 1.00 19.84 106 ARG C CA 1
ATOM 10419 C C . ARG C 1 126 ? -36.308 15.682 -67.311 1.00 21.26 106 ARG C C 1
ATOM 10420 O O . ARG C 1 126 ? -36.783 16.769 -66.981 1.00 22.82 106 ARG C O 1
ATOM 10428 N N . GLU C 1 127 ? -35.394 15.560 -68.269 1.00 19.14 107 GLU C N 1
ATOM 10429 C CA . GLU C 1 127 ? -34.893 16.726 -68.986 1.00 22.89 107 GLU C CA 1
ATOM 10430 C C . GLU C 1 127 ? -36.002 17.472 -69.708 1.00 20.76 107 GLU C C 1
ATOM 10431 O O . GLU C 1 127 ? -36.037 18.704 -69.717 1.00 21.15 107 GLU C O 1
ATOM 10437 N N . TYR C 1 128 ? -36.907 16.716 -70.317 1.00 18.01 108 TYR C N 1
ATOM 10438 C CA . TYR C 1 128 ? -38.018 17.305 -71.028 1.00 16.31 108 TYR C CA 1
ATOM 10439 C C . TYR C 1 128 ? -38.816 18.202 -70.083 1.00 17.95 108 TYR C C 1
ATOM 10440 O O . TYR C 1 128 ? -39.088 19.364 -70.393 1.00 16.44 108 TYR C O 1
ATOM 10449 N N . MET C 1 129 ? -39.187 17.660 -68.926 1.00 19.05 109 MET C N 1
ATOM 10450 C CA . MET C 1 129 ? -39.965 18.421 -67.951 1.00 18.37 109 MET C CA 1
ATOM 10451 C C . MET C 1 129 ? -39.213 19.632 -67.413 1.00 17.50 109 MET C C 1
ATOM 10452 O O . MET C 1 129 ? -39.802 20.689 -67.216 1.00 17.06 109 MET C O 1
ATOM 10457 N N . LYS C 1 130 ? -37.915 19.476 -67.177 1.00 17.28 110 LYS C N 1
ATOM 10458 C CA . LYS C 1 130 ? -37.099 20.571 -66.671 1.00 18.82 110 LYS C CA 1
ATOM 10459 C C . LYS C 1 130 ? -37.028 21.669 -67.735 1.00 19.79 110 LYS C C 1
ATOM 10460 O O . LYS C 1 130 ? -37.176 22.858 -67.435 1.00 17.48 110 LYS C O 1
ATOM 10466 N N . LYS C 1 131 ? -36.815 21.271 -68.985 1.00 16.94 111 LYS C N 1
ATOM 10467 C CA . LYS C 1 131 ? -36.737 22.253 -70.057 1.00 17.62 111 LYS C CA 1
ATOM 10468 C C . LYS C 1 131 ? -38.043 23.045 -70.212 1.00 16.20 111 LYS C C 1
ATOM 10469 O O . LYS C 1 131 ? -38.014 24.265 -70.325 1.00 17.06 111 LYS C O 1
ATOM 10475 N N . VAL C 1 132 ? -39.184 22.355 -70.216 1.00 14.51 112 VAL C N 1
ATOM 10476 C CA . VAL C 1 132 ? -40.476 23.027 -70.356 1.00 13.02 112 VAL C CA 1
ATOM 10477 C C . VAL C 1 132 ? -40.719 23.995 -69.200 1.00 16.32 112 VAL C C 1
ATOM 10478 O O . VAL C 1 132 ? -41.123 25.142 -69.414 1.00 14.72 112 VAL C O 1
ATOM 10482 N N . CYS C 1 133 ? -40.468 23.539 -67.977 1.00 13.25 113 CYS C N 1
ATOM 10483 C CA . CYS C 1 133 ? -40.668 24.380 -66.808 1.00 15.52 113 CYS C CA 1
ATOM 10484 C C . CYS C 1 133 ? -39.764 25.611 -66.766 1.00 17.97 113 CYS C C 1
ATOM 10485 O O . CYS C 1 133 ? -40.211 26.689 -66.395 1.00 19.09 113 CYS C O 1
ATOM 10488 N N . GLU C 1 134 ? -38.501 25.453 -67.146 1.00 17.76 114 GLU C N 1
ATOM 10489 C CA . GLU C 1 134 ? -37.566 26.570 -67.120 1.00 21.53 114 GLU C CA 1
ATOM 10490 C C . GLU C 1 134 ? -37.878 27.649 -68.137 1.00 20.23 114 GLU C C 1
ATOM 10491 O O . GLU C 1 134 ? -37.600 28.815 -67.907 1.00 20.99 114 GLU C O 1
ATOM 10497 N N . ASN C 1 135 ? -38.440 27.261 -69.269 1.00 19.31 115 ASN C N 1
ATOM 10498 C CA . ASN C 1 135 ? -38.734 28.227 -70.313 1.00 21.14 115 ASN C CA 1
ATOM 10499 C C . ASN C 1 135 ? -40.186 28.711 -70.372 1.00 21.84 115 ASN C C 1
ATOM 10500 O O . ASN C 1 135 ? -40.554 29.491 -71.250 1.00 21.00 115 ASN C O 1
ATOM 10505 N N . GLN C 1 136 ? -41.003 28.260 -69.425 1.00 20.81 116 GLN C N 1
ATOM 10506 C CA . GLN C 1 136 ? -42.402 28.666 -69.369 1.00 19.34 116 GLN C CA 1
ATOM 10507 C C . GLN C 1 136 ? -42.524 30.089 -68.820 1.00 19.76 116 GLN C C 1
ATOM 10508 O O . GLN C 1 136 ? -42.086 30.380 -67.705 1.00 18.97 116 GLN C O 1
ATOM 10514 N N . GLU C 1 137 ? -43.113 30.972 -69.619 1.00 21.41 117 GLU C N 1
ATOM 10515 C CA . GLU C 1 137 ? -43.322 32.364 -69.229 1.00 24.16 117 GLU C CA 1
ATOM 10516 C C . GLU C 1 137 ? -44.180 32.460 -67.950 1.00 23.85 117 GLU C C 1
ATOM 10517 O O . GLU C 1 137 ? -45.144 31.703 -67.773 1.00 21.44 117 GLU C O 1
ATOM 10523 N N . ASN C 1 138 ? -43.820 33.388 -67.065 1.00 21.19 118 ASN C N 1
ATOM 10524 C CA . ASN C 1 138 ? -44.525 33.585 -65.794 1.00 21.36 118 ASN C CA 1
ATOM 10525 C C . ASN C 1 138 ? -44.180 32.544 -64.739 1.00 22.08 118 ASN C C 1
ATOM 10526 O O . ASN C 1 138 ? -44.654 32.635 -63.606 1.00 21.54 118 ASN C O 1
ATOM 10531 N N . LEU C 1 139 ? -43.382 31.546 -65.109 1.00 19.22 119 LEU C N 1
ATOM 10532 C CA . LEU C 1 139 ? -42.989 30.513 -64.162 1.00 18.16 119 LEU C CA 1
ATOM 10533 C C . LEU C 1 139 ? -41.544 30.700 -63.692 1.00 17.25 119 LEU C C 1
ATOM 10534 O O . LEU C 1 139 ? -40.626 30.828 -64.506 1.00 17.40 119 LEU C O 1
ATOM 10539 N N . TYR C 1 140 ? -41.353 30.720 -62.378 1.00 13.10 120 TYR C N 1
ATOM 10540 C CA . TYR C 1 140 ? -40.028 30.867 -61.794 1.00 13.80 120 TYR C CA 1
ATOM 10541 C C . TYR C 1 140 ? -39.737 29.676 -60.894 1.00 15.50 120 TYR C C 1
ATOM 10542 O O . TYR C 1 140 ? -40.578 29.271 -60.096 1.00 18.27 120 TYR C O 1
ATOM 10551 N N . ILE C 1 141 ? -38.540 29.123 -61.025 1.00 16.02 121 ILE C N 1
ATOM 10552 C CA . ILE C 1 141 ? -38.128 27.996 -60.214 1.00 16.94 121 ILE C CA 1
ATOM 10553 C C . ILE C 1 141 ? -37.244 28.502 -59.083 1.00 19.08 121 ILE C C 1
ATOM 10554 O O . ILE C 1 141 ? -36.316 29.288 -59.311 1.00 17.85 121 ILE C O 1
ATOM 10559 N N . LYS C 1 142 ? -37.539 28.050 -57.867 1.00 17.12 122 LYS C N 1
ATOM 10560 C CA . LYS C 1 142 ? -36.780 28.451 -56.685 1.00 17.37 122 LYS C CA 1
ATOM 10561 C C . LYS C 1 142 ? -36.294 27.218 -55.934 1.00 16.61 122 LYS C C 1
ATOM 10562 O O . LYS C 1 142 ? -37.102 26.449 -55.421 1.00 14.80 122 LYS C O 1
ATOM 10568 N N . GLN C 1 143 ? -34.985 27.014 -55.874 1.00 15.90 123 GLN C N 1
ATOM 10569 C CA . GLN C 1 143 ? -34.462 25.872 -55.137 1.00 18.20 123 GLN C CA 1
ATOM 10570 C C . GLN C 1 143 ? -34.337 26.334 -53.696 1.00 17.70 123 GLN C C 1
ATOM 10571 O O . GLN C 1 143 ? -33.398 27.049 -53.340 1.00 16.39 123 GLN C O 1
ATOM 10577 N N . GLU C 1 144 ? -35.289 25.920 -52.868 1.00 17.04 124 GLU C N 1
ATOM 10578 C CA . GLU C 1 144 ? -35.312 26.340 -51.474 1.00 20.07 124 GLU C CA 1
ATOM 10579 C C . GLU C 1 144 ? -36.411 25.537 -50.791 1.00 19.71 124 GLU C C 1
ATOM 10580 O O . GLU C 1 144 ? -37.437 25.242 -51.411 1.00 18.69 124 GLU C O 1
ATOM 10586 N N . GLU C 1 145 ? -36.201 25.182 -49.525 1.00 20.08 125 GLU C N 1
ATOM 10587 C CA . GLU C 1 145 ? -37.200 24.411 -48.781 1.00 20.75 125 GLU C CA 1
ATOM 10588 C C . GLU C 1 145 ? -38.215 25.293 -48.055 1.00 19.20 125 GLU C C 1
ATOM 10589 O O . GLU C 1 145 ? -37.856 26.069 -47.164 1.00 19.35 125 GLU C O 1
ATOM 10595 N N . VAL C 1 146 ? -39.480 25.163 -48.444 1.00 19.00 126 VAL C N 1
ATOM 10596 C CA . VAL C 1 146 ? -40.561 25.909 -47.815 1.00 16.65 126 VAL C CA 1
ATOM 10597 C C . VAL C 1 146 ? -40.841 25.207 -46.493 1.00 16.81 126 VAL C C 1
ATOM 10598 O O . VAL C 1 146 ? -41.101 24.011 -46.466 1.00 16.73 126 VAL C O 1
ATOM 10602 N N . VAL C 1 147 ? -40.778 25.951 -45.398 1.00 16.29 127 VAL C N 1
ATOM 10603 C CA . VAL C 1 147 ? -40.998 25.367 -44.088 1.00 17.77 127 VAL C CA 1
ATOM 10604 C C . VAL C 1 147 ? -42.243 25.889 -43.405 1.00 20.15 127 VAL C C 1
ATOM 10605 O O . VAL C 1 147 ? -42.601 25.420 -42.326 1.00 22.99 127 VAL C O 1
ATOM 10609 N N . ASP C 1 148 ? -42.908 26.858 -44.021 1.00 20.21 128 ASP C N 1
ATOM 10610 C CA . ASP C 1 148 ? -44.097 27.414 -43.404 1.00 20.55 128 ASP C CA 1
ATOM 10611 C C . ASP C 1 148 ? -44.930 28.228 -44.379 1.00 20.45 128 ASP C C 1
ATOM 10612 O O . ASP C 1 148 ? -44.406 28.828 -45.310 1.00 22.37 128 ASP C O 1
ATOM 10617 N N . ILE C 1 149 ? -46.239 28.229 -44.156 1.00 21.10 129 ILE C N 1
ATOM 10618 C CA . ILE C 1 149 ? -47.181 28.959 -44.992 1.00 20.62 129 ILE C CA 1
ATOM 10619 C C . ILE C 1 149 ? -47.787 30.061 -44.125 1.00 23.55 129 ILE C C 1
ATOM 10620 O O . ILE C 1 149 ? -48.254 29.807 -43.008 1.00 22.32 129 ILE C O 1
ATOM 10625 N N . ILE C 1 150 ? -47.761 31.289 -44.633 1.00 23.81 130 ILE C N 1
ATOM 10626 C CA . ILE C 1 150 ? -48.273 32.424 -43.880 1.00 21.06 130 ILE C CA 1
ATOM 10627 C C . ILE C 1 150 ? -49.760 32.629 -44.106 1.00 20.96 130 ILE C C 1
ATOM 10628 O O . ILE C 1 150 ? -50.218 32.767 -45.239 1.00 18.16 130 ILE C O 1
ATOM 10633 N N . VAL C 1 151 ? -50.510 32.651 -43.009 1.00 23.06 131 VAL C N 1
ATOM 10634 C CA . VAL C 1 151 ? -51.953 32.806 -43.072 1.00 25.26 131 VAL C CA 1
ATOM 10635 C C . VAL C 1 151 ? -52.494 34.033 -42.338 1.00 27.89 131 VAL C C 1
ATOM 10636 O O . VAL C 1 151 ? -52.082 34.347 -41.221 1.00 28.05 131 VAL C O 1
ATOM 10640 N N . LYS C 1 152 ? -53.429 34.720 -42.987 1.00 28.60 132 LYS C N 1
ATOM 10641 C CA . LYS C 1 152 ? -54.058 35.906 -42.428 1.00 29.49 132 LYS C CA 1
ATOM 10642 C C . LYS C 1 152 ? -55.564 35.745 -42.566 1.00 29.80 132 LYS C C 1
ATOM 10643 O O . LYS C 1 152 ? -56.103 35.853 -43.672 1.00 27.22 132 LYS C O 1
ATOM 10649 N N . ASN C 1 153 ? -56.232 35.490 -41.440 1.00 30.94 133 ASN C N 1
ATOM 10650 C CA . ASN C 1 153 ? -57.681 35.292 -41.413 1.00 32.44 133 ASN C CA 1
ATOM 10651 C C . ASN C 1 153 ? -58.060 34.100 -42.277 1.00 31.77 133 ASN C C 1
ATOM 10652 O O . ASN C 1 153 ? -58.943 34.205 -43.134 1.00 29.09 133 ASN C O 1
ATOM 10657 N N . ASN C 1 154 ? -57.385 32.977 -42.058 1.00 30.47 134 ASN C N 1
ATOM 10658 C CA . ASN C 1 154 ? -57.650 31.768 -42.827 1.00 30.35 134 ASN C CA 1
ATOM 10659 C C . ASN C 1 154 ? -57.543 32.012 -44.327 1.00 29.14 134 ASN C C 1
ATOM 10660 O O . ASN C 1 154 ? -58.317 31.469 -45.113 1.00 30.40 134 ASN C O 1
ATOM 10665 N N . GLN C 1 155 ? -56.577 32.836 -44.711 1.00 28.23 135 GLN C N 1
ATOM 10666 C CA . GLN C 1 155 ? -56.337 33.156 -46.113 1.00 28.17 135 GLN C CA 1
ATOM 10667 C C . GLN C 1 155 ? -54.832 33.125 -46.369 1.00 28.56 135 GLN C C 1
ATOM 10668 O O . GLN C 1 155 ? -54.056 33.781 -45.662 1.00 27.54 135 GLN C O 1
ATOM 10674 N N . VAL C 1 156 ? -54.418 32.347 -47.364 1.00 27.07 136 VAL C N 1
ATOM 10675 C CA . VAL C 1 156 ? -53.004 32.251 -47.700 1.00 24.82 136 VAL C CA 1
ATOM 10676 C C . VAL C 1 156 ? -52.502 33.622 -48.104 1.00 24.30 136 VAL C C 1
ATOM 10677 O O . VAL C 1 156 ? -53.113 34.295 -48.933 1.00 28.52 136 VAL C O 1
ATOM 10681 N N . VAL C 1 157 ? -51.383 34.040 -47.527 1.00 24.17 137 VAL C N 1
ATOM 10682 C CA . VAL C 1 157 ? -50.844 35.344 -47.862 1.00 23.15 137 VAL C CA 1
ATOM 10683 C C . VAL C 1 157 ? -49.337 35.314 -48.146 1.00 22.13 137 VAL C C 1
ATOM 10684 O O . VAL C 1 157 ? -48.781 36.265 -48.692 1.00 23.97 137 VAL C O 1
ATOM 10688 N N . GLY C 1 158 ? -48.684 34.212 -47.792 1.00 22.15 138 GLY C N 1
ATOM 10689 C CA . GLY C 1 158 ? -47.260 34.105 -48.030 1.00 21.41 138 GLY C CA 1
ATOM 10690 C C . GLY C 1 158 ? -46.670 32.737 -47.753 1.00 21.65 138 GLY C C 1
ATOM 10691 O O . GLY C 1 158 ? -47.378 31.784 -47.429 1.00 20.77 138 GLY C O 1
ATOM 10692 N N . VAL C 1 159 ? -45.351 32.648 -47.862 1.00 21.29 139 VAL C N 1
ATOM 10693 C CA . VAL C 1 159 ? -44.665 31.393 -47.634 1.00 21.25 139 VAL C CA 1
ATOM 10694 C C . VAL C 1 159 ? -43.251 31.701 -47.101 1.00 23.03 139 VAL C C 1
ATOM 10695 O O . VAL C 1 159 ? -42.646 32.707 -47.487 1.00 22.68 139 VAL C O 1
ATOM 10699 N N . ARG C 1 160 ? -42.747 30.861 -46.194 1.00 22.63 140 ARG C N 1
ATOM 10700 C CA . ARG C 1 160 ? -41.414 31.050 -45.605 1.00 21.60 140 ARG C CA 1
ATOM 10701 C C . ARG C 1 160 ? -40.517 29.840 -45.824 1.00 22.26 140 ARG C C 1
ATOM 10702 O O . ARG C 1 160 ? -40.990 28.707 -45.784 1.00 26.05 140 ARG C O 1
ATOM 10710 N N . THR C 1 161 ? -39.224 30.077 -46.041 1.00 20.20 141 THR C N 1
ATOM 10711 C CA . THR C 1 161 ? -38.283 28.983 -46.258 1.00 20.85 141 THR C CA 1
ATOM 10712 C C . THR C 1 161 ? -37.317 28.828 -45.091 1.00 19.90 141 THR C C 1
ATOM 10713 O O . THR C 1 161 ? -37.297 29.641 -44.172 1.00 22.30 141 THR C O 1
ATOM 10717 N N . ASN C 1 162 ? -36.493 27.790 -45.144 1.00 19.79 142 ASN C N 1
ATOM 10718 C CA . ASN C 1 162 ? -35.548 27.529 -44.067 1.00 19.14 142 ASN C CA 1
ATOM 10719 C C . ASN C 1 162 ? -34.366 28.493 -44.046 1.00 19.73 142 ASN C C 1
ATOM 10720 O O . ASN C 1 162 ? -33.493 28.399 -43.178 1.00 17.69 142 ASN C O 1
ATOM 10725 N N . LEU C 1 163 ? -34.332 29.422 -44.995 1.00 15.82 143 LEU C N 1
ATOM 10726 C CA . LEU C 1 163 ? -33.250 30.391 -45.023 1.00 16.60 143 LEU C CA 1
ATOM 10727 C C . LEU C 1 163 ? -33.681 31.677 -44.311 1.00 19.29 143 LEU C C 1
ATOM 10728 O O . LEU C 1 163 ? -32.990 32.694 -44.369 1.00 24.16 143 LEU C O 1
ATOM 10733 N N . GLY C 1 164 ? -34.825 31.612 -43.629 1.00 18.27 144 GLY C N 1
ATOM 10734 C CA . GLY C 1 164 ? -35.340 32.750 -42.886 1.00 16.31 144 GLY C CA 1
ATOM 10735 C C . GLY C 1 164 ? -35.967 33.831 -43.739 1.00 19.93 144 GLY C C 1
ATOM 10736 O O . GLY C 1 164 ? -36.062 34.982 -43.322 1.00 20.85 144 GLY C O 1
ATOM 10737 N N . VAL C 1 165 ? -36.418 33.466 -44.931 1.00 22.23 145 VAL C N 1
ATOM 10738 C CA . VAL C 1 165 ? -37.010 34.440 -45.834 1.00 22.96 145 VAL C CA 1
ATOM 10739 C C . VAL C 1 165 ? -38.489 34.184 -46.125 1.00 23.96 145 VAL C C 1
ATOM 10740 O O . VAL C 1 165 ? -38.974 33.064 -45.971 1.00 26.26 145 VAL C O 1
ATOM 10744 N N . GLU C 1 166 ? -39.203 35.230 -46.533 1.00 23.62 146 GLU C N 1
ATOM 10745 C CA . GLU C 1 166 ? -40.621 35.112 -46.833 1.00 21.82 146 GLU C CA 1
ATOM 10746 C C . GLU C 1 166 ? -40.964 35.642 -48.224 1.00 22.90 146 GLU C C 1
ATOM 10747 O O . GLU C 1 166 ? -40.418 36.654 -48.662 1.00 22.32 146 GLU C O 1
ATOM 10753 N N . TYR C 1 167 ? -41.869 34.951 -48.914 1.00 20.06 147 TYR C N 1
ATOM 10754 C CA . TYR C 1 167 ? -42.308 35.373 -50.241 1.00 19.93 147 TYR C CA 1
ATOM 10755 C C . TYR C 1 167 ? -43.822 35.575 -50.215 1.00 21.01 147 TYR C C 1
ATOM 10756 O O . TYR C 1 167 ? -44.543 34.750 -49.663 1.00 22.46 147 TYR C O 1
ATOM 10765 N N . LYS C 1 168 ? -44.307 36.665 -50.802 1.00 21.35 148 LYS C N 1
ATOM 10766 C CA . LYS C 1 168 ? -45.746 36.905 -50.843 1.00 23.42 148 LYS C CA 1
ATOM 10767 C C . LYS C 1 168 ? -46.381 36.116 -51.990 1.00 24.21 148 LYS C C 1
ATOM 10768 O O . LYS C 1 168 ? -45.794 35.966 -53.070 1.00 22.36 148 LYS C O 1
ATOM 10774 N N . THR C 1 169 ? -47.582 35.610 -51.742 1.00 21.64 149 THR C N 1
ATOM 10775 C CA . THR C 1 169 ? -48.320 34.854 -52.741 1.00 20.41 149 THR C CA 1
ATOM 10776 C C . THR C 1 169 ? -49.799 34.898 -52.367 1.00 20.86 149 THR C C 1
ATOM 10777 O O . THR C 1 169 ? -50.138 35.205 -51.224 1.00 22.02 149 THR C O 1
ATOM 10781 N N . LYS C 1 170 ? -50.678 34.603 -53.320 1.00 19.94 150 LYS C N 1
ATOM 10782 C CA . LYS C 1 170 ? -52.108 34.622 -53.041 1.00 20.94 150 LYS C CA 1
ATOM 10783 C C . LYS C 1 170 ? -52.646 33.209 -52.837 1.00 22.82 150 LYS C C 1
ATOM 10784 O O . LYS C 1 170 ? -53.695 33.010 -52.221 1.00 24.13 150 LYS C O 1
ATOM 10790 N N . ALA C 1 171 ? -51.921 32.224 -53.351 1.00 20.81 151 ALA C N 1
ATOM 10791 C CA . ALA C 1 171 ? -52.341 30.836 -53.221 1.00 20.95 151 ALA C CA 1
ATOM 10792 C C . ALA C 1 171 ? -51.132 29.926 -53.194 1.00 20.16 151 ALA C C 1
ATOM 10793 O O . ALA C 1 171 ? -50.068 30.272 -53.710 1.00 22.55 151 ALA C O 1
ATOM 10795 N N . VAL C 1 172 ? -51.298 28.759 -52.589 1.00 19.70 152 VAL C N 1
ATOM 10796 C CA . VAL C 1 172 ? -50.217 27.795 -52.501 1.00 18.89 152 VAL C CA 1
ATOM 10797 C C . VAL C 1 172 ? -50.703 26.395 -52.852 1.00 19.29 152 VAL C C 1
ATOM 10798 O O . VAL C 1 172 ? -51.790 25.989 -52.453 1.00 20.25 152 VAL C O 1
ATOM 10802 N N . VAL C 1 173 ? -49.899 25.669 -53.619 1.00 17.65 153 VAL C N 1
ATOM 10803 C CA . VAL C 1 173 ? -50.223 24.299 -53.980 1.00 14.55 153 VAL C CA 1
ATOM 10804 C C . VAL C 1 173 ? -49.119 23.453 -53.369 1.00 17.19 153 VAL C C 1
ATOM 10805 O O . VAL C 1 173 ? -47.957 23.578 -53.749 1.00 19.56 153 VAL C O 1
ATOM 10809 N N . VAL C 1 174 ? -49.473 22.609 -52.406 1.00 17.18 154 VAL C N 1
ATOM 10810 C CA . VAL C 1 174 ? -48.493 21.761 -51.744 1.00 15.40 154 VAL C CA 1
ATOM 10811 C C . VAL C 1 174 ? -48.448 20.378 -52.394 1.00 15.09 154 VAL C C 1
ATOM 10812 O O . VAL C 1 174 ? -49.472 19.714 -52.523 1.00 15.08 154 VAL C O 1
ATOM 10816 N N . THR C 1 175 ? -47.254 19.965 -52.810 1.00 13.56 155 THR C N 1
ATOM 10817 C CA . THR C 1 175 ? -47.050 18.671 -53.454 1.00 15.91 155 THR C CA 1
ATOM 10818 C C . THR C 1 175 ? -45.710 18.091 -53.005 1.00 15.26 155 THR C C 1
ATOM 10819 O O . THR C 1 175 ? -44.857 17.763 -53.827 1.00 15.84 155 THR C O 1
ATOM 10823 N N . THR C 1 176 ? -45.534 17.963 -51.695 1.00 14.85 156 THR C N 1
ATOM 10824 C CA . THR C 1 176 ? -44.290 17.455 -51.134 1.00 12.93 156 THR C CA 1
ATOM 10825 C C . THR C 1 176 ? -43.970 16.015 -51.503 1.00 14.25 156 THR C C 1
ATOM 10826 O O . THR C 1 176 ? -42.876 15.534 -51.228 1.00 19.30 156 THR C O 1
ATOM 10830 N N . GLY C 1 177 ? -44.916 15.328 -52.129 1.00 11.96 157 GLY C N 1
ATOM 10831 C CA . GLY C 1 177 ? -44.679 13.954 -52.543 1.00 14.29 157 GLY C CA 1
ATOM 10832 C C . GLY C 1 177 ? -44.304 13.021 -51.411 1.00 15.50 157 GLY C C 1
ATOM 10833 O O . GLY C 1 177 ? -44.994 12.965 -50.394 1.00 16.58 157 GLY C O 1
ATOM 10834 N N . THR C 1 178 ? -43.209 12.289 -51.583 1.00 13.10 158 THR C N 1
ATOM 10835 C CA . THR C 1 178 ? -42.753 11.354 -50.565 1.00 14.75 158 THR C CA 1
ATOM 10836 C C . THR C 1 178 ? -41.689 11.974 -49.663 1.00 15.43 158 THR C C 1
ATOM 10837 O O . THR C 1 178 ? -40.995 11.250 -48.945 1.00 14.17 158 THR C O 1
ATOM 10841 N N . PHE C 1 179 ? -41.574 13.303 -49.681 1.00 15.22 159 PHE C N 1
ATOM 10842 C CA . PHE C 1 179 ? -40.539 13.994 -48.911 1.00 15.40 159 PHE C CA 1
ATOM 10843 C C . PHE C 1 179 ? -40.807 14.464 -47.485 1.00 17.63 159 PHE C C 1
ATOM 10844 O O . PHE C 1 179 ? -39.933 14.340 -46.629 1.00 16.62 159 PHE C O 1
ATOM 10852 N N . LEU C 1 180 ? -41.988 15.020 -47.226 1.00 19.16 160 LEU C N 1
ATOM 10853 C CA . LEU C 1 180 ? -42.289 15.535 -45.891 1.00 19.38 160 LEU C CA 1
ATOM 10854 C C . LEU C 1 180 ? -42.034 14.495 -44.801 1.00 20.01 160 LEU C C 1
ATOM 10855 O O . LEU C 1 180 ? -42.747 13.493 -44.695 1.00 16.88 160 LEU C O 1
ATOM 10860 N N . ASN C 1 181 ? -41.003 14.761 -43.998 1.00 22.67 161 ASN C N 1
ATOM 10861 C CA . ASN C 1 181 ? -40.567 13.874 -42.920 1.00 21.31 161 ASN C CA 1
ATOM 10862 C C . ASN C 1 181 ? -40.374 12.441 -43.424 1.00 19.99 161 ASN C C 1
ATOM 10863 O O . ASN C 1 181 ? -40.700 11.472 -42.740 1.00 21.28 161 ASN C O 1
ATOM 10868 N N . GLY C 1 182 ? -39.815 12.321 -44.624 1.00 18.61 162 GLY C N 1
ATOM 10869 C CA . GLY C 1 182 ? -39.592 11.014 -45.213 1.00 19.68 162 GLY C CA 1
ATOM 10870 C C . GLY C 1 182 ? -38.513 10.190 -44.535 1.00 17.64 162 GLY C C 1
ATOM 10871 O O . GLY C 1 182 ? -37.456 10.703 -44.165 1.00 18.81 162 GLY C O 1
ATOM 10872 N N . VAL C 1 183 ? -38.787 8.902 -44.370 1.00 17.05 163 VAL C N 1
ATOM 10873 C CA . VAL C 1 183 ? -37.843 7.985 -43.749 1.00 16.33 163 VAL C CA 1
ATOM 10874 C C . VAL C 1 183 ? -37.683 6.766 -44.656 1.00 18.51 163 VAL C C 1
ATOM 10875 O O . VAL C 1 183 ? -38.670 6.107 -44.990 1.00 19.70 163 VAL C O 1
ATOM 10879 N N . ILE C 1 184 ? -36.446 6.478 -45.058 1.00 16.70 164 ILE C N 1
ATOM 10880 C CA . ILE C 1 184 ? -36.155 5.335 -45.916 1.00 16.16 164 ILE C CA 1
ATOM 10881 C C . ILE C 1 184 ? -35.967 4.070 -45.085 1.00 17.69 164 ILE C C 1
ATOM 10882 O O . ILE C 1 184 ? -35.296 4.089 -44.056 1.00 17.84 164 ILE C O 1
ATOM 10887 N N . TYR C 1 185 ? -36.566 2.974 -45.540 1.00 18.92 165 TYR C N 1
ATOM 10888 C CA . TYR C 1 185 ? -36.487 1.690 -44.841 1.00 20.05 165 TYR C CA 1
ATOM 10889 C C . TYR C 1 185 ? -35.794 0.606 -45.661 1.00 19.24 165 TYR C C 1
ATOM 10890 O O . TYR C 1 185 ? -36.131 0.378 -46.822 1.00 21.47 165 TYR C O 1
ATOM 10899 N N . ILE C 1 186 ? -34.830 -0.066 -45.041 1.00 19.83 166 ILE C N 1
ATOM 10900 C CA . ILE C 1 186 ? -34.086 -1.151 -45.673 1.00 18.35 166 ILE C CA 1
ATOM 10901 C C . ILE C 1 186 ? -33.673 -2.057 -44.525 1.00 20.64 166 ILE C C 1
ATOM 10902 O O . ILE C 1 186 ? -32.819 -1.694 -43.713 1.00 22.47 166 ILE C O 1
ATOM 10907 N N . GLY C 1 187 ? -34.280 -3.234 -44.450 1.00 22.21 167 GLY C N 1
ATOM 10908 C CA . GLY C 1 187 ? -33.964 -4.125 -43.354 1.00 23.98 167 GLY C CA 1
ATOM 10909 C C . GLY C 1 187 ? -34.295 -3.390 -42.067 1.00 27.62 167 GLY C C 1
ATOM 10910 O O . GLY C 1 187 ? -35.412 -2.905 -41.896 1.00 28.30 167 GLY C O 1
ATOM 10911 N N . ASP C 1 188 ? -33.326 -3.284 -41.165 1.00 31.09 168 ASP C N 1
ATOM 10912 C CA . ASP C 1 188 ? -33.540 -2.594 -39.897 1.00 33.96 168 ASP C CA 1
ATOM 10913 C C . ASP C 1 188 ? -33.058 -1.146 -39.942 1.00 32.73 168 ASP C C 1
ATOM 10914 O O . ASP C 1 188 ? -33.250 -0.388 -38.993 1.00 34.98 168 ASP C O 1
ATOM 10919 N N . LYS C 1 189 ? -32.447 -0.754 -41.052 1.00 29.22 169 LYS C N 1
ATOM 10920 C CA . LYS C 1 189 ? -31.946 0.604 -41.176 1.00 27.39 169 LYS C CA 1
ATOM 10921 C C . LYS C 1 189 ? -33.047 1.599 -41.512 1.00 26.68 169 LYS C C 1
ATOM 10922 O O . LYS C 1 189 ? -33.933 1.328 -42.325 1.00 24.81 169 LYS C O 1
ATOM 10928 N N . MET C 1 190 ? -32.984 2.753 -40.864 1.00 26.15 170 MET C N 1
ATOM 10929 C CA . MET C 1 190 ? -33.925 3.833 -41.099 1.00 27.47 170 MET C CA 1
ATOM 10930 C C . MET C 1 190 ? -33.065 5.043 -41.444 1.00 28.17 170 MET C C 1
ATOM 10931 O O . MET C 1 190 ? -32.219 5.468 -40.657 1.00 29.01 170 MET C O 1
ATOM 10936 N N . ILE C 1 191 ? -33.270 5.582 -42.638 1.00 28.02 171 ILE C N 1
ATOM 10937 C CA . ILE C 1 191 ? -32.485 6.714 -43.112 1.00 26.22 171 ILE C CA 1
ATOM 10938 C C . ILE C 1 191 ? -33.354 7.903 -43.491 1.00 23.68 171 ILE C C 1
ATOM 10939 O O . ILE C 1 191 ? -34.262 7.777 -44.303 1.00 25.07 171 ILE C O 1
ATOM 10944 N N . PRO C 1 192 ? -33.090 9.073 -42.900 1.00 23.04 172 PRO C N 1
ATOM 10945 C CA . PRO C 1 192 ? -33.884 10.259 -43.232 1.00 21.85 172 PRO C CA 1
ATOM 10946 C C . PRO C 1 192 ? -33.715 10.560 -44.720 1.00 20.46 172 PRO C C 1
ATOM 10947 O O . PRO C 1 192 ? -32.605 10.471 -45.246 1.00 22.68 172 PRO C O 1
ATOM 10951 N N . GLY C 1 193 ? -34.804 10.907 -45.398 1.00 19.00 173 GLY C N 1
ATOM 10952 C CA . GLY C 1 193 ? -34.714 11.224 -46.812 1.00 16.05 173 GLY C CA 1
ATOM 10953 C C . GLY C 1 193 ? -36.054 11.146 -47.513 1.00 18.06 173 GLY C C 1
ATOM 10954 O O . GLY C 1 193 ? -36.921 10.369 -47.113 1.00 19.44 173 GLY C O 1
ATOM 10955 N N . GLY C 1 194 ? -36.229 11.953 -48.557 1.00 17.38 174 GLY C N 1
ATOM 10956 C CA . GLY C 1 194 ? -37.471 11.934 -49.307 1.00 16.02 174 GLY C CA 1
ATOM 10957 C C . GLY C 1 194 ? -37.394 10.839 -50.352 1.00 19.80 174 GLY C C 1
ATOM 10958 O O . GLY C 1 194 ? -38.413 10.330 -50.816 1.00 25.28 174 GLY C O 1
ATOM 10959 N N . ARG C 1 195 ? -36.168 10.479 -50.718 1.00 17.67 175 ARG C N 1
ATOM 10960 C CA . ARG C 1 195 ? -35.893 9.433 -51.701 1.00 20.35 175 ARG C CA 1
ATOM 10961 C C . ARG C 1 195 ? -34.480 8.939 -51.452 1.00 19.94 175 ARG C C 1
ATOM 10962 O O . ARG C 1 195 ? -33.656 9.667 -50.901 1.00 17.93 175 ARG C O 1
ATOM 10970 N N . LEU C 1 196 ? -34.195 7.708 -51.858 1.00 18.79 176 LEU C N 1
ATOM 10971 C CA . LEU C 1 196 ? -32.863 7.149 -51.662 1.00 19.05 176 LEU C CA 1
ATOM 10972 C C . LEU C 1 196 ? -31.844 8.102 -52.289 1.00 21.88 176 LEU C C 1
ATOM 10973 O O . LEU C 1 196 ? -31.951 8.445 -53.470 1.00 21.67 176 LEU C O 1
ATOM 10978 N N . GLY C 1 197 ? -30.879 8.550 -51.487 1.00 18.97 177 GLY C N 1
ATOM 10979 C CA . GLY C 1 197 ? -29.861 9.455 -51.986 1.00 17.88 177 GLY C CA 1
ATOM 10980 C C . GLY C 1 197 ? -30.271 10.915 -52.017 1.00 19.06 177 GLY C C 1
ATOM 10981 O O . GLY C 1 197 ? -29.506 11.767 -52.467 1.00 17.60 177 GLY C O 1
ATOM 10982 N N . GLU C 1 198 ? -31.473 11.214 -51.540 1.00 18.77 178 GLU C N 1
ATOM 10983 C CA . GLU C 1 198 ? -31.960 12.588 -51.533 1.00 20.03 178 GLU C CA 1
ATOM 10984 C C . GLU C 1 198 ? -32.423 13.024 -50.148 1.00 20.43 178 GLU C C 1
ATOM 10985 O O . GLU C 1 198 ? -32.816 12.199 -49.323 1.00 23.24 178 GLU C O 1
ATOM 10991 N N . PRO C 1 199 ? -32.374 14.334 -49.870 1.00 20.11 179 PRO C N 1
ATOM 10992 C CA . PRO C 1 199 ? -32.792 14.860 -48.572 1.00 20.07 179 PRO C CA 1
ATOM 10993 C C . PRO C 1 199 ? -34.310 14.859 -48.429 1.00 20.36 179 PRO C C 1
ATOM 10994 O O . PRO C 1 199 ? -35.039 14.607 -49.388 1.00 22.91 179 PRO C O 1
ATOM 10998 N N . ARG C 1 200 ? -34.782 15.141 -47.226 1.00 18.76 180 ARG C N 1
ATOM 10999 C CA . ARG C 1 200 ? -36.209 15.197 -46.979 1.00 18.30 180 ARG C CA 1
ATOM 11000 C C . ARG C 1 200 ? -36.521 16.585 -46.439 1.00 17.36 180 ARG C C 1
ATOM 11001 O O . ARG C 1 200 ? -35.617 17.333 -46.083 1.00 17.63 180 ARG C O 1
ATOM 11009 N N . SER C 1 201 ? -37.802 16.923 -46.379 1.00 16.65 181 SER C N 1
ATOM 11010 C CA . SER C 1 201 ? -38.223 18.208 -45.851 1.00 15.70 181 SER C CA 1
ATOM 11011 C C . SER C 1 201 ? -38.792 17.913 -44.464 1.00 16.60 181 SER C C 1
ATOM 11012 O O . SER C 1 201 ? -39.183 16.776 -44.186 1.00 12.24 181 SER C O 1
ATOM 11015 N N . GLU C 1 202 ? -38.839 18.924 -43.599 1.00 17.48 182 GLU C N 1
ATOM 11016 C CA . GLU C 1 202 ? -39.328 18.712 -42.239 1.00 22.29 182 GLU C CA 1
ATOM 11017 C C . GLU C 1 202 ? -40.240 19.785 -41.649 1.00 21.44 182 GLU C C 1
ATOM 11018 O O . GLU C 1 202 ? -41.362 19.501 -41.229 1.00 21.33 182 GLU C O 1
ATOM 11024 N N . GLY C 1 203 ? -39.737 21.013 -41.612 1.00 21.13 183 GLY C N 1
ATOM 11025 C CA . GLY C 1 203 ? -40.477 22.120 -41.038 1.00 20.46 183 GLY C CA 1
ATOM 11026 C C . GLY C 1 203 ? -41.940 22.306 -41.389 1.00 23.21 183 GLY C C 1
ATOM 11027 O O . GLY C 1 203 ? -42.747 22.646 -40.525 1.00 26.70 183 GLY C O 1
ATOM 11028 N N . LEU C 1 204 ? -42.300 22.087 -42.644 1.00 21.53 184 LEU C N 1
ATOM 11029 C CA . LEU C 1 204 ? -43.677 22.291 -43.058 1.00 20.49 184 LEU C CA 1
ATOM 11030 C C . LEU C 1 204 ? -44.709 21.527 -42.232 1.00 21.29 184 LEU C C 1
ATOM 11031 O O . LEU C 1 204 ? -45.860 21.956 -42.133 1.00 18.09 184 LEU C O 1
ATOM 11036 N N . SER C 1 205 ? -44.308 20.410 -41.628 1.00 19.41 185 SER C N 1
ATOM 11037 C CA . SER C 1 205 ? -45.246 19.638 -40.827 1.00 22.62 185 SER C CA 1
ATOM 11038 C C . SER C 1 205 ? -45.695 20.433 -39.598 1.00 25.91 185 SER C C 1
ATOM 11039 O O . SER C 1 205 ? -46.786 20.200 -39.070 1.00 26.74 185 SER C O 1
ATOM 11042 N N . ASP C 1 206 ? -44.866 21.378 -39.148 1.00 26.42 186 ASP C N 1
ATOM 11043 C CA . ASP C 1 206 ? -45.219 22.198 -37.983 1.00 30.44 186 ASP C CA 1
ATOM 11044 C C . ASP C 1 206 ? -46.422 23.087 -38.293 1.00 27.54 186 ASP C C 1
ATOM 11045 O O . ASP C 1 206 ? -47.272 23.309 -37.439 1.00 29.99 186 ASP C O 1
ATOM 11050 N N . PHE C 1 207 ? -46.479 23.601 -39.516 1.00 27.61 187 PHE C N 1
ATOM 11051 C CA . PHE C 1 207 ? -47.575 24.460 -39.945 1.00 23.86 187 PHE C CA 1
ATOM 11052 C C . PHE C 1 207 ? -48.892 23.707 -39.842 1.00 27.26 187 PHE C C 1
ATOM 11053 O O . PHE C 1 207 ? -49.884 24.233 -39.342 1.00 26.69 187 PHE C O 1
ATOM 11061 N N . TYR C 1 208 ? -48.896 22.469 -40.319 1.00 27.47 188 TYR C N 1
ATOM 11062 C CA . TYR C 1 208 ? -50.097 21.654 -40.272 1.00 27.74 188 TYR C CA 1
ATOM 11063 C C . TYR C 1 208 ? -50.540 21.275 -38.863 1.00 28.65 188 TYR C C 1
ATOM 11064 O O . TYR C 1 208 ? -51.737 21.216 -38.592 1.00 29.83 188 TYR C O 1
ATOM 11073 N N . ARG C 1 209 ? -49.598 21.019 -37.962 1.00 29.15 189 ARG C N 1
ATOM 11074 C CA . ARG C 1 209 ? -49.988 20.690 -36.596 1.00 32.03 189 ARG C CA 1
ATOM 11075 C C . ARG C 1 209 ? -50.543 21.964 -35.966 1.00 31.57 189 ARG C C 1
ATOM 11076 O O . ARG C 1 209 ? -51.545 21.932 -35.254 1.00 31.48 189 ARG C O 1
ATOM 11084 N N . ARG C 1 210 ? -49.890 23.085 -36.257 1.00 31.52 190 ARG C N 1
ATOM 11085 C CA . ARG C 1 210 ? -50.294 24.382 -35.732 1.00 32.43 190 ARG C CA 1
ATOM 11086 C C . ARG C 1 210 ? -51.728 24.762 -36.121 1.00 32.76 190 ARG C C 1
ATOM 11087 O O . ARG C 1 210 ? -52.403 25.476 -35.382 1.00 33.16 190 ARG C O 1
ATOM 11095 N N . PHE C 1 211 ? -52.195 24.296 -37.276 1.00 30.72 191 PHE C N 1
ATOM 11096 C CA . PHE C 1 211 ? -53.551 24.607 -37.703 1.00 29.28 191 PHE C CA 1
ATOM 11097 C C . PHE C 1 211 ? -54.454 23.419 -37.486 1.00 30.43 191 PHE C C 1
ATOM 11098 O O . PHE C 1 211 ? -55.540 23.323 -38.057 1.00 31.54 191 PHE C O 1
ATOM 11106 N N . ASP C 1 212 ? -53.985 22.500 -36.658 1.00 31.51 192 ASP C N 1
ATOM 11107 C CA . ASP C 1 212 ? -54.756 21.321 -36.315 1.00 35.12 192 ASP C CA 1
ATOM 11108 C C . ASP C 1 212 ? -55.229 20.463 -37.496 1.00 33.61 192 ASP C C 1
ATOM 11109 O O . ASP C 1 212 ? -56.366 19.986 -37.514 1.00 33.61 192 ASP C O 1
ATOM 11114 N N . PHE C 1 213 ? -54.364 20.271 -38.485 1.00 30.76 193 PHE C N 1
ATOM 11115 C CA . PHE C 1 213 ? -54.704 19.430 -39.628 1.00 27.10 193 PHE C CA 1
ATOM 11116 C C . PHE C 1 213 ? -54.357 18.002 -39.212 1.00 26.73 193 PHE C C 1
ATOM 11117 O O . PHE C 1 213 ? -53.403 17.788 -38.460 1.00 25.97 193 PHE C O 1
ATOM 11125 N N . PRO C 1 214 ? -55.131 17.009 -39.678 1.00 25.57 194 PRO C N 1
ATOM 11126 C CA . PRO C 1 214 ? -54.820 15.622 -39.315 1.00 24.21 194 PRO C CA 1
ATOM 11127 C C . PRO C 1 214 ? -53.625 15.223 -40.196 1.00 25.02 194 PRO C C 1
ATOM 11128 O O . PRO C 1 214 ? -53.515 15.683 -41.338 1.00 24.59 194 PRO C O 1
ATOM 11132 N N . LEU C 1 215 ? -52.735 14.386 -39.671 1.00 26.90 195 LEU C N 1
ATOM 11133 C CA . LEU C 1 215 ? -51.559 13.948 -40.418 1.00 26.36 195 LEU C CA 1
ATOM 11134 C C . LEU C 1 215 ? -51.338 12.462 -40.252 1.00 26.08 195 LEU C C 1
ATOM 11135 O O . LEU C 1 215 ? -51.218 11.977 -39.136 1.00 29.65 195 LEU C O 1
ATOM 11140 N N . ILE C 1 216 ? -51.281 11.737 -41.362 1.00 26.91 196 ILE C N 1
ATOM 11141 C CA . ILE C 1 216 ? -51.044 10.302 -41.310 1.00 27.86 196 ILE C CA 1
ATOM 11142 C C . ILE C 1 216 ? -49.786 9.958 -42.094 1.00 26.81 196 ILE C C 1
ATOM 11143 O O . ILE C 1 216 ? -49.296 10.765 -42.878 1.00 29.74 196 ILE C O 1
ATOM 11148 N N . ARG C 1 217 ? -49.268 8.756 -41.878 1.00 24.16 197 ARG C N 1
ATOM 11149 C CA . ARG C 1 217 ? -48.056 8.305 -42.545 1.00 22.94 197 ARG C CA 1
ATOM 11150 C C . ARG C 1 217 ? -48.323 7.135 -43.483 1.00 23.51 197 ARG C C 1
ATOM 11151 O O . ARG C 1 217 ? -48.850 6.100 -43.065 1.00 22.50 197 ARG C O 1
ATOM 11159 N N . PHE C 1 218 ? -47.963 7.293 -44.749 1.00 23.05 198 PHE C N 1
ATOM 11160 C CA . PHE C 1 218 ? -48.136 6.209 -45.704 1.00 22.80 198 PHE C CA 1
ATOM 11161 C C . PHE C 1 218 ? -46.752 5.691 -46.078 1.00 23.47 198 PHE C C 1
ATOM 11162 O O . PHE C 1 218 ? -45.771 6.430 -46.021 1.00 20.99 198 PHE C O 1
ATOM 11170 N N . LYS C 1 219 ? -46.681 4.418 -46.448 1.00 23.56 199 LYS C N 1
ATOM 11171 C CA . LYS C 1 219 ? -45.419 3.798 -46.806 1.00 24.90 199 LYS C CA 1
ATOM 11172 C C . LYS C 1 219 ? -45.547 2.963 -48.078 1.00 25.04 199 LYS C C 1
ATOM 11173 O O . LYS C 1 219 ? -46.470 2.158 -48.207 1.00 24.18 199 LYS C O 1
ATOM 11179 N N . THR C 1 220 ? -44.622 3.156 -49.015 1.00 22.71 200 THR C N 1
ATOM 11180 C CA . THR C 1 220 ? -44.632 2.389 -50.258 1.00 20.13 200 THR C CA 1
ATOM 11181 C C . THR C 1 220 ? -43.212 1.988 -50.619 1.00 18.37 200 THR C C 1
ATOM 11182 O O . THR C 1 220 ? -42.256 2.680 -50.288 1.00 15.72 200 THR C O 1
ATOM 11186 N N . GLY C 1 221 ? -43.078 0.851 -51.288 1.00 20.21 201 GLY C N 1
ATOM 11187 C CA . GLY C 1 221 ? -41.760 0.380 -51.661 1.00 18.78 201 GLY C CA 1
ATOM 11188 C C . GLY C 1 221 ? -41.497 0.395 -53.153 1.00 18.96 201 GLY C C 1
ATOM 11189 O O . GLY C 1 221 ? -42.411 0.563 -53.961 1.00 17.31 201 GLY C O 1
ATOM 11190 N N . THR C 1 222 ? -40.228 0.214 -53.504 1.00 17.26 202 THR C N 1
ATOM 11191 C CA . THR C 1 222 ? -39.777 0.196 -54.887 1.00 17.59 202 THR C CA 1
ATOM 11192 C C . THR C 1 222 ? -38.747 -0.929 -55.008 1.00 19.48 202 THR C C 1
ATOM 11193 O O . THR C 1 222 ? -38.126 -1.322 -54.019 1.00 20.39 202 THR C O 1
ATOM 11197 N N . PRO C 1 223 ? -38.558 -1.469 -56.220 1.00 18.59 203 PRO C N 1
ATOM 11198 C CA . PRO C 1 223 ? -37.587 -2.550 -56.424 1.00 16.79 203 PRO C CA 1
ATOM 11199 C C . PRO C 1 223 ? -36.164 -2.005 -56.494 1.00 18.69 203 PRO C C 1
ATOM 11200 O O . PRO C 1 223 ? -35.944 -0.795 -56.470 1.00 17.68 203 PRO C O 1
ATOM 11204 N N . ALA C 1 224 ? -35.199 -2.908 -56.583 1.00 18.17 204 ALA C N 1
ATOM 11205 C CA . ALA C 1 224 ? -33.806 -2.515 -56.701 1.00 20.55 204 ALA C CA 1
ATOM 11206 C C . ALA C 1 224 ? -33.576 -2.169 -58.176 1.00 20.17 204 ALA C C 1
ATOM 11207 O O . ALA C 1 224 ? -34.464 -2.380 -59.006 1.00 21.47 204 ALA C O 1
ATOM 11209 N N . ARG C 1 225 ? -32.410 -1.611 -58.493 1.00 16.65 205 ARG C N 1
ATOM 11210 C CA . ARG C 1 225 ? -32.066 -1.292 -59.876 1.00 16.22 205 ARG C CA 1
ATOM 11211 C C . ARG C 1 225 ? -30.941 -2.269 -60.217 1.00 18.02 205 ARG C C 1
ATOM 11212 O O . ARG C 1 225 ? -29.943 -2.344 -59.498 1.00 15.96 205 ARG C O 1
ATOM 11220 N N . LEU C 1 226 ? -31.111 -3.016 -61.305 1.00 17.93 206 LEU C N 1
ATOM 11221 C CA . LEU C 1 226 ? -30.149 -4.038 -61.708 1.00 18.30 206 LEU C CA 1
ATOM 11222 C C . LEU C 1 226 ? -29.292 -3.713 -62.917 1.00 16.69 206 LEU C C 1
ATOM 11223 O O . LEU C 1 226 ? -29.703 -2.974 -63.809 1.00 19.13 206 LEU C O 1
ATOM 11228 N N . ASP C 1 227 ? -28.105 -4.307 -62.943 1.00 16.72 207 ASP C N 1
ATOM 11229 C CA . ASP C 1 227 ? -27.162 -4.123 -64.034 1.00 17.90 207 ASP C CA 1
ATOM 11230 C C . ASP C 1 227 ? -27.528 -5.057 -65.195 1.00 18.99 207 ASP C C 1
ATOM 11231 O O . ASP C 1 227 ? -27.467 -6.274 -65.060 1.00 18.05 207 ASP C O 1
ATOM 11236 N N . LYS C 1 228 ? -27.884 -4.474 -66.337 1.00 20.46 208 LYS C N 1
ATOM 11237 C CA . LYS C 1 228 ? -28.268 -5.232 -67.526 1.00 19.41 208 LYS C CA 1
ATOM 11238 C C . LYS C 1 228 ? -27.236 -6.243 -68.026 1.00 19.68 208 LYS C C 1
ATOM 11239 O O . LYS C 1 228 ? -27.609 -7.294 -68.558 1.00 19.20 208 LYS C O 1
ATOM 11245 N N . ARG C 1 229 ? -25.951 -5.936 -67.865 1.00 17.06 209 ARG C N 1
ATOM 11246 C CA . ARG C 1 229 ? -24.904 -6.835 -68.338 1.00 18.47 209 ARG C CA 1
ATOM 11247 C C . ARG C 1 229 ? -24.746 -8.083 -67.477 1.00 20.74 209 ARG C C 1
ATOM 11248 O O . ARG C 1 229 ? -24.030 -9.010 -67.858 1.00 19.64 209 ARG C O 1
ATOM 11256 N N . THR C 1 230 ? -25.399 -8.108 -66.319 1.00 18.94 210 THR C N 1
ATOM 11257 C CA . THR C 1 230 ? -25.305 -9.269 -65.437 1.00 18.78 210 THR C CA 1
ATOM 11258 C C . THR C 1 230 ? -26.569 -10.125 -65.476 1.00 19.08 210 THR C C 1
ATOM 11259 O O . THR C 1 230 ? -26.741 -11.025 -64.648 1.00 16.61 210 THR C O 1
ATOM 11263 N N . ILE C 1 231 ? -27.445 -9.842 -66.439 1.00 18.78 211 ILE C N 1
ATOM 11264 C CA . ILE C 1 231 ? -28.691 -10.588 -66.593 1.00 22.02 211 ILE C CA 1
ATOM 11265 C C . ILE C 1 231 ? -28.690 -11.444 -67.858 1.00 24.33 211 ILE C C 1
ATOM 11266 O O . ILE C 1 231 ? -28.286 -10.991 -68.926 1.00 25.88 211 ILE C O 1
ATOM 11271 N N . ASP C 1 232 ? -29.147 -12.684 -67.729 1.00 26.78 212 ASP C N 1
ATOM 11272 C CA . ASP C 1 232 ? -29.214 -13.598 -68.864 1.00 27.17 212 ASP C CA 1
ATOM 11273 C C . ASP C 1 232 ? -30.643 -13.564 -69.409 1.00 27.01 212 ASP C C 1
ATOM 11274 O O . ASP C 1 232 ? -31.566 -14.096 -68.783 1.00 25.27 212 ASP C O 1
ATOM 11279 N N . PHE C 1 233 ? -30.825 -12.938 -70.566 1.00 25.24 213 PHE C N 1
ATOM 11280 C CA . PHE C 1 233 ? -32.148 -12.829 -71.175 1.00 26.13 213 PHE C CA 1
ATOM 11281 C C . PHE C 1 233 ? -32.395 -13.933 -72.194 1.00 26.21 213 PHE C C 1
ATOM 11282 O O . PHE C 1 233 ? -33.476 -14.010 -72.772 1.00 29.02 213 PHE C O 1
ATOM 11290 N N . SER C 1 234 ? -31.398 -14.782 -72.408 1.00 26.53 214 SER C N 1
ATOM 11291 C CA . SER C 1 234 ? -31.485 -15.844 -73.406 1.00 30.08 214 SER C CA 1
ATOM 11292 C C . SER C 1 234 ? -32.767 -16.681 -73.419 1.00 30.20 214 SER C C 1
ATOM 11293 O O . SER C 1 234 ? -33.307 -16.980 -74.488 1.00 30.91 214 SER C O 1
ATOM 11296 N N . ALA C 1 235 ? -33.252 -17.055 -72.244 1.00 27.16 215 ALA C N 1
ATOM 11297 C CA . ALA C 1 235 ? -34.454 -17.868 -72.156 1.00 27.81 215 ALA C CA 1
ATOM 11298 C C . ALA C 1 235 ? -35.674 -17.110 -71.649 1.00 29.66 215 ALA C C 1
ATOM 11299 O O . ALA C 1 235 ? -36.658 -17.732 -71.245 1.00 31.52 215 ALA C O 1
ATOM 11301 N N . LEU C 1 236 ? -35.624 -15.779 -71.665 1.00 28.30 216 LEU C N 1
ATOM 11302 C CA . LEU C 1 236 ? -36.755 -14.985 -71.180 1.00 27.32 216 LEU C CA 1
ATOM 11303 C C . LEU C 1 236 ? -37.701 -14.539 -72.296 1.00 27.08 216 LEU C C 1
ATOM 11304 O O . LEU C 1 236 ? -37.270 -14.215 -73.403 1.00 27.19 216 LEU C O 1
ATOM 11309 N N . GLU C 1 237 ? -38.995 -14.532 -71.992 1.00 26.89 217 GLU C N 1
ATOM 11310 C CA . GLU C 1 237 ? -40.022 -14.129 -72.952 1.00 26.94 217 GLU C CA 1
ATOM 11311 C C . GLU C 1 237 ? -39.952 -12.628 -73.235 1.00 25.53 217 GLU C C 1
ATOM 11312 O O . GLU C 1 237 ? -39.975 -11.812 -72.312 1.00 24.00 217 GLU C O 1
ATOM 11318 N N . VAL C 1 238 ? -39.881 -12.272 -74.514 1.00 24.01 218 VAL C N 1
ATOM 11319 C CA . VAL C 1 238 ? -39.816 -10.875 -74.919 1.00 25.66 218 VAL C CA 1
ATOM 11320 C C . VAL C 1 238 ? -41.193 -10.223 -74.866 1.00 26.75 218 VAL C C 1
ATOM 11321 O O . VAL C 1 238 ? -42.199 -10.852 -75.194 1.00 29.51 218 VAL C O 1
ATOM 11325 N N . ALA C 1 239 ? -41.229 -8.961 -74.447 1.00 24.90 219 ALA C N 1
ATOM 11326 C CA . ALA C 1 239 ? -42.475 -8.206 -74.347 1.00 24.79 219 ALA C CA 1
ATOM 11327 C C . ALA C 1 239 ? -42.295 -6.877 -75.074 1.00 25.97 219 ALA C C 1
ATOM 11328 O O . ALA C 1 239 ? -41.859 -5.885 -74.488 1.00 25.68 219 ALA C O 1
ATOM 11330 N N . PRO C 1 240 ? -42.631 -6.844 -76.370 1.00 26.41 220 PRO C N 1
ATOM 11331 C CA . PRO C 1 240 ? -42.515 -5.654 -77.219 1.00 27.23 220 PRO C CA 1
ATOM 11332 C C . PRO C 1 240 ? -43.699 -4.703 -77.145 1.00 24.17 220 PRO C C 1
ATOM 11333 O O . PRO C 1 240 ? -44.670 -4.948 -76.434 1.00 25.80 220 PRO C O 1
ATOM 11337 N N . GLY C 1 241 ? -43.604 -3.615 -77.899 1.00 25.39 221 GLY C N 1
ATOM 11338 C CA . GLY C 1 241 ? -44.681 -2.648 -77.945 1.00 25.60 221 GLY C CA 1
ATOM 11339 C C . GLY C 1 241 ? -45.575 -3.004 -79.119 1.00 27.13 221 GLY C C 1
ATOM 11340 O O . GLY C 1 241 ? -45.389 -4.046 -79.744 1.00 27.62 221 GLY C O 1
ATOM 11341 N N . ASP C 1 242 ? -46.556 -2.160 -79.415 1.00 27.07 222 ASP C N 1
ATOM 11342 C CA . ASP C 1 242 ? -47.446 -2.422 -80.536 1.00 27.35 222 ASP C CA 1
ATOM 11343 C C . ASP C 1 242 ? -46.977 -1.643 -81.752 1.00 31.03 222 ASP C C 1
ATOM 11344 O O . ASP C 1 242 ? -46.248 -0.652 -81.635 1.00 30.89 222 ASP C O 1
ATOM 11349 N N . ASP C 1 243 ? -47.404 -2.101 -82.923 1.00 31.88 223 ASP C N 1
ATOM 11350 C CA . ASP C 1 243 ? -47.071 -1.442 -84.172 1.00 32.24 223 ASP C CA 1
ATOM 11351 C C . ASP C 1 243 ? -48.324 -1.476 -85.042 1.00 30.88 223 ASP C C 1
ATOM 11352 O O . ASP C 1 243 ? -48.808 -2.545 -85.411 1.00 32.23 223 ASP C O 1
ATOM 11357 N N . PRO C 1 244 ? -48.875 -0.298 -85.366 1.00 28.06 224 PRO C N 1
ATOM 11358 C CA . PRO C 1 244 ? -48.352 1.006 -84.945 1.00 25.03 224 PRO C CA 1
ATOM 11359 C C . PRO C 1 244 ? -48.573 1.240 -83.451 1.00 23.53 224 PRO C C 1
ATOM 11360 O O . PRO C 1 244 ? -49.537 0.737 -82.870 1.00 22.83 224 PRO C O 1
ATOM 11364 N N . PRO C 1 245 ? -47.671 1.995 -82.808 1.00 22.50 225 PRO C N 1
ATOM 11365 C CA . PRO C 1 245 ? -47.820 2.262 -81.376 1.00 20.66 225 PRO C CA 1
ATOM 11366 C C . PRO C 1 245 ? -48.731 3.458 -81.103 1.00 22.15 225 PRO C C 1
ATOM 11367 O O . PRO C 1 245 ? -48.743 4.423 -81.863 1.00 23.66 225 PRO C O 1
ATOM 11371 N N . PRO C 1 246 ? -49.516 3.404 -80.013 1.00 21.08 226 PRO C N 1
ATOM 11372 C CA . PRO C 1 246 ? -50.419 4.503 -79.665 1.00 19.70 226 PRO C CA 1
ATOM 11373 C C . PRO C 1 246 ? -49.654 5.669 -79.043 1.00 22.56 226 PRO C C 1
ATOM 11374 O O . PRO C 1 246 ? -48.588 5.470 -78.465 1.00 24.62 226 PRO C O 1
ATOM 11378 N N . LYS C 1 247 ? -50.204 6.876 -79.160 1.00 22.51 227 LYS C N 1
ATOM 11379 C CA . LYS C 1 247 ? -49.594 8.078 -78.585 1.00 22.33 227 LYS C CA 1
ATOM 11380 C C . LYS C 1 247 ? -50.419 8.484 -77.386 1.00 21.57 227 LYS C C 1
ATOM 11381 O O . LYS C 1 247 ? -51.580 8.109 -77.278 1.00 24.73 227 LYS C O 1
ATOM 11387 N N . PHE C 1 248 ? -49.837 9.277 -76.498 1.00 22.97 228 PHE C N 1
ATOM 11388 C CA . PHE C 1 248 ? -50.577 9.733 -75.334 1.00 22.78 228 PHE C CA 1
ATOM 11389 C C . PHE C 1 248 ? -51.135 11.116 -75.562 1.00 21.27 228 PHE C C 1
ATOM 11390 O O . PHE C 1 248 ? -52.169 11.474 -75.007 1.00 25.44 228 PHE C O 1
ATOM 11398 N N . SER C 1 249 ? -50.453 11.899 -76.383 1.00 19.94 229 SER C N 1
ATOM 11399 C CA . SER C 1 249 ? -50.902 13.255 -76.652 1.00 19.15 229 SER C CA 1
ATOM 11400 C C . SER C 1 249 ? -51.647 13.420 -77.965 1.00 17.72 229 SER C C 1
ATOM 11401 O O . SER C 1 249 ? -51.311 12.809 -78.980 1.00 18.77 229 SER C O 1
ATOM 11404 N N . PHE C 1 250 ? -52.664 14.264 -77.935 1.00 14.22 230 PHE C N 1
ATOM 11405 C CA . PHE C 1 250 ? -53.451 14.547 -79.122 1.00 18.38 230 PHE C CA 1
ATOM 11406 C C . PHE C 1 250 ? -52.723 15.623 -79.923 1.00 16.93 230 PHE C C 1
ATOM 11407 O O . PHE C 1 250 ? -52.953 15.783 -81.122 1.00 19.04 230 PHE C O 1
ATOM 11415 N N . TRP C 1 251 ? -51.824 16.336 -79.248 1.00 17.62 231 TRP C N 1
ATOM 11416 C CA . TRP C 1 251 ? -51.091 17.460 -79.837 1.00 19.14 231 TRP C CA 1
ATOM 11417 C C . TRP C 1 251 ? -49.742 17.217 -80.499 1.00 19.50 231 TRP C C 1
ATOM 11418 O O . TRP C 1 251 ? -49.288 18.046 -81.285 1.00 20.40 231 TRP C O 1
ATOM 11429 N N . THR C 1 252 ? -49.091 16.108 -80.177 1.00 18.36 232 THR C N 1
ATOM 11430 C CA . THR C 1 252 ? -47.800 15.804 -80.782 1.00 21.28 232 THR C CA 1
ATOM 11431 C C . THR C 1 252 ? -48.014 15.251 -82.191 1.00 22.78 232 THR C C 1
ATOM 11432 O O . THR C 1 252 ? -49.141 14.945 -82.577 1.00 22.34 232 THR C O 1
ATOM 11436 N N . GLU C 1 253 ? -46.932 15.119 -82.952 1.00 25.46 233 GLU C N 1
ATOM 11437 C CA . GLU C 1 253 ? -47.005 14.612 -84.324 1.00 29.09 233 GLU C CA 1
ATOM 11438 C C . GLU C 1 253 ? -47.234 13.103 -84.342 1.00 26.82 233 GLU C C 1
ATOM 11439 O O . GLU C 1 253 ? -46.530 12.368 -83.661 1.00 27.45 233 GLU C O 1
ATOM 11445 N N . PRO C 1 254 ? -48.228 12.616 -85.112 1.00 27.88 234 PRO C N 1
ATOM 11446 C CA . PRO C 1 254 ? -49.198 13.292 -85.990 1.00 26.39 234 PRO C CA 1
ATOM 11447 C C . PRO C 1 254 ? -50.288 14.007 -85.197 1.00 24.53 234 PRO C C 1
ATOM 11448 O O . PRO C 1 254 ? -51.034 13.371 -84.461 1.00 23.67 234 PRO C O 1
ATOM 11452 N N . VAL C 1 255 ? -50.388 15.319 -85.374 1.00 24.71 235 VAL C N 1
ATOM 11453 C CA . VAL C 1 255 ? -51.374 16.136 -84.672 1.00 27.28 235 VAL C CA 1
ATOM 11454 C C . VAL C 1 255 ? -52.831 15.724 -84.920 1.00 26.56 235 VAL C C 1
ATOM 11455 O O . VAL C 1 255 ? -53.207 15.360 -86.035 1.00 28.79 235 VAL C O 1
ATOM 11459 N N . GLY C 1 256 ? -53.642 15.789 -83.867 1.00 23.59 236 GLY C N 1
ATOM 11460 C CA . GLY C 1 256 ? -55.047 15.435 -83.979 1.00 24.46 236 GLY C CA 1
ATOM 11461 C C . GLY C 1 256 ? -55.277 13.950 -84.171 1.00 25.14 236 GLY C C 1
ATOM 11462 O O . GLY C 1 256 ? -56.250 13.535 -84.802 1.00 27.24 236 GLY C O 1
ATOM 11463 N N . SER C 1 257 ? -54.387 13.145 -83.608 1.00 24.65 237 SER C N 1
ATOM 11464 C CA . SER C 1 257 ? -54.471 11.696 -83.722 1.00 22.50 237 SER C CA 1
ATOM 11465 C C . SER C 1 257 ? -53.828 11.036 -82.498 1.00 23.09 237 SER C C 1
ATOM 11466 O O . SER C 1 257 ? -53.016 11.656 -81.809 1.00 21.84 237 SER C O 1
ATOM 11469 N N . TYR C 1 258 ? -54.199 9.786 -82.227 1.00 21.63 238 TYR C N 1
ATOM 11470 C CA . TYR C 1 258 ? -53.658 9.051 -81.091 1.00 20.90 238 TYR C CA 1
ATOM 11471 C C . TYR C 1 258 ? -52.789 7.855 -81.476 1.00 21.74 238 TYR C C 1
ATOM 11472 O O . TYR C 1 258 ? -52.554 6.963 -80.651 1.00 22.26 238 TYR C O 1
ATOM 11481 N N . TRP C 1 259 ? -52.313 7.832 -82.719 1.00 20.93 239 TRP C N 1
ATOM 11482 C CA . TRP C 1 259 ? -51.446 6.745 -83.176 1.00 20.27 239 TRP C CA 1
ATOM 11483 C C . TRP C 1 259 ? -50.190 7.267 -83.874 1.00 22.25 239 TRP C C 1
ATOM 11484 O O . TRP C 1 259 ? -50.254 8.209 -84.672 1.00 18.41 239 TRP C O 1
ATOM 11495 N N . PHE C 1 260 ? -49.050 6.656 -83.559 1.00 21.46 240 PHE C N 1
ATOM 11496 C CA . PHE C 1 260 ? -47.783 7.014 -84.182 1.00 24.26 240 PHE C CA 1
ATOM 11497 C C . PHE C 1 260 ? -47.778 6.296 -85.533 1.00 26.42 240 PHE C C 1
ATOM 11498 O O . PHE C 1 260 ? -48.606 5.413 -85.775 1.00 26.75 240 PHE C O 1
ATOM 11506 N N . PRO C 1 261 ? -46.849 6.660 -86.433 1.00 29.30 241 PRO C N 1
ATOM 11507 C CA . PRO C 1 261 ? -46.812 5.980 -87.736 1.00 28.83 241 PRO C CA 1
ATOM 11508 C C . PRO C 1 261 ? -46.249 4.575 -87.539 1.00 29.41 241 PRO C C 1
ATOM 11509 O O . PRO C 1 261 ? -45.562 4.314 -86.553 1.00 29.52 241 PRO C O 1
ATOM 11513 N N . LYS C 1 262 ? -46.544 3.670 -88.462 1.00 30.77 242 LYS C N 1
ATOM 11514 C CA . LYS C 1 262 ? -46.016 2.314 -88.384 1.00 30.90 242 LYS C CA 1
ATOM 11515 C C . LYS C 1 262 ? -44.491 2.394 -88.458 1.00 29.60 242 LYS C C 1
ATOM 11516 O O . LYS C 1 262 ? -43.945 3.299 -89.092 1.00 28.52 242 LYS C O 1
ATOM 11522 N N . GLY C 1 263 ? -43.802 1.461 -87.811 1.00 28.82 243 GLY C N 1
ATOM 11523 C CA . GLY C 1 263 ? -42.348 1.458 -87.879 1.00 30.50 243 GLY C CA 1
ATOM 11524 C C . GLY C 1 263 ? -41.542 2.261 -86.871 1.00 29.75 243 GLY C C 1
ATOM 11525 O O . GLY C 1 263 ? -40.312 2.209 -86.899 1.00 30.42 243 GLY C O 1
ATOM 11526 N N . LYS C 1 264 ? -42.206 3.005 -85.989 1.00 28.89 244 LYS C N 1
ATOM 11527 C CA . LYS C 1 264 ? -41.494 3.788 -84.983 1.00 28.18 244 LYS C CA 1
ATOM 11528 C C . LYS C 1 264 ? -40.592 2.855 -84.162 1.00 29.13 244 LYS C C 1
ATOM 11529 O O . LYS C 1 264 ? -41.014 1.766 -83.767 1.00 28.23 244 LYS C O 1
ATOM 11535 N N . GLU C 1 265 ? -39.358 3.284 -83.908 1.00 28.90 245 GLU C N 1
ATOM 11536 C CA . GLU C 1 265 ? -38.407 2.471 -83.150 1.00 32.10 245 GLU C CA 1
ATOM 11537 C C . GLU C 1 265 ? -38.748 2.337 -81.666 1.00 28.96 245 GLU C C 1
ATOM 11538 O O . GLU C 1 265 ? -38.916 3.333 -80.968 1.00 29.38 245 GLU C O 1
ATOM 11544 N N . GLN C 1 266 ? -38.851 1.095 -81.196 1.00 23.02 246 GLN C N 1
ATOM 11545 C CA . GLN C 1 266 ? -39.160 0.819 -79.796 1.00 22.22 246 GLN C CA 1
ATOM 11546 C C . GLN C 1 266 ? -38.192 -0.219 -79.236 1.00 21.82 246 GLN C C 1
ATOM 11547 O O . GLN C 1 266 ? -37.472 -0.871 -79.988 1.00 22.60 246 GLN C O 1
ATOM 11553 N N . VAL C 1 267 ? -38.185 -0.380 -77.914 1.00 20.76 247 VAL C N 1
ATOM 11554 C CA . VAL C 1 267 ? -37.312 -1.360 -77.273 1.00 19.14 247 VAL C CA 1
ATOM 11555 C C . VAL C 1 267 ? -38.169 -2.455 -76.651 1.00 20.05 247 VAL C C 1
ATOM 11556 O O . VAL C 1 267 ? -39.392 -2.343 -76.629 1.00 22.49 247 VAL C O 1
ATOM 11560 N N . ASN C 1 268 ? -37.535 -3.514 -76.156 1.00 19.43 248 ASN C N 1
ATOM 11561 C CA . ASN C 1 268 ? -38.274 -4.610 -75.546 1.00 20.58 248 ASN C CA 1
ATOM 11562 C C . ASN C 1 268 ? -38.158 -4.623 -74.033 1.00 22.87 248 ASN C C 1
ATOM 11563 O O . ASN C 1 268 ? -37.297 -3.965 -73.448 1.00 21.48 248 ASN C O 1
ATOM 11568 N N . CYS C 1 269 ? -39.052 -5.390 -73.417 1.00 23.24 249 CYS C N 1
ATOM 11569 C CA . CYS C 1 269 ? -39.056 -5.620 -71.979 1.00 24.86 249 CYS C CA 1
ATOM 11570 C C . CYS C 1 269 ? -38.998 -7.146 -71.914 1.00 24.84 249 CYS C C 1
ATOM 11571 O O . CYS C 1 269 ? -39.243 -7.816 -72.923 1.00 24.28 249 CYS C O 1
ATOM 11574 N N . TRP C 1 270 ? -38.670 -7.701 -70.756 1.00 23.76 250 TRP C N 1
ATOM 11575 C CA . TRP C 1 270 ? -38.556 -9.148 -70.641 1.00 22.84 250 TRP C CA 1
ATOM 11576 C C . TRP C 1 270 ? -39.322 -9.685 -69.450 1.00 24.11 250 TRP C C 1
ATOM 11577 O O . TRP C 1 270 ? -39.481 -8.997 -68.445 1.00 26.91 250 TRP C O 1
ATOM 11588 N N . ILE C 1 271 ? -39.787 -10.924 -69.560 1.00 22.55 251 ILE C N 1
ATOM 11589 C CA . ILE C 1 271 ? -40.576 -11.532 -68.500 1.00 20.71 251 ILE C CA 1
ATOM 11590 C C . ILE C 1 271 ? -39.881 -12.675 -67.777 1.00 19.84 251 ILE C C 1
ATOM 11591 O O . ILE C 1 271 ? -39.153 -13.454 -68.383 1.00 20.41 251 ILE C O 1
ATOM 11596 N N . THR C 1 272 ? -40.119 -12.764 -66.473 1.00 21.46 252 THR C N 1
ATOM 11597 C CA . THR C 1 272 ? -39.581 -13.844 -65.649 1.00 24.77 252 THR C CA 1
ATOM 11598 C C . THR C 1 272 ? -40.563 -14.060 -64.512 1.00 24.25 252 THR C C 1
ATOM 11599 O O . THR C 1 272 ? -41.568 -13.356 -64.410 1.00 25.26 252 THR C O 1
ATOM 11603 N N . TYR C 1 273 ? -40.266 -15.025 -63.653 1.00 24.48 253 TYR C N 1
ATOM 11604 C CA . TYR C 1 273 ? -41.142 -15.341 -62.547 1.00 23.06 253 TYR C CA 1
ATOM 11605 C C . TYR C 1 273 ? -40.341 -15.731 -61.333 1.00 24.19 253 TYR C C 1
ATOM 11606 O O . TYR C 1 273 ? -39.172 -16.100 -61.434 1.00 26.70 253 TYR C O 1
ATOM 11615 N N . THR C 1 274 ? -40.977 -15.645 -60.176 1.00 24.99 254 THR C N 1
ATOM 11616 C CA . THR C 1 274 ? -40.324 -16.047 -58.949 1.00 27.20 254 THR C CA 1
ATOM 11617 C C . THR C 1 274 ? -40.458 -17.570 -58.903 1.00 28.05 254 THR C C 1
ATOM 11618 O O . THR C 1 274 ? -41.261 -18.150 -59.639 1.00 25.65 254 THR C O 1
ATOM 11622 N N . THR C 1 275 ? -39.661 -18.215 -58.065 1.00 28.74 255 THR C N 1
ATOM 11623 C CA . THR C 1 275 ? -39.718 -19.661 -57.945 1.00 30.77 255 THR C CA 1
ATOM 11624 C C . THR C 1 275 ? -40.015 -19.978 -56.496 1.00 32.06 255 THR C C 1
ATOM 11625 O O . THR C 1 275 ? -39.957 -19.101 -55.644 1.00 31.89 255 THR C O 1
ATOM 11629 N N . PRO C 1 276 ? -40.354 -21.241 -56.199 1.00 37.16 256 PRO C N 1
ATOM 11630 C CA . PRO C 1 276 ? -40.649 -21.625 -54.812 1.00 35.50 256 PRO C CA 1
ATOM 11631 C C . PRO C 1 276 ? -39.458 -21.316 -53.908 1.00 34.11 256 PRO C C 1
ATOM 11632 O O . PRO C 1 276 ? -39.621 -21.013 -52.729 1.00 34.33 256 PRO C O 1
ATOM 11636 N N . LYS C 1 277 ? -38.256 -21.391 -54.471 1.00 32.20 257 LYS C N 1
ATOM 11637 C CA . LYS C 1 277 ? -37.052 -21.105 -53.706 1.00 33.62 257 LYS C CA 1
ATOM 11638 C C . LYS C 1 277 ? -37.047 -19.621 -53.323 1.00 33.70 257 LYS C C 1
ATOM 11639 O O . LYS C 1 277 ? -36.635 -19.252 -52.222 1.00 32.45 257 LYS C O 1
ATOM 11645 N N . THR C 1 278 ? -37.513 -18.776 -54.238 1.00 30.83 258 THR C N 1
ATOM 11646 C CA . THR C 1 278 ? -37.574 -17.343 -53.989 1.00 30.57 258 THR C CA 1
ATOM 11647 C C . THR C 1 278 ? -38.445 -17.107 -52.766 1.00 32.45 258 THR C C 1
ATOM 11648 O O . THR C 1 278 ? -38.075 -16.377 -51.848 1.00 32.35 258 THR C O 1
ATOM 11652 N N . HIS C 1 279 ? -39.608 -17.747 -52.766 1.00 35.39 259 HIS C N 1
ATOM 11653 C CA . HIS C 1 279 ? -40.569 -17.619 -51.676 1.00 35.76 259 HIS C CA 1
ATOM 11654 C C . HIS C 1 279 ? -40.045 -18.166 -50.353 1.00 35.40 259 HIS C C 1
ATOM 11655 O O . HIS C 1 279 ? -40.353 -17.631 -49.290 1.00 34.08 259 HIS C O 1
ATOM 11662 N N . GLU C 1 280 ? -39.251 -19.226 -50.410 1.00 34.45 260 GLU C N 1
ATOM 11663 C CA . GLU C 1 280 ? -38.724 -19.795 -49.184 1.00 38.14 260 GLU C CA 1
ATOM 11664 C C . GLU C 1 280 ? -37.636 -18.896 -48.620 1.00 37.43 260 GLU C C 1
ATOM 11665 O O . GLU C 1 280 ? -37.395 -18.884 -47.411 1.00 37.61 260 GLU C O 1
ATOM 11671 N N . ILE C 1 281 ? -36.982 -18.140 -49.497 1.00 36.56 261 ILE C N 1
ATOM 11672 C CA . ILE C 1 281 ? -35.926 -17.232 -49.065 1.00 33.36 261 ILE C CA 1
ATOM 11673 C C . ILE C 1 281 ? -36.540 -16.084 -48.280 1.00 33.67 261 ILE C C 1
ATOM 11674 O O . ILE C 1 281 ? -35.982 -15.627 -47.285 1.00 34.24 261 ILE C O 1
ATOM 11679 N N . ILE C 1 282 ? -37.706 -15.635 -48.722 1.00 34.87 262 ILE C N 1
ATOM 11680 C CA . ILE C 1 282 ? -38.392 -14.540 -48.058 1.00 37.74 262 ILE C CA 1
ATOM 11681 C C . ILE C 1 282 ? -38.950 -14.934 -46.691 1.00 40.58 262 ILE C C 1
ATOM 11682 O O . ILE C 1 282 ? -38.932 -14.137 -45.757 1.00 42.30 262 ILE C O 1
ATOM 11687 N N . ARG C 1 283 ? -39.437 -16.164 -46.569 1.00 43.55 263 ARG C N 1
ATOM 11688 C CA . ARG C 1 283 ? -40.006 -16.624 -45.310 1.00 45.28 263 ARG C CA 1
ATOM 11689 C C . ARG C 1 283 ? -38.985 -16.798 -44.202 1.00 46.43 263 ARG C C 1
ATOM 11690 O O . ARG C 1 283 ? -39.261 -16.481 -43.047 1.00 48.43 263 ARG C O 1
ATOM 11698 N N . LYS C 1 284 ? -37.803 -17.295 -44.545 1.00 46.80 264 LYS C N 1
ATOM 11699 C CA . LYS C 1 284 ? -36.760 -17.498 -43.545 1.00 48.60 264 LYS C CA 1
ATOM 11700 C C . LYS C 1 284 ? -36.308 -16.168 -42.940 1.00 49.35 264 LYS C C 1
ATOM 11701 O O . LYS C 1 284 ? -35.932 -16.100 -41.768 1.00 49.69 264 LYS C O 1
ATOM 11707 N N . ASN C 1 285 ? -36.353 -15.114 -43.749 1.00 50.51 265 ASN C N 1
ATOM 11708 C CA . ASN C 1 285 ? -35.912 -13.790 -43.320 1.00 51.16 265 ASN C CA 1
ATOM 11709 C C . ASN C 1 285 ? -37.036 -12.823 -42.979 1.00 53.69 265 ASN C C 1
ATOM 11710 O O . ASN C 1 285 ? -36.881 -11.610 -43.131 1.00 54.62 265 ASN C O 1
ATOM 11715 N N . LEU C 1 286 ? -38.161 -13.349 -42.509 1.00 56.16 266 LEU C N 1
ATOM 11716 C CA . LEU C 1 286 ? -39.285 -12.492 -42.158 1.00 59.17 266 LEU C CA 1
ATOM 11717 C C . LEU C 1 286 ? -39.514 -12.351 -40.666 1.00 60.91 266 LEU C C 1
ATOM 11718 O O . LEU C 1 286 ? -39.336 -13.300 -39.903 1.00 58.80 266 LEU C O 1
ATOM 11723 N N . HIS C 1 287 ? -39.914 -11.149 -40.263 1.00 64.67 267 HIS C N 1
ATOM 11724 C CA . HIS C 1 287 ? -40.208 -10.853 -38.866 1.00 67.63 267 HIS C CA 1
ATOM 11725 C C . HIS C 1 287 ? -41.701 -10.579 -38.758 1.00 66.71 267 HIS C C 1
ATOM 11726 O O . HIS C 1 287 ? -42.283 -9.929 -39.629 1.00 65.57 267 HIS C O 1
ATOM 11733 N N . ARG C 1 288 ? -42.323 -11.079 -37.697 1.00 65.61 268 ARG C N 1
ATOM 11734 C CA . ARG C 1 288 ? -43.748 -10.866 -37.511 1.00 65.83 268 ARG C CA 1
ATOM 11735 C C . ARG C 1 288 ? -43.981 -9.485 -36.908 1.00 67.44 268 ARG C C 1
ATOM 11736 O O . ARG C 1 288 ? -43.357 -9.111 -35.912 1.00 65.83 268 ARG C O 1
ATOM 11744 N N . THR C 1 289 ? -44.871 -8.730 -37.546 1.00 69.45 269 THR C N 1
ATOM 11745 C CA . THR C 1 289 ? -45.209 -7.378 -37.123 1.00 72.17 269 THR C CA 1
ATOM 11746 C C . THR C 1 289 ? -46.692 -7.085 -37.377 1.00 72.51 269 THR C C 1
ATOM 11747 O O . THR C 1 289 ? -47.272 -7.573 -38.353 1.00 73.46 269 THR C O 1
ATOM 11751 N N . ALA C 1 290 ? -47.297 -6.290 -36.495 1.00 71.81 270 ALA C N 1
ATOM 11752 C CA . ALA C 1 290 ? -48.710 -5.932 -36.610 1.00 70.59 270 ALA C CA 1
ATOM 11753 C C . ALA C 1 290 ? -49.067 -5.460 -38.017 1.00 69.57 270 ALA C C 1
ATOM 11754 O O . ALA C 1 290 ? -49.438 -6.261 -38.875 1.00 68.98 270 ALA C O 1
ATOM 11756 N N . ARG C 1 302 ? -54.648 -3.154 -48.000 1.00 71.70 282 ARG C N 1
ATOM 11757 C CA . ARG C 1 302 ? -55.159 -4.139 -48.946 1.00 72.92 282 ARG C CA 1
ATOM 11758 C C . ARG C 1 302 ? -54.162 -4.466 -50.049 1.00 72.56 282 ARG C C 1
ATOM 11759 O O . ARG C 1 302 ? -53.771 -5.619 -50.219 1.00 74.30 282 ARG C O 1
ATOM 11767 N N . TYR C 1 303 ? -53.766 -3.453 -50.812 1.00 70.87 283 TYR C N 1
ATOM 11768 C CA . TYR C 1 303 ? -52.819 -3.667 -51.898 1.00 70.81 283 TYR C CA 1
ATOM 11769 C C . TYR C 1 303 ? -51.381 -3.460 -51.422 1.00 70.90 283 TYR C C 1
ATOM 11770 O O . TYR C 1 303 ? -50.878 -2.338 -51.388 1.00 72.66 283 TYR C O 1
ATOM 11779 N N . CYS C 1 304 ? -50.729 -4.553 -51.043 1.00 70.44 284 CYS C N 1
ATOM 11780 C CA . CYS C 1 304 ? -49.349 -4.513 -50.575 1.00 68.79 284 CYS C CA 1
ATOM 11781 C C . CYS C 1 304 ? -48.507 -5.203 -51.646 1.00 66.57 284 CYS C C 1
ATOM 11782 O O . CYS C 1 304 ? -48.237 -6.403 -51.567 1.00 64.26 284 CYS C O 1
ATOM 11785 N N . PRO C 1 305 ? -48.086 -4.437 -52.670 1.00 66.20 285 PRO C N 1
ATOM 11786 C CA . PRO C 1 305 ? -47.279 -4.896 -53.808 1.00 64.90 285 PRO C CA 1
ATOM 11787 C C . PRO C 1 305 ? -45.872 -5.425 -53.535 1.00 60.97 285 PRO C C 1
ATOM 11788 O O . PRO C 1 305 ? -45.254 -6.005 -54.430 1.00 60.62 285 PRO C O 1
ATOM 11792 N N . SER C 1 306 ? -45.360 -5.226 -52.323 1.00 56.14 286 SER C N 1
ATOM 11793 C CA . SER C 1 306 ? -44.026 -5.725 -52.012 1.00 54.17 286 SER C CA 1
ATOM 11794 C C . SER C 1 306 ? -44.090 -7.244 -52.078 1.00 52.56 286 SER C C 1
ATOM 11795 O O . SER C 1 306 ? -44.866 -7.880 -51.362 1.00 53.16 286 SER C O 1
ATOM 11798 N N . ILE C 1 307 ? -43.281 -7.824 -52.955 1.00 48.83 287 ILE C N 1
ATOM 11799 C CA . ILE C 1 307 ? -43.289 -9.262 -53.123 1.00 45.89 287 ILE C CA 1
ATOM 11800 C C . ILE C 1 307 ? -43.343 -10.001 -51.786 1.00 46.21 287 ILE C C 1
ATOM 11801 O O . ILE C 1 307 ? -44.049 -11.002 -51.656 1.00 44.57 287 ILE C O 1
ATOM 11806 N N . GLU C 1 308 ? -42.619 -9.496 -50.788 1.00 45.11 288 GLU C N 1
ATOM 11807 C CA . GLU C 1 308 ? -42.588 -10.134 -49.474 1.00 45.57 288 GLU C CA 1
ATOM 11808 C C . GLU C 1 308 ? -43.945 -10.128 -48.785 1.00 45.66 288 GLU C C 1
ATOM 11809 O O . GLU C 1 308 ? -44.211 -10.962 -47.921 1.00 44.19 288 GLU C O 1
ATOM 11815 N N . ASP C 1 309 ? -44.800 -9.182 -49.155 1.00 45.28 289 ASP C N 1
ATOM 11816 C CA . ASP C 1 309 ? -46.125 -9.104 -48.564 1.00 46.17 289 ASP C CA 1
ATOM 11817 C C . ASP C 1 309 ? -47.122 -9.976 -49.309 1.00 46.14 289 ASP C C 1
ATOM 11818 O O . ASP C 1 309 ? -47.902 -10.704 -48.688 1.00 44.76 289 ASP C O 1
ATOM 11823 N N . LYS C 1 310 ? -47.091 -9.918 -50.637 1.00 45.34 290 LYS C N 1
ATOM 11824 C CA . LYS C 1 310 ? -48.034 -10.694 -51.429 1.00 46.69 290 LYS C CA 1
ATOM 11825 C C . LYS C 1 310 ? -47.797 -12.205 -51.482 1.00 47.79 290 LYS C C 1
ATOM 11826 O O . LYS C 1 310 ? -48.472 -12.912 -52.231 1.00 48.04 290 LYS C O 1
ATOM 11832 N N . ILE C 1 311 ? -46.846 -12.705 -50.696 1.00 47.88 291 ILE C N 1
ATOM 11833 C CA . ILE C 1 311 ? -46.609 -14.145 -50.659 1.00 49.92 291 ILE C CA 1
ATOM 11834 C C . ILE C 1 311 ? -47.098 -14.629 -49.304 1.00 50.90 291 ILE C C 1
ATOM 11835 O O . ILE C 1 311 ? -47.206 -15.829 -49.054 1.00 50.89 291 ILE C O 1
ATOM 11840 N N . VAL C 1 312 ? -47.375 -13.676 -48.422 1.00 52.07 292 VAL C N 1
ATOM 11841 C CA . VAL C 1 312 ? -47.877 -13.990 -47.095 1.00 53.03 292 VAL C CA 1
ATOM 11842 C C . VAL C 1 312 ? -49.380 -13.795 -47.176 1.00 53.79 292 VAL C C 1
ATOM 11843 O O . VAL C 1 312 ? -50.139 -14.332 -46.375 1.00 55.84 292 VAL C O 1
ATOM 11847 N N . LYS C 1 313 ? -49.792 -13.022 -48.174 1.00 53.67 293 LYS C N 1
ATOM 11848 C CA . LYS C 1 313 ? -51.195 -12.724 -48.413 1.00 53.09 293 LYS C CA 1
ATOM 11849 C C . LYS C 1 313 ? -51.764 -13.723 -49.425 1.00 54.54 293 LYS C C 1
ATOM 11850 O O . LYS C 1 313 ? -52.974 -13.953 -49.478 1.00 55.62 293 LYS C O 1
ATOM 11856 N N . PHE C 1 314 ? -50.881 -14.307 -50.231 1.00 53.30 294 PHE C N 1
ATOM 11857 C CA . PHE C 1 314 ? -51.272 -15.286 -51.241 1.00 50.40 294 PHE C CA 1
ATOM 11858 C C . PHE C 1 314 ? -50.303 -16.459 -51.182 1.00 48.88 294 PHE C C 1
ATOM 11859 O O . PHE C 1 314 ? -49.614 -16.762 -52.154 1.00 47.64 294 PHE C O 1
ATOM 11867 N N . PRO C 1 315 ? -50.251 -17.141 -50.027 1.00 49.09 295 PRO C N 1
ATOM 11868 C CA . PRO C 1 315 ? -49.383 -18.294 -49.765 1.00 49.14 295 PRO C CA 1
ATOM 11869 C C . PRO C 1 315 ? -49.446 -19.398 -50.809 1.00 48.26 295 PRO C C 1
ATOM 11870 O O . PRO C 1 315 ? -48.491 -20.152 -50.974 1.00 47.21 295 PRO C O 1
ATOM 11874 N N . ASP C 1 316 ? -50.566 -19.488 -51.517 1.00 48.35 296 ASP C N 1
ATOM 11875 C CA . ASP C 1 316 ? -50.746 -20.544 -52.501 1.00 49.36 296 ASP C CA 1
ATOM 11876 C C . ASP C 1 316 ? -50.234 -20.287 -53.919 1.00 50.34 296 ASP C C 1
ATOM 11877 O O . ASP C 1 316 ? -50.193 -21.213 -54.731 1.00 51.67 296 ASP C O 1
ATOM 11882 N N . LYS C 1 317 ? -49.847 -19.052 -54.227 1.00 48.58 297 LYS C N 1
ATOM 11883 C CA . LYS C 1 317 ? -49.327 -18.746 -55.561 1.00 47.52 297 LYS C CA 1
ATOM 11884 C C . LYS C 1 317 ? -47.908 -19.293 -55.688 1.00 47.57 297 LYS C C 1
ATOM 11885 O O . LYS C 1 317 ? -47.021 -18.897 -54.932 1.00 47.51 297 LYS C O 1
ATOM 11891 N N . GLU C 1 318 ? -47.690 -20.194 -56.643 1.00 47.01 298 GLU C N 1
ATOM 11892 C CA . GLU C 1 318 ? -46.370 -20.803 -56.837 1.00 48.91 298 GLU C CA 1
ATOM 11893 C C . GLU C 1 318 ? -45.340 -19.850 -57.452 1.00 45.80 298 GLU C C 1
ATOM 11894 O O . GLU C 1 318 ? -44.150 -19.906 -57.125 1.00 45.09 298 GLU C O 1
ATOM 11900 N N . ARG C 1 319 ? -45.801 -18.984 -58.346 1.00 40.84 299 ARG C N 1
ATOM 11901 C CA . ARG C 1 319 ? -44.921 -18.034 -59.007 1.00 39.31 299 ARG C CA 1
ATOM 11902 C C . ARG C 1 319 ? -45.598 -16.685 -59.194 1.00 37.91 299 ARG C C 1
ATOM 11903 O O . ARG C 1 319 ? -46.827 -16.589 -59.234 1.00 38.46 299 ARG C O 1
ATOM 11911 N N . HIS C 1 320 ? -44.780 -15.643 -59.300 1.00 33.61 300 HIS C N 1
ATOM 11912 C CA . HIS C 1 320 ? -45.262 -14.288 -59.507 1.00 29.01 300 HIS C CA 1
ATOM 11913 C C . HIS C 1 320 ? -44.548 -13.723 -60.725 1.00 29.43 300 HIS C C 1
ATOM 11914 O O . HIS C 1 320 ? -43.332 -13.880 -60.872 1.00 29.47 300 HIS C O 1
ATOM 11921 N N . GLN C 1 321 ? -45.300 -13.069 -61.600 1.00 25.78 301 GLN C N 1
ATOM 11922 C CA . GLN C 1 321 ? -44.720 -12.511 -62.807 1.00 27.21 301 GLN C CA 1
ATOM 11923 C C . GLN C 1 321 ? -43.852 -11.294 -62.523 1.00 25.68 301 GLN C C 1
ATOM 11924 O O . GLN C 1 321 ? -44.152 -10.481 -61.653 1.00 25.76 301 GLN C O 1
ATOM 11930 N N . ILE C 1 322 ? -42.767 -11.180 -63.270 1.00 24.26 302 ILE C N 1
ATOM 11931 C CA . ILE C 1 322 ? -41.850 -10.070 -63.103 1.00 23.39 302 ILE C CA 1
ATOM 11932 C C . ILE C 1 322 ? -41.503 -9.499 -64.461 1.00 25.18 302 ILE C C 1
ATOM 11933 O O . ILE C 1 322 ? -41.173 -10.241 -65.387 1.00 27.43 302 ILE C O 1
ATOM 11938 N N . PHE C 1 323 ? -41.600 -8.182 -64.590 1.00 25.90 303 PHE C N 1
ATOM 11939 C CA . PHE C 1 323 ? -41.267 -7.526 -65.848 1.00 27.59 303 PHE C CA 1
ATOM 11940 C C . PHE C 1 323 ? -39.954 -6.790 -65.707 1.00 25.65 303 PHE C C 1
ATOM 11941 O O . PHE C 1 323 ? -39.820 -5.909 -64.863 1.00 25.00 303 PHE C O 1
ATOM 11949 N N . LEU C 1 324 ? -38.981 -7.168 -66.527 1.00 24.94 304 LEU C N 1
ATOM 11950 C CA . LEU C 1 324 ? -37.683 -6.515 -66.511 1.00 23.12 304 LEU C CA 1
ATOM 11951 C C . LEU C 1 324 ? -37.770 -5.445 -67.580 1.00 24.62 304 LEU C C 1
ATOM 11952 O O . LEU C 1 324 ? -37.886 -5.761 -68.769 1.00 24.09 304 LEU C O 1
ATOM 11957 N N . GLU C 1 325 ? -37.739 -4.182 -67.162 1.00 23.06 305 GLU C N 1
ATOM 11958 C CA . GLU C 1 325 ? -37.814 -3.086 -68.118 1.00 23.44 305 GLU C CA 1
ATOM 11959 C C . GLU C 1 325 ? -36.605 -2.162 -68.101 1.00 24.11 305 GLU C C 1
ATOM 11960 O O . GLU C 1 325 ? -35.998 -1.909 -67.051 1.00 23.16 305 GLU C O 1
ATOM 11966 N N . PRO C 1 326 ? -36.225 -1.657 -69.283 1.00 23.34 306 PRO C N 1
ATOM 11967 C CA . PRO C 1 326 ? -35.082 -0.753 -69.419 1.00 23.40 306 PRO C CA 1
ATOM 11968 C C . PRO C 1 326 ? -35.470 0.570 -68.781 1.00 23.17 306 PRO C C 1
ATOM 11969 O O . PRO C 1 326 ? -36.653 0.851 -68.606 1.00 20.46 306 PRO C O 1
ATOM 11973 N N . GLU C 1 327 ? -34.485 1.382 -68.426 1.00 23.84 307 GLU C N 1
ATOM 11974 C CA . GLU C 1 327 ? -34.795 2.673 -67.835 1.00 24.33 307 GLU C CA 1
ATOM 11975 C C . GLU C 1 327 ? -34.445 3.782 -68.808 1.00 22.98 307 GLU C C 1
ATOM 11976 O O . GLU C 1 327 ? -34.684 4.953 -68.532 1.00 25.56 307 GLU C O 1
ATOM 11982 N N . GLY C 1 328 ? -33.888 3.400 -69.952 1.00 17.71 308 GLY C N 1
ATOM 11983 C CA . GLY C 1 328 ? -33.525 4.373 -70.959 1.00 18.89 308 GLY C CA 1
ATOM 11984 C C . GLY C 1 328 ? -32.623 3.729 -71.992 1.00 20.40 308 GLY C C 1
ATOM 11985 O O . GLY C 1 328 ? -32.273 2.564 -71.857 1.00 21.46 308 GLY C O 1
ATOM 11986 N N . LEU C 1 329 ? -32.246 4.484 -73.018 1.00 23.25 309 LEU C N 1
ATOM 11987 C CA . LEU C 1 329 ? -31.378 3.977 -74.073 1.00 27.32 309 LEU C CA 1
ATOM 11988 C C . LEU C 1 329 ? -29.897 4.036 -73.700 1.00 29.81 309 LEU C C 1
ATOM 11989 O O . LEU C 1 329 ? -29.123 3.170 -74.098 1.00 33.31 309 LEU C O 1
ATOM 11994 N N . ASP C 1 330 ? -29.506 5.047 -72.928 1.00 30.57 310 ASP C N 1
ATOM 11995 C CA . ASP C 1 330 ? -28.109 5.209 -72.535 1.00 33.85 310 ASP C CA 1
ATOM 11996 C C . ASP C 1 330 ? -27.700 4.452 -71.278 1.00 33.41 310 ASP C C 1
ATOM 11997 O O . ASP C 1 330 ? -26.540 4.067 -71.131 1.00 35.05 310 ASP C O 1
ATOM 12002 N N . THR C 1 331 ? -28.648 4.248 -70.371 1.00 30.07 311 THR C N 1
ATOM 12003 C CA . THR C 1 331 ? -28.368 3.569 -69.112 1.00 28.65 311 THR C CA 1
ATOM 12004 C C . THR C 1 331 ? -28.471 2.042 -69.169 1.00 26.15 311 THR C C 1
ATOM 12005 O O . THR C 1 331 ? -29.191 1.484 -69.993 1.00 26.77 311 THR C O 1
ATOM 12009 N N . ILE C 1 332 ? -27.736 1.372 -68.288 1.00 23.37 312 ILE C N 1
ATOM 12010 C CA . ILE C 1 332 ? -27.762 -0.081 -68.228 1.00 21.36 312 ILE C CA 1
ATOM 12011 C C . ILE C 1 332 ? -28.625 -0.533 -67.059 1.00 23.04 312 ILE C C 1
ATOM 12012 O O . ILE C 1 332 ? -28.696 -1.725 -66.767 1.00 22.27 312 ILE C O 1
ATOM 12017 N N . GLU C 1 333 ? -29.269 0.415 -66.382 1.00 21.31 313 GLU C N 1
ATOM 12018 C CA . GLU C 1 333 ? -30.112 0.070 -65.246 1.00 21.60 313 GLU C CA 1
ATOM 12019 C C . GLU C 1 333 ? -31.422 -0.582 -65.661 1.00 20.03 313 GLU C C 1
ATOM 12020 O O . GLU C 1 333 ? -32.110 -0.101 -66.561 1.00 17.85 313 GLU C O 1
ATOM 12026 N N . ILE C 1 334 ? -31.749 -1.681 -64.987 1.00 18.13 314 ILE C N 1
ATOM 12027 C CA . ILE C 1 334 ? -32.969 -2.442 -65.246 1.00 20.75 314 ILE C CA 1
ATOM 12028 C C . ILE C 1 334 ? -33.905 -2.400 -64.041 1.00 19.62 314 ILE C C 1
ATOM 12029 O O . ILE C 1 334 ? -33.488 -2.665 -62.916 1.00 20.91 314 ILE C O 1
ATOM 12034 N N . TYR C 1 335 ? -35.170 -2.079 -64.288 1.00 17.73 315 TYR C N 1
ATOM 12035 C CA . TYR C 1 335 ? -36.170 -2.009 -63.229 1.00 16.43 315 TYR C CA 1
ATOM 12036 C C . TYR C 1 335 ? -36.951 -3.320 -63.181 1.00 16.48 315 TYR C C 1
ATOM 12037 O O . TYR C 1 335 ? -37.661 -3.652 -64.131 1.00 17.56 315 TYR C O 1
ATOM 12046 N N . PRO C 1 336 ? -36.806 -4.096 -62.088 1.00 16.67 316 PRO C N 1
ATOM 12047 C CA . PRO C 1 336 ? -37.525 -5.370 -61.959 1.00 15.50 316 PRO C CA 1
ATOM 12048 C C . PRO C 1 336 ? -38.927 -5.147 -61.406 1.00 16.89 316 PRO C C 1
ATOM 12049 O O . PRO C 1 336 ? -39.137 -5.153 -60.193 1.00 20.55 316 PRO C O 1
ATOM 12053 N N . ASN C 1 337 ? -39.883 -4.939 -62.301 1.00 16.95 317 ASN C N 1
ATOM 12054 C CA . ASN C 1 337 ? -41.265 -4.707 -61.904 1.00 19.24 317 ASN C CA 1
ATOM 12055 C C . ASN C 1 337 ? -41.869 -5.960 -61.259 1.00 21.48 317 ASN C C 1
ATOM 12056 O O . ASN C 1 337 ? -41.912 -7.034 -61.864 1.00 22.74 317 ASN C O 1
ATOM 12061 N N . GLY C 1 338 ? -42.319 -5.814 -60.019 1.00 21.78 318 GLY C N 1
ATOM 12062 C CA . GLY C 1 338 ? -42.904 -6.929 -59.303 1.00 20.41 318 GLY C CA 1
ATOM 12063 C C . GLY C 1 338 ? -42.023 -7.398 -58.163 1.00 23.00 318 GLY C C 1
ATOM 12064 O O . GLY C 1 338 ? -42.375 -8.344 -57.458 1.00 25.87 318 GLY C O 1
ATOM 12065 N N . LEU C 1 339 ? -40.876 -6.745 -57.976 1.00 22.10 319 LEU C N 1
ATOM 12066 C CA . LEU C 1 339 ? -39.959 -7.119 -56.909 1.00 21.43 319 LEU C CA 1
ATOM 12067 C C . LEU C 1 339 ? -39.651 -6.002 -55.910 1.00 22.41 319 LEU C C 1
ATOM 12068 O O . LEU C 1 339 ? -38.513 -5.856 -55.452 1.00 23.41 319 LEU C O 1
ATOM 12073 N N . SER C 1 340 ? -40.657 -5.207 -55.574 1.00 21.24 320 SER C N 1
ATOM 12074 C CA . SER C 1 340 ? -40.459 -4.150 -54.591 1.00 23.12 320 SER C CA 1
ATOM 12075 C C . SER C 1 340 ? -40.310 -4.847 -53.252 1.00 22.43 320 SER C C 1
ATOM 12076 O O . SER C 1 340 ? -41.011 -5.815 -52.971 1.00 26.99 320 SER C O 1
ATOM 12079 N N . THR C 1 341 ? -39.400 -4.358 -52.427 1.00 21.59 321 THR C N 1
ATOM 12080 C CA . THR C 1 341 ? -39.176 -4.954 -51.126 1.00 20.41 321 THR C CA 1
ATOM 12081 C C . THR C 1 341 ? -38.447 -3.972 -50.228 1.00 21.33 321 THR C C 1
ATOM 12082 O O . THR C 1 341 ? -37.913 -2.971 -50.701 1.00 22.95 321 THR C O 1
ATOM 12086 N N . SER C 1 342 ? -38.454 -4.241 -48.928 1.00 20.33 322 SER C N 1
ATOM 12087 C CA . SER C 1 342 ? -37.757 -3.388 -47.982 1.00 19.71 322 SER C CA 1
ATOM 12088 C C . SER C 1 342 ? -36.885 -4.283 -47.106 1.00 20.47 322 SER C C 1
ATOM 12089 O O . SER C 1 342 ? -36.488 -3.913 -46.005 1.00 22.52 322 SER C O 1
ATOM 12092 N N . LEU C 1 343 ? -36.589 -5.471 -47.621 1.00 19.36 323 LEU C N 1
ATOM 12093 C CA . LEU C 1 343 ? -35.757 -6.432 -46.917 1.00 21.00 323 LEU C CA 1
ATOM 12094 C C . LEU C 1 343 ? -34.308 -5.956 -46.840 1.00 22.66 323 LEU C C 1
ATOM 12095 O O . LEU C 1 343 ? -33.901 -5.056 -47.575 1.00 22.06 323 LEU C O 1
ATOM 12100 N N . PRO C 1 344 ? -33.512 -6.549 -45.933 1.00 24.13 324 PRO C N 1
ATOM 12101 C CA . PRO C 1 344 ? -32.104 -6.156 -45.806 1.00 22.88 324 PRO C CA 1
ATOM 12102 C C . PRO C 1 344 ? -31.413 -6.398 -47.149 1.00 23.67 324 PRO C C 1
ATOM 12103 O O . PRO C 1 344 ? -31.778 -7.318 -47.882 1.00 23.87 324 PRO C O 1
ATOM 12107 N N . GLU C 1 345 ? -30.422 -5.576 -47.470 1.00 23.55 325 GLU C N 1
ATOM 12108 C CA . GLU C 1 345 ? -29.710 -5.702 -48.738 1.00 22.75 325 GLU C CA 1
ATOM 12109 C C . GLU C 1 345 ? -29.113 -7.091 -48.989 1.00 21.68 325 GLU C C 1
ATOM 12110 O O . GLU C 1 345 ? -29.186 -7.599 -50.112 1.00 20.70 325 GLU C O 1
ATOM 12116 N N . GLU C 1 346 ? -28.532 -7.706 -47.960 1.00 17.71 326 GLU C N 1
ATOM 12117 C CA . GLU C 1 346 ? -27.946 -9.037 -48.125 1.00 20.19 326 GLU C CA 1
ATOM 12118 C C . GLU C 1 346 ? -29.009 -10.075 -48.461 1.00 20.16 326 GLU C C 1
ATOM 12119 O O . GLU C 1 346 ? -28.716 -11.066 -49.123 1.00 23.88 326 GLU C O 1
ATOM 12125 N N . VAL C 1 347 ? -30.238 -9.858 -47.999 1.00 18.95 327 VAL C N 1
ATOM 12126 C CA . VAL C 1 347 ? -31.316 -10.790 -48.300 1.00 18.03 327 VAL C CA 1
ATOM 12127 C C . VAL C 1 347 ? -31.768 -10.522 -49.728 1.00 19.99 327 VAL C C 1
ATOM 12128 O O . VAL C 1 347 ? -32.137 -11.448 -50.453 1.00 20.39 327 VAL C O 1
ATOM 12132 N N . GLN C 1 348 ? -31.738 -9.255 -50.133 1.00 18.53 328 GLN C N 1
ATOM 12133 C CA . GLN C 1 348 ? -32.129 -8.896 -51.489 1.00 17.47 328 GLN C CA 1
ATOM 12134 C C . GLN C 1 348 ? -31.236 -9.620 -52.500 1.00 19.11 328 GLN C C 1
ATOM 12135 O O . GLN C 1 348 ? -31.729 -10.150 -53.497 1.00 20.53 328 GLN C O 1
ATOM 12141 N N . TRP C 1 349 ? -29.928 -9.656 -52.245 1.00 20.29 329 TRP C N 1
ATOM 12142 C CA . TRP C 1 349 ? -29.011 -10.338 -53.163 1.00 24.04 329 TRP C CA 1
ATOM 12143 C C . TRP C 1 349 ? -29.471 -11.772 -53.358 1.00 24.35 329 TRP C C 1
ATOM 12144 O O . TRP C 1 349 ? -29.501 -12.290 -54.474 1.00 24.46 329 TRP C O 1
ATOM 12155 N N . GLU C 1 350 ? -29.828 -12.413 -52.254 1.00 25.21 330 GLU C N 1
ATOM 12156 C CA . GLU C 1 350 ? -30.263 -13.792 -52.309 1.00 28.49 330 GLU C CA 1
ATOM 12157 C C . GLU C 1 350 ? -31.587 -13.990 -53.044 1.00 27.56 330 GLU C C 1
ATOM 12158 O O . GLU C 1 350 ? -31.699 -14.896 -53.868 1.00 28.46 330 GLU C O 1
ATOM 12164 N N . MET C 1 351 ? -32.589 -13.158 -52.777 1.00 26.12 331 MET C N 1
ATOM 12165 C CA . MET C 1 351 ? -33.856 -13.362 -53.470 1.00 26.46 331 MET C CA 1
ATOM 12166 C C . MET C 1 351 ? -33.778 -13.009 -54.952 1.00 23.97 331 MET C C 1
ATOM 12167 O O . MET C 1 351 ? -34.287 -13.752 -55.786 1.00 22.93 331 MET C O 1
ATOM 12172 N N . TYR C 1 352 ? -33.136 -11.894 -55.287 1.00 21.73 332 TYR C N 1
ATOM 12173 C CA . TYR C 1 352 ? -33.015 -11.502 -56.691 1.00 20.76 332 TYR C CA 1
ATOM 12174 C C . TYR C 1 352 ? -32.300 -12.573 -57.502 1.00 20.74 332 TYR C C 1
ATOM 12175 O O . TYR C 1 352 ? -32.646 -12.834 -58.655 1.00 21.45 332 TYR C O 1
ATOM 12184 N N . ARG C 1 353 ? -31.304 -13.201 -56.888 1.00 21.06 333 ARG C N 1
ATOM 12185 C CA . ARG C 1 353 ? -30.527 -14.230 -57.562 1.00 22.44 333 ARG C CA 1
ATOM 12186 C C . ARG C 1 353 ? -31.194 -15.601 -57.638 1.00 21.34 333 ARG C C 1
ATOM 12187 O O . ARG C 1 353 ? -30.647 -16.523 -58.237 1.00 22.90 333 ARG C O 1
ATOM 12195 N N . SER C 1 354 ? -32.378 -15.729 -57.046 1.00 20.58 334 SER C N 1
ATOM 12196 C CA . SER C 1 354 ? -33.115 -16.986 -57.091 1.00 19.60 334 SER C CA 1
ATOM 12197 C C . SER C 1 354 ? -34.043 -16.947 -58.300 1.00 18.89 334 SER C C 1
ATOM 12198 O O . SER C 1 354 ? -34.619 -17.956 -58.683 1.00 23.55 334 SER C O 1
ATOM 12201 N N . ILE C 1 355 ? -34.188 -15.769 -58.895 1.00 20.68 335 ILE C N 1
ATOM 12202 C CA . ILE C 1 355 ? -35.050 -15.600 -60.060 1.00 21.48 335 ILE C CA 1
ATOM 12203 C C . ILE C 1 355 ? -34.310 -15.945 -61.352 1.00 23.61 335 ILE C C 1
ATOM 12204 O O . ILE C 1 355 ? -33.210 -15.451 -61.604 1.00 24.04 335 ILE C O 1
ATOM 12209 N N . PRO C 1 356 ? -34.910 -16.810 -62.186 1.00 24.16 336 PRO C N 1
ATOM 12210 C CA . PRO C 1 356 ? -34.314 -17.233 -63.459 1.00 22.83 336 PRO C CA 1
ATOM 12211 C C . PRO C 1 356 ? -33.858 -16.051 -64.306 1.00 22.75 336 PRO C C 1
ATOM 12212 O O . PRO C 1 356 ? -34.640 -15.144 -64.587 1.00 20.30 336 PRO C O 1
ATOM 12216 N N . GLY C 1 357 ? -32.588 -16.081 -64.707 1.00 22.42 337 GLY C N 1
ATOM 12217 C CA . GLY C 1 357 ? -32.016 -15.015 -65.512 1.00 22.41 337 GLY C CA 1
ATOM 12218 C C . GLY C 1 357 ? -31.184 -14.058 -64.676 1.00 21.26 337 GLY C C 1
ATOM 12219 O O . GLY C 1 357 ? -30.291 -13.388 -65.196 1.00 18.78 337 GLY C O 1
ATOM 12220 N N . LEU C 1 358 ? -31.473 -14.020 -63.374 1.00 21.41 338 LEU C N 1
ATOM 12221 C CA . LEU C 1 358 ? -30.795 -13.139 -62.428 1.00 21.82 338 LEU C CA 1
ATOM 12222 C C . LEU C 1 358 ? -29.825 -13.858 -61.480 1.00 25.40 338 LEU C C 1
ATOM 12223 O O . LEU C 1 358 ? -29.334 -13.258 -60.511 1.00 27.02 338 LEU C O 1
ATOM 12228 N N . GLU C 1 359 ? -29.544 -15.129 -61.750 1.00 23.81 339 GLU C N 1
ATOM 12229 C CA . GLU C 1 359 ? -28.652 -15.902 -60.887 1.00 21.98 339 GLU C CA 1
ATOM 12230 C C . GLU C 1 359 ? -27.377 -15.146 -60.517 1.00 20.57 339 GLU C C 1
ATOM 12231 O O . GLU C 1 359 ? -26.874 -15.267 -59.402 1.00 18.12 339 GLU C O 1
ATOM 12237 N N . ASN C 1 360 ? -26.859 -14.363 -61.455 1.00 18.74 340 ASN C N 1
ATOM 12238 C CA . ASN C 1 360 ? -25.624 -13.625 -61.227 1.00 19.28 340 ASN C CA 1
ATOM 12239 C C . ASN C 1 360 ? -25.793 -12.125 -61.376 1.00 19.83 340 ASN C C 1
ATOM 12240 O O . ASN C 1 360 ? -24.837 -11.427 -61.714 1.00 20.18 340 ASN C O 1
ATOM 12245 N N . VAL C 1 361 ? -26.998 -11.632 -61.111 1.00 17.18 341 VAL C N 1
ATOM 12246 C CA . VAL C 1 361 ? -27.270 -10.216 -61.259 1.00 17.12 341 VAL C CA 1
ATOM 12247 C C . VAL C 1 361 ? -26.569 -9.369 -60.210 1.00 20.82 341 VAL C C 1
ATOM 12248 O O . VAL C 1 361 ? -26.346 -9.803 -59.072 1.00 20.22 341 VAL C O 1
ATOM 12252 N N . VAL C 1 362 ? -26.218 -8.153 -60.614 1.00 19.12 342 VAL C N 1
ATOM 12253 C CA . VAL C 1 362 ? -25.557 -7.203 -59.737 1.00 18.44 342 VAL C CA 1
ATOM 12254 C C . VAL C 1 362 ? -26.469 -5.992 -59.525 1.00 17.33 342 VAL C C 1
ATOM 12255 O O . VAL C 1 362 ? -26.981 -5.419 -60.487 1.00 17.25 342 VAL C O 1
ATOM 12259 N N . LEU C 1 363 ? -26.687 -5.612 -58.270 1.00 15.84 343 LEU C N 1
ATOM 12260 C CA . LEU C 1 363 ? -27.533 -4.461 -57.995 1.00 15.68 343 LEU C CA 1
ATOM 12261 C C . LEU C 1 363 ? -26.727 -3.180 -58.163 1.00 17.81 343 LEU C C 1
ATOM 12262 O O . LEU C 1 363 ? -25.522 -3.147 -57.897 1.00 21.12 343 LEU C O 1
ATOM 12267 N N . ILE C 1 364 ? -27.405 -2.134 -58.624 1.00 18.51 344 ILE C N 1
ATOM 12268 C CA . ILE C 1 364 ? -26.814 -0.813 -58.789 1.00 14.91 344 ILE C CA 1
ATOM 12269 C C . ILE C 1 364 ? -27.398 0.049 -57.656 1.00 16.07 344 ILE C C 1
ATOM 12270 O O . ILE C 1 364 ? -26.699 0.859 -57.053 1.00 15.50 344 ILE C O 1
ATOM 12275 N N . ARG C 1 365 ? -28.686 -0.139 -57.374 1.00 14.33 345 ARG C N 1
ATOM 12276 C CA . ARG C 1 365 ? -29.359 0.574 -56.289 1.00 13.72 345 ARG C CA 1
ATOM 12277 C C . ARG C 1 365 ? -30.201 -0.462 -55.543 1.00 14.04 345 ARG C C 1
ATOM 12278 O O . ARG C 1 365 ? -30.916 -1.262 -56.153 1.00 13.59 345 ARG C O 1
ATOM 12286 N N . PRO C 1 366 ? -30.117 -0.464 -54.210 1.00 13.82 346 PRO C N 1
ATOM 12287 C CA . PRO C 1 366 ? -30.879 -1.414 -53.404 1.00 14.06 346 PRO C CA 1
ATOM 12288 C C . PRO C 1 366 ? -32.356 -1.065 -53.426 1.00 17.59 346 PRO C C 1
ATOM 12289 O O . PRO C 1 366 ? -32.728 0.071 -53.732 1.00 18.83 346 PRO C O 1
ATOM 12293 N N . ALA C 1 367 ? -33.194 -2.049 -53.120 1.00 17.94 347 ALA C N 1
ATOM 12294 C CA . ALA C 1 367 ? -34.638 -1.834 -53.068 1.00 19.79 347 ALA C CA 1
ATOM 12295 C C . ALA C 1 367 ? -34.929 -1.228 -51.703 1.00 16.85 347 ALA C C 1
ATOM 12296 O O . ALA C 1 367 ? -34.190 -1.466 -50.755 1.00 19.86 347 ALA C O 1
ATOM 12298 N N . TYR C 1 368 ? -35.991 -0.443 -51.594 1.00 18.01 348 TYR C N 1
ATOM 12299 C CA . TYR C 1 368 ? -36.330 0.157 -50.307 1.00 18.29 348 TYR C CA 1
ATOM 12300 C C . TYR C 1 368 ? -37.786 0.591 -50.229 1.00 17.98 348 TYR C C 1
ATOM 12301 O O . TYR C 1 368 ? -38.517 0.540 -51.217 1.00 19.21 348 TYR C O 1
ATOM 12310 N N . ALA C 1 369 ? -38.191 1.030 -49.044 1.00 15.79 349 ALA C N 1
ATOM 12311 C CA . ALA C 1 369 ? -39.547 1.519 -48.819 1.00 18.89 349 ALA C CA 1
ATOM 12312 C C . ALA C 1 369 ? -39.442 2.924 -48.219 1.00 19.56 349 ALA C C 1
ATOM 12313 O O . ALA C 1 369 ? -38.500 3.226 -47.470 1.00 16.81 349 ALA C O 1
ATOM 12315 N N . ILE C 1 370 ? -40.404 3.779 -48.549 1.00 16.61 350 ILE C N 1
ATOM 12316 C CA . ILE C 1 370 ? -40.393 5.141 -48.046 1.00 16.82 350 ILE C CA 1
ATOM 12317 C C . ILE C 1 370 ? -41.676 5.438 -47.272 1.00 18.43 350 ILE C C 1
ATOM 12318 O O . ILE C 1 370 ? -42.770 5.040 -47.681 1.00 19.43 350 ILE C O 1
ATOM 12323 N N . GLU C 1 371 ? -41.531 6.121 -46.140 1.00 20.44 351 GLU C N 1
ATOM 12324 C CA . GLU C 1 371 ? -42.668 6.502 -45.304 1.00 21.11 351 GLU C CA 1
ATOM 12325 C C . GLU C 1 371 ? -42.651 8.025 -45.226 1.00 21.41 351 GLU C C 1
ATOM 12326 O O . GLU C 1 371 ? -41.624 8.619 -44.899 1.00 22.82 351 GLU C O 1
ATOM 12332 N N . TYR C 1 372 ? -43.785 8.655 -45.518 1.00 19.76 352 TYR C N 1
ATOM 12333 C CA . TYR C 1 372 ? -43.867 10.114 -45.536 1.00 20.35 352 TYR C CA 1
ATOM 12334 C C . TYR C 1 372 ? -45.177 10.641 -44.967 1.00 20.26 352 TYR C C 1
ATOM 12335 O O . TYR C 1 372 ? -46.143 9.899 -44.834 1.00 20.21 352 TYR C O 1
ATOM 12344 N N . ASP C 1 373 ? -45.209 11.933 -44.656 1.00 20.63 353 ASP C N 1
ATOM 12345 C CA . ASP C 1 373 ? -46.419 12.553 -44.120 1.00 20.79 353 ASP C CA 1
ATOM 12346 C C . ASP C 1 373 ? -47.460 12.769 -45.203 1.00 19.71 353 ASP C C 1
ATOM 12347 O O . ASP C 1 373 ? -47.131 13.089 -46.347 1.00 20.22 353 ASP C O 1
ATOM 12352 N N . VAL C 1 374 ? -48.719 12.611 -44.812 1.00 19.77 354 VAL C N 1
ATOM 12353 C CA . VAL C 1 374 ? -49.865 12.781 -45.699 1.00 19.33 354 VAL C CA 1
ATOM 12354 C C . VAL C 1 374 ? -51.013 13.476 -44.949 1.00 20.49 354 VAL C C 1
ATOM 12355 O O . VAL C 1 374 ? -51.288 13.169 -43.788 1.00 20.83 354 VAL C O 1
ATOM 12359 N N . VAL C 1 375 ? -51.665 14.432 -45.598 1.00 20.04 355 VAL C N 1
ATOM 12360 C CA . VAL C 1 375 ? -52.807 15.097 -44.985 1.00 18.45 355 VAL C CA 1
ATOM 12361 C C . VAL C 1 375 ? -54.035 14.472 -45.643 1.00 21.24 355 VAL C C 1
ATOM 12362 O O . VAL C 1 375 ? -54.219 14.582 -46.854 1.00 19.19 355 VAL C O 1
ATOM 12366 N N . PRO C 1 376 ? -54.881 13.792 -44.854 1.00 23.38 356 PRO C N 1
ATOM 12367 C CA . PRO C 1 376 ? -56.094 13.150 -45.377 1.00 24.39 356 PRO C CA 1
ATOM 12368 C C . PRO C 1 376 ? -56.869 14.049 -46.333 1.00 21.95 356 PRO C C 1
ATOM 12369 O O . PRO C 1 376 ? -57.210 15.173 -45.997 1.00 22.06 356 PRO C O 1
ATOM 12373 N N . PRO C 1 377 ? -57.156 13.547 -47.542 1.00 24.85 357 PRO C N 1
ATOM 12374 C CA . PRO C 1 377 ? -57.887 14.258 -48.599 1.00 23.58 357 PRO C CA 1
ATOM 12375 C C . PRO C 1 377 ? -59.252 14.772 -48.149 1.00 24.26 357 PRO C C 1
ATOM 12376 O O . PRO C 1 377 ? -59.823 15.668 -48.776 1.00 23.58 357 PRO C O 1
ATOM 12380 N N . THR C 1 378 ? -59.784 14.199 -47.075 1.00 22.33 358 THR C N 1
ATOM 12381 C CA . THR C 1 378 ? -61.092 14.621 -46.590 1.00 23.59 358 THR C CA 1
ATOM 12382 C C . THR C 1 378 ? -61.052 16.045 -46.047 1.00 23.06 358 THR C C 1
ATOM 12383 O O . THR C 1 378 ? -62.076 16.595 -45.644 1.00 23.01 358 THR C O 1
ATOM 12387 N N . GLU C 1 379 ? -59.866 16.644 -46.055 1.00 21.08 359 GLU C N 1
ATOM 12388 C CA . GLU C 1 379 ? -59.686 18.015 -45.588 1.00 20.66 359 GLU C CA 1
ATOM 12389 C C . GLU C 1 379 ? -59.895 18.963 -46.764 1.00 19.68 359 GLU C C 1
ATOM 12390 O O . GLU C 1 379 ? -59.797 20.180 -46.619 1.00 18.17 359 GLU C O 1
ATOM 12396 N N . LEU C 1 380 ? -60.189 18.403 -47.931 1.00 17.61 360 LEU C N 1
ATOM 12397 C CA . LEU C 1 380 ? -60.371 19.217 -49.127 1.00 20.17 360 LEU C CA 1
ATOM 12398 C C . LEU C 1 380 ? -61.722 19.048 -49.818 1.00 21.25 360 LEU C C 1
ATOM 12399 O O . LEU C 1 380 ? -62.391 18.026 -49.661 1.00 20.48 360 LEU C O 1
ATOM 12404 N N . TYR C 1 381 ? -62.098 20.068 -50.588 1.00 20.69 361 TYR C N 1
ATOM 12405 C CA . TYR C 1 381 ? -63.323 20.062 -51.385 1.00 21.17 361 TYR C CA 1
ATOM 12406 C C . TYR C 1 381 ? -62.877 19.440 -52.708 1.00 20.30 361 TYR C C 1
ATOM 12407 O O . TYR C 1 381 ? -61.682 19.306 -52.956 1.00 20.92 361 TYR C O 1
ATOM 12416 N N . PRO C 1 382 ? -63.821 19.052 -53.575 1.00 19.32 362 PRO C N 1
ATOM 12417 C CA . PRO C 1 382 ? -63.396 18.461 -54.846 1.00 18.92 362 PRO C CA 1
ATOM 12418 C C . PRO C 1 382 ? -62.554 19.408 -55.708 1.00 19.10 362 PRO C C 1
ATOM 12419 O O . PRO C 1 382 ? -62.008 18.991 -56.732 1.00 19.43 362 PRO C O 1
ATOM 12423 N N . THR C 1 383 ? -62.458 20.674 -55.298 1.00 17.53 363 THR C N 1
ATOM 12424 C CA . THR C 1 383 ? -61.659 21.668 -56.020 1.00 18.84 363 THR C CA 1
ATOM 12425 C C . THR C 1 383 ? -60.189 21.538 -55.602 1.00 17.59 363 THR C C 1
ATOM 12426 O O . THR C 1 383 ? -59.318 22.180 -56.172 1.00 15.60 363 THR C O 1
ATOM 12430 N N . LEU C 1 384 ? -59.950 20.691 -54.604 1.00 17.53 364 LEU C N 1
ATOM 12431 C CA . LEU C 1 384 ? -58.639 20.421 -54.011 1.00 18.29 364 LEU C CA 1
ATOM 12432 C C . LEU C 1 384 ? -58.196 21.538 -53.064 1.00 19.46 364 LEU C C 1
ATOM 12433 O O . LEU C 1 384 ? -57.066 21.546 -52.571 1.00 19.33 364 LEU C O 1
ATOM 12438 N N . GLU C 1 385 ? -59.105 22.468 -52.791 1.00 18.30 365 GLU C N 1
ATOM 12439 C CA . GLU C 1 385 ? -58.811 23.549 -51.865 1.00 19.71 365 GLU C CA 1
ATOM 12440 C C . GLU C 1 385 ? -59.116 23.076 -50.443 1.00 21.04 365 GLU C C 1
ATOM 12441 O O . GLU C 1 385 ? -60.053 22.309 -50.215 1.00 19.30 365 GLU C O 1
ATOM 12447 N N . THR C 1 386 ? -58.313 23.543 -49.494 1.00 20.67 366 THR C N 1
ATOM 12448 C CA . THR C 1 386 ? -58.450 23.184 -48.086 1.00 21.11 366 THR C CA 1
ATOM 12449 C C . THR C 1 386 ? -59.689 23.815 -47.442 1.00 20.92 366 THR C C 1
ATOM 12450 O O . THR C 1 386 ? -59.953 24.997 -47.635 1.00 22.32 366 THR C O 1
ATOM 12454 N N . LYS C 1 387 ? -60.443 23.031 -46.673 1.00 19.53 367 LYS C N 1
ATOM 12455 C CA . LYS C 1 387 ? -61.639 23.551 -46.005 1.00 20.88 367 LYS C CA 1
ATOM 12456 C C . LYS C 1 387 ? -61.286 24.538 -44.907 1.00 21.34 367 LYS C C 1
ATOM 12457 O O . LYS C 1 387 ? -62.063 25.443 -44.613 1.00 22.06 367 LYS C O 1
ATOM 12463 N N . LYS C 1 388 ? -60.120 24.354 -44.292 1.00 19.05 368 LYS C N 1
ATOM 12464 C CA . LYS C 1 388 ? -59.683 25.228 -43.213 1.00 20.84 368 LYS C CA 1
ATOM 12465 C C . LYS C 1 388 ? -59.067 26.546 -43.675 1.00 24.45 368 LYS C C 1
ATOM 12466 O O . LYS C 1 388 ? -59.202 27.567 -42.999 1.00 27.27 368 LYS C O 1
ATOM 12472 N N . ILE C 1 389 ? -58.386 26.524 -44.818 1.00 25.84 369 ILE C N 1
ATOM 12473 C CA . ILE C 1 389 ? -57.703 27.714 -45.322 1.00 24.81 369 ILE C CA 1
ATOM 12474 C C . ILE C 1 389 ? -57.934 27.995 -46.804 1.00 24.94 369 ILE C C 1
ATOM 12475 O O . ILE C 1 389 ? -57.619 27.174 -47.664 1.00 27.67 369 ILE C O 1
ATOM 12480 N N . ARG C 1 390 ? -58.476 29.172 -47.085 1.00 23.49 370 ARG C N 1
ATOM 12481 C CA . ARG C 1 390 ? -58.759 29.598 -48.447 1.00 22.34 370 ARG C CA 1
ATOM 12482 C C . ARG C 1 390 ? -57.446 29.900 -49.170 1.00 21.41 370 ARG C C 1
ATOM 12483 O O . ARG C 1 390 ? -56.567 30.563 -48.620 1.00 22.89 370 ARG C O 1
ATOM 12491 N N . GLY C 1 391 ? -57.310 29.390 -50.394 1.00 20.29 371 GLY C N 1
ATOM 12492 C CA . GLY C 1 391 ? -56.106 29.624 -51.173 1.00 18.57 371 GLY C CA 1
ATOM 12493 C C . GLY C 1 391 ? -55.045 28.545 -51.033 1.00 20.94 371 GLY C C 1
ATOM 12494 O O . GLY C 1 391 ? -54.011 28.593 -51.699 1.00 22.69 371 GLY C O 1
ATOM 12495 N N . LEU C 1 392 ? -55.302 27.571 -50.166 1.00 19.09 372 LEU C N 1
ATOM 12496 C CA . LEU C 1 392 ? -54.373 26.474 -49.930 1.00 17.54 372 LEU C CA 1
ATOM 12497 C C . LEU C 1 392 ? -54.891 25.192 -50.596 1.00 18.85 372 LEU C C 1
ATOM 12498 O O . LEU C 1 392 ? -56.023 24.771 -50.348 1.00 22.16 372 LEU C O 1
ATOM 12503 N N . PHE C 1 393 ? -54.057 24.582 -51.437 1.00 16.50 373 PHE C N 1
ATOM 12504 C CA . PHE C 1 393 ? -54.418 23.365 -52.160 1.00 14.15 373 PHE C CA 1
ATOM 12505 C C . PHE C 1 393 ? -53.373 22.278 -51.960 1.00 17.06 373 PHE C C 1
ATOM 12506 O O . PHE C 1 393 ? -52.211 22.576 -51.683 1.00 19.41 373 PHE C O 1
ATOM 12514 N N . HIS C 1 394 ? -53.784 21.021 -52.115 1.00 14.60 374 HIS C N 1
ATOM 12515 C CA . HIS C 1 394 ? -52.881 19.882 -51.961 1.00 14.08 374 HIS C CA 1
ATOM 12516 C C . HIS C 1 394 ? -53.004 18.953 -53.165 1.00 17.06 374 HIS C C 1
ATOM 12517 O O . HIS C 1 394 ? -54.075 18.863 -53.778 1.00 20.49 374 HIS C O 1
ATOM 12524 N N . ALA C 1 395 ? -51.922 18.255 -53.501 1.00 14.03 375 ALA C N 1
ATOM 12525 C CA . ALA C 1 395 ? -51.947 17.331 -54.633 1.00 13.30 375 ALA C CA 1
ATOM 12526 C C . ALA C 1 395 ? -50.812 16.303 -54.601 1.00 16.29 375 ALA C C 1
ATOM 12527 O O . ALA C 1 395 ? -49.725 16.575 -54.087 1.00 13.83 375 ALA C O 1
ATOM 12529 N N . GLY C 1 396 ? -51.076 15.124 -55.165 1.00 18.83 376 GLY C N 1
ATOM 12530 C CA . GLY C 1 396 ? -50.073 14.073 -55.232 1.00 16.53 376 GLY C CA 1
ATOM 12531 C C . GLY C 1 396 ? -49.999 13.169 -54.021 1.00 19.51 376 GLY C C 1
ATOM 12532 O O . GLY C 1 396 ? -50.967 13.037 -53.274 1.00 21.99 376 GLY C O 1
ATOM 12533 N N . ASN C 1 397 ? -48.844 12.539 -53.828 1.00 17.67 377 ASN C N 1
ATOM 12534 C CA . ASN C 1 397 ? -48.649 11.644 -52.701 1.00 19.63 377 ASN C CA 1
ATOM 12535 C C . ASN C 1 397 ? -48.982 12.307 -51.365 1.00 20.08 377 ASN C C 1
ATOM 12536 O O . ASN C 1 397 ? -49.455 11.643 -50.438 1.00 21.68 377 ASN C O 1
ATOM 12541 N N . PHE C 1 398 ? -48.725 13.606 -51.258 1.00 17.70 378 PHE C N 1
ATOM 12542 C CA . PHE C 1 398 ? -49.019 14.326 -50.023 1.00 20.18 378 PHE C CA 1
ATOM 12543 C C . PHE C 1 398 ? -50.522 14.307 -49.802 1.00 22.01 378 PHE C C 1
ATOM 12544 O O . PHE C 1 398 ? -51.005 14.523 -48.694 1.00 19.11 378 PHE C O 1
ATOM 12552 N N . ASN C 1 399 ? -51.254 14.036 -50.877 1.00 22.99 379 ASN C N 1
ATOM 12553 C CA . ASN C 1 399 ? -52.703 14.016 -50.825 1.00 22.01 379 ASN C CA 1
ATOM 12554 C C . ASN C 1 399 ? -53.273 12.613 -50.638 1.00 21.98 379 ASN C C 1
ATOM 12555 O O . ASN C 1 399 ? -54.485 12.419 -50.688 1.00 21.12 379 ASN C O 1
ATOM 12560 N N . GLY C 1 400 ? -52.401 11.632 -50.425 1.00 20.61 380 GLY C N 1
ATOM 12561 C CA . GLY C 1 400 ? -52.874 10.276 -50.201 1.00 19.30 380 GLY C CA 1
ATOM 12562 C C . GLY C 1 400 ? -52.884 9.300 -51.364 1.00 19.00 380 GLY C C 1
ATOM 12563 O O . GLY C 1 400 ? -53.320 8.154 -51.206 1.00 19.08 380 GLY C O 1
ATOM 12564 N N . THR C 1 401 ? -52.427 9.726 -52.535 1.00 15.46 381 THR C N 1
ATOM 12565 C CA . THR C 1 401 ? -52.398 8.818 -53.675 1.00 15.81 381 THR C CA 1
ATOM 12566 C C . THR C 1 401 ? -50.959 8.412 -53.917 1.00 16.40 381 THR C C 1
ATOM 12567 O O . THR C 1 401 ? -50.045 8.903 -53.255 1.00 16.98 381 THR C O 1
ATOM 12571 N N . THR C 1 402 ? -50.762 7.493 -54.852 1.00 16.07 382 THR C N 1
ATOM 12572 C CA . THR C 1 402 ? -49.422 7.088 -55.220 1.00 16.22 382 THR C CA 1
ATOM 12573 C C . THR C 1 402 ? -49.422 6.828 -56.718 1.00 16.07 382 THR C C 1
ATOM 12574 O O . THR C 1 402 ? -50.383 6.279 -57.249 1.00 13.14 382 THR C O 1
ATOM 12578 N N . GLY C 1 403 ? -48.354 7.260 -57.388 1.00 16.04 383 GLY C N 1
ATOM 12579 C CA . GLY C 1 403 ? -48.235 7.103 -58.828 1.00 16.05 383 GLY C CA 1
ATOM 12580 C C . GLY C 1 403 ? -48.043 8.448 -59.515 1.00 17.99 383 GLY C C 1
ATOM 12581 O O . GLY C 1 403 ? -48.549 9.467 -59.038 1.00 18.70 383 GLY C O 1
ATOM 12582 N N . TYR C 1 404 ? -47.318 8.461 -60.632 1.00 15.55 384 TYR C N 1
ATOM 12583 C CA . TYR C 1 404 ? -47.072 9.702 -61.361 1.00 14.56 384 TYR C CA 1
ATOM 12584 C C . TYR C 1 404 ? -48.354 10.305 -61.917 1.00 16.10 384 TYR C C 1
ATOM 12585 O O . TYR C 1 404 ? -48.618 11.497 -61.740 1.00 15.14 384 TYR C O 1
ATOM 12594 N N . GLU C 1 405 ? -49.139 9.477 -62.602 1.00 12.88 385 GLU C N 1
ATOM 12595 C CA . GLU C 1 405 ? -50.376 9.931 -63.218 1.00 13.22 385 GLU C CA 1
ATOM 12596 C C . GLU C 1 405 ? -51.416 10.444 -62.224 1.00 14.92 385 GLU C C 1
ATOM 12597 O O . GLU C 1 405 ? -52.035 11.484 -62.466 1.00 14.72 385 GLU C O 1
ATOM 12603 N N . GLU C 1 406 ? -51.620 9.736 -61.114 1.00 16.09 386 GLU C N 1
ATOM 12604 C CA . GLU C 1 406 ? -52.606 10.193 -60.125 1.00 17.38 386 GLU C CA 1
ATOM 12605 C C . GLU C 1 406 ? -52.199 11.558 -59.574 1.00 18.38 386 GLU C C 1
ATOM 12606 O O . GLU C 1 406 ? -53.056 12.405 -59.299 1.00 16.91 386 GLU C O 1
ATOM 12612 N N . ALA C 1 407 ? -50.890 11.778 -59.439 1.00 16.84 387 ALA C N 1
ATOM 12613 C CA . ALA C 1 407 ? -50.376 13.052 -58.938 1.00 13.64 387 ALA C CA 1
ATOM 12614 C C . ALA C 1 407 ? -50.574 14.164 -59.965 1.00 13.90 387 ALA C C 1
ATOM 12615 O O . ALA C 1 407 ? -51.091 15.224 -59.635 1.00 14.91 387 ALA C O 1
ATOM 12617 N N . ALA C 1 408 ? -50.169 13.920 -61.210 1.00 14.56 388 ALA C N 1
ATOM 12618 C CA . ALA C 1 408 ? -50.307 14.922 -62.267 1.00 16.20 388 ALA C CA 1
ATOM 12619 C C . ALA C 1 408 ? -51.778 15.259 -62.521 1.00 18.43 388 ALA C C 1
ATOM 12620 O O . ALA C 1 408 ? -52.110 16.388 -62.894 1.00 16.43 388 ALA C O 1
ATOM 12622 N N . GLY C 1 409 ? -52.654 14.274 -62.325 1.00 18.97 389 GLY C N 1
ATOM 12623 C CA . GLY C 1 409 ? -54.076 14.503 -62.523 1.00 15.89 389 GLY C CA 1
ATOM 12624 C C . GLY C 1 409 ? -54.598 15.506 -61.509 1.00 16.18 389 GLY C C 1
ATOM 12625 O O . GLY C 1 409 ? -55.393 16.385 -61.838 1.00 16.27 389 GLY C O 1
ATOM 12626 N N . GLN C 1 410 ? -54.146 15.381 -60.266 1.00 17.02 390 GLN C N 1
ATOM 12627 C CA . GLN C 1 410 ? -54.574 16.305 -59.220 1.00 15.05 390 GLN C CA 1
ATOM 12628 C C . GLN C 1 410 ? -53.857 17.630 -59.384 1.00 12.21 390 GLN C C 1
ATOM 12629 O O . GLN C 1 410 ? -54.433 18.689 -59.152 1.00 13.68 390 GLN C O 1
ATOM 12635 N N . GLY C 1 411 ? -52.593 17.554 -59.787 1.00 10.86 391 GLY C N 1
ATOM 12636 C CA . GLY C 1 411 ? -51.782 18.744 -59.968 1.00 10.56 391 GLY C CA 1
ATOM 12637 C C . GLY C 1 411 ? -52.367 19.787 -60.901 1.00 13.70 391 GLY C C 1
ATOM 12638 O O . GLY C 1 411 ? -52.413 20.974 -60.562 1.00 14.91 391 GLY C O 1
ATOM 12639 N N . ILE C 1 412 ? -52.811 19.356 -62.077 1.00 14.56 392 ILE C N 1
ATOM 12640 C CA . ILE C 1 412 ? -53.387 20.284 -63.040 1.00 17.48 392 ILE C CA 1
ATOM 12641 C C . ILE C 1 412 ? -54.644 20.942 -62.470 1.00 18.17 392 ILE C C 1
ATOM 12642 O O . ILE C 1 412 ? -54.874 22.133 -62.692 1.00 20.12 392 ILE C O 1
ATOM 12647 N N . VAL C 1 413 ? -55.447 20.184 -61.725 1.00 18.55 393 VAL C N 1
ATOM 12648 C CA . VAL C 1 413 ? -56.659 20.751 -61.132 1.00 16.61 393 VAL C CA 1
ATOM 12649 C C . VAL C 1 413 ? -56.307 21.791 -60.070 1.00 17.45 393 VAL C C 1
ATOM 12650 O O . VAL C 1 413 ? -56.863 22.895 -60.060 1.00 17.37 393 VAL C O 1
ATOM 12654 N N . ALA C 1 414 ? -55.381 21.433 -59.184 1.00 16.05 394 ALA C N 1
ATOM 12655 C CA . ALA C 1 414 ? -54.955 22.321 -58.111 1.00 15.44 394 ALA C CA 1
ATOM 12656 C C . ALA C 1 414 ? -54.283 23.570 -58.676 1.00 17.64 394 ALA C C 1
ATOM 12657 O O . ALA C 1 414 ? -54.452 24.668 -58.145 1.00 18.54 394 ALA C O 1
ATOM 12659 N N . GLY C 1 415 ? -53.518 23.395 -59.749 1.00 16.91 395 GLY C N 1
ATOM 12660 C CA . GLY C 1 415 ? -52.860 24.526 -60.377 1.00 19.15 395 GLY C CA 1
ATOM 12661 C C . GLY C 1 415 ? -53.900 25.468 -60.957 1.00 19.34 395 GLY C C 1
ATOM 12662 O O . GLY C 1 415 ? -53.854 26.678 -60.732 1.00 19.44 395 GLY C O 1
ATOM 12663 N N . ILE C 1 416 ? -54.847 24.903 -61.700 1.00 18.68 396 ILE C N 1
ATOM 12664 C CA . ILE C 1 416 ? -55.927 25.677 -62.302 1.00 21.89 396 ILE C CA 1
ATOM 12665 C C . ILE C 1 416 ? -56.680 26.502 -61.248 1.00 22.51 396 ILE C C 1
ATOM 12666 O O . ILE C 1 416 ? -56.852 27.714 -61.405 1.00 23.85 396 ILE C O 1
ATOM 12671 N N . ASN C 1 417 ? -57.122 25.844 -60.178 1.00 19.66 397 ASN C N 1
ATOM 12672 C CA . ASN C 1 417 ? -57.862 26.527 -59.128 1.00 16.70 397 ASN C CA 1
ATOM 12673 C C . ASN C 1 417 ? -57.048 27.534 -58.334 1.00 17.75 397 ASN C C 1
ATOM 12674 O O . ASN C 1 417 ? -57.600 28.524 -57.849 1.00 18.79 397 ASN C O 1
ATOM 12679 N N . ALA C 1 418 ? -55.746 27.294 -58.189 1.00 17.88 398 ALA C N 1
ATOM 12680 C CA . ALA C 1 418 ? -54.898 28.241 -57.462 1.00 15.13 398 ALA C CA 1
ATOM 12681 C C . ALA C 1 418 ? -54.817 29.551 -58.256 1.00 15.65 398 ALA C C 1
ATOM 12682 O O . ALA C 1 418 ? -54.967 30.632 -57.687 1.00 10.58 398 ALA C O 1
ATOM 12684 N N . ALA C 1 419 ? -54.584 29.451 -59.567 1.00 15.91 399 ALA C N 1
ATOM 12685 C CA . ALA C 1 419 ? -54.524 30.634 -60.426 1.00 16.51 399 ALA C CA 1
ATOM 12686 C C . ALA C 1 419 ? -55.876 31.353 -60.399 1.00 15.12 399 ALA C C 1
ATOM 12687 O O . ALA C 1 419 ? -55.932 32.578 -60.273 1.00 14.60 399 ALA C O 1
ATOM 12689 N N . LEU C 1 420 ? -56.962 30.591 -60.519 1.00 16.56 400 LEU C N 1
ATOM 12690 C CA . LEU C 1 420 ? -58.298 31.186 -60.490 1.00 16.68 400 LEU C CA 1
ATOM 12691 C C . LEU C 1 420 ? -58.476 31.958 -59.193 1.00 16.05 400 LEU C C 1
ATOM 12692 O O . LEU C 1 420 ? -58.946 33.090 -59.208 1.00 18.89 400 LEU C O 1
ATOM 12697 N N . ARG C 1 421 ? -58.089 31.352 -58.075 1.00 16.30 401 ARG C N 1
ATOM 12698 C CA . ARG C 1 421 ? -58.189 32.026 -56.788 1.00 20.09 401 ARG C CA 1
ATOM 12699 C C . ARG C 1 421 ? -57.411 33.324 -56.837 1.00 21.28 401 ARG C C 1
ATOM 12700 O O . ARG C 1 421 ? -57.914 34.372 -56.438 1.00 25.09 401 ARG C O 1
ATOM 12708 N N . ALA C 1 422 ? -56.177 33.242 -57.327 1.00 23.34 402 ALA C N 1
ATOM 12709 C CA . ALA C 1 422 ? -55.304 34.405 -57.420 1.00 24.31 402 ALA C CA 1
ATOM 12710 C C . ALA C 1 422 ? -55.940 35.529 -58.225 1.00 24.75 402 ALA C C 1
ATOM 12711 O O . ALA C 1 422 ? -55.614 36.694 -58.016 1.00 27.47 402 ALA C O 1
ATOM 12713 N N . PHE C 1 423 ? -56.842 35.184 -59.142 1.00 23.44 403 PHE C N 1
ATOM 12714 C CA . PHE C 1 423 ? -57.502 36.201 -59.959 1.00 26.34 403 PHE C CA 1
ATOM 12715 C C . PHE C 1 423 ? -58.873 36.602 -59.421 1.00 26.11 403 PHE C C 1
ATOM 12716 O O . PHE C 1 423 ? -59.542 37.440 -60.012 1.00 27.71 403 PHE C O 1
ATOM 12724 N N . GLY C 1 424 ? -59.299 36.000 -58.317 1.00 24.84 404 GLY C N 1
ATOM 12725 C CA . GLY C 1 424 ? -60.596 36.335 -57.759 1.00 24.95 404 GLY C CA 1
ATOM 12726 C C . GLY C 1 424 ? -61.777 35.711 -58.489 1.00 27.55 404 GLY C C 1
ATOM 12727 O O . GLY C 1 424 ? -62.873 36.265 -58.497 1.00 29.44 404 GLY C O 1
ATOM 12728 N N . LYS C 1 425 ? -61.558 34.563 -59.117 1.00 28.03 405 LYS C N 1
ATOM 12729 C CA . LYS C 1 425 ? -62.625 33.869 -59.821 1.00 28.29 405 LYS C CA 1
ATOM 12730 C C . LYS C 1 425 ? -62.953 32.617 -59.015 1.00 30.27 405 LYS C C 1
ATOM 12731 O O . LYS C 1 425 ? -62.214 32.268 -58.092 1.00 32.33 405 LYS C O 1
ATOM 12737 N N . GLU C 1 426 ? -64.057 31.946 -59.328 1.00 29.65 406 GLU C N 1
ATOM 12738 C CA . GLU C 1 426 ? -64.413 30.758 -58.561 1.00 30.03 406 GLU C CA 1
ATOM 12739 C C . GLU C 1 426 ? -63.742 29.493 -59.064 1.00 28.87 406 GLU C C 1
ATOM 12740 O O . GLU C 1 426 ? -63.705 29.231 -60.266 1.00 29.86 406 GLU C O 1
ATOM 12746 N N . PRO C 1 427 ? -63.191 28.693 -58.139 1.00 27.59 407 PRO C N 1
ATOM 12747 C CA . PRO C 1 427 ? -62.516 27.441 -58.483 1.00 27.08 407 PRO C CA 1
ATOM 12748 C C . PRO C 1 427 ? -63.492 26.480 -59.150 1.00 26.76 407 PRO C C 1
ATOM 12749 O O . PRO C 1 427 ? -64.702 26.570 -58.950 1.00 26.93 407 PRO C O 1
ATOM 12753 N N . ILE C 1 428 ? -62.960 25.560 -59.942 1.00 24.69 408 ILE C N 1
ATOM 12754 C CA . ILE C 1 428 ? -63.786 24.584 -60.621 1.00 22.88 408 ILE C CA 1
ATOM 12755 C C . ILE C 1 428 ? -63.481 23.203 -60.060 1.00 24.43 408 ILE C C 1
ATOM 12756 O O . ILE C 1 428 ? -62.698 23.065 -59.119 1.00 24.78 408 ILE C O 1
ATOM 12761 N N . TYR C 1 429 ? -64.122 22.185 -60.620 1.00 24.54 409 TYR C N 1
ATOM 12762 C CA . TYR C 1 429 ? -63.897 20.810 -60.191 1.00 24.28 409 TYR C CA 1
ATOM 12763 C C . TYR C 1 429 ? -64.351 19.936 -61.338 1.00 21.92 409 TYR C C 1
ATOM 12764 O O . TYR C 1 429 ? -65.100 20.389 -62.198 1.00 20.98 409 TYR C O 1
ATOM 12773 N N . LEU C 1 430 ? -63.884 18.698 -61.372 1.00 21.88 410 LEU C N 1
ATOM 12774 C CA . LEU C 1 430 ? -64.251 17.801 -62.458 1.00 23.04 410 LEU C CA 1
ATOM 12775 C C . LEU C 1 430 ? -65.290 16.771 -62.020 1.00 22.43 410 LEU C C 1
ATOM 12776 O O . LEU C 1 430 ? -65.059 15.995 -61.095 1.00 21.04 410 LEU C O 1
ATOM 12781 N N . ARG C 1 431 ? -66.444 16.781 -62.678 1.00 24.04 411 ARG C N 1
ATOM 12782 C CA . ARG C 1 431 ? -67.507 15.838 -62.346 1.00 23.87 411 ARG C CA 1
ATOM 12783 C C . ARG C 1 431 ? -67.003 14.430 -62.598 1.00 23.35 411 ARG C C 1
ATOM 12784 O O . ARG C 1 431 ? -66.384 14.171 -63.631 1.00 23.31 411 ARG C O 1
ATOM 12792 N N . ARG C 1 432 ? -67.266 13.516 -61.668 1.00 22.40 412 ARG C N 1
ATOM 12793 C CA . ARG C 1 432 ? -66.812 12.150 -61.847 1.00 22.26 412 ARG C CA 1
ATOM 12794 C C . ARG C 1 432 ? -67.521 11.456 -63.007 1.00 24.08 412 ARG C C 1
ATOM 12795 O O . ARG C 1 432 ? -67.040 10.448 -63.518 1.00 26.42 412 ARG C O 1
ATOM 12803 N N . ASP C 1 433 ? -68.657 11.989 -63.440 1.00 25.20 413 ASP C N 1
ATOM 12804 C CA . ASP C 1 433 ? -69.365 11.360 -64.548 1.00 28.41 413 ASP C CA 1
ATOM 12805 C C . ASP C 1 433 ? -68.859 11.853 -65.901 1.00 28.15 413 ASP C C 1
ATOM 12806 O O . ASP C 1 433 ? -69.488 11.612 -66.924 1.00 31.44 413 ASP C O 1
ATOM 12811 N N . GLU C 1 434 ? -67.707 12.519 -65.904 1.00 28.85 414 GLU C N 1
ATOM 12812 C CA . GLU C 1 434 ? -67.131 13.042 -67.139 1.00 29.82 414 GLU C CA 1
ATOM 12813 C C . GLU C 1 434 ? -65.645 12.753 -67.329 1.00 27.92 414 GLU C C 1
ATOM 12814 O O . GLU C 1 434 ? -65.136 12.798 -68.447 1.00 28.16 414 GLU C O 1
ATOM 12820 N N . SER C 1 435 ? -64.939 12.463 -66.247 1.00 25.30 415 SER C N 1
ATOM 12821 C CA . SER C 1 435 ? -63.519 12.163 -66.370 1.00 23.24 415 SER C CA 1
ATOM 12822 C C . SER C 1 435 ? -63.038 11.276 -65.236 1.00 22.99 415 SER C C 1
ATOM 12823 O O . SER C 1 435 ? -63.624 11.236 -64.149 1.00 19.52 415 SER C O 1
ATOM 12826 N N . TYR C 1 436 ? -61.962 10.553 -65.502 1.00 21.74 416 TYR C N 1
ATOM 12827 C CA . TYR C 1 436 ? -61.413 9.673 -64.499 1.00 22.62 416 TYR C CA 1
ATOM 12828 C C . TYR C 1 436 ? -60.657 10.495 -63.449 1.00 20.40 416 TYR C C 1
ATOM 12829 O O . TYR C 1 436 ? -60.503 10.057 -62.309 1.00 20.38 416 TYR C O 1
ATOM 12838 N N . ILE C 1 437 ? -60.201 11.689 -63.824 1.00 16.45 417 ILE C N 1
ATOM 12839 C CA . ILE C 1 437 ? -59.519 12.548 -62.858 1.00 15.77 417 ILE C CA 1
ATOM 12840 C C . ILE C 1 437 ? -60.578 12.930 -61.829 1.00 14.16 417 ILE C C 1
ATOM 12841 O O . ILE C 1 437 ? -60.322 12.924 -60.624 1.00 17.62 417 ILE C O 1
ATOM 12846 N N . GLY C 1 438 ? -61.773 13.249 -62.318 1.00 12.45 418 GLY C N 1
ATOM 12847 C CA . GLY C 1 438 ? -62.865 13.605 -61.435 1.00 14.38 418 GLY C CA 1
ATOM 12848 C C . GLY C 1 438 ? -63.225 12.450 -60.510 1.00 16.66 418 GLY C C 1
ATOM 12849 O O . GLY C 1 438 ? -63.542 12.659 -59.336 1.00 13.79 418 GLY C O 1
ATOM 12850 N N . VAL C 1 439 ? -63.185 11.228 -61.040 1.00 15.26 419 VAL C N 1
ATOM 12851 C CA . VAL C 1 439 ? -63.488 10.051 -60.236 1.00 15.86 419 VAL C CA 1
ATOM 12852 C C . VAL C 1 439 ? -62.501 9.977 -59.075 1.00 18.84 419 VAL C C 1
ATOM 12853 O O . VAL C 1 439 ? -62.897 9.800 -57.921 1.00 16.94 419 VAL C O 1
ATOM 12857 N N . MET C 1 440 ? -61.214 10.114 -59.390 1.00 18.24 420 MET C N 1
ATOM 12858 C CA . MET C 1 440 ? -60.161 10.077 -58.378 1.00 18.01 420 MET C CA 1
ATOM 12859 C C . MET C 1 440 ? -60.348 11.137 -57.286 1.00 18.81 420 MET C C 1
ATOM 12860 O O . MET C 1 440 ? -60.346 10.818 -56.090 1.00 19.56 420 MET C O 1
ATOM 12865 N N . ILE C 1 441 ? -60.504 12.393 -57.696 1.00 15.37 421 ILE C N 1
ATOM 12866 C CA . ILE C 1 441 ? -60.664 13.478 -56.737 1.00 16.09 421 ILE C CA 1
ATOM 12867 C C . ILE C 1 441 ? -61.924 13.307 -55.886 1.00 17.71 421 ILE C C 1
ATOM 12868 O O . ILE C 1 441 ? -61.922 13.618 -54.696 1.00 20.27 421 ILE C O 1
ATOM 12873 N N . ASP C 1 442 ? -62.994 12.808 -56.495 1.00 15.95 422 ASP C N 1
ATOM 12874 C CA . ASP C 1 442 ? -64.235 12.578 -55.773 1.00 17.19 422 ASP C CA 1
ATOM 12875 C C . ASP C 1 442 ? -64.017 11.488 -54.709 1.00 18.81 422 ASP C C 1
ATOM 12876 O O . ASP C 1 442 ? -64.384 11.661 -53.544 1.00 17.92 422 ASP C O 1
ATOM 12881 N N . ASP C 1 443 ? -63.422 10.367 -55.105 1.00 18.46 423 ASP C N 1
ATOM 12882 C CA . ASP C 1 443 ? -63.166 9.292 -54.152 1.00 21.78 423 ASP C CA 1
ATOM 12883 C C . ASP C 1 443 ? -62.257 9.753 -53.012 1.00 21.90 423 ASP C C 1
ATOM 12884 O O . ASP C 1 443 ? -62.498 9.430 -51.848 1.00 22.39 423 ASP C O 1
ATOM 12889 N N . LEU C 1 444 ? -61.216 10.512 -53.339 1.00 19.75 424 LEU C N 1
ATOM 12890 C CA . LEU C 1 444 ? -60.295 10.987 -52.315 1.00 19.13 424 LEU C CA 1
ATOM 12891 C C . LEU C 1 444 ? -60.955 11.901 -51.292 1.00 19.05 424 LEU C C 1
ATOM 12892 O O . LEU C 1 444 ? -60.778 11.727 -50.092 1.00 19.61 424 LEU C O 1
ATOM 12897 N N . THR C 1 445 ? -61.721 12.874 -51.767 1.00 20.13 425 THR C N 1
ATOM 12898 C CA . THR C 1 445 ? -62.352 13.824 -50.864 1.00 22.65 425 THR C CA 1
ATOM 12899 C C . THR C 1 445 ? -63.681 13.369 -50.275 1.00 25.66 425 THR C C 1
ATOM 12900 O O . THR C 1 445 ? -64.198 14.004 -49.354 1.00 27.93 425 THR C O 1
ATOM 12904 N N . THR C 1 446 ? -64.238 12.277 -50.787 1.00 23.81 426 THR C N 1
ATOM 12905 C CA . THR C 1 446 ? -65.507 11.801 -50.268 1.00 24.78 426 THR C CA 1
ATOM 12906 C C . THR C 1 446 ? -65.401 10.487 -49.508 1.00 26.72 426 THR C C 1
ATOM 12907 O O . THR C 1 446 ? -66.159 10.244 -48.570 1.00 28.98 426 THR C O 1
ATOM 12911 N N . LYS C 1 447 ? -64.462 9.640 -49.914 1.00 27.33 427 LYS C N 1
ATOM 12912 C CA . LYS C 1 447 ? -64.258 8.354 -49.256 1.00 27.24 427 LYS C CA 1
ATOM 12913 C C . LYS C 1 447 ? -63.061 8.400 -48.316 1.00 25.90 427 LYS C C 1
ATOM 12914 O O . LYS C 1 447 ? -63.010 7.666 -47.336 1.00 28.10 427 LYS C O 1
ATOM 12920 N N . GLY C 1 448 ? -62.098 9.266 -48.617 1.00 26.11 428 GLY C N 1
ATOM 12921 C CA . GLY C 1 448 ? -60.904 9.342 -47.795 1.00 23.46 428 GLY C CA 1
ATOM 12922 C C . GLY C 1 448 ? -60.049 8.125 -48.110 1.00 23.29 428 GLY C C 1
ATOM 12923 O O . GLY C 1 448 ? -60.422 7.313 -48.959 1.00 22.87 428 GLY C O 1
ATOM 12924 N N . VAL C 1 449 ? -58.911 7.986 -47.439 1.00 21.41 429 VAL C N 1
ATOM 12925 C CA . VAL C 1 449 ? -58.030 6.849 -47.682 1.00 21.99 429 VAL C CA 1
ATOM 12926 C C . VAL C 1 449 ? -57.442 6.268 -46.401 1.00 22.03 429 VAL C C 1
ATOM 12927 O O . VAL C 1 449 ? -57.196 6.986 -45.432 1.00 21.34 429 VAL C O 1
ATOM 12931 N N . THR C 1 450 ? -57.222 4.959 -46.410 1.00 22.22 430 THR C N 1
ATOM 12932 C CA . THR C 1 450 ? -56.636 4.254 -45.275 1.00 22.60 430 THR C CA 1
ATOM 12933 C C . THR C 1 450 ? -55.288 3.717 -45.749 1.00 22.92 430 THR C C 1
ATOM 12934 O O . THR C 1 450 ? -54.488 3.210 -44.968 1.00 24.80 430 THR C O 1
ATOM 12938 N N . GLU C 1 451 ? -55.063 3.833 -47.054 1.00 22.49 431 GLU C N 1
ATOM 12939 C CA . GLU C 1 451 ? -53.828 3.409 -47.699 1.00 23.65 431 GLU C CA 1
ATOM 12940 C C . GLU C 1 451 ? -53.689 4.231 -48.983 1.00 22.51 431 GLU C C 1
ATOM 12941 O O . GLU C 1 451 ? -54.641 4.873 -49.420 1.00 23.27 431 GLU C O 1
ATOM 12947 N N . PRO C 1 452 ? -52.499 4.234 -49.600 1.00 23.63 432 PRO C N 1
ATOM 12948 C CA . PRO C 1 452 ? -52.338 5.016 -50.830 1.00 22.78 432 PRO C CA 1
ATOM 12949 C C . PRO C 1 452 ? -53.340 4.641 -51.925 1.00 23.51 432 PRO C C 1
ATOM 12950 O O . PRO C 1 452 ? -53.467 3.469 -52.290 1.00 22.56 432 PRO C O 1
ATOM 12954 N N . TYR C 1 453 ? -54.043 5.651 -52.440 1.00 22.39 433 TYR C N 1
ATOM 12955 C CA . TYR C 1 453 ? -55.037 5.471 -53.497 1.00 21.10 433 TYR C CA 1
ATOM 12956 C C . TYR C 1 453 ? -54.395 5.256 -54.874 1.00 22.95 433 TYR C C 1
ATOM 12957 O O . TYR C 1 453 ? -53.450 5.953 -55.248 1.00 21.57 433 TYR C O 1
ATOM 12966 N N . ARG C 1 454 ? -54.926 4.293 -55.625 1.00 22.27 434 ARG C N 1
ATOM 12967 C CA . ARG C 1 454 ? -54.431 3.982 -56.964 1.00 22.92 434 ARG C CA 1
ATOM 12968 C C . ARG C 1 454 ? -55.614 4.009 -57.929 1.00 24.32 434 ARG C C 1
ATOM 12969 O O . ARG C 1 454 ? -56.700 3.536 -57.604 1.00 25.78 434 ARG C O 1
ATOM 12977 N N . LEU C 1 455 ? -55.401 4.563 -59.116 1.00 25.27 435 LEU C N 1
ATOM 12978 C CA . LEU C 1 455 ? -56.462 4.680 -60.116 1.00 27.22 435 LEU C CA 1
ATOM 12979 C C . LEU C 1 455 ? -57.177 3.400 -60.575 1.00 28.54 435 LEU C C 1
ATOM 12980 O O . LEU C 1 455 ? -58.324 3.460 -61.032 1.00 30.01 435 LEU C O 1
ATOM 12985 N N . PHE C 1 456 ? -56.530 2.247 -60.465 1.00 26.24 436 PHE C N 1
ATOM 12986 C CA . PHE C 1 456 ? -57.193 1.040 -60.916 1.00 26.90 436 PHE C CA 1
ATOM 12987 C C . PHE C 1 456 ? -58.245 0.526 -59.932 1.00 26.84 436 PHE C C 1
ATOM 12988 O O . PHE C 1 456 ? -59.066 -0.312 -60.289 1.00 27.82 436 PHE C O 1
ATOM 12996 N N . THR C 1 457 ? -58.250 1.048 -58.711 1.00 23.90 437 THR C N 1
ATOM 12997 C CA . THR C 1 457 ? -59.219 0.592 -57.722 1.00 23.81 437 THR C CA 1
ATOM 12998 C C . THR C 1 457 ? -60.533 1.361 -57.773 1.00 26.19 437 THR C C 1
ATOM 12999 O O . THR C 1 457 ? -61.501 0.982 -57.129 1.00 27.35 437 THR C O 1
ATOM 13003 N N . SER C 1 458 ? -60.571 2.452 -58.521 1.00 29.08 438 SER C N 1
ATOM 13004 C CA . SER C 1 458 ? -61.800 3.223 -58.605 1.00 32.76 438 SER C CA 1
ATOM 13005 C C . SER C 1 458 ? -62.782 2.538 -59.547 1.00 35.08 438 SER C C 1
ATOM 13006 O O . SER C 1 458 ? -62.386 1.750 -60.408 1.00 36.59 438 SER C O 1
ATOM 13009 N N . ARG C 1 459 ? -64.063 2.842 -59.376 1.00 36.47 439 ARG C N 1
ATOM 13010 C CA . ARG C 1 459 ? -65.105 2.263 -60.212 1.00 37.12 439 ARG C CA 1
ATOM 13011 C C . ARG C 1 459 ? -65.962 3.350 -60.841 1.00 35.40 439 ARG C C 1
ATOM 13012 O O . ARG C 1 459 ? -66.737 4.017 -60.155 1.00 34.13 439 ARG C O 1
ATOM 13020 N N . SER C 1 460 ? -65.821 3.527 -62.149 1.00 33.04 440 SER C N 1
ATOM 13021 C CA . SER C 1 460 ? -66.600 4.528 -62.853 1.00 33.45 440 SER C CA 1
ATOM 13022 C C . SER C 1 460 ? -67.930 3.947 -63.321 1.00 33.97 440 SER C C 1
ATOM 13023 O O . SER C 1 460 ? -67.969 2.946 -64.037 1.00 35.55 440 SER C O 1
ATOM 13026 N N . GLU C 1 461 ? -69.023 4.576 -62.912 1.00 33.22 441 GLU C N 1
ATOM 13027 C CA . GLU C 1 461 ? -70.339 4.119 -63.308 1.00 33.84 441 GLU C CA 1
ATOM 13028 C C . GLU C 1 461 ? -70.590 4.494 -64.772 1.00 33.23 441 GLU C C 1
ATOM 13029 O O . GLU C 1 461 ? -71.595 4.105 -65.364 1.00 32.58 441 GLU C O 1
ATOM 13035 N N . TYR C 1 462 ? -69.665 5.256 -65.350 1.00 33.44 442 TYR C N 1
ATOM 13036 C CA . TYR C 1 462 ? -69.768 5.656 -66.750 1.00 33.42 442 TYR C CA 1
ATOM 13037 C C . TYR C 1 462 ? -68.529 5.207 -67.518 1.00 32.48 442 TYR C C 1
ATOM 13038 O O . TYR C 1 462 ? -68.043 5.920 -68.392 1.00 33.10 442 TYR C O 1
ATOM 13047 N N . ARG C 1 463 ? -68.034 4.016 -67.197 1.00 33.59 443 ARG C N 1
ATOM 13048 C CA . ARG C 1 463 ? -66.839 3.476 -67.839 1.00 34.94 443 ARG C CA 1
ATOM 13049 C C . ARG C 1 463 ? -66.924 3.377 -69.363 1.00 32.78 443 ARG C C 1
ATOM 13050 O O . ARG C 1 463 ? -65.902 3.256 -70.033 1.00 34.18 443 ARG C O 1
ATOM 13058 N N . LEU C 1 464 ? -68.129 3.432 -69.916 1.00 29.89 444 LEU C N 1
ATOM 13059 C CA . LEU C 1 464 ? -68.286 3.357 -71.359 1.00 27.95 444 LEU C CA 1
ATOM 13060 C C . LEU C 1 464 ? -68.195 4.741 -72.000 1.00 28.26 444 LEU C C 1
ATOM 13061 O O . LEU C 1 464 ? -67.898 4.865 -73.191 1.00 29.03 444 LEU C O 1
ATOM 13066 N N . TYR C 1 465 ? -68.453 5.781 -71.215 1.00 23.46 445 TYR C N 1
ATOM 13067 C CA . TYR C 1 465 ? -68.368 7.142 -71.731 1.00 21.10 445 TYR C CA 1
ATOM 13068 C C . TYR C 1 465 ? -66.964 7.729 -71.516 1.00 23.56 445 TYR C C 1
ATOM 13069 O O . TYR C 1 465 ? -66.444 8.451 -72.369 1.00 18.31 445 TYR C O 1
ATOM 13078 N N . ILE C 1 466 ? -66.364 7.419 -70.368 1.00 20.81 446 ILE C N 1
ATOM 13079 C CA . ILE C 1 466 ? -65.034 7.914 -70.038 1.00 22.71 446 ILE C CA 1
ATOM 13080 C C . ILE C 1 466 ? -64.016 6.909 -70.571 1.00 24.58 446 ILE C C 1
ATOM 13081 O O . ILE C 1 466 ? -63.552 6.027 -69.850 1.00 24.68 446 ILE C O 1
ATOM 13086 N N . ARG C 1 467 ? -63.685 7.058 -71.853 1.00 27.39 447 ARG C N 1
ATOM 13087 C CA . ARG C 1 467 ? -62.762 6.158 -72.541 1.00 25.88 447 ARG C CA 1
ATOM 13088 C C . ARG C 1 467 ? -61.417 6.808 -72.863 1.00 23.91 447 ARG C C 1
ATOM 13089 O O . ARG C 1 467 ? -61.220 8.004 -72.663 1.00 21.34 447 ARG C O 1
ATOM 13097 N N . GLN C 1 468 ? -60.503 6.003 -73.390 1.00 24.01 448 GLN C N 1
ATOM 13098 C CA . GLN C 1 468 ? -59.182 6.486 -73.758 1.00 24.51 448 GLN C CA 1
ATOM 13099 C C . GLN C 1 468 ? -59.193 7.239 -75.075 1.00 22.87 448 GLN C C 1
ATOM 13100 O O . GLN C 1 468 ? -58.379 8.134 -75.289 1.00 20.77 448 GLN C O 1
ATOM 13106 N N . ASP C 1 469 ? -60.134 6.891 -75.946 1.00 21.38 449 ASP C N 1
ATOM 13107 C CA . ASP C 1 469 ? -60.222 7.518 -77.258 1.00 22.40 449 ASP C CA 1
ATOM 13108 C C . ASP C 1 469 ? -60.929 8.873 -77.314 1.00 20.55 449 ASP C C 1
ATOM 13109 O O . ASP C 1 469 ? -60.748 9.615 -78.275 1.00 21.03 449 ASP C O 1
ATOM 13114 N N . ASN C 1 470 ? -61.720 9.208 -76.299 1.00 18.99 450 ASN C N 1
ATOM 13115 C CA . ASN C 1 470 ? -62.443 10.475 -76.329 1.00 19.45 450 ASN C CA 1
ATOM 13116 C C . ASN C 1 470 ? -62.158 11.468 -75.203 1.00 19.06 450 ASN C C 1
ATOM 13117 O O . ASN C 1 470 ? -62.982 12.327 -74.911 1.00 16.68 450 ASN C O 1
ATOM 13122 N N . ALA C 1 471 ? -60.995 11.357 -74.574 1.00 21.27 451 ALA C N 1
ATOM 13123 C CA . ALA C 1 471 ? -60.635 12.282 -73.511 1.00 20.98 451 ALA C CA 1
ATOM 13124 C C . ALA C 1 471 ? -60.664 13.695 -74.089 1.00 22.26 451 ALA C C 1
ATOM 13125 O O . ALA C 1 471 ? -61.148 14.637 -73.451 1.00 20.61 451 ALA C O 1
ATOM 13127 N N . ILE C 1 472 ? -60.148 13.830 -75.308 1.00 20.46 452 ILE C N 1
ATOM 13128 C CA . ILE C 1 472 ? -60.103 15.115 -75.988 1.00 20.87 452 ILE C CA 1
ATOM 13129 C C . ILE C 1 472 ? -61.497 15.732 -76.169 1.00 22.19 452 ILE C C 1
ATOM 13130 O O . ILE C 1 472 ? -61.682 16.937 -75.983 1.00 20.98 452 ILE C O 1
ATOM 13135 N N . LEU C 1 473 ? -62.475 14.905 -76.531 1.00 20.78 453 LEU C N 1
ATOM 13136 C CA . LEU C 1 473 ? -63.840 15.380 -76.735 1.00 19.77 453 LEU C CA 1
ATOM 13137 C C . LEU C 1 473 ? -64.538 15.704 -75.413 1.00 20.12 453 LEU C C 1
ATOM 13138 O O . LEU C 1 473 ? -65.465 16.508 -75.371 1.00 21.25 453 LEU C O 1
ATOM 13143 N N . ARG C 1 474 ? -64.085 15.085 -74.330 1.00 20.19 454 ARG C N 1
ATOM 13144 C CA . ARG C 1 474 ? -64.688 15.316 -73.022 1.00 19.16 454 ARG C CA 1
ATOM 13145 C C . ARG C 1 474 ? -64.119 16.510 -72.257 1.00 19.23 454 ARG C C 1
ATOM 13146 O O . ARG C 1 474 ? -64.826 17.122 -71.466 1.00 20.77 454 ARG C O 1
ATOM 13154 N N . LEU C 1 475 ? -62.851 16.845 -72.488 1.00 20.34 455 LEU C N 1
ATOM 13155 C CA . LEU C 1 475 ? -62.225 17.928 -71.732 1.00 20.04 455 LEU C CA 1
ATOM 13156 C C . LEU C 1 475 ? -61.626 19.111 -72.479 1.00 17.98 455 LEU C C 1
ATOM 13157 O O . LEU C 1 475 ? -61.183 20.061 -71.841 1.00 18.92 455 LEU C O 1
ATOM 13162 N N . ALA C 1 476 ? -61.614 19.080 -73.809 1.00 18.66 456 ALA C N 1
ATOM 13163 C CA . ALA C 1 476 ? -61.044 20.196 -74.570 1.00 19.58 456 ALA C CA 1
ATOM 13164 C C . ALA C 1 476 ? -61.777 21.524 -74.356 1.00 19.05 456 ALA C C 1
ATOM 13165 O O . ALA C 1 476 ? -61.147 22.577 -74.290 1.00 18.95 456 ALA C O 1
ATOM 13167 N N . LYS C 1 477 ? -63.097 21.488 -74.231 1.00 21.15 457 LYS C N 1
ATOM 13168 C CA . LYS C 1 477 ? -63.825 22.734 -74.030 1.00 24.67 457 LYS C CA 1
ATOM 13169 C C . LYS C 1 477 ? -63.408 23.431 -72.738 1.00 23.87 457 LYS C C 1
ATOM 13170 O O . LYS C 1 477 ? -63.202 24.646 -72.725 1.00 24.65 457 LYS C O 1
ATOM 13176 N N . LEU C 1 478 ? -63.286 22.673 -71.651 1.00 20.79 458 LEU C N 1
ATOM 13177 C CA . LEU C 1 478 ? -62.873 23.265 -70.384 1.00 19.48 458 LEU C CA 1
ATOM 13178 C C . LEU C 1 478 ? -61.454 23.782 -70.554 1.00 21.49 458 LEU C C 1
ATOM 13179 O O . LEU C 1 478 ? -61.125 24.884 -70.110 1.00 19.64 458 LEU C O 1
ATOM 13184 N N . GLY C 1 479 ? -60.629 22.979 -71.223 1.00 20.71 459 GLY C N 1
ATOM 13185 C CA . GLY C 1 479 ? -59.245 23.348 -71.454 1.00 22.59 459 GLY C CA 1
ATOM 13186 C C . GLY C 1 479 ? -59.117 24.679 -72.165 1.00 23.78 459 GLY C C 1
ATOM 13187 O O . GLY C 1 479 ? -58.286 25.515 -71.808 1.00 21.32 459 GLY C O 1
ATOM 13188 N N . ARG C 1 480 ? -59.941 24.876 -73.185 1.00 25.07 460 ARG C N 1
ATOM 13189 C CA . ARG C 1 480 ? -59.917 26.120 -73.928 1.00 22.96 460 ARG C CA 1
ATOM 13190 C C . ARG C 1 480 ? -60.483 27.250 -73.071 1.00 25.03 460 ARG C C 1
ATOM 13191 O O . ARG C 1 480 ? -59.933 28.353 -73.039 1.00 25.18 460 ARG C O 1
ATOM 13199 N N . GLU C 1 481 ? -61.572 26.970 -72.363 1.00 24.73 461 GLU C N 1
ATOM 13200 C CA . GLU C 1 481 ? -62.203 27.981 -71.520 1.00 28.71 461 GLU C CA 1
ATOM 13201 C C . GLU C 1 481 ? -61.245 28.569 -70.486 1.00 28.08 461 GLU C C 1
ATOM 13202 O O . GLU C 1 481 ? -61.304 29.757 -70.188 1.00 26.87 461 GLU C O 1
ATOM 13208 N N . LEU C 1 482 ? -60.371 27.730 -69.937 1.00 26.68 462 LEU C N 1
ATOM 13209 C CA . LEU C 1 482 ? -59.403 28.168 -68.939 1.00 24.11 462 LEU C CA 1
ATOM 13210 C C . LEU C 1 482 ? -58.213 28.903 -69.551 1.00 22.60 462 LEU C C 1
ATOM 13211 O O . LEU C 1 482 ? -57.497 29.625 -68.862 1.00 21.84 462 LEU C O 1
ATOM 13216 N N . GLY C 1 483 ? -57.994 28.712 -70.844 1.00 21.31 463 GLY C N 1
ATOM 13217 C CA . GLY C 1 483 ? -56.878 29.378 -71.487 1.00 21.63 463 GLY C CA 1
ATOM 13218 C C . GLY C 1 483 ? -55.678 28.468 -71.665 1.00 21.26 463 GLY C C 1
ATOM 13219 O O . GLY C 1 483 ? -54.658 28.892 -72.199 1.00 23.39 463 GLY C O 1
ATOM 13220 N N . LEU C 1 484 ? -55.800 27.220 -71.217 1.00 20.54 464 LEU C N 1
ATOM 13221 C CA . LEU C 1 484 ? -54.722 26.244 -71.335 1.00 19.53 464 LEU C CA 1
ATOM 13222 C C . LEU C 1 484 ? -54.523 25.817 -72.791 1.00 20.22 464 LEU C C 1
ATOM 13223 O O . LEU C 1 484 ? -53.392 25.605 -73.231 1.00 20.99 464 LEU C O 1
ATOM 13228 N N . LEU C 1 485 ? -55.619 25.678 -73.534 1.00 18.69 465 LEU C N 1
ATOM 13229 C CA . LEU C 1 485 ? -55.531 25.329 -74.948 1.00 19.14 465 LEU C CA 1
ATOM 13230 C C . LEU C 1 485 ? -55.652 26.631 -75.738 1.00 23.57 465 LEU C C 1
ATOM 13231 O O . LEU C 1 485 ? -56.353 27.554 -75.318 1.00 24.49 465 LEU C O 1
ATOM 13236 N N . SER C 1 486 ? -54.973 26.712 -76.877 1.00 26.02 466 SER C N 1
ATOM 13237 C CA . SER C 1 486 ? -55.031 27.919 -77.690 1.00 27.85 466 SER C CA 1
ATOM 13238 C C . SER C 1 486 ? -56.284 27.884 -78.557 1.00 30.06 466 SER C C 1
ATOM 13239 O O . SER C 1 486 ? -56.974 26.864 -78.628 1.00 31.09 466 SER C O 1
ATOM 13242 N N . GLU C 1 487 ? -56.580 29.007 -79.200 1.00 29.06 467 GLU C N 1
ATOM 13243 C CA . GLU C 1 487 ? -57.740 29.112 -80.070 1.00 28.29 467 GLU C CA 1
ATOM 13244 C C . GLU C 1 487 ? -57.592 28.109 -81.212 1.00 27.57 467 GLU C C 1
ATOM 13245 O O . GLU C 1 487 ? -58.549 27.450 -81.613 1.00 25.04 467 GLU C O 1
ATOM 13251 N N . GLU C 1 488 ? -56.374 27.981 -81.720 1.00 28.58 468 GLU C N 1
ATOM 13252 C CA . GLU C 1 488 ? -56.121 27.067 -82.818 1.00 30.48 468 GLU C CA 1
ATOM 13253 C C . GLU C 1 488 ? -56.307 25.607 -82.402 1.00 29.28 468 GLU C C 1
ATOM 13254 O O . GLU C 1 488 ? -56.837 24.810 -83.171 1.00 29.34 468 GLU C O 1
ATOM 13260 N N . GLN C 1 489 ? -55.883 25.256 -81.190 1.00 26.78 469 GLN C N 1
ATOM 13261 C CA . GLN C 1 489 ? -56.025 23.880 -80.720 1.00 23.45 469 GLN C CA 1
ATOM 13262 C C . GLN C 1 489 ? -57.489 23.469 -80.640 1.00 25.07 469 GLN C C 1
ATOM 13263 O O . GLN C 1 489 ? -57.880 22.401 -81.124 1.00 22.66 469 GLN C O 1
ATOM 13269 N N . TYR C 1 490 ? -58.302 24.321 -80.027 1.00 24.00 470 TYR C N 1
ATOM 13270 C CA . TYR C 1 490 ? -59.714 24.012 -79.885 1.00 25.02 470 TYR C CA 1
ATOM 13271 C C . TYR C 1 490 ? -60.456 24.029 -81.225 1.00 24.33 470 TYR C C 1
ATOM 13272 O O . TYR C 1 490 ? -61.430 23.304 -81.411 1.00 21.45 470 TYR C O 1
ATOM 13281 N N . LYS C 1 491 ? -59.991 24.852 -82.158 1.00 25.24 471 LYS C N 1
ATOM 13282 C CA . LYS C 1 491 ? -60.627 24.930 -83.460 1.00 25.46 471 LYS C CA 1
ATOM 13283 C C . LYS C 1 491 ? -60.527 23.574 -84.140 1.00 25.93 471 LYS C C 1
ATOM 13284 O O . LYS C 1 491 ? -61.454 23.144 -84.835 1.00 24.60 471 LYS C O 1
ATOM 13290 N N . LEU C 1 492 ? -59.403 22.899 -83.934 1.00 22.56 472 LEU C N 1
ATOM 13291 C CA . LEU C 1 492 ? -59.205 21.582 -84.520 1.00 23.81 472 LEU C CA 1
ATOM 13292 C C . LEU C 1 492 ? -60.237 20.619 -83.935 1.00 23.97 472 LEU C C 1
ATOM 13293 O O . LEU C 1 492 ? -60.884 19.866 -84.667 1.00 24.55 472 LEU C O 1
ATOM 13298 N N . VAL C 1 493 ? -60.390 20.656 -82.615 1.00 21.19 473 VAL C N 1
ATOM 13299 C CA . VAL C 1 493 ? -61.339 19.793 -81.934 1.00 20.64 473 VAL C CA 1
ATOM 13300 C C . VAL C 1 493 ? -62.756 20.008 -82.463 1.00 24.45 473 VAL C C 1
ATOM 13301 O O . VAL C 1 493 ? -63.465 19.043 -82.775 1.00 23.85 473 VAL C O 1
ATOM 13305 N N . LYS C 1 494 ? -63.168 21.268 -82.581 1.00 24.85 474 LYS C N 1
ATOM 13306 C CA . LYS C 1 494 ? -64.504 21.562 -83.085 1.00 26.59 474 LYS C CA 1
ATOM 13307 C C . LYS C 1 494 ? -64.701 21.067 -84.512 1.00 25.81 474 LYS C C 1
ATOM 13308 O O . LYS C 1 494 ? -65.751 20.504 -84.821 1.00 26.51 474 LYS C O 1
ATOM 13314 N N . GLU C 1 495 ? -63.698 21.258 -85.369 1.00 26.21 475 GLU C N 1
ATOM 13315 C CA . GLU C 1 495 ? -63.792 20.806 -86.756 1.00 28.83 475 GLU C CA 1
ATOM 13316 C C . GLU C 1 495 ? -63.987 19.290 -86.782 1.00 29.89 475 GLU C C 1
ATOM 13317 O O . GLU C 1 495 ? -64.907 18.789 -87.423 1.00 31.18 475 GLU C O 1
ATOM 13323 N N . LEU C 1 496 ? -63.131 18.563 -86.069 1.00 30.12 476 LEU C N 1
ATOM 13324 C CA . LEU C 1 496 ? -63.219 17.108 -86.019 1.00 27.62 476 LEU C CA 1
ATOM 13325 C C . LEU C 1 496 ? -64.553 16.671 -85.427 1.00 28.77 476 LEU C C 1
ATOM 13326 O O . LEU C 1 496 ? -65.180 15.714 -85.891 1.00 27.81 476 LEU C O 1
ATOM 13331 N N . GLU C 1 497 ? -64.981 17.388 -84.399 1.00 31.18 477 GLU C N 1
ATOM 13332 C CA . GLU C 1 497 ? -66.242 17.111 -83.718 1.00 33.28 477 GLU C CA 1
ATOM 13333 C C . GLU C 1 497 ? -67.403 17.214 -84.718 1.00 34.02 477 GLU C C 1
ATOM 13334 O O . GLU C 1 497 ? -68.354 16.429 -84.671 1.00 31.68 477 GLU C O 1
ATOM 13340 N N . ARG C 1 498 ? -67.312 18.186 -85.623 1.00 32.32 478 ARG C N 1
ATOM 13341 C CA . ARG C 1 498 ? -68.332 18.382 -86.640 1.00 34.68 478 ARG C CA 1
ATOM 13342 C C . ARG C 1 498 ? -68.306 17.275 -87.695 1.00 32.92 478 ARG C C 1
ATOM 13343 O O . ARG C 1 498 ? -69.354 16.764 -88.082 1.00 32.77 478 ARG C O 1
ATOM 13351 N N . GLU C 1 499 ? -67.115 16.918 -88.172 1.00 30.12 479 GLU C N 1
ATOM 13352 C CA . GLU C 1 499 ? -66.985 15.863 -89.174 1.00 29.67 479 GLU C CA 1
ATOM 13353 C C . GLU C 1 499 ? -67.533 14.559 -88.613 1.00 29.35 479 GLU C C 1
ATOM 13354 O O . GLU C 1 499 ? -68.214 13.808 -89.314 1.00 27.57 479 GLU C O 1
ATOM 13360 N N . ILE C 1 500 ? -67.229 14.295 -87.344 1.00 28.23 480 ILE C N 1
ATOM 13361 C CA . ILE C 1 500 ? -67.687 13.082 -86.683 1.00 27.46 480 ILE C CA 1
ATOM 13362 C C . ILE C 1 500 ? -69.215 13.007 -86.708 1.00 29.80 480 ILE C C 1
ATOM 13363 O O . ILE C 1 500 ? -69.784 11.968 -87.046 1.00 26.17 480 ILE C O 1
ATOM 13368 N N . GLU C 1 501 ? -69.878 14.110 -86.369 1.00 33.67 481 GLU C N 1
ATOM 13369 C CA . GLU C 1 501 ? -71.336 14.134 -86.375 1.00 36.88 481 GLU C CA 1
ATOM 13370 C C . GLU C 1 501 ? -71.914 14.005 -87.784 1.00 37.13 481 GLU C C 1
ATOM 13371 O O . GLU C 1 501 ? -72.918 13.313 -87.984 1.00 37.40 481 GLU C O 1
ATOM 13377 N N . LYS C 1 502 ? -71.290 14.657 -88.762 1.00 35.28 482 LYS C N 1
ATOM 13378 C CA . LYS C 1 502 ? -71.782 14.552 -90.130 1.00 35.79 482 LYS C CA 1
ATOM 13379 C C . LYS C 1 502 ? -71.728 13.093 -90.576 1.00 35.09 482 LYS C C 1
ATOM 13380 O O . LYS C 1 502 ? -72.686 12.576 -91.150 1.00 37.21 482 LYS C O 1
ATOM 13386 N N . TRP C 1 503 ? -70.616 12.422 -90.292 1.00 33.99 483 TRP C N 1
ATOM 13387 C CA . TRP C 1 503 ? -70.463 11.025 -90.679 1.00 33.50 483 TRP C CA 1
ATOM 13388 C C . TRP C 1 503 ? -71.445 10.073 -89.997 1.00 32.84 483 TRP C C 1
ATOM 13389 O O . TRP C 1 503 ? -71.965 9.153 -90.633 1.00 33.44 483 TRP C O 1
ATOM 13400 N N . LYS C 1 504 ? -71.703 10.287 -88.712 1.00 30.38 484 LYS C N 1
ATOM 13401 C CA . LYS C 1 504 ? -72.633 9.424 -88.001 1.00 29.25 484 LYS C CA 1
ATOM 13402 C C . LYS C 1 504 ? -74.033 9.537 -88.596 1.00 29.92 484 LYS C C 1
ATOM 13403 O O . LYS C 1 504 ? -74.711 8.534 -88.781 1.00 29.86 484 LYS C O 1
ATOM 13409 N N . GLU C 1 505 ? -74.464 10.755 -88.908 1.00 33.06 485 GLU C N 1
ATOM 13410 C CA . GLU C 1 505 ? -75.796 10.952 -89.481 1.00 35.89 485 GLU C CA 1
ATOM 13411 C C . GLU C 1 505 ? -75.870 10.369 -90.890 1.00 34.20 485 GLU C C 1
ATOM 13412 O O . GLU C 1 505 ? -76.935 9.956 -91.348 1.00 34.10 485 GLU C O 1
ATOM 13418 N N . PHE C 1 506 ? -74.729 10.328 -91.569 1.00 31.71 486 PHE C N 1
ATOM 13419 C CA . PHE C 1 506 ? -74.663 9.767 -92.908 1.00 29.57 486 PHE C CA 1
ATOM 13420 C C . PHE C 1 506 ? -74.868 8.259 -92.807 1.00 29.90 486 PHE C C 1
ATOM 13421 O O . PHE C 1 506 ? -75.755 7.696 -93.447 1.00 30.58 486 PHE C O 1
ATOM 13429 N N . TYR C 1 507 ? -74.047 7.604 -91.995 1.00 28.41 487 TYR C N 1
ATOM 13430 C CA . TYR C 1 507 ? -74.157 6.162 -91.829 1.00 25.85 487 TYR C CA 1
ATOM 13431 C C . TYR C 1 507 ? -75.474 5.734 -91.185 1.00 26.60 487 TYR C C 1
ATOM 13432 O O . TYR C 1 507 ? -75.842 4.558 -91.249 1.00 27.17 487 TYR C O 1
ATOM 13441 N N . LYS C 1 508 ? -76.181 6.673 -90.560 1.00 26.38 488 LYS C N 1
ATOM 13442 C CA . LYS C 1 508 ? -77.463 6.349 -89.928 1.00 31.41 488 LYS C CA 1
ATOM 13443 C C . LYS C 1 508 ? -78.635 6.434 -90.901 1.00 33.46 488 LYS C C 1
ATOM 13444 O O . LYS C 1 508 ? -79.736 5.982 -90.587 1.00 33.98 488 LYS C O 1
ATOM 13450 N N . SER C 1 509 ? -78.398 7.015 -92.075 1.00 36.58 489 SER C N 1
ATOM 13451 C CA . SER C 1 509 ? -79.446 7.149 -93.081 1.00 40.05 489 SER C CA 1
ATOM 13452 C C . SER C 1 509 ? -79.170 6.291 -94.320 1.00 41.57 489 SER C C 1
ATOM 13453 O O . SER C 1 509 ? -80.011 6.195 -95.215 1.00 45.17 489 SER C O 1
ATOM 13456 N N . GLU C 1 510 ? -77.997 5.670 -94.375 1.00 41.27 490 GLU C N 1
ATOM 13457 C CA . GLU C 1 510 ? -77.654 4.821 -95.508 1.00 44.88 490 GLU C CA 1
ATOM 13458 C C . GLU C 1 510 ? -77.906 3.353 -95.177 1.00 46.37 490 GLU C C 1
ATOM 13459 O O . GLU C 1 510 ? -77.114 2.735 -94.467 1.00 46.12 490 GLU C O 1
ATOM 13465 N N . ARG C 1 511 ? -79.000 2.793 -95.690 1.00 46.00 491 ARG C N 1
ATOM 13466 C CA . ARG C 1 511 ? -79.310 1.391 -95.427 1.00 46.49 491 ARG C CA 1
ATOM 13467 C C . ARG C 1 511 ? -78.759 0.431 -96.478 1.00 47.35 491 ARG C C 1
ATOM 13468 O O . ARG C 1 511 ? -78.414 0.832 -97.586 1.00 46.95 491 ARG C O 1
ATOM 13476 N N . VAL C 1 512 ? -78.664 -0.843 -96.109 1.00 47.69 492 VAL C N 1
ATOM 13477 C CA . VAL C 1 512 ? -78.188 -1.887 -97.008 1.00 49.15 492 VAL C CA 1
ATOM 13478 C C . VAL C 1 512 ? -78.834 -3.207 -96.607 1.00 51.14 492 VAL C C 1
ATOM 13479 O O . VAL C 1 512 ? -79.228 -3.393 -95.453 1.00 49.89 492 VAL C O 1
ATOM 13483 N N . SER C 1 513 ? -78.951 -4.118 -97.566 1.00 53.91 493 SER C N 1
ATOM 13484 C CA . SER C 1 513 ? -79.561 -5.416 -97.309 1.00 55.69 493 SER C CA 1
ATOM 13485 C C . SER C 1 513 ? -78.511 -6.514 -97.139 1.00 54.69 493 SER C C 1
ATOM 13486 O O . SER C 1 513 ? -77.564 -6.616 -97.923 1.00 53.40 493 SER C O 1
ATOM 13489 N N . VAL C 1 514 ? -78.687 -7.329 -96.104 1.00 54.23 494 VAL C N 1
ATOM 13490 C CA . VAL C 1 514 ? -77.761 -8.417 -95.813 1.00 55.04 494 VAL C CA 1
ATOM 13491 C C . VAL C 1 514 ? -78.515 -9.713 -95.517 1.00 55.04 494 VAL C C 1
ATOM 13492 O O . VAL C 1 514 ? -79.597 -9.696 -94.933 1.00 54.37 494 VAL C O 1
ATOM 13496 N N . ALA C 1 515 ? -77.930 -10.837 -95.920 1.00 56.60 495 ALA C N 1
ATOM 13497 C CA . ALA C 1 515 ? -78.554 -12.141 -95.719 1.00 58.18 495 ALA C CA 1
ATOM 13498 C C . ALA C 1 515 ? -78.262 -12.747 -94.350 1.00 57.53 495 ALA C C 1
ATOM 13499 O O . ALA C 1 515 ? -77.170 -13.266 -94.112 1.00 58.14 495 ALA C O 1
ATOM 13501 N N . VAL C 1 516 ? -79.245 -12.684 -93.457 1.00 56.12 496 VAL C N 1
ATOM 13502 C CA . VAL C 1 516 ? -79.103 -13.244 -92.118 1.00 54.28 496 VAL C CA 1
ATOM 13503 C C . VAL C 1 516 ? -79.746 -14.633 -92.083 1.00 55.12 496 VAL C C 1
ATOM 13504 O O . VAL C 1 516 ? -80.900 -14.793 -91.670 1.00 54.74 496 VAL C O 1
ATOM 13508 N N . GLY C 1 517 ? -78.992 -15.635 -92.529 1.00 54.51 497 GLY C N 1
ATOM 13509 C CA . GLY C 1 517 ? -79.499 -16.994 -92.551 1.00 54.23 497 GLY C CA 1
ATOM 13510 C C . GLY C 1 517 ? -79.673 -17.518 -93.965 1.00 53.26 497 GLY C C 1
ATOM 13511 O O . GLY C 1 517 ? -80.316 -16.882 -94.800 1.00 52.17 497 GLY C O 1
ATOM 13512 N N . THR C 1 520 ? -82.617 -11.967 -95.646 1.00 57.78 500 THR C N 1
ATOM 13513 C CA . THR C 1 520 ? -82.247 -10.634 -96.114 1.00 57.96 500 THR C CA 1
ATOM 13514 C C . THR C 1 520 ? -82.969 -9.523 -95.358 1.00 56.92 500 THR C C 1
ATOM 13515 O O . THR C 1 520 ? -84.190 -9.385 -95.453 1.00 56.95 500 THR C O 1
ATOM 13519 N N . ARG C 1 521 ? -82.204 -8.732 -94.612 1.00 53.77 501 ARG C N 1
ATOM 13520 C CA . ARG C 1 521 ? -82.764 -7.628 -93.845 1.00 51.47 501 ARG C CA 1
ATOM 13521 C C . ARG C 1 521 ? -82.215 -6.279 -94.302 1.00 48.92 501 ARG C C 1
ATOM 13522 O O . ARG C 1 521 ? -81.237 -6.212 -95.046 1.00 49.24 501 ARG C O 1
ATOM 13530 N N . SER C 1 522 ? -82.859 -5.208 -93.853 1.00 45.39 502 SER C N 1
ATOM 13531 C CA . SER C 1 522 ? -82.441 -3.853 -94.191 1.00 43.67 502 SER C CA 1
ATOM 13532 C C . SER C 1 522 ? -81.849 -3.187 -92.948 1.00 41.46 502 SER C C 1
ATOM 13533 O O . SER C 1 522 ? -82.562 -2.894 -91.986 1.00 40.67 502 SER C O 1
ATOM 13536 N N . TYR C 1 523 ? -80.545 -2.943 -92.974 1.00 37.24 503 TYR C N 1
ATOM 13537 C CA . TYR C 1 523 ? -79.871 -2.330 -91.841 1.00 34.53 503 TYR C CA 1
ATOM 13538 C C . TYR C 1 523 ? -79.101 -1.082 -92.245 1.00 32.19 503 TYR C C 1
ATOM 13539 O O . TYR C 1 523 ? -78.546 -1.018 -93.341 1.00 30.43 503 TYR C O 1
ATOM 13548 N N . SER C 1 524 ? -79.072 -0.091 -91.360 1.00 29.15 504 SER C N 1
ATOM 13549 C CA . SER C 1 524 ? -78.327 1.131 -91.629 1.00 28.33 504 SER C CA 1
ATOM 13550 C C . SER C 1 524 ? -76.856 0.809 -91.370 1.00 29.86 504 SER C C 1
ATOM 13551 O O . SER C 1 524 ? -76.542 -0.050 -90.538 1.00 29.57 504 SER C O 1
ATOM 13554 N N . VAL C 1 525 ? -75.958 1.491 -92.078 1.00 28.61 505 VAL C N 1
ATOM 13555 C CA . VAL C 1 525 ? -74.526 1.269 -91.901 1.00 27.20 505 VAL C CA 1
ATOM 13556 C C . VAL C 1 525 ? -74.163 1.389 -90.421 1.00 24.01 505 VAL C C 1
ATOM 13557 O O . VAL C 1 525 ? -73.362 0.612 -89.900 1.00 23.44 505 VAL C O 1
ATOM 13561 N N . ALA C 1 526 ? -74.770 2.362 -89.751 1.00 21.97 506 ALA C N 1
ATOM 13562 C CA . ALA C 1 526 ? -74.527 2.588 -88.334 1.00 21.68 506 ALA C CA 1
ATOM 13563 C C . ALA C 1 526 ? -74.852 1.345 -87.503 1.00 23.55 506 ALA C C 1
ATOM 13564 O O . ALA C 1 526 ? -74.139 1.011 -86.554 1.00 22.63 506 ALA C O 1
ATOM 13566 N N . THR C 1 527 ? -75.940 0.669 -87.860 1.00 26.11 507 THR C N 1
ATOM 13567 C CA . THR C 1 527 ? -76.359 -0.527 -87.148 1.00 23.62 507 THR C CA 1
ATOM 13568 C C . THR C 1 527 ? -75.376 -1.659 -87.368 1.00 24.30 507 THR C C 1
ATOM 13569 O O . THR C 1 527 ? -75.119 -2.446 -86.456 1.00 27.73 507 THR C O 1
ATOM 13573 N N . LEU C 1 528 ? -74.815 -1.740 -88.570 1.00 21.57 508 LEU C N 1
ATOM 13574 C CA . LEU C 1 528 ? -73.852 -2.788 -88.870 1.00 22.00 508 LEU C CA 1
ATOM 13575 C C . LEU C 1 528 ? -72.628 -2.707 -87.956 1.00 25.10 508 LEU C C 1
ATOM 13576 O O . LEU C 1 528 ? -71.942 -3.712 -87.736 1.00 23.13 508 LEU C O 1
ATOM 13581 N N . MET C 1 529 ? -72.357 -1.514 -87.427 1.00 22.97 509 MET C N 1
ATOM 13582 C CA . MET C 1 529 ? -71.222 -1.321 -86.528 1.00 23.91 509 MET C CA 1
ATOM 13583 C C . MET C 1 529 ? -71.423 -2.093 -85.221 1.00 24.87 509 MET C C 1
ATOM 13584 O O . MET C 1 529 ? -70.467 -2.318 -84.474 1.00 25.56 509 MET C O 1
ATOM 13589 N N . THR C 1 530 ? -72.665 -2.484 -84.937 1.00 22.01 510 THR C N 1
ATOM 13590 C CA . THR C 1 530 ? -72.955 -3.236 -83.719 1.00 22.10 510 THR C CA 1
ATOM 13591 C C . THR C 1 530 ? -73.194 -4.695 -84.079 1.00 23.94 510 THR C C 1
ATOM 13592 O O . THR C 1 530 ? -73.609 -5.491 -83.238 1.00 24.23 510 THR C O 1
ATOM 13596 N N . MET C 1 531 ? -72.930 -5.035 -85.336 1.00 24.90 511 MET C N 1
ATOM 13597 C CA . MET C 1 531 ? -73.116 -6.394 -85.815 1.00 25.57 511 MET C CA 1
ATOM 13598 C C . MET C 1 531 ? -71.822 -6.988 -86.353 1.00 25.04 511 MET C C 1
ATOM 13599 O O . MET C 1 531 ? -71.835 -7.818 -87.263 1.00 24.52 511 MET C O 1
ATOM 13604 N N . ASN C 1 532 ? -70.708 -6.544 -85.777 1.00 26.70 512 ASN C N 1
ATOM 13605 C CA . ASN C 1 532 ? -69.365 -7.011 -86.128 1.00 28.35 512 ASN C CA 1
ATOM 13606 C C . ASN C 1 532 ? -68.781 -6.501 -87.440 1.00 27.67 512 ASN C C 1
ATOM 13607 O O . ASN C 1 532 ? -67.884 -7.121 -88.005 1.00 27.39 512 ASN C O 1
ATOM 13612 N N . TYR C 1 533 ? -69.289 -5.376 -87.927 1.00 28.74 513 TYR C N 1
ATOM 13613 C CA . TYR C 1 533 ? -68.760 -4.780 -89.148 1.00 27.55 513 TYR C CA 1
ATOM 13614 C C . TYR C 1 533 ? -67.946 -3.559 -88.754 1.00 26.45 513 TYR C C 1
ATOM 13615 O O . TYR C 1 533 ? -68.345 -2.801 -87.870 1.00 28.26 513 TYR C O 1
ATOM 13624 N N . THR C 1 534 ? -66.796 -3.380 -89.389 1.00 25.67 514 THR C N 1
ATOM 13625 C CA . THR C 1 534 ? -65.970 -2.203 -89.138 1.00 25.07 514 THR C CA 1
ATOM 13626 C C . THR C 1 534 ? -66.183 -1.317 -90.364 1.00 24.88 514 THR C C 1
ATOM 13627 O O . THR C 1 534 ? -66.709 -1.778 -91.383 1.00 23.53 514 THR C O 1
ATOM 13631 N N . LEU C 1 535 ? -65.795 -0.050 -90.278 1.00 22.08 515 LEU C N 1
ATOM 13632 C CA . LEU C 1 535 ? -65.958 0.821 -91.429 1.00 21.51 515 LEU C CA 1
ATOM 13633 C C . LEU C 1 535 ? -65.171 0.249 -92.606 1.00 22.59 515 LEU C C 1
ATOM 13634 O O . LEU C 1 535 ? -65.625 0.315 -93.743 1.00 25.46 515 LEU C O 1
ATOM 13639 N N . ASP C 1 536 ? -64.001 -0.323 -92.336 1.00 22.81 516 ASP C N 1
ATOM 13640 C CA . ASP C 1 536 ? -63.207 -0.924 -93.400 1.00 26.75 516 ASP C CA 1
ATOM 13641 C C . ASP C 1 536 ? -63.993 -2.070 -94.054 1.00 29.87 516 ASP C C 1
ATOM 13642 O O . ASP C 1 536 ? -63.882 -2.291 -95.258 1.00 32.76 516 ASP C O 1
ATOM 13647 N N . ASP C 1 537 ? -64.795 -2.794 -93.273 1.00 29.92 517 ASP C N 1
ATOM 13648 C CA . ASP C 1 537 ? -65.592 -3.887 -93.836 1.00 30.65 517 ASP C CA 1
ATOM 13649 C C . ASP C 1 537 ? -66.703 -3.316 -94.709 1.00 30.77 517 ASP C C 1
ATOM 13650 O O . ASP C 1 537 ? -66.974 -3.824 -95.793 1.00 29.85 517 ASP C O 1
ATOM 13655 N N . VAL C 1 538 ? -67.353 -2.265 -94.218 1.00 30.76 518 VAL C N 1
ATOM 13656 C CA . VAL C 1 538 ? -68.445 -1.632 -94.941 1.00 32.07 518 VAL C CA 1
ATOM 13657 C C . VAL C 1 538 ? -68.003 -1.073 -96.291 1.00 34.52 518 VAL C C 1
ATOM 13658 O O . VAL C 1 538 ? -68.731 -1.172 -97.274 1.00 34.60 518 VAL C O 1
ATOM 13662 N N . LYS C 1 539 ? -66.810 -0.493 -96.336 1.00 36.66 519 LYS C N 1
ATOM 13663 C CA . LYS C 1 539 ? -66.274 0.067 -97.576 1.00 39.36 519 LYS C CA 1
ATOM 13664 C C . LYS C 1 539 ? -65.889 -1.041 -98.558 1.00 40.16 519 LYS C C 1
ATOM 13665 O O . LYS C 1 539 ? -66.224 -0.991 -99.742 1.00 39.60 519 LYS C O 1
ATOM 13671 N N . GLU C 1 540 ? -65.186 -2.041 -98.048 1.00 39.30 520 GLU C N 1
ATOM 13672 C CA . GLU C 1 540 ? -64.725 -3.154 -98.857 1.00 41.47 520 GLU C CA 1
ATOM 13673 C C . GLU C 1 540 ? -65.850 -4.003 -99.431 1.00 41.82 520 GLU C C 1
ATOM 13674 O O . GLU C 1 540 ? -65.761 -4.466 -100.565 1.00 41.99 520 GLU C O 1
ATOM 13680 N N . LYS C 1 541 ? -66.906 -4.206 -98.651 1.00 42.52 521 LYS C N 1
ATOM 13681 C CA . LYS C 1 541 ? -68.031 -5.030 -99.084 1.00 41.06 521 LYS C CA 1
ATOM 13682 C C . LYS C 1 541 ? -69.167 -4.250 -99.728 1.00 41.26 521 LYS C C 1
ATOM 13683 O O . LYS C 1 541 ? -69.724 -4.680 -100.736 1.00 40.81 521 LYS C O 1
ATOM 13689 N N . PHE C 1 542 ? -69.510 -3.102 -99.156 1.00 39.97 522 PHE C N 1
ATOM 13690 C CA . PHE C 1 542 ? -70.607 -2.309 -99.690 1.00 38.30 522 PHE C CA 1
ATOM 13691 C C . PHE C 1 542 ? -70.189 -1.062 -100.467 1.00 36.68 522 PHE C C 1
ATOM 13692 O O . PHE C 1 542 ? -71.035 -0.327 -100.973 1.00 35.52 522 PHE C O 1
ATOM 13700 N N . GLY C 1 543 ? -68.884 -0.827 -100.554 1.00 34.49 523 GLY C N 1
ATOM 13701 C CA . GLY C 1 543 ? -68.379 0.312 -101.301 1.00 33.49 523 GLY C CA 1
ATOM 13702 C C . GLY C 1 543 ? -68.653 1.719 -100.799 1.00 32.88 523 GLY C C 1
ATOM 13703 O O . GLY C 1 543 ? -68.470 2.678 -101.551 1.00 31.03 523 GLY C O 1
ATOM 13704 N N . TYR C 1 544 ? -69.089 1.868 -99.553 1.00 31.68 524 TYR C N 1
ATOM 13705 C CA . TYR C 1 544 ? -69.341 3.204 -99.025 1.00 32.43 524 TYR C CA 1
ATOM 13706 C C . TYR C 1 544 ? -68.034 3.940 -98.765 1.00 34.46 524 TYR C C 1
ATOM 13707 O O . TYR C 1 544 ? -66.964 3.334 -98.674 1.00 33.48 524 TYR C O 1
ATOM 13716 N N . GLU C 1 545 ? -68.133 5.259 -98.652 1.00 36.61 525 GLU C N 1
ATOM 13717 C CA . GLU C 1 545 ? -66.979 6.102 -98.372 1.00 38.16 525 GLU C CA 1
ATOM 13718 C C . GLU C 1 545 ? -66.724 6.083 -96.874 1.00 36.02 525 GLU C C 1
ATOM 13719 O O . GLU C 1 545 ? -67.638 5.828 -96.086 1.00 32.77 525 GLU C O 1
ATOM 13725 N N . VAL C 1 546 ? -65.484 6.355 -96.485 1.00 32.33 526 VAL C N 1
ATOM 13726 C CA . VAL C 1 546 ? -65.134 6.408 -95.073 1.00 31.93 526 VAL C CA 1
ATOM 13727 C C . VAL C 1 546 ? -64.388 7.721 -94.831 1.00 31.82 526 VAL C C 1
ATOM 13728 O O . VAL C 1 546 ? -63.909 8.344 -95.778 1.00 32.60 526 VAL C O 1
ATOM 13732 N N . PRO C 1 547 ? -64.304 8.173 -93.567 1.00 31.24 527 PRO C N 1
ATOM 13733 C CA . PRO C 1 547 ? -63.601 9.426 -93.264 1.00 29.68 527 PRO C CA 1
ATOM 13734 C C . PRO C 1 547 ? -62.130 9.298 -93.620 1.00 30.98 527 PRO C C 1
ATOM 13735 O O . PRO C 1 547 ? -61.560 8.209 -93.521 1.00 29.72 527 PRO C O 1
ATOM 13739 N N . GLN C 1 548 ? -61.519 10.406 -94.031 1.00 32.87 528 GLN C N 1
ATOM 13740 C CA . GLN C 1 548 ? -60.107 10.402 -94.402 1.00 32.85 528 GLN C CA 1
ATOM 13741 C C . GLN C 1 548 ? -59.197 10.777 -93.243 1.00 31.77 528 GLN C C 1
ATOM 13742 O O . GLN C 1 548 ? -58.040 10.353 -93.189 1.00 31.64 528 GLN C O 1
ATOM 13748 N N . HIS C 1 549 ? -59.722 11.574 -92.317 1.00 31.80 529 HIS C N 1
ATOM 13749 C CA . HIS C 1 549 ? -58.954 11.985 -91.148 1.00 31.90 529 HIS C CA 1
ATOM 13750 C C . HIS C 1 549 ? -58.897 10.804 -90.178 1.00 32.15 529 HIS C C 1
ATOM 13751 O O . HIS C 1 549 ? -59.934 10.273 -89.789 1.00 34.26 529 HIS C O 1
ATOM 13758 N N . PRO C 1 550 ? -57.685 10.391 -89.765 1.00 32.40 530 PRO C N 1
ATOM 13759 C CA . PRO C 1 550 ? -57.456 9.272 -88.840 1.00 29.82 530 PRO C CA 1
ATOM 13760 C C . PRO C 1 550 ? -58.341 9.240 -87.600 1.00 27.21 530 PRO C C 1
ATOM 13761 O O . PRO C 1 550 ? -58.859 8.186 -87.238 1.00 26.89 530 PRO C O 1
ATOM 13765 N N . TYR C 1 551 ? -58.512 10.383 -86.943 1.00 24.01 531 TYR C N 1
ATOM 13766 C CA . TYR C 1 551 ? -59.335 10.414 -85.740 1.00 21.64 531 TYR C CA 1
ATOM 13767 C C . TYR C 1 551 ? -60.817 10.287 -86.048 1.00 22.85 531 TYR C C 1
ATOM 13768 O O . TYR C 1 551 ? -61.528 9.516 -85.396 1.00 23.03 531 TYR C O 1
ATOM 13777 N N . VAL C 1 552 ? -61.290 11.046 -87.030 1.00 22.26 532 VAL C N 1
ATOM 13778 C CA . VAL C 1 552 ? -62.702 10.992 -87.395 1.00 23.77 532 VAL C CA 1
ATOM 13779 C C . VAL C 1 552 ? -63.064 9.561 -87.799 1.00 23.65 532 VAL C C 1
ATOM 13780 O O . VAL C 1 552 ? -64.088 9.024 -87.380 1.00 23.85 532 VAL C O 1
ATOM 13784 N N . LYS C 1 553 ? -62.192 8.946 -88.591 1.00 23.09 533 LYS C N 1
ATOM 13785 C CA . LYS C 1 553 ? -62.391 7.592 -89.085 1.00 26.36 533 LYS C CA 1
ATOM 13786 C C . LYS C 1 553 ? -62.570 6.579 -87.955 1.00 28.07 533 LYS C C 1
ATOM 13787 O O . LYS C 1 553 ? -63.431 5.702 -88.035 1.00 30.23 533 LYS C O 1
ATOM 13793 N N . GLU C 1 554 ? -61.759 6.701 -86.906 1.00 26.01 534 GLU C N 1
ATOM 13794 C CA . GLU C 1 554 ? -61.825 5.774 -85.788 1.00 23.83 534 GLU C CA 1
ATOM 13795 C C . GLU C 1 554 ? -62.851 6.125 -84.727 1.00 22.86 534 GLU C C 1
ATOM 13796 O O . GLU C 1 554 ? -63.456 5.239 -84.136 1.00 25.83 534 GLU C O 1
ATOM 13802 N N . GLU C 1 555 ? -63.048 7.412 -84.478 1.00 22.28 535 GLU C N 1
ATOM 13803 C CA . GLU C 1 555 ? -63.999 7.847 -83.461 1.00 21.05 535 GLU C CA 1
ATOM 13804 C C . GLU C 1 555 ? -65.445 7.599 -83.906 1.00 23.91 535 GLU C C 1
ATOM 13805 O O . GLU C 1 555 ? -66.321 7.288 -83.091 1.00 22.29 535 GLU C O 1
ATOM 13811 N N . VAL C 1 556 ? -65.695 7.740 -85.205 1.00 25.39 536 VAL C N 1
ATOM 13812 C CA . VAL C 1 556 ? -67.029 7.509 -85.747 1.00 23.74 536 VAL C CA 1
ATOM 13813 C C . VAL C 1 556 ? -67.385 6.049 -85.508 1.00 22.58 536 VAL C C 1
ATOM 13814 O O . VAL C 1 556 ? -68.479 5.732 -85.036 1.00 21.81 536 VAL C O 1
ATOM 13818 N N . GLU C 1 557 ? -66.446 5.164 -85.826 1.00 22.00 537 GLU C N 1
ATOM 13819 C CA . GLU C 1 557 ? -66.667 3.733 -85.654 1.00 23.34 537 GLU C CA 1
ATOM 13820 C C . GLU C 1 557 ? -66.915 3.374 -84.192 1.00 22.66 537 GLU C C 1
ATOM 13821 O O . GLU C 1 557 ? -67.872 2.663 -83.874 1.00 18.97 537 GLU C O 1
ATOM 13827 N N . ILE C 1 558 ? -66.057 3.879 -83.309 1.00 21.58 538 ILE C N 1
ATOM 13828 C CA . ILE C 1 558 ? -66.180 3.611 -81.883 1.00 22.92 538 ILE C CA 1
ATOM 13829 C C . ILE C 1 558 ? -67.495 4.149 -81.331 1.00 22.97 538 ILE C C 1
ATOM 13830 O O . ILE C 1 558 ? -68.169 3.477 -80.548 1.00 21.26 538 ILE C O 1
ATOM 13835 N N . GLN C 1 559 ? -67.863 5.359 -81.738 1.00 20.98 539 GLN C N 1
ATOM 13836 C CA . GLN C 1 559 ? -69.100 5.950 -81.254 1.00 21.62 539 GLN C CA 1
ATOM 13837 C C . GLN C 1 559 ? -70.323 5.176 -81.726 1.00 21.54 539 GLN C C 1
ATOM 13838 O O . GLN C 1 559 ? -71.282 5.007 -80.973 1.00 20.56 539 GLN C O 1
ATOM 13844 N N . LEU C 1 560 ? -70.296 4.701 -82.967 1.00 21.81 540 LEU C N 1
ATOM 13845 C CA . LEU C 1 560 ? -71.433 3.943 -83.481 1.00 23.66 540 LEU C CA 1
ATOM 13846 C C . LEU C 1 560 ? -71.497 2.549 -82.851 1.00 26.11 540 LEU C C 1
ATOM 13847 O O . LEU C 1 560 ? -72.570 2.083 -82.455 1.00 28.24 540 LEU C O 1
ATOM 13852 N N . LYS C 1 561 ? -70.346 1.896 -82.739 1.00 26.56 541 LYS C N 1
ATOM 13853 C CA . LYS C 1 561 ? -70.281 0.560 -82.151 1.00 28.74 541 LYS C CA 1
ATOM 13854 C C . LYS C 1 561 ? -70.794 0.535 -80.712 1.00 26.77 541 LYS C C 1
ATOM 13855 O O . LYS C 1 561 ? -71.481 -0.397 -80.311 1.00 27.63 541 LYS C O 1
ATOM 13861 N N . TYR C 1 562 ? -70.473 1.569 -79.945 1.00 27.28 542 TYR C N 1
ATOM 13862 C CA . TYR C 1 562 ? -70.865 1.629 -78.539 1.00 27.09 542 TYR C CA 1
ATOM 13863 C C . TYR C 1 562 ? -72.112 2.441 -78.199 1.00 28.30 542 TYR C C 1
ATOM 13864 O O . TYR C 1 562 ? -72.548 2.444 -77.047 1.00 28.32 542 TYR C O 1
ATOM 13873 N N . GLU C 1 563 ? -72.690 3.116 -79.188 1.00 28.37 543 GLU C N 1
ATOM 13874 C CA . GLU C 1 563 ? -73.885 3.930 -78.955 1.00 33.12 543 GLU C CA 1
ATOM 13875 C C . GLU C 1 563 ? -74.944 3.209 -78.115 1.00 33.11 543 GLU C C 1
ATOM 13876 O O . GLU C 1 563 ? -75.504 3.793 -77.189 1.00 31.95 543 GLU C O 1
ATOM 13882 N N . PRO C 1 564 ? -75.227 1.930 -78.429 1.00 34.50 544 PRO C N 1
ATOM 13883 C CA . PRO C 1 564 ? -76.216 1.130 -77.701 1.00 35.36 544 PRO C CA 1
ATOM 13884 C C . PRO C 1 564 ? -75.921 1.040 -76.204 1.00 35.80 544 PRO C C 1
ATOM 13885 O O . PRO C 1 564 ? -76.799 1.285 -75.375 1.00 36.44 544 PRO C O 1
ATOM 13889 N N . TYR C 1 565 ? -74.685 0.679 -75.865 1.00 34.08 545 TYR C N 1
ATOM 13890 C CA . TYR C 1 565 ? -74.294 0.535 -74.469 1.00 33.23 545 TYR C CA 1
ATOM 13891 C C . TYR C 1 565 ? -74.183 1.861 -73.728 1.00 33.53 545 TYR C C 1
ATOM 13892 O O . TYR C 1 565 ? -74.520 1.943 -72.543 1.00 36.15 545 TYR C O 1
ATOM 13901 N N . ILE C 1 566 ? -73.708 2.893 -74.419 1.00 31.82 546 ILE C N 1
ATOM 13902 C CA . ILE C 1 566 ? -73.571 4.214 -73.816 1.00 31.73 546 ILE C CA 1
ATOM 13903 C C . ILE C 1 566 ? -74.949 4.744 -73.417 1.00 33.66 546 ILE C C 1
ATOM 13904 O O . ILE C 1 566 ? -75.115 5.342 -72.351 1.00 33.29 546 ILE C O 1
ATOM 13909 N N . GLU C 1 567 ? -75.938 4.511 -74.276 1.00 34.78 547 GLU C N 1
ATOM 13910 C CA . GLU C 1 567 ? -77.306 4.955 -74.019 1.00 34.08 547 GLU C CA 1
ATOM 13911 C C . GLU C 1 567 ? -77.928 4.164 -72.873 1.00 31.03 547 GLU C C 1
ATOM 13912 O O . GLU C 1 567 ? -78.663 4.714 -72.060 1.00 27.27 547 GLU C O 1
ATOM 13918 N N . ARG C 1 568 ? -77.634 2.869 -72.807 1.00 30.23 548 ARG C N 1
ATOM 13919 C CA . ARG C 1 568 ? -78.175 2.048 -71.735 1.00 31.34 548 ARG C CA 1
ATOM 13920 C C . ARG C 1 568 ? -77.511 2.477 -70.435 1.00 33.11 548 ARG C C 1
ATOM 13921 O O . ARG C 1 568 ? -78.164 2.619 -69.403 1.00 34.45 548 ARG C O 1
ATOM 13929 N N . GLU C 1 569 ? -76.204 2.686 -70.493 1.00 32.07 549 GLU C N 1
ATOM 13930 C CA . GLU C 1 569 ? -75.458 3.112 -69.319 1.00 34.76 549 GLU C CA 1
ATOM 13931 C C . GLU C 1 569 ? -76.006 4.441 -68.790 1.00 34.21 549 GLU C C 1
ATOM 13932 O O . GLU C 1 569 ? -76.154 4.631 -67.586 1.00 35.20 549 GLU C O 1
ATOM 13938 N N . ARG C 1 570 ? -76.313 5.352 -69.704 1.00 34.16 550 ARG C N 1
ATOM 13939 C CA . ARG C 1 570 ? -76.845 6.658 -69.348 1.00 35.88 550 ARG C CA 1
ATOM 13940 C C . ARG C 1 570 ? -78.259 6.563 -68.752 1.00 36.71 550 ARG C C 1
ATOM 13941 O O . ARG C 1 570 ? -78.625 7.331 -67.863 1.00 36.27 550 ARG C O 1
ATOM 13949 N N . LYS C 1 571 ? -79.049 5.619 -69.249 1.00 38.27 551 LYS C N 1
ATOM 13950 C CA . LYS C 1 571 ? -80.414 5.431 -68.772 1.00 39.09 551 LYS C CA 1
ATOM 13951 C C . LYS C 1 571 ? -80.412 4.841 -67.367 1.00 37.92 551 LYS C C 1
ATOM 13952 O O . LYS C 1 571 ? -81.191 5.252 -66.506 1.00 36.98 551 LYS C O 1
ATOM 13958 N N . LEU C 1 572 ? -79.527 3.879 -67.138 1.00 37.12 552 LEU C N 1
ATOM 13959 C CA . LEU C 1 572 ? -79.427 3.229 -65.839 1.00 37.70 552 LEU C CA 1
ATOM 13960 C C . LEU C 1 572 ? -78.952 4.180 -64.748 1.00 37.97 552 LEU C C 1
ATOM 13961 O O . LEU C 1 572 ? -79.270 3.985 -63.576 1.00 37.39 552 LEU C O 1
ATOM 13966 N N . ASN C 1 573 ? -78.201 5.210 -65.133 1.00 38.18 553 ASN C N 1
ATOM 13967 C CA . ASN C 1 573 ? -77.681 6.176 -64.168 1.00 39.22 553 ASN C CA 1
ATOM 13968 C C . ASN C 1 573 ? -78.454 7.486 -64.083 1.00 38.48 553 ASN C C 1
ATOM 13969 O O . ASN C 1 573 ? -78.041 8.389 -63.363 1.00 40.19 553 ASN C O 1
ATOM 13974 N N . GLU C 1 574 ? -79.563 7.593 -64.810 1.00 39.32 554 GLU C N 1
ATOM 13975 C CA . GLU C 1 574 ? -80.379 8.809 -64.809 1.00 38.15 554 GLU C CA 1
ATOM 13976 C C . GLU C 1 574 ? -80.517 9.450 -63.430 1.00 35.37 554 GLU C C 1
ATOM 13977 O O . GLU C 1 574 ? -80.363 10.660 -63.283 1.00 33.47 554 GLU C O 1
ATOM 13983 N N . LYS C 1 575 ? -80.822 8.640 -62.425 1.00 33.34 555 LYS C N 1
ATOM 13984 C CA . LYS C 1 575 ? -80.975 9.155 -61.073 1.00 35.76 555 LYS C CA 1
ATOM 13985 C C . LYS C 1 575 ? -79.679 9.792 -60.577 1.00 36.50 555 LYS C C 1
ATOM 13986 O O . LYS C 1 575 ? -79.699 10.894 -60.016 1.00 37.18 555 LYS C O 1
ATOM 13992 N N . LEU C 1 576 ? -78.556 9.104 -60.789 1.00 35.51 556 LEU C N 1
ATOM 13993 C CA . LEU C 1 576 ? -77.249 9.614 -60.374 1.00 33.05 556 LEU C CA 1
ATOM 13994 C C . LEU C 1 576 ? -76.998 10.993 -60.980 1.00 31.17 556 LEU C C 1
ATOM 13995 O O . LEU C 1 576 ? -76.477 11.886 -60.315 1.00 32.45 556 LEU C O 1
ATOM 14000 N N . LYS C 1 577 ? -77.371 11.154 -62.246 1.00 30.31 557 LYS C N 1
ATOM 14001 C CA . LYS C 1 577 ? -77.203 12.420 -62.957 1.00 31.18 557 LYS C CA 1
ATOM 14002 C C . LYS C 1 577 ? -78.079 13.475 -62.296 1.00 33.47 557 LYS C C 1
ATOM 14003 O O . LYS C 1 577 ? -77.673 14.629 -62.142 1.00 34.48 557 LYS C O 1
ATOM 14009 N N . LYS C 1 578 ? -79.285 13.067 -61.904 1.00 36.44 558 LYS C N 1
ATOM 14010 C CA . LYS C 1 578 ? -80.226 13.973 -61.257 1.00 36.83 558 LYS C CA 1
ATOM 14011 C C . LYS C 1 578 ? -79.625 14.521 -59.967 1.00 34.72 558 LYS C C 1
ATOM 14012 O O . LYS C 1 578 ? -79.633 15.727 -59.736 1.00 32.48 558 LYS C O 1
ATOM 14018 N N . LEU C 1 579 ? -79.103 13.630 -59.132 1.00 31.38 559 LEU C N 1
ATOM 14019 C CA . LEU C 1 579 ? -78.498 14.039 -57.877 1.00 30.94 559 LEU C CA 1
ATOM 14020 C C . LEU C 1 579 ? -77.257 14.898 -58.099 1.00 32.09 559 LEU C C 1
ATOM 14021 O O . LEU C 1 579 ? -77.038 15.878 -57.387 1.00 32.33 559 LEU C O 1
ATOM 14026 N N . GLU C 1 580 ? -76.449 14.527 -59.090 1.00 33.38 560 GLU C N 1
ATOM 14027 C CA . GLU C 1 580 ? -75.220 15.254 -59.400 1.00 33.86 560 GLU C CA 1
ATOM 14028 C C . GLU C 1 580 ? -75.499 16.677 -59.899 1.00 33.79 560 GLU C C 1
ATOM 14029 O O . GLU C 1 580 ? -74.684 17.580 -59.715 1.00 30.50 560 GLU C O 1
ATOM 14035 N N . ASP C 1 581 ? -76.649 16.878 -60.532 1.00 34.15 561 ASP C N 1
ATOM 14036 C CA . ASP C 1 581 ? -76.992 18.205 -61.027 1.00 36.32 561 ASP C CA 1
ATOM 14037 C C . ASP C 1 581 ? -77.649 19.052 -59.942 1.00 35.50 561 ASP C C 1
ATOM 14038 O O . ASP C 1 581 ? -77.993 20.209 -60.174 1.00 38.69 561 ASP C O 1
ATOM 14043 N N . THR C 1 582 ? -77.818 18.483 -58.754 1.00 34.30 562 THR C N 1
ATOM 14044 C CA . THR C 1 582 ? -78.431 19.218 -57.654 1.00 34.75 562 THR C CA 1
ATOM 14045 C C . THR C 1 582 ? -77.359 19.853 -56.775 1.00 34.58 562 THR C C 1
ATOM 14046 O O . THR C 1 582 ? -76.724 19.179 -55.965 1.00 34.05 562 THR C O 1
ATOM 14050 N N . LYS C 1 583 ? -77.166 21.155 -56.937 1.00 34.63 563 LYS C N 1
ATOM 14051 C CA . LYS C 1 583 ? -76.169 21.877 -56.164 1.00 34.83 563 LYS C CA 1
ATOM 14052 C C . LYS C 1 583 ? -76.589 22.095 -54.718 1.00 33.55 563 LYS C C 1
ATOM 14053 O O . LYS C 1 583 ? -77.775 22.244 -54.413 1.00 32.09 563 LYS C O 1
ATOM 14059 N N . ILE C 1 584 ? -75.594 22.107 -53.837 1.00 31.34 564 ILE C N 1
ATOM 14060 C CA . ILE C 1 584 ? -75.798 22.342 -52.415 1.00 30.17 564 ILE C CA 1
ATOM 14061 C C . ILE C 1 584 ? -75.121 23.668 -52.077 1.00 32.87 564 ILE C C 1
ATOM 14062 O O . ILE C 1 584 ? -73.933 23.849 -52.340 1.00 32.71 564 ILE C O 1
ATOM 14067 N N . PRO C 1 585 ? -75.870 24.619 -51.501 1.00 37.08 565 PRO C N 1
ATOM 14068 C CA . PRO C 1 585 ? -75.299 25.922 -51.141 1.00 38.66 565 PRO C CA 1
ATOM 14069 C C . PRO C 1 585 ? -74.081 25.769 -50.237 1.00 40.09 565 PRO C C 1
ATOM 14070 O O . PRO C 1 585 ? -74.066 24.939 -49.332 1.00 40.34 565 PRO C O 1
ATOM 14074 N N . PRO C 1 586 ? -73.038 26.571 -50.477 1.00 43.39 566 PRO C N 1
ATOM 14075 C CA . PRO C 1 586 ? -71.812 26.518 -49.675 1.00 45.71 566 PRO C CA 1
ATOM 14076 C C . PRO C 1 586 ? -72.046 26.884 -48.213 1.00 47.79 566 PRO C C 1
ATOM 14077 O O . PRO C 1 586 ? -71.303 26.451 -47.332 1.00 49.07 566 PRO C O 1
ATOM 14081 N N . ASP C 1 587 ? -73.083 27.678 -47.959 1.00 48.59 567 ASP C N 1
ATOM 14082 C CA . ASP C 1 587 ? -73.394 28.108 -46.600 1.00 50.39 567 ASP C CA 1
ATOM 14083 C C . ASP C 1 587 ? -74.643 27.489 -45.983 1.00 50.49 567 ASP C C 1
ATOM 14084 O O . ASP C 1 587 ? -75.301 28.120 -45.157 1.00 50.66 567 ASP C O 1
ATOM 14089 N N . ILE C 1 588 ? -74.971 26.262 -46.370 1.00 49.80 568 ILE C N 1
ATOM 14090 C CA . ILE C 1 588 ? -76.145 25.602 -45.810 1.00 49.64 568 ILE C CA 1
ATOM 14091 C C . ILE C 1 588 ? -75.899 25.252 -44.354 1.00 51.40 568 ILE C C 1
ATOM 14092 O O . ILE C 1 588 ? -74.806 24.817 -43.983 1.00 51.68 568 ILE C O 1
ATOM 14097 N N . ASP C 1 589 ? -76.927 25.428 -43.535 1.00 52.71 569 ASP C N 1
ATOM 14098 C CA . ASP C 1 589 ? -76.837 25.126 -42.114 1.00 52.81 569 ASP C CA 1
ATOM 14099 C C . ASP C 1 589 ? -77.505 23.774 -41.874 1.00 52.49 569 ASP C C 1
ATOM 14100 O O . ASP C 1 589 ? -78.712 23.708 -41.635 1.00 54.11 569 ASP C O 1
ATOM 14105 N N . TYR C 1 590 ? -76.726 22.698 -41.943 1.00 52.05 570 TYR C N 1
ATOM 14106 C CA . TYR C 1 590 ? -77.268 21.358 -41.743 1.00 51.92 570 TYR C CA 1
ATOM 14107 C C . TYR C 1 590 ? -78.078 21.203 -40.463 1.00 53.53 570 TYR C C 1
ATOM 14108 O O . TYR C 1 590 ? -78.936 20.322 -40.370 1.00 54.75 570 TYR C O 1
ATOM 14117 N N . ASP C 1 591 ? -77.809 22.055 -39.477 1.00 53.73 571 ASP C N 1
ATOM 14118 C CA . ASP C 1 591 ? -78.540 21.993 -38.217 1.00 54.30 571 ASP C CA 1
ATOM 14119 C C . ASP C 1 591 ? -79.999 22.404 -38.436 1.00 53.78 571 ASP C C 1
ATOM 14120 O O . ASP C 1 591 ? -80.882 22.011 -37.672 1.00 54.39 571 ASP C O 1
ATOM 14125 N N . LYS C 1 592 ? -80.246 23.178 -39.491 1.00 52.32 572 LYS C N 1
ATOM 14126 C CA . LYS C 1 592 ? -81.592 23.650 -39.811 1.00 51.93 572 LYS C CA 1
ATOM 14127 C C . LYS C 1 592 ? -82.407 22.713 -40.708 1.00 53.25 572 LYS C C 1
ATOM 14128 O O . LYS C 1 592 ? -83.525 23.051 -41.105 1.00 53.79 572 LYS C O 1
ATOM 14134 N N . ILE C 1 593 ? -81.863 21.544 -41.031 1.00 52.26 573 ILE C N 1
ATOM 14135 C CA . ILE C 1 593 ? -82.575 20.607 -41.895 1.00 51.44 573 ILE C CA 1
ATOM 14136 C C . ILE C 1 593 ? -83.401 19.582 -41.129 1.00 51.46 573 ILE C C 1
ATOM 14137 O O . ILE C 1 593 ? -82.857 18.724 -40.433 1.00 52.57 573 ILE C O 1
ATOM 14142 N N . PRO C 1 594 ? -84.735 19.653 -41.253 1.00 51.69 574 PRO C N 1
ATOM 14143 C CA . PRO C 1 594 ? -85.610 18.707 -40.557 1.00 51.80 574 PRO C CA 1
ATOM 14144 C C . PRO C 1 594 ? -85.590 17.344 -41.237 1.00 52.84 574 PRO C C 1
ATOM 14145 O O . PRO C 1 594 ? -85.466 17.252 -42.459 1.00 54.40 574 PRO C O 1
ATOM 14149 N N . GLY C 1 595 ? -85.709 16.288 -40.439 1.00 53.82 575 GLY C N 1
ATOM 14150 C CA . GLY C 1 595 ? -85.717 14.943 -40.986 1.00 54.41 575 GLY C CA 1
ATOM 14151 C C . GLY C 1 595 ? -84.328 14.380 -41.202 1.00 53.78 575 GLY C C 1
ATOM 14152 O O . GLY C 1 595 ? -84.157 13.370 -41.882 1.00 54.35 575 GLY C O 1
ATOM 14153 N N . LEU C 1 596 ? -83.335 15.029 -40.606 1.00 53.41 576 LEU C N 1
ATOM 14154 C CA . LEU C 1 596 ? -81.950 14.604 -40.745 1.00 52.24 576 LEU C CA 1
ATOM 14155 C C . LEU C 1 596 ? -81.420 14.113 -39.405 1.00 51.66 576 LEU C C 1
ATOM 14156 O O . LEU C 1 596 ? -81.403 14.864 -38.431 1.00 52.70 576 LEU C O 1
ATOM 14161 N N . THR C 1 597 ? -80.986 12.856 -39.345 1.00 50.66 577 THR C N 1
ATOM 14162 C CA . THR C 1 597 ? -80.477 12.324 -38.090 1.00 50.56 577 THR C CA 1
ATOM 14163 C C . THR C 1 597 ? -79.287 13.134 -37.585 1.00 50.89 577 THR C C 1
ATOM 14164 O O . THR C 1 597 ? -78.802 14.036 -38.266 1.00 51.72 577 THR C O 1
ATOM 14168 N N . LYS C 1 598 ? -78.834 12.819 -36.378 1.00 51.74 578 LYS C N 1
ATOM 14169 C CA . LYS C 1 598 ? -77.719 13.523 -35.759 1.00 53.15 578 LYS C CA 1
ATOM 14170 C C . LYS C 1 598 ? -76.378 13.024 -36.278 1.00 52.55 578 LYS C C 1
ATOM 14171 O O . LYS C 1 598 ? -75.421 13.788 -36.365 1.00 52.84 578 LYS C O 1
ATOM 14177 N N . GLU C 1 599 ? -76.314 11.744 -36.625 1.00 53.03 579 GLU C N 1
ATOM 14178 C CA . GLU C 1 599 ? -75.086 11.161 -37.148 1.00 54.16 579 GLU C CA 1
ATOM 14179 C C . GLU C 1 599 ? -74.905 11.545 -38.609 1.00 52.35 579 GLU C C 1
ATOM 14180 O O . GLU C 1 599 ? -73.782 11.577 -39.114 1.00 50.80 579 GLU C O 1
ATOM 14186 N N . ALA C 1 600 ? -76.015 11.827 -39.287 1.00 51.15 580 ALA C N 1
ATOM 14187 C CA . ALA C 1 600 ? -75.974 12.214 -40.695 1.00 49.74 580 ALA C CA 1
ATOM 14188 C C . ALA C 1 600 ? -75.539 13.666 -40.835 1.00 49.77 580 ALA C C 1
ATOM 14189 O O . ALA C 1 600 ? -74.851 14.022 -41.793 1.00 48.23 580 ALA C O 1
ATOM 14191 N N . ARG C 1 601 ? -75.955 14.498 -39.883 1.00 49.84 581 ARG C N 1
ATOM 14192 C CA . ARG C 1 601 ? -75.591 15.910 -39.873 1.00 52.28 581 ARG C CA 1
ATOM 14193 C C . ARG C 1 601 ? -74.097 16.028 -39.640 1.00 53.01 581 ARG C C 1
ATOM 14194 O O . ARG C 1 601 ? -73.438 16.926 -40.166 1.00 52.64 581 ARG C O 1
ATOM 14202 N N . GLU C 1 602 ? -73.575 15.126 -38.815 1.00 53.20 582 GLU C N 1
ATOM 14203 C CA . GLU C 1 602 ? -72.162 15.150 -38.484 1.00 54.53 582 GLU C CA 1
ATOM 14204 C C . GLU C 1 602 ? -71.292 14.798 -39.669 1.00 51.74 582 GLU C C 1
ATOM 14205 O O . GLU C 1 602 ? -70.178 15.301 -39.792 1.00 53.14 582 GLU C O 1
ATOM 14211 N N . LYS C 1 603 ? -71.795 13.942 -40.547 1.00 48.41 583 LYS C N 1
ATOM 14212 C CA . LYS C 1 603 ? -71.029 13.569 -41.725 1.00 46.13 583 LYS C CA 1
ATOM 14213 C C . LYS C 1 603 ? -71.134 14.665 -42.776 1.00 43.67 583 LYS C C 1
ATOM 14214 O O . LYS C 1 603 ? -70.177 14.946 -43.495 1.00 43.74 583 LYS C O 1
ATOM 14220 N N . LEU C 1 604 ? -72.300 15.293 -42.853 1.00 40.38 584 LEU C N 1
ATOM 14221 C CA . LEU C 1 604 ? -72.516 16.348 -43.827 1.00 38.49 584 LEU C CA 1
ATOM 14222 C C . LEU C 1 604 ? -71.750 17.615 -43.477 1.00 37.94 584 LEU C C 1
ATOM 14223 O O . LEU C 1 604 ? -71.284 18.327 -44.364 1.00 36.93 584 LEU C O 1
ATOM 14228 N N . LYS C 1 605 ? -71.611 17.896 -42.187 1.00 38.69 585 LYS C N 1
ATOM 14229 C CA . LYS C 1 605 ? -70.882 19.084 -41.768 1.00 38.57 585 LYS C CA 1
ATOM 14230 C C . LYS C 1 605 ? -69.372 18.894 -41.944 1.00 38.09 585 LYS C C 1
ATOM 14231 O O . LYS C 1 605 ? -68.640 19.850 -42.191 1.00 38.31 585 LYS C O 1
ATOM 14237 N N . LYS C 1 606 ? -68.926 17.649 -41.840 1.00 35.16 586 LYS C N 1
ATOM 14238 C CA . LYS C 1 606 ? -67.521 17.297 -41.986 1.00 36.63 586 LYS C CA 1
ATOM 14239 C C . LYS C 1 606 ? -67.070 17.274 -43.454 1.00 35.02 586 LYS C C 1
ATOM 14240 O O . LYS C 1 606 ? -66.084 17.912 -43.826 1.00 34.25 586 LYS C O 1
ATOM 14246 N N . PHE C 1 607 ? -67.787 16.515 -44.276 1.00 32.37 587 PHE C N 1
ATOM 14247 C CA . PHE C 1 607 ? -67.450 16.401 -45.685 1.00 27.98 587 PHE C CA 1
ATOM 14248 C C . PHE C 1 607 ? -67.822 17.638 -46.488 1.00 27.93 587 PHE C C 1
ATOM 14249 O O . PHE C 1 607 ? -67.152 17.973 -47.459 1.00 27.40 587 PHE C O 1
ATOM 14257 N N . LYS C 1 608 ? -68.887 18.317 -46.080 1.00 28.13 588 LYS C N 1
ATOM 14258 C CA . LYS C 1 608 ? -69.348 19.516 -46.776 1.00 29.99 588 LYS C CA 1
ATOM 14259 C C . LYS C 1 608 ? -69.473 19.303 -48.285 1.00 31.33 588 LYS C C 1
ATOM 14260 O O . LYS C 1 608 ? -68.834 20.004 -49.066 1.00 35.82 588 LYS C O 1
ATOM 14266 N N . PRO C 1 609 ? -70.317 18.348 -48.714 1.00 31.49 589 PRO C N 1
ATOM 14267 C CA . PRO C 1 609 ? -70.521 18.046 -50.140 1.00 31.05 589 PRO C CA 1
ATOM 14268 C C . PRO C 1 609 ? -70.959 19.279 -50.931 1.00 31.92 589 PRO C C 1
ATOM 14269 O O . PRO C 1 609 ? -71.666 20.140 -50.402 1.00 32.48 589 PRO C O 1
ATOM 14273 N N . ILE C 1 610 ? -70.555 19.367 -52.195 1.00 31.61 590 ILE C N 1
ATOM 14274 C CA . ILE C 1 610 ? -70.953 20.508 -53.012 1.00 29.88 590 ILE C CA 1
ATOM 14275 C C . ILE C 1 610 ? -72.184 20.186 -53.863 1.00 29.41 590 ILE C C 1
ATOM 14276 O O . ILE C 1 610 ? -72.805 21.082 -54.430 1.00 29.88 590 ILE C O 1
ATOM 14281 N N . THR C 1 611 ? -72.532 18.904 -53.947 1.00 28.28 591 THR C N 1
ATOM 14282 C CA . THR C 1 611 ? -73.713 18.468 -54.692 1.00 29.91 591 THR C CA 1
ATOM 14283 C C . THR C 1 611 ? -74.388 17.354 -53.896 1.00 30.51 591 THR C C 1
ATOM 14284 O O . THR C 1 611 ? -73.768 16.749 -53.018 1.00 29.00 591 THR C O 1
ATOM 14288 N N . VAL C 1 612 ? -75.656 17.083 -54.192 1.00 29.95 592 VAL C N 1
ATOM 14289 C CA . VAL C 1 612 ? -76.373 16.021 -53.493 1.00 28.37 592 VAL C CA 1
ATOM 14290 C C . VAL C 1 612 ? -75.816 14.678 -53.942 1.00 26.84 592 VAL C C 1
ATOM 14291 O O . VAL C 1 612 ? -75.833 13.704 -53.189 1.00 27.61 592 VAL C O 1
ATOM 14295 N N . GLY C 1 613 ? -75.323 14.637 -55.176 1.00 25.74 593 GLY C N 1
ATOM 14296 C CA . GLY C 1 613 ? -74.744 13.415 -55.701 1.00 25.04 593 GLY C CA 1
ATOM 14297 C C . GLY C 1 613 ? -73.526 13.008 -54.889 1.00 25.28 593 GLY C C 1
ATOM 14298 O O . GLY C 1 613 ? -73.365 11.842 -54.524 1.00 24.88 593 GLY C O 1
ATOM 14299 N N . GLN C 1 614 ? -72.660 13.972 -54.596 1.00 25.84 594 GLN C N 1
ATOM 14300 C CA . GLN C 1 614 ? -71.466 13.681 -53.816 1.00 24.42 594 GLN C CA 1
ATOM 14301 C C . GLN C 1 614 ? -71.895 13.308 -52.406 1.00 24.53 594 GLN C C 1
ATOM 14302 O O . GLN C 1 614 ? -71.312 12.430 -51.784 1.00 26.02 594 GLN C O 1
ATOM 14308 N N . ALA C 1 615 ? -72.924 13.981 -51.908 1.00 25.51 595 ALA C N 1
ATOM 14309 C CA . ALA C 1 615 ? -73.428 13.717 -50.566 1.00 26.29 595 ALA C CA 1
ATOM 14310 C C . ALA C 1 615 ? -73.904 12.275 -50.439 1.00 27.58 595 ALA C C 1
ATOM 14311 O O . ALA C 1 615 ? -73.651 11.624 -49.427 1.00 27.96 595 ALA C O 1
ATOM 14313 N N . SER C 1 616 ? -74.583 11.781 -51.473 1.00 28.36 596 SER C N 1
ATOM 14314 C CA . SER C 1 616 ? -75.098 10.415 -51.479 1.00 28.78 596 SER C CA 1
ATOM 14315 C C . SER C 1 616 ? -73.978 9.404 -51.619 1.00 29.90 596 SER C C 1
ATOM 14316 O O . SER C 1 616 ? -74.220 8.201 -51.596 1.00 31.38 596 SER C O 1
ATOM 14319 N N . ARG C 1 617 ? -72.756 9.896 -51.779 1.00 31.44 597 ARG C N 1
ATOM 14320 C CA . ARG C 1 617 ? -71.595 9.030 -51.939 1.00 30.76 597 ARG C CA 1
ATOM 14321 C C . ARG C 1 617 ? -70.822 8.877 -50.632 1.00 29.77 597 ARG C C 1
ATOM 14322 O O . ARG C 1 617 ? -69.900 8.070 -50.543 1.00 30.94 597 ARG C O 1
ATOM 14330 N N . ILE C 1 618 ? -71.195 9.659 -49.624 1.00 28.10 598 ILE C N 1
ATOM 14331 C CA . ILE C 1 618 ? -70.534 9.585 -48.327 1.00 29.52 598 ILE C CA 1
ATOM 14332 C C . ILE C 1 618 ? -70.943 8.288 -47.652 1.00 34.72 598 ILE C C 1
ATOM 14333 O O . ILE C 1 618 ? -72.130 7.949 -47.622 1.00 34.24 598 ILE C O 1
ATOM 14338 N N . ASP C 1 619 ? -69.971 7.559 -47.112 1.00 39.16 599 ASP C N 1
ATOM 14339 C CA . ASP C 1 619 ? -70.278 6.306 -46.438 1.00 42.94 599 ASP C CA 1
ATOM 14340 C C . ASP C 1 619 ? -71.105 6.573 -45.184 1.00 45.90 599 ASP C C 1
ATOM 14341 O O . ASP C 1 619 ? -70.715 7.373 -44.332 1.00 45.66 599 ASP C O 1
ATOM 14346 N N . GLY C 1 620 ? -72.251 5.908 -45.078 1.00 48.32 600 GLY C N 1
ATOM 14347 C CA . GLY C 1 620 ? -73.103 6.099 -43.918 1.00 50.31 600 GLY C CA 1
ATOM 14348 C C . GLY C 1 620 ? -74.378 6.870 -44.203 1.00 50.85 600 GLY C C 1
ATOM 14349 O O . GLY C 1 620 ? -75.400 6.652 -43.550 1.00 51.81 600 GLY C O 1
ATOM 14350 N N . ILE C 1 621 ? -74.324 7.783 -45.168 1.00 50.01 601 ILE C N 1
ATOM 14351 C CA . ILE C 1 621 ? -75.498 8.562 -45.525 1.00 49.23 601 ILE C CA 1
ATOM 14352 C C . ILE C 1 621 ? -76.591 7.614 -46.014 1.00 50.70 601 ILE C C 1
ATOM 14353 O O . ILE C 1 621 ? -76.356 6.751 -46.864 1.00 46.95 601 ILE C O 1
ATOM 14358 N N . THR C 1 622 ? -77.787 7.784 -45.459 1.00 51.34 602 THR C N 1
ATOM 14359 C CA . THR C 1 622 ? -78.933 6.949 -45.801 1.00 50.52 602 THR C CA 1
ATOM 14360 C C . THR C 1 622 ? -79.795 7.591 -46.886 1.00 48.82 602 THR C C 1
ATOM 14361 O O . THR C 1 622 ? -79.855 8.814 -47.000 1.00 49.09 602 THR C O 1
ATOM 14365 N N . PRO C 1 623 ? -80.468 6.767 -47.705 1.00 46.82 603 PRO C N 1
ATOM 14366 C CA . PRO C 1 623 ? -81.328 7.285 -48.773 1.00 44.40 603 PRO C CA 1
ATOM 14367 C C . PRO C 1 623 ? -82.346 8.266 -48.197 1.00 43.29 603 PRO C C 1
ATOM 14368 O O . PRO C 1 623 ? -82.795 9.186 -48.877 1.00 42.15 603 PRO C O 1
ATOM 14372 N N . ALA C 1 624 ? -82.700 8.055 -46.933 1.00 41.67 604 ALA C N 1
ATOM 14373 C CA . ALA C 1 624 ? -83.658 8.911 -46.246 1.00 42.22 604 ALA C CA 1
ATOM 14374 C C . ALA C 1 624 ? -83.055 10.291 -46.005 1.00 42.59 604 ALA C C 1
ATOM 14375 O O . ALA C 1 624 ? -83.721 11.312 -46.187 1.00 43.47 604 ALA C O 1
ATOM 14377 N N . ALA C 1 625 ? -81.792 10.312 -45.589 1.00 42.27 605 ALA C N 1
ATOM 14378 C CA . ALA C 1 625 ? -81.090 11.564 -45.329 1.00 39.45 605 ALA C CA 1
ATOM 14379 C C . ALA C 1 625 ? -81.010 12.395 -46.610 1.00 37.66 605 ALA C C 1
ATOM 14380 O O . ALA C 1 625 ? -81.164 13.618 -46.583 1.00 36.52 605 ALA C O 1
ATOM 14382 N N . ILE C 1 626 ? -80.778 11.722 -47.732 1.00 36.78 606 ILE C N 1
ATOM 14383 C CA . ILE C 1 626 ? -80.685 12.388 -49.025 1.00 36.72 606 ILE C CA 1
ATOM 14384 C C . ILE C 1 626 ? -82.019 13.033 -49.383 1.00 36.27 606 ILE C C 1
ATOM 14385 O O . ILE C 1 626 ? -82.060 14.112 -49.979 1.00 35.43 606 ILE C O 1
ATOM 14390 N N . THR C 1 627 ? -83.107 12.358 -49.025 1.00 36.16 607 THR C N 1
ATOM 14391 C CA . THR C 1 627 ? -84.444 12.865 -49.311 1.00 35.92 607 THR C CA 1
ATOM 14392 C C . THR C 1 627 ? -84.702 14.120 -48.491 1.00 33.89 607 THR C C 1
ATOM 14393 O O . THR C 1 627 ? -85.143 15.140 -49.022 1.00 32.11 607 THR C O 1
ATOM 14397 N N . ALA C 1 628 ? -84.421 14.045 -47.194 1.00 33.68 608 ALA C N 1
ATOM 14398 C CA . ALA C 1 628 ? -84.623 15.196 -46.316 1.00 36.01 608 ALA C CA 1
ATOM 14399 C C . ALA C 1 628 ? -83.918 16.405 -46.915 1.00 37.18 608 ALA C C 1
ATOM 14400 O O . ALA C 1 628 ? -84.461 17.508 -46.955 1.00 38.40 608 ALA C O 1
ATOM 14402 N N . LEU C 1 629 ? -82.700 16.171 -47.389 1.00 39.57 609 LEU C N 1
ATOM 14403 C CA . LEU C 1 629 ? -81.878 17.207 -47.988 1.00 38.46 609 LEU C CA 1
ATOM 14404 C C . LEU C 1 629 ? -82.457 17.706 -49.303 1.00 38.46 609 LEU C C 1
ATOM 14405 O O . LEU C 1 629 ? -82.391 18.898 -49.598 1.00 39.36 609 LEU C O 1
ATOM 14410 N N . LEU C 1 630 ? -83.008 16.794 -50.102 1.00 39.27 610 LEU C N 1
ATOM 14411 C CA . LEU C 1 630 ? -83.609 17.177 -51.379 1.00 37.80 610 LEU C CA 1
ATOM 14412 C C . LEU C 1 630 ? -84.855 18.012 -51.103 1.00 39.00 610 LEU C C 1
ATOM 14413 O O . LEU C 1 630 ? -85.118 19.001 -51.784 1.00 38.07 610 LEU C O 1
ATOM 14418 N N . VAL C 1 631 ? -85.613 17.605 -50.090 1.00 40.68 611 VAL C N 1
ATOM 14419 C CA . VAL C 1 631 ? -86.817 18.318 -49.697 1.00 41.63 611 VAL C CA 1
ATOM 14420 C C . VAL C 1 631 ? -86.434 19.720 -49.231 1.00 43.57 611 VAL C C 1
ATOM 14421 O O . VAL C 1 631 ? -87.032 20.708 -49.658 1.00 44.89 611 VAL C O 1
ATOM 14425 N N . TYR C 1 632 ? -85.427 19.800 -48.364 1.00 43.88 612 TYR C N 1
ATOM 14426 C CA . TYR C 1 632 ? -84.955 21.081 -47.847 1.00 44.41 612 TYR C CA 1
ATOM 14427 C C . TYR C 1 632 ? -84.519 22.029 -48.970 1.00 46.64 612 TYR C C 1
ATOM 14428 O O . TYR C 1 632 ? -84.691 23.243 -48.868 1.00 47.03 612 TYR C O 1
ATOM 14437 N N . LEU C 1 633 ? -83.945 21.474 -50.033 1.00 48.16 613 LEU C N 1
ATOM 14438 C CA . LEU C 1 633 ? -83.492 22.279 -51.160 1.00 49.33 613 LEU C CA 1
ATOM 14439 C C . LEU C 1 633 ? -84.636 22.571 -52.120 1.00 52.73 613 LEU C C 1
ATOM 14440 O O . LEU C 1 633 ? -84.422 23.107 -53.208 1.00 51.33 613 LEU C O 1
ATOM 14445 N N . GLY C 1 634 ? -85.848 22.202 -51.714 1.00 56.62 614 GLY C N 1
ATOM 14446 C CA . GLY C 1 634 ? -87.020 22.437 -52.539 1.00 59.19 614 GLY C CA 1
ATOM 14447 C C . GLY C 1 634 ? -87.083 21.584 -53.793 1.00 61.60 614 GLY C C 1
ATOM 14448 O O . GLY C 1 634 ? -87.341 22.098 -54.883 1.00 62.89 614 GLY C O 1
ATOM 14449 N N . LYS C 1 635 ? -86.846 20.283 -53.647 1.00 63.06 615 LYS C N 1
ATOM 14450 C CA . LYS C 1 635 ? -86.893 19.367 -54.784 1.00 64.02 615 LYS C CA 1
ATOM 14451 C C . LYS C 1 635 ? -88.031 18.366 -54.601 1.00 64.46 615 LYS C C 1
ATOM 14452 O O . LYS C 1 635 ? -89.204 18.780 -54.745 1.00 64.45 615 LYS C O 1
ATOM 14458 N N . SER D 1 19 ? -22.503 -13.605 -43.991 1.00 36.88 -1 SER D N 1
ATOM 14459 C CA . SER D 1 19 ? -23.862 -13.278 -44.509 1.00 39.11 -1 SER D CA 1
ATOM 14460 C C . SER D 1 19 ? -24.023 -11.761 -44.654 1.00 37.38 -1 SER D C 1
ATOM 14461 O O . SER D 1 19 ? -24.972 -11.286 -45.274 1.00 36.56 -1 SER D O 1
ATOM 14464 N N . HIS D 1 20 ? -23.089 -11.009 -44.078 1.00 36.30 0 HIS D N 1
ATOM 14465 C CA . HIS D 1 20 ? -23.101 -9.554 -44.189 1.00 35.61 0 HIS D CA 1
ATOM 14466 C C . HIS D 1 20 ? -22.106 -9.225 -45.306 1.00 34.17 0 HIS D C 1
ATOM 14467 O O . HIS D 1 20 ? -22.007 -8.090 -45.771 1.00 35.68 0 HIS D O 1
ATOM 14474 N N . MET D 1 21 ? -21.381 -10.254 -45.730 1.00 32.91 1 MET D N 1
ATOM 14475 C CA . MET D 1 21 ? -20.366 -10.149 -46.772 1.00 30.35 1 MET D CA 1
ATOM 14476 C C . MET D 1 21 ? -21.002 -10.324 -48.153 1.00 27.39 1 MET D C 1
ATOM 14477 O O . MET D 1 21 ? -21.764 -11.260 -48.368 1.00 27.84 1 MET D O 1
ATOM 14482 N N . ALA D 1 22 ? -20.689 -9.427 -49.084 1.00 24.84 2 ALA D N 1
ATOM 14483 C CA . ALA D 1 22 ? -21.223 -9.515 -50.446 1.00 24.56 2 ALA D CA 1
ATOM 14484 C C . ALA D 1 22 ? -20.670 -10.759 -51.152 1.00 25.66 2 ALA D C 1
ATOM 14485 O O . ALA D 1 22 ? -19.559 -11.207 -50.866 1.00 29.91 2 ALA D O 1
ATOM 14487 N N . TRP D 1 23 ? -21.435 -11.306 -52.088 1.00 25.44 3 TRP D N 1
ATOM 14488 C CA . TRP D 1 23 ? -21.029 -12.519 -52.801 1.00 23.57 3 TRP D CA 1
ATOM 14489 C C . TRP D 1 23 ? -19.811 -12.356 -53.711 1.00 23.89 3 TRP D C 1
ATOM 14490 O O . TRP D 1 23 ? -19.321 -11.247 -53.916 1.00 23.72 3 TRP D O 1
ATOM 14501 N N . VAL D 1 24 ? -19.330 -13.474 -54.253 1.00 22.74 4 VAL D N 1
ATOM 14502 C CA . VAL D 1 24 ? -18.177 -13.472 -55.145 1.00 23.95 4 VAL D CA 1
ATOM 14503 C C . VAL D 1 24 ? -18.397 -12.505 -56.306 1.00 25.46 4 VAL D C 1
ATOM 14504 O O . VAL D 1 24 ? -17.497 -11.758 -56.696 1.00 26.23 4 VAL D O 1
ATOM 14508 N N . VAL D 1 25 ? -19.601 -12.527 -56.859 1.00 25.12 5 VAL D N 1
ATOM 14509 C CA . VAL D 1 25 ? -19.939 -11.654 -57.973 1.00 25.84 5 VAL D CA 1
ATOM 14510 C C . VAL D 1 25 ? -19.846 -10.183 -57.542 1.00 24.06 5 VAL D C 1
ATOM 14511 O O . VAL D 1 25 ? -19.820 -9.287 -58.379 1.00 22.05 5 VAL D O 1
ATOM 14515 N N . ASP D 1 26 ? -19.797 -9.942 -56.232 1.00 24.81 6 ASP D N 1
ATOM 14516 C CA . ASP D 1 26 ? -19.686 -8.580 -55.702 1.00 25.57 6 ASP D CA 1
ATOM 14517 C C . ASP D 1 26 ? -18.350 -8.288 -55.008 1.00 26.64 6 ASP D C 1
ATOM 14518 O O . ASP D 1 26 ? -18.311 -7.567 -54.007 1.00 27.26 6 ASP D O 1
ATOM 14523 N N . GLU D 1 27 ? -17.264 -8.867 -55.514 1.00 24.36 7 GLU D N 1
ATOM 14524 C CA . GLU D 1 27 ? -15.937 -8.618 -54.954 1.00 24.94 7 GLU D CA 1
ATOM 14525 C C . GLU D 1 27 ? -15.182 -7.854 -56.034 1.00 25.01 7 GLU D C 1
ATOM 14526 O O . GLU D 1 27 ? -15.366 -8.106 -57.233 1.00 22.93 7 GLU D O 1
ATOM 14532 N N . PHE D 1 28 ? -14.336 -6.917 -55.627 1.00 22.91 8 PHE D N 1
ATOM 14533 C CA . PHE D 1 28 ? -13.632 -6.119 -56.619 1.00 21.87 8 PHE D CA 1
ATOM 14534 C C . PHE D 1 28 ? -12.131 -6.024 -56.410 1.00 21.44 8 PHE D C 1
ATOM 14535 O O . PHE D 1 28 ? -11.605 -6.448 -55.382 1.00 22.28 8 PHE D O 1
ATOM 14543 N N . ASP D 1 29 ? -11.448 -5.479 -57.412 1.00 19.53 9 ASP D N 1
ATOM 14544 C CA . ASP D 1 29 ? -10.012 -5.262 -57.329 1.00 18.81 9 ASP D CA 1
ATOM 14545 C C . ASP D 1 29 ? -9.864 -3.866 -56.750 1.00 17.99 9 ASP D C 1
ATOM 14546 O O . ASP D 1 29 ? -9.112 -3.646 -55.802 1.00 19.37 9 ASP D O 1
ATOM 14551 N N . VAL D 1 30 ? -10.620 -2.933 -57.326 1.00 17.61 10 VAL D N 1
ATOM 14552 C CA . VAL D 1 30 ? -10.597 -1.533 -56.918 1.00 16.27 10 VAL D CA 1
ATOM 14553 C C . VAL D 1 30 ? -11.980 -0.962 -56.590 1.00 17.31 10 VAL D C 1
ATOM 14554 O O . VAL D 1 30 ? -12.949 -1.186 -57.311 1.00 20.38 10 VAL D O 1
ATOM 14558 N N . VAL D 1 31 ? -12.057 -0.217 -55.496 1.00 18.01 11 VAL D N 1
ATOM 14559 C CA . VAL D 1 31 ? -13.292 0.436 -55.084 1.00 15.35 11 VAL D CA 1
ATOM 14560 C C . VAL D 1 31 ? -13.017 1.935 -55.026 1.00 17.90 11 VAL D C 1
ATOM 14561 O O . VAL D 1 31 ? -12.149 2.383 -54.271 1.00 17.59 11 VAL D O 1
ATOM 14565 N N . VAL D 1 32 ? -13.731 2.707 -55.839 1.00 18.27 12 VAL D N 1
ATOM 14566 C CA . VAL D 1 32 ? -13.570 4.152 -55.828 1.00 14.07 12 VAL D CA 1
ATOM 14567 C C . VAL D 1 32 ? -14.766 4.725 -55.087 1.00 17.29 12 VAL D C 1
ATOM 14568 O O . VAL D 1 32 ? -15.911 4.442 -55.439 1.00 16.80 12 VAL D O 1
ATOM 14572 N N . ILE D 1 33 ? -14.503 5.511 -54.049 1.00 15.05 13 ILE D N 1
ATOM 14573 C CA . ILE D 1 33 ? -15.571 6.130 -53.282 1.00 14.77 13 ILE D CA 1
ATOM 14574 C C . ILE D 1 33 ? -15.814 7.534 -53.825 1.00 15.95 13 ILE D C 1
ATOM 14575 O O . ILE D 1 33 ? -15.055 8.463 -53.532 1.00 16.57 13 ILE D O 1
ATOM 14580 N N . GLY D 1 34 ? -16.862 7.680 -54.631 1.00 15.43 14 GLY D N 1
ATOM 14581 C CA . GLY D 1 34 ? -17.177 8.978 -55.202 1.00 17.35 14 GLY D CA 1
ATOM 14582 C C . GLY D 1 34 ? -17.352 8.950 -56.711 1.00 18.56 14 GLY D C 1
ATOM 14583 O O . GLY D 1 34 ? -16.593 8.283 -57.420 1.00 20.50 14 GLY D O 1
ATOM 14584 N N . GLY D 1 35 ? -18.355 9.677 -57.198 1.00 19.80 15 GLY D N 1
ATOM 14585 C CA . GLY D 1 35 ? -18.630 9.730 -58.625 1.00 16.49 15 GLY D CA 1
ATOM 14586 C C . GLY D 1 35 ? -18.433 11.131 -59.172 1.00 18.82 15 GLY D C 1
ATOM 14587 O O . GLY D 1 35 ? -19.044 11.518 -60.178 1.00 14.64 15 GLY D O 1
ATOM 14588 N N . GLY D 1 36 ? -17.584 11.894 -58.488 1.00 15.50 16 GLY D N 1
ATOM 14589 C CA . GLY D 1 36 ? -17.284 13.247 -58.906 1.00 14.85 16 GLY D CA 1
ATOM 14590 C C . GLY D 1 36 ? -16.140 13.235 -59.904 1.00 18.46 16 GLY D C 1
ATOM 14591 O O . GLY D 1 36 ? -15.825 12.192 -60.488 1.00 19.35 16 GLY D O 1
ATOM 14592 N N . HIS D 1 37 ? -15.496 14.385 -60.077 1.00 16.10 17 HIS D N 1
ATOM 14593 C CA . HIS D 1 37 ? -14.403 14.530 -61.030 1.00 16.36 17 HIS D CA 1
ATOM 14594 C C . HIS D 1 37 ? -13.149 13.693 -60.776 1.00 16.65 17 HIS D C 1
ATOM 14595 O O . HIS D 1 37 ? -12.487 13.276 -61.728 1.00 14.66 17 HIS D O 1
ATOM 14602 N N . ALA D 1 38 ? -12.821 13.442 -59.512 1.00 14.37 18 ALA D N 1
ATOM 14603 C CA . ALA D 1 38 ? -11.662 12.615 -59.204 1.00 15.65 18 ALA D CA 1
ATOM 14604 C C . ALA D 1 38 ? -12.085 11.152 -59.370 1.00 15.62 18 ALA D C 1
ATOM 14605 O O . ALA D 1 38 ? -11.419 10.369 -60.061 1.00 16.84 18 ALA D O 1
ATOM 14607 N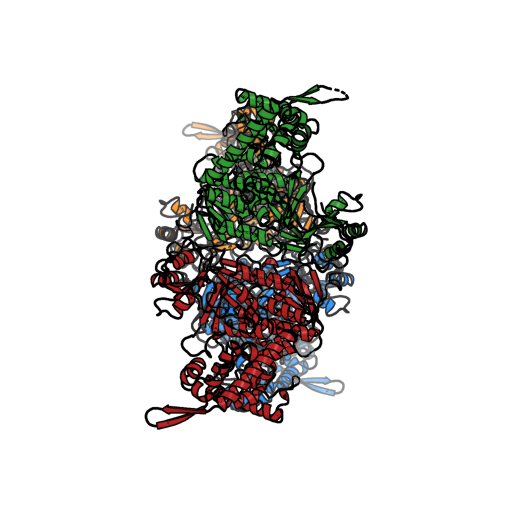 N . GLY D 1 39 ? -13.206 10.809 -58.743 1.00 13.47 19 GLY D N 1
ATOM 14608 C CA . GLY D 1 39 ? -13.736 9.457 -58.802 1.00 17.24 19 GLY D CA 1
ATOM 14609 C C . GLY D 1 39 ? -13.906 8.881 -60.198 1.00 16.36 19 GLY D C 1
ATOM 14610 O O . GLY D 1 39 ? -13.557 7.719 -60.430 1.00 15.17 19 GLY D O 1
ATOM 14611 N N . ILE D 1 40 ? -14.446 9.684 -61.115 1.00 15.08 20 ILE D N 1
ATOM 14612 C CA . ILE D 1 40 ? -14.651 9.256 -62.495 1.00 16.01 20 ILE D CA 1
ATOM 14613 C C . ILE D 1 40 ? -13.331 8.900 -63.177 1.00 17.49 20 ILE D C 1
ATOM 14614 O O . ILE D 1 40 ? -13.206 7.835 -63.772 1.00 20.51 20 ILE D O 1
ATOM 14619 N N . GLU D 1 41 ? -12.338 9.776 -63.092 1.00 17.49 21 GLU D N 1
ATOM 14620 C CA . GLU D 1 41 ? -11.063 9.473 -63.732 1.00 19.27 21 GLU D CA 1
ATOM 14621 C C . GLU D 1 41 ? -10.428 8.240 -63.096 1.00 16.79 21 GLU D C 1
ATOM 14622 O O . GLU D 1 41 ? -9.860 7.401 -63.792 1.00 16.96 21 GLU D O 1
ATOM 14628 N N . ALA D 1 42 ? -10.525 8.134 -61.774 1.00 13.87 22 ALA D N 1
ATOM 14629 C CA . ALA D 1 42 ? -9.957 6.996 -61.070 1.00 12.62 22 ALA D CA 1
ATOM 14630 C C . ALA D 1 42 ? -10.640 5.688 -61.476 1.00 14.15 22 ALA D C 1
ATOM 14631 O O . ALA D 1 42 ? -9.972 4.719 -61.842 1.00 16.78 22 ALA D O 1
ATOM 14633 N N . ALA D 1 43 ? -11.968 5.666 -61.423 1.00 12.23 23 ALA D N 1
ATOM 14634 C CA . ALA D 1 43 ? -12.722 4.463 -61.770 1.00 12.74 23 ALA D CA 1
ATOM 14635 C C . ALA D 1 43 ? -12.520 4.048 -63.225 1.00 12.79 23 ALA D C 1
ATOM 14636 O O . ALA D 1 43 ? -12.328 2.874 -63.528 1.00 13.49 23 ALA D O 1
ATOM 14638 N N . LEU D 1 44 ? -12.561 5.015 -64.130 1.00 16.11 24 LEU D N 1
ATOM 14639 C CA . LEU D 1 44 ? -12.375 4.720 -65.543 1.00 17.11 24 LEU D CA 1
ATOM 14640 C C . LEU D 1 44 ? -10.962 4.209 -65.831 1.00 18.33 24 LEU D C 1
ATOM 14641 O O . LEU D 1 44 ? -10.777 3.300 -66.644 1.00 20.30 24 LEU D O 1
ATOM 14646 N N . ALA D 1 45 ? -9.967 4.784 -65.161 1.00 18.09 25 ALA D N 1
ATOM 14647 C CA . ALA D 1 45 ? -8.581 4.375 -65.381 1.00 16.28 25 ALA D CA 1
ATOM 14648 C C . ALA D 1 45 ? -8.358 2.933 -64.919 1.00 18.60 25 ALA D C 1
ATOM 14649 O O . ALA D 1 45 ? -7.816 2.113 -65.665 1.00 16.87 25 ALA D O 1
ATOM 14651 N N . ALA D 1 46 ? -8.786 2.626 -63.695 1.00 17.20 26 ALA D N 1
ATOM 14652 C CA . ALA D 1 46 ? -8.632 1.284 -63.154 1.00 16.40 26 ALA D CA 1
ATOM 14653 C C . ALA D 1 46 ? -9.380 0.256 -64.003 1.00 18.31 26 ALA D C 1
ATOM 14654 O O . ALA D 1 46 ? -8.821 -0.777 -64.372 1.00 19.66 26 ALA D O 1
ATOM 14656 N N . ALA D 1 47 ? -10.641 0.538 -64.317 1.00 18.02 27 ALA D N 1
ATOM 14657 C CA . ALA D 1 47 ? -11.441 -0.391 -65.111 1.00 18.60 27 ALA D CA 1
ATOM 14658 C C . ALA D 1 47 ? -10.820 -0.629 -66.478 1.00 17.77 27 ALA D C 1
ATOM 14659 O O . ALA D 1 47 ? -10.791 -1.755 -66.971 1.00 19.84 27 ALA D O 1
ATOM 14661 N N . ARG D 1 48 ? -10.324 0.437 -67.090 1.00 18.12 28 ARG D N 1
ATOM 14662 C CA . ARG D 1 48 ? -9.707 0.330 -68.399 1.00 19.09 28 ARG D CA 1
ATOM 14663 C C . ARG D 1 48 ? -8.357 -0.390 -68.364 1.00 21.46 28 ARG D C 1
ATOM 14664 O O . ARG D 1 48 ? -7.855 -0.811 -69.402 1.00 22.59 28 ARG D O 1
ATOM 14672 N N . MET D 1 49 ? -7.771 -0.536 -67.179 1.00 21.47 29 MET D N 1
ATOM 14673 C CA . MET D 1 49 ? -6.510 -1.262 -67.059 1.00 21.18 29 MET D CA 1
ATOM 14674 C C . MET D 1 49 ? -6.794 -2.733 -66.727 1.00 23.55 29 MET D C 1
ATOM 14675 O O . MET D 1 49 ? -5.874 -3.523 -66.516 1.00 24.78 29 MET D O 1
ATOM 14680 N N . GLY D 1 50 ? -8.075 -3.089 -66.678 1.00 22.24 30 GLY D N 1
ATOM 14681 C CA . GLY D 1 50 ? -8.451 -4.466 -66.404 1.00 21.81 30 GLY D CA 1
ATOM 14682 C C . GLY D 1 50 ? -8.925 -4.788 -64.998 1.00 22.51 30 GLY D C 1
ATOM 14683 O O . GLY D 1 50 ? -9.269 -5.934 -64.710 1.00 22.36 30 GLY D O 1
ATOM 14684 N N . ALA D 1 51 ? -8.953 -3.795 -64.116 1.00 22.27 31 ALA D N 1
ATOM 14685 C CA . ALA D 1 51 ? -9.386 -4.034 -62.745 1.00 21.50 31 ALA D CA 1
ATOM 14686 C C . ALA D 1 51 ? -10.911 -3.997 -62.609 1.00 21.19 31 ALA D C 1
ATOM 14687 O O . ALA D 1 51 ? -11.558 -3.083 -63.117 1.00 22.00 31 ALA D O 1
ATOM 14689 N N . LYS D 1 52 ? -11.476 -5.010 -61.948 1.00 17.97 32 LYS D N 1
ATOM 14690 C CA . LYS D 1 52 ? -12.911 -5.062 -61.713 1.00 20.40 32 LYS D CA 1
ATOM 14691 C C . LYS D 1 52 ? -13.107 -3.934 -60.703 1.00 20.83 32 LYS D C 1
ATOM 14692 O O . LYS D 1 52 ? -12.678 -4.032 -59.546 1.00 18.88 32 LYS D O 1
ATOM 14698 N N . THR D 1 53 ? -13.757 -2.864 -61.149 1.00 18.54 33 THR D N 1
ATOM 14699 C CA . THR D 1 53 ? -13.927 -1.682 -60.324 1.00 17.50 33 THR D CA 1
ATOM 14700 C C . THR D 1 53 ? -15.359 -1.311 -59.963 1.00 18.67 33 THR D C 1
ATOM 14701 O O . THR D 1 53 ? -16.268 -1.400 -60.790 1.00 17.40 33 THR D O 1
ATOM 14705 N N . ALA D 1 54 ? -15.543 -0.879 -58.721 1.00 16.54 34 ALA D N 1
ATOM 14706 C CA . ALA D 1 54 ? -16.846 -0.444 -58.251 1.00 20.67 34 ALA D CA 1
ATOM 14707 C C . ALA D 1 54 ? -16.720 1.024 -57.867 1.00 23.20 34 ALA D C 1
ATOM 14708 O O . ALA D 1 54 ? -15.799 1.409 -57.141 1.00 27.22 34 ALA D O 1
ATOM 14710 N N . MET D 1 55 ? -17.636 1.844 -58.364 1.00 20.43 35 MET D N 1
ATOM 14711 C CA . MET D 1 55 ? -17.633 3.263 -58.042 1.00 21.33 35 MET D CA 1
ATOM 14712 C C . MET D 1 55 ? -18.843 3.545 -57.149 1.00 19.34 35 MET D C 1
ATOM 14713 O O . MET D 1 55 ? -19.969 3.525 -57.625 1.00 20.99 35 MET D O 1
ATOM 14718 N N . PHE D 1 56 ? -18.621 3.782 -55.859 1.00 16.75 36 PHE D N 1
ATOM 14719 C CA . PHE D 1 56 ? -19.732 4.084 -54.961 1.00 18.31 36 PHE D CA 1
ATOM 14720 C C . PHE D 1 56 ? -20.073 5.571 -55.041 1.00 20.18 36 PHE D C 1
ATOM 14721 O O . PHE D 1 56 ? -19.188 6.417 -55.194 1.00 20.19 36 PHE D O 1
ATOM 14729 N N . VAL D 1 57 ? -21.360 5.885 -54.946 1.00 17.23 37 VAL D N 1
ATOM 14730 C CA . VAL D 1 57 ? -21.807 7.264 -55.027 1.00 15.40 37 VAL D CA 1
ATOM 14731 C C . VAL D 1 57 ? -23.110 7.404 -54.255 1.00 14.99 37 VAL D C 1
ATOM 14732 O O . VAL D 1 57 ? -23.925 6.485 -54.251 1.00 15.84 37 VAL D O 1
ATOM 14736 N N . LEU D 1 58 ? -23.302 8.546 -53.596 1.00 17.23 38 LEU D N 1
ATOM 14737 C CA . LEU D 1 58 ? -24.512 8.777 -52.808 1.00 13.43 38 LEU D CA 1
ATOM 14738 C C . LEU D 1 58 ? -25.783 8.843 -53.647 1.00 14.55 38 LEU D C 1
ATOM 14739 O O . LEU D 1 58 ? -26.840 8.396 -53.209 1.00 12.36 38 LEU D O 1
ATOM 14744 N N . ASN D 1 59 ? -25.685 9.407 -54.845 1.00 13.97 39 ASN D N 1
ATOM 14745 C CA . ASN D 1 59 ? -26.833 9.496 -55.741 1.00 14.29 39 ASN D CA 1
ATOM 14746 C C . ASN D 1 59 ? -26.305 9.224 -57.131 1.00 15.18 39 ASN D C 1
ATOM 14747 O O . ASN D 1 59 ? -25.619 10.065 -57.707 1.00 16.61 39 ASN D O 1
ATOM 14752 N N . ALA D 1 60 ? -26.630 8.059 -57.676 1.00 16.24 40 ALA D N 1
ATOM 14753 C CA . ALA D 1 60 ? -26.139 7.689 -59.001 1.00 17.38 40 ALA D CA 1
ATOM 14754 C C . ALA D 1 60 ? -26.514 8.696 -60.087 1.00 18.76 40 ALA D C 1
ATOM 14755 O O . ALA D 1 60 ? -25.883 8.738 -61.144 1.00 19.70 40 ALA D O 1
ATOM 14757 N N . ASP D 1 61 ? -27.525 9.515 -59.835 1.00 17.49 41 ASP D N 1
ATOM 14758 C CA . ASP D 1 61 ? -27.921 10.491 -60.837 1.00 20.29 41 ASP D CA 1
ATOM 14759 C C . ASP D 1 61 ? -27.022 11.735 -60.833 1.00 17.66 41 ASP D C 1
ATOM 14760 O O . ASP D 1 61 ? -27.096 12.553 -61.737 1.00 20.91 41 ASP D O 1
ATOM 14765 N N . THR D 1 62 ? -26.157 11.873 -59.837 1.00 17.66 42 THR D N 1
ATOM 14766 C CA . THR D 1 62 ? -25.269 13.041 -59.772 1.00 17.66 42 THR D CA 1
ATOM 14767 C C . THR D 1 62 ? -23.855 12.786 -60.304 1.00 17.00 42 THR D C 1
ATOM 14768 O O . THR D 1 62 ? -22.985 13.656 -60.217 1.00 19.35 42 THR D O 1
ATOM 14772 N N . ILE D 1 63 ? -23.619 11.603 -60.855 1.00 16.41 43 ILE D N 1
ATOM 14773 C CA . ILE D 1 63 ? -22.297 11.286 -61.371 1.00 17.31 43 ILE D CA 1
ATOM 14774 C C . ILE D 1 63 ? -21.845 12.266 -62.448 1.00 19.12 43 ILE D C 1
ATOM 14775 O O . ILE D 1 63 ? -22.523 12.441 -63.458 1.00 20.64 43 ILE D O 1
ATOM 14780 N N . GLY D 1 64 ? -20.698 12.908 -62.223 1.00 17.36 44 GLY D N 1
ATOM 14781 C CA . GLY D 1 64 ? -20.174 13.856 -63.193 1.00 17.13 44 GLY D CA 1
ATOM 14782 C C . GLY D 1 64 ? -20.715 15.273 -63.057 1.00 19.94 44 GLY D C 1
ATOM 14783 O O . GLY D 1 64 ? -20.424 16.147 -63.875 1.00 18.86 44 GLY D O 1
ATOM 14784 N N . GLN D 1 65 ? -21.489 15.514 -62.008 1.00 20.14 45 GLN D N 1
ATOM 14785 C CA . GLN D 1 65 ? -22.084 16.823 -61.789 1.00 20.84 45 GLN D CA 1
ATOM 14786 C C . GLN D 1 65 ? -21.089 17.959 -61.539 1.00 18.49 45 GLN D C 1
ATOM 14787 O O . GLN D 1 65 ? -20.136 17.796 -60.782 1.00 15.93 45 GLN D O 1
ATOM 14793 N N . MET D 1 66 ? -21.314 19.100 -62.192 1.00 16.30 46 MET D N 1
ATOM 14794 C CA . MET D 1 66 ? -20.479 20.290 -62.001 1.00 20.15 46 MET D CA 1
ATOM 14795 C C . MET D 1 66 ? -21.271 21.147 -61.016 1.00 20.39 46 MET D C 1
ATOM 14796 O O . MET D 1 66 ? -22.387 21.568 -61.306 1.00 22.60 46 MET D O 1
ATOM 14801 N N . SER D 1 67 ? -20.689 21.405 -59.853 1.00 22.30 47 SER D N 1
ATOM 14802 C CA . SER D 1 67 ? -21.379 22.150 -58.808 1.00 23.71 47 SER D CA 1
ATOM 14803 C C . SER D 1 67 ? -21.007 23.616 -58.632 1.00 23.68 47 SER D C 1
ATOM 14804 O O . SER D 1 67 ? -21.672 24.347 -57.898 1.00 22.28 47 SER D O 1
ATOM 14807 N N . CYS D 1 68 ? -19.943 24.054 -59.285 1.00 24.07 48 CYS D N 1
ATOM 14808 C CA . CYS D 1 68 ? -19.544 25.444 -59.163 1.00 23.48 48 CYS D CA 1
ATOM 14809 C C . CYS D 1 68 ? -19.600 26.073 -60.551 1.00 22.10 48 CYS D C 1
ATOM 14810 O O . CYS D 1 68 ? -20.634 26.037 -61.213 1.00 23.57 48 CYS D O 1
ATOM 14813 N N . ASN D 1 69 ? -18.478 26.626 -60.994 1.00 24.61 49 ASN D N 1
ATOM 14814 C CA . ASN D 1 69 ? -18.363 27.278 -62.299 1.00 26.80 49 ASN D CA 1
ATOM 14815 C C . ASN D 1 69 ? -18.650 26.320 -63.475 1.00 24.23 49 ASN D C 1
ATOM 14816 O O . ASN D 1 69 ? -18.162 25.197 -63.500 1.00 25.26 49 ASN D O 1
ATOM 14821 N N . PRO D 1 70 ? -19.463 26.751 -64.454 1.00 25.59 50 PRO D N 1
ATOM 14822 C CA . PRO D 1 70 ? -19.780 25.896 -65.613 1.00 26.10 50 PRO D CA 1
ATOM 14823 C C . PRO D 1 70 ? -18.642 25.939 -66.631 1.00 26.84 50 PRO D C 1
ATOM 14824 O O . PRO D 1 70 ? -18.883 26.104 -67.826 1.00 26.39 50 PRO D O 1
ATOM 14828 N N . ALA D 1 71 ? -17.404 25.804 -66.169 1.00 26.52 51 ALA D N 1
ATOM 14829 C CA . ALA D 1 71 ? -16.273 25.884 -67.084 1.00 24.94 51 ALA D CA 1
ATOM 14830 C C . ALA D 1 71 ? -15.174 24.864 -66.844 1.00 23.79 51 ALA D C 1
ATOM 14831 O O . ALA D 1 71 ? -14.972 24.380 -65.729 1.00 24.72 51 ALA D O 1
ATOM 14833 N N . ILE D 1 72 ? -14.464 24.548 -67.916 1.00 21.20 52 ILE D N 1
ATOM 14834 C CA . ILE D 1 72 ? -13.356 23.611 -67.872 1.00 19.19 52 ILE D CA 1
ATOM 14835 C C . ILE D 1 72 ? -12.145 24.345 -68.440 1.00 19.04 52 ILE D C 1
ATOM 14836 O O . ILE D 1 72 ? -12.229 24.991 -69.485 1.00 16.54 52 ILE D O 1
ATOM 14841 N N . GLY D 1 73 ? -11.019 24.262 -67.750 1.00 18.78 53 GLY D N 1
ATOM 14842 C CA . GLY D 1 73 ? -9.839 24.931 -68.256 1.00 20.93 53 GLY D CA 1
ATOM 14843 C C . GLY D 1 73 ? -9.485 26.167 -67.472 1.00 22.43 53 GLY D C 1
ATOM 14844 O O . GLY D 1 73 ? -10.060 26.434 -66.420 1.00 25.39 53 GLY D O 1
ATOM 14845 N N . GLY D 1 74 ? -8.543 26.934 -68.000 1.00 24.60 54 GLY D N 1
ATOM 14846 C CA . GLY D 1 74 ? -8.088 28.133 -67.321 1.00 25.23 54 GLY D CA 1
ATOM 14847 C C . GLY D 1 74 ? -6.571 28.162 -67.364 1.00 27.50 54 GLY D C 1
ATOM 14848 O O . GLY D 1 74 ? -5.955 27.334 -68.033 1.00 26.78 54 GLY D O 1
ATOM 14849 N N . ILE D 1 75 ? -5.970 29.102 -66.644 1.00 28.57 55 ILE D N 1
ATOM 14850 C CA . ILE D 1 75 ? -4.522 29.253 -66.615 1.00 29.38 55 ILE D CA 1
ATOM 14851 C C . ILE D 1 75 ? -3.721 27.955 -66.491 1.00 29.89 55 ILE D C 1
ATOM 14852 O O . ILE D 1 75 ? -3.027 27.563 -67.432 1.00 34.98 55 ILE D O 1
ATOM 14857 N N . ALA D 1 76 ? -3.784 27.286 -65.348 1.00 24.64 56 ALA D N 1
ATOM 14858 C CA . ALA D 1 76 ? -3.038 26.041 -65.224 1.00 20.56 56 ALA D CA 1
ATOM 14859 C C . ALA D 1 76 ? -3.977 24.852 -65.466 1.00 18.85 56 ALA D C 1
ATOM 14860 O O . ALA D 1 76 ? -3.560 23.812 -65.979 1.00 20.15 56 ALA D O 1
ATOM 14862 N N . LYS D 1 77 ? -5.247 25.028 -65.112 1.00 14.40 57 LYS D N 1
ATOM 14863 C CA . LYS D 1 77 ? -6.271 23.999 -65.280 1.00 14.02 57 LYS D CA 1
ATOM 14864 C C . LYS D 1 77 ? -6.311 23.404 -66.693 1.00 17.32 57 LYS D C 1
ATOM 14865 O O . LYS D 1 77 ? -6.361 22.175 -66.865 1.00 14.84 57 LYS D O 1
ATOM 14871 N N . GLY D 1 78 ? -6.286 24.287 -67.695 1.00 18.48 58 GLY D N 1
ATOM 14872 C CA . GLY D 1 78 ? -6.332 23.868 -69.090 1.00 18.40 58 GLY D CA 1
ATOM 14873 C C . GLY D 1 78 ? -5.255 22.890 -69.522 1.00 18.83 58 GLY D C 1
ATOM 14874 O O . GLY D 1 78 ? -5.513 21.986 -70.322 1.00 21.13 58 GLY D O 1
ATOM 14875 N N . ILE D 1 79 ? -4.047 23.071 -68.995 1.00 18.24 59 ILE D N 1
ATOM 14876 C CA . ILE D 1 79 ? -2.922 22.204 -69.324 1.00 17.02 59 ILE D CA 1
ATOM 14877 C C . ILE D 1 79 ? -3.105 20.842 -68.668 1.00 17.05 59 ILE D C 1
ATOM 14878 O O . ILE D 1 79 ? -2.797 19.806 -69.263 1.00 16.89 59 ILE D O 1
ATOM 14883 N N . VAL D 1 80 ? -3.618 20.848 -67.443 1.00 17.28 60 VAL D N 1
ATOM 14884 C CA . VAL D 1 80 ? -3.852 19.611 -66.716 1.00 15.89 60 VAL D CA 1
ATOM 14885 C C . VAL D 1 80 ? -4.860 18.754 -67.475 1.00 17.38 60 VAL D C 1
ATOM 14886 O O . VAL D 1 80 ? -4.699 17.538 -67.577 1.00 18.34 60 VAL D O 1
ATOM 14890 N N . VAL D 1 81 ? -5.890 19.394 -68.024 1.00 20.56 61 VAL D N 1
ATOM 14891 C CA . VAL D 1 81 ? -6.907 18.689 -68.803 1.00 18.41 61 VAL D CA 1
ATOM 14892 C C . VAL D 1 81 ? -6.220 18.018 -69.994 1.00 18.69 61 VAL D C 1
ATOM 14893 O O . VAL D 1 81 ? -6.417 16.830 -70.245 1.00 21.21 61 VAL D O 1
ATOM 14897 N N . ARG D 1 82 ? -5.409 18.789 -70.713 1.00 17.93 62 ARG D N 1
ATOM 14898 C CA . ARG D 1 82 ? -4.663 18.277 -71.857 1.00 16.44 62 ARG D CA 1
ATOM 14899 C C . ARG D 1 82 ? -3.826 17.070 -71.418 1.00 16.46 62 ARG D C 1
ATOM 14900 O O . ARG D 1 82 ? -3.734 16.074 -72.137 1.00 19.17 62 ARG D O 1
ATOM 14908 N N . GLU D 1 83 ? -3.229 17.150 -70.232 1.00 14.49 63 GLU D N 1
ATOM 14909 C CA . GLU D 1 83 ? -2.406 16.051 -69.724 1.00 17.35 63 GLU D CA 1
ATOM 14910 C C . GLU D 1 83 ? -3.263 14.830 -69.396 1.00 14.94 63 GLU D C 1
ATOM 14911 O O . GLU D 1 83 ? -2.894 13.703 -69.726 1.00 16.24 63 GLU D O 1
ATOM 14917 N N . ILE D 1 84 ? -4.405 15.053 -68.750 1.00 12.72 64 ILE D N 1
ATOM 14918 C CA . ILE D 1 84 ? -5.323 13.963 -68.421 1.00 11.95 64 ILE D CA 1
ATOM 14919 C C . ILE D 1 84 ? -5.712 13.240 -69.721 1.00 14.92 64 ILE D C 1
ATOM 14920 O O . ILE D 1 84 ? -5.774 12.006 -69.777 1.00 12.63 64 ILE D O 1
ATOM 14925 N N . ASP D 1 85 ? -5.954 14.026 -70.766 1.00 17.02 65 ASP D N 1
ATOM 14926 C CA . ASP D 1 85 ? -6.331 13.505 -72.078 1.00 16.09 65 ASP D CA 1
ATOM 14927 C C . ASP D 1 85 ? -5.209 12.691 -72.702 1.00 18.14 65 ASP D C 1
ATOM 14928 O O . ASP D 1 85 ? -5.463 11.709 -73.403 1.00 17.12 65 ASP D O 1
ATOM 14933 N N . ALA D 1 86 ? -3.970 13.118 -72.462 1.00 16.66 66 ALA D N 1
ATOM 14934 C CA . ALA D 1 86 ? -2.801 12.438 -73.014 1.00 18.40 66 ALA D CA 1
ATOM 14935 C C . ALA D 1 86 ? -2.577 11.100 -72.330 1.00 18.50 66 ALA D C 1
ATOM 14936 O O . ALA D 1 86 ? -2.169 10.129 -72.966 1.00 19.31 66 ALA D O 1
ATOM 14938 N N . LEU D 1 87 ? -2.840 11.057 -71.029 1.00 17.49 67 LEU D N 1
ATOM 14939 C CA . LEU D 1 87 ? -2.679 9.833 -70.265 1.00 16.57 67 LEU D CA 1
ATOM 14940 C C . LEU D 1 87 ? -3.768 8.816 -70.570 1.00 17.03 67 LEU D C 1
ATOM 14941 O O . LEU D 1 87 ? -3.636 7.651 -70.212 1.00 19.34 67 LEU D O 1
ATOM 14946 N N . GLY D 1 88 ? -4.843 9.258 -71.221 1.00 16.23 68 GLY D N 1
ATOM 14947 C CA . GLY D 1 88 ? -5.946 8.364 -71.527 1.00 16.90 68 GLY D CA 1
ATOM 14948 C C . GLY D 1 88 ? -7.200 8.576 -70.678 1.00 18.60 68 GLY D C 1
ATOM 14949 O O . GLY D 1 88 ? -8.045 7.676 -70.586 1.00 17.49 68 GLY D O 1
ATOM 14950 N N . GLY D 1 89 ? -7.325 9.759 -70.064 1.00 17.99 69 GLY D N 1
ATOM 14951 C CA . GLY D 1 89 ? -8.479 10.085 -69.232 1.00 15.37 69 GLY D CA 1
ATOM 14952 C C . GLY D 1 89 ? -9.659 10.597 -70.046 1.00 18.61 69 GLY D C 1
ATOM 14953 O O . GLY D 1 89 ? -9.551 10.707 -71.270 1.00 18.18 69 GLY D O 1
ATOM 14954 N N . GLU D 1 90 ? -10.770 10.930 -69.381 1.00 16.75 70 GLU D N 1
ATOM 14955 C CA . GLU D 1 90 ? -11.980 11.396 -70.070 1.00 18.13 70 GLU D CA 1
ATOM 14956 C C . GLU D 1 90 ? -12.295 12.889 -70.111 1.00 17.55 70 GLU D C 1
ATOM 14957 O O . GLU D 1 90 ? -12.891 13.362 -71.078 1.00 17.36 70 GLU D O 1
ATOM 14963 N N . MET D 1 91 ? -11.941 13.623 -69.061 1.00 17.31 71 MET D N 1
ATOM 14964 C CA . MET D 1 91 ? -12.258 15.046 -68.995 1.00 14.55 71 MET D CA 1
ATOM 14965 C C . MET D 1 91 ? -12.061 15.809 -70.301 1.00 14.62 71 MET D C 1
ATOM 14966 O O . MET D 1 91 ? -12.903 16.627 -70.672 1.00 11.82 71 MET D O 1
ATOM 14971 N N . GLY D 1 92 ? -10.960 15.541 -70.998 1.00 15.27 72 GLY D N 1
ATOM 14972 C CA . GLY D 1 92 ? -10.711 16.216 -72.265 1.00 17.17 72 GLY D CA 1
ATOM 14973 C C . GLY D 1 92 ? -11.787 15.915 -73.307 1.00 18.72 72 GLY D C 1
ATOM 14974 O O . GLY D 1 92 ? -12.338 16.825 -73.936 1.00 18.59 72 GLY D O 1
ATOM 14975 N N . LYS D 1 93 ? -12.097 14.636 -73.495 1.00 15.64 73 LYS D N 1
ATOM 14976 C CA . LYS D 1 93 ? -13.112 14.248 -74.466 1.00 18.80 73 LYS D CA 1
ATOM 14977 C C . LYS D 1 93 ? -14.491 14.790 -74.085 1.00 20.25 73 LYS D C 1
ATOM 14978 O O . LYS D 1 93 ? -15.273 15.202 -74.952 1.00 20.12 73 LYS D O 1
ATOM 14984 N N . ALA D 1 94 ? -14.782 14.782 -72.785 1.00 18.12 74 ALA D N 1
ATOM 14985 C CA . ALA D 1 94 ? -16.069 15.247 -72.277 1.00 16.82 74 ALA D CA 1
ATOM 14986 C C . ALA D 1 94 ? -16.368 16.691 -72.642 1.00 16.44 74 ALA D C 1
ATOM 14987 O O . ALA D 1 94 ? -17.421 16.977 -73.209 1.00 15.37 74 ALA D O 1
ATOM 14989 N N . ILE D 1 95 ? -15.450 17.600 -72.322 1.00 16.51 75 ILE D N 1
ATOM 14990 C CA . ILE D 1 95 ? -15.673 19.004 -72.623 1.00 16.46 75 ILE D CA 1
ATOM 14991 C C . ILE D 1 95 ? -15.697 19.301 -74.120 1.00 16.80 75 ILE D C 1
ATOM 14992 O O . ILE D 1 95 ? -16.437 20.178 -74.561 1.00 19.69 75 ILE D O 1
ATOM 14997 N N . ASP D 1 96 ? -14.911 18.569 -74.905 1.00 18.01 76 ASP D N 1
ATOM 14998 C CA . ASP D 1 96 ? -14.885 18.789 -76.352 1.00 20.72 76 ASP D CA 1
ATOM 14999 C C . ASP D 1 96 ? -16.239 18.485 -76.957 1.00 22.08 76 ASP D C 1
ATOM 15000 O O . ASP D 1 96 ? -16.677 19.129 -77.913 1.00 21.68 76 ASP D O 1
ATOM 15005 N N . GLN D 1 97 ? -16.901 17.494 -76.379 1.00 23.49 77 GLN D N 1
ATOM 15006 C CA . GLN D 1 97 ? -18.203 17.072 -76.849 1.00 24.14 77 GLN D CA 1
ATOM 15007 C C . GLN D 1 97 ? -19.348 17.894 -76.245 1.00 22.85 77 GLN D C 1
ATOM 15008 O O . GLN D 1 97 ? -20.398 18.053 -76.872 1.00 23.31 77 GLN D O 1
ATOM 15014 N N . THR D 1 98 ? -19.146 18.443 -75.051 1.00 17.88 78 THR D N 1
ATOM 15015 C CA . THR D 1 98 ? -20.213 19.191 -74.394 1.00 15.27 78 THR D CA 1
ATOM 15016 C C . THR D 1 98 ? -19.986 20.680 -74.145 1.00 17.92 78 THR D C 1
ATOM 15017 O O . THR D 1 98 ? -20.823 21.335 -73.528 1.00 16.56 78 THR D O 1
ATOM 15021 N N . GLY D 1 99 ? -18.867 21.218 -74.623 1.00 19.25 79 GLY D N 1
ATOM 15022 C CA . GLY D 1 99 ? -18.586 22.627 -74.413 1.00 18.72 79 GLY D CA 1
ATOM 15023 C C . GLY D 1 99 ? -19.377 23.512 -75.350 1.00 19.84 79 GLY D C 1
ATOM 15024 O O . GLY D 1 99 ? -19.662 23.115 -76.478 1.00 21.19 79 GLY D O 1
ATOM 15025 N N . ILE D 1 100 ? -19.735 24.711 -74.891 1.00 19.64 80 ILE D N 1
ATOM 15026 C CA . ILE D 1 100 ? -20.505 25.637 -75.718 1.00 18.41 80 ILE D CA 1
ATOM 15027 C C . ILE D 1 100 ? -19.734 26.911 -76.054 1.00 18.56 80 ILE D C 1
ATOM 15028 O O . ILE D 1 100 ? -20.284 27.873 -76.605 1.00 17.54 80 ILE D O 1
ATOM 15033 N N . GLN D 1 101 ? -18.446 26.894 -75.726 1.00 18.81 81 GLN D N 1
ATOM 15034 C CA . GLN D 1 101 ? -17.545 28.007 -76.004 1.00 18.67 81 GLN D CA 1
ATOM 15035 C C . GLN D 1 101 ? -16.112 27.616 -75.654 1.00 18.61 81 GLN D C 1
ATOM 15036 O O . GLN D 1 101 ? -15.848 27.030 -74.596 1.00 17.56 81 GLN D O 1
ATOM 15042 N N . PHE D 1 102 ? -15.187 27.941 -76.549 1.00 17.71 82 PHE D N 1
ATOM 15043 C CA . PHE D 1 102 ? -13.786 27.618 -76.333 1.00 16.38 82 PHE D CA 1
ATOM 15044 C C . PHE D 1 102 ? -12.900 28.800 -76.698 1.00 17.61 82 PHE D C 1
ATOM 15045 O O . PHE D 1 102 ? -13.129 29.464 -77.704 1.00 16.66 82 PHE D O 1
ATOM 15053 N N . LYS D 1 103 ? -11.888 29.064 -75.884 1.00 18.43 83 LYS D N 1
ATOM 15054 C CA . LYS D 1 103 ? -10.963 30.144 -76.191 1.00 21.16 83 LYS D CA 1
ATOM 15055 C C . LYS D 1 103 ? -9.600 29.889 -75.568 1.00 21.93 83 LYS D C 1
ATOM 15056 O O . LYS D 1 103 ? -9.434 29.008 -74.725 1.00 22.46 83 LYS D O 1
ATOM 15062 N N . MET D 1 104 ? -8.620 30.662 -76.004 1.00 23.73 84 MET D N 1
ATOM 15063 C CA . MET D 1 104 ? -7.266 30.540 -75.496 1.00 27.09 84 MET D CA 1
ATOM 15064 C C . MET D 1 104 ? -7.040 31.731 -74.562 1.00 28.36 84 MET D C 1
ATOM 15065 O O . MET D 1 104 ? -7.478 32.842 -74.861 1.00 28.07 84 MET D O 1
ATOM 15070 N N . LEU D 1 105 ? -6.387 31.500 -73.426 1.00 30.86 85 LEU D N 1
ATOM 15071 C CA . LEU D 1 105 ? -6.095 32.580 -72.478 1.00 32.29 85 LEU D CA 1
ATOM 15072 C C . LEU D 1 105 ? -4.624 32.959 -72.609 1.00 35.48 85 LEU D C 1
ATOM 15073 O O . LEU D 1 105 ? -3.799 32.112 -72.953 1.00 35.43 85 LEU D O 1
ATOM 15078 N N . ASN D 1 106 ? -4.300 34.224 -72.330 1.00 41.74 86 ASN D N 1
ATOM 15079 C CA . ASN D 1 106 ? -2.927 34.727 -72.436 1.00 44.68 86 ASN D CA 1
ATOM 15080 C C . ASN D 1 106 ? -2.465 34.645 -73.887 1.00 48.35 86 ASN D C 1
ATOM 15081 O O . ASN D 1 106 ? -1.344 34.212 -74.173 1.00 47.91 86 ASN D O 1
ATOM 15086 N N . THR D 1 107 ? -3.333 35.077 -74.796 1.00 50.61 87 THR D N 1
ATOM 15087 C CA . THR D 1 107 ? -3.050 35.015 -76.225 1.00 55.21 87 THR D CA 1
ATOM 15088 C C . THR D 1 107 ? -2.166 36.122 -76.802 1.00 57.36 87 THR D C 1
ATOM 15089 O O . THR D 1 107 ? -1.902 36.145 -78.011 1.00 55.97 87 THR D O 1
ATOM 15093 N N . ARG D 1 108 ? -1.700 37.028 -75.950 1.00 59.19 88 ARG D N 1
ATOM 15094 C CA . ARG D 1 108 ? -0.850 38.117 -76.420 1.00 64.21 88 ARG D CA 1
ATOM 15095 C C . ARG D 1 108 ? 0.586 37.968 -75.924 1.00 65.52 88 ARG D C 1
ATOM 15096 O O . ARG D 1 108 ? 1.301 38.965 -75.800 1.00 68.37 88 ARG D O 1
ATOM 15104 N N . LYS D 1 109 ? 1.019 36.742 -75.643 1.00 64.16 89 LYS D N 1
ATOM 15105 C CA . LYS D 1 109 ? 2.373 36.542 -75.132 1.00 63.62 89 LYS D CA 1
ATOM 15106 C C . LYS D 1 109 ? 3.099 35.294 -75.632 1.00 61.11 89 LYS D C 1
ATOM 15107 O O . LYS D 1 109 ? 4.005 34.793 -74.957 1.00 61.66 89 LYS D O 1
ATOM 15113 N N . GLY D 1 110 ? 2.721 34.801 -76.807 1.00 56.59 90 GLY D N 1
ATOM 15114 C CA . GLY D 1 110 ? 3.360 33.606 -77.331 1.00 52.03 90 GLY D CA 1
ATOM 15115 C C . GLY D 1 110 ? 2.602 32.356 -76.919 1.00 49.91 90 GLY D C 1
ATOM 15116 O O . GLY D 1 110 ? 2.140 32.240 -75.780 1.00 49.51 90 GLY D O 1
ATOM 15117 N N . LYS D 1 111 ? 2.489 31.412 -77.847 1.00 46.09 91 LYS D N 1
ATOM 15118 C CA . LYS D 1 111 ? 1.761 30.168 -77.618 1.00 42.57 91 LYS D CA 1
ATOM 15119 C C . LYS D 1 111 ? 2.207 29.330 -76.416 1.00 41.57 91 LYS D C 1
ATOM 15120 O O . LYS D 1 111 ? 1.430 28.535 -75.889 1.00 41.63 91 LYS D O 1
ATOM 15126 N N . ALA D 1 112 ? 3.446 29.511 -75.975 1.00 38.77 92 ALA D N 1
ATOM 15127 C CA . ALA D 1 112 ? 3.964 28.739 -74.851 1.00 37.84 92 ALA D CA 1
ATOM 15128 C C . ALA D 1 112 ? 3.321 29.052 -73.500 1.00 36.77 92 ALA D C 1
ATOM 15129 O O . ALA D 1 112 ? 3.289 28.190 -72.621 1.00 39.01 92 ALA D O 1
ATOM 15131 N N . VAL D 1 113 ? 2.821 30.272 -73.322 1.00 33.49 93 VAL D N 1
ATOM 15132 C CA . VAL D 1 113 ? 2.198 30.647 -72.052 1.00 31.50 93 VAL D CA 1
ATOM 15133 C C . VAL D 1 113 ? 0.674 30.612 -72.107 1.00 30.15 93 VAL D C 1
ATOM 15134 O O . VAL D 1 113 ? 0.009 31.047 -71.171 1.00 28.93 93 VAL D O 1
ATOM 15138 N N . GLN D 1 114 ? 0.129 30.091 -73.200 1.00 27.87 94 GLN D N 1
ATOM 15139 C CA . GLN D 1 114 ? -1.317 30.007 -73.372 1.00 27.53 94 GLN D CA 1
ATOM 15140 C C . GLN D 1 114 ? -1.938 28.791 -72.693 1.00 25.68 94 GLN D C 1
ATOM 15141 O O . GLN D 1 114 ? -1.277 27.777 -72.496 1.00 27.67 94 GLN D O 1
ATOM 15147 N N . SER D 1 115 ? -3.208 28.907 -72.316 1.00 24.42 95 SER D N 1
ATOM 15148 C CA . SER D 1 115 ? -3.920 27.803 -71.682 1.00 23.48 95 SER D CA 1
ATOM 15149 C C . SER D 1 115 ? -5.382 27.874 -72.104 1.00 22.30 95 SER D C 1
ATOM 15150 O O . SER D 1 115 ? -6.019 28.913 -71.965 1.00 21.74 95 SER D O 1
ATOM 15153 N N . PRO D 1 116 ? -5.934 26.759 -72.614 1.00 19.03 96 PRO D N 1
ATOM 15154 C CA . PRO D 1 116 ? -7.325 26.687 -73.072 1.00 16.97 96 PRO D CA 1
ATOM 15155 C C . PRO D 1 116 ? -8.390 26.746 -71.979 1.00 15.43 96 PRO D C 1
ATOM 15156 O O . PRO D 1 116 ? -8.181 26.278 -70.866 1.00 15.13 96 PRO D O 1
ATOM 15160 N N . ARG D 1 117 ? -9.532 27.337 -72.311 1.00 15.22 97 ARG D N 1
ATOM 15161 C CA . ARG D 1 117 ? -10.651 27.431 -71.387 1.00 13.50 97 ARG D CA 1
ATOM 15162 C C . ARG D 1 117 ? -11.940 27.304 -72.173 1.00 14.54 97 ARG D C 1
ATOM 15163 O O . ARG D 1 117 ? -12.062 27.829 -73.282 1.00 14.73 97 ARG D O 1
ATOM 15171 N N . ALA D 1 118 ? -12.908 26.612 -71.590 1.00 15.62 98 ALA D N 1
ATOM 15172 C CA . ALA D 1 118 ? -14.183 26.402 -72.248 1.00 15.86 98 ALA D CA 1
ATOM 15173 C C . ALA D 1 118 ? -15.349 26.512 -71.292 1.00 16.61 98 ALA D C 1
ATOM 15174 O O . ALA D 1 118 ? -15.214 26.254 -70.099 1.00 18.51 98 ALA D O 1
ATOM 15176 N N . GLN D 1 119 ? -16.491 26.928 -71.823 1.00 14.48 99 GLN D N 1
ATOM 15177 C CA . GLN D 1 119 ? -17.706 26.994 -71.037 1.00 15.10 99 GLN D CA 1
ATOM 15178 C C . GLN D 1 119 ? -18.387 25.658 -71.342 1.00 17.39 99 GLN D C 1
ATOM 15179 O O . GLN D 1 119 ? -18.436 25.227 -72.498 1.00 18.59 99 GLN D O 1
ATOM 15185 N N . ALA D 1 120 ? -18.886 24.984 -70.317 1.00 16.65 100 ALA D N 1
ATOM 15186 C CA . ALA D 1 120 ? -19.547 23.710 -70.532 1.00 17.62 100 ALA D CA 1
ATOM 15187 C C . ALA D 1 120 ? -21.048 23.791 -70.356 1.00 17.17 100 ALA D C 1
ATOM 15188 O O . ALA D 1 120 ? -21.555 24.647 -69.640 1.00 19.46 100 ALA D O 1
ATOM 15190 N N . ASP D 1 121 ? -21.761 22.911 -71.042 1.00 17.81 101 ASP D N 1
ATOM 15191 C CA . ASP D 1 121 ? -23.201 22.816 -70.877 1.00 18.01 101 ASP D CA 1
ATOM 15192 C C . ASP D 1 121 ? -23.240 21.785 -69.734 1.00 19.39 101 ASP D C 1
ATOM 15193 O O . ASP D 1 121 ? -23.101 20.579 -69.971 1.00 19.32 101 ASP D O 1
ATOM 15198 N N . LYS D 1 122 ? -23.372 22.271 -68.499 1.00 18.93 102 LYS D N 1
ATOM 15199 C CA . LYS D 1 122 ? -23.381 21.417 -67.305 1.00 18.64 102 LYS D CA 1
ATOM 15200 C C . LYS D 1 122 ? -24.182 20.141 -67.455 1.00 17.59 102 LYS D C 1
ATOM 15201 O O . LYS D 1 122 ? -23.708 19.066 -67.112 1.00 18.67 102 LYS D O 1
ATOM 15207 N N . LYS D 1 123 ? -25.404 20.278 -67.955 1.00 16.88 103 LYS D N 1
ATOM 15208 C CA . LYS D 1 123 ? -26.318 19.162 -68.144 1.00 17.25 103 LYS D CA 1
ATOM 15209 C C . LYS D 1 123 ? -25.723 18.092 -69.063 1.00 19.52 103 LYS D C 1
ATOM 15210 O O . LYS D 1 123 ? -25.625 16.923 -68.685 1.00 21.53 103 LYS D O 1
ATOM 15216 N N . ARG D 1 124 ? -25.311 18.493 -70.262 1.00 20.74 104 ARG D N 1
ATOM 15217 C CA . ARG D 1 124 ? -24.730 17.554 -71.218 1.00 22.15 104 ARG D CA 1
ATOM 15218 C C . ARG D 1 124 ? -23.420 16.946 -70.727 1.00 23.05 104 ARG D C 1
ATOM 15219 O O . ARG D 1 124 ? -23.120 15.787 -71.029 1.00 21.42 104 ARG D O 1
ATOM 15227 N N . TYR D 1 125 ? -22.652 17.719 -69.959 1.00 18.67 105 TYR D N 1
ATOM 15228 C CA . TYR D 1 125 ? -21.393 17.234 -69.407 1.00 15.23 105 TYR D CA 1
ATOM 15229 C C . TYR D 1 125 ? -21.650 16.089 -68.411 1.00 15.56 105 TYR D C 1
ATOM 15230 O O . TYR D 1 125 ? -20.978 15.055 -68.449 1.00 12.99 105 TYR D O 1
ATOM 15239 N N . ARG D 1 126 ? -22.617 16.282 -67.515 1.00 17.01 106 ARG D N 1
ATOM 15240 C CA . ARG D 1 126 ? -22.966 15.265 -66.525 1.00 18.27 106 ARG D CA 1
ATOM 15241 C C . ARG D 1 126 ? -23.406 13.979 -67.233 1.00 19.63 106 ARG D C 1
ATOM 15242 O O . ARG D 1 126 ? -22.872 12.902 -66.972 1.00 19.18 106 ARG D O 1
ATOM 15250 N N . GLU D 1 127 ? -24.378 14.103 -68.132 1.00 20.24 107 GLU D N 1
ATOM 15251 C CA . GLU D 1 127 ? -24.892 12.954 -68.885 1.00 23.13 107 GLU D CA 1
ATOM 15252 C C . GLU D 1 127 ? -23.786 12.209 -69.613 1.00 19.56 107 GLU D C 1
ATOM 15253 O O . GLU D 1 127 ? -23.763 10.985 -69.645 1.00 20.17 107 GLU D O 1
ATOM 15259 N N . TYR D 1 128 ? -22.889 12.966 -70.230 1.00 19.16 108 TYR D N 1
ATOM 15260 C CA . TYR D 1 128 ? -21.794 12.378 -70.968 1.00 16.88 108 TYR D CA 1
ATOM 15261 C C . TYR D 1 128 ? -20.957 11.472 -70.063 1.00 18.59 108 TYR D C 1
ATOM 15262 O O . TYR D 1 128 ? -20.654 10.326 -70.419 1.00 16.09 108 TYR D O 1
ATOM 15271 N N . MET D 1 129 ? -20.582 11.993 -68.897 1.00 17.04 109 MET D N 1
ATOM 15272 C CA . MET D 1 129 ? -19.783 11.228 -67.942 1.00 17.44 109 MET D CA 1
ATOM 15273 C C . MET D 1 129 ? -20.532 10.028 -67.359 1.00 17.48 109 MET D C 1
ATOM 15274 O O . MET D 1 129 ? -19.926 9.008 -67.035 1.00 18.02 109 MET D O 1
ATOM 15279 N N . LYS D 1 130 ? -21.846 10.152 -67.213 1.00 16.53 110 LYS D N 1
ATOM 15280 C CA . LYS D 1 130 ? -22.644 9.053 -66.682 1.00 18.08 110 LYS D CA 1
ATOM 15281 C C . LYS D 1 130 ? -22.709 7.927 -67.720 1.00 18.12 110 LYS D C 1
ATOM 15282 O O . LYS D 1 130 ? -22.587 6.748 -67.390 1.00 14.27 110 LYS D O 1
ATOM 15288 N N . LYS D 1 131 ? -22.889 8.302 -68.981 1.00 15.79 111 LYS D N 1
ATOM 15289 C CA . LYS D 1 131 ? -22.962 7.320 -70.047 1.00 18.12 111 LYS D CA 1
ATOM 15290 C C . LYS D 1 131 ? -21.641 6.560 -70.203 1.00 18.68 111 LYS D C 1
ATOM 15291 O O . LYS D 1 131 ? -21.634 5.328 -70.268 1.00 18.11 111 LYS D O 1
ATOM 15297 N N . VAL D 1 132 ? -20.527 7.286 -70.261 1.00 17.67 112 VAL D N 1
ATOM 15298 C CA . VAL D 1 132 ? -19.227 6.640 -70.409 1.00 17.80 112 VAL D CA 1
ATOM 15299 C C . VAL D 1 132 ? -18.981 5.699 -69.232 1.00 17.74 112 VAL D C 1
ATOM 15300 O O . VAL D 1 132 ? -18.551 4.562 -69.420 1.00 17.43 112 VAL D O 1
ATOM 15304 N N . CYS D 1 133 ? -19.271 6.158 -68.019 1.00 16.69 113 CYS D N 1
ATOM 15305 C CA . CYS D 1 133 ? -19.072 5.320 -66.842 1.00 18.11 113 CYS D CA 1
ATOM 15306 C C . CYS D 1 133 ? -19.942 4.063 -66.809 1.00 17.60 113 CYS D C 1
ATOM 15307 O O . CYS D 1 133 ? -19.433 2.973 -66.579 1.00 21.12 113 CYS D O 1
ATOM 15310 N N . GLU D 1 134 ? -21.244 4.214 -67.036 1.00 17.79 114 GLU D N 1
ATOM 15311 C CA . GLU D 1 134 ? -22.172 3.080 -67.027 1.00 22.72 114 GLU D CA 1
ATOM 15312 C C . GLU D 1 134 ? -21.813 1.985 -68.027 1.00 20.58 114 GLU D C 1
ATOM 15313 O O . GLU D 1 134 ? -21.925 0.804 -67.724 1.00 20.64 114 GLU D O 1
ATOM 15319 N N . ASN D 1 135 ? -21.402 2.384 -69.223 1.00 19.96 115 ASN D N 1
ATOM 15320 C CA . ASN D 1 135 ? -21.072 1.427 -70.270 1.00 20.87 115 ASN D CA 1
ATOM 15321 C C . ASN D 1 135 ? -19.616 0.948 -70.297 1.00 21.40 115 ASN D C 1
ATOM 15322 O O . ASN D 1 135 ? -19.226 0.161 -71.165 1.00 21.70 115 ASN D O 1
ATOM 15327 N N . GLN D 1 136 ? -18.824 1.408 -69.332 1.00 20.74 116 GLN D N 1
ATOM 15328 C CA . GLN D 1 136 ? -17.421 1.014 -69.238 1.00 22.19 116 GLN D CA 1
ATOM 15329 C C . GLN D 1 136 ? -17.274 -0.422 -68.719 1.00 21.17 116 GLN D C 1
ATOM 15330 O O . GLN D 1 136 ? -17.711 -0.760 -67.619 1.00 21.30 116 GLN D O 1
ATOM 15336 N N . GLU D 1 137 ? -16.653 -1.261 -69.530 1.00 21.53 117 GLU D N 1
ATOM 15337 C CA . GLU D 1 137 ? -16.415 -2.651 -69.178 1.00 21.45 117 GLU D CA 1
ATOM 15338 C C . GLU D 1 137 ? -15.573 -2.762 -67.891 1.00 20.03 117 GLU D C 1
ATOM 15339 O O . GLU D 1 137 ? -14.601 -2.019 -67.698 1.00 15.51 117 GLU D O 1
ATOM 15345 N N . ASN D 1 138 ? -15.962 -3.687 -67.014 1.00 19.28 118 ASN D N 1
ATOM 15346 C CA . ASN D 1 138 ? -15.272 -3.921 -65.743 1.00 19.52 118 ASN D CA 1
ATOM 15347 C C . ASN D 1 138 ? -15.572 -2.876 -64.677 1.00 19.48 118 ASN D C 1
ATOM 15348 O O . ASN D 1 138 ? -14.974 -2.907 -63.601 1.00 20.24 118 ASN D O 1
ATOM 15353 N N . LEU D 1 139 ? -16.477 -1.946 -64.972 1.00 18.12 119 LEU D N 1
ATOM 15354 C CA . LEU D 1 139 ? -16.829 -0.905 -64.010 1.00 18.43 119 LEU D CA 1
ATOM 15355 C C . LEU D 1 139 ? -18.291 -1.025 -63.570 1.00 17.16 119 LEU D C 1
ATOM 15356 O O . LEU D 1 139 ? -19.201 -1.086 -64.392 1.00 16.27 119 LEU D O 1
ATOM 15361 N N . TYR D 1 140 ? -18.506 -1.060 -62.265 1.00 14.22 120 TYR D N 1
ATOM 15362 C CA . TYR D 1 140 ? -19.850 -1.167 -61.735 1.00 17.63 120 TYR D CA 1
ATOM 15363 C C . TYR D 1 140 ? -20.150 0.018 -60.825 1.00 20.94 120 TYR D C 1
ATOM 15364 O O . TYR D 1 140 ? -19.327 0.391 -59.986 1.00 24.42 120 TYR D O 1
ATOM 15373 N N . ILE D 1 141 ? -21.325 0.610 -60.994 1.00 19.75 121 ILE D N 1
ATOM 15374 C CA . ILE D 1 141 ? -21.734 1.731 -60.161 1.00 19.37 121 ILE D CA 1
ATOM 15375 C C . ILE D 1 141 ? -22.578 1.203 -59.008 1.00 20.66 121 ILE D C 1
ATOM 15376 O O . ILE D 1 141 ? -23.494 0.401 -59.212 1.00 21.35 121 ILE D O 1
ATOM 15381 N N . LYS D 1 142 ? -22.263 1.659 -57.801 1.00 20.58 122 LYS D N 1
ATOM 15382 C CA . LYS D 1 142 ? -22.980 1.254 -56.599 1.00 18.75 122 LYS D CA 1
ATOM 15383 C C . LYS D 1 142 ? -23.474 2.479 -55.827 1.00 18.54 122 LYS D C 1
ATOM 15384 O O . LYS D 1 142 ? -22.675 3.244 -55.287 1.00 19.99 122 LYS D O 1
ATOM 15390 N N . GLN D 1 143 ? -24.785 2.679 -55.789 1.00 18.05 123 GLN D N 1
ATOM 15391 C CA . GLN D 1 143 ? -25.341 3.804 -55.050 1.00 18.81 123 GLN D CA 1
ATOM 15392 C C . GLN D 1 143 ? -25.492 3.334 -53.609 1.00 17.96 123 GLN D C 1
ATOM 15393 O O . GLN D 1 143 ? -26.406 2.579 -53.281 1.00 15.81 123 GLN D O 1
ATOM 15399 N N . GLU D 1 144 ? -24.589 3.788 -52.751 1.00 17.61 124 GLU D N 1
ATOM 15400 C CA . GLU D 1 144 ? -24.595 3.360 -51.361 1.00 20.22 124 GLU D CA 1
ATOM 15401 C C . GLU D 1 144 ? -23.532 4.191 -50.665 1.00 16.69 124 GLU D C 1
ATOM 15402 O O . GLU D 1 144 ? -22.546 4.563 -51.294 1.00 18.77 124 GLU D O 1
ATOM 15408 N N . GLU D 1 145 ? -23.723 4.500 -49.385 1.00 19.29 125 GLU D N 1
ATOM 15409 C CA . GLU D 1 145 ? -22.729 5.297 -48.659 1.00 20.50 125 GLU D CA 1
ATOM 15410 C C . GLU D 1 145 ? -21.690 4.449 -47.919 1.00 21.33 125 GLU D C 1
ATOM 15411 O O . GLU D 1 145 ? -22.021 3.689 -47.001 1.00 20.30 125 GLU D O 1
ATOM 15417 N N . VAL D 1 146 ? -20.432 4.590 -48.322 1.00 21.10 126 VAL D N 1
ATOM 15418 C CA . VAL D 1 146 ? -19.345 3.865 -47.679 1.00 19.12 126 VAL D CA 1
ATOM 15419 C C . VAL D 1 146 ? -19.054 4.551 -46.342 1.00 18.74 126 VAL D C 1
ATOM 15420 O O . VAL D 1 146 ? -18.751 5.741 -46.291 1.00 15.40 126 VAL D O 1
ATOM 15424 N N . VAL D 1 147 ? -19.164 3.788 -45.260 1.00 19.08 127 VAL D N 1
ATOM 15425 C CA . VAL D 1 147 ? -18.953 4.319 -43.927 1.00 18.87 127 VAL D CA 1
ATOM 15426 C C . VAL D 1 147 ? -17.707 3.787 -43.243 1.00 20.15 127 VAL D C 1
ATOM 15427 O O . VAL D 1 147 ? -17.387 4.197 -42.131 1.00 19.03 127 VAL D O 1
ATOM 15431 N N . ASP D 1 148 ? -17.000 2.876 -43.896 1.00 21.46 128 ASP D N 1
ATOM 15432 C CA . ASP D 1 148 ? -15.802 2.322 -43.289 1.00 23.45 128 ASP D CA 1
ATOM 15433 C C . ASP D 1 148 ? -14.952 1.536 -44.277 1.00 22.47 128 ASP D C 1
ATOM 15434 O O . ASP D 1 148 ? -15.453 1.020 -45.277 1.00 23.35 128 ASP D O 1
ATOM 15439 N N . ILE D 1 149 ? -13.656 1.465 -43.992 1.00 21.70 129 ILE D N 1
ATOM 15440 C CA . ILE D 1 149 ? -12.712 0.742 -44.830 1.00 22.04 129 ILE D CA 1
ATOM 15441 C C . ILE D 1 149 ? -12.108 -0.382 -43.991 1.00 24.34 129 ILE D C 1
ATOM 15442 O O . ILE D 1 149 ? -11.582 -0.146 -42.904 1.00 26.90 129 ILE D O 1
ATOM 15447 N N . ILE D 1 150 ? -12.205 -1.611 -44.484 1.00 26.15 130 ILE D N 1
ATOM 15448 C CA . ILE D 1 150 ? -11.666 -2.741 -43.745 1.00 26.65 130 ILE D CA 1
ATOM 15449 C C . ILE D 1 150 ? -10.189 -2.951 -44.067 1.00 27.78 130 ILE D C 1
ATOM 15450 O O . ILE D 1 150 ? -9.788 -3.102 -45.228 1.00 25.08 130 ILE D O 1
ATOM 15455 N N . VAL D 1 151 ? -9.385 -2.940 -43.009 1.00 29.18 131 VAL D N 1
ATOM 15456 C CA . VAL D 1 151 ? -7.945 -3.095 -43.126 1.00 30.77 131 VAL D CA 1
ATOM 15457 C C . VAL D 1 151 ? -7.394 -4.275 -42.319 1.00 30.54 131 VAL D C 1
ATOM 15458 O O . VAL D 1 151 ? -7.774 -4.497 -41.172 1.00 26.08 131 VAL D O 1
ATOM 15462 N N . LYS D 1 152 ? -6.492 -5.028 -42.940 1.00 34.29 132 LYS D N 1
ATOM 15463 C CA . LYS D 1 152 ? -5.860 -6.178 -42.298 1.00 35.51 132 LYS D CA 1
ATOM 15464 C C . LYS D 1 152 ? -4.347 -6.017 -42.418 1.00 35.53 132 LYS D C 1
ATOM 15465 O O . LYS D 1 152 ? -3.787 -6.144 -43.511 1.00 33.69 132 LYS D O 1
ATOM 15471 N N . ASN D 1 153 ? -3.700 -5.735 -41.288 1.00 36.76 133 ASN D N 1
ATOM 15472 C CA . ASN D 1 153 ? -2.251 -5.534 -41.234 1.00 38.28 133 ASN D CA 1
ATOM 15473 C C . ASN D 1 153 ? -1.805 -4.378 -42.123 1.00 36.67 133 ASN D C 1
ATOM 15474 O O . ASN D 1 153 ? -0.865 -4.516 -42.905 1.00 37.25 133 ASN D O 1
ATOM 15479 N N . ASN D 1 154 ? -2.489 -3.245 -42.000 1.00 35.42 134 ASN D N 1
ATOM 15480 C CA . ASN D 1 154 ? -2.165 -2.058 -42.784 1.00 34.94 134 ASN D CA 1
ATOM 15481 C C . ASN D 1 154 ? -2.369 -2.290 -44.273 1.00 31.67 134 ASN D C 1
ATOM 15482 O O . ASN D 1 154 ? -1.725 -1.650 -45.101 1.00 32.05 134 ASN D O 1
ATOM 15487 N N . GLN D 1 155 ? -3.252 -3.222 -44.607 1.00 28.09 135 GLN D N 1
ATOM 15488 C CA . GLN D 1 155 ? -3.553 -3.513 -46.000 1.00 26.25 135 GLN D CA 1
ATOM 15489 C C . GLN D 1 155 ? -5.059 -3.462 -46.202 1.00 25.63 135 GLN D C 1
ATOM 15490 O O . GLN D 1 155 ? -5.820 -4.062 -45.436 1.00 22.45 135 GLN D O 1
ATOM 15496 N N . VAL D 1 156 ? -5.481 -2.726 -47.224 1.00 23.39 136 VAL D N 1
ATOM 15497 C CA . VAL D 1 156 ? -6.894 -2.602 -47.539 1.00 22.75 136 VAL D CA 1
ATOM 15498 C C . VAL D 1 156 ? -7.391 -3.946 -48.037 1.00 23.52 136 VAL D C 1
ATOM 15499 O O . VAL D 1 156 ? -6.757 -4.575 -48.877 1.00 22.84 136 VAL D O 1
ATOM 15503 N N . VAL D 1 157 ? -8.531 -4.387 -47.522 1.00 24.66 137 VAL D N 1
ATOM 15504 C CA . VAL D 1 157 ? -9.077 -5.661 -47.947 1.00 25.26 137 VAL D CA 1
ATOM 15505 C C . VAL D 1 157 ? -10.586 -5.621 -48.186 1.00 24.21 137 VAL D C 1
ATOM 15506 O O . VAL D 1 157 ? -11.142 -6.536 -48.783 1.00 23.69 137 VAL D O 1
ATOM 15510 N N . GLY D 1 158 ? -11.243 -4.557 -47.728 1.00 26.58 138 GLY D N 1
ATOM 15511 C CA . GLY D 1 158 ? -12.680 -4.445 -47.915 1.00 27.26 138 GLY D CA 1
ATOM 15512 C C . GLY D 1 158 ? -13.292 -3.078 -47.637 1.00 29.09 138 GLY D C 1
ATOM 15513 O O . GLY D 1 158 ? -12.602 -2.115 -47.304 1.00 29.72 138 GLY D O 1
ATOM 15514 N N . VAL D 1 159 ? -14.610 -3.003 -47.775 1.00 29.31 139 VAL D N 1
ATOM 15515 C CA . VAL D 1 159 ? -15.349 -1.769 -47.544 1.00 28.77 139 VAL D CA 1
ATOM 15516 C C . VAL D 1 159 ? -16.736 -2.082 -46.972 1.00 28.06 139 VAL D C 1
ATOM 15517 O O . VAL D 1 159 ? -17.341 -3.095 -47.326 1.00 26.71 139 VAL D O 1
ATOM 15521 N N . ARG D 1 160 ? -17.226 -1.214 -46.086 1.00 27.61 140 ARG D N 1
ATOM 15522 C CA . ARG D 1 160 ? -18.548 -1.374 -45.476 1.00 28.13 140 ARG D CA 1
ATOM 15523 C C . ARG D 1 160 ? -19.414 -0.147 -45.745 1.00 26.88 140 ARG D C 1
ATOM 15524 O O . ARG D 1 160 ? -18.921 0.977 -45.758 1.00 27.00 140 ARG D O 1
ATOM 15532 N N . THR D 1 161 ? -20.707 -0.374 -45.951 1.00 23.33 141 THR D N 1
ATOM 15533 C CA . THR D 1 161 ? -21.649 0.706 -46.220 1.00 20.92 141 THR D CA 1
ATOM 15534 C C . THR D 1 161 ? -22.604 0.866 -45.040 1.00 20.49 141 THR D C 1
ATOM 15535 O O . THR D 1 161 ? -22.615 0.052 -44.123 1.00 18.74 141 THR D O 1
ATOM 15539 N N . ASN D 1 162 ? -23.423 1.908 -45.075 1.00 20.59 142 ASN D N 1
ATOM 15540 C CA . ASN D 1 162 ? -24.365 2.145 -43.990 1.00 18.99 142 ASN D CA 1
ATOM 15541 C C . ASN D 1 162 ? -25.573 1.218 -44.057 1.00 19.26 142 ASN D C 1
ATOM 15542 O O . ASN D 1 162 ? -26.550 1.411 -43.333 1.00 22.04 142 ASN D O 1
ATOM 15547 N N . LEU D 1 163 ? -25.516 0.220 -44.933 1.00 16.75 143 LEU D N 1
ATOM 15548 C CA . LEU D 1 163 ? -26.603 -0.739 -45.032 1.00 16.67 143 LEU D CA 1
ATOM 15549 C C . LEU D 1 163 ? -26.156 -2.046 -44.362 1.00 21.10 143 LEU D C 1
ATOM 15550 O O . LEU D 1 163 ? -26.781 -3.098 -44.526 1.00 24.83 143 LEU D O 1
ATOM 15555 N N . GLY D 1 164 ? -25.064 -1.955 -43.603 1.00 18.96 144 GLY D N 1
ATOM 15556 C CA . GLY D 1 164 ? -24.539 -3.096 -42.874 1.00 21.70 144 GLY D CA 1
ATOM 15557 C C . GLY D 1 164 ? -23.930 -4.185 -43.727 1.00 24.10 144 GLY D C 1
ATOM 15558 O O . GLY D 1 164 ? -23.889 -5.348 -43.331 1.00 24.64 144 GLY D O 1
ATOM 15559 N N . VAL D 1 165 ? -23.442 -3.812 -44.900 1.00 24.45 145 VAL D N 1
ATOM 15560 C CA . VAL D 1 165 ? -22.850 -4.779 -45.804 1.00 22.58 145 VAL D CA 1
ATOM 15561 C C . VAL D 1 165 ? -21.365 -4.513 -46.010 1.00 25.35 145 VAL D C 1
ATOM 15562 O O . VAL D 1 165 ? -20.874 -3.421 -45.715 1.00 26.59 145 VAL D O 1
ATOM 15566 N N . GLU D 1 166 ? -20.650 -5.519 -46.506 1.00 25.59 146 GLU D N 1
ATOM 15567 C CA . GLU D 1 166 ? -19.219 -5.397 -46.746 1.00 24.16 146 GLU D CA 1
ATOM 15568 C C . GLU D 1 166 ? -18.860 -5.920 -48.132 1.00 24.00 146 GLU D C 1
ATOM 15569 O O . GLU D 1 166 ? -19.381 -6.941 -48.566 1.00 26.48 146 GLU D O 1
ATOM 15575 N N . TYR D 1 167 ? -17.980 -5.217 -48.832 1.00 21.60 147 TYR D N 1
ATOM 15576 C CA . TYR D 1 167 ? -17.553 -5.670 -50.149 1.00 19.97 147 TYR D CA 1
ATOM 15577 C C . TYR D 1 167 ? -16.039 -5.869 -50.120 1.00 22.19 147 TYR D C 1
ATOM 15578 O O . TYR D 1 167 ? -15.316 -5.038 -49.577 1.00 23.49 147 TYR D O 1
ATOM 15587 N N . LYS D 1 168 ? -15.564 -6.968 -50.696 1.00 22.93 148 LYS D N 1
ATOM 15588 C CA . LYS D 1 168 ? -14.134 -7.240 -50.741 1.00 24.06 148 LYS D CA 1
ATOM 15589 C C . LYS D 1 168 ? -13.465 -6.457 -51.863 1.00 24.69 148 LYS D C 1
ATOM 15590 O O . LYS D 1 168 ? -13.994 -6.361 -52.975 1.00 25.53 148 LYS D O 1
ATOM 15596 N N . THR D 1 169 ? -12.293 -5.907 -51.569 1.00 23.28 149 THR D N 1
ATOM 15597 C CA . THR D 1 169 ? -11.529 -5.149 -52.553 1.00 23.53 149 THR D CA 1
ATOM 15598 C C . THR D 1 169 ? -10.042 -5.202 -52.183 1.00 23.46 149 THR D C 1
ATOM 15599 O O . THR D 1 169 ? -9.697 -5.493 -51.036 1.00 20.89 149 THR D O 1
ATOM 15603 N N . LYS D 1 170 ? -9.168 -4.934 -53.151 1.00 22.90 150 LYS D N 1
ATOM 15604 C CA . LYS D 1 170 ? -7.730 -4.954 -52.895 1.00 24.67 150 LYS D CA 1
ATOM 15605 C C . LYS D 1 170 ? -7.189 -3.547 -52.656 1.00 25.27 150 LYS D C 1
ATOM 15606 O O . LYS D 1 170 ? -6.172 -3.367 -51.988 1.00 25.89 150 LYS D O 1
ATOM 15612 N N . ALA D 1 171 ? -7.876 -2.552 -53.207 1.00 23.95 151 ALA D N 1
ATOM 15613 C CA . ALA D 1 171 ? -7.459 -1.165 -53.057 1.00 22.90 151 ALA D CA 1
ATOM 15614 C C . ALA D 1 171 ? -8.677 -0.262 -53.037 1.00 23.40 151 ALA D C 1
ATOM 15615 O O . ALA D 1 171 ? -9.725 -0.599 -53.594 1.00 26.08 151 ALA D O 1
ATOM 15617 N N . VAL D 1 172 ? -8.528 0.891 -52.399 1.00 20.45 152 VAL D N 1
ATOM 15618 C CA . VAL D 1 172 ? -9.610 1.855 -52.285 1.00 21.22 152 VAL D CA 1
ATOM 15619 C C . VAL D 1 172 ? -9.123 3.259 -52.618 1.00 21.11 152 VAL D C 1
ATOM 15620 O O . VAL D 1 172 ? -8.044 3.657 -52.186 1.00 20.88 152 VAL D O 1
ATOM 15624 N N . VAL D 1 173 ? -9.918 3.998 -53.391 1.00 19.29 153 VAL D N 1
ATOM 15625 C CA . VAL D 1 173 ? -9.587 5.374 -53.753 1.00 13.36 153 VAL D CA 1
ATOM 15626 C C . VAL D 1 173 ? -10.707 6.253 -53.205 1.00 15.44 153 VAL D C 1
ATOM 15627 O O . VAL D 1 173 ? -11.851 6.162 -53.653 1.00 14.59 153 VAL D O 1
ATOM 15631 N N . VAL D 1 174 ? -10.377 7.091 -52.224 1.00 15.45 154 VAL D N 1
ATOM 15632 C CA . VAL D 1 174 ? -11.363 7.964 -51.603 1.00 13.80 154 VAL D CA 1
ATOM 15633 C C . VAL D 1 174 ? -11.397 9.339 -52.279 1.00 15.74 154 VAL D C 1
ATOM 15634 O O . VAL D 1 174 ? -10.373 10.009 -52.383 1.00 16.14 154 VAL D O 1
ATOM 15638 N N . THR D 1 175 ? -12.583 9.740 -52.741 1.00 14.14 155 THR D N 1
ATOM 15639 C CA . THR D 1 175 ? -12.787 11.025 -53.410 1.00 14.10 155 THR D CA 1
ATOM 15640 C C . THR D 1 175 ? -14.128 11.606 -52.973 1.00 13.99 155 THR D C 1
ATOM 15641 O O . THR D 1 175 ? -14.950 11.976 -53.803 1.00 10.99 155 THR D O 1
ATOM 15645 N N . THR D 1 176 ? -14.336 11.690 -51.666 1.00 14.53 156 THR D N 1
ATOM 15646 C CA . THR D 1 176 ? -15.587 12.195 -51.120 1.00 14.61 156 THR D CA 1
ATOM 15647 C C . THR D 1 176 ? -15.880 13.666 -51.405 1.00 14.64 156 THR D C 1
ATOM 15648 O O . THR D 1 176 ? -16.945 14.161 -51.045 1.00 16.52 156 THR D O 1
ATOM 15652 N N . GLY D 1 177 ? -14.938 14.360 -52.038 1.00 13.72 157 GLY D N 1
ATOM 15653 C CA . GLY D 1 177 ? -15.134 15.761 -52.385 1.00 14.07 157 GLY D CA 1
ATOM 15654 C C . GLY D 1 177 ? -15.523 16.717 -51.270 1.00 16.26 157 GLY D C 1
ATOM 15655 O O . GLY D 1 177 ? -14.820 16.838 -50.274 1.00 17.96 157 GLY D O 1
ATOM 15656 N N . THR D 1 178 ? -16.642 17.413 -51.439 1.00 13.63 158 THR D N 1
ATOM 15657 C CA . THR D 1 178 ? -17.099 18.365 -50.432 1.00 15.24 158 THR D CA 1
ATOM 15658 C C . THR D 1 178 ? -18.167 17.749 -49.536 1.00 15.82 158 THR D C 1
ATOM 15659 O O . THR D 1 178 ? -18.863 18.469 -48.820 1.00 11.60 158 THR D O 1
ATOM 15663 N N . PHE D 1 179 ? -18.275 16.421 -49.561 1.00 14.79 159 PHE D N 1
ATOM 15664 C CA . PHE D 1 179 ? -19.308 15.722 -48.805 1.00 14.18 159 PHE D CA 1
ATOM 15665 C C . PHE D 1 179 ? -19.071 15.256 -47.381 1.00 15.96 159 PHE D C 1
ATOM 15666 O O . PHE D 1 179 ? -19.982 15.339 -46.556 1.00 18.76 159 PHE D O 1
ATOM 15674 N N . LEU D 1 180 ? -17.881 14.738 -47.092 1.00 16.46 160 LEU D N 1
ATOM 15675 C CA . LEU D 1 180 ? -17.604 14.212 -45.758 1.00 16.27 160 LEU D CA 1
ATOM 15676 C C . LEU D 1 180 ? -17.853 15.247 -44.665 1.00 16.00 160 LEU D C 1
ATOM 15677 O O . LEU D 1 180 ? -17.113 16.222 -44.538 1.00 17.90 160 LEU D O 1
ATOM 15682 N N . ASN D 1 181 ? -18.907 15.013 -43.885 1.00 16.26 161 ASN D N 1
ATOM 15683 C CA . ASN D 1 181 ? -19.322 15.905 -42.806 1.00 15.02 161 ASN D CA 1
ATOM 15684 C C . ASN D 1 181 ? -19.529 17.329 -43.317 1.00 17.38 161 ASN D C 1
ATOM 15685 O O . ASN D 1 181 ? -19.267 18.320 -42.621 1.00 14.85 161 ASN D O 1
ATOM 15690 N N . GLY D 1 182 ? -20.032 17.418 -44.544 1.00 18.37 162 GLY D N 1
ATOM 15691 C CA . GLY D 1 182 ? -20.278 18.714 -45.150 1.00 19.87 162 GLY D CA 1
ATOM 15692 C C . GLY D 1 182 ? -21.347 19.546 -44.465 1.00 18.95 162 GLY D C 1
ATOM 15693 O O . GLY D 1 182 ? -22.397 19.040 -44.065 1.00 20.40 162 GLY D O 1
ATOM 15694 N N . VAL D 1 183 ? -21.067 20.837 -44.331 1.00 19.44 163 VAL D N 1
ATOM 15695 C CA . VAL D 1 183 ? -21.997 21.771 -43.717 1.00 17.94 163 VAL D CA 1
ATOM 15696 C C . VAL D 1 183 ? -22.147 22.962 -44.656 1.00 19.58 163 VAL D C 1
ATOM 15697 O O . VAL D 1 183 ? -21.155 23.610 -45.010 1.00 20.60 163 VAL D O 1
ATOM 15701 N N . ILE D 1 184 ? -23.383 23.233 -45.068 1.00 15.89 164 ILE D N 1
ATOM 15702 C CA . ILE D 1 184 ? -23.684 24.350 -45.956 1.00 16.33 164 ILE D CA 1
ATOM 15703 C C . ILE D 1 184 ? -23.878 25.604 -45.113 1.00 18.66 164 ILE D C 1
ATOM 15704 O O . ILE D 1 184 ? -24.604 25.580 -44.117 1.00 21.72 164 ILE D O 1
ATOM 15709 N N . TYR D 1 185 ? -23.236 26.693 -45.518 1.00 16.43 165 TYR D N 1
ATOM 15710 C CA . TYR D 1 185 ? -23.317 27.958 -44.801 1.00 16.23 165 TYR D CA 1
ATOM 15711 C C . TYR D 1 185 ? -23.982 29.062 -45.619 1.00 17.39 165 TYR D C 1
ATOM 15712 O O . TYR D 1 185 ? -23.560 29.362 -46.733 1.00 18.20 165 TYR D O 1
ATOM 15721 N N . ILE D 1 186 ? -25.023 29.665 -45.057 1.00 17.71 166 ILE D N 1
ATOM 15722 C CA . ILE D 1 186 ? -25.724 30.770 -45.700 1.00 16.53 166 ILE D CA 1
ATOM 15723 C C . ILE D 1 186 ? -26.147 31.660 -44.546 1.00 19.12 166 ILE D C 1
ATOM 15724 O O . ILE D 1 186 ? -26.968 31.261 -43.722 1.00 20.54 166 ILE D O 1
ATOM 15729 N N . GLY D 1 187 ? -25.578 32.861 -44.478 1.00 20.10 167 GLY D N 1
ATOM 15730 C CA . GLY D 1 187 ? -25.906 33.741 -43.379 1.00 21.28 167 GLY D CA 1
ATOM 15731 C C . GLY D 1 187 ? -25.565 32.978 -42.113 1.00 24.38 167 GLY D C 1
ATOM 15732 O O . GLY D 1 187 ? -24.498 32.374 -42.025 1.00 26.40 167 GLY D O 1
ATOM 15733 N N . ASP D 1 188 ? -26.464 32.979 -41.137 1.00 27.04 168 ASP D N 1
ATOM 15734 C CA . ASP D 1 188 ? -26.207 32.264 -39.893 1.00 30.59 168 ASP D CA 1
ATOM 15735 C C . ASP D 1 188 ? -26.787 30.843 -39.924 1.00 29.59 168 ASP D C 1
ATOM 15736 O O . ASP D 1 188 ? -26.702 30.102 -38.944 1.00 30.61 168 ASP D O 1
ATOM 15741 N N . LYS D 1 189 ? -27.365 30.460 -41.056 1.00 26.92 169 LYS D N 1
ATOM 15742 C CA . LYS D 1 189 ? -27.939 29.129 -41.181 1.00 26.57 169 LYS D CA 1
ATOM 15743 C C . LYS D 1 189 ? -26.861 28.130 -41.539 1.00 28.32 169 LYS D C 1
ATOM 15744 O O . LYS D 1 189 ? -25.998 28.403 -42.381 1.00 26.04 169 LYS D O 1
ATOM 15750 N N . MET D 1 190 ? -26.909 26.978 -40.882 1.00 27.41 170 MET D N 1
ATOM 15751 C CA . MET D 1 190 ? -25.976 25.897 -41.145 1.00 29.17 170 MET D CA 1
ATOM 15752 C C . MET D 1 190 ? -26.828 24.685 -41.483 1.00 29.60 170 MET D C 1
ATOM 15753 O O . MET D 1 190 ? -27.668 24.261 -40.690 1.00 30.10 170 MET D O 1
ATOM 15758 N N . ILE D 1 191 ? -26.617 24.136 -42.672 1.00 27.75 171 ILE D N 1
ATOM 15759 C CA . ILE D 1 191 ? -27.398 22.994 -43.119 1.00 24.09 171 ILE D CA 1
ATOM 15760 C C . ILE D 1 191 ? -26.526 21.818 -43.530 1.00 23.76 171 ILE D C 1
ATOM 15761 O O . ILE D 1 191 ? -25.640 21.951 -44.370 1.00 23.41 171 ILE D O 1
ATOM 15766 N N . PRO D 1 192 ? -26.765 20.649 -42.931 1.00 23.54 172 PRO D N 1
ATOM 15767 C CA . PRO D 1 192 ? -25.987 19.455 -43.261 1.00 23.50 172 PRO D CA 1
ATOM 15768 C C . PRO D 1 192 ? -26.121 19.154 -44.752 1.00 24.63 172 PRO D C 1
ATOM 15769 O O . PRO D 1 192 ? -27.201 19.299 -45.321 1.00 29.01 172 PRO D O 1
ATOM 15773 N N . GLY D 1 193 ? -25.029 18.738 -45.382 1.00 24.46 173 GLY D N 1
ATOM 15774 C CA . GLY D 1 193 ? -25.077 18.416 -46.795 1.00 21.15 173 GLY D CA 1
ATOM 15775 C C . GLY D 1 193 ? -23.714 18.531 -47.446 1.00 24.58 173 GLY D C 1
ATOM 15776 O O . GLY D 1 193 ? -22.834 19.230 -46.938 1.00 24.84 173 GLY D O 1
ATOM 15777 N N . GLY D 1 194 ? -23.536 17.835 -48.565 1.00 21.69 174 GLY D N 1
ATOM 15778 C CA . GLY D 1 194 ? -22.281 17.894 -49.288 1.00 20.85 174 GLY D CA 1
ATOM 15779 C C . GLY D 1 194 ? -22.356 18.993 -50.330 1.00 19.54 174 GLY D C 1
ATOM 15780 O O . GLY D 1 194 ? -21.336 19.507 -50.791 1.00 23.36 174 GLY D O 1
ATOM 15781 N N . ARG D 1 195 ? -23.582 19.346 -50.698 1.00 18.78 175 ARG D N 1
ATOM 15782 C CA . ARG D 1 195 ? -23.862 20.394 -51.679 1.00 21.59 175 ARG D CA 1
ATOM 15783 C C . ARG D 1 195 ? -25.274 20.870 -51.395 1.00 23.52 175 ARG D C 1
ATOM 15784 O O . ARG D 1 195 ? -26.047 20.177 -50.725 1.00 22.02 175 ARG D O 1
ATOM 15792 N N . LEU D 1 196 ? -25.619 22.045 -51.910 1.00 24.17 176 LEU D N 1
ATOM 15793 C CA . LEU D 1 196 ? -26.955 22.591 -51.702 1.00 24.29 176 LEU D CA 1
ATOM 15794 C C . LEU D 1 196 ? -27.994 21.628 -52.276 1.00 24.99 176 LEU D C 1
ATOM 15795 O O . LEU D 1 196 ? -27.922 21.259 -53.450 1.00 27.61 176 LEU D O 1
ATOM 15800 N N . GLY D 1 197 ? -28.942 21.207 -51.442 1.00 21.09 177 GLY D N 1
ATOM 15801 C CA . GLY D 1 197 ? -29.979 20.297 -51.893 1.00 20.36 177 GLY D CA 1
ATOM 15802 C C . GLY D 1 197 ? -29.591 18.827 -51.936 1.00 22.37 177 GLY D C 1
ATOM 15803 O O . GLY D 1 197 ? -30.378 17.993 -52.375 1.00 23.14 177 GLY D O 1
ATOM 15804 N N . GLU D 1 198 ? -28.384 18.504 -51.485 1.00 22.17 178 GLU D N 1
ATOM 15805 C CA . GLU D 1 198 ? -27.913 17.124 -51.478 1.00 22.18 178 GLU D CA 1
ATOM 15806 C C . GLU D 1 198 ? -27.451 16.705 -50.090 1.00 19.83 178 GLU D C 1
ATOM 15807 O O . GLU D 1 198 ? -27.072 17.537 -49.276 1.00 18.50 178 GLU D O 1
ATOM 15813 N N . PRO D 1 199 ? -27.479 15.400 -49.805 1.00 20.36 179 PRO D N 1
ATOM 15814 C CA . PRO D 1 199 ? -27.059 14.878 -48.504 1.00 22.23 179 PRO D CA 1
ATOM 15815 C C . PRO D 1 199 ? -25.539 14.861 -48.356 1.00 21.72 179 PRO D C 1
ATOM 15816 O O . PRO D 1 199 ? -24.804 15.116 -49.311 1.00 23.39 179 PRO D O 1
ATOM 15820 N N . ARG D 1 200 ? -25.080 14.551 -47.151 1.00 22.67 180 ARG D N 1
ATOM 15821 C CA . ARG D 1 200 ? -23.655 14.471 -46.869 1.00 22.02 180 ARG D CA 1
ATOM 15822 C C . ARG D 1 200 ? -23.335 13.084 -46.344 1.00 20.85 180 ARG D C 1
ATOM 15823 O O . ARG D 1 200 ? -24.230 12.321 -45.997 1.00 21.78 180 ARG D O 1
ATOM 15831 N N . SER D 1 201 ? -22.051 12.766 -46.286 1.00 22.12 181 SER D N 1
ATOM 15832 C CA . SER D 1 201 ? -21.615 11.485 -45.771 1.00 19.62 181 SER D CA 1
ATOM 15833 C C . SER D 1 201 ? -21.083 11.790 -44.379 1.00 22.56 181 SER D C 1
ATOM 15834 O O . SER D 1 201 ? -20.689 12.928 -44.106 1.00 21.45 181 SER D O 1
ATOM 15837 N N . GLU D 1 202 ? -21.075 10.789 -43.497 1.00 24.43 182 GLU D N 1
ATOM 15838 C CA . GLU D 1 202 ? -20.612 11.000 -42.128 1.00 25.33 182 GLU D CA 1
ATOM 15839 C C . GLU D 1 202 ? -19.687 9.927 -41.565 1.00 24.37 182 GLU D C 1
ATOM 15840 O O . GLU D 1 202 ? -18.562 10.212 -41.155 1.00 25.60 182 GLU D O 1
ATOM 15846 N N . GLY D 1 203 ? -20.181 8.695 -41.543 1.00 23.55 183 GLY D N 1
ATOM 15847 C CA . GLY D 1 203 ? -19.431 7.582 -40.992 1.00 20.90 183 GLY D CA 1
ATOM 15848 C C . GLY D 1 203 ? -17.956 7.407 -41.297 1.00 22.14 183 GLY D C 1
ATOM 15849 O O . GLY D 1 203 ? -17.163 7.125 -40.397 1.00 23.35 183 GLY D O 1
ATOM 15850 N N . LEU D 1 204 ? -17.578 7.558 -42.557 1.00 19.46 184 LEU D N 1
ATOM 15851 C CA . LEU D 1 204 ? -16.192 7.368 -42.940 1.00 21.12 184 LEU D CA 1
ATOM 15852 C C . LEU D 1 204 ? -15.191 8.139 -42.080 1.00 21.05 184 LEU D C 1
ATOM 15853 O O . LEU D 1 204 ? -14.063 7.692 -41.898 1.00 19.68 184 LEU D O 1
ATOM 15858 N N . SER D 1 205 ? -15.594 9.285 -41.537 1.00 22.07 185 SER D N 1
ATOM 15859 C CA . SER D 1 205 ? -14.675 10.070 -40.713 1.00 26.23 185 SER D CA 1
ATOM 15860 C C . SER D 1 205 ? -14.203 9.303 -39.467 1.00 28.11 185 SER D C 1
ATOM 15861 O O . SER D 1 205 ? -13.093 9.526 -38.974 1.00 29.59 185 SER D O 1
ATOM 15864 N N . ASP D 1 206 ? -15.030 8.392 -38.963 1.00 28.35 186 ASP D N 1
ATOM 15865 C CA . ASP D 1 206 ? -14.643 7.621 -37.789 1.00 29.99 186 ASP D CA 1
ATOM 15866 C C . ASP D 1 206 ? -13.505 6.666 -38.109 1.00 27.69 186 ASP D C 1
ATOM 15867 O O . ASP D 1 206 ? -12.687 6.349 -37.251 1.00 29.90 186 ASP D O 1
ATOM 15872 N N . PHE D 1 207 ? -13.449 6.217 -39.354 1.00 26.74 187 PHE D N 1
ATOM 15873 C CA . PHE D 1 207 ? -12.391 5.321 -39.788 1.00 24.55 187 PHE D CA 1
ATOM 15874 C C . PHE D 1 207 ? -11.053 6.046 -39.738 1.00 25.53 187 PHE D C 1
ATOM 15875 O O . PHE D 1 207 ? -10.044 5.488 -39.315 1.00 26.83 187 PHE D O 1
ATOM 15883 N N . TYR D 1 208 ? -11.045 7.296 -40.177 1.00 23.86 188 TYR D N 1
ATOM 15884 C CA . TYR D 1 208 ? -9.820 8.069 -40.176 1.00 23.27 188 TYR D CA 1
ATOM 15885 C C . TYR D 1 208 ? -9.340 8.448 -38.785 1.00 24.68 188 TYR D C 1
ATOM 15886 O O . TYR D 1 208 ? -8.136 8.482 -38.533 1.00 24.42 188 TYR D O 1
ATOM 15895 N N . ARG D 1 209 ? -10.264 8.733 -37.876 1.00 26.08 189 ARG D N 1
ATOM 15896 C CA . ARG D 1 209 ? -9.850 9.056 -36.522 1.00 27.98 189 ARG D CA 1
ATOM 15897 C C . ARG D 1 209 ? -9.312 7.761 -35.928 1.00 28.09 189 ARG D C 1
ATOM 15898 O O . ARG D 1 209 ? -8.255 7.737 -35.305 1.00 28.40 189 ARG D O 1
ATOM 15906 N N . ARG D 1 210 ? -10.035 6.674 -36.172 1.00 30.61 190 ARG D N 1
ATOM 15907 C CA . ARG D 1 210 ? -9.667 5.364 -35.655 1.00 31.91 190 ARG D CA 1
ATOM 15908 C C . ARG D 1 210 ? -8.241 4.951 -36.010 1.00 32.17 190 ARG D C 1
ATOM 15909 O O . ARG D 1 210 ? -7.605 4.209 -35.262 1.00 34.53 190 ARG D O 1
ATOM 15917 N N . PHE D 1 211 ? -7.737 5.423 -37.146 1.00 29.76 191 PHE D N 1
ATOM 15918 C CA . PHE D 1 211 ? -6.378 5.090 -37.548 1.00 27.07 191 PHE D CA 1
ATOM 15919 C C . PHE D 1 211 ? -5.434 6.251 -37.339 1.00 27.57 191 PHE D C 1
ATOM 15920 O O . PHE D 1 211 ? -4.313 6.256 -37.845 1.00 27.65 191 PHE D O 1
ATOM 15928 N N . ASP D 1 212 ? -5.898 7.242 -36.588 1.00 29.70 192 ASP D N 1
ATOM 15929 C CA . ASP D 1 212 ? -5.087 8.406 -36.273 1.00 32.46 192 ASP D CA 1
ATOM 15930 C C . ASP D 1 212 ? -4.625 9.248 -37.459 1.00 31.43 192 ASP D C 1
ATOM 15931 O O . ASP D 1 212 ? -3.473 9.682 -37.516 1.00 28.83 192 ASP D O 1
ATOM 15936 N N . PHE D 1 213 ? -5.519 9.467 -38.413 1.00 31.13 193 PHE D N 1
ATOM 15937 C CA . PHE D 1 213 ? -5.190 10.304 -39.554 1.00 29.51 193 PHE D CA 1
ATOM 15938 C C . PHE D 1 213 ? -5.530 11.730 -39.136 1.00 28.19 193 PHE D C 1
ATOM 15939 O O . PHE D 1 213 ? -6.496 11.956 -38.404 1.00 28.10 193 PHE D O 1
ATOM 15947 N N . PRO D 1 214 ? -4.730 12.708 -39.572 1.00 26.20 194 PRO D N 1
ATOM 15948 C CA . PRO D 1 214 ? -5.053 14.084 -39.192 1.00 24.87 194 PRO D CA 1
ATOM 15949 C C . PRO D 1 214 ? -6.284 14.453 -40.024 1.00 25.75 194 PRO D C 1
ATOM 15950 O O . PRO D 1 214 ? -6.446 13.958 -41.140 1.00 24.52 194 PRO D O 1
ATOM 15954 N N . LEU D 1 215 ? -7.148 15.304 -39.489 1.00 25.93 195 LEU D N 1
ATOM 15955 C CA . LEU D 1 215 ? -8.337 15.728 -40.215 1.00 26.50 195 LEU D CA 1
ATOM 15956 C C . LEU D 1 215 ? -8.484 17.220 -40.034 1.00 27.27 195 LEU D C 1
ATOM 15957 O O . LEU D 1 215 ? -8.351 17.729 -38.927 1.00 33.59 195 LEU D O 1
ATOM 15962 N N . ILE D 1 216 ? -8.738 17.924 -41.129 1.00 26.42 196 ILE D N 1
ATOM 15963 C CA . ILE D 1 216 ? -8.914 19.362 -41.082 1.00 23.29 196 ILE D CA 1
ATOM 15964 C C . ILE D 1 216 ? -10.109 19.712 -41.940 1.00 21.96 196 ILE D C 1
ATOM 15965 O O . ILE D 1 216 ? -10.555 18.899 -42.743 1.00 22.71 196 ILE D O 1
ATOM 15970 N N . ARG D 1 217 ? -10.632 20.917 -41.776 1.00 19.12 197 ARG D N 1
ATOM 15971 C CA . ARG D 1 217 ? -11.785 21.325 -42.560 1.00 20.93 197 ARG D CA 1
ATOM 15972 C C . ARG D 1 217 ? -11.523 22.542 -43.442 1.00 20.90 197 ARG D C 1
ATOM 15973 O O . ARG D 1 217 ? -10.968 23.542 -42.997 1.00 19.30 197 ARG D O 1
ATOM 15981 N N . PHE D 1 218 ? -11.900 22.434 -44.710 1.00 20.63 198 PHE D N 1
ATOM 15982 C CA . PHE D 1 218 ? -11.734 23.542 -45.637 1.00 22.31 198 PHE D CA 1
ATOM 15983 C C . PHE D 1 218 ? -13.113 24.076 -45.980 1.00 24.11 198 PHE D C 1
ATOM 15984 O O . PHE D 1 218 ? -14.101 23.337 -45.937 1.00 22.29 198 PHE D O 1
ATOM 15992 N N . LYS D 1 219 ? -13.172 25.357 -46.323 1.00 23.68 199 LYS D N 1
ATOM 15993 C CA . LYS D 1 219 ? -14.431 26.003 -46.647 1.00 26.45 199 LYS D CA 1
ATOM 15994 C C . LYS D 1 219 ? -14.295 26.854 -47.916 1.00 26.32 199 LYS D C 1
ATOM 15995 O O . LYS D 1 219 ? -13.428 27.729 -47.989 1.00 25.27 199 LYS D O 1
ATOM 16001 N N . THR D 1 220 ? -15.138 26.585 -48.913 1.00 24.30 200 THR D N 1
ATOM 16002 C CA . THR D 1 220 ? -15.128 27.347 -50.167 1.00 22.82 200 THR D CA 1
ATOM 16003 C C . THR D 1 220 ? -16.559 27.730 -50.526 1.00 22.25 200 THR D C 1
ATOM 16004 O O . THR D 1 220 ? -17.500 27.042 -50.139 1.00 22.45 200 THR D O 1
ATOM 16008 N N . GLY D 1 221 ? -16.720 28.829 -51.259 1.00 21.78 201 GLY D N 1
ATOM 16009 C CA . GLY D 1 221 ? -18.050 29.281 -51.626 1.00 19.91 201 GLY D CA 1
ATOM 16010 C C . GLY D 1 221 ? -18.343 29.290 -53.117 1.00 20.64 201 GLY D C 1
ATOM 16011 O O . GLY D 1 221 ? -17.447 29.113 -53.945 1.00 20.03 201 GLY D O 1
ATOM 16012 N N . THR D 1 222 ? -19.614 29.496 -53.451 1.00 16.03 202 THR D N 1
ATOM 16013 C CA . THR D 1 222 ? -20.063 29.535 -54.837 1.00 16.28 202 THR D CA 1
ATOM 16014 C C . THR D 1 222 ? -21.125 30.628 -54.975 1.00 15.37 202 THR D C 1
ATOM 16015 O O . THR D 1 222 ? -21.837 30.936 -54.028 1.00 14.75 202 THR D O 1
ATOM 16019 N N . PRO D 1 223 ? -21.241 31.232 -56.164 1.00 17.03 203 PRO D N 1
ATOM 16020 C CA . PRO D 1 223 ? -22.235 32.291 -56.379 1.00 17.95 203 PRO D CA 1
ATOM 16021 C C . PRO D 1 223 ? -23.646 31.716 -56.411 1.00 19.61 203 PRO D C 1
ATOM 16022 O O . PRO D 1 223 ? -23.836 30.496 -56.366 1.00 22.71 203 PRO D O 1
ATOM 16026 N N . ALA D 1 224 ? -24.625 32.604 -56.508 1.00 17.20 204 ALA D N 1
ATOM 16027 C CA . ALA D 1 224 ? -26.022 32.205 -56.599 1.00 17.88 204 ALA D CA 1
ATOM 16028 C C . ALA D 1 224 ? -26.267 31.853 -58.072 1.00 16.77 204 ALA D C 1
ATOM 16029 O O . ALA D 1 224 ? -25.394 32.058 -58.912 1.00 16.10 204 ALA D O 1
ATOM 16031 N N . ARG D 1 225 ? -27.439 31.312 -58.381 1.00 14.07 205 ARG D N 1
ATOM 16032 C CA . ARG D 1 225 ? -27.780 30.974 -59.757 1.00 15.86 205 ARG D CA 1
ATOM 16033 C C . ARG D 1 225 ? -28.876 31.949 -60.151 1.00 14.86 205 ARG D C 1
ATOM 16034 O O . ARG D 1 225 ? -29.905 32.017 -59.488 1.00 15.54 205 ARG D O 1
ATOM 16042 N N . LEU D 1 226 ? -28.655 32.696 -61.229 1.00 16.17 206 LEU D N 1
ATOM 16043 C CA . LEU D 1 226 ? -29.600 33.725 -61.671 1.00 15.58 206 LEU D CA 1
ATOM 16044 C C . LEU D 1 226 ? -30.480 33.386 -62.870 1.00 17.67 206 LEU D C 1
ATOM 16045 O O . LEU D 1 226 ? -30.086 32.632 -63.760 1.00 19.25 206 LEU D O 1
ATOM 16050 N N . ASP D 1 227 ? -31.669 33.984 -62.890 1.00 17.38 207 ASP D N 1
ATOM 16051 C CA . ASP D 1 227 ? -32.630 33.791 -63.963 1.00 16.03 207 ASP D CA 1
ATOM 16052 C C . ASP D 1 227 ? -32.281 34.708 -65.140 1.00 17.17 207 ASP D C 1
ATOM 16053 O O . ASP D 1 227 ? -32.402 35.928 -65.046 1.00 17.42 207 ASP D O 1
ATOM 16058 N N . LYS D 1 228 ? -31.867 34.112 -66.250 1.00 18.25 208 LYS D N 1
ATOM 16059 C CA . LYS D 1 228 ? -31.490 34.858 -67.444 1.00 20.16 208 LYS D CA 1
ATOM 16060 C C . LYS D 1 228 ? -32.522 35.866 -67.975 1.00 20.55 208 LYS D C 1
ATOM 16061 O O . LYS D 1 228 ? -32.142 36.905 -68.522 1.00 19.41 208 LYS D O 1
ATOM 16067 N N . ARG D 1 229 ? -33.814 35.574 -67.828 1.00 18.82 209 ARG D N 1
ATOM 16068 C CA . ARG D 1 229 ? -34.838 36.488 -68.338 1.00 19.58 209 ARG D CA 1
ATOM 16069 C C . ARG D 1 229 ? -35.020 37.747 -67.500 1.00 21.16 209 ARG D C 1
ATOM 16070 O O . ARG D 1 229 ? -35.719 38.669 -67.923 1.00 20.65 209 ARG D O 1
ATOM 16078 N N . THR D 1 230 ? -34.410 37.789 -66.318 1.00 19.53 210 THR D N 1
ATOM 16079 C CA . THR D 1 230 ? -34.536 38.962 -65.458 1.00 19.10 210 THR D CA 1
ATOM 16080 C C . THR D 1 230 ? -33.274 39.829 -65.476 1.00 20.88 210 THR D C 1
ATOM 16081 O O . THR D 1 230 ? -33.118 40.725 -64.641 1.00 17.64 210 THR D O 1
ATOM 16085 N N . ILE D 1 231 ? -32.391 39.571 -66.442 1.00 20.56 211 ILE D N 1
ATOM 16086 C CA . ILE D 1 231 ? -31.140 40.316 -66.571 1.00 22.22 211 ILE D CA 1
ATOM 16087 C C . ILE D 1 231 ? -31.108 41.167 -67.826 1.00 23.71 211 ILE D C 1
ATOM 16088 O O . ILE D 1 231 ? -31.454 40.698 -68.906 1.00 22.65 211 ILE D O 1
ATOM 16093 N N . ASP D 1 232 ? -30.674 42.414 -67.682 1.00 25.23 212 ASP D N 1
ATOM 16094 C CA . ASP D 1 232 ? -30.570 43.316 -68.826 1.00 26.26 212 ASP D CA 1
ATOM 16095 C C . ASP D 1 232 ? -29.138 43.257 -69.371 1.00 25.16 212 ASP D C 1
ATOM 16096 O O . ASP D 1 232 ? -28.215 43.811 -68.766 1.00 27.29 212 ASP D O 1
ATOM 16101 N N . PHE D 1 233 ? -28.948 42.588 -70.505 1.00 24.21 213 PHE D N 1
ATOM 16102 C CA . PHE D 1 233 ? -27.611 42.460 -71.092 1.00 24.17 213 PHE D CA 1
ATOM 16103 C C . PHE D 1 233 ? -27.266 43.560 -72.084 1.00 25.67 213 PHE D C 1
ATOM 16104 O O . PHE D 1 233 ? -26.111 43.688 -72.481 1.00 27.86 213 PHE D O 1
ATOM 16112 N N . SER D 1 234 ? -28.262 44.348 -72.476 1.00 24.39 214 SER D N 1
ATOM 16113 C CA . SER D 1 234 ? -28.091 45.410 -73.469 1.00 28.50 214 SER D CA 1
ATOM 16114 C C . SER D 1 234 ? -26.827 46.280 -73.420 1.00 27.42 214 SER D C 1
ATOM 16115 O O . SER D 1 234 ? -26.214 46.543 -74.455 1.00 29.08 214 SER D O 1
ATOM 16118 N N . ALA D 1 235 ? -26.442 46.738 -72.236 1.00 26.79 215 ALA D N 1
ATOM 16119 C CA . ALA D 1 235 ? -25.265 47.590 -72.110 1.00 26.30 215 ALA D CA 1
ATOM 16120 C C . ALA D 1 235 ? -24.010 46.836 -71.695 1.00 27.59 215 ALA D C 1
ATOM 16121 O O . ALA D 1 235 ? -22.952 47.443 -71.522 1.00 32.76 215 ALA D O 1
ATOM 16123 N N . LEU D 1 236 ? -24.109 45.522 -71.538 1.00 25.81 216 LEU D N 1
ATOM 16124 C CA . LEU D 1 236 ? -22.945 44.747 -71.124 1.00 25.25 216 LEU D CA 1
ATOM 16125 C C . LEU D 1 236 ? -22.035 44.341 -72.280 1.00 25.64 216 LEU D C 1
ATOM 16126 O O . LEU D 1 236 ? -22.484 44.109 -73.400 1.00 24.30 216 LEU D O 1
ATOM 16131 N N . GLU D 1 237 ? -20.743 44.269 -71.987 1.00 26.84 217 GLU D N 1
ATOM 16132 C CA . GLU D 1 237 ? -19.742 43.880 -72.966 1.00 27.18 217 GLU D CA 1
ATOM 16133 C C . GLU D 1 237 ? -19.788 42.368 -73.210 1.00 25.76 217 GLU D C 1
ATOM 16134 O O . GLU D 1 237 ? -19.823 41.578 -72.265 1.00 23.62 217 GLU D O 1
ATOM 16140 N N . VAL D 1 238 ? -19.782 41.976 -74.479 1.00 23.71 218 VAL D N 1
ATOM 16141 C CA . VAL D 1 238 ? -19.806 40.570 -74.844 1.00 23.56 218 VAL D CA 1
ATOM 16142 C C . VAL D 1 238 ? -18.409 39.948 -74.775 1.00 24.98 218 VAL D C 1
ATOM 16143 O O . VAL D 1 238 ? -17.418 40.555 -75.187 1.00 24.26 218 VAL D O 1
ATOM 16147 N N . ALA D 1 239 ? -18.350 38.735 -74.234 1.00 23.37 219 ALA D N 1
ATOM 16148 C CA . ALA D 1 239 ? -17.110 37.982 -74.106 1.00 24.83 219 ALA D CA 1
ATOM 16149 C C . ALA D 1 239 ? -17.333 36.673 -74.873 1.00 27.37 219 ALA D C 1
ATOM 16150 O O . ALA D 1 239 ? -17.863 35.701 -74.327 1.00 28.99 219 ALA D O 1
ATOM 16152 N N . PRO D 1 240 ? -16.934 36.638 -76.157 1.00 28.55 220 PRO D N 1
ATOM 16153 C CA . PRO D 1 240 ? -17.082 35.473 -77.034 1.00 27.54 220 PRO D CA 1
ATOM 16154 C C . PRO D 1 240 ? -15.926 34.489 -76.997 1.00 25.99 220 PRO D C 1
ATOM 16155 O O . PRO D 1 240 ? -14.951 34.676 -76.272 1.00 28.10 220 PRO D O 1
ATOM 16159 N N . GLY D 1 241 ? -16.048 33.441 -77.804 1.00 26.61 221 GLY D N 1
ATOM 16160 C CA . GLY D 1 241 ? -15.010 32.437 -77.888 1.00 26.21 221 GLY D CA 1
ATOM 16161 C C . GLY D 1 241 ? -14.058 32.756 -79.029 1.00 27.51 221 GLY D C 1
ATOM 16162 O O . GLY D 1 241 ? -14.164 33.802 -79.674 1.00 23.80 221 GLY D O 1
ATOM 16163 N N . ASP D 1 242 ? -13.108 31.862 -79.270 1.00 27.93 222 ASP D N 1
ATOM 16164 C CA . ASP D 1 242 ? -12.151 32.058 -80.343 1.00 30.05 222 ASP D CA 1
ATOM 16165 C C . ASP D 1 242 ? -12.598 31.306 -81.587 1.00 32.99 222 ASP D C 1
ATOM 16166 O O . ASP D 1 242 ? -13.293 30.290 -81.496 1.00 33.37 222 ASP D O 1
ATOM 16171 N N . ASP D 1 243 ? -12.197 31.816 -82.748 1.00 33.66 223 ASP D N 1
ATOM 16172 C CA . ASP D 1 243 ? -12.525 31.192 -84.020 1.00 32.94 223 ASP D CA 1
ATOM 16173 C C . ASP D 1 243 ? -11.281 31.211 -84.905 1.00 32.30 223 ASP D C 1
ATOM 16174 O O . ASP D 1 243 ? -10.791 32.276 -85.280 1.00 34.32 223 ASP D O 1
ATOM 16179 N N . PRO D 1 244 ? -10.741 30.028 -85.230 1.00 29.39 224 PRO D N 1
ATOM 16180 C CA . PRO D 1 244 ? -11.242 28.717 -84.810 1.00 26.12 224 PRO D CA 1
ATOM 16181 C C . PRO D 1 244 ? -10.985 28.465 -83.328 1.00 23.43 224 PRO D C 1
ATOM 16182 O O . PRO D 1 244 ? -9.980 28.916 -82.782 1.00 21.58 224 PRO D O 1
ATOM 16186 N N . PRO D 1 245 ? -11.898 27.742 -82.659 1.00 22.31 225 PRO D N 1
ATOM 16187 C CA . PRO D 1 245 ? -11.768 27.429 -81.231 1.00 19.79 225 PRO D CA 1
ATOM 16188 C C . PRO D 1 245 ? -10.843 26.245 -80.976 1.00 21.11 225 PRO D C 1
ATOM 16189 O O . PRO D 1 245 ? -10.786 25.305 -81.771 1.00 21.93 225 PRO D O 1
ATOM 16193 N N . PRO D 1 246 ? -10.108 26.274 -79.857 1.00 19.45 226 PRO D N 1
ATOM 16194 C CA . PRO D 1 246 ? -9.194 25.179 -79.526 1.00 20.25 226 PRO D CA 1
ATOM 16195 C C . PRO D 1 246 ? -9.978 24.024 -78.907 1.00 22.32 226 PRO D C 1
ATOM 16196 O O . PRO D 1 246 ? -11.049 24.248 -78.345 1.00 22.56 226 PRO D O 1
ATOM 16200 N N . LYS D 1 247 ? -9.463 22.798 -79.024 1.00 22.97 227 LYS D N 1
ATOM 16201 C CA . LYS D 1 247 ? -10.122 21.631 -78.422 1.00 22.79 227 LYS D CA 1
ATOM 16202 C C . LYS D 1 247 ? -9.249 21.201 -77.261 1.00 22.79 227 LYS D C 1
ATOM 16203 O O . LYS D 1 247 ? -8.069 21.546 -77.212 1.00 22.53 227 LYS D O 1
ATOM 16209 N N . PHE D 1 248 ? -9.821 20.433 -76.343 1.00 21.59 228 PHE D N 1
ATOM 16210 C CA . PHE D 1 248 ? -9.074 19.952 -75.193 1.00 22.57 228 PHE D CA 1
ATOM 16211 C C . PHE D 1 248 ? -8.520 18.561 -75.428 1.00 22.76 228 PHE D C 1
ATOM 16212 O O . PHE D 1 248 ? -7.530 18.174 -74.813 1.00 23.49 228 PHE D O 1
ATOM 16220 N N . SER D 1 249 ? -9.164 17.803 -76.309 1.00 22.09 229 SER D N 1
ATOM 16221 C CA . SER D 1 249 ? -8.726 16.440 -76.571 1.00 21.29 229 SER D CA 1
ATOM 16222 C C . SER D 1 249 ? -7.977 16.261 -77.875 1.00 21.09 229 SER D C 1
ATOM 16223 O O . SER D 1 249 ? -8.303 16.868 -78.896 1.00 22.50 229 SER D O 1
ATOM 16226 N N . PHE D 1 250 ? -6.969 15.403 -77.831 1.00 21.84 230 PHE D N 1
ATOM 16227 C CA . PHE D 1 250 ? -6.165 15.102 -79.007 1.00 21.84 230 PHE D CA 1
ATOM 16228 C C . PHE D 1 250 ? -6.870 14.006 -79.812 1.00 21.47 230 PHE D C 1
ATOM 16229 O O . PHE D 1 250 ? -6.589 13.815 -80.990 1.00 20.72 230 PHE D O 1
ATOM 16237 N N . TRP D 1 251 ? -7.815 13.321 -79.172 1.00 21.40 231 TRP D N 1
ATOM 16238 C CA . TRP D 1 251 ? -8.521 12.196 -79.785 1.00 22.31 231 TRP D CA 1
ATOM 16239 C C . TRP D 1 251 ? -9.880 12.439 -80.422 1.00 22.53 231 TRP D C 1
ATOM 16240 O O . TRP D 1 251 ? -10.381 11.578 -81.145 1.00 23.74 231 TRP D O 1
ATOM 16251 N N . THR D 1 252 ? -10.489 13.582 -80.141 1.00 20.35 232 THR D N 1
ATOM 16252 C CA . THR D 1 252 ? -11.795 13.887 -80.705 1.00 21.74 232 THR D CA 1
ATOM 16253 C C . THR D 1 252 ? -11.634 14.442 -82.112 1.00 24.46 232 THR D C 1
ATOM 16254 O O . THR D 1 252 ? -10.528 14.756 -82.537 1.00 25.43 232 THR D O 1
ATOM 16258 N N . GLU D 1 253 ? -12.743 14.558 -82.832 1.00 29.04 233 GLU D N 1
ATOM 16259 C CA . GLU D 1 253 ? -12.736 15.068 -84.205 1.00 31.68 233 GLU D CA 1
ATOM 16260 C C . GLU D 1 253 ? -12.471 16.572 -84.214 1.00 28.26 233 GLU D C 1
ATOM 16261 O O . GLU D 1 253 ? -13.211 17.326 -83.586 1.00 28.35 233 GLU D O 1
ATOM 16267 N N . PRO D 1 254 ? -11.419 17.038 -84.917 1.00 28.77 234 PRO D N 1
ATOM 16268 C CA . PRO D 1 254 ? -10.375 16.404 -85.744 1.00 27.40 234 PRO D CA 1
ATOM 16269 C C . PRO D 1 254 ? -9.319 15.674 -84.923 1.00 26.27 234 PRO D C 1
ATOM 16270 O O . PRO D 1 254 ? -8.648 16.281 -84.092 1.00 29.19 234 PRO D O 1
ATOM 16274 N N . VAL D 1 255 ? -9.146 14.382 -85.175 1.00 25.34 235 VAL D N 1
ATOM 16275 C CA . VAL D 1 255 ? -8.168 13.591 -84.434 1.00 26.02 235 VAL D CA 1
ATOM 16276 C C . VAL D 1 255 ? -6.719 13.993 -84.710 1.00 25.86 235 VAL D C 1
ATOM 16277 O O . VAL D 1 255 ? -6.356 14.335 -85.835 1.00 26.06 235 VAL D O 1
ATOM 16281 N N . GLY D 1 256 ? -5.897 13.942 -83.666 1.00 24.98 236 GLY D N 1
ATOM 16282 C CA . GLY D 1 256 ? -4.496 14.311 -83.790 1.00 25.51 236 GLY D CA 1
ATOM 16283 C C . GLY D 1 256 ? -4.331 15.808 -83.953 1.00 24.97 236 GLY D C 1
ATOM 16284 O O . GLY D 1 256 ? -3.366 16.276 -84.553 1.00 28.13 236 GLY D O 1
ATOM 16285 N N . SER D 1 257 ? -5.273 16.566 -83.404 1.00 25.54 237 SER D N 1
ATOM 16286 C CA . SER D 1 257 ? -5.255 18.022 -83.511 1.00 23.58 237 SER D CA 1
ATOM 16287 C C . SER D 1 257 ? -5.862 18.677 -82.270 1.00 22.45 237 SER D C 1
ATOM 16288 O O . SER D 1 257 ? -6.678 18.064 -81.578 1.00 22.33 237 SER D O 1
ATOM 16291 N N . TYR D 1 258 ? -5.461 19.918 -81.991 1.00 18.01 238 TYR D N 1
ATOM 16292 C CA . TYR D 1 258 ? -5.986 20.656 -80.845 1.00 17.46 238 TYR D CA 1
ATOM 16293 C C . TYR D 1 258 ? -6.826 21.866 -81.255 1.00 16.85 238 TYR D C 1
ATOM 16294 O O . TYR D 1 258 ? -7.075 22.759 -80.445 1.00 16.75 238 TYR D O 1
ATOM 16303 N N . TRP D 1 259 ? -7.269 21.889 -82.512 1.00 20.06 239 TRP D N 1
ATOM 16304 C CA . TRP D 1 259 ? -8.109 22.981 -83.022 1.00 19.60 239 TRP D CA 1
ATOM 16305 C C . TRP D 1 259 ? -9.384 22.460 -83.696 1.00 22.39 239 TRP D C 1
ATOM 16306 O O . TRP D 1 259 ? -9.338 21.500 -84.472 1.00 23.71 239 TRP D O 1
ATOM 16317 N N . PHE D 1 260 ? -10.519 23.086 -83.392 1.00 22.59 240 PHE D N 1
ATOM 16318 C CA . PHE D 1 260 ? -11.790 22.707 -84.009 1.00 23.31 240 PHE D CA 1
ATOM 16319 C C . PHE D 1 260 ? -11.821 23.386 -85.377 1.00 25.87 240 PHE D C 1
ATOM 16320 O O . PHE D 1 260 ? -10.988 24.249 -85.663 1.00 24.91 240 PHE D O 1
ATOM 16328 N N . PRO D 1 261 ? -12.771 22.998 -86.243 1.00 27.78 241 PRO D N 1
ATOM 16329 C CA . PRO D 1 261 ? -12.845 23.630 -87.563 1.00 29.15 241 PRO D CA 1
ATOM 16330 C C . PRO D 1 261 ? -13.295 25.069 -87.342 1.00 30.69 241 PRO D C 1
ATOM 16331 O O . PRO D 1 261 ? -13.958 25.367 -86.351 1.00 28.43 241 PRO D O 1
ATOM 16335 N N . LYS D 1 262 ? -12.929 25.963 -88.248 1.00 32.82 242 LYS D N 1
ATOM 16336 C CA . LYS D 1 262 ? -13.345 27.350 -88.120 1.00 33.01 242 LYS D CA 1
ATOM 16337 C C . LYS D 1 262 ? -14.867 27.373 -88.295 1.00 32.45 242 LYS D C 1
ATOM 16338 O O . LYS D 1 262 ? -15.421 26.575 -89.056 1.00 32.81 242 LYS D O 1
ATOM 16344 N N . GLY D 1 263 ? -15.545 28.257 -87.569 1.00 30.21 243 GLY D N 1
ATOM 16345 C CA . GLY D 1 263 ? -16.992 28.348 -87.693 1.00 28.61 243 GLY D CA 1
ATOM 16346 C C . GLY D 1 263 ? -17.832 27.519 -86.734 1.00 27.47 243 GLY D C 1
ATOM 16347 O O . GLY D 1 263 ? -19.058 27.521 -86.832 1.00 26.85 243 GLY D O 1
ATOM 16348 N N . LYS D 1 264 ? -17.198 26.802 -85.813 1.00 26.94 244 LYS D N 1
ATOM 16349 C CA . LYS D 1 264 ? -17.951 26.002 -84.859 1.00 28.75 244 LYS D CA 1
ATOM 16350 C C . LYS D 1 264 ? -18.904 26.900 -84.068 1.00 29.95 244 LYS D C 1
ATOM 16351 O O . LYS D 1 264 ? -18.543 27.997 -83.649 1.00 31.03 244 LYS D O 1
ATOM 16357 N N . GLU D 1 265 ? -20.122 26.417 -83.876 1.00 30.37 245 GLU D N 1
ATOM 16358 C CA . GLU D 1 265 ? -21.160 27.141 -83.153 1.00 33.52 245 GLU D CA 1
ATOM 16359 C C . GLU D 1 265 ? -20.778 27.373 -81.692 1.00 30.98 245 GLU D C 1
ATOM 16360 O O . GLU D 1 265 ? -20.465 26.419 -80.982 1.00 32.38 245 GLU D O 1
ATOM 16366 N N . GLN D 1 266 ? -20.819 28.625 -81.240 1.00 26.35 246 GLN D N 1
ATOM 16367 C CA . GLN D 1 266 ? -20.483 28.942 -79.852 1.00 24.08 246 GLN D CA 1
ATOM 16368 C C . GLN D 1 266 ? -21.453 29.950 -79.252 1.00 23.27 246 GLN D C 1
ATOM 16369 O O . GLN D 1 266 ? -22.184 30.617 -79.982 1.00 27.23 246 GLN D O 1
ATOM 16375 N N . VAL D 1 267 ? -21.452 30.067 -77.923 1.00 20.41 247 VAL D N 1
ATOM 16376 C CA . VAL D 1 267 ? -22.322 31.026 -77.237 1.00 18.92 247 VAL D CA 1
ATOM 16377 C C . VAL D 1 267 ? -21.497 32.153 -76.621 1.00 18.52 247 VAL D C 1
ATOM 16378 O O . VAL D 1 267 ? -20.267 32.120 -76.657 1.00 19.24 247 VAL D O 1
ATOM 16382 N N . ASN D 1 268 ? -22.177 33.148 -76.054 1.00 19.94 248 ASN D N 1
ATOM 16383 C CA . ASN D 1 268 ? -21.507 34.285 -75.436 1.00 19.39 248 ASN D CA 1
ATOM 16384 C C . ASN D 1 268 ? -21.577 34.313 -73.920 1.00 22.56 248 ASN D C 1
ATOM 16385 O O . ASN D 1 268 ? -22.403 33.642 -73.301 1.00 21.42 248 ASN D O 1
ATOM 16390 N N . CYS D 1 269 ? -20.687 35.115 -73.342 1.00 23.69 249 CYS D N 1
ATOM 16391 C CA . CYS D 1 269 ? -20.636 35.361 -71.905 1.00 24.08 249 CYS D CA 1
ATOM 16392 C C . CYS D 1 269 ? -20.678 36.878 -71.840 1.00 24.16 249 CYS D C 1
ATOM 16393 O O . CYS D 1 269 ? -20.346 37.542 -72.818 1.00 24.52 249 CYS D O 1
ATOM 16396 N N . TRP D 1 270 ? -21.089 37.431 -70.708 1.00 22.57 250 TRP D N 1
ATOM 16397 C CA . TRP D 1 270 ? -21.184 38.874 -70.587 1.00 20.84 250 TRP D CA 1
ATOM 16398 C C . TRP D 1 270 ? -20.415 39.383 -69.383 1.00 23.48 250 TRP D C 1
ATOM 16399 O O . TRP D 1 270 ? -20.284 38.679 -68.382 1.00 25.59 250 TRP D O 1
ATOM 16410 N N . ILE D 1 271 ? -19.915 40.611 -69.489 1.00 20.92 251 ILE D N 1
ATOM 16411 C CA . ILE D 1 271 ? -19.132 41.224 -68.428 1.00 19.88 251 ILE D CA 1
ATOM 16412 C C . ILE D 1 271 ? -19.830 42.398 -67.752 1.00 19.92 251 ILE D C 1
ATOM 16413 O O . ILE D 1 271 ? -20.433 43.238 -68.412 1.00 23.08 251 ILE D O 1
ATOM 16418 N N . THR D 1 272 ? -19.745 42.452 -66.432 1.00 19.52 252 THR D N 1
ATOM 16419 C CA . THR D 1 272 ? -20.290 43.576 -65.681 1.00 19.65 252 THR D CA 1
ATOM 16420 C C . THR D 1 272 ? -19.361 43.776 -64.475 1.00 20.13 252 THR D C 1
ATOM 16421 O O . THR D 1 272 ? -18.367 43.060 -64.346 1.00 19.82 252 THR D O 1
ATOM 16425 N N . TYR D 1 273 ? -19.642 44.755 -63.615 1.00 21.57 253 TYR D N 1
ATOM 16426 C CA . TYR D 1 273 ? -18.770 45.002 -62.469 1.00 19.70 253 TYR D CA 1
ATOM 16427 C C . TYR D 1 273 ? -19.540 45.440 -61.246 1.00 21.37 253 TYR D C 1
ATOM 16428 O O . TYR D 1 273 ? -20.690 45.863 -61.344 1.00 20.82 253 TYR D O 1
ATOM 16437 N N . THR D 1 274 ? -18.887 45.345 -60.091 1.00 23.64 254 THR D N 1
ATOM 16438 C CA . THR D 1 274 ? -19.483 45.779 -58.834 1.00 24.75 254 THR D CA 1
ATOM 16439 C C . THR D 1 274 ? -19.325 47.296 -58.775 1.00 26.09 254 THR D C 1
ATOM 16440 O O . THR D 1 274 ? -18.452 47.865 -59.438 1.00 26.31 254 THR D O 1
ATOM 16444 N N . THR D 1 275 ? -20.175 47.946 -57.992 1.00 25.76 255 THR D N 1
ATOM 16445 C CA . THR D 1 275 ? -20.132 49.396 -57.856 1.00 30.69 255 THR D CA 1
ATOM 16446 C C . THR D 1 275 ? -19.853 49.730 -56.403 1.00 34.50 255 THR D C 1
ATOM 16447 O O . THR D 1 275 ? -19.883 48.854 -55.542 1.00 35.13 255 THR D O 1
ATOM 16451 N N . PRO D 1 276 ? -19.571 51.007 -56.107 1.00 38.68 256 PRO D N 1
ATOM 16452 C CA . PRO D 1 276 ? -19.299 51.380 -54.715 1.00 38.96 256 PRO D CA 1
ATOM 16453 C C . PRO D 1 276 ? -20.509 51.067 -53.838 1.00 36.73 256 PRO D C 1
ATOM 16454 O O . PRO D 1 276 ? -20.374 50.776 -52.652 1.00 35.68 256 PRO D O 1
ATOM 16458 N N . LYS D 1 277 ? -21.691 51.120 -54.438 1.00 34.94 257 LYS D N 1
ATOM 16459 C CA . LYS D 1 277 ? -22.912 50.834 -53.706 1.00 36.09 257 LYS D CA 1
ATOM 16460 C C . LYS D 1 277 ? -22.898 49.362 -53.281 1.00 35.78 257 LYS D C 1
ATOM 16461 O O . LYS D 1 277 ? -23.374 49.010 -52.200 1.00 35.96 257 LYS D O 1
ATOM 16467 N N . THR D 1 278 ? -22.338 48.510 -54.133 1.00 34.53 258 THR D N 1
ATOM 16468 C CA . THR D 1 278 ? -22.246 47.082 -53.844 1.00 34.45 258 THR D CA 1
ATOM 16469 C C . THR D 1 278 ? -21.383 46.868 -52.612 1.00 36.26 258 THR D C 1
ATOM 16470 O O . THR D 1 278 ? -21.755 46.141 -51.691 1.00 38.31 258 THR D O 1
ATOM 16474 N N . HIS D 1 279 ? -20.223 47.514 -52.603 1.00 38.16 259 HIS D N 1
ATOM 16475 C CA . HIS D 1 279 ? -19.287 47.399 -51.492 1.00 38.89 259 HIS D CA 1
ATOM 16476 C C . HIS D 1 279 ? -19.864 47.955 -50.184 1.00 37.49 259 HIS D C 1
ATOM 16477 O O . HIS D 1 279 ? -19.599 47.418 -49.112 1.00 35.92 259 HIS D O 1
ATOM 16484 N N . GLU D 1 280 ? -20.653 49.021 -50.275 1.00 34.89 260 GLU D N 1
ATOM 16485 C CA . GLU D 1 280 ? -21.269 49.607 -49.091 1.00 37.79 260 GLU D CA 1
ATOM 16486 C C . GLU D 1 280 ? -22.253 48.612 -48.500 1.00 36.54 260 GLU D C 1
ATOM 16487 O O . GLU D 1 280 ? -22.349 48.459 -47.284 1.00 38.24 260 GLU D O 1
ATOM 16493 N N . ILE D 1 281 ? -23.000 47.945 -49.370 1.00 35.06 261 ILE D N 1
ATOM 16494 C CA . ILE D 1 281 ? -23.989 46.974 -48.921 1.00 33.31 261 ILE D CA 1
ATOM 16495 C C . ILE D 1 281 ? -23.314 45.839 -48.166 1.00 33.17 261 ILE D C 1
ATOM 16496 O O . ILE D 1 281 ? -23.802 45.392 -47.129 1.00 30.78 261 ILE D O 1
ATOM 16501 N N . ILE D 1 282 ? -22.177 45.386 -48.679 1.00 33.37 262 ILE D N 1
ATOM 16502 C CA . ILE D 1 282 ? -21.461 44.297 -48.043 1.00 34.29 262 ILE D CA 1
ATOM 16503 C C . ILE D 1 282 ? -20.850 44.695 -46.708 1.00 36.17 262 ILE D C 1
ATOM 16504 O O . ILE D 1 282 ? -20.821 43.898 -45.772 1.00 37.72 262 ILE D O 1
ATOM 16509 N N . ARG D 1 283 ? -20.367 45.928 -46.615 1.00 37.10 263 ARG D N 1
ATOM 16510 C CA . ARG D 1 283 ? -19.767 46.408 -45.381 1.00 37.63 263 ARG D CA 1
ATOM 16511 C C . ARG D 1 283 ? -20.822 46.567 -44.299 1.00 39.11 263 ARG D C 1
ATOM 16512 O O . ARG D 1 283 ? -20.593 46.206 -43.145 1.00 40.61 263 ARG D O 1
ATOM 16520 N N . LYS D 1 284 ? -21.981 47.100 -44.671 1.00 39.37 264 LYS D N 1
ATOM 16521 C CA . LYS D 1 284 ? -23.058 47.292 -43.710 1.00 41.76 264 LYS D CA 1
ATOM 16522 C C . LYS D 1 284 ? -23.490 45.958 -43.114 1.00 43.40 264 LYS D C 1
ATOM 16523 O O . LYS D 1 284 ? -23.945 45.895 -41.970 1.00 44.60 264 LYS D O 1
ATOM 16529 N N . ASN D 1 285 ? -23.338 44.891 -43.892 1.00 43.95 265 ASN D N 1
ATOM 16530 C CA . ASN D 1 285 ? -23.755 43.566 -43.454 1.00 43.98 265 ASN D CA 1
ATOM 16531 C C . ASN D 1 285 ? -22.639 42.662 -42.970 1.00 46.96 265 ASN D C 1
ATOM 16532 O O . ASN D 1 285 ? -22.670 41.451 -43.184 1.00 48.61 265 ASN D O 1
ATOM 16537 N N . LEU D 1 286 ? -21.652 43.254 -42.314 1.00 51.03 266 LEU D N 1
ATOM 16538 C CA . LEU D 1 286 ? -20.539 42.495 -41.771 1.00 54.31 266 LEU D CA 1
ATOM 16539 C C . LEU D 1 286 ? -20.525 42.757 -40.276 1.00 57.01 266 LEU D C 1
ATOM 16540 O O . LEU D 1 286 ? -20.431 43.903 -39.844 1.00 59.13 266 LEU D O 1
ATOM 16545 N N . HIS D 1 287 ? -20.642 41.698 -39.485 1.00 59.93 267 HIS D N 1
ATOM 16546 C CA . HIS D 1 287 ? -20.647 41.845 -38.037 1.00 63.92 267 HIS D CA 1
ATOM 16547 C C . HIS D 1 287 ? -19.253 42.138 -37.484 1.00 64.75 267 HIS D C 1
ATOM 16548 O O . HIS D 1 287 ? -18.624 43.135 -37.851 1.00 63.96 267 HIS D O 1
ATOM 16555 N N . ARG D 1 302 ? -5.417 33.198 -47.705 1.00 64.43 282 ARG D N 1
ATOM 16556 C CA . ARG D 1 302 ? -4.672 33.990 -48.681 1.00 65.13 282 ARG D CA 1
ATOM 16557 C C . ARG D 1 302 ? -5.489 34.275 -49.925 1.00 64.49 282 ARG D C 1
ATOM 16558 O O . ARG D 1 302 ? -5.605 35.424 -50.339 1.00 64.93 282 ARG D O 1
ATOM 16566 N N . TYR D 1 303 ? -6.029 33.231 -50.544 1.00 63.53 283 TYR D N 1
ATOM 16567 C CA . TYR D 1 303 ? -6.855 33.424 -51.728 1.00 64.14 283 TYR D CA 1
ATOM 16568 C C . TYR D 1 303 ? -8.329 33.242 -51.367 1.00 64.52 283 TYR D C 1
ATOM 16569 O O . TYR D 1 303 ? -8.890 32.161 -51.546 1.00 66.15 283 TYR D O 1
ATOM 16578 N N . CYS D 1 304 ? -8.945 34.302 -50.851 1.00 63.27 284 CYS D N 1
ATOM 16579 C CA . CYS D 1 304 ? -10.354 34.279 -50.465 1.00 60.86 284 CYS D CA 1
ATOM 16580 C C . CYS D 1 304 ? -11.156 34.910 -51.608 1.00 56.54 284 CYS D C 1
ATOM 16581 O O . CYS D 1 304 ? -11.318 36.129 -51.670 1.00 52.81 284 CYS D O 1
ATOM 16584 N N . PRO D 1 305 ? -11.671 34.072 -52.525 1.00 54.70 285 PRO D N 1
ATOM 16585 C CA . PRO D 1 305 ? -12.458 34.457 -53.703 1.00 53.51 285 PRO D CA 1
ATOM 16586 C C . PRO D 1 305 ? -13.837 35.077 -53.482 1.00 50.79 285 PRO D C 1
ATOM 16587 O O . PRO D 1 305 ? -14.358 35.737 -54.379 1.00 51.75 285 PRO D O 1
ATOM 16591 N N . SER D 1 306 ? -14.437 34.874 -52.314 1.00 46.91 286 SER D N 1
ATOM 16592 C CA . SER D 1 306 ? -15.757 35.441 -52.077 1.00 47.90 286 SER D CA 1
ATOM 16593 C C . SER D 1 306 ? -15.698 36.964 -52.142 1.00 46.92 286 SER D C 1
ATOM 16594 O O . SER D 1 306 ? -14.852 37.601 -51.507 1.00 45.33 286 SER D O 1
ATOM 16597 N N . ILE D 1 307 ? -16.596 37.539 -52.933 1.00 44.66 287 ILE D N 1
ATOM 16598 C CA . ILE D 1 307 ? -16.660 38.981 -53.100 1.00 43.06 287 ILE D CA 1
ATOM 16599 C C . ILE D 1 307 ? -16.553 39.666 -51.739 1.00 44.49 287 ILE D C 1
ATOM 16600 O O . ILE D 1 307 ? -15.833 40.651 -51.581 1.00 43.32 287 ILE D O 1
ATOM 16605 N N . GLU D 1 308 ? -17.260 39.123 -50.755 1.00 43.24 288 GLU D N 1
ATOM 16606 C CA . GLU D 1 308 ? -17.255 39.685 -49.412 1.00 44.89 288 GLU D CA 1
ATOM 16607 C C . GLU D 1 308 ? -15.856 39.738 -48.814 1.00 45.43 288 GLU D C 1
ATOM 16608 O O . GLU D 1 308 ? -15.510 40.687 -48.112 1.00 47.66 288 GLU D O 1
ATOM 16614 N N . ASP D 1 309 ? -15.048 38.721 -49.083 1.00 43.50 289 ASP D N 1
ATOM 16615 C CA . ASP D 1 309 ? -13.705 38.701 -48.541 1.00 42.77 289 ASP D CA 1
ATOM 16616 C C . ASP D 1 309 ? -12.748 39.660 -49.235 1.00 43.45 289 ASP D C 1
ATOM 16617 O O . ASP D 1 309 ? -11.987 40.362 -48.568 1.00 43.37 289 ASP D O 1
ATOM 16622 N N . LYS D 1 310 ? -12.787 39.710 -50.563 1.00 43.56 290 LYS D N 1
ATOM 16623 C CA . LYS D 1 310 ? -11.869 40.582 -51.284 1.00 44.88 290 LYS D CA 1
ATOM 16624 C C . LYS D 1 310 ? -12.150 42.085 -51.246 1.00 46.53 290 LYS D C 1
ATOM 16625 O O . LYS D 1 310 ? -11.353 42.871 -51.759 1.00 47.29 290 LYS D O 1
ATOM 16631 N N . ILE D 1 311 ? -13.263 42.504 -50.649 1.00 46.52 291 ILE D N 1
ATOM 16632 C CA . ILE D 1 311 ? -13.513 43.938 -50.567 1.00 48.60 291 ILE D CA 1
ATOM 16633 C C . ILE D 1 311 ? -12.874 44.420 -49.272 1.00 49.82 291 ILE D C 1
ATOM 16634 O O . ILE D 1 311 ? -12.748 45.620 -49.034 1.00 50.85 291 ILE D O 1
ATOM 16639 N N . VAL D 1 312 ? -12.479 43.467 -48.433 1.00 51.46 292 VAL D N 1
ATOM 16640 C CA . VAL D 1 312 ? -11.826 43.783 -47.170 1.00 52.60 292 VAL D CA 1
ATOM 16641 C C . VAL D 1 312 ? -10.326 43.636 -47.382 1.00 53.87 292 VAL D C 1
ATOM 16642 O O . VAL D 1 312 ? -9.530 44.379 -46.817 1.00 56.91 292 VAL D O 1
ATOM 16646 N N . LYS D 1 313 ? -9.955 42.671 -48.215 1.00 53.67 293 LYS D N 1
ATOM 16647 C CA . LYS D 1 313 ? -8.561 42.414 -48.536 1.00 53.56 293 LYS D CA 1
ATOM 16648 C C . LYS D 1 313 ? -8.034 43.507 -49.471 1.00 54.32 293 LYS D C 1
ATOM 16649 O O . LYS D 1 313 ? -6.852 43.846 -49.440 1.00 55.27 293 LYS D O 1
ATOM 16655 N N . PHE D 1 314 ? -8.920 44.046 -50.305 1.00 53.08 294 PHE D N 1
ATOM 16656 C CA . PHE D 1 314 ? -8.562 45.103 -51.250 1.00 52.09 294 PHE D CA 1
ATOM 16657 C C . PHE D 1 314 ? -9.581 46.225 -51.151 1.00 50.74 294 PHE D C 1
ATOM 16658 O O . PHE D 1 314 ? -10.354 46.455 -52.077 1.00 50.32 294 PHE D O 1
ATOM 16666 N N . PRO D 1 315 ? -9.579 46.953 -50.027 1.00 51.18 295 PRO D N 1
ATOM 16667 C CA . PRO D 1 315 ? -10.503 48.064 -49.768 1.00 51.72 295 PRO D CA 1
ATOM 16668 C C . PRO D 1 315 ? -10.432 49.189 -50.791 1.00 52.07 295 PRO D C 1
ATOM 16669 O O . PRO D 1 315 ? -11.360 49.989 -50.902 1.00 51.75 295 PRO D O 1
ATOM 16673 N N . ASP D 1 316 ? -9.335 49.240 -51.542 1.00 52.25 296 ASP D N 1
ATOM 16674 C CA . ASP D 1 316 ? -9.132 50.303 -52.517 1.00 52.06 296 ASP D CA 1
ATOM 16675 C C . ASP D 1 316 ? -9.687 50.099 -53.924 1.00 50.49 296 ASP D C 1
ATOM 16676 O O . ASP D 1 316 ? -9.934 51.076 -54.630 1.00 50.49 296 ASP D O 1
ATOM 16681 N N . LYS D 1 317 ? -9.882 48.854 -54.346 1.00 47.81 297 LYS D N 1
ATOM 16682 C CA . LYS D 1 317 ? -10.411 48.614 -55.687 1.00 47.04 297 LYS D CA 1
ATOM 16683 C C . LYS D 1 317 ? -11.875 49.034 -55.736 1.00 45.85 297 LYS D C 1
ATOM 16684 O O . LYS D 1 317 ? -12.699 48.505 -54.994 1.00 46.63 297 LYS D O 1
ATOM 16690 N N . GLU D 1 318 ? -12.197 49.986 -56.608 1.00 44.63 298 GLU D N 1
ATOM 16691 C CA . GLU D 1 318 ? -13.567 50.495 -56.708 1.00 46.07 298 GLU D CA 1
ATOM 16692 C C . GLU D 1 318 ? -14.559 49.599 -57.444 1.00 42.74 298 GLU D C 1
ATOM 16693 O O . GLU D 1 318 ? -15.772 49.774 -57.319 1.00 43.31 298 GLU D O 1
ATOM 16699 N N . ARG D 1 319 ? -14.056 48.648 -58.217 1.00 38.35 299 ARG D N 1
ATOM 16700 C CA . ARG D 1 319 ? -14.936 47.739 -58.935 1.00 40.36 299 ARG D CA 1
ATOM 16701 C C . ARG D 1 319 ? -14.257 46.413 -59.198 1.00 37.70 299 ARG D C 1
ATOM 16702 O O . ARG D 1 319 ? -13.055 46.359 -59.441 1.00 40.91 299 ARG D O 1
ATOM 16710 N N . HIS D 1 320 ? -15.036 45.341 -59.118 1.00 33.43 300 HIS D N 1
ATOM 16711 C CA . HIS D 1 320 ? -14.531 44.000 -59.359 1.00 29.04 300 HIS D CA 1
ATOM 16712 C C . HIS D 1 320 ? -15.248 43.428 -60.573 1.00 27.42 300 HIS D C 1
ATOM 16713 O O . HIS D 1 320 ? -16.461 43.561 -60.710 1.00 26.00 300 HIS D O 1
ATOM 16720 N N . GLN D 1 321 ? -14.492 42.797 -61.459 1.00 25.79 301 GLN D N 1
ATOM 16721 C CA . GLN D 1 321 ? -15.066 42.228 -62.664 1.00 24.27 301 GLN D CA 1
ATOM 16722 C C . GLN D 1 321 ? -15.943 41.012 -62.395 1.00 23.07 301 GLN D C 1
ATOM 16723 O O . GLN D 1 321 ? -15.649 40.194 -61.529 1.00 22.19 301 GLN D O 1
ATOM 16729 N N . ILE D 1 322 ? -17.026 40.902 -63.150 1.00 20.09 302 ILE D N 1
ATOM 16730 C CA . ILE D 1 322 ? -17.948 39.788 -63.004 1.00 19.07 302 ILE D CA 1
ATOM 16731 C C . ILE D 1 322 ? -18.271 39.238 -64.383 1.00 19.88 302 ILE D C 1
ATOM 16732 O O . ILE D 1 322 ? -18.562 40.000 -65.306 1.00 19.54 302 ILE D O 1
ATOM 16737 N N . PHE D 1 323 ? -18.203 37.919 -64.528 1.00 19.65 303 PHE D N 1
ATOM 16738 C CA . PHE D 1 323 ? -18.502 37.283 -65.805 1.00 21.15 303 PHE D CA 1
ATOM 16739 C C . PHE D 1 323 ? -19.808 36.529 -65.712 1.00 19.12 303 PHE D C 1
ATOM 16740 O O . PHE D 1 323 ? -19.918 35.589 -64.926 1.00 20.68 303 PHE D O 1
ATOM 16748 N N . LEU D 1 324 ? -20.796 36.934 -66.503 1.00 17.21 304 LEU D N 1
ATOM 16749 C CA . LEU D 1 324 ? -22.083 36.245 -66.508 1.00 18.04 304 LEU D CA 1
ATOM 16750 C C . LEU D 1 324 ? -21.956 35.094 -67.488 1.00 20.03 304 LEU D C 1
ATOM 16751 O O . LEU D 1 324 ? -21.790 35.314 -68.693 1.00 20.99 304 LEU D O 1
ATOM 16756 N N . GLU D 1 325 ? -22.039 33.870 -66.970 1.00 18.32 305 GLU D N 1
ATOM 16757 C CA . GLU D 1 325 ? -21.896 32.674 -67.794 1.00 17.91 305 GLU D CA 1
ATOM 16758 C C . GLU D 1 325 ? -23.166 31.836 -67.929 1.00 20.36 305 GLU D C 1
ATOM 16759 O O . GLU D 1 325 ? -23.900 31.622 -66.960 1.00 20.45 305 GLU D O 1
ATOM 16765 N N . PRO D 1 326 ? -23.442 31.343 -69.144 1.00 22.54 306 PRO D N 1
ATOM 16766 C CA . PRO D 1 326 ? -24.637 30.518 -69.356 1.00 23.93 306 PRO D CA 1
ATOM 16767 C C . PRO D 1 326 ? -24.301 29.163 -68.745 1.00 23.09 306 PRO D C 1
ATOM 16768 O O . PRO D 1 326 ? -23.126 28.795 -68.700 1.00 21.09 306 PRO D O 1
ATOM 16772 N N . GLU D 1 327 ? -25.300 28.427 -68.268 1.00 21.49 307 GLU D N 1
ATOM 16773 C CA . GLU D 1 327 ? -25.028 27.112 -67.686 1.00 24.77 307 GLU D CA 1
ATOM 16774 C C . GLU D 1 327 ? -25.319 25.971 -68.658 1.00 22.77 307 GLU D C 1
ATOM 16775 O O . GLU D 1 327 ? -25.050 24.815 -68.359 1.00 22.12 307 GLU D O 1
ATOM 16781 N N . GLY D 1 328 ? -25.859 26.310 -69.825 1.00 21.41 308 GLY D N 1
ATOM 16782 C CA . GLY D 1 328 ? -26.176 25.308 -70.825 1.00 21.08 308 GLY D CA 1
ATOM 16783 C C . GLY D 1 328 ? -27.055 25.937 -71.888 1.00 22.45 308 GLY D C 1
ATOM 16784 O O . GLY D 1 328 ? -27.404 27.111 -71.787 1.00 21.76 308 GLY D O 1
ATOM 16785 N N . LEU D 1 329 ? -27.425 25.170 -72.907 1.00 24.68 309 LEU D N 1
ATOM 16786 C CA . LEU D 1 329 ? -28.261 25.708 -73.976 1.00 26.78 309 LEU D CA 1
ATOM 16787 C C . LEU D 1 329 ? -29.751 25.662 -73.655 1.00 28.15 309 LEU D C 1
ATOM 16788 O O . LEU D 1 329 ? -30.517 26.511 -74.107 1.00 29.31 309 LEU D O 1
ATOM 16793 N N . ASP D 1 330 ? -30.155 24.680 -72.859 1.00 28.70 310 ASP D N 1
ATOM 16794 C CA . ASP D 1 330 ? -31.557 24.526 -72.510 1.00 31.14 310 ASP D CA 1
ATOM 16795 C C . ASP D 1 330 ? -31.984 25.265 -71.258 1.00 30.97 310 ASP D C 1
ATOM 16796 O O . ASP D 1 330 ? -33.128 25.702 -71.155 1.00 31.91 310 ASP D O 1
ATOM 16801 N N . THR D 1 331 ? -31.069 25.398 -70.305 1.00 29.71 311 THR D N 1
ATOM 16802 C CA . THR D 1 331 ? -31.374 26.067 -69.044 1.00 28.15 311 THR D CA 1
ATOM 16803 C C . THR D 1 331 ? -31.293 27.588 -69.128 1.00 26.75 311 THR D C 1
ATOM 16804 O O . THR D 1 331 ? -30.615 28.134 -69.994 1.00 30.15 311 THR D O 1
ATOM 16808 N N . ILE D 1 332 ? -31.998 28.269 -68.229 1.00 24.93 312 ILE D N 1
ATOM 16809 C CA . ILE D 1 332 ? -31.978 29.726 -68.199 1.00 23.28 312 ILE D CA 1
ATOM 16810 C C . ILE D 1 332 ? -31.109 30.234 -67.055 1.00 21.82 312 ILE D C 1
ATOM 16811 O O . ILE D 1 332 ? -31.031 31.438 -66.821 1.00 20.05 312 ILE D O 1
ATOM 16816 N N . GLU D 1 333 ? -30.466 29.320 -66.335 1.00 20.36 313 GLU D N 1
ATOM 16817 C CA . GLU D 1 333 ? -29.617 29.709 -65.217 1.00 22.77 313 GLU D CA 1
ATOM 16818 C C . GLU D 1 333 ? -28.311 30.358 -65.667 1.00 22.10 313 GLU D C 1
ATOM 16819 O O . GLU D 1 333 ? -27.673 29.908 -66.620 1.00 19.53 313 GLU D O 1
ATOM 16825 N N . ILE D 1 334 ? -27.936 31.429 -64.973 1.00 21.37 314 ILE D N 1
ATOM 16826 C CA . ILE D 1 334 ? -26.710 32.172 -65.253 1.00 20.47 314 ILE D CA 1
ATOM 16827 C C . ILE D 1 334 ? -25.821 32.115 -64.019 1.00 16.98 314 ILE D C 1
ATOM 16828 O O . ILE D 1 334 ? -26.277 32.372 -62.915 1.00 18.07 314 ILE D O 1
ATOM 16833 N N . TYR D 1 335 ? -24.552 31.776 -64.216 1.00 17.19 315 TYR D N 1
ATOM 16834 C CA . TYR D 1 335 ? -23.589 31.690 -63.123 1.00 13.33 315 TYR D CA 1
ATOM 16835 C C . TYR D 1 335 ? -22.783 32.982 -63.093 1.00 12.62 315 TYR D C 1
ATOM 16836 O O . TYR D 1 335 ? -22.029 33.255 -64.021 1.00 15.85 315 TYR D O 1
ATOM 16845 N N . PRO D 1 336 ? -22.940 33.802 -62.038 1.00 11.27 316 PRO D N 1
ATOM 16846 C CA . PRO D 1 336 ? -22.188 35.059 -61.962 1.00 14.03 316 PRO D CA 1
ATOM 16847 C C . PRO D 1 336 ? -20.786 34.880 -61.370 1.00 15.40 316 PRO D C 1
ATOM 16848 O O . PRO D 1 336 ? -20.594 35.010 -60.162 1.00 17.95 316 PRO D O 1
ATOM 16852 N N . ASN D 1 337 ? -19.812 34.594 -62.224 1.00 17.00 317 ASN D N 1
ATOM 16853 C CA . ASN D 1 337 ? -18.437 34.383 -61.780 1.00 18.15 317 ASN D CA 1
ATOM 16854 C C . ASN D 1 337 ? -17.855 35.668 -61.192 1.00 22.02 317 ASN D C 1
ATOM 16855 O O . ASN D 1 337 ? -17.822 36.719 -61.847 1.00 20.88 317 ASN D O 1
ATOM 16860 N N . GLY D 1 338 ? -17.420 35.575 -59.937 1.00 23.32 318 GLY D N 1
ATOM 16861 C CA . GLY D 1 338 ? -16.854 36.721 -59.253 1.00 23.52 318 GLY D CA 1
ATOM 16862 C C . GLY D 1 338 ? -17.732 37.190 -58.108 1.00 26.98 318 GLY D C 1
ATOM 16863 O O . GLY D 1 338 ? -17.371 38.125 -57.389 1.00 29.97 318 GLY D O 1
ATOM 16864 N N . LEU D 1 339 ? -18.887 36.548 -57.933 1.00 27.24 319 LEU D N 1
ATOM 16865 C CA . LEU D 1 339 ? -19.811 36.916 -56.864 1.00 25.22 319 LEU D CA 1
ATOM 16866 C C . LEU D 1 339 ? -20.133 35.796 -55.883 1.00 24.21 319 LEU D C 1
ATOM 16867 O O . LEU D 1 339 ? -21.266 35.685 -55.411 1.00 27.93 319 LEU D O 1
ATOM 16872 N N . SER D 1 340 ? -19.147 34.962 -55.575 1.00 22.99 320 SER D N 1
ATOM 16873 C CA . SER D 1 340 ? -19.357 33.897 -54.604 1.00 22.22 320 SER D CA 1
ATOM 16874 C C . SER D 1 340 ? -19.495 34.603 -53.268 1.00 21.04 320 SER D C 1
ATOM 16875 O O . SER D 1 340 ? -18.773 35.557 -52.991 1.00 21.70 320 SER D O 1
ATOM 16878 N N . THR D 1 341 ? -20.420 34.135 -52.444 1.00 21.00 321 THR D N 1
ATOM 16879 C CA . THR D 1 341 ? -20.656 34.733 -51.141 1.00 20.72 321 THR D CA 1
ATOM 16880 C C . THR D 1 341 ? -21.386 33.740 -50.252 1.00 23.77 321 THR D C 1
ATOM 16881 O O . THR D 1 341 ? -21.872 32.713 -50.727 1.00 26.72 321 THR D O 1
ATOM 16885 N N . SER D 1 342 ? -21.449 34.042 -48.958 1.00 25.80 322 SER D N 1
ATOM 16886 C CA . SER D 1 342 ? -22.138 33.190 -47.996 1.00 24.14 322 SER D CA 1
ATOM 16887 C C . SER D 1 342 ? -23.002 34.080 -47.100 1.00 23.99 322 SER D C 1
ATOM 16888 O O . SER D 1 342 ? -23.404 33.690 -45.999 1.00 22.94 322 SER D O 1
ATOM 16891 N N . LEU D 1 343 ? -23.283 35.285 -47.591 1.00 20.68 323 LEU D N 1
ATOM 16892 C CA . LEU D 1 343 ? -24.115 36.238 -46.868 1.00 20.72 323 LEU D CA 1
ATOM 16893 C C . LEU D 1 343 ? -25.540 35.709 -46.781 1.00 19.86 323 LEU D C 1
ATOM 16894 O O . LEU D 1 343 ? -25.903 34.764 -47.480 1.00 20.39 323 LEU D O 1
ATOM 16899 N N . PRO D 1 344 ? -26.366 36.301 -45.906 1.00 18.94 324 PRO D N 1
ATOM 16900 C CA . PRO D 1 344 ? -27.755 35.850 -45.778 1.00 18.41 324 PRO D CA 1
ATOM 16901 C C . PRO D 1 344 ? -28.427 36.074 -47.135 1.00 21.21 324 PRO D C 1
ATOM 16902 O O . PRO D 1 344 ? -28.016 36.958 -47.893 1.00 21.86 324 PRO D O 1
ATOM 16906 N N . GLU D 1 345 ? -29.447 35.282 -47.450 1.00 22.00 325 GLU D N 1
ATOM 16907 C CA . GLU D 1 345 ? -30.129 35.413 -48.735 1.00 20.60 325 GLU D CA 1
ATOM 16908 C C . GLU D 1 345 ? -30.746 36.789 -48.952 1.00 19.18 325 GLU D C 1
ATOM 16909 O O . GLU D 1 345 ? -30.723 37.303 -50.068 1.00 18.77 325 GLU D O 1
ATOM 16915 N N . GLU D 1 346 ? -31.289 37.390 -47.897 1.00 19.21 326 GLU D N 1
ATOM 16916 C CA . GLU D 1 346 ? -31.884 38.720 -48.032 1.00 21.39 326 GLU D CA 1
ATOM 16917 C C . GLU D 1 346 ? -30.821 39.732 -48.453 1.00 17.88 326 GLU D C 1
ATOM 16918 O O . GLU D 1 346 ? -31.098 40.633 -49.233 1.00 21.95 326 GLU D O 1
ATOM 16924 N N . VAL D 1 347 ? -29.607 39.582 -47.937 1.00 17.87 327 VAL D N 1
ATOM 16925 C CA . VAL D 1 347 ? -28.521 40.488 -48.295 1.00 16.98 327 VAL D CA 1
ATOM 16926 C C . VAL D 1 347 ? -28.051 40.189 -49.718 1.00 18.76 327 VAL D C 1
ATOM 16927 O O . VAL D 1 347 ? -27.677 41.102 -50.458 1.00 17.88 327 VAL D O 1
ATOM 16931 N N . GLN D 1 348 ? -28.063 38.913 -50.100 1.00 18.23 328 GLN D N 1
ATOM 16932 C CA . GLN D 1 348 ? -27.667 38.542 -51.455 1.00 17.30 328 GLN D CA 1
ATOM 16933 C C . GLN D 1 348 ? -28.545 39.282 -52.468 1.00 17.88 328 GLN D C 1
ATOM 16934 O O . GLN D 1 348 ? -28.051 39.766 -53.482 1.00 19.86 328 GLN D O 1
ATOM 16940 N N . TRP D 1 349 ? -29.843 39.382 -52.189 1.00 19.49 329 TRP D N 1
ATOM 16941 C CA . TRP D 1 349 ? -30.755 40.080 -53.097 1.00 21.87 329 TRP D CA 1
ATOM 16942 C C . TRP D 1 349 ? -30.271 41.498 -53.304 1.00 22.54 329 TRP D C 1
ATOM 16943 O O . TRP D 1 349 ? -30.133 41.969 -54.432 1.00 23.49 329 TRP D O 1
ATOM 16954 N N . GLU D 1 350 ? -30.019 42.172 -52.191 1.00 24.42 330 GLU D N 1
ATOM 16955 C CA . GLU D 1 350 ? -29.575 43.546 -52.223 1.00 26.09 330 GLU D CA 1
ATOM 16956 C C . GLU D 1 350 ? -28.235 43.721 -52.924 1.00 24.08 330 GLU D C 1
ATOM 16957 O O . GLU D 1 350 ? -28.077 44.639 -53.721 1.00 26.71 330 GLU D O 1
ATOM 16963 N N . MET D 1 351 ? -27.268 42.851 -52.658 1.00 23.35 331 MET D N 1
ATOM 16964 C CA . MET D 1 351 ? -25.976 43.026 -53.308 1.00 22.90 331 MET D CA 1
ATOM 16965 C C . MET D 1 351 ? -26.009 42.666 -54.791 1.00 21.28 331 MET D C 1
ATOM 16966 O O . MET D 1 351 ? -25.409 43.372 -55.605 1.00 18.40 331 MET D O 1
ATOM 16971 N N . TYR D 1 352 ? -26.705 41.586 -55.149 1.00 18.60 332 TYR D N 1
ATOM 16972 C CA . TYR D 1 352 ? -26.799 41.186 -56.557 1.00 18.66 332 TYR D CA 1
ATOM 16973 C C . TYR D 1 352 ? -27.505 42.252 -57.404 1.00 19.91 332 TYR D C 1
ATOM 16974 O O . TYR D 1 352 ? -27.120 42.512 -58.549 1.00 18.92 332 TYR D O 1
ATOM 16983 N N . ARG D 1 353 ? -28.528 42.882 -56.830 1.00 19.03 333 ARG D N 1
ATOM 16984 C CA . ARG D 1 353 ? -29.293 43.900 -57.543 1.00 21.37 333 ARG D CA 1
ATOM 16985 C C . ARG D 1 353 ? -28.628 45.278 -57.666 1.00 21.33 333 ARG D C 1
ATOM 16986 O O . ARG D 1 353 ? -29.183 46.184 -58.289 1.00 22.68 333 ARG D O 1
ATOM 16994 N N . SER D 1 354 ? -27.439 45.430 -57.092 1.00 20.16 334 SER D N 1
ATOM 16995 C CA . SER D 1 354 ? -26.709 46.687 -57.189 1.00 20.26 334 SER D CA 1
ATOM 16996 C C . SER D 1 354 ? -25.717 46.610 -58.346 1.00 23.09 334 SER D C 1
ATOM 16997 O O . SER D 1 354 ? -25.040 47.592 -58.647 1.00 25.58 334 SER D O 1
ATOM 17000 N N . ILE D 1 355 ? -25.619 45.440 -58.978 1.00 24.40 335 ILE D N 1
ATOM 17001 C CA . ILE D 1 355 ? -24.716 45.251 -60.114 1.00 24.24 335 ILE D CA 1
ATOM 17002 C C . ILE D 1 355 ? -25.436 45.628 -61.410 1.00 25.16 335 ILE D C 1
ATOM 17003 O O . ILE D 1 355 ? -26.528 45.138 -61.687 1.00 27.74 335 ILE D O 1
ATOM 17008 N N . PRO D 1 356 ? -24.835 46.516 -62.216 1.00 25.31 336 PRO D N 1
ATOM 17009 C CA . PRO D 1 356 ? -25.448 46.941 -63.479 1.00 22.97 336 PRO D CA 1
ATOM 17010 C C . PRO D 1 356 ? -25.873 45.753 -64.340 1.00 22.85 336 PRO D C 1
ATOM 17011 O O . PRO D 1 356 ? -25.069 44.873 -64.651 1.00 22.29 336 PRO D O 1
ATOM 17015 N N . GLY D 1 357 ? -27.146 45.741 -64.719 1.00 22.88 337 GLY D N 1
ATOM 17016 C CA . GLY D 1 357 ? -27.682 44.660 -65.524 1.00 25.40 337 GLY D CA 1
ATOM 17017 C C . GLY D 1 357 ? -28.553 43.730 -64.694 1.00 24.94 337 GLY D C 1
ATOM 17018 O O . GLY D 1 357 ? -29.515 43.153 -65.204 1.00 24.01 337 GLY D O 1
ATOM 17019 N N . LEU D 1 358 ? -28.221 43.607 -63.409 1.00 24.95 338 LEU D N 1
ATOM 17020 C CA . LEU D 1 358 ? -28.941 42.739 -62.482 1.00 24.61 338 LEU D CA 1
ATOM 17021 C C . LEU D 1 358 ? -29.840 43.500 -61.504 1.00 26.23 338 LEU D C 1
ATOM 17022 O O . LEU D 1 358 ? -30.127 43.006 -60.408 1.00 27.67 338 LEU D O 1
ATOM 17027 N N . GLU D 1 359 ? -30.289 44.691 -61.885 1.00 25.66 339 GLU D N 1
ATOM 17028 C CA . GLU D 1 359 ? -31.133 45.489 -60.993 1.00 25.02 339 GLU D CA 1
ATOM 17029 C C . GLU D 1 359 ? -32.411 44.773 -60.563 1.00 23.43 339 GLU D C 1
ATOM 17030 O O . GLU D 1 359 ? -32.877 44.945 -59.436 1.00 18.15 339 GLU D O 1
ATOM 17036 N N . ASN D 1 360 ? -32.978 43.973 -61.461 1.00 21.80 340 ASN D N 1
ATOM 17037 C CA . ASN D 1 360 ? -34.204 43.247 -61.154 1.00 21.34 340 ASN D CA 1
ATOM 17038 C C . ASN D 1 360 ? -34.016 41.748 -61.274 1.00 21.14 340 ASN D C 1
ATOM 17039 O O . ASN D 1 360 ? -34.986 41.017 -61.485 1.00 23.55 340 ASN D O 1
ATOM 17044 N N . VAL D 1 361 ? -32.780 41.284 -61.142 1.00 16.37 341 VAL D N 1
ATOM 17045 C CA . VAL D 1 361 ? -32.525 39.866 -61.273 1.00 15.25 341 VAL D CA 1
ATOM 17046 C C . VAL D 1 361 ? -33.226 39.048 -60.191 1.00 18.65 341 VAL D C 1
ATOM 17047 O O . VAL D 1 361 ? -33.439 39.512 -59.063 1.00 15.44 341 VAL D O 1
ATOM 17051 N N . VAL D 1 362 ? -33.598 37.829 -60.571 1.00 17.91 342 VAL D N 1
ATOM 17052 C CA . VAL D 1 362 ? -34.271 36.893 -59.685 1.00 16.15 342 VAL D CA 1
ATOM 17053 C C . VAL D 1 362 ? -33.349 35.691 -59.491 1.00 15.81 342 VAL D C 1
ATOM 17054 O O . VAL D 1 362 ? -32.854 35.125 -60.459 1.00 13.75 342 VAL D O 1
ATOM 17058 N N . LEU D 1 363 ? -33.100 35.316 -58.241 1.00 16.01 343 LEU D N 1
ATOM 17059 C CA . LEU D 1 363 ? -32.236 34.183 -57.975 1.00 15.16 343 LEU D CA 1
ATOM 17060 C C . LEU D 1 363 ? -33.031 32.889 -58.120 1.00 18.73 343 LEU D C 1
ATOM 17061 O O . LEU D 1 363 ? -34.229 32.839 -57.822 1.00 19.94 343 LEU D O 1
ATOM 17066 N N . ILE D 1 364 ? -32.358 31.849 -58.593 1.00 18.96 344 ILE D N 1
ATOM 17067 C CA . ILE D 1 364 ? -32.968 30.536 -58.724 1.00 18.10 344 ILE D CA 1
ATOM 17068 C C . ILE D 1 364 ? -32.384 29.691 -57.585 1.00 17.64 344 ILE D C 1
ATOM 17069 O O . ILE D 1 364 ? -33.090 28.935 -56.931 1.00 16.36 344 ILE D O 1
ATOM 17074 N N . ARG D 1 365 ? -31.085 29.845 -57.351 1.00 16.08 345 ARG D N 1
ATOM 17075 C CA . ARG D 1 365 ? -30.405 29.133 -56.276 1.00 15.49 345 ARG D CA 1
ATOM 17076 C C . ARG D 1 365 ? -29.589 30.166 -55.506 1.00 15.11 345 ARG D C 1
ATOM 17077 O O . ARG D 1 365 ? -28.944 31.031 -56.096 1.00 13.73 345 ARG D O 1
ATOM 17085 N N . PRO D 1 366 ? -29.617 30.095 -54.172 1.00 14.88 346 PRO D N 1
ATOM 17086 C CA . PRO D 1 366 ? -28.871 31.051 -53.356 1.00 14.33 346 PRO D CA 1
ATOM 17087 C C . PRO D 1 366 ? -27.393 30.713 -53.284 1.00 14.03 346 PRO D C 1
ATOM 17088 O O . PRO D 1 366 ? -27.006 29.551 -53.412 1.00 12.65 346 PRO D O 1
ATOM 17092 N N . ALA D 1 367 ? -26.571 31.739 -53.098 1.00 13.70 347 ALA D N 1
ATOM 17093 C CA . ALA D 1 367 ? -25.130 31.545 -52.969 1.00 16.91 347 ALA D CA 1
ATOM 17094 C C . ALA D 1 367 ? -24.905 30.902 -51.611 1.00 14.65 347 ALA D C 1
ATOM 17095 O O . ALA D 1 367 ? -25.747 31.022 -50.721 1.00 15.74 347 ALA D O 1
ATOM 17097 N N . TYR D 1 368 ? -23.789 30.203 -51.456 1.00 14.26 348 TYR D N 1
ATOM 17098 C CA . TYR D 1 368 ? -23.469 29.581 -50.178 1.00 13.31 348 TYR D CA 1
ATOM 17099 C C . TYR D 1 368 ? -22.013 29.166 -50.120 1.00 14.55 348 TYR D C 1
ATOM 17100 O O . TYR D 1 368 ? -21.289 29.251 -51.116 1.00 13.91 348 TYR D O 1
ATOM 17109 N N . ALA D 1 369 ? -21.598 28.714 -48.944 1.00 11.87 349 ALA D N 1
ATOM 17110 C CA . ALA D 1 369 ? -20.239 28.247 -48.737 1.00 16.50 349 ALA D CA 1
ATOM 17111 C C . ALA D 1 369 ? -20.349 26.846 -48.146 1.00 16.60 349 ALA D C 1
ATOM 17112 O O . ALA D 1 369 ? -21.303 26.546 -47.426 1.00 15.49 349 ALA D O 1
ATOM 17114 N N . ILE D 1 370 ? -19.382 25.992 -48.459 1.00 14.49 350 ILE D N 1
ATOM 17115 C CA . ILE D 1 370 ? -19.395 24.625 -47.965 1.00 16.73 350 ILE D CA 1
ATOM 17116 C C . ILE D 1 370 ? -18.119 24.316 -47.181 1.00 19.48 350 ILE D C 1
ATOM 17117 O O . ILE D 1 370 ? -17.017 24.722 -47.576 1.00 19.23 350 ILE D O 1
ATOM 17122 N N . GLU D 1 371 ? -18.278 23.615 -46.060 1.00 19.08 351 GLU D N 1
ATOM 17123 C CA . GLU D 1 371 ? -17.145 23.212 -45.235 1.00 19.13 351 GLU D CA 1
ATOM 17124 C C . GLU D 1 371 ? -17.202 21.689 -45.200 1.00 20.75 351 GLU D C 1
ATOM 17125 O O . GLU D 1 371 ? -18.281 21.111 -45.088 1.00 23.10 351 GLU D O 1
ATOM 17131 N N . TYR D 1 372 ? -16.048 21.039 -45.290 1.00 19.54 352 TYR D N 1
ATOM 17132 C CA . TYR D 1 372 ? -15.999 19.581 -45.323 1.00 20.50 352 TYR D CA 1
ATOM 17133 C C . TYR D 1 372 ? -14.708 19.030 -44.728 1.00 21.19 352 TYR D C 1
ATOM 17134 O O . TYR D 1 372 ? -13.779 19.779 -44.441 1.00 22.02 352 TYR D O 1
ATOM 17143 N N . ASP D 1 373 ? -14.641 17.716 -44.560 1.00 21.24 353 ASP D N 1
ATOM 17144 C CA . ASP D 1 373 ? -13.442 17.107 -44.002 1.00 21.85 353 ASP D CA 1
ATOM 17145 C C . ASP D 1 373 ? -12.372 16.869 -45.056 1.00 20.98 353 ASP D C 1
ATOM 17146 O O . ASP D 1 373 ? -12.672 16.527 -46.196 1.00 23.28 353 ASP D O 1
ATOM 17151 N N . VAL D 1 374 ? -11.120 17.047 -44.648 1.00 19.92 354 VAL D N 1
ATOM 17152 C CA . VAL D 1 374 ? -9.966 16.864 -45.518 1.00 20.20 354 VAL D CA 1
ATOM 17153 C C . VAL D 1 374 ? -8.821 16.193 -44.750 1.00 19.82 354 VAL D C 1
ATOM 17154 O O . VAL D 1 374 ? -8.556 16.527 -43.600 1.00 23.28 354 VAL D O 1
ATOM 17158 N N . VAL D 1 375 ? -8.159 15.235 -45.383 1.00 19.86 355 VAL D N 1
ATOM 17159 C CA . VAL D 1 375 ? -7.019 14.573 -44.771 1.00 19.46 355 VAL D CA 1
ATOM 17160 C C . VAL D 1 375 ? -5.786 15.211 -45.411 1.00 23.13 355 VAL D C 1
ATOM 17161 O O . VAL D 1 375 ? -5.594 15.112 -46.626 1.00 22.06 355 VAL D O 1
ATOM 17165 N N . PRO D 1 376 ? -4.943 15.891 -44.609 1.00 24.28 356 PRO D N 1
ATOM 17166 C CA . PRO D 1 376 ? -3.730 16.539 -45.126 1.00 24.86 356 PRO D CA 1
ATOM 17167 C C . PRO D 1 376 ? -2.979 15.657 -46.126 1.00 25.35 356 PRO D C 1
ATOM 17168 O O . PRO D 1 376 ? -2.673 14.502 -45.840 1.00 25.35 356 PRO D O 1
ATOM 17172 N N . PRO D 1 377 ? -2.668 16.202 -47.311 1.00 25.99 357 PRO D N 1
ATOM 17173 C CA . PRO D 1 377 ? -1.959 15.492 -48.384 1.00 26.89 357 PRO D CA 1
ATOM 17174 C C . PRO D 1 377 ? -0.618 14.899 -47.956 1.00 27.97 357 PRO D C 1
ATOM 17175 O O . PRO D 1 377 ? -0.138 13.935 -48.556 1.00 30.96 357 PRO D O 1
ATOM 17179 N N . THR D 1 378 ? -0.011 15.477 -46.927 1.00 25.82 358 THR D N 1
ATOM 17180 C CA . THR D 1 378 ? 1.273 14.988 -46.453 1.00 24.76 358 THR D CA 1
ATOM 17181 C C . THR D 1 378 ? 1.185 13.576 -45.876 1.00 24.94 358 THR D C 1
ATOM 17182 O O . THR D 1 378 ? 2.189 13.004 -45.446 1.00 23.93 358 THR D O 1
ATOM 17186 N N . GLU D 1 379 ? -0.017 13.011 -45.872 1.00 23.71 359 GLU D N 1
ATOM 17187 C CA . GLU D 1 379 ? -0.204 11.650 -45.381 1.00 22.55 359 GLU D CA 1
ATOM 17188 C C . GLU D 1 379 ? 0.008 10.682 -46.549 1.00 22.02 359 GLU D C 1
ATOM 17189 O O . GLU D 1 379 ? -0.022 9.461 -46.374 1.00 21.99 359 GLU D O 1
ATOM 17195 N N . LEU D 1 380 ? 0.243 11.241 -47.736 1.00 19.09 360 LEU D N 1
ATOM 17196 C CA . LEU D 1 380 ? 0.441 10.445 -48.945 1.00 20.07 360 LEU D CA 1
ATOM 17197 C C . LEU D 1 380 ? 1.828 10.577 -49.576 1.00 20.89 360 LEU D C 1
ATOM 17198 O O . LEU D 1 380 ? 2.543 11.545 -49.334 1.00 20.34 360 LEU D O 1
ATOM 17203 N N . TYR D 1 381 ? 2.185 9.592 -50.398 1.00 19.43 361 TYR D N 1
ATOM 17204 C CA . TYR D 1 381 ? 3.439 9.608 -51.145 1.00 20.27 361 TYR D CA 1
ATOM 17205 C C . TYR D 1 381 ? 3.029 10.266 -52.466 1.00 19.85 361 TYR D C 1
ATOM 17206 O O . TYR D 1 381 ? 1.844 10.509 -52.695 1.00 17.89 361 TYR D O 1
ATOM 17215 N N . PRO D 1 382 ? 3.993 10.572 -53.347 1.00 19.41 362 PRO D N 1
ATOM 17216 C CA . PRO D 1 382 ? 3.609 11.192 -54.622 1.00 18.08 362 PRO D CA 1
ATOM 17217 C C . PRO D 1 382 ? 2.761 10.247 -55.491 1.00 14.65 362 PRO D C 1
ATOM 17218 O O . PRO D 1 382 ? 2.309 10.623 -56.574 1.00 14.66 362 PRO D O 1
ATOM 17222 N N . THR D 1 383 ? 2.556 9.026 -55.009 1.00 12.91 363 THR D N 1
ATOM 17223 C CA . THR D 1 383 ? 1.748 8.034 -55.721 1.00 16.47 363 THR D CA 1
ATOM 17224 C C . THR D 1 383 ? 0.286 8.146 -55.269 1.00 16.21 363 THR D C 1
ATOM 17225 O O . THR D 1 383 ? -0.574 7.402 -55.733 1.00 14.27 363 THR D O 1
ATOM 17229 N N . LEU D 1 384 ? 0.029 9.083 -54.358 1.00 18.00 364 LEU D N 1
ATOM 17230 C CA . LEU D 1 384 ? -1.289 9.324 -53.776 1.00 16.64 364 LEU D CA 1
ATOM 17231 C C . LEU D 1 384 ? -1.699 8.189 -52.840 1.00 18.17 364 LEU D C 1
ATOM 17232 O O . LEU D 1 384 ? -2.810 8.183 -52.303 1.00 16.95 364 LEU D O 1
ATOM 17237 N N . GLU D 1 385 ? -0.794 7.233 -52.637 1.00 17.63 365 GLU D N 1
ATOM 17238 C CA . GLU D 1 385 ? -1.072 6.130 -51.724 1.00 19.49 365 GLU D CA 1
ATOM 17239 C C . GLU D 1 385 ? -0.752 6.576 -50.303 1.00 20.79 365 GLU D C 1
ATOM 17240 O O . GLU D 1 385 ? 0.239 7.262 -50.057 1.00 19.94 365 GLU D O 1
ATOM 17246 N N . THR D 1 386 ? -1.607 6.180 -49.374 1.00 20.72 366 THR D N 1
ATOM 17247 C CA . THR D 1 386 ? -1.448 6.513 -47.966 1.00 23.09 366 THR D CA 1
ATOM 17248 C C . THR D 1 386 ? -0.183 5.875 -47.369 1.00 24.58 366 THR D C 1
ATOM 17249 O O . THR D 1 386 ? 0.142 4.724 -47.678 1.00 24.90 366 THR D O 1
ATOM 17253 N N . LYS D 1 387 ? 0.529 6.619 -46.523 1.00 21.91 367 LYS D N 1
ATOM 17254 C CA . LYS D 1 387 ? 1.738 6.085 -45.898 1.00 24.31 367 LYS D CA 1
ATOM 17255 C C . LYS D 1 387 ? 1.378 5.087 -44.805 1.00 25.27 367 LYS D C 1
ATOM 17256 O O . LYS D 1 387 ? 2.124 4.141 -44.547 1.00 24.22 367 LYS D O 1
ATOM 17262 N N . LYS D 1 388 ? 0.230 5.308 -44.169 1.00 23.08 368 LYS D N 1
ATOM 17263 C CA . LYS D 1 388 ? -0.238 4.443 -43.096 1.00 22.18 368 LYS D CA 1
ATOM 17264 C C . LYS D 1 388 ? -0.853 3.129 -43.562 1.00 23.94 368 LYS D C 1
ATOM 17265 O O . LYS D 1 388 ? -0.709 2.109 -42.892 1.00 24.96 368 LYS D O 1
ATOM 17271 N N . ILE D 1 389 ? -1.539 3.145 -44.703 1.00 23.96 369 ILE D N 1
ATOM 17272 C CA . ILE D 1 389 ? -2.207 1.940 -45.183 1.00 23.52 369 ILE D CA 1
ATOM 17273 C C . ILE D 1 389 ? -1.972 1.612 -46.648 1.00 24.11 369 ILE D C 1
ATOM 17274 O O . ILE D 1 389 ? -2.271 2.412 -47.526 1.00 28.96 369 ILE D O 1
ATOM 17279 N N . ARG D 1 390 ? -1.442 0.420 -46.902 1.00 24.57 370 ARG D N 1
ATOM 17280 C CA . ARG D 1 390 ? -1.165 -0.033 -48.257 1.00 24.33 370 ARG D CA 1
ATOM 17281 C C . ARG D 1 390 ? -2.492 -0.295 -48.966 1.00 22.21 370 ARG D C 1
ATOM 17282 O O . ARG D 1 390 ? -3.396 -0.907 -48.397 1.00 22.53 370 ARG D O 1
ATOM 17290 N N . GLY D 1 391 ? -2.610 0.188 -50.200 1.00 20.10 371 GLY D N 1
ATOM 17291 C CA . GLY D 1 391 ? -3.833 -0.008 -50.958 1.00 17.97 371 GLY D CA 1
ATOM 17292 C C . GLY D 1 391 ? -4.862 1.095 -50.786 1.00 18.23 371 GLY D C 1
ATOM 17293 O O . GLY D 1 391 ? -5.958 1.003 -51.328 1.00 20.83 371 GLY D O 1
ATOM 17294 N N . LEU D 1 392 ? -4.520 2.140 -50.039 1.00 18.70 372 LEU D N 1
ATOM 17295 C CA . LEU D 1 392 ? -5.443 3.252 -49.814 1.00 18.05 372 LEU D CA 1
ATOM 17296 C C . LEU D 1 392 ? -4.930 4.519 -50.500 1.00 18.86 372 LEU D C 1
ATOM 17297 O O . LEU D 1 392 ? -3.805 4.959 -50.246 1.00 19.05 372 LEU D O 1
ATOM 17302 N N . PHE D 1 393 ? -5.755 5.096 -51.369 1.00 16.12 373 PHE D N 1
ATOM 17303 C CA . PHE D 1 393 ? -5.388 6.305 -52.099 1.00 16.93 373 PHE D CA 1
ATOM 17304 C C . PHE D 1 393 ? -6.448 7.392 -51.948 1.00 17.06 373 PHE D C 1
ATOM 17305 O O . PHE D 1 393 ? -7.639 7.088 -51.861 1.00 18.58 373 PHE D O 1
ATOM 17313 N N . HIS D 1 394 ? -6.011 8.649 -51.929 1.00 13.26 374 HIS D N 1
ATOM 17314 C CA . HIS D 1 394 ? -6.914 9.796 -51.797 1.00 12.75 374 HIS D CA 1
ATOM 17315 C C . HIS D 1 394 ? -6.797 10.718 -53.020 1.00 13.65 374 HIS D C 1
ATOM 17316 O O . HIS D 1 394 ? -5.734 10.795 -53.643 1.00 10.56 374 HIS D O 1
ATOM 17323 N N . ALA D 1 395 ? -7.871 11.433 -53.347 1.00 12.51 375 ALA D N 1
ATOM 17324 C CA . ALA D 1 395 ? -7.838 12.346 -54.492 1.00 14.48 375 ALA D CA 1
ATOM 17325 C C . ALA D 1 395 ? -8.972 13.368 -54.468 1.00 14.54 375 ALA D C 1
ATOM 17326 O O . ALA D 1 395 ? -10.041 13.097 -53.926 1.00 14.20 375 ALA D O 1
ATOM 17328 N N . GLY D 1 396 ? -8.727 14.541 -55.055 1.00 15.81 376 GLY D N 1
ATOM 17329 C CA . GLY D 1 396 ? -9.738 15.588 -55.126 1.00 14.39 376 GLY D CA 1
ATOM 17330 C C . GLY D 1 396 ? -9.808 16.531 -53.940 1.00 17.32 376 GLY D C 1
ATOM 17331 O O . GLY D 1 396 ? -8.827 16.707 -53.223 1.00 20.01 376 GLY D O 1
ATOM 17332 N N . ASN D 1 397 ? -10.971 17.142 -53.734 1.00 16.02 377 ASN D N 1
ATOM 17333 C CA . ASN D 1 397 ? -11.166 18.073 -52.626 1.00 18.96 377 ASN D CA 1
ATOM 17334 C C . ASN D 1 397 ? -10.851 17.442 -51.274 1.00 20.55 377 ASN D C 1
ATOM 17335 O O . ASN D 1 397 ? -10.440 18.128 -50.341 1.00 21.18 377 ASN D O 1
ATOM 17340 N N . PHE D 1 398 ? -11.062 16.135 -51.164 1.00 22.30 378 PHE D N 1
ATOM 17341 C CA . PHE D 1 398 ? -10.791 15.422 -49.924 1.00 21.59 378 PHE D CA 1
ATOM 17342 C C . PHE D 1 398 ? -9.282 15.437 -49.678 1.00 25.18 378 PHE D C 1
ATOM 17343 O O . PHE D 1 398 ? -8.812 15.307 -48.541 1.00 22.31 378 PHE D O 1
ATOM 17351 N N . ASN D 1 399 ? -8.532 15.609 -50.762 1.00 22.68 379 ASN D N 1
ATOM 17352 C CA . ASN D 1 399 ? -7.083 15.618 -50.698 1.00 22.55 379 ASN D CA 1
ATOM 17353 C C . ASN D 1 399 ? -6.514 17.025 -50.503 1.00 20.80 379 ASN D C 1
ATOM 17354 O O . ASN D 1 399 ? -5.305 17.228 -50.589 1.00 19.08 379 ASN D O 1
ATOM 17359 N N . GLY D 1 400 ? -7.387 17.996 -50.249 1.00 18.72 380 GLY D N 1
ATOM 17360 C CA . GLY D 1 400 ? -6.923 19.353 -50.012 1.00 17.11 380 GLY D CA 1
ATOM 17361 C C . GLY D 1 400 ? -6.924 20.332 -51.171 1.00 18.52 380 GLY D C 1
ATOM 17362 O O . GLY D 1 400 ? -6.429 21.451 -51.027 1.00 17.64 380 GLY D O 1
ATOM 17363 N N . THR D 1 401 ? -7.454 19.935 -52.324 1.00 18.78 381 THR D N 1
ATOM 17364 C CA . THR D 1 401 ? -7.508 20.859 -53.460 1.00 16.50 381 THR D CA 1
ATOM 17365 C C . THR D 1 401 ? -8.948 21.295 -53.706 1.00 16.27 381 THR D C 1
ATOM 17366 O O . THR D 1 401 ? -9.895 20.806 -53.077 1.00 11.08 381 THR D O 1
ATOM 17370 N N . THR D 1 402 ? -9.101 22.234 -54.628 1.00 16.93 382 THR D N 1
ATOM 17371 C CA . THR D 1 402 ? -10.415 22.705 -55.011 1.00 16.52 382 THR D CA 1
ATOM 17372 C C . THR D 1 402 ? -10.350 22.914 -56.520 1.00 17.56 382 THR D C 1
ATOM 17373 O O . THR D 1 402 ? -9.355 23.418 -57.028 1.00 16.62 382 THR D O 1
ATOM 17377 N N . GLY D 1 403 ? -11.398 22.501 -57.230 1.00 18.25 383 GLY D N 1
ATOM 17378 C CA . GLY D 1 403 ? -11.424 22.637 -58.678 1.00 19.14 383 GLY D CA 1
ATOM 17379 C C . GLY D 1 403 ? -11.655 21.293 -59.346 1.00 20.93 383 GLY D C 1
ATOM 17380 O O . GLY D 1 403 ? -11.207 20.265 -58.834 1.00 20.42 383 GLY D O 1
ATOM 17381 N N . TYR D 1 404 ? -12.352 21.291 -60.482 1.00 20.98 384 TYR D N 1
ATOM 17382 C CA . TYR D 1 404 ? -12.638 20.049 -61.196 1.00 17.09 384 TYR D CA 1
ATOM 17383 C C . TYR D 1 404 ? -11.359 19.417 -61.743 1.00 18.38 384 TYR D C 1
ATOM 17384 O O . TYR D 1 404 ? -11.105 18.222 -61.543 1.00 16.35 384 TYR D O 1
ATOM 17393 N N . GLU D 1 405 ? -10.572 20.225 -62.449 1.00 13.98 385 GLU D N 1
ATOM 17394 C CA . GLU D 1 405 ? -9.336 19.767 -63.060 1.00 13.65 385 GLU D CA 1
ATOM 17395 C C . GLU D 1 405 ? -8.312 19.234 -62.065 1.00 15.90 385 GLU D C 1
ATOM 17396 O O . GLU D 1 405 ? -7.790 18.135 -62.261 1.00 16.24 385 GLU D O 1
ATOM 17402 N N . GLU D 1 406 ? -8.000 19.992 -61.013 1.00 16.46 386 GLU D N 1
ATOM 17403 C CA . GLU D 1 406 ? -7.029 19.499 -60.028 1.00 18.40 386 GLU D CA 1
ATOM 17404 C C . GLU D 1 406 ? -7.480 18.151 -59.452 1.00 17.19 386 GLU D C 1
ATOM 17405 O O . GLU D 1 406 ? -6.649 17.284 -59.164 1.00 13.01 386 GLU D O 1
ATOM 17411 N N . ALA D 1 407 ? -8.794 17.972 -59.302 1.00 14.76 387 ALA D N 1
ATOM 17412 C CA . ALA D 1 407 ? -9.334 16.716 -58.784 1.00 13.45 387 ALA D CA 1
ATOM 17413 C C . ALA D 1 407 ? -9.159 15.595 -59.807 1.00 14.24 387 ALA D C 1
ATOM 17414 O O . ALA D 1 407 ? -8.643 14.526 -59.475 1.00 13.76 387 ALA D O 1
ATOM 17416 N N . ALA D 1 408 ? -9.582 15.843 -61.047 1.00 11.10 388 ALA D N 1
ATOM 17417 C CA . ALA D 1 408 ? -9.467 14.842 -62.105 1.00 15.28 388 ALA D CA 1
ATOM 17418 C C . ALA D 1 408 ? -8.013 14.439 -62.347 1.00 15.58 388 ALA D C 1
ATOM 17419 O O . ALA D 1 408 ? -7.727 13.285 -62.669 1.00 14.03 388 ALA D O 1
ATOM 17421 N N . GLY D 1 409 ? -7.102 15.395 -62.193 1.00 16.27 389 GLY D N 1
ATOM 17422 C CA . GLY D 1 409 ? -5.692 15.115 -62.393 1.00 13.07 389 GLY D CA 1
ATOM 17423 C C . GLY D 1 409 ? -5.186 14.142 -61.351 1.00 14.36 389 GLY D C 1
ATOM 17424 O O . GLY D 1 409 ? -4.393 13.257 -61.659 1.00 15.84 389 GLY D O 1
ATOM 17425 N N . GLN D 1 410 ? -5.645 14.296 -60.114 1.00 13.71 390 GLN D N 1
ATOM 17426 C CA . GLN D 1 410 ? -5.218 13.402 -59.039 1.00 14.62 390 GLN D CA 1
ATOM 17427 C C . GLN D 1 410 ? -5.904 12.057 -59.175 1.00 10.78 390 GLN D C 1
ATOM 17428 O O . GLN D 1 410 ? -5.300 11.012 -58.946 1.00 10.51 390 GLN D O 1
ATOM 17434 N N . GLY D 1 411 ? -7.176 12.105 -59.544 1.00 10.98 391 GLY D N 1
ATOM 17435 C CA . GLY D 1 411 ? -7.961 10.900 -59.693 1.00 10.82 391 GLY D CA 1
ATOM 17436 C C . GLY D 1 411 ? -7.391 9.870 -60.649 1.00 14.99 391 GLY D C 1
ATOM 17437 O O . GLY D 1 411 ? -7.399 8.673 -60.336 1.00 11.63 391 GLY D O 1
ATOM 17438 N N . ILE D 1 412 ? -6.907 10.316 -61.809 1.00 14.01 392 ILE D N 1
ATOM 17439 C CA . ILE D 1 412 ? -6.351 9.392 -62.794 1.00 14.81 392 ILE D CA 1
ATOM 17440 C C . ILE D 1 412 ? -5.108 8.694 -62.233 1.00 15.90 392 ILE D C 1
ATOM 17441 O O . ILE D 1 412 ? -4.914 7.497 -62.449 1.00 16.44 392 ILE D O 1
ATOM 17446 N N . VAL D 1 413 ? -4.277 9.439 -61.504 1.00 14.05 393 VAL D N 1
ATOM 17447 C CA . VAL D 1 413 ? -3.078 8.873 -60.899 1.00 10.51 393 VAL D CA 1
ATOM 17448 C C . VAL D 1 413 ? -3.467 7.841 -59.825 1.00 13.94 393 VAL D C 1
ATOM 17449 O O . VAL D 1 413 ? -2.922 6.734 -59.784 1.00 15.20 393 VAL D O 1
ATOM 17453 N N . ALA D 1 414 ? -4.423 8.201 -58.972 1.00 13.60 394 ALA D N 1
ATOM 17454 C CA . ALA D 1 414 ? -4.879 7.310 -57.908 1.00 15.56 394 ALA D CA 1
ATOM 17455 C C . ALA D 1 414 ? -5.500 6.040 -58.480 1.00 16.86 394 ALA D C 1
ATOM 17456 O O . ALA D 1 414 ? -5.258 4.934 -57.988 1.00 16.98 394 ALA D O 1
ATOM 17458 N N . GLY D 1 415 ? -6.315 6.212 -59.513 1.00 15.78 395 GLY D N 1
ATOM 17459 C CA . GLY D 1 415 ? -6.951 5.080 -60.153 1.00 16.97 395 GLY D CA 1
ATOM 17460 C C . GLY D 1 415 ? -5.899 4.178 -60.767 1.00 19.43 395 GLY D C 1
ATOM 17461 O O . GLY D 1 415 ? -5.966 2.957 -60.629 1.00 20.87 395 GLY D O 1
ATOM 17462 N N . ILE D 1 416 ? -4.923 4.778 -61.444 1.00 18.15 396 ILE D N 1
ATOM 17463 C CA . ILE D 1 416 ? -3.850 4.014 -62.058 1.00 18.28 396 ILE D CA 1
ATOM 17464 C C . ILE D 1 416 ? -3.116 3.168 -61.021 1.00 20.57 396 ILE D C 1
ATOM 17465 O O . ILE D 1 416 ? -2.916 1.965 -61.212 1.00 23.69 396 ILE D O 1
ATOM 17470 N N . ASN D 1 417 ? -2.726 3.795 -59.916 1.00 19.21 397 ASN D N 1
ATOM 17471 C CA . ASN D 1 417 ? -1.997 3.095 -58.873 1.00 18.93 397 ASN D CA 1
ATOM 17472 C C . ASN D 1 417 ? -2.803 2.088 -58.077 1.00 18.45 397 ASN D C 1
ATOM 17473 O O . ASN D 1 417 ? -2.243 1.122 -57.566 1.00 16.62 397 ASN D O 1
ATOM 17478 N N . ALA D 1 418 ? -4.107 2.316 -57.960 1.00 17.18 398 ALA D N 1
ATOM 17479 C CA . ALA D 1 418 ? -4.964 1.382 -57.240 1.00 17.93 398 ALA D CA 1
ATOM 17480 C C . ALA D 1 418 ? -5.002 0.077 -58.038 1.00 18.29 398 ALA D C 1
ATOM 17481 O O . ALA D 1 418 ? -4.879 -1.008 -57.477 1.00 18.16 398 ALA D O 1
ATOM 17483 N N . ALA D 1 419 ? -5.174 0.193 -59.352 1.00 18.19 399 ALA D N 1
ATOM 17484 C CA . ALA D 1 419 ? -5.199 -0.974 -60.226 1.00 19.17 399 ALA D CA 1
ATOM 17485 C C . ALA D 1 419 ? -3.863 -1.702 -60.122 1.00 18.68 399 ALA D C 1
ATOM 17486 O O . ALA D 1 419 ? -3.831 -2.919 -59.955 1.00 20.61 399 ALA D O 1
ATOM 17488 N N . LEU D 1 420 ? -2.761 -0.959 -60.219 1.00 19.60 400 LEU D N 1
ATOM 17489 C CA . LEU D 1 420 ? -1.435 -1.568 -60.124 1.00 19.36 400 LEU D CA 1
ATOM 17490 C C . LEU D 1 420 ? -1.323 -2.359 -58.828 1.00 20.05 400 LEU D C 1
ATOM 17491 O O . LEU D 1 420 ? -0.951 -3.530 -58.849 1.00 22.96 400 LEU D O 1
ATOM 17496 N N . ARG D 1 421 ? -1.662 -1.729 -57.706 1.00 21.03 401 ARG D N 1
ATOM 17497 C CA . ARG D 1 421 ? -1.621 -2.411 -56.415 1.00 21.05 401 ARG D CA 1
ATOM 17498 C C . ARG D 1 421 ? -2.417 -3.709 -56.465 1.00 22.65 401 ARG D C 1
ATOM 17499 O O . ARG D 1 421 ? -1.959 -4.749 -55.991 1.00 24.19 401 ARG D O 1
ATOM 17507 N N . ALA D 1 422 ? -3.616 -3.628 -57.036 1.00 23.71 402 ALA D N 1
ATOM 17508 C CA . ALA D 1 422 ? -4.505 -4.773 -57.164 1.00 22.97 402 ALA D CA 1
ATOM 17509 C C . ALA D 1 422 ? -3.843 -5.883 -57.961 1.00 23.87 402 ALA D C 1
ATOM 17510 O O . ALA D 1 422 ? -4.096 -7.060 -57.721 1.00 27.05 402 ALA D O 1
ATOM 17512 N N . PHE D 1 423 ? -2.993 -5.509 -58.912 1.00 26.95 403 PHE D N 1
ATOM 17513 C CA . PHE D 1 423 ? -2.312 -6.499 -59.736 1.00 28.90 403 PHE D CA 1
ATOM 17514 C C . PHE D 1 423 ? -0.964 -6.903 -59.167 1.00 31.60 403 PHE D C 1
ATOM 17515 O O . PHE D 1 423 ? -0.228 -7.662 -59.795 1.00 34.75 403 PHE D O 1
ATOM 17523 N N . GLY D 1 424 ? -0.637 -6.396 -57.983 1.00 31.56 404 GLY D N 1
ATOM 17524 C CA . GLY D 1 424 ? 0.633 -6.733 -57.374 1.00 31.38 404 GLY D CA 1
ATOM 17525 C C . GLY D 1 424 ? 1.821 -6.093 -58.069 1.00 33.61 404 GLY D C 1
ATOM 17526 O O . GLY D 1 424 ? 2.924 -6.627 -58.026 1.00 36.78 404 GLY D O 1
ATOM 17527 N N . LYS D 1 425 ? 1.605 -4.956 -58.722 1.00 34.52 405 LYS D N 1
ATOM 17528 C CA . LYS D 1 425 ? 2.691 -4.259 -59.399 1.00 32.31 405 LYS D CA 1
ATOM 17529 C C . LYS D 1 425 ? 3.096 -3.018 -58.610 1.00 33.02 405 LYS D C 1
ATOM 17530 O O . LYS D 1 425 ? 2.524 -2.730 -57.553 1.00 33.56 405 LYS D O 1
ATOM 17536 N N . GLU D 1 426 ? 4.090 -2.295 -59.112 1.00 32.07 406 GLU D N 1
ATOM 17537 C CA . GLU D 1 426 ? 4.565 -1.106 -58.426 1.00 31.54 406 GLU D CA 1
ATOM 17538 C C . GLU D 1 426 ? 3.890 0.172 -58.883 1.00 30.58 406 GLU D C 1
ATOM 17539 O O . GLU D 1 426 ? 3.791 0.439 -60.080 1.00 29.24 406 GLU D O 1
ATOM 17545 N N . PRO D 1 427 ? 3.406 0.978 -57.925 1.00 29.04 407 PRO D N 1
ATOM 17546 C CA . PRO D 1 427 ? 2.740 2.243 -58.235 1.00 27.06 407 PRO D CA 1
ATOM 17547 C C . PRO D 1 427 ? 3.731 3.197 -58.883 1.00 26.44 407 PRO D C 1
ATOM 17548 O O . PRO D 1 427 ? 4.936 3.128 -58.632 1.00 26.45 407 PRO D O 1
ATOM 17552 N N . ILE D 1 428 ? 3.218 4.086 -59.719 1.00 23.85 408 ILE D N 1
ATOM 17553 C CA . ILE D 1 428 ? 4.055 5.053 -60.391 1.00 21.61 408 ILE D CA 1
ATOM 17554 C C . ILE D 1 428 ? 3.696 6.427 -59.849 1.00 23.19 408 ILE D C 1
ATOM 17555 O O . ILE D 1 428 ? 2.792 6.561 -59.023 1.00 22.92 408 ILE D O 1
ATOM 17560 N N . TYR D 1 429 ? 4.412 7.442 -60.315 1.00 21.53 409 TYR D N 1
ATOM 17561 C CA . TYR D 1 429 ? 4.148 8.811 -59.906 1.00 19.72 409 TYR D CA 1
ATOM 17562 C C . TYR D 1 429 ? 4.568 9.684 -61.069 1.00 18.34 409 TYR D C 1
ATOM 17563 O O . TYR D 1 429 ? 5.299 9.230 -61.950 1.00 19.68 409 TYR D O 1
ATOM 17572 N N . LEU D 1 430 ? 4.092 10.922 -61.086 1.00 18.05 410 LEU D N 1
ATOM 17573 C CA . LEU D 1 430 ? 4.429 11.834 -62.166 1.00 20.41 410 LEU D CA 1
ATOM 17574 C C . LEU D 1 430 ? 5.458 12.879 -61.747 1.00 22.38 410 LEU D C 1
ATOM 17575 O O . LEU D 1 430 ? 5.205 13.697 -60.860 1.00 22.57 410 LEU D O 1
ATOM 17580 N N . ARG D 1 431 ? 6.625 12.836 -62.387 1.00 22.75 411 ARG D N 1
ATOM 17581 C CA . ARG D 1 431 ? 7.698 13.781 -62.099 1.00 22.18 411 ARG D CA 1
ATOM 17582 C C . ARG D 1 431 ? 7.221 15.200 -62.358 1.00 22.04 411 ARG D C 1
ATOM 17583 O O . ARG D 1 431 ? 6.671 15.485 -63.427 1.00 23.41 411 ARG D O 1
ATOM 17591 N N . ARG D 1 432 ? 7.446 16.090 -61.394 1.00 19.95 412 ARG D N 1
ATOM 17592 C CA . ARG D 1 432 ? 7.026 17.475 -61.537 1.00 20.92 412 ARG D CA 1
ATOM 17593 C C . ARG D 1 432 ? 7.736 18.203 -62.675 1.00 23.64 412 ARG D C 1
ATOM 17594 O O . ARG D 1 432 ? 7.267 19.245 -63.130 1.00 24.83 412 ARG D O 1
ATOM 17602 N N . ASP D 1 433 ? 8.863 17.669 -63.138 1.00 24.92 413 ASP D N 1
ATOM 17603 C CA . ASP D 1 433 ? 9.581 18.316 -64.228 1.00 27.16 413 ASP D CA 1
ATOM 17604 C C . ASP D 1 433 ? 9.061 17.884 -65.599 1.00 26.98 413 ASP D C 1
ATOM 17605 O O . ASP D 1 433 ? 9.617 18.261 -66.627 1.00 29.05 413 ASP D O 1
ATOM 17610 N N . GLU D 1 434 ? 7.987 17.103 -65.617 1.00 27.50 414 GLU D N 1
ATOM 17611 C CA . GLU D 1 434 ? 7.420 16.643 -66.880 1.00 30.23 414 GLU D CA 1
ATOM 17612 C C . GLU D 1 434 ? 5.924 16.898 -67.066 1.00 28.69 414 GLU D C 1
ATOM 17613 O O . GLU D 1 434 ? 5.406 16.813 -68.181 1.00 27.46 414 GLU D O 1
ATOM 17619 N N . SER D 1 435 ? 5.223 17.212 -65.986 1.00 25.17 415 SER D N 1
ATOM 17620 C CA . SER D 1 435 ? 3.798 17.485 -66.098 1.00 24.83 415 SER D CA 1
ATOM 17621 C C . SER D 1 435 ? 3.304 18.356 -64.965 1.00 24.49 415 SER D C 1
ATOM 17622 O O . SER D 1 435 ? 3.878 18.390 -63.871 1.00 21.59 415 SER D O 1
ATOM 17625 N N . TYR D 1 436 ? 2.215 19.057 -65.234 1.00 24.41 416 TYR D N 1
ATOM 17626 C CA . TYR D 1 436 ? 1.635 19.917 -64.234 1.00 24.12 416 TYR D CA 1
ATOM 17627 C C . TYR D 1 436 ? 0.914 19.084 -63.183 1.00 20.13 416 TYR D C 1
ATOM 17628 O O . TYR D 1 436 ? 0.756 19.512 -62.045 1.00 20.01 416 TYR D O 1
ATOM 17637 N N . ILE D 1 437 ? 0.485 17.887 -63.559 1.00 17.53 417 ILE D N 1
ATOM 17638 C CA . ILE D 1 437 ? -0.180 17.020 -62.603 1.00 18.85 417 ILE D CA 1
ATOM 17639 C C . ILE D 1 437 ? 0.878 16.632 -61.577 1.00 20.61 417 ILE D C 1
ATOM 17640 O O . ILE D 1 437 ? 0.598 16.552 -60.375 1.00 21.11 417 ILE D O 1
ATOM 17645 N N . GLY D 1 438 ? 2.099 16.413 -62.063 1.00 18.97 418 GLY D N 1
ATOM 17646 C CA . GLY D 1 438 ? 3.199 16.066 -61.181 1.00 18.11 418 GLY D CA 1
ATOM 17647 C C . GLY D 1 438 ? 3.514 17.210 -60.230 1.00 19.41 418 GLY D C 1
ATOM 17648 O O . GLY D 1 438 ? 3.752 16.991 -59.044 1.00 20.31 418 GLY D O 1
ATOM 17649 N N . VAL D 1 439 ? 3.511 18.436 -60.745 1.00 19.04 419 VAL D N 1
ATOM 17650 C CA . VAL D 1 439 ? 3.790 19.604 -59.919 1.00 19.72 419 VAL D CA 1
ATOM 17651 C C . VAL D 1 439 ? 2.764 19.697 -58.788 1.00 22.22 419 VAL D C 1
ATOM 17652 O O . VAL D 1 439 ? 3.124 19.836 -57.616 1.00 22.34 419 VAL D O 1
ATOM 17656 N N . MET D 1 440 ? 1.486 19.615 -59.147 1.00 21.04 420 MET D N 1
ATOM 17657 C CA . MET D 1 440 ? 0.409 19.674 -58.166 1.00 19.69 420 MET D CA 1
ATOM 17658 C C . MET D 1 440 ? 0.576 18.613 -57.074 1.00 18.17 420 MET D C 1
ATOM 17659 O O . MET D 1 440 ? 0.588 18.923 -55.878 1.00 19.53 420 MET D O 1
ATOM 17664 N N . ILE D 1 441 ? 0.706 17.359 -57.491 1.00 17.81 421 ILE D N 1
ATOM 17665 C CA . ILE D 1 441 ? 0.846 16.259 -56.546 1.00 17.05 421 ILE D CA 1
ATOM 17666 C C . ILE D 1 441 ? 2.104 16.397 -55.691 1.00 18.66 421 ILE D C 1
ATOM 17667 O O . ILE D 1 441 ? 2.098 16.054 -54.507 1.00 22.39 421 ILE D O 1
ATOM 17672 N N . ASP D 1 442 ? 3.176 16.905 -56.288 1.00 17.29 422 ASP D N 1
ATOM 17673 C CA . ASP D 1 442 ? 4.419 17.108 -55.568 1.00 17.35 422 ASP D CA 1
ATOM 17674 C C . ASP D 1 442 ? 4.223 18.160 -54.473 1.00 18.36 422 ASP D C 1
ATOM 17675 O O . ASP D 1 442 ? 4.639 17.955 -53.337 1.00 20.37 422 ASP D O 1
ATOM 17680 N N . ASP D 1 443 ? 3.589 19.283 -54.805 1.00 19.12 423 ASP D N 1
ATOM 17681 C CA . ASP D 1 443 ? 3.368 20.332 -53.809 1.00 21.31 423 ASP D CA 1
ATOM 17682 C C . ASP D 1 443 ? 2.456 19.863 -52.666 1.00 22.51 423 ASP D C 1
ATOM 17683 O O . ASP D 1 443 ? 2.711 20.165 -51.499 1.00 20.65 423 ASP D O 1
ATOM 17688 N N . LEU D 1 444 ? 1.398 19.128 -52.999 1.00 20.68 424 LEU D N 1
ATOM 17689 C CA . LEU D 1 444 ? 0.470 18.641 -51.980 1.00 19.26 424 LEU D CA 1
ATOM 17690 C C . LEU D 1 444 ? 1.132 17.745 -50.942 1.00 18.68 424 LEU D C 1
ATOM 17691 O O . LEU D 1 444 ? 0.989 17.966 -49.740 1.00 19.15 424 LEU D O 1
ATOM 17696 N N . THR D 1 445 ? 1.848 16.731 -51.420 1.00 18.14 425 THR D N 1
ATOM 17697 C CA . THR D 1 445 ? 2.503 15.755 -50.550 1.00 19.83 425 THR D CA 1
ATOM 17698 C C . THR D 1 445 ? 3.845 16.200 -49.978 1.00 22.64 425 THR D C 1
ATOM 17699 O O . THR D 1 445 ? 4.359 15.577 -49.049 1.00 22.73 425 THR D O 1
ATOM 17703 N N . THR D 1 446 ? 4.418 17.266 -50.527 1.00 22.55 426 THR D N 1
ATOM 17704 C CA . THR D 1 446 ? 5.697 17.747 -50.035 1.00 24.48 426 THR D CA 1
ATOM 17705 C C . THR D 1 446 ? 5.592 19.058 -49.254 1.00 26.15 426 THR D C 1
ATOM 17706 O O . THR D 1 446 ? 6.347 19.278 -48.310 1.00 28.07 426 THR D O 1
ATOM 17710 N N . LYS D 1 447 ? 4.664 19.926 -49.637 1.00 26.97 427 LYS D N 1
ATOM 17711 C CA . LYS D 1 447 ? 4.491 21.199 -48.937 1.00 26.78 427 LYS D CA 1
ATOM 17712 C C . LYS D 1 447 ? 3.319 21.149 -47.964 1.00 27.12 427 LYS D C 1
ATOM 17713 O O . LYS D 1 447 ? 3.338 21.808 -46.925 1.00 29.73 427 LYS D O 1
ATOM 17719 N N . GLY D 1 448 ? 2.300 20.365 -48.303 1.00 26.32 428 GLY D N 1
ATOM 17720 C CA . GLY D 1 448 ? 1.114 20.298 -47.469 1.00 23.05 428 GLY D CA 1
ATOM 17721 C C . GLY D 1 448 ? 0.248 21.501 -47.820 1.00 23.15 428 GLY D C 1
ATOM 17722 O O . GLY D 1 448 ? 0.629 22.303 -48.675 1.00 20.99 428 GLY D O 1
ATOM 17723 N N . VAL D 1 449 ? -0.908 21.642 -47.179 1.00 24.10 429 VAL D N 1
ATOM 17724 C CA . VAL D 1 449 ? -1.782 22.772 -47.476 1.00 26.13 429 VAL D CA 1
ATOM 17725 C C . VAL D 1 449 ? -2.375 23.444 -46.248 1.00 26.29 429 VAL D C 1
ATOM 17726 O O . VAL D 1 449 ? -2.695 22.788 -45.258 1.00 24.90 429 VAL D O 1
ATOM 17730 N N . THR D 1 450 ? -2.521 24.762 -46.347 1.00 25.23 430 THR D N 1
ATOM 17731 C CA . THR D 1 450 ? -3.070 25.611 -45.292 1.00 25.93 430 THR D CA 1
ATOM 17732 C C . THR D 1 450 ? -4.483 26.033 -45.681 1.00 27.22 430 THR D C 1
ATOM 17733 O O . THR D 1 450 ? -5.293 26.429 -44.843 1.00 28.52 430 THR D O 1
ATOM 17737 N N . GLU D 1 451 ? -4.750 25.948 -46.977 1.00 26.28 431 GLU D N 1
ATOM 17738 C CA . GLU D 1 451 ? -6.025 26.312 -47.564 1.00 25.92 431 GLU D CA 1
ATOM 17739 C C . GLU D 1 451 ? -6.150 25.482 -48.842 1.00 24.85 431 GLU D C 1
ATOM 17740 O O . GLU D 1 451 ? -5.196 24.815 -49.253 1.00 22.88 431 GLU D O 1
ATOM 17746 N N . PRO D 1 452 ? -7.318 25.523 -49.495 1.00 21.52 432 PRO D N 1
ATOM 17747 C CA . PRO D 1 452 ? -7.468 24.731 -50.719 1.00 21.38 432 PRO D CA 1
ATOM 17748 C C . PRO D 1 452 ? -6.444 25.066 -51.809 1.00 21.54 432 PRO D C 1
ATOM 17749 O O . PRO D 1 452 ? -6.264 26.228 -52.172 1.00 20.42 432 PRO D O 1
ATOM 17753 N N . TYR D 1 453 ? -5.786 24.029 -52.324 1.00 19.88 433 TYR D N 1
ATOM 17754 C CA . TYR D 1 453 ? -4.790 24.171 -53.377 1.00 18.37 433 TYR D CA 1
ATOM 17755 C C . TYR D 1 453 ? -5.446 24.407 -54.730 1.00 19.16 433 TYR D C 1
ATOM 17756 O O . TYR D 1 453 ? -6.396 23.722 -55.094 1.00 16.77 433 TYR D O 1
ATOM 17765 N N . ARG D 1 454 ? -4.923 25.383 -55.468 1.00 22.94 434 ARG D N 1
ATOM 17766 C CA . ARG D 1 454 ? -5.424 25.737 -56.796 1.00 23.07 434 ARG D CA 1
ATOM 17767 C C . ARG D 1 454 ? -4.228 25.707 -57.740 1.00 24.80 434 ARG D C 1
ATOM 17768 O O . ARG D 1 454 ? -3.160 26.213 -57.404 1.00 27.39 434 ARG D O 1
ATOM 17776 N N . LEU D 1 455 ? -4.405 25.116 -58.917 1.00 25.55 435 LEU D N 1
ATOM 17777 C CA . LEU D 1 455 ? -3.313 24.999 -59.885 1.00 27.79 435 LEU D CA 1
ATOM 17778 C C . LEU D 1 455 ? -2.608 26.294 -60.319 1.00 29.04 435 LEU D C 1
ATOM 17779 O O . LEU D 1 455 ? -1.460 26.249 -60.764 1.00 30.00 435 LEU D O 1
ATOM 17784 N N . PHE D 1 456 ? -3.263 27.444 -60.192 1.00 28.13 436 PHE D N 1
ATOM 17785 C CA . PHE D 1 456 ? -2.615 28.676 -60.619 1.00 28.58 436 PHE D CA 1
ATOM 17786 C C . PHE D 1 456 ? -1.606 29.232 -59.618 1.00 27.22 436 PHE D C 1
ATOM 17787 O O . PHE D 1 456 ? -0.921 30.200 -59.905 1.00 26.89 436 PHE D O 1
ATOM 17795 N N . THR D 1 457 ? -1.502 28.614 -58.449 1.00 26.12 437 THR D N 1
ATOM 17796 C CA . THR D 1 457 ? -0.566 29.092 -57.446 1.00 26.70 437 THR D CA 1
ATOM 17797 C C . THR D 1 457 ? 0.740 28.318 -57.515 1.00 27.65 437 THR D C 1
ATOM 17798 O O . THR D 1 457 ? 1.714 28.661 -56.856 1.00 27.27 437 THR D O 1
ATOM 17802 N N . SER D 1 458 ? 0.759 27.262 -58.307 1.00 28.88 438 SER D N 1
ATOM 17803 C CA . SER D 1 458 ? 1.966 26.470 -58.420 1.00 33.88 438 SER D CA 1
ATOM 17804 C C . SER D 1 458 ? 2.990 27.155 -59.318 1.00 36.33 438 SER D C 1
ATOM 17805 O O . SER D 1 458 ? 2.641 27.941 -60.199 1.00 36.88 438 SER D O 1
ATOM 17808 N N . ARG D 1 459 ? 4.261 26.854 -59.086 1.00 38.79 439 ARG D N 1
ATOM 17809 C CA . ARG D 1 459 ? 5.328 27.433 -59.879 1.00 41.02 439 ARG D CA 1
ATOM 17810 C C . ARG D 1 459 ? 6.192 26.349 -60.496 1.00 38.74 439 ARG D C 1
ATOM 17811 O O . ARG D 1 459 ? 7.029 25.744 -59.829 1.00 39.29 439 ARG D O 1
ATOM 17819 N N . SER D 1 460 ? 5.967 26.100 -61.778 1.00 36.21 440 SER D N 1
ATOM 17820 C CA . SER D 1 460 ? 6.723 25.098 -62.504 1.00 36.30 440 SER D CA 1
ATOM 17821 C C . SER D 1 460 ? 8.059 25.700 -62.937 1.00 36.46 440 SER D C 1
ATOM 17822 O O . SER D 1 460 ? 8.097 26.734 -63.595 1.00 36.44 440 SER D O 1
ATOM 17825 N N . GLU D 1 461 ? 9.151 25.050 -62.557 1.00 36.84 441 GLU D N 1
ATOM 17826 C CA . GLU D 1 461 ? 10.482 25.518 -62.909 1.00 37.08 441 GLU D CA 1
ATOM 17827 C C . GLU D 1 461 ? 10.766 25.157 -64.366 1.00 36.24 441 GLU D C 1
ATOM 17828 O O . GLU D 1 461 ? 11.799 25.523 -64.923 1.00 36.00 441 GLU D O 1
ATOM 17834 N N . TYR D 1 462 ? 9.834 24.430 -64.974 1.00 35.94 442 TYR D N 1
ATOM 17835 C CA . TYR D 1 462 ? 9.953 24.029 -66.370 1.00 33.75 442 TYR D CA 1
ATOM 17836 C C . TYR D 1 462 ? 8.722 24.476 -67.146 1.00 32.00 442 TYR D C 1
ATOM 17837 O O . TYR D 1 462 ? 8.197 23.730 -67.968 1.00 32.05 442 TYR D O 1
ATOM 17846 N N . ARG D 1 463 ? 8.273 25.699 -66.887 1.00 32.19 443 ARG D N 1
ATOM 17847 C CA . ARG D 1 463 ? 7.090 26.241 -67.540 1.00 34.14 443 ARG D CA 1
ATOM 17848 C C . ARG D 1 463 ? 7.207 26.339 -69.060 1.00 30.80 443 ARG D C 1
ATOM 17849 O O . ARG D 1 463 ? 6.196 26.415 -69.749 1.00 33.47 443 ARG D O 1
ATOM 17857 N N . LEU D 1 464 ? 8.425 26.335 -69.592 1.00 28.64 444 LEU D N 1
ATOM 17858 C CA . LEU D 1 464 ? 8.588 26.419 -71.040 1.00 25.93 444 LEU D CA 1
ATOM 17859 C C . LEU D 1 464 ? 8.468 25.050 -71.717 1.00 25.99 444 LEU D C 1
ATOM 17860 O O . LEU D 1 464 ? 8.137 24.959 -72.900 1.00 25.05 444 LEU D O 1
ATOM 17865 N N . TYR D 1 465 ? 8.734 23.983 -70.968 1.00 21.76 445 TYR D N 1
ATOM 17866 C CA . TYR D 1 465 ? 8.635 22.635 -71.516 1.00 21.39 445 TYR D CA 1
ATOM 17867 C C . TYR D 1 465 ? 7.265 22.014 -71.237 1.00 21.59 445 TYR D C 1
ATOM 17868 O O . TYR D 1 465 ? 6.774 21.207 -72.018 1.00 17.83 445 TYR D O 1
ATOM 17877 N N . ILE D 1 466 ? 6.658 22.390 -70.114 1.00 21.37 446 ILE D N 1
ATOM 17878 C CA . ILE D 1 466 ? 5.350 21.861 -69.738 1.00 21.91 446 ILE D CA 1
ATOM 17879 C C . ILE D 1 466 ? 4.286 22.816 -70.260 1.00 21.25 446 ILE D C 1
ATOM 17880 O O . ILE D 1 466 ? 3.706 23.595 -69.511 1.00 21.79 446 ILE D O 1
ATOM 17885 N N . ARG D 1 467 ? 4.049 22.744 -71.566 1.00 22.42 447 ARG D N 1
ATOM 17886 C CA . ARG D 1 467 ? 3.094 23.609 -72.239 1.00 20.22 447 ARG D CA 1
ATOM 17887 C C . ARG D 1 467 ? 1.756 22.944 -72.564 1.00 21.64 447 ARG D C 1
ATOM 17888 O O . ARG D 1 467 ? 1.561 21.743 -72.372 1.00 17.69 447 ARG D O 1
ATOM 17896 N N . GLN D 1 468 ? 0.845 23.757 -73.086 1.00 24.06 448 GLN D N 1
ATOM 17897 C CA . GLN D 1 468 ? -0.482 23.303 -73.470 1.00 25.62 448 GLN D CA 1
ATOM 17898 C C . GLN D 1 468 ? -0.485 22.486 -74.751 1.00 25.36 448 GLN D C 1
ATOM 17899 O O . GLN D 1 468 ? -1.272 21.551 -74.898 1.00 28.32 448 GLN D O 1
ATOM 17905 N N . ASP D 1 469 ? 0.415 22.830 -75.664 1.00 27.16 449 ASP D N 1
ATOM 17906 C CA . ASP D 1 469 ? 0.501 22.167 -76.960 1.00 24.99 449 ASP D CA 1
ATOM 17907 C C . ASP D 1 469 ? 1.282 20.856 -77.003 1.00 23.81 449 ASP D C 1
ATOM 17908 O O . ASP D 1 469 ? 1.276 20.179 -78.030 1.00 23.88 449 ASP D O 1
ATOM 17913 N N . ASN D 1 470 ? 1.941 20.480 -75.909 1.00 19.85 450 ASN D N 1
ATOM 17914 C CA . ASN D 1 470 ? 2.722 19.254 -75.939 1.00 19.31 450 ASN D CA 1
ATOM 17915 C C . ASN D 1 470 ? 2.445 18.226 -74.850 1.00 19.95 450 ASN D C 1
ATOM 17916 O O . ASN D 1 470 ? 3.289 17.377 -74.565 1.00 19.52 450 ASN D O 1
ATOM 17921 N N . ALA D 1 471 ? 1.267 18.291 -74.242 1.00 23.22 451 ALA D N 1
ATOM 17922 C CA . ALA D 1 471 ? 0.917 17.324 -73.207 1.00 22.22 451 ALA D CA 1
ATOM 17923 C C . ALA D 1 471 ? 0.941 15.923 -73.821 1.00 21.45 451 ALA D C 1
ATOM 17924 O O . ALA D 1 471 ? 1.376 14.960 -73.186 1.00 20.01 451 ALA D O 1
ATOM 17926 N N . ILE D 1 472 ? 0.484 15.827 -75.067 1.00 18.89 452 ILE D N 1
ATOM 17927 C CA . ILE D 1 472 ? 0.441 14.553 -75.776 1.00 22.08 452 ILE D CA 1
ATOM 17928 C C . ILE D 1 472 ? 1.829 13.931 -75.942 1.00 22.32 452 ILE D C 1
ATOM 17929 O O . ILE D 1 472 ? 1.984 12.718 -75.831 1.00 23.73 452 ILE D O 1
ATOM 17934 N N . LEU D 1 473 ? 2.836 14.762 -76.201 1.00 22.36 453 LEU D N 1
ATOM 17935 C CA . LEU D 1 473 ? 4.201 14.277 -76.383 1.00 21.69 453 LEU D CA 1
ATOM 17936 C C . LEU D 1 473 ? 4.877 13.955 -75.054 1.00 23.58 453 LEU D C 1
ATOM 17937 O O . LEU D 1 473 ? 5.775 13.120 -74.991 1.00 26.31 453 LEU D O 1
ATOM 17942 N N . ARG D 1 474 ? 4.442 14.610 -73.986 1.00 23.07 454 ARG D N 1
ATOM 17943 C CA . ARG D 1 474 ? 5.036 14.383 -72.675 1.00 22.45 454 ARG D CA 1
ATOM 17944 C C . ARG D 1 474 ? 4.461 13.201 -71.900 1.00 21.79 454 ARG D C 1
ATOM 17945 O O . ARG D 1 474 ? 5.164 12.599 -71.095 1.00 22.98 454 ARG D O 1
ATOM 17953 N N . LEU D 1 475 ? 3.195 12.863 -72.135 1.00 21.75 455 LEU D N 1
ATOM 17954 C CA . LEU D 1 475 ? 2.565 11.784 -71.377 1.00 22.04 455 LEU D CA 1
ATOM 17955 C C . LEU D 1 475 ? 2.000 10.584 -72.138 1.00 20.90 455 LEU D C 1
ATOM 17956 O O . LEU D 1 475 ? 1.653 9.584 -71.520 1.00 22.19 455 LEU D O 1
ATOM 17961 N N . ALA D 1 476 ? 1.916 10.657 -73.460 1.00 20.80 456 ALA D N 1
ATOM 17962 C CA . ALA D 1 476 ? 1.361 9.537 -74.222 1.00 22.52 456 ALA D CA 1
ATOM 17963 C C . ALA D 1 476 ? 2.062 8.195 -74.003 1.00 23.53 456 ALA D C 1
ATOM 17964 O O . ALA D 1 476 ? 1.409 7.152 -73.961 1.00 24.10 456 ALA D O 1
ATOM 17966 N N . LYS D 1 477 ? 3.382 8.208 -73.864 1.00 23.70 457 LYS D N 1
ATOM 17967 C CA . LYS D 1 477 ? 4.103 6.958 -73.672 1.00 26.53 457 LYS D CA 1
ATOM 17968 C C . LYS D 1 477 ? 3.661 6.230 -72.406 1.00 26.17 457 LYS D C 1
ATOM 17969 O O . LYS D 1 477 ? 3.403 5.026 -72.431 1.00 25.96 457 LYS D O 1
ATOM 17975 N N . LEU D 1 478 ? 3.575 6.960 -71.299 1.00 25.46 458 LEU D N 1
ATOM 17976 C CA . LEU D 1 478 ? 3.142 6.365 -70.044 1.00 23.73 458 LEU D CA 1
ATOM 17977 C C . LEU D 1 478 ? 1.708 5.871 -70.207 1.00 24.66 458 LEU D C 1
ATOM 17978 O O . LEU D 1 478 ? 1.353 4.799 -69.719 1.00 23.51 458 LEU D O 1
ATOM 17983 N N . GLY D 1 479 ? 0.894 6.657 -70.909 1.00 24.76 459 GLY D N 1
ATOM 17984 C CA . GLY D 1 479 ? -0.492 6.290 -71.131 1.00 26.45 459 GLY D CA 1
ATOM 17985 C C . GLY D 1 479 ? -0.616 4.966 -71.861 1.00 29.81 459 GLY D C 1
ATOM 17986 O O . GLY D 1 479 ? -1.441 4.120 -71.503 1.00 30.82 459 GLY D O 1
ATOM 17987 N N . ARG D 1 480 ? 0.201 4.787 -72.894 1.00 29.03 460 ARG D N 1
ATOM 17988 C CA . ARG D 1 480 ? 0.190 3.552 -73.664 1.00 26.98 460 ARG D CA 1
ATOM 17989 C C . ARG D 1 480 ? 0.772 2.428 -72.815 1.00 26.82 460 ARG D C 1
ATOM 17990 O O . ARG D 1 480 ? 0.251 1.315 -72.791 1.00 26.95 460 ARG D O 1
ATOM 17998 N N . GLU D 1 481 ? 1.852 2.738 -72.111 1.00 27.06 461 GLU D N 1
ATOM 17999 C CA . GLU D 1 481 ? 2.511 1.771 -71.249 1.00 29.23 461 GLU D CA 1
ATOM 18000 C C . GLU D 1 481 ? 1.533 1.170 -70.235 1.00 28.18 461 GLU D C 1
ATOM 18001 O O . GLU D 1 481 ? 1.580 -0.022 -69.950 1.00 26.28 461 GLU D O 1
ATOM 18007 N N . LEU D 1 482 ? 0.649 2.002 -69.696 1.00 25.93 462 LEU D N 1
ATOM 18008 C CA . LEU D 1 482 ? -0.329 1.552 -68.710 1.00 25.34 462 LEU D CA 1
ATOM 18009 C C . LEU D 1 482 ? -1.514 0.824 -69.344 1.00 23.79 462 LEU D C 1
ATOM 18010 O O . LEU D 1 482 ? -2.261 0.121 -68.662 1.00 22.67 462 LEU D O 1
ATOM 18015 N N . GLY D 1 483 ? -1.685 0.998 -70.647 1.00 22.15 463 GLY D N 1
ATOM 18016 C CA . GLY D 1 483 ? -2.785 0.344 -71.325 1.00 21.81 463 GLY D CA 1
ATOM 18017 C C . GLY D 1 483 ? -4.006 1.227 -71.492 1.00 23.68 463 GLY D C 1
ATOM 18018 O O . GLY D 1 483 ? -5.026 0.773 -72.015 1.00 23.89 463 GLY D O 1
ATOM 18019 N N . LEU D 1 484 ? -3.913 2.481 -71.049 1.00 21.70 464 LEU D N 1
ATOM 18020 C CA . LEU D 1 484 ? -5.029 3.416 -71.168 1.00 20.49 464 LEU D CA 1
ATOM 18021 C C . LEU D 1 484 ? -5.208 3.849 -72.620 1.00 20.85 464 LEU D C 1
ATOM 18022 O O . LEU D 1 484 ? -6.324 4.092 -73.069 1.00 21.05 464 LEU D O 1
ATOM 18027 N N . LEU D 1 485 ? -4.103 3.955 -73.350 1.00 21.66 465 LEU D N 1
ATOM 18028 C CA . LEU D 1 485 ? -4.161 4.308 -74.762 1.00 21.33 465 LEU D CA 1
ATOM 18029 C C . LEU D 1 485 ? -4.051 2.994 -75.532 1.00 23.25 465 LEU D C 1
ATOM 18030 O O . LEU D 1 485 ? -3.373 2.068 -75.087 1.00 23.96 465 LEU D O 1
ATOM 18035 N N . SER D 1 486 ? -4.718 2.901 -76.676 1.00 25.48 466 SER D N 1
ATOM 18036 C CA . SER D 1 486 ? -4.661 1.680 -77.470 1.00 27.23 466 SER D CA 1
ATOM 18037 C C . SER D 1 486 ? -3.373 1.693 -78.278 1.00 31.54 466 SER D C 1
ATOM 18038 O O . SER D 1 486 ? -2.640 2.685 -78.273 1.00 31.91 466 SER D O 1
ATOM 18041 N N . GLU D 1 487 ? -3.103 0.588 -78.967 1.00 33.99 467 GLU D N 1
ATOM 18042 C CA . GLU D 1 487 ? -1.912 0.471 -79.796 1.00 34.74 467 GLU D CA 1
ATOM 18043 C C . GLU D 1 487 ? -2.009 1.481 -80.938 1.00 33.81 467 GLU D C 1
ATOM 18044 O O . GLU D 1 487 ? -1.012 2.074 -81.349 1.00 33.75 467 GLU D O 1
ATOM 18050 N N . GLU D 1 488 ? -3.222 1.674 -81.441 1.00 32.45 468 GLU D N 1
ATOM 18051 C CA . GLU D 1 488 ? -3.468 2.609 -82.531 1.00 34.29 468 GLU D CA 1
ATOM 18052 C C . GLU D 1 488 ? -3.281 4.064 -82.126 1.00 32.82 468 GLU D C 1
ATOM 18053 O O . GLU D 1 488 ? -2.708 4.846 -82.881 1.00 30.74 468 GLU D O 1
ATOM 18059 N N . GLN D 1 489 ? -3.778 4.435 -80.947 1.00 29.74 469 GLN D N 1
ATOM 18060 C CA . GLN D 1 489 ? -3.644 5.815 -80.485 1.00 25.73 469 GLN D CA 1
ATOM 18061 C C . GLN D 1 489 ? -2.178 6.201 -80.381 1.00 25.14 469 GLN D C 1
ATOM 18062 O O . GLN D 1 489 ? -1.764 7.239 -80.892 1.00 25.40 469 GLN D O 1
ATOM 18068 N N . TYR D 1 490 ? -1.385 5.363 -79.724 1.00 24.69 470 TYR D N 1
ATOM 18069 C CA . TYR D 1 490 ? 0.028 5.665 -79.573 1.00 27.39 470 TYR D CA 1
ATOM 18070 C C . TYR D 1 490 ? 0.769 5.636 -80.908 1.00 29.60 470 TYR D C 1
ATOM 18071 O O . TYR D 1 490 ? 1.753 6.348 -81.091 1.00 31.08 470 TYR D O 1
ATOM 18080 N N . LYS D 1 491 ? 0.301 4.815 -81.842 1.00 31.42 471 LYS D N 1
ATOM 18081 C CA . LYS D 1 491 ? 0.943 4.732 -83.146 1.00 30.74 471 LYS D CA 1
ATOM 18082 C C . LYS D 1 491 ? 0.875 6.087 -83.830 1.00 30.34 471 LYS D C 1
ATOM 18083 O O . LYS D 1 491 ? 1.835 6.508 -84.481 1.00 31.70 471 LYS D O 1
ATOM 18089 N N . LEU D 1 492 ? -0.259 6.767 -83.686 1.00 26.83 472 LEU D N 1
ATOM 18090 C CA . LEU D 1 492 ? -0.420 8.081 -84.292 1.00 27.15 472 LEU D CA 1
ATOM 18091 C C . LEU D 1 492 ? 0.590 9.036 -83.670 1.00 27.12 472 LEU D C 1
ATOM 18092 O O . LEU D 1 492 ? 1.244 9.800 -84.373 1.00 29.95 472 LEU D O 1
ATOM 18097 N N . VAL D 1 493 ? 0.725 8.975 -82.348 1.00 25.33 473 VAL D N 1
ATOM 18098 C CA . VAL D 1 493 ? 1.657 9.838 -81.643 1.00 24.22 473 VAL D CA 1
ATOM 18099 C C . VAL D 1 493 ? 3.091 9.608 -82.104 1.00 27.97 473 VAL D C 1
ATOM 18100 O O . VAL D 1 493 ? 3.806 10.567 -82.397 1.00 28.03 473 VAL D O 1
ATOM 18104 N N . LYS D 1 494 ? 3.515 8.347 -82.173 1.00 28.72 474 LYS D N 1
ATOM 18105 C CA . LYS D 1 494 ? 4.876 8.035 -82.607 1.00 29.69 474 LYS D CA 1
ATOM 18106 C C . LYS D 1 494 ? 5.146 8.555 -84.012 1.00 29.77 474 LYS D C 1
ATOM 18107 O O . LYS D 1 494 ? 6.231 9.062 -84.299 1.00 29.60 474 LYS D O 1
ATOM 18113 N N . GLU D 1 495 ? 4.158 8.428 -84.889 1.00 28.76 475 GLU D N 1
ATOM 18114 C CA . GLU D 1 495 ? 4.316 8.892 -86.259 1.00 31.48 475 GLU D CA 1
ATOM 18115 C C . GLU D 1 495 ? 4.576 10.399 -86.288 1.00 31.77 475 GLU D C 1
ATOM 18116 O O . GLU D 1 495 ? 5.610 10.856 -86.790 1.00 30.93 475 GLU D O 1
ATOM 18122 N N . LEU D 1 496 ? 3.636 11.163 -85.737 1.00 30.34 476 LEU D N 1
ATOM 18123 C CA . LEU D 1 496 ? 3.739 12.620 -85.705 1.00 29.50 476 LEU D CA 1
ATOM 18124 C C . LEU D 1 496 ? 5.044 13.084 -85.066 1.00 28.82 476 LEU D C 1
ATOM 18125 O O . LEU D 1 496 ? 5.702 14.002 -85.546 1.00 25.65 476 LEU D O 1
ATOM 18130 N N . GLU D 1 497 ? 5.408 12.430 -83.976 1.00 30.88 477 GLU D N 1
ATOM 18131 C CA . GLU D 1 497 ? 6.624 12.748 -83.246 1.00 35.82 477 GLU D CA 1
ATOM 18132 C C . GLU D 1 497 ? 7.830 12.583 -84.168 1.00 37.42 477 GLU D C 1
ATOM 18133 O O . GLU D 1 497 ? 8.800 13.346 -84.104 1.00 35.75 477 GLU D O 1
ATOM 18139 N N . ARG D 1 498 ? 7.742 11.580 -85.033 1.00 37.50 478 ARG D N 1
ATOM 18140 C CA . ARG D 1 498 ? 8.792 11.268 -85.986 1.00 38.81 478 ARG D CA 1
ATOM 18141 C C . ARG D 1 498 ? 8.786 12.331 -87.082 1.00 38.98 478 ARG D C 1
ATOM 18142 O O . ARG D 1 498 ? 9.834 12.849 -87.460 1.00 38.13 478 ARG D O 1
ATOM 18150 N N . GLU D 1 499 ? 7.603 12.657 -87.595 1.00 38.30 479 GLU D N 1
ATOM 18151 C CA . GLU D 1 499 ? 7.498 13.681 -88.631 1.00 40.03 479 GLU D CA 1
ATOM 18152 C C . GLU D 1 499 ? 8.069 14.998 -88.102 1.00 39.20 479 GLU D C 1
ATOM 18153 O O . GLU D 1 499 ? 8.828 15.682 -88.789 1.00 38.23 479 GLU D O 1
ATOM 18159 N N . ILE D 1 500 ? 7.700 15.343 -86.873 1.00 37.75 480 ILE D N 1
ATOM 18160 C CA . ILE D 1 500 ? 8.173 16.569 -86.247 1.00 36.42 480 ILE D CA 1
ATOM 18161 C C . ILE D 1 500 ? 9.700 16.627 -86.234 1.00 38.42 480 ILE D C 1
ATOM 18162 O O . ILE D 1 500 ? 10.284 17.645 -86.610 1.00 37.89 480 ILE D O 1
ATOM 18167 N N . GLU D 1 501 ? 10.344 15.540 -85.807 1.00 38.67 481 GLU D N 1
ATOM 18168 C CA . GLU D 1 501 ? 11.803 15.500 -85.762 1.00 41.09 481 GLU D CA 1
ATOM 18169 C C . GLU D 1 501 ? 12.447 15.584 -87.139 1.00 41.93 481 GLU D C 1
ATOM 18170 O O . GLU D 1 501 ? 13.557 16.105 -87.276 1.00 40.75 481 GLU D O 1
ATOM 18176 N N . LYS D 1 502 ? 11.763 15.070 -88.156 1.00 42.25 482 LYS D N 1
ATOM 18177 C CA . LYS D 1 502 ? 12.293 15.143 -89.509 1.00 42.72 482 LYS D CA 1
ATOM 18178 C C . LYS D 1 502 ? 12.419 16.617 -89.855 1.00 40.82 482 LYS D C 1
ATOM 18179 O O . LYS D 1 502 ? 13.517 17.130 -90.052 1.00 42.66 482 LYS D O 1
ATOM 18185 N N . TRP D 1 503 ? 11.276 17.293 -89.910 1.00 38.58 483 TRP D N 1
ATOM 18186 C CA . TRP D 1 503 ? 11.228 18.706 -90.255 1.00 37.38 483 TRP D CA 1
ATOM 18187 C C . TRP D 1 503 ? 12.164 19.597 -89.454 1.00 36.40 483 TRP D C 1
ATOM 18188 O O . TRP D 1 503 ? 12.739 20.539 -89.998 1.00 36.38 483 TRP D O 1
ATOM 18199 N N . LYS D 1 504 ? 12.321 19.316 -88.167 1.00 33.93 484 LYS D N 1
ATOM 18200 C CA . LYS D 1 504 ? 13.221 20.126 -87.362 1.00 34.74 484 LYS D CA 1
ATOM 18201 C C . LYS D 1 504 ? 14.653 19.991 -87.897 1.00 36.45 484 LYS D C 1
ATOM 18202 O O . LYS D 1 504 ? 15.350 20.986 -88.065 1.00 36.03 484 LYS D O 1
ATOM 18208 N N . GLU D 1 505 ? 15.079 18.760 -88.179 1.00 38.85 485 GLU D N 1
ATOM 18209 C CA . GLU D 1 505 ? 16.422 18.513 -88.709 1.00 39.21 485 GLU D CA 1
ATOM 18210 C C . GLU D 1 505 ? 16.551 19.063 -90.132 1.00 37.32 485 GLU D C 1
ATOM 18211 O O . GLU D 1 505 ? 17.628 19.492 -90.548 1.00 35.74 485 GLU D O 1
ATOM 18217 N N . PHE D 1 506 ? 15.446 19.053 -90.870 1.00 33.96 486 PHE D N 1
ATOM 18218 C CA . PHE D 1 506 ? 15.432 19.573 -92.229 1.00 33.33 486 PHE D CA 1
ATOM 18219 C C . PHE D 1 506 ? 15.567 21.105 -92.231 1.00 35.34 486 PHE D C 1
ATOM 18220 O O . PHE D 1 506 ? 16.431 21.646 -92.920 1.00 38.53 486 PHE D O 1
ATOM 18228 N N . TYR D 1 507 ? 14.724 21.804 -91.468 1.00 33.74 487 TYR D N 1
ATOM 18229 C CA . TYR D 1 507 ? 14.800 23.267 -91.408 1.00 32.71 487 TYR D CA 1
ATOM 18230 C C . TYR D 1 507 ? 16.109 23.741 -90.783 1.00 31.97 487 TYR D C 1
ATOM 18231 O O . TYR D 1 507 ? 16.502 24.893 -90.965 1.00 34.50 487 TYR D O 1
ATOM 18240 N N . LYS D 1 508 ? 16.772 22.866 -90.031 1.00 30.68 488 LYS D N 1
ATOM 18241 C CA . LYS D 1 508 ? 18.038 23.224 -89.401 1.00 32.38 488 LYS D CA 1
ATOM 18242 C C . LYS D 1 508 ? 19.206 23.079 -90.370 1.00 34.25 488 LYS D C 1
ATOM 18243 O O . LYS D 1 508 ? 20.308 23.558 -90.097 1.00 33.65 488 LYS D O 1
ATOM 18249 N N . SER D 1 509 ? 18.965 22.417 -91.498 1.00 35.40 489 SER D N 1
ATOM 18250 C CA . SER D 1 509 ? 20.010 22.207 -92.494 1.00 38.53 489 SER D CA 1
ATOM 18251 C C . SER D 1 509 ? 19.782 23.047 -93.748 1.00 39.79 489 SER D C 1
ATOM 18252 O O . SER D 1 509 ? 20.669 23.166 -94.593 1.00 42.54 489 SER D O 1
ATOM 18255 N N . GLU D 1 510 ? 18.593 23.624 -93.867 1.00 38.63 490 GLU D N 1
ATOM 18256 C CA . GLU D 1 510 ? 18.263 24.452 -95.013 1.00 40.24 490 GLU D CA 1
ATOM 18257 C C . GLU D 1 510 ? 18.551 25.920 -94.702 1.00 41.86 490 GLU D C 1
ATOM 18258 O O . GLU D 1 510 ? 17.775 26.579 -94.010 1.00 43.48 490 GLU D O 1
ATOM 18264 N N . ARG D 1 511 ? 19.671 26.423 -95.215 1.00 41.90 491 ARG D N 1
ATOM 18265 C CA . ARG D 1 511 ? 20.077 27.811 -95.005 1.00 42.59 491 ARG D CA 1
ATOM 18266 C C . ARG D 1 511 ? 19.386 28.759 -95.978 1.00 43.47 491 ARG D C 1
ATOM 18267 O O . ARG D 1 511 ? 18.899 28.350 -97.031 1.00 43.47 491 ARG D O 1
ATOM 18275 N N . VAL D 1 512 ? 19.352 30.034 -95.613 1.00 45.11 492 VAL D N 1
ATOM 18276 C CA . VAL D 1 512 ? 18.741 31.065 -96.438 1.00 45.70 492 VAL D CA 1
ATOM 18277 C C . VAL D 1 512 ? 19.458 32.375 -96.162 1.00 48.57 492 VAL D C 1
ATOM 18278 O O . VAL D 1 512 ? 19.512 32.827 -95.020 1.00 50.54 492 VAL D O 1
ATOM 18282 N N . SER D 1 513 ? 20.018 32.980 -97.202 1.00 51.68 493 SER D N 1
ATOM 18283 C CA . SER D 1 513 ? 20.726 34.245 -97.050 1.00 54.41 493 SER D CA 1
ATOM 18284 C C . SER D 1 513 ? 19.730 35.407 -97.060 1.00 55.78 493 SER D C 1
ATOM 18285 O O . SER D 1 513 ? 18.916 35.531 -97.976 1.00 55.88 493 SER D O 1
ATOM 18288 N N . VAL D 1 514 ? 19.803 36.250 -96.032 1.00 56.96 494 VAL D N 1
ATOM 18289 C CA . VAL D 1 514 ? 18.902 37.391 -95.890 1.00 58.02 494 VAL D CA 1
ATOM 18290 C C . VAL D 1 514 ? 19.644 38.723 -95.782 1.00 58.50 494 VAL D C 1
ATOM 18291 O O . VAL D 1 514 ? 20.780 38.780 -95.310 1.00 55.88 494 VAL D O 1
ATOM 18295 N N . ALA D 1 515 ? 18.983 39.792 -96.217 1.00 61.25 495 ALA D N 1
ATOM 18296 C CA . ALA D 1 515 ? 19.565 41.130 -96.186 1.00 64.39 495 ALA D CA 1
ATOM 18297 C C . ALA D 1 515 ? 19.193 41.894 -94.915 1.00 65.56 495 ALA D C 1
ATOM 18298 O O . ALA D 1 515 ? 18.265 42.704 -94.921 1.00 66.25 495 ALA D O 1
ATOM 18300 N N . VAL D 1 516 ? 19.927 41.637 -93.833 1.00 66.46 496 VAL D N 1
ATOM 18301 C CA . VAL D 1 516 ? 19.683 42.297 -92.550 1.00 66.91 496 VAL D CA 1
ATOM 18302 C C . VAL D 1 516 ? 20.257 43.716 -92.530 1.00 68.31 496 VAL D C 1
ATOM 18303 O O . VAL D 1 516 ? 21.414 43.933 -92.156 1.00 67.24 496 VAL D O 1
ATOM 18307 N N . GLY D 1 517 ? 19.432 44.679 -92.931 1.00 69.91 497 GLY D N 1
ATOM 18308 C CA . GLY D 1 517 ? 19.866 46.063 -92.968 1.00 70.93 497 GLY D CA 1
ATOM 18309 C C . GLY D 1 517 ? 20.765 46.321 -94.163 1.00 71.81 497 GLY D C 1
ATOM 18310 O O . GLY D 1 517 ? 20.303 46.360 -95.308 1.00 70.17 497 GLY D O 1
ATOM 18311 N N . GLY D 1 518 ? 22.055 46.497 -93.893 1.00 72.44 498 GLY D N 1
ATOM 18312 C CA . GLY D 1 518 ? 23.008 46.740 -94.957 1.00 73.23 498 GLY D CA 1
ATOM 18313 C C . GLY D 1 518 ? 23.893 45.529 -95.179 1.00 74.79 498 GLY D C 1
ATOM 18314 O O . GLY D 1 518 ? 24.440 45.340 -96.266 1.00 75.01 498 GLY D O 1
ATOM 18315 N N . ASP D 1 519 ? 24.029 44.700 -94.146 1.00 75.40 499 ASP D N 1
ATOM 18316 C CA . ASP D 1 519 ? 24.860 43.501 -94.226 1.00 75.18 499 ASP D CA 1
ATOM 18317 C C . ASP D 1 519 ? 24.023 42.257 -94.530 1.00 73.85 499 ASP D C 1
ATOM 18318 O O . ASP D 1 519 ? 22.883 42.140 -94.072 1.00 75.02 499 ASP D O 1
ATOM 18323 N N . THR D 1 520 ? 24.594 41.334 -95.306 1.00 70.22 500 THR D N 1
ATOM 18324 C CA . THR D 1 520 ? 23.909 40.094 -95.674 1.00 65.72 500 THR D CA 1
ATOM 18325 C C . THR D 1 520 ? 24.304 38.936 -94.754 1.00 62.78 500 THR D C 1
ATOM 18326 O O . THR D 1 520 ? 25.462 38.813 -94.357 1.00 62.65 500 THR D O 1
ATOM 18330 N N . ARG D 1 521 ? 23.333 38.087 -94.423 1.00 58.55 501 ARG D N 1
ATOM 18331 C CA . ARG D 1 521 ? 23.576 36.949 -93.541 1.00 54.27 501 ARG D CA 1
ATOM 18332 C C . ARG D 1 521 ? 22.934 35.659 -94.061 1.00 51.24 501 ARG D C 1
ATOM 18333 O O . ARG D 1 521 ? 21.995 35.699 -94.854 1.00 49.15 501 ARG D O 1
ATOM 18341 N N . SER D 1 522 ? 23.451 34.519 -93.604 1.00 48.07 502 SER D N 1
ATOM 18342 C CA . SER D 1 522 ? 22.930 33.208 -93.992 1.00 44.18 502 SER D CA 1
ATOM 18343 C C . SER D 1 522 ? 22.357 32.492 -92.767 1.00 42.07 502 SER D C 1
ATOM 18344 O O . SER D 1 522 ? 23.101 31.988 -91.925 1.00 41.74 502 SER D O 1
ATOM 18347 N N . TYR D 1 523 ? 21.033 32.439 -92.686 1.00 38.61 503 TYR D N 1
ATOM 18348 C CA . TYR D 1 523 ? 20.350 31.811 -91.560 1.00 34.38 503 TYR D CA 1
ATOM 18349 C C . TYR D 1 523 ? 19.552 30.580 -91.948 1.00 32.06 503 TYR D C 1
ATOM 18350 O O . TYR D 1 523 ? 18.968 30.526 -93.032 1.00 28.60 503 TYR D O 1
ATOM 18359 N N . SER D 1 524 ? 19.512 29.595 -91.054 1.00 29.94 504 SER D N 1
ATOM 18360 C CA . SER D 1 524 ? 18.725 28.392 -91.314 1.00 30.38 504 SER D CA 1
ATOM 18361 C C . SER D 1 524 ? 17.259 28.714 -90.993 1.00 29.48 504 SER D C 1
ATOM 18362 O O . SER D 1 524 ? 16.973 29.623 -90.205 1.00 26.07 504 SER D O 1
ATOM 18365 N N . VAL D 1 525 ? 16.338 27.986 -91.621 1.00 29.83 505 VAL D N 1
ATOM 18366 C CA . VAL D 1 525 ? 14.907 28.187 -91.400 1.00 27.94 505 VAL D CA 1
ATOM 18367 C C . VAL D 1 525 ? 14.596 28.093 -89.907 1.00 25.94 505 VAL D C 1
ATOM 18368 O O . VAL D 1 525 ? 13.828 28.899 -89.368 1.00 22.93 505 VAL D O 1
ATOM 18372 N N . ALA D 1 526 ? 15.206 27.110 -89.247 1.00 23.32 506 ALA D N 1
ATOM 18373 C CA . ALA D 1 526 ? 15.018 26.912 -87.816 1.00 23.07 506 ALA D CA 1
ATOM 18374 C C . ALA D 1 526 ? 15.324 28.218 -87.079 1.00 26.21 506 ALA D C 1
ATOM 18375 O O . ALA D 1 526 ? 14.572 28.641 -86.202 1.00 28.20 506 ALA D O 1
ATOM 18377 N N . THR D 1 527 ? 16.431 28.852 -87.449 1.00 26.97 507 THR D N 1
ATOM 18378 C CA . THR D 1 527 ? 16.841 30.106 -86.839 1.00 25.19 507 THR D CA 1
ATOM 18379 C C . THR D 1 527 ? 15.882 31.246 -87.168 1.00 27.34 507 THR D C 1
ATOM 18380 O O . THR D 1 527 ? 15.701 32.161 -86.357 1.00 27.42 507 THR D O 1
ATOM 18384 N N . LEU D 1 528 ? 15.273 31.203 -88.352 1.00 26.09 508 LEU D N 1
ATOM 18385 C CA . LEU D 1 528 ? 14.341 32.254 -88.743 1.00 26.34 508 LEU D CA 1
ATOM 18386 C C . LEU D 1 528 ? 13.104 32.259 -87.848 1.00 27.76 508 LEU D C 1
ATOM 18387 O O . LEU D 1 528 ? 12.446 33.289 -87.703 1.00 29.55 508 LEU D O 1
ATOM 18392 N N . MET D 1 529 ? 12.794 31.107 -87.256 1.00 26.04 509 MET D N 1
ATOM 18393 C CA . MET D 1 529 ? 11.649 30.963 -86.355 1.00 27.35 509 MET D CA 1
ATOM 18394 C C . MET D 1 529 ? 11.916 31.724 -85.055 1.00 26.86 509 MET D C 1
ATOM 18395 O O . MET D 1 529 ? 11.002 32.034 -84.282 1.00 25.03 509 MET D O 1
ATOM 18400 N N . THR D 1 530 ? 13.193 32.004 -84.834 1.00 24.39 510 THR D N 1
ATOM 18401 C CA . THR D 1 530 ? 13.668 32.709 -83.660 1.00 24.26 510 THR D CA 1
ATOM 18402 C C . THR D 1 530 ? 13.736 34.203 -83.945 1.00 25.95 510 THR D C 1
ATOM 18403 O O . THR D 1 530 ? 14.018 35.004 -83.056 1.00 25.80 510 THR D O 1
ATOM 18407 N N . MET D 1 531 ? 13.455 34.572 -85.190 1.00 25.64 511 MET D N 1
ATOM 18408 C CA . MET D 1 531 ? 13.523 35.965 -85.598 1.00 24.08 511 MET D CA 1
ATOM 18409 C C . MET D 1 531 ? 12.213 36.525 -86.155 1.00 22.64 511 MET D C 1
ATOM 18410 O O . MET D 1 531 ? 12.209 37.279 -87.128 1.00 19.19 511 MET D O 1
ATOM 18415 N N . ASN D 1 532 ? 11.106 36.152 -85.524 1.00 24.04 512 ASN D N 1
ATOM 18416 C CA . ASN D 1 532 ? 9.778 36.620 -85.917 1.00 27.72 512 ASN D CA 1
ATOM 18417 C C . ASN D 1 532 ? 9.209 36.087 -87.223 1.00 27.94 512 ASN D C 1
ATOM 18418 O O . ASN D 1 532 ? 8.375 36.737 -87.847 1.00 28.34 512 ASN D O 1
ATOM 18423 N N . TYR D 1 533 ? 9.663 34.912 -87.638 1.00 28.48 513 TYR D N 1
ATOM 18424 C CA . TYR D 1 533 ? 9.153 34.296 -88.851 1.00 28.45 513 TYR D CA 1
ATOM 18425 C C . TYR D 1 533 ? 8.303 33.112 -88.446 1.00 28.13 513 TYR D C 1
ATOM 18426 O O . TYR D 1 533 ? 8.646 32.393 -87.511 1.00 30.95 513 TYR D O 1
ATOM 18435 N N . THR D 1 534 ? 7.185 32.919 -89.131 1.00 28.34 514 THR D N 1
ATOM 18436 C CA . THR D 1 534 ? 6.337 31.764 -88.877 1.00 27.51 514 THR D CA 1
ATOM 18437 C C . THR D 1 534 ? 6.652 30.853 -90.059 1.00 27.30 514 THR D C 1
ATOM 18438 O O . THR D 1 534 ? 7.267 31.293 -91.029 1.00 26.28 514 THR D O 1
ATOM 18442 N N . LEU D 1 535 ? 6.256 29.589 -89.993 1.00 27.53 515 LEU D N 1
ATOM 18443 C CA . LEU D 1 535 ? 6.509 28.708 -91.122 1.00 25.92 515 LEU D CA 1
ATOM 18444 C C . LEU D 1 535 ? 5.784 29.281 -92.350 1.00 26.68 515 LEU D C 1
ATOM 18445 O O . LEU D 1 535 ? 6.324 29.260 -93.452 1.00 27.77 515 LEU D O 1
ATOM 18450 N N . ASP D 1 536 ? 4.576 29.814 -92.153 1.00 26.94 516 ASP D N 1
ATOM 18451 C CA . ASP D 1 536 ? 3.810 30.408 -93.249 1.00 31.09 516 ASP D CA 1
ATOM 18452 C C . ASP D 1 536 ? 4.565 31.569 -93.892 1.00 35.48 516 ASP D C 1
ATOM 18453 O O . ASP D 1 536 ? 4.495 31.761 -95.105 1.00 37.74 516 ASP D O 1
ATOM 18458 N N . ASP D 1 537 ? 5.288 32.347 -93.088 1.00 36.93 517 ASP D N 1
ATOM 18459 C CA . ASP D 1 537 ? 6.066 33.458 -93.634 1.00 36.27 517 ASP D CA 1
ATOM 18460 C C . ASP D 1 537 ? 7.178 32.890 -94.512 1.00 35.64 517 ASP D C 1
ATOM 18461 O O . ASP D 1 537 ? 7.425 33.374 -95.616 1.00 35.97 517 ASP D O 1
ATOM 18466 N N . VAL D 1 538 ? 7.848 31.862 -94.004 1.00 35.44 518 VAL D N 1
ATOM 18467 C CA . VAL D 1 538 ? 8.953 31.240 -94.714 1.00 39.01 518 VAL D CA 1
ATOM 18468 C C . VAL D 1 538 ? 8.546 30.618 -96.043 1.00 42.17 518 VAL D C 1
ATOM 18469 O O . VAL D 1 538 ? 9.309 30.658 -97.007 1.00 44.63 518 VAL D O 1
ATOM 18473 N N . LYS D 1 539 ? 7.350 30.045 -96.096 1.00 43.94 519 LYS D N 1
ATOM 18474 C CA . LYS D 1 539 ? 6.858 29.429 -97.325 1.00 47.37 519 LYS D CA 1
ATOM 18475 C C . LYS D 1 539 ? 6.468 30.520 -98.323 1.00 48.87 519 LYS D C 1
ATOM 18476 O O . LYS D 1 539 ? 6.705 30.398 -99.526 1.00 48.36 519 LYS D O 1
ATOM 18482 N N . GLU D 1 540 ? 5.864 31.584 -97.804 1.00 49.63 520 GLU D N 1
ATOM 18483 C CA . GLU D 1 540 ? 5.429 32.714 -98.612 1.00 50.26 520 GLU D CA 1
ATOM 18484 C C . GLU D 1 540 ? 6.603 33.473 -99.226 1.00 50.04 520 GLU D C 1
ATOM 18485 O O . GLU D 1 540 ? 6.610 33.763 -100.420 1.00 50.94 520 GLU D O 1
ATOM 18491 N N . LYS D 1 541 ? 7.596 33.795 -98.405 1.00 49.07 521 LYS D N 1
ATOM 18492 C CA . LYS D 1 541 ? 8.751 34.540 -98.882 1.00 48.62 521 LYS D CA 1
ATOM 18493 C C . LYS D 1 541 ? 9.843 33.708 -99.552 1.00 47.63 521 LYS D C 1
ATOM 18494 O O . LYS D 1 541 ? 10.337 34.080 -100.615 1.00 47.58 521 LYS D O 1
ATOM 18500 N N . PHE D 1 542 ? 10.218 32.587 -98.948 1.00 44.19 522 PHE D N 1
ATOM 18501 C CA . PHE D 1 542 ? 11.281 31.760 -99.508 1.00 42.15 522 PHE D CA 1
ATOM 18502 C C . PHE D 1 542 ? 10.826 30.533 -100.288 1.00 41.88 522 PHE D C 1
ATOM 18503 O O . PHE D 1 542 ? 11.647 29.818 -100.861 1.00 41.40 522 PHE D O 1
ATOM 18511 N N . GLY D 1 543 ? 9.522 30.285 -100.301 1.00 41.98 523 GLY D N 1
ATOM 18512 C CA . GLY D 1 543 ? 8.993 29.149 -101.036 1.00 42.31 523 GLY D CA 1
ATOM 18513 C C . GLY D 1 543 ? 9.268 27.759 -100.488 1.00 41.73 523 GLY D C 1
ATOM 18514 O O . GLY D 1 543 ? 9.137 26.776 -101.215 1.00 41.32 523 GLY D O 1
ATOM 18515 N N . TYR D 1 544 ? 9.649 27.656 -99.220 1.00 40.66 524 TYR D N 1
ATOM 18516 C CA . TYR D 1 544 ? 9.906 26.346 -98.638 1.00 41.12 524 TYR D CA 1
ATOM 18517 C C . TYR D 1 544 ? 8.605 25.595 -98.393 1.00 43.09 524 TYR D C 1
ATOM 18518 O O . TYR D 1 544 ? 7.519 26.183 -98.407 1.00 43.86 524 TYR D O 1
ATOM 18527 N N . GLU D 1 545 ? 8.725 24.290 -98.172 1.00 43.58 525 GLU D N 1
ATOM 18528 C CA . GLU D 1 545 ? 7.572 23.437 -97.908 1.00 45.48 525 GLU D CA 1
ATOM 18529 C C . GLU D 1 545 ? 7.263 23.429 -96.409 1.00 45.43 525 GLU D C 1
ATOM 18530 O O . GLU D 1 545 ? 8.128 23.734 -95.588 1.00 43.63 525 GLU D O 1
ATOM 18536 N N . VAL D 1 546 ? 6.031 23.080 -96.055 1.00 44.31 526 VAL D N 1
ATOM 18537 C CA . VAL D 1 546 ? 5.635 23.022 -94.652 1.00 45.36 526 VAL D CA 1
ATOM 18538 C C . VAL D 1 546 ? 4.818 21.757 -94.391 1.00 46.00 526 VAL D C 1
ATOM 18539 O O . VAL D 1 546 ? 4.078 21.301 -95.264 1.00 48.41 526 VAL D O 1
ATOM 18543 N N . PRO D 1 547 ? 4.946 21.169 -93.188 1.00 45.05 527 PRO D N 1
ATOM 18544 C CA . PRO D 1 547 ? 4.202 19.952 -92.845 1.00 43.25 527 PRO D CA 1
ATOM 18545 C C . PRO D 1 547 ? 2.733 20.148 -93.171 1.00 43.24 527 PRO D C 1
ATOM 18546 O O . PRO D 1 547 ? 2.183 21.222 -92.938 1.00 43.07 527 PRO D O 1
ATOM 18550 N N . GLN D 1 548 ? 2.094 19.120 -93.711 1.00 44.84 528 GLN D N 1
ATOM 18551 C CA . GLN D 1 548 ? 0.684 19.245 -94.065 1.00 47.19 528 GLN D CA 1
ATOM 18552 C C . GLN D 1 548 ? -0.239 18.822 -92.932 1.00 44.78 528 GLN D C 1
ATOM 18553 O O . GLN D 1 548 ? -1.419 19.180 -92.919 1.00 42.44 528 GLN D O 1
ATOM 18559 N N . HIS D 1 549 ? 0.300 18.064 -91.980 1.00 42.26 529 HIS D N 1
ATOM 18560 C CA . HIS D 1 549 ? -0.485 17.635 -90.830 1.00 40.84 529 HIS D CA 1
ATOM 18561 C C . HIS D 1 549 ? -0.564 18.827 -89.869 1.00 40.66 529 HIS D C 1
ATOM 18562 O O . HIS D 1 549 ? 0.467 19.343 -89.429 1.00 40.07 529 HIS D O 1
ATOM 18569 N N . PRO D 1 550 ? -1.787 19.267 -89.520 1.00 38.86 530 PRO D N 1
ATOM 18570 C CA . PRO D 1 550 ? -2.011 20.403 -88.614 1.00 35.38 530 PRO D CA 1
ATOM 18571 C C . PRO D 1 550 ? -1.149 20.421 -87.347 1.00 32.08 530 PRO D C 1
ATOM 18572 O O . PRO D 1 550 ? -0.606 21.462 -86.975 1.00 29.72 530 PRO D O 1
ATOM 18576 N N . TYR D 1 551 ? -1.018 19.275 -86.687 1.00 25.91 531 TYR D N 1
ATOM 18577 C CA . TYR D 1 551 ? -0.236 19.223 -85.465 1.00 23.61 531 TYR D CA 1
ATOM 18578 C C . TYR D 1 551 ? 1.268 19.341 -85.708 1.00 26.28 531 TYR D C 1
ATOM 18579 O O . TYR D 1 551 ? 1.951 20.146 -85.066 1.00 25.60 531 TYR D O 1
ATOM 18588 N N . VAL D 1 552 ? 1.786 18.536 -86.629 1.00 27.13 532 VAL D N 1
ATOM 18589 C CA . VAL D 1 552 ? 3.208 18.577 -86.944 1.00 27.10 532 VAL D CA 1
ATOM 18590 C C . VAL D 1 552 ? 3.587 19.995 -87.361 1.00 25.10 532 VAL D C 1
ATOM 18591 O O . VAL D 1 552 ? 4.587 20.543 -86.907 1.00 26.20 532 VAL D O 1
ATOM 18595 N N . LYS D 1 553 ? 2.759 20.585 -88.211 1.00 24.82 533 LYS D N 1
ATOM 18596 C CA . LYS D 1 553 ? 2.981 21.931 -88.711 1.00 28.29 533 LYS D CA 1
ATOM 18597 C C . LYS D 1 553 ? 3.180 22.943 -87.576 1.00 30.57 533 LYS D C 1
ATOM 18598 O O . LYS D 1 553 ? 4.161 23.688 -87.557 1.00 30.07 533 LYS D O 1
ATOM 18604 N N . GLU D 1 554 ? 2.246 22.960 -86.631 1.00 30.07 534 GLU D N 1
ATOM 18605 C CA . GLU D 1 554 ? 2.313 23.895 -85.522 1.00 29.26 534 GLU D CA 1
ATOM 18606 C C . GLU D 1 554 ? 3.351 23.547 -84.460 1.00 26.69 534 GLU D C 1
ATOM 18607 O O . GLU D 1 554 ? 4.044 24.428 -83.959 1.00 28.82 534 GLU D O 1
ATOM 18613 N N . GLU D 1 555 ? 3.470 22.269 -84.125 1.00 24.23 535 GLU D N 1
ATOM 18614 C CA . GLU D 1 555 ? 4.414 21.838 -83.098 1.00 22.41 535 GLU D CA 1
ATOM 18615 C C . GLU D 1 555 ? 5.876 22.067 -83.518 1.00 24.25 535 GLU D C 1
ATOM 18616 O O . GLU D 1 555 ? 6.748 22.335 -82.684 1.00 23.53 535 GLU D O 1
ATOM 18622 N N . VAL D 1 556 ? 6.139 21.966 -84.816 1.00 26.36 536 VAL D N 1
ATOM 18623 C CA . VAL D 1 556 ? 7.479 22.193 -85.340 1.00 25.09 536 VAL D CA 1
ATOM 18624 C C . VAL D 1 556 ? 7.828 23.661 -85.142 1.00 24.82 536 VAL D C 1
ATOM 18625 O O . VAL D 1 556 ? 8.901 23.998 -84.645 1.00 23.81 536 VAL D O 1
ATOM 18629 N N . GLU D 1 557 ? 6.904 24.531 -85.537 1.00 25.97 537 GLU D N 1
ATOM 18630 C CA . GLU D 1 557 ? 7.102 25.970 -85.417 1.00 27.19 537 GLU D CA 1
ATOM 18631 C C . GLU D 1 557 ? 7.338 26.365 -83.963 1.00 27.22 537 GLU D C 1
ATOM 18632 O O . GLU D 1 557 ? 8.218 27.168 -83.668 1.00 25.95 537 GLU D O 1
ATOM 18638 N N . ILE D 1 558 ? 6.557 25.777 -83.060 1.00 27.18 538 ILE D N 1
ATOM 18639 C CA . ILE D 1 558 ? 6.667 26.061 -81.633 1.00 27.54 538 ILE D CA 1
ATOM 18640 C C . ILE D 1 558 ? 7.982 25.588 -81.024 1.00 27.24 538 ILE D C 1
ATOM 18641 O O . ILE D 1 558 ? 8.600 26.313 -80.243 1.00 28.17 538 ILE D O 1
ATOM 18646 N N . GLN D 1 559 ? 8.406 24.377 -81.376 1.00 26.54 539 GLN D N 1
ATOM 18647 C CA . GLN D 1 559 ? 9.647 23.822 -80.844 1.00 25.52 539 GLN D CA 1
ATOM 18648 C C . GLN D 1 559 ? 10.900 24.542 -81.329 1.00 24.84 539 GLN D C 1
ATOM 18649 O O . GLN D 1 559 ? 11.885 24.647 -80.597 1.00 23.32 539 GLN D O 1
ATOM 18655 N N . LEU D 1 560 ? 10.867 25.037 -82.561 1.00 26.54 540 LEU D N 1
ATOM 18656 C CA . LEU D 1 560 ? 12.007 25.765 -83.111 1.00 26.43 540 LEU D CA 1
ATOM 18657 C C . LEU D 1 560 ? 12.057 27.180 -82.531 1.00 27.85 540 LEU D C 1
ATOM 18658 O O . LEU D 1 560 ? 13.125 27.685 -82.177 1.00 28.69 540 LEU D O 1
ATOM 18663 N N . LYS D 1 561 ? 10.894 27.812 -82.427 1.00 27.83 541 LYS D N 1
ATOM 18664 C CA . LYS D 1 561 ? 10.807 29.158 -81.877 1.00 27.57 541 LYS D CA 1
ATOM 18665 C C . LYS D 1 561 ? 11.262 29.191 -80.419 1.00 27.29 541 LYS D C 1
ATOM 18666 O O . LYS D 1 561 ? 11.932 30.131 -79.993 1.00 26.46 541 LYS D O 1
ATOM 18672 N N . TYR D 1 562 ? 10.917 28.156 -79.660 1.00 27.09 542 TYR D N 1
ATOM 18673 C CA . TYR D 1 562 ? 11.279 28.106 -78.248 1.00 28.00 542 TYR D CA 1
ATOM 18674 C C . TYR D 1 562 ? 12.527 27.316 -77.885 1.00 28.42 542 TYR D C 1
ATOM 18675 O O . TYR D 1 562 ? 12.945 27.334 -76.731 1.00 28.06 542 TYR D O 1
ATOM 18684 N N . GLU D 1 563 ? 13.125 26.634 -78.857 1.00 28.91 543 GLU D N 1
ATOM 18685 C CA . GLU D 1 563 ? 14.324 25.841 -78.600 1.00 32.65 543 GLU D CA 1
ATOM 18686 C C . GLU D 1 563 ? 15.354 26.571 -77.732 1.00 33.56 543 GLU D C 1
ATOM 18687 O O . GLU D 1 563 ? 15.882 26.002 -76.778 1.00 33.43 543 GLU D O 1
ATOM 18693 N N . PRO D 1 564 ? 15.649 27.841 -78.051 1.00 33.25 544 PRO D N 1
ATOM 18694 C CA . PRO D 1 564 ? 16.618 28.632 -77.285 1.00 34.86 544 PRO D CA 1
ATOM 18695 C C . PRO D 1 564 ? 16.278 28.748 -75.795 1.00 34.60 544 PRO D C 1
ATOM 18696 O O . PRO D 1 564 ? 17.153 28.620 -74.934 1.00 33.31 544 PRO D O 1
ATOM 18700 N N . TYR D 1 565 ? 15.008 29.000 -75.495 1.00 34.25 545 TYR D N 1
ATOM 18701 C CA . TYR D 1 565 ? 14.580 29.146 -74.110 1.00 34.57 545 TYR D CA 1
ATOM 18702 C C . TYR D 1 565 ? 14.473 27.814 -73.369 1.00 33.69 545 TYR D C 1
ATOM 18703 O O . TYR D 1 565 ? 14.792 27.731 -72.181 1.00 36.42 545 TYR D O 1
ATOM 18712 N N . ILE D 1 566 ? 14.016 26.777 -74.063 1.00 30.96 546 ILE D N 1
ATOM 18713 C CA . ILE D 1 566 ? 13.893 25.463 -73.451 1.00 30.07 546 ILE D CA 1
ATOM 18714 C C . ILE D 1 566 ? 15.282 24.986 -73.039 1.00 32.87 546 ILE D C 1
ATOM 18715 O O . ILE D 1 566 ? 15.470 24.456 -71.941 1.00 33.77 546 ILE D O 1
ATOM 18720 N N . GLU D 1 567 ? 16.253 25.187 -73.928 1.00 32.20 547 GLU D N 1
ATOM 18721 C CA . GLU D 1 567 ? 17.627 24.772 -73.673 1.00 33.22 547 GLU D CA 1
ATOM 18722 C C . GLU D 1 567 ? 18.247 25.541 -72.515 1.00 32.06 547 GLU D C 1
ATOM 18723 O O . GLU D 1 567 ? 18.980 24.975 -71.705 1.00 29.18 547 GLU D O 1
ATOM 18729 N N . ARG D 1 568 ? 17.948 26.832 -72.439 1.00 31.67 548 ARG D N 1
ATOM 18730 C CA . ARG D 1 568 ? 18.477 27.671 -71.372 1.00 34.08 548 ARG D CA 1
ATOM 18731 C C . ARG D 1 568 ? 17.801 27.301 -70.051 1.00 35.01 548 ARG D C 1
ATOM 18732 O O . ARG D 1 568 ? 18.438 27.273 -68.993 1.00 36.19 548 ARG D O 1
ATOM 18740 N N . GLU D 1 569 ? 16.506 27.017 -70.120 1.00 33.73 549 GLU D N 1
ATOM 18741 C CA . GLU D 1 569 ? 15.746 26.633 -68.939 1.00 33.99 549 GLU D CA 1
ATOM 18742 C C . GLU D 1 569 ? 16.289 25.306 -68.411 1.00 34.24 549 GLU D C 1
ATOM 18743 O O . GLU D 1 569 ? 16.432 25.118 -67.207 1.00 32.76 549 GLU D O 1
ATOM 18749 N N . ARG D 1 570 ? 16.596 24.394 -69.328 1.00 36.85 550 ARG D N 1
ATOM 18750 C CA . ARG D 1 570 ? 17.135 23.086 -68.978 1.00 39.96 550 ARG D CA 1
ATOM 18751 C C . ARG D 1 570 ? 18.531 23.227 -68.367 1.00 41.81 550 ARG D C 1
ATOM 18752 O O . ARG D 1 570 ? 18.894 22.503 -67.440 1.00 42.24 550 ARG D O 1
ATOM 18760 N N . LYS D 1 571 ? 19.306 24.168 -68.893 1.00 43.44 551 LYS D N 1
ATOM 18761 C CA . LYS D 1 571 ? 20.659 24.419 -68.416 1.00 45.08 551 LYS D CA 1
ATOM 18762 C C . LYS D 1 571 ? 20.654 24.915 -66.977 1.00 44.87 551 LYS D C 1
ATOM 18763 O O . LYS D 1 571 ? 21.424 24.437 -66.143 1.00 44.36 551 LYS D O 1
ATOM 18769 N N . LEU D 1 572 ? 19.776 25.870 -66.693 1.00 44.01 552 LEU D N 1
ATOM 18770 C CA . LEU D 1 572 ? 19.673 26.449 -65.361 1.00 43.65 552 LEU D CA 1
ATOM 18771 C C . LEU D 1 572 ? 19.223 25.456 -64.286 1.00 43.22 552 LEU D C 1
ATOM 18772 O O . LEU D 1 572 ? 19.617 25.576 -63.125 1.00 41.34 552 LEU D O 1
ATOM 18777 N N . ASN D 1 573 ? 18.411 24.475 -64.672 1.00 43.34 553 ASN D N 1
ATOM 18778 C CA . ASN D 1 573 ? 17.906 23.491 -63.717 1.00 44.31 553 ASN D CA 1
ATOM 18779 C C . ASN D 1 573 ? 18.642 22.160 -63.738 1.00 44.68 553 ASN D C 1
ATOM 18780 O O . ASN D 1 573 ? 18.164 21.184 -63.165 1.00 44.88 553 ASN D O 1
ATOM 18785 N N . GLU D 1 574 ? 19.799 22.121 -64.390 1.00 44.75 554 GLU D N 1
ATOM 18786 C CA . GLU D 1 574 ? 20.590 20.898 -64.493 1.00 43.12 554 GLU D CA 1
ATOM 18787 C C . GLU D 1 574 ? 20.821 20.242 -63.126 1.00 40.66 554 GLU D C 1
ATOM 18788 O O . GLU D 1 574 ? 20.840 19.013 -63.005 1.00 35.92 554 GLU D O 1
ATOM 18794 N N . LYS D 1 575 ? 20.987 21.068 -62.098 1.00 39.41 555 LYS D N 1
ATOM 18795 C CA . LYS D 1 575 ? 21.213 20.569 -60.750 1.00 41.65 555 LYS D CA 1
ATOM 18796 C C . LYS D 1 575 ? 19.932 20.006 -60.132 1.00 42.54 555 LYS D C 1
ATOM 18797 O O . LYS D 1 575 ? 19.984 19.085 -59.311 1.00 43.26 555 LYS D O 1
ATOM 18803 N N . LEU D 1 576 ? 18.786 20.559 -60.526 1.00 41.32 556 LEU D N 1
ATOM 18804 C CA . LEU D 1 576 ? 17.497 20.076 -60.034 1.00 39.34 556 LEU D CA 1
ATOM 18805 C C . LEU D 1 576 ? 17.252 18.712 -60.671 1.00 37.17 556 LEU D C 1
ATOM 18806 O O . LEU D 1 576 ? 16.701 17.808 -60.049 1.00 37.89 556 LEU D O 1
ATOM 18811 N N . LYS D 1 577 ? 17.680 18.582 -61.922 1.00 36.41 557 LYS D N 1
ATOM 18812 C CA . LYS D 1 577 ? 17.544 17.346 -62.683 1.00 36.77 557 LYS D CA 1
ATOM 18813 C C . LYS D 1 577 ? 18.380 16.242 -62.039 1.00 38.28 557 LYS D C 1
ATOM 18814 O O . LYS D 1 577 ? 17.933 15.100 -61.916 1.00 36.58 557 LYS D O 1
ATOM 18820 N N . LYS D 1 578 ? 19.599 16.590 -61.631 1.00 39.64 558 LYS D N 1
ATOM 18821 C CA . LYS D 1 578 ? 20.489 15.629 -60.998 1.00 40.75 558 LYS D CA 1
ATOM 18822 C C . LYS D 1 578 ? 19.831 15.064 -59.739 1.00 38.50 558 LYS D C 1
ATOM 18823 O O . LYS D 1 578 ? 19.743 13.849 -59.559 1.00 36.96 558 LYS D O 1
ATOM 18829 N N . LEU D 1 579 ? 19.366 15.954 -58.873 1.00 34.23 559 LEU D N 1
ATOM 18830 C CA . LEU D 1 579 ? 18.718 15.539 -57.643 1.00 34.48 559 LEU D CA 1
ATOM 18831 C C . LEU D 1 579 ? 17.492 14.673 -57.912 1.00 35.47 559 LEU D C 1
ATOM 18832 O O . LEU D 1 579 ? 17.308 13.633 -57.279 1.00 35.96 559 LEU D O 1
ATOM 18837 N N . GLU D 1 580 ? 16.660 15.106 -58.856 1.00 36.46 560 GLU D N 1
ATOM 18838 C CA . GLU D 1 580 ? 15.436 14.388 -59.202 1.00 36.51 560 GLU D CA 1
ATOM 18839 C C . GLU D 1 580 ? 15.711 12.974 -59.727 1.00 35.54 560 GLU D C 1
ATOM 18840 O O . GLU D 1 580 ? 14.888 12.075 -59.565 1.00 34.24 560 GLU D O 1
ATOM 18846 N N . ASP D 1 581 ? 16.870 12.778 -60.346 1.00 35.09 561 ASP D N 1
ATOM 18847 C CA . ASP D 1 581 ? 17.238 11.471 -60.878 1.00 36.12 561 ASP D CA 1
ATOM 18848 C C . ASP D 1 581 ? 17.919 10.603 -59.818 1.00 34.58 561 ASP D C 1
ATOM 18849 O O . ASP D 1 581 ? 18.303 9.464 -60.088 1.00 34.93 561 ASP D O 1
ATOM 18854 N N . THR D 1 582 ? 18.071 11.140 -58.613 1.00 32.18 562 THR D N 1
ATOM 18855 C CA . THR D 1 582 ? 18.699 10.387 -57.535 1.00 32.85 562 THR D CA 1
ATOM 18856 C C . THR D 1 582 ? 17.638 9.785 -56.629 1.00 33.98 562 THR D C 1
ATOM 18857 O O . THR D 1 582 ? 17.059 10.471 -55.788 1.00 33.94 562 THR D O 1
ATOM 18861 N N . LYS D 1 583 ? 17.392 8.493 -56.809 1.00 34.94 563 LYS D N 1
ATOM 18862 C CA . LYS D 1 583 ? 16.397 7.779 -56.026 1.00 38.09 563 LYS D CA 1
ATOM 18863 C C . LYS D 1 583 ? 16.831 7.532 -54.588 1.00 37.12 563 LYS D C 1
ATOM 18864 O O . LYS D 1 583 ? 18.016 7.420 -54.293 1.00 35.65 563 LYS D O 1
ATOM 18870 N N . ILE D 1 584 ? 15.847 7.458 -53.700 1.00 37.55 564 ILE D N 1
ATOM 18871 C CA . ILE D 1 584 ? 16.083 7.187 -52.291 1.00 36.69 564 ILE D CA 1
ATOM 18872 C C . ILE D 1 584 ? 15.394 5.862 -51.983 1.00 40.39 564 ILE D C 1
ATOM 18873 O O . ILE D 1 584 ? 14.212 5.688 -52.283 1.00 40.05 564 ILE D O 1
ATOM 18878 N N . PRO D 1 585 ? 16.130 4.905 -51.394 1.00 42.73 565 PRO D N 1
ATOM 18879 C CA . PRO D 1 585 ? 15.583 3.589 -51.046 1.00 43.72 565 PRO D CA 1
ATOM 18880 C C . PRO D 1 585 ? 14.360 3.702 -50.144 1.00 45.91 565 PRO D C 1
ATOM 18881 O O . PRO D 1 585 ? 14.349 4.484 -49.194 1.00 45.10 565 PRO D O 1
ATOM 18885 N N . PRO D 1 586 ? 13.307 2.924 -50.435 1.00 48.03 566 PRO D N 1
ATOM 18886 C CA . PRO D 1 586 ? 12.086 2.963 -49.621 1.00 49.98 566 PRO D CA 1
ATOM 18887 C C . PRO D 1 586 ? 12.349 2.412 -48.222 1.00 51.10 566 PRO D C 1
ATOM 18888 O O . PRO D 1 586 ? 11.603 2.675 -47.280 1.00 51.06 566 PRO D O 1
ATOM 18892 N N . ASP D 1 587 ? 13.429 1.649 -48.108 1.00 53.87 567 ASP D N 1
ATOM 18893 C CA . ASP D 1 587 ? 13.825 1.011 -46.859 1.00 56.29 567 ASP D CA 1
ATOM 18894 C C . ASP D 1 587 ? 14.978 1.751 -46.201 1.00 57.24 567 ASP D C 1
ATOM 18895 O O . ASP D 1 587 ? 15.699 1.181 -45.381 1.00 58.47 567 ASP D O 1
ATOM 18900 N N . ILE D 1 588 ? 15.161 3.014 -46.560 1.00 56.56 568 ILE D N 1
ATOM 18901 C CA . ILE D 1 588 ? 16.256 3.785 -45.992 1.00 56.31 568 ILE D CA 1
ATOM 18902 C C . ILE D 1 588 ? 16.034 4.156 -44.523 1.00 57.40 568 ILE D C 1
ATOM 18903 O O . ILE D 1 588 ? 14.960 4.631 -44.133 1.00 56.51 568 ILE D O 1
ATOM 18908 N N . ASP D 1 589 ? 17.056 3.912 -43.708 1.00 57.54 569 ASP D N 1
ATOM 18909 C CA . ASP D 1 589 ? 16.996 4.234 -42.289 1.00 57.86 569 ASP D CA 1
ATOM 18910 C C . ASP D 1 589 ? 17.733 5.551 -42.097 1.00 57.28 569 ASP D C 1
ATOM 18911 O O . ASP D 1 589 ? 18.960 5.576 -41.996 1.00 56.87 569 ASP D O 1
ATOM 18916 N N . TYR D 1 590 ? 16.976 6.643 -42.061 1.00 57.60 570 TYR D N 1
ATOM 18917 C CA . TYR D 1 590 ? 17.554 7.973 -41.897 1.00 59.14 570 TYR D CA 1
ATOM 18918 C C . TYR D 1 590 ? 18.361 8.148 -40.614 1.00 60.32 570 TYR D C 1
ATOM 18919 O O . TYR D 1 590 ? 19.087 9.132 -40.467 1.00 61.19 570 TYR D O 1
ATOM 18928 N N . ASP D 1 591 ? 18.242 7.203 -39.686 1.00 59.92 571 ASP D N 1
ATOM 18929 C CA . ASP D 1 591 ? 18.983 7.295 -38.437 1.00 59.13 571 ASP D CA 1
ATOM 18930 C C . ASP D 1 591 ? 20.436 6.854 -38.602 1.00 58.66 571 ASP D C 1
ATOM 18931 O O . ASP D 1 591 ? 21.297 7.248 -37.819 1.00 59.52 571 ASP D O 1
ATOM 18936 N N . LYS D 1 592 ? 20.710 6.048 -39.624 1.00 57.92 572 LYS D N 1
ATOM 18937 C CA . LYS D 1 592 ? 22.069 5.569 -39.870 1.00 57.68 572 LYS D CA 1
ATOM 18938 C C . LYS D 1 592 ? 22.890 6.504 -40.760 1.00 57.68 572 LYS D C 1
ATOM 18939 O O . LYS D 1 592 ? 24.028 6.190 -41.110 1.00 57.32 572 LYS D O 1
ATOM 18945 N N . ILE D 1 593 ? 22.325 7.649 -41.126 1.00 57.28 573 ILE D N 1
ATOM 18946 C CA . ILE D 1 593 ? 23.032 8.584 -41.994 1.00 56.53 573 ILE D CA 1
ATOM 18947 C C . ILE D 1 593 ? 23.911 9.587 -41.252 1.00 56.77 573 ILE D C 1
ATOM 18948 O O . ILE D 1 593 ? 23.423 10.406 -40.469 1.00 56.39 573 ILE D O 1
ATOM 18953 N N . PRO D 1 594 ? 25.231 9.527 -41.490 1.00 55.87 574 PRO D N 1
ATOM 18954 C CA . PRO D 1 594 ? 26.171 10.442 -40.839 1.00 54.58 574 PRO D CA 1
ATOM 18955 C C . PRO D 1 594 ? 25.999 11.865 -41.356 1.00 54.71 574 PRO D C 1
ATOM 18956 O O . PRO D 1 594 ? 25.665 12.070 -42.522 1.00 53.93 574 PRO D O 1
ATOM 18960 N N . GLY D 1 595 ? 26.220 12.840 -40.480 1.00 56.70 575 GLY D N 1
ATOM 18961 C CA . GLY D 1 595 ? 26.117 14.236 -40.868 1.00 58.78 575 GLY D CA 1
ATOM 18962 C C . GLY D 1 595 ? 24.723 14.771 -41.133 1.00 59.93 575 GLY D C 1
ATOM 18963 O O . GLY D 1 595 ? 24.559 15.748 -41.865 1.00 59.65 575 GLY D O 1
ATOM 18964 N N . LEU D 1 596 ? 23.717 14.143 -40.536 1.00 61.54 576 LEU D N 1
ATOM 18965 C CA . LEU D 1 596 ? 22.340 14.580 -40.718 1.00 62.33 576 LEU D CA 1
ATOM 18966 C C . LEU D 1 596 ? 21.765 14.942 -39.355 1.00 63.20 576 LEU D C 1
ATOM 18967 O O . LEU D 1 596 ? 21.653 14.085 -38.480 1.00 63.77 576 LEU D O 1
ATOM 18972 N N . THR D 1 597 ? 21.408 16.210 -39.172 1.00 65.15 577 THR D N 1
ATOM 18973 C CA . THR D 1 597 ? 20.866 16.673 -37.893 1.00 66.91 577 THR D CA 1
ATOM 18974 C C . THR D 1 597 ? 19.673 15.849 -37.410 1.00 67.94 577 THR D C 1
ATOM 18975 O O . THR D 1 597 ? 19.084 15.084 -38.170 1.00 69.62 577 THR D O 1
ATOM 18979 N N . LYS D 1 598 ? 19.328 16.008 -36.137 1.00 69.43 578 LYS D N 1
ATOM 18980 C CA . LYS D 1 598 ? 18.216 15.279 -35.536 1.00 70.00 578 LYS D CA 1
ATOM 18981 C C . LYS D 1 598 ? 16.877 15.825 -36.012 1.00 69.32 578 LYS D C 1
ATOM 18982 O O . LYS D 1 598 ? 15.934 15.069 -36.243 1.00 66.69 578 LYS D O 1
ATOM 18988 N N . GLU D 1 599 ? 16.805 17.144 -36.159 1.00 69.99 579 GLU D N 1
ATOM 18989 C CA . GLU D 1 599 ? 15.580 17.794 -36.599 1.00 70.65 579 GLU D CA 1
ATOM 18990 C C . GLU D 1 599 ? 15.319 17.500 -38.076 1.00 70.84 579 GLU D C 1
ATOM 18991 O O . GLU D 1 599 ? 14.196 17.641 -38.559 1.00 70.76 579 GLU D O 1
ATOM 18997 N N . ALA D 1 600 ? 16.364 17.079 -38.783 1.00 71.38 580 ALA D N 1
ATOM 18998 C CA . ALA D 1 600 ? 16.253 16.745 -40.198 1.00 71.07 580 ALA D CA 1
ATOM 18999 C C . ALA D 1 600 ? 15.768 15.308 -40.346 1.00 71.47 580 ALA D C 1
ATOM 19000 O O . ALA D 1 600 ? 14.874 15.031 -41.142 1.00 73.76 580 ALA D O 1
ATOM 19002 N N . ARG D 1 601 ? 16.362 14.394 -39.583 1.00 71.54 581 ARG D N 1
ATOM 19003 C CA . ARG D 1 601 ? 15.962 12.993 -39.634 1.00 71.94 581 ARG D CA 1
ATOM 19004 C C . ARG D 1 601 ? 14.467 12.940 -39.368 1.00 72.72 581 ARG D C 1
ATOM 19005 O O . ARG D 1 601 ? 13.750 12.115 -39.926 1.00 73.04 581 ARG D O 1
ATOM 19013 N N . GLU D 1 602 ? 14.012 13.840 -38.503 1.00 73.76 582 GLU D N 1
ATOM 19014 C CA . GLU D 1 602 ? 12.610 13.912 -38.126 1.00 74.50 582 GLU D CA 1
ATOM 19015 C C . GLU D 1 602 ? 11.706 14.202 -39.309 1.00 72.59 582 GLU D C 1
ATOM 19016 O O . GLU D 1 602 ? 10.698 13.525 -39.508 1.00 73.86 582 GLU D O 1
ATOM 19022 N N . LYS D 1 603 ? 12.064 15.213 -40.092 1.00 70.24 583 LYS D N 1
ATOM 19023 C CA . LYS D 1 603 ? 11.270 15.576 -41.257 1.00 68.09 583 LYS D CA 1
ATOM 19024 C C . LYS D 1 603 ? 11.393 14.523 -42.345 1.00 66.09 583 LYS D C 1
ATOM 19025 O O . LYS D 1 603 ? 10.401 14.143 -42.964 1.00 66.92 583 LYS D O 1
ATOM 19031 N N . LEU D 1 604 ? 12.615 14.057 -42.579 1.00 63.75 584 LEU D N 1
ATOM 19032 C CA . LEU D 1 604 ? 12.856 13.050 -43.604 1.00 61.10 584 LEU D CA 1
ATOM 19033 C C . LEU D 1 604 ? 12.258 11.714 -43.195 1.00 60.05 584 LEU D C 1
ATOM 19034 O O . LEU D 1 604 ? 12.113 10.808 -44.013 1.00 61.31 584 LEU D O 1
ATOM 19039 N N . LYS D 1 605 ? 11.900 11.606 -41.923 1.00 57.91 585 LYS D N 1
ATOM 19040 C CA . LYS D 1 605 ? 11.317 10.386 -41.392 1.00 55.69 585 LYS D CA 1
ATOM 19041 C C . LYS D 1 605 ? 9.821 10.365 -41.705 1.00 54.34 585 LYS D C 1
ATOM 19042 O O . LYS D 1 605 ? 9.259 9.326 -42.049 1.00 51.02 585 LYS D O 1
ATOM 19048 N N . LYS D 1 606 ? 9.187 11.529 -41.593 1.00 54.61 586 LYS D N 1
ATOM 19049 C CA . LYS D 1 606 ? 7.755 11.658 -41.844 1.00 56.78 586 LYS D CA 1
ATOM 19050 C C . LYS D 1 606 ? 7.346 11.856 -43.303 1.00 54.81 586 LYS D C 1
ATOM 19051 O O . LYS D 1 606 ? 6.362 11.265 -43.752 1.00 55.54 586 LYS D O 1
ATOM 19057 N N . PHE D 1 607 ? 8.078 12.689 -44.038 1.00 50.05 587 PHE D N 1
ATOM 19058 C CA . PHE D 1 607 ? 7.751 12.922 -45.438 1.00 46.08 587 PHE D CA 1
ATOM 19059 C C . PHE D 1 607 ? 8.115 11.730 -46.318 1.00 46.15 587 PHE D C 1
ATOM 19060 O O . PHE D 1 607 ? 7.479 11.501 -47.346 1.00 44.66 587 PHE D O 1
ATOM 19068 N N . LYS D 1 608 ? 9.129 10.972 -45.907 1.00 44.96 588 LYS D N 1
ATOM 19069 C CA . LYS D 1 608 ? 9.581 9.800 -46.660 1.00 45.20 588 LYS D CA 1
ATOM 19070 C C . LYS D 1 608 ? 9.684 10.071 -48.162 1.00 44.00 588 LYS D C 1
ATOM 19071 O O . LYS D 1 608 ? 8.967 9.466 -48.957 1.00 45.29 588 LYS D O 1
ATOM 19077 N N . PRO D 1 609 ? 10.590 10.975 -48.569 1.00 41.73 589 PRO D N 1
ATOM 19078 C CA . PRO D 1 609 ? 10.805 11.346 -49.975 1.00 40.84 589 PRO D CA 1
ATOM 19079 C C . PRO D 1 609 ? 11.209 10.160 -50.855 1.00 39.16 589 PRO D C 1
ATOM 19080 O O . PRO D 1 609 ? 11.890 9.244 -50.396 1.00 37.92 589 PRO D O 1
ATOM 19084 N N . ILE D 1 610 ? 10.809 10.187 -52.123 1.00 38.33 590 ILE D N 1
ATOM 19085 C CA . ILE D 1 610 ? 11.157 9.106 -53.042 1.00 36.22 590 ILE D CA 1
ATOM 19086 C C . ILE D 1 610 ? 12.420 9.427 -53.846 1.00 34.64 590 ILE D C 1
ATOM 19087 O O . ILE D 1 610 ? 13.042 8.540 -54.430 1.00 32.72 590 ILE D O 1
ATOM 19092 N N . THR D 1 611 ? 12.801 10.697 -53.870 1.00 33.11 591 THR D N 1
ATOM 19093 C CA . THR D 1 611 ? 14.003 11.114 -54.578 1.00 32.27 591 THR D CA 1
ATOM 19094 C C . THR D 1 611 ? 14.670 12.233 -53.794 1.00 33.30 591 THR D C 1
ATOM 19095 O O . THR D 1 611 ? 14.039 12.869 -52.949 1.00 33.55 591 THR D O 1
ATOM 19099 N N . VAL D 1 612 ? 15.946 12.473 -54.074 1.00 32.08 592 VAL D N 1
ATOM 19100 C CA . VAL D 1 612 ? 16.680 13.524 -53.389 1.00 30.81 592 VAL D CA 1
ATOM 19101 C C . VAL D 1 612 ? 16.119 14.873 -53.817 1.00 29.79 592 VAL D C 1
ATOM 19102 O O . VAL D 1 612 ? 16.117 15.837 -53.046 1.00 29.05 592 VAL D O 1
ATOM 19106 N N . GLY D 1 613 ? 15.632 14.930 -55.051 1.00 28.00 593 GLY D N 1
ATOM 19107 C CA . GLY D 1 613 ? 15.048 16.161 -55.549 1.00 28.84 593 GLY D CA 1
ATOM 19108 C C . GLY D 1 613 ? 13.818 16.526 -54.737 1.00 28.52 593 GLY D C 1
ATOM 19109 O O . GLY D 1 613 ? 13.612 17.690 -54.398 1.00 29.40 593 GLY D O 1
ATOM 19110 N N . GLN D 1 614 ? 12.995 15.529 -54.416 1.00 30.78 594 GLN D N 1
ATOM 19111 C CA . GLN D 1 614 ? 11.788 15.773 -53.631 1.00 30.69 594 GLN D CA 1
ATOM 19112 C C . GLN D 1 614 ? 12.198 16.133 -52.211 1.00 29.66 594 GLN D C 1
ATOM 19113 O O . GLN D 1 614 ? 11.618 17.021 -51.591 1.00 29.23 594 GLN D O 1
ATOM 19119 N N . ALA D 1 615 ? 13.207 15.427 -51.709 1.00 29.97 595 ALA D N 1
ATOM 19120 C CA . ALA D 1 615 ? 13.713 15.647 -50.366 1.00 28.05 595 ALA D CA 1
ATOM 19121 C C . ALA D 1 615 ? 14.170 17.085 -50.179 1.00 29.21 595 ALA D C 1
ATOM 19122 O O . ALA D 1 615 ? 13.979 17.661 -49.113 1.00 30.02 595 ALA D O 1
ATOM 19124 N N . SER D 1 616 ? 14.754 17.676 -51.219 1.00 29.62 596 SER D N 1
ATOM 19125 C CA . SER D 1 616 ? 15.235 19.047 -51.112 1.00 30.50 596 SER D CA 1
ATOM 19126 C C . SER D 1 616 ? 14.121 20.093 -51.115 1.00 31.93 596 SER D C 1
ATOM 19127 O O . SER D 1 616 ? 14.358 21.243 -50.750 1.00 32.73 596 SER D O 1
ATOM 19130 N N . ARG D 1 617 ? 12.911 19.705 -51.514 1.00 33.72 597 ARG D N 1
ATOM 19131 C CA . ARG D 1 617 ? 11.798 20.652 -51.542 1.00 34.53 597 ARG D CA 1
ATOM 19132 C C . ARG D 1 617 ? 11.064 20.721 -50.211 1.00 36.63 597 ARG D C 1
ATOM 19133 O O . ARG D 1 617 ? 10.253 21.625 -49.988 1.00 37.33 597 ARG D O 1
ATOM 19141 N N . ILE D 1 618 ? 11.349 19.767 -49.327 1.00 37.20 598 ILE D N 1
ATOM 19142 C CA . ILE D 1 618 ? 10.724 19.756 -48.011 1.00 38.24 598 ILE D CA 1
ATOM 19143 C C . ILE D 1 618 ? 11.145 21.047 -47.320 1.00 45.31 598 ILE D C 1
ATOM 19144 O O . ILE D 1 618 ? 12.344 21.327 -47.183 1.00 45.42 598 ILE D O 1
ATOM 19149 N N . ASP D 1 619 ? 10.165 21.841 -46.901 1.00 49.57 599 ASP D N 1
ATOM 19150 C CA . ASP D 1 619 ? 10.458 23.097 -46.226 1.00 54.07 599 ASP D CA 1
ATOM 19151 C C . ASP D 1 619 ? 11.176 22.863 -44.897 1.00 55.46 599 ASP D C 1
ATOM 19152 O O . ASP D 1 619 ? 10.601 22.317 -43.954 1.00 55.74 599 ASP D O 1
ATOM 19157 N N . GLY D 1 620 ? 12.436 23.280 -44.826 1.00 55.58 600 GLY D N 1
ATOM 19158 C CA . GLY D 1 620 ? 13.187 23.102 -43.600 1.00 58.11 600 GLY D CA 1
ATOM 19159 C C . GLY D 1 620 ? 14.475 22.320 -43.765 1.00 59.58 600 GLY D C 1
ATOM 19160 O O . GLY D 1 620 ? 15.375 22.425 -42.931 1.00 60.05 600 GLY D O 1
ATOM 19161 N N . ILE D 1 621 ? 14.567 21.523 -44.826 1.00 59.02 601 ILE D N 1
ATOM 19162 C CA . ILE D 1 621 ? 15.777 20.750 -45.071 1.00 58.27 601 ILE D CA 1
ATOM 19163 C C . ILE D 1 621 ? 16.851 21.700 -45.599 1.00 57.95 601 ILE D C 1
ATOM 19164 O O . ILE D 1 621 ? 16.565 22.590 -46.402 1.00 58.68 601 ILE D O 1
ATOM 19169 N N . THR D 1 622 ? 18.082 21.511 -45.138 1.00 56.59 602 THR D N 1
ATOM 19170 C CA . THR D 1 622 ? 19.194 22.367 -45.536 1.00 55.03 602 THR D CA 1
ATOM 19171 C C . THR D 1 622 ? 20.073 21.740 -46.618 1.00 54.11 602 THR D C 1
ATOM 19172 O O . THR D 1 622 ? 20.160 20.517 -46.718 1.00 55.04 602 THR D O 1
ATOM 19176 N N . PRO D 1 623 ? 20.730 22.575 -47.448 1.00 51.72 603 PRO D N 1
ATOM 19177 C CA . PRO D 1 623 ? 21.608 22.085 -48.517 1.00 49.18 603 PRO D CA 1
ATOM 19178 C C . PRO D 1 623 ? 22.645 21.097 -47.980 1.00 47.91 603 PRO D C 1
ATOM 19179 O O . PRO D 1 623 ? 23.127 20.227 -48.702 1.00 48.37 603 PRO D O 1
ATOM 19183 N N . ALA D 1 624 ? 22.980 21.240 -46.703 1.00 46.94 604 ALA D N 1
ATOM 19184 C CA . ALA D 1 624 ? 23.941 20.356 -46.058 1.00 46.91 604 ALA D CA 1
ATOM 19185 C C . ALA D 1 624 ? 23.338 18.963 -45.956 1.00 45.45 604 ALA D C 1
ATOM 19186 O O . ALA D 1 624 ? 23.955 17.975 -46.345 1.00 45.85 604 ALA D O 1
ATOM 19188 N N . ALA D 1 625 ? 22.124 18.899 -45.420 1.00 45.60 605 ALA D N 1
ATOM 19189 C CA . ALA D 1 625 ? 21.406 17.642 -45.261 1.00 43.69 605 ALA D CA 1
ATOM 19190 C C . ALA D 1 625 ? 21.366 16.884 -46.582 1.00 43.51 605 ALA D C 1
ATOM 19191 O O . ALA D 1 625 ? 21.656 15.685 -46.628 1.00 42.98 605 ALA D O 1
ATOM 19193 N N . ILE D 1 626 ? 21.004 17.584 -47.655 1.00 42.29 606 ILE D N 1
ATOM 19194 C CA . ILE D 1 626 ? 20.942 16.962 -48.971 1.00 42.70 606 ILE D CA 1
ATOM 19195 C C . ILE D 1 626 ? 22.290 16.342 -49.290 1.00 42.45 606 ILE D C 1
ATOM 19196 O O . ILE D 1 626 ? 22.357 15.243 -49.845 1.00 42.33 606 ILE D O 1
ATOM 19201 N N . THR D 1 627 ? 23.358 17.052 -48.931 1.00 42.28 607 THR D N 1
ATOM 19202 C CA . THR D 1 627 ? 24.721 16.580 -49.167 1.00 41.14 607 THR D CA 1
ATOM 19203 C C . THR D 1 627 ? 24.980 15.294 -48.385 1.00 39.41 607 THR D C 1
ATOM 19204 O O . THR D 1 627 ? 25.434 14.294 -48.946 1.00 37.41 607 THR D O 1
ATOM 19208 N N . ALA D 1 628 ? 24.689 15.326 -47.089 1.00 37.98 608 ALA D N 1
ATOM 19209 C CA . ALA D 1 628 ? 24.883 14.158 -46.238 1.00 38.05 608 ALA D CA 1
ATOM 19210 C C . ALA D 1 628 ? 24.165 12.967 -46.856 1.00 39.87 608 ALA D C 1
ATOM 19211 O O . ALA D 1 628 ? 24.708 11.863 -46.933 1.00 39.35 608 ALA D O 1
ATOM 19213 N N . LEU D 1 629 ? 22.934 13.209 -47.296 1.00 42.11 609 LEU D N 1
ATOM 19214 C CA . LEU D 1 629 ? 22.114 12.181 -47.917 1.00 41.66 609 LEU D CA 1
ATOM 19215 C C . LEU D 1 629 ? 22.741 11.698 -49.220 1.00 42.19 609 LEU D C 1
ATOM 19216 O O . LEU D 1 629 ? 22.818 10.496 -49.462 1.00 44.89 609 LEU D O 1
ATOM 19221 N N . LEU D 1 630 ? 23.183 12.627 -50.063 1.00 43.51 610 LEU D N 1
ATOM 19222 C CA . LEU D 1 630 ? 23.814 12.254 -51.328 1.00 44.63 610 LEU D CA 1
ATOM 19223 C C . LEU D 1 630 ? 25.077 11.436 -51.068 1.00 46.28 610 LEU D C 1
ATOM 19224 O O . LEU D 1 630 ? 25.334 10.437 -51.744 1.00 48.59 610 LEU D O 1
ATOM 19229 N N . VAL D 1 631 ? 25.863 11.869 -50.088 1.00 47.61 611 VAL D N 1
ATOM 19230 C CA . VAL D 1 631 ? 27.091 11.171 -49.724 1.00 47.94 611 VAL D CA 1
ATOM 19231 C C . VAL D 1 631 ? 26.738 9.755 -49.290 1.00 48.68 611 VAL D C 1
ATOM 19232 O O . VAL D 1 631 ? 27.359 8.784 -49.723 1.00 48.17 611 VAL D O 1
ATOM 19236 N N . TYR D 1 632 ? 25.728 9.653 -48.433 1.00 49.22 612 TYR D N 1
ATOM 19237 C CA . TYR D 1 632 ? 25.274 8.369 -47.921 1.00 50.65 612 TYR D CA 1
ATOM 19238 C C . TYR D 1 632 ? 24.809 7.432 -49.036 1.00 51.61 612 TYR D C 1
ATOM 19239 O O . TYR D 1 632 ? 25.028 6.222 -48.970 1.00 52.19 612 TYR D O 1
ATOM 19248 N N . LEU D 1 633 ? 24.168 7.991 -50.058 1.00 51.27 613 LEU D N 1
ATOM 19249 C CA . LEU D 1 633 ? 23.673 7.193 -51.172 1.00 52.46 613 LEU D CA 1
ATOM 19250 C C . LEU D 1 633 ? 24.785 6.773 -52.113 1.00 56.29 613 LEU D C 1
ATOM 19251 O O . LEU D 1 633 ? 24.542 6.074 -53.098 1.00 57.51 613 LEU D O 1
ATOM 19256 N N . GLY D 1 634 ? 26.003 7.211 -51.813 1.00 59.92 614 GLY D N 1
ATOM 19257 C CA . GLY D 1 634 ? 27.141 6.857 -52.640 1.00 62.56 614 GLY D CA 1
ATOM 19258 C C . GLY D 1 634 ? 27.371 7.770 -53.830 1.00 65.36 614 GLY D C 1
ATOM 19259 O O . GLY D 1 634 ? 28.080 7.394 -54.765 1.00 66.66 614 GLY D O 1
ATOM 19260 N N . LYS D 1 635 ? 26.779 8.963 -53.808 1.00 66.25 615 LYS D N 1
ATOM 19261 C CA . LYS D 1 635 ? 26.956 9.907 -54.910 1.00 66.66 615 LYS D CA 1
ATOM 19262 C C . LYS D 1 635 ? 28.079 10.876 -54.548 1.00 67.53 615 LYS D C 1
ATOM 19263 O O . LYS D 1 635 ? 29.234 10.623 -54.957 1.00 68.02 615 LYS D O 1
#

Organism: Aquifex aeolicus (strain VF5) (NCBI:txid224324)

Nearest PDB structures (foldseek):
  2zxi-assembly1_B  TM=1.002E+00  e=0.000E+00  Aquifex aeolicus
  2zxi-assembly2_D  TM=1.001E+00  e=0.000E+00  Aquifex aeolicus
  2zxi-assembly1_A  TM=1.001E+00  e=0.000E+00  Aquifex aeolicus
  3cp8-assembly2_D  TM=9.517E-01  e=1.394E-60  unclassified
  3ces-assembly1_B  TM=9.294E-01  e=2.746E-57  Escherichia coli

B-factor: mean 29.45, std 13.45, range [3.52, 86.95]

Secondary structure (DSSP, 8-state):
--BPPGGG--SEEEE--SHHHHHHHHHHHHTT--EEEEES-GGGTT---S-SEEE-TTHHHHHHHHHHHT-SHHHHHHHHEEEEEEESTTS-GGG-EEEEEE-HHHHHHHHHHHHHT-TTEEEEES-EEEEEESSSBEEEEEETTS-EEE-SEEEE--TT-BT-EEEETTEEEE-SBTTB--B-THHHHHHHTT---EEEEEEE--EEEGGG---TTSEEE---SSPB-S-SSSSSTT-SBPPTT-----EEEEE--HHHHHHHHHT-----SHHHHHHH-TT-S--EEEEEE--SS--EEEEET----S-HHHHHHHHTTSTT-TT--EEE--EEEEEEE--GGGB-TTSBBSSSBTEEE-GGGGTB-SHHHHHHHHHHHHHHHHHHHTT-------TTT-HHHHHHHHHHHH--SS-B-GGG---TTTTTS-STTHHHHHHHHHHHHTSS-HHHHHHHHHHHHHHHHHHHHHTT-EEEEEETTEEEEEEHHHHTTTT--HHHHHHHH-----SSHHHHHHHHHHHHHHHHHHHHHHHTHHHHHHHT-B--TT--GGG-TT--HHHHHHHHHH--SBHHHHTTSTT--HHHHHHHHHHTT-/--BPPGGG--SEEEE--SHHHHHHHHHHHHTT--EEEEES-GGGTT---S-SEEE-TTHHHHHHHHHHHT-SHHHHHHHHEEEEEEESTTS-GGG-EEEEEE-HHHHHHHHHHHHHHSTTEEEEES-EEEEEESSSBEEEEEETTS-EEE-SEEEE--TT-BT-EEEETTEEEE-SBTTB--B-THHHHHHHTT---EEEEEEE--EEEGGG---TTSEEE---SSPB-S-SSSSSTT-SBPPTT-----EEEEE--HHHHHHHHHT---------STTTTTTSSTT-S--EEEEEE--SS--EEEEET----S-HHHHHHHHTTSTT-TT--EEE--EEEEEEE--GGGB-TTSBBSSSBTEEE-GGGGTB-SHHHHHHHHHHHHHHHHHHHTT-------TTT-HHHHHHHHHHHH--SS-B-GGG---TTTTTS-SSSHHHHHHHHHHHHTSS-HHHHHHHHHHHHHHHHHHHHHTT-EEEEESSSSEEEEEHHHHTTTT--HHHHHHHH-----SSHHHHHHHHHHHHHHHHHHHHHHHTHHHHHHHT-B--TT--GGG-TT--HHHHHHHHHH--SBHHHHTTSTT--HHHHHHHHHHTT-/--BPPGGG--SEEEE-SSHHHHHHHHHHHHTT--EEEEES-GGGTT---S-SEEE-TTHHHHHHHHHHHT-SHHHHHHHHEEEEEEESTTS-GGG-EEEEEE-HHHHHHHHHHHHHHSTTEEEEES-EEEEEESSSBEEEEEETTS-EEE-SEEEE--TT-BT-EEEETTEEEE-SBTTB--B-THHHHHHHTT---EEEEEEE--EEEGGG---TTSEEE---SSPB-S-SSSSSTT-SBPPTT-----EEEEE--HHHHHHHHHT---------STTTTTTS-TT-S--EEEEEES-SS--EEEEET----S-HHHHHHHHTTSTT-TT--EEE--EEEEEEE--GGGB-TTSBBSSSBTEEE-GGGGTB-SHHHHHHHHHHHHHHHHHHHTT-------TTT-HHHHHHHHHHHH--SS-B-GGG---TTTTTS-SSSHHHHHHHHHHHHTSS-HHHHHHHHHHHHHHHHHHHHHTT-EEEE----EEEEHHHHTTTT--HHHHHHHH-----SSHHHHHHHHHHHHHHHHHHHHHHHTHHHHHHHT-B--TT--GGG-TT--HHHHHHHHHH--SBHHHHTTSTT--HHHHHHHHHHTT-/--BPPGGG--SEEEE--SHHHHHHHHHHHHTT--EEEEES-GGGTT---S-SEEE-TTHHHHHHHHHHHT-SHHHHHHHHEEEEEEESTTS-GGG-EEEEEE-HHHHHHHHHHHHHT-TTEEEEES-EEEEEESSSBEEEEEETTS-EEE-SEEEE--TT-BT-EEEETTEEEE-SBTTB--B-THHHHHHHTT---EEEEEEE--EEEGGG---TTSEEE---SSPB-S-SSSSSTT-SBPPTT-----EEEEE--HHHHHHHHHT------SHHHHHHH-TT-S--EEEEEE--SS--EEEEET----S-HHHHHHHHTTSTT-TT--EEE--EEEEEEE--GGGB-TTSBBSSSBTEEE-GGGGTB-SHHHHHHHHHHHHHHHHHHHTT-------TTT-HHHHHHHHHHHH--SS-B-GGG---TTTTTS-STTHHHHHHHHHHHHTSS-HHHHHHHHHHHHHHHHHHHHHTT-EEEEEETTEEEEEEHHHHTTTT--HHHHHHHH-----SSHHHHHHHHHHHHHHHHHHHHHHHTHHHHHHHT-B--TT--GGG-TT--HHHHHHHHHH--SBHHHHTTSTT--HHHHHHHHHHTT-

Radius of gyration: 46.15 Å; Cα contacts (8 Å, |Δi|>4): 5532; chains: 4; bounding box: 114×79×138 Å